Protein AF-0000000065944431 (afdb_homodimer)

Nearest PDB structures (foldseek):
  5i2g-assembly1_A  TM=9.662E-01  e=2.214E-69  Roseburia inulinivorans
  5i2g-assembly1_B-2  TM=9.718E-01  e=7.158E-69  Roseburia inulinivorans
  8id0-assembly1_A  TM=9.602E-01  e=1.243E-64  Streptococcus dysgalactiae subsp. equisimilis
  5a0z-assembly1_B  TM=9.307E-01  e=1.799E-46  Klebsiella pneumoniae
  5a0z-assembly2_C  TM=9.318E-01  e=4.175E-45  Klebsiella pneumoniae

InterPro domains:
  IPR001150 Glycine radical domain [PF01228] (714-808)
  IPR001150 Glycine radical domain [PS51149] (706-826)
  IPR004184 Pyruvate formate lyase domain [PF02901] (33-684)
  IPR004184 Pyruvate formate lyase domain [PS51554] (33-695)
  IPR010098 Glycyl radical enzyme, PFL2/glycerol dehydratase family [TIGR01774] (34-824)
  IPR051215 Glycyl Radical Enzyme [PTHR43641] (34-825)

Sequence (1652 aa):
MKVNHTTACGTQPFDKTYSLGYQVHHEDWSPYPRVNRLRQAFLDRPYDIDVERLRLVTEAYQKHEDAPRKLKCARAFENILLNTKLYIYDEDLILGEIAAPAKASPIYPEFSVNWIINEILHSPFEERANDQFYIRNDEERKEIVELCRYWEGKTVDDLINSRLEIDQTKGSEVGEKIFQTNLYHYAGAGHLAIDYARLMAVGYNGLIDNAQAGLEKLSKRDPEYGDKRDFYTAMIIELEAAKKYIARYAKLAQESAEKEENPQRKQELETMALNCQQIAGGVPQTFWQALQLFNFATTLIQIESNGHSISYGRMDQWLYPWFAADMKNNTITKEFALELIEVQYVKMNNPTKLKDKGTVAVRNGRGFGGESLTLGGVDREGNDATNDLTMLMLEGSAHTRMMNPWVCVRMHENTPYELKIKTVECIRAGYGHPKLFNDAPSIKGMMRKGMTLEEARDYCVVGCVELDLAGKEYGWHDAAYVNTPKMMEMVVNGGRSLSTGEQLGPDTGSLDTYKSFDEVLASVDQQFEYWTDQMCSSLNIIDNAHRELKPVPYVSAFYEDCMISGKDLTEGGAKYNGIAPQAAGMATCADSLATIKQLVFDEKRYSGAEMLQAVKDNWVGHEKLYALVNSSKVRHYGNDDDYADDLFKFMFECYCRHISGRKTPRGGEFSPGVYSVNANVGMGLNTNASIDGRKKFEPISDNMGPVHTDGGSHDICGPTALVNSLTKVDHSLATNGTLMNLRFPQEAVAGVEGRDNLLSFIDEYIAKQAMHVQFNIMSSATMRAAQKKPEDYKDMLVRVAGYSAYFVELGKPLQKDLIQRTELHFMKVNHTTACGTQPFDKTYSLGYQVHHEDWSPYPRVNRLRQAFLDRPYDIDVERLRLVTEAYQKHEDAPRKLKCARAFENILLNTKLYIYDEDLILGEIAAPAKASPIYPEFSVNWIINEILHSPFEERANDQFYIRNDEERKEIVELCRYWEGKTVDDLINSRLEIDQTKGSEVGEKIFQTNLYHYAGAGHLAIDYARLMAVGYNGLIDNAQAGLEKLSKRDPEYGDKRDFYTAMIIELEAAKKYIARYAKLAQESAEKEENPQRKQELETMALNCQQIAGGVPQTFWQALQLFNFATTLIQIESNGHSISYGRMDQWLYPWFAADMKNNTITKEFALELIEVQYVKMNNPTKLKDKGTVAVRNGRGFGGESLTLGGVDREGNDATNDLTMLMLEGSAHTRMMNPWVCVRMHENTPYELKIKTVECIRAGYGHPKLFNDAPSIKGMMRKGMTLEEARDYCVVGCVELDLAGKEYGWHDAAYVNTPKMMEMVVNGGRSLSTGEQLGPDTGSLDTYKSFDEVLASVDQQFEYWTDQMCSSLNIIDNAHRELKPVPYVSAFYEDCMISGKDLTEGGAKYNGIAPQAAGMATCADSLATIKQLVFDEKRYSGAEMLQAVKDNWVGHEKLYALVNSSKVRHYGNDDDYADDLFKFMFECYCRHISGRKTPRGGEFSPGVYSVNANVGMGLNTNASIDGRKKFEPISDNMGPVHTDGGSHDICGPTALVNSLTKVDHSLATNGTLMNLRFPQEAVAGVEGRDNLLSFIDEYIAKQAMHVQFNIMSSATMRAAQKKPEDYKDMLVRVAGYSAYFVELGKPLQKDLIQRTELHF

pLDDT: mean 94.31, std 6.58, range [46.47, 98.88]

Structure (mmCIF, N/CA/C/O backbone):
data_AF-0000000065944431-model_v1
#
loop_
_entity.id
_entity.type
_entity.pdbx_description
1 polymer '(2S)-3-sulfopropanediol dehydratase'
#
loop_
_atom_site.group_PDB
_atom_site.id
_atom_site.type_symbol
_atom_site.label_atom_id
_atom_site.label_alt_id
_atom_site.label_comp_id
_atom_site.label_asym_id
_atom_site.label_entity_id
_atom_site.label_seq_id
_atom_site.pdbx_PDB_ins_code
_atom_site.Cartn_x
_atom_site.Cartn_y
_atom_site.Cartn_z
_atom_site.occupancy
_atom_site.B_iso_or_equiv
_atom_site.auth_seq_id
_atom_site.auth_comp_id
_atom_site.auth_asym_id
_atom_site.auth_atom_id
_atom_site.pdbx_PDB_model_num
ATOM 1 N N . MET A 1 1 ? 4.027 -32.094 -48.625 1 46.81 1 MET A N 1
ATOM 2 C CA . MET A 1 1 ? 4.434 -31.156 -47.594 1 46.81 1 MET A CA 1
ATOM 3 C C . MET A 1 1 ? 5.938 -31.219 -47.344 1 46.81 1 MET A C 1
ATOM 5 O O . MET A 1 1 ? 6.488 -32.312 -47.156 1 46.81 1 MET A O 1
ATOM 9 N N . LYS A 1 2 ? 6.598 -30.125 -47.625 1 64.06 2 LYS A N 1
ATOM 10 C CA . LYS A 1 2 ? 8.055 -30.047 -47.562 1 64.06 2 LYS A CA 1
ATOM 11 C C . LYS A 1 2 ? 8.555 -30.453 -46.188 1 64.06 2 LYS A C 1
ATOM 13 O O . LYS A 1 2 ? 8.125 -29.906 -45.156 1 64.06 2 LYS A O 1
ATOM 18 N N . VAL A 1 3 ? 9.172 -31.781 -46.125 1 83.94 3 VAL A N 1
ATOM 19 C CA . VAL A 1 3 ? 9.742 -32.312 -44.875 1 83.94 3 VAL A CA 1
ATOM 20 C C . VAL A 1 3 ? 11.023 -31.547 -44.531 1 83.94 3 VAL A C 1
ATOM 22 O O . VAL A 1 3 ? 11.922 -31.422 -45.375 1 83.94 3 VAL A O 1
ATOM 25 N N . ASN A 1 4 ? 11 -30.969 -43.438 1 91.31 4 ASN A N 1
ATOM 26 C CA . ASN A 1 4 ? 12.18 -30.25 -42.938 1 91.31 4 ASN A CA 1
ATOM 27 C C . ASN A 1 4 ? 13.094 -31.172 -42.125 1 91.31 4 ASN A C 1
ATOM 29 O O . ASN A 1 4 ? 12.609 -32.062 -41.406 1 91.31 4 ASN A O 1
ATOM 33 N N . HIS A 1 5 ? 14.406 -31 -42.25 1 95.62 5 HIS A N 1
ATOM 34 C CA . HIS A 1 5 ? 15.383 -31.844 -41.594 1 95.62 5 HIS A CA 1
ATOM 35 C C . HIS A 1 5 ? 16.344 -31 -40.75 1 95.62 5 HIS A C 1
ATOM 37 O O . HIS A 1 5 ? 16.469 -29.797 -40.969 1 95.62 5 HIS A O 1
ATOM 43 N N . THR A 1 6 ? 16.938 -31.594 -39.781 1 96.5 6 THR A N 1
ATOM 44 C CA . THR A 1 6 ? 17.969 -30.953 -38.969 1 96.5 6 THR A CA 1
ATOM 45 C C . THR A 1 6 ? 19.156 -31.891 -38.781 1 96.5 6 THR A C 1
ATOM 47 O O . THR A 1 6 ? 19.031 -33.094 -39 1 96.5 6 THR A O 1
ATOM 50 N N . THR A 1 7 ? 20.312 -31.297 -38.531 1 95.62 7 THR A N 1
ATOM 51 C CA . THR A 1 7 ? 21.516 -32.094 -38.25 1 95.62 7 THR A CA 1
ATOM 52 C C . THR A 1 7 ? 21.719 -32.219 -36.75 1 95.62 7 THR A C 1
ATOM 54 O O . THR A 1 7 ? 22.672 -32.906 -36.312 1 95.62 7 THR A O 1
ATOM 57 N N . ALA A 1 8 ? 20.828 -31.672 -35.938 1 97 8 ALA A N 1
ATOM 58 C CA . ALA A 1 8 ? 20.922 -31.797 -34.5 1 97 8 ALA A CA 1
ATOM 59 C C . ALA A 1 8 ? 20.859 -33.281 -34.062 1 97 8 ALA A C 1
ATOM 61 O O . ALA A 1 8 ? 20.078 -34.031 -34.625 1 97 8 ALA A O 1
ATOM 62 N N . CYS A 1 9 ? 21.703 -33.656 -33.156 1 95.88 9 CYS A N 1
ATOM 63 C CA . CYS A 1 9 ? 21.75 -35.062 -32.781 1 95.88 9 CYS A CA 1
ATOM 64 C C . CYS A 1 9 ? 22.203 -35.219 -31.328 1 95.88 9 CYS A C 1
ATOM 66 O O . CYS A 1 9 ? 22.953 -34.406 -30.812 1 95.88 9 CYS A O 1
ATOM 68 N N . GLY A 1 10 ? 21.734 -36.281 -30.656 1 96.06 10 GLY A N 1
ATOM 69 C CA . GLY A 1 10 ? 22.188 -36.688 -29.344 1 96.06 10 GLY A CA 1
ATOM 70 C C . GLY A 1 10 ? 23.297 -37.719 -29.375 1 96.06 10 GLY A C 1
ATOM 71 O O . GLY A 1 10 ? 24.188 -37.656 -30.219 1 96.06 10 GLY A O 1
ATOM 72 N N . THR A 1 11 ? 23.328 -38.562 -28.391 1 96.94 11 THR A N 1
ATOM 73 C CA . THR A 1 11 ? 24.297 -39.656 -28.359 1 96.94 11 THR A CA 1
ATOM 74 C C . THR A 1 11 ? 23.766 -40.875 -29.094 1 96.94 11 THR A C 1
ATOM 76 O O . THR A 1 11 ? 24.531 -41.75 -29.484 1 96.94 11 THR A O 1
ATOM 79 N N . GLN A 1 12 ? 22.5 -40.906 -29.281 1 95.88 12 GLN A N 1
ATOM 80 C CA . GLN A 1 12 ? 21.828 -42 -29.969 1 95.88 12 GLN A CA 1
ATOM 81 C C . GLN A 1 12 ? 21.125 -41.5 -31.219 1 95.88 12 GLN A C 1
ATOM 83 O O . GLN A 1 12 ? 20.812 -40.312 -31.344 1 95.88 12 GLN A O 1
ATOM 88 N N . PRO A 1 13 ? 20.906 -42.438 -32.188 1 95.25 13 PRO A N 1
ATOM 89 C CA . PRO A 1 13 ? 20.156 -42.031 -33.344 1 95.25 13 PRO A CA 1
ATOM 90 C C . PRO A 1 13 ? 18.766 -41.5 -33 1 95.25 13 PRO A C 1
ATOM 92 O O . PRO A 1 13 ? 18.156 -41.938 -32.031 1 95.25 13 PRO A O 1
ATOM 95 N N . PHE A 1 14 ? 18.281 -40.562 -33.844 1 95.12 14 PHE A N 1
ATOM 96 C CA . PHE A 1 14 ? 17.016 -39.906 -33.562 1 95.12 14 PHE A CA 1
ATOM 97 C C . PHE A 1 14 ? 15.867 -40.906 -33.594 1 95.12 14 PHE A C 1
ATOM 99 O O . PHE A 1 14 ? 14.812 -40.656 -33 1 95.12 14 PHE A O 1
ATOM 106 N N . ASP A 1 15 ? 16 -42.062 -34.25 1 94.38 15 ASP A N 1
ATOM 107 C CA . ASP A 1 15 ? 14.922 -43.031 -34.375 1 94.38 15 ASP A CA 1
ATOM 108 C C . ASP A 1 15 ? 15.148 -44.25 -33.469 1 94.38 15 ASP A C 1
ATOM 110 O O . ASP A 1 15 ? 14.633 -45.344 -33.719 1 94.38 15 ASP A O 1
ATOM 114 N N . LYS A 1 16 ? 16 -44 -32.469 1 94.5 16 LYS A N 1
ATOM 115 C CA . LYS A 1 16 ? 16.203 -45.031 -31.469 1 94.5 16 LYS A CA 1
ATOM 116 C C . LYS A 1 16 ? 14.898 -45.375 -30.766 1 94.5 16 LYS A C 1
ATOM 118 O O . LYS A 1 16 ? 14.203 -44.5 -30.266 1 94.5 16 LYS A O 1
ATOM 123 N N . THR A 1 17 ? 14.562 -46.719 -30.719 1 92.88 17 THR A N 1
ATOM 124 C CA . THR A 1 17 ? 13.414 -47.156 -29.953 1 92.88 17 THR A CA 1
ATOM 125 C C . THR A 1 17 ? 13.812 -47.469 -28.516 1 92.88 17 THR A C 1
ATOM 127 O O . THR A 1 17 ? 14.68 -48.312 -28.25 1 92.88 17 THR A O 1
ATOM 130 N N . TYR A 1 18 ? 13.359 -46.844 -27.547 1 90.12 18 TYR A N 1
ATOM 131 C CA . TYR A 1 18 ? 13.68 -47 -26.141 1 90.12 18 TYR A CA 1
ATOM 132 C C . TYR A 1 18 ? 12.883 -48.156 -25.547 1 90.12 18 TYR A C 1
ATOM 134 O O . TYR A 1 18 ? 13.43 -49 -24.828 1 90.12 18 TYR A O 1
ATOM 142 N N . SER A 1 19 ? 11.555 -48.156 -25.688 1 86.88 19 SER A N 1
ATOM 143 C CA . SER A 1 19 ? 10.633 -49.219 -25.312 1 86.88 19 SER A CA 1
ATOM 144 C C . SER A 1 19 ? 9.242 -48.969 -25.891 1 86.88 19 SER A C 1
ATOM 146 O O . SER A 1 19 ? 9.016 -47.969 -26.562 1 86.88 19 SER A O 1
ATOM 148 N N . LEU A 1 20 ? 8.531 -49.969 -25.719 1 86.81 20 LEU A N 1
ATOM 149 C CA . LEU A 1 20 ? 7.113 -49.812 -26.031 1 86.81 20 LEU A CA 1
ATOM 150 C C . LEU A 1 20 ? 6.258 -50 -24.781 1 86.81 20 LEU A C 1
ATOM 152 O O . LEU A 1 20 ? 5.961 -51.125 -24.391 1 86.81 20 LEU A O 1
ATOM 156 N N . GLY A 1 21 ? 5.859 -48.844 -24.203 1 81.62 21 GLY A N 1
ATOM 157 C CA . GLY A 1 21 ? 5.105 -48.906 -22.969 1 81.62 21 GLY A CA 1
ATOM 158 C C . GLY A 1 21 ? 5.941 -49.312 -21.766 1 81.62 21 GLY A C 1
ATOM 159 O O . GLY A 1 21 ? 7.164 -49.438 -21.875 1 81.62 21 GLY A O 1
ATOM 160 N N . TYR A 1 22 ? 5.254 -49.5 -20.641 1 80.31 22 TYR A N 1
ATOM 161 C CA . TYR A 1 22 ? 5.934 -49.875 -19.406 1 80.31 22 TYR A CA 1
ATOM 162 C C . TYR A 1 22 ? 6.301 -51.344 -19.422 1 80.31 22 TYR A C 1
ATOM 164 O O . TYR A 1 22 ? 5.523 -52.188 -19.875 1 80.31 22 TYR A O 1
ATOM 172 N N . GLN A 1 23 ? 7.488 -51.594 -18.938 1 77.31 23 GLN A N 1
ATOM 173 C CA . GLN A 1 23 ? 7.945 -52.969 -18.844 1 77.31 23 GLN A CA 1
ATOM 174 C C . GLN A 1 23 ? 8.258 -53.344 -17.406 1 77.31 23 GLN A C 1
ATOM 176 O O . GLN A 1 23 ? 9.117 -52.719 -16.766 1 77.31 23 GLN A O 1
ATOM 181 N N . VAL A 1 24 ? 7.609 -54.344 -16.984 1 74.06 24 VAL A N 1
ATOM 182 C CA . VAL A 1 24 ? 7.871 -54.875 -15.656 1 74.06 24 VAL A CA 1
ATOM 183 C C . VAL A 1 24 ? 9.266 -55.469 -15.602 1 74.06 24 VAL A C 1
ATOM 185 O O . VAL A 1 24 ? 9.695 -56.156 -16.547 1 74.06 24 VAL A O 1
ATOM 188 N N . HIS A 1 25 ? 9.977 -55.344 -14.57 1 73.19 25 HIS A N 1
ATOM 189 C CA . HIS A 1 25 ? 11.305 -55.875 -14.328 1 73.19 25 HIS A CA 1
ATOM 190 C C . HIS A 1 25 ? 12.297 -55.438 -15.391 1 73.19 25 HIS A C 1
ATOM 192 O O . HIS A 1 25 ? 13.078 -56.219 -15.906 1 73.19 25 HIS A O 1
ATOM 198 N N . HIS A 1 26 ? 12.102 -54.25 -15.719 1 76.88 26 HIS A N 1
ATOM 199 C CA . HIS A 1 26 ? 13 -53.688 -16.719 1 76.88 26 HIS A CA 1
ATOM 200 C C . HIS A 1 26 ? 14.422 -53.562 -16.188 1 76.88 26 HIS A C 1
ATOM 202 O O . HIS A 1 26 ? 14.633 -53.531 -14.969 1 76.88 26 HIS A O 1
ATOM 208 N N . GLU A 1 27 ? 15.289 -53.562 -17.062 1 79.5 27 GLU A N 1
ATOM 209 C CA . GLU A 1 27 ? 16.672 -53.25 -16.734 1 79.5 27 GLU A CA 1
ATOM 210 C C . GLU A 1 27 ? 16.844 -51.75 -16.516 1 79.5 27 GLU A C 1
ATOM 212 O O . GLU A 1 27 ? 15.891 -50.969 -16.625 1 79.5 27 GLU A O 1
ATOM 217 N N . ASP A 1 28 ? 18.078 -51.438 -16.172 1 86.38 28 ASP A N 1
ATOM 218 C CA . ASP A 1 28 ? 18.422 -50.031 -16.016 1 86.38 28 ASP A CA 1
ATOM 219 C C . ASP A 1 28 ? 18.266 -49.281 -17.344 1 86.38 28 ASP A C 1
ATOM 221 O O . ASP A 1 28 ? 18.625 -49.812 -18.406 1 86.38 28 ASP A O 1
ATOM 225 N N . TRP A 1 29 ? 17.672 -48.156 -17.344 1 87.38 29 TRP A N 1
ATOM 226 C CA . TRP A 1 29 ? 17.359 -47.438 -18.578 1 87.38 29 TRP A CA 1
ATOM 227 C C . TRP A 1 29 ? 18.547 -46.594 -19.016 1 87.38 29 TRP A C 1
ATOM 229 O O . TRP A 1 29 ? 18.844 -46.469 -20.203 1 87.38 29 TRP A O 1
ATOM 239 N N . SER A 1 30 ? 19.188 -45.969 -18.031 1 94.81 30 SER A N 1
ATOM 240 C CA . SER A 1 30 ? 20.312 -45.094 -18.375 1 94.81 30 SER A CA 1
ATOM 241 C C . SER A 1 30 ? 21.562 -45.875 -18.688 1 94.81 30 SER A C 1
ATOM 243 O O . SER A 1 30 ? 21.859 -46.906 -18.031 1 94.81 30 SER A O 1
ATOM 245 N N . PRO A 1 31 ? 22.297 -45.438 -19.672 1 95.44 31 PRO A N 1
ATOM 246 C CA . PRO A 1 31 ? 23.594 -46.094 -19.938 1 95.44 31 PRO A CA 1
ATOM 247 C C . PRO A 1 31 ? 24.641 -45.75 -18.891 1 95.44 31 PRO A C 1
ATOM 249 O O . PRO A 1 31 ? 25.734 -46.344 -18.906 1 95.44 31 PRO A O 1
ATOM 252 N N . TYR A 1 32 ? 24.328 -44.906 -17.984 1 96.88 32 TYR A N 1
ATOM 253 C CA . TYR A 1 32 ? 25.266 -44.5 -16.953 1 96.88 32 TYR A CA 1
ATOM 254 C C . TYR A 1 32 ? 24.906 -45.094 -15.602 1 96.88 32 TYR A C 1
ATOM 256 O O . TYR A 1 32 ? 23.969 -44.656 -14.938 1 96.88 32 TYR A O 1
ATOM 264 N N . PRO A 1 33 ? 25.672 -46 -15.039 1 96.06 33 PRO A N 1
ATOM 265 C CA . PRO A 1 33 ? 25.375 -46.688 -13.781 1 96.06 33 PRO A CA 1
ATOM 266 C C . PRO A 1 33 ? 25.141 -45.719 -12.625 1 96.06 33 PRO A C 1
ATOM 268 O O . PRO A 1 33 ? 24.281 -45.938 -11.773 1 96.06 33 PRO A O 1
ATOM 271 N N . ARG A 1 34 ? 25.891 -44.625 -12.633 1 96.19 34 ARG A N 1
ATOM 272 C CA . ARG A 1 34 ? 25.734 -43.625 -11.602 1 96.19 34 ARG A CA 1
ATOM 273 C C . ARG A 1 34 ? 24.281 -43.125 -11.547 1 96.19 34 ARG A C 1
ATOM 275 O O . ARG A 1 34 ? 23.703 -43 -10.469 1 96.19 34 ARG A O 1
ATOM 282 N N . VAL A 1 35 ? 23.734 -42.781 -12.695 1 97.19 35 VAL A N 1
ATOM 283 C CA . VAL A 1 35 ? 22.391 -42.219 -12.797 1 97.19 35 VAL A CA 1
ATOM 284 C C . VAL A 1 35 ? 21.375 -43.25 -12.266 1 97.19 35 VAL A C 1
ATOM 286 O O . VAL A 1 35 ? 20.438 -42.875 -11.555 1 97.19 35 VAL A O 1
ATOM 289 N N . ASN A 1 36 ? 21.562 -44.5 -12.531 1 95.56 36 ASN A N 1
ATOM 290 C CA . ASN A 1 36 ? 20.656 -45.531 -12.055 1 95.56 36 ASN A CA 1
ATOM 291 C C . ASN A 1 36 ? 20.719 -45.656 -10.531 1 95.56 36 ASN A C 1
ATOM 293 O O . ASN A 1 36 ? 19.703 -45.906 -9.883 1 95.56 36 ASN A O 1
ATOM 297 N N . ARG A 1 37 ? 21.906 -45.531 -9.961 1 95.38 37 ARG A N 1
ATOM 298 C CA . ARG A 1 37 ? 22.062 -45.625 -8.516 1 95.38 37 ARG A CA 1
ATOM 299 C C . ARG A 1 37 ? 21.422 -44.406 -7.828 1 95.38 37 ARG A C 1
ATOM 301 O O . ARG A 1 37 ? 20.797 -44.562 -6.781 1 95.38 37 ARG A O 1
ATOM 308 N N . LEU A 1 38 ? 21.656 -43.281 -8.445 1 94.44 38 LEU A N 1
ATOM 309 C CA . LEU A 1 38 ? 21.062 -42.062 -7.891 1 94.44 38 LEU A CA 1
ATOM 310 C C . LEU A 1 38 ? 19.531 -42.125 -7.93 1 94.44 38 LEU A C 1
ATOM 312 O O . LEU A 1 38 ? 18.859 -41.719 -6.984 1 94.44 38 LEU A O 1
ATOM 316 N N . ARG A 1 39 ? 18.984 -42.562 -9.016 1 92.94 39 ARG A N 1
ATOM 317 C CA . ARG A 1 39 ? 17.547 -42.75 -9.156 1 92.94 39 ARG A CA 1
ATOM 318 C C . ARG A 1 39 ? 17.016 -43.719 -8.094 1 92.94 39 ARG A C 1
ATOM 320 O O . ARG A 1 39 ? 15.984 -43.438 -7.469 1 92.94 39 ARG A O 1
ATOM 327 N N . GLN A 1 40 ? 17.703 -44.812 -7.875 1 91.12 40 GLN A N 1
ATOM 328 C CA . GLN A 1 40 ? 17.297 -45.781 -6.879 1 91.12 40 GLN A CA 1
ATOM 329 C C . GLN A 1 40 ? 17.359 -45.219 -5.469 1 91.12 40 GLN A C 1
ATOM 331 O O . GLN A 1 40 ? 16.484 -45.469 -4.641 1 91.12 40 GLN A O 1
ATOM 336 N N . ALA A 1 41 ? 18.438 -44.5 -5.242 1 90.94 41 ALA A N 1
ATOM 337 C CA . ALA A 1 41 ? 18.562 -43.844 -3.943 1 90.94 41 ALA A CA 1
ATOM 338 C C . ALA A 1 41 ? 17.375 -42.906 -3.678 1 90.94 41 ALA A C 1
ATOM 340 O O . ALA A 1 41 ? 16.875 -42.844 -2.551 1 90.94 41 ALA A O 1
ATOM 341 N N . PHE A 1 42 ? 17 -42.188 -4.691 1 88.88 42 PHE A N 1
ATOM 342 C CA . PHE A 1 42 ? 15.852 -41.312 -4.57 1 88.88 42 PHE A CA 1
ATOM 343 C C . PHE A 1 42 ? 14.594 -42.094 -4.23 1 88.88 42 PHE A C 1
ATOM 345 O O . PHE A 1 42 ? 13.828 -41.719 -3.348 1 88.88 42 PHE A O 1
ATOM 352 N N . LEU A 1 43 ? 14.336 -43.156 -4.891 1 85.5 43 LEU A N 1
ATOM 353 C CA . LEU A 1 43 ? 13.133 -43.969 -4.707 1 85.5 43 LEU A CA 1
ATOM 354 C C . LEU A 1 43 ? 13.102 -44.594 -3.311 1 85.5 43 LEU A C 1
ATOM 356 O O . LEU A 1 43 ? 12.023 -44.781 -2.74 1 85.5 43 LEU A O 1
ATOM 360 N N . ASP A 1 44 ? 14.273 -44.781 -2.721 1 88 44 ASP A N 1
ATOM 361 C CA . ASP A 1 44 ? 14.367 -45.5 -1.449 1 88 44 ASP A CA 1
ATOM 362 C C . ASP A 1 44 ? 14.281 -44.531 -0.27 1 88 44 ASP A C 1
ATOM 364 O O . ASP A 1 44 ? 14.023 -44.938 0.861 1 88 44 ASP A O 1
ATOM 368 N N . ARG A 1 45 ? 14.531 -43.344 -0.508 1 88 45 ARG A N 1
ATOM 369 C CA . ARG A 1 45 ? 14.555 -42.375 0.571 1 88 45 ARG A CA 1
ATOM 370 C C . ARG A 1 45 ? 13.141 -42.062 1.078 1 88 45 ARG A C 1
ATOM 372 O O . ARG A 1 45 ? 12.195 -42 0.292 1 88 45 ARG A O 1
ATOM 379 N N . PRO A 1 46 ? 13 -41.875 2.404 1 87.25 46 PRO A N 1
ATOM 380 C CA . PRO A 1 46 ? 11.688 -41.531 2.963 1 87.25 46 PRO A CA 1
ATOM 381 C C . PRO A 1 46 ? 11.367 -40.031 2.826 1 87.25 46 PRO A C 1
ATOM 383 O O . PRO A 1 46 ? 12.258 -39.219 2.543 1 87.25 46 PRO A O 1
ATOM 386 N N . TYR A 1 47 ? 10.133 -39.719 3.02 1 91.31 47 TYR A N 1
ATOM 387 C CA . TYR A 1 47 ? 9.672 -38.312 3.041 1 91.31 47 TYR A CA 1
ATOM 388 C C . TYR A 1 47 ? 9.656 -37.781 4.465 1 91.31 47 TYR A C 1
ATOM 390 O O . TYR A 1 47 ? 8.734 -38.031 5.23 1 91.31 47 TYR A O 1
ATOM 398 N N . ASP A 1 48 ? 10.602 -36.875 4.844 1 93.94 48 ASP A N 1
ATOM 399 C CA . ASP A 1 48 ? 10.719 -36.312 6.18 1 93.94 48 ASP A CA 1
ATOM 400 C C . ASP A 1 48 ? 10.32 -34.844 6.18 1 93.94 48 ASP A C 1
ATOM 402 O O . ASP A 1 48 ? 10.125 -34.25 5.117 1 93.94 48 ASP A O 1
ATOM 406 N N . ILE A 1 49 ? 10.102 -34.344 7.375 1 95.81 49 ILE A N 1
ATOM 407 C CA . ILE A 1 49 ? 9.883 -32.906 7.547 1 95.81 49 ILE A CA 1
ATOM 408 C C . ILE A 1 49 ? 11.117 -32.25 8.164 1 95.81 49 ILE A C 1
ATOM 410 O O . ILE A 1 49 ? 11.641 -32.75 9.172 1 95.81 49 ILE A O 1
ATOM 414 N N . ASP A 1 50 ? 11.633 -31.25 7.508 1 96.06 50 ASP A N 1
ATOM 415 C CA . ASP A 1 50 ? 12.812 -30.516 7.984 1 96.06 50 ASP A CA 1
ATOM 416 C C . ASP A 1 50 ? 12.406 -29.25 8.719 1 96.06 50 ASP A C 1
ATOM 418 O O . ASP A 1 50 ? 11.844 -28.328 8.125 1 96.06 50 ASP A O 1
ATOM 422 N N . VAL A 1 51 ? 12.75 -29.094 10 1 97.25 51 VAL A N 1
ATOM 423 C CA . VAL A 1 51 ? 12.312 -27.984 10.844 1 97.25 51 VAL A CA 1
ATOM 424 C C . VAL A 1 51 ? 13.266 -26.797 10.68 1 97.25 51 VAL A C 1
ATOM 426 O O . VAL A 1 51 ? 12.93 -25.672 11.055 1 97.25 51 VAL A O 1
ATOM 429 N N . GLU A 1 52 ? 14.359 -26.922 10.047 1 97.12 52 GLU A N 1
ATOM 430 C CA . GLU A 1 52 ? 15.445 -25.953 10.055 1 97.12 52 GLU A CA 1
ATOM 431 C C . GLU A 1 52 ? 15 -24.625 9.469 1 97.12 52 GLU A C 1
ATOM 433 O O . GLU A 1 52 ? 15.258 -23.562 10.047 1 97.12 52 GLU A O 1
ATOM 438 N N . ARG A 1 53 ? 14.398 -24.609 8.32 1 98 53 ARG A N 1
ATOM 439 C CA . ARG A 1 53 ? 13.953 -23.359 7.715 1 98 53 ARG A CA 1
ATOM 440 C C . ARG A 1 53 ? 12.984 -22.625 8.625 1 98 53 ARG A C 1
ATOM 442 O O . ARG A 1 53 ? 13.062 -21.406 8.773 1 98 53 ARG A O 1
ATOM 449 N N . LEU A 1 54 ? 12.023 -23.391 9.234 1 98.44 54 LEU A N 1
ATOM 450 C CA . LEU A 1 54 ? 11.047 -22.812 10.148 1 98.44 54 LEU A CA 1
ATOM 451 C C . LEU A 1 54 ? 11.742 -22.094 11.305 1 98.44 54 LEU A C 1
ATOM 453 O O . LEU A 1 54 ? 11.375 -20.984 11.664 1 98.44 54 LEU A O 1
ATOM 457 N N . ARG A 1 55 ? 12.742 -22.75 11.859 1 98.44 55 ARG A N 1
ATOM 458 C CA . ARG A 1 55 ? 13.508 -22.203 12.977 1 98.44 55 ARG A CA 1
ATOM 459 C C . ARG A 1 55 ? 14.227 -20.922 12.562 1 98.44 55 ARG A C 1
ATOM 461 O O . ARG A 1 55 ? 14.117 -19.906 13.242 1 98.44 55 ARG A O 1
ATOM 468 N N . LEU A 1 56 ? 14.906 -20.906 11.461 1 98.69 56 LEU A N 1
ATOM 469 C CA . LEU A 1 56 ? 15.781 -19.812 11.047 1 98.69 56 LEU A CA 1
ATOM 470 C C . LEU A 1 56 ? 14.977 -18.609 10.586 1 98.69 56 LEU A C 1
ATOM 472 O O . LEU A 1 56 ? 15.367 -17.453 10.836 1 98.69 56 LEU A O 1
ATOM 476 N N . VAL A 1 57 ? 13.852 -18.844 9.891 1 98.5 57 VAL A N 1
ATOM 477 C CA . VAL A 1 57 ? 13.008 -17.734 9.461 1 98.5 57 VAL A CA 1
ATOM 478 C C . VAL A 1 57 ? 12.367 -17.062 10.68 1 98.5 57 VAL A C 1
ATOM 480 O O . VAL A 1 57 ? 12.266 -15.836 10.75 1 98.5 57 VAL A O 1
ATOM 483 N N . THR A 1 58 ? 11.906 -17.844 11.641 1 98.56 58 THR A N 1
ATOM 484 C CA . THR A 1 58 ? 11.281 -17.328 12.852 1 98.56 58 THR A CA 1
ATOM 485 C C . THR A 1 58 ? 12.281 -16.5 13.656 1 98.56 58 THR A C 1
ATOM 487 O O . THR A 1 58 ? 11.945 -15.406 14.125 1 98.56 58 THR A O 1
ATOM 490 N N . GLU A 1 59 ? 13.523 -16.969 13.742 1 98.38 59 GLU A N 1
ATOM 491 C CA . GLU A 1 59 ? 14.586 -16.25 14.43 1 98.38 59 GLU A CA 1
ATOM 492 C C . GLU A 1 59 ? 14.82 -14.875 13.797 1 98.38 59 GLU A C 1
ATOM 494 O O . GLU A 1 59 ? 14.945 -13.875 14.508 1 98.38 59 GLU A O 1
ATOM 499 N N . ALA A 1 60 ? 14.891 -14.844 12.547 1 98.31 60 ALA A N 1
ATOM 500 C CA . ALA A 1 60 ? 15.164 -13.602 11.836 1 98.31 60 ALA A CA 1
ATOM 501 C C . ALA A 1 60 ? 14.031 -12.602 12.016 1 98.31 60 ALA A C 1
ATOM 503 O O . ALA A 1 60 ? 14.266 -11.406 12.195 1 98.31 60 ALA A O 1
ATOM 504 N N . TYR A 1 61 ? 12.781 -13.047 11.953 1 97.12 61 TYR A N 1
ATOM 505 C CA . TYR A 1 61 ? 11.625 -12.164 12.117 1 97.12 61 TYR A CA 1
ATOM 506 C C . TYR A 1 61 ? 11.578 -11.594 13.523 1 97.12 61 TYR A C 1
ATOM 508 O O . TYR A 1 61 ? 11.211 -10.43 13.719 1 97.12 61 TYR A O 1
ATOM 516 N N . GLN A 1 62 ? 11.906 -12.406 14.477 1 96.25 62 GLN A N 1
ATOM 517 C CA . GLN A 1 62 ? 11.938 -11.945 15.859 1 96.25 62 GLN A CA 1
ATOM 518 C C . GLN A 1 62 ? 13.055 -10.93 16.078 1 96.25 62 GLN A C 1
ATOM 520 O O . GLN A 1 62 ? 12.867 -9.93 16.781 1 96.25 62 GLN A O 1
ATOM 525 N N . LYS A 1 63 ? 14.18 -11.141 15.43 1 96.19 63 LYS A N 1
ATOM 526 C CA . LYS A 1 63 ? 15.344 -10.273 15.586 1 96.19 63 LYS A CA 1
ATOM 527 C C . LYS A 1 63 ? 15.133 -8.93 14.891 1 96.19 63 LYS A C 1
ATOM 529 O O . LYS A 1 63 ? 15.648 -7.902 15.328 1 96.19 63 LYS A O 1
ATOM 534 N N . HIS A 1 64 ? 14.391 -8.938 13.836 1 94.94 64 HIS A N 1
ATOM 535 C CA . HIS A 1 64 ? 14.211 -7.738 13.023 1 94.94 64 HIS A CA 1
ATOM 536 C C . HIS A 1 64 ? 12.75 -7.297 13.008 1 94.94 64 HIS A C 1
ATOM 538 O O . HIS A 1 64 ? 12.219 -6.93 11.961 1 94.94 64 HIS A O 1
ATOM 544 N N . GLU A 1 65 ? 12.109 -7.273 14.117 1 89.38 65 GLU A N 1
ATOM 545 C CA . GLU A 1 65 ? 10.68 -7.023 14.242 1 89.38 65 GLU A CA 1
ATOM 546 C C . GLU A 1 65 ? 10.312 -5.637 13.727 1 89.38 65 GLU A C 1
ATOM 548 O O . GLU A 1 65 ? 9.234 -5.441 13.164 1 89.38 65 GLU A O 1
ATOM 553 N N . ASP A 1 66 ? 11.211 -4.73 13.797 1 87.88 66 ASP A N 1
ATOM 554 C CA . ASP A 1 66 ? 10.883 -3.342 13.484 1 87.88 66 ASP A CA 1
ATOM 555 C C . ASP A 1 66 ? 11.344 -2.977 12.07 1 87.88 66 ASP A C 1
ATOM 557 O O . ASP A 1 66 ? 11.094 -1.864 11.602 1 87.88 66 ASP A O 1
ATOM 561 N N . ALA A 1 67 ? 11.906 -3.914 11.383 1 92.75 67 ALA A N 1
ATOM 562 C CA . ALA A 1 67 ? 12.406 -3.625 10.039 1 92.75 67 ALA A CA 1
ATOM 563 C C . ALA A 1 67 ? 11.258 -3.553 9.031 1 92.75 67 ALA A C 1
ATOM 565 O O . ALA A 1 67 ? 10.227 -4.211 9.203 1 92.75 67 ALA A O 1
ATOM 566 N N . PRO A 1 68 ? 11.484 -2.684 7.992 1 93.06 68 PRO A N 1
ATOM 567 C CA . PRO A 1 68 ? 10.5 -2.729 6.906 1 93.06 68 PRO A CA 1
ATOM 568 C C . PRO A 1 68 ? 10.32 -4.129 6.332 1 93.06 68 PRO A C 1
ATOM 570 O O . PRO A 1 68 ? 11.258 -4.934 6.344 1 93.06 68 PRO A O 1
ATOM 573 N N . ARG A 1 69 ? 9.164 -4.457 5.828 1 95.25 69 ARG A N 1
ATOM 574 C CA . ARG A 1 69 ? 8.773 -5.809 5.434 1 95.25 69 ARG A CA 1
ATOM 575 C C . ARG A 1 69 ? 9.75 -6.383 4.41 1 95.25 69 ARG A C 1
ATOM 577 O O . ARG A 1 69 ? 10.156 -7.539 4.516 1 95.25 69 ARG A O 1
ATOM 584 N N . LYS A 1 70 ? 10.188 -5.594 3.361 1 97.25 70 LYS A N 1
ATOM 585 C CA . LYS A 1 70 ? 11.109 -6.082 2.342 1 97.25 70 LYS A CA 1
ATOM 586 C C . LYS A 1 70 ? 12.445 -6.473 2.955 1 97.25 70 LYS A C 1
ATOM 588 O O . LYS A 1 70 ? 13.031 -7.496 2.594 1 97.25 70 LYS A O 1
ATOM 593 N N . LEU A 1 71 ? 12.914 -5.668 3.904 1 97.62 71 LEU A N 1
ATOM 594 C CA . LEU A 1 71 ? 14.18 -5.949 4.566 1 97.62 71 LEU A CA 1
ATOM 595 C C . LEU A 1 71 ? 14.047 -7.133 5.523 1 97.62 71 LEU A C 1
ATOM 597 O O . LEU A 1 71 ? 14.984 -7.914 5.684 1 97.62 71 LEU A O 1
ATOM 601 N N . LYS A 1 72 ? 12.891 -7.238 6.191 1 96.5 72 LYS A N 1
ATOM 602 C CA . LYS A 1 72 ? 12.625 -8.391 7.051 1 96.5 72 LYS A CA 1
ATOM 603 C C . LYS A 1 72 ? 12.695 -9.695 6.262 1 96.5 72 LYS A C 1
ATOM 605 O O . LYS A 1 72 ? 13.305 -10.664 6.715 1 96.5 72 LYS A O 1
ATOM 610 N N . CYS A 1 73 ? 12.078 -9.75 5.047 1 97.94 73 CYS A N 1
ATOM 611 C CA . CYS A 1 73 ? 12.125 -10.922 4.18 1 97.94 73 CYS A CA 1
ATOM 612 C C . CYS A 1 73 ? 13.555 -11.219 3.736 1 97.94 73 CYS A C 1
ATOM 614 O O . CYS A 1 73 ? 13.969 -12.383 3.703 1 97.94 73 CYS A O 1
ATOM 616 N N . ALA A 1 74 ? 14.273 -10.133 3.438 1 98.62 74 ALA A N 1
ATOM 617 C CA . 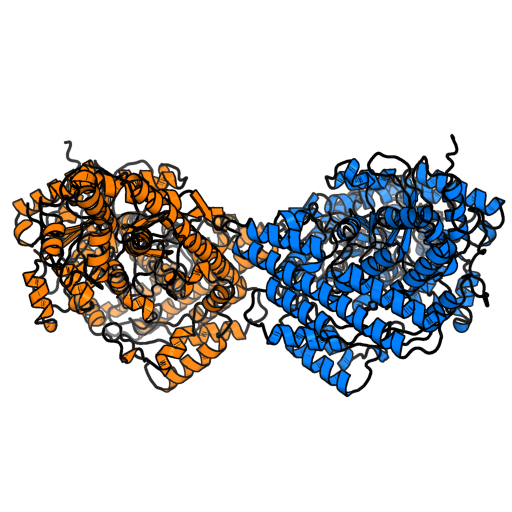ALA A 1 74 ? 15.648 -10.297 2.982 1 98.62 74 ALA A CA 1
ATOM 618 C C . ALA A 1 74 ? 16.531 -10.867 4.094 1 98.62 74 ALA A C 1
ATOM 620 O O . ALA A 1 74 ? 17.359 -11.75 3.85 1 98.62 74 ALA A O 1
ATOM 621 N N . ARG A 1 75 ? 16.312 -10.383 5.336 1 98.62 75 ARG A N 1
ATOM 622 C CA . ARG A 1 75 ? 17.109 -10.844 6.465 1 98.62 75 ARG A CA 1
ATOM 623 C C . ARG A 1 75 ? 16.781 -12.289 6.812 1 98.62 75 ARG A C 1
ATOM 625 O O . ARG A 1 75 ? 17.656 -13.047 7.238 1 98.62 75 ARG A O 1
ATOM 632 N N . ALA A 1 76 ? 15.547 -12.625 6.656 1 98.62 76 ALA A N 1
ATOM 633 C CA . ALA A 1 76 ? 15.156 -14.016 6.867 1 98.62 76 ALA A CA 1
ATOM 634 C C . ALA A 1 76 ? 15.82 -14.938 5.848 1 98.62 76 ALA A C 1
ATOM 636 O O . ALA A 1 76 ? 16.359 -15.984 6.207 1 98.62 76 ALA A O 1
ATOM 637 N N . PHE A 1 77 ? 15.758 -14.555 4.57 1 98.75 77 PHE A N 1
ATOM 638 C CA . PHE A 1 77 ? 16.406 -15.305 3.504 1 98.75 77 PHE A CA 1
ATOM 639 C C . PHE A 1 77 ? 17.891 -15.445 3.77 1 98.75 77 PHE A C 1
ATOM 641 O O . PHE A 1 77 ? 18.453 -16.531 3.65 1 98.75 77 PHE A O 1
ATOM 648 N N . GLU A 1 78 ? 18.484 -14.359 4.176 1 98.88 78 GLU A N 1
ATOM 649 C CA . GLU A 1 78 ? 19.906 -14.352 4.496 1 98.88 78 GLU A CA 1
ATOM 650 C C . GLU A 1 78 ? 20.219 -15.297 5.652 1 98.88 78 GLU A C 1
ATOM 652 O O . GLU A 1 78 ? 21.172 -16.078 5.578 1 98.88 78 GLU A O 1
ATOM 657 N N . ASN A 1 79 ? 19.391 -15.219 6.664 1 98.88 79 ASN A N 1
ATOM 658 C CA . ASN A 1 79 ? 19.625 -16.062 7.832 1 98.88 79 ASN A CA 1
ATOM 659 C C . ASN A 1 79 ? 19.531 -17.547 7.477 1 98.88 79 ASN A C 1
ATOM 661 O O . ASN A 1 79 ? 20.312 -18.359 7.973 1 98.88 79 ASN A O 1
ATOM 665 N N . ILE A 1 80 ? 18.672 -17.938 6.629 1 98.69 80 ILE A N 1
ATOM 666 C CA . ILE A 1 80 ? 18.5 -19.328 6.191 1 98.69 80 ILE A CA 1
ATOM 667 C C . ILE A 1 80 ? 19.75 -19.781 5.434 1 98.69 80 ILE A C 1
ATOM 669 O O . ILE A 1 80 ? 20.344 -20.812 5.746 1 98.69 80 ILE A O 1
ATOM 673 N N . LEU A 1 81 ? 20.172 -19 4.426 1 98.62 81 LEU A N 1
ATOM 674 C CA . LEU A 1 81 ? 21.25 -19.406 3.533 1 98.62 81 LEU A CA 1
ATOM 675 C C . LEU A 1 81 ? 22.578 -19.469 4.281 1 98.62 81 LEU A C 1
ATOM 677 O O . LEU A 1 81 ? 23.438 -20.297 3.965 1 98.62 81 LEU A O 1
ATOM 681 N N . LEU A 1 82 ? 22.75 -18.641 5.293 1 98.38 82 LEU A N 1
ATOM 682 C CA . LEU A 1 82 ? 24.031 -18.562 5.992 1 98.38 82 LEU A CA 1
ATOM 683 C C . LEU A 1 82 ? 24.125 -19.641 7.07 1 98.38 82 LEU A C 1
ATOM 685 O O . LEU A 1 82 ? 25.234 -20 7.492 1 98.38 82 LEU A O 1
ATOM 689 N N . ASN A 1 83 ? 22.953 -20.188 7.48 1 98.19 83 ASN A N 1
ATOM 690 C CA . ASN A 1 83 ? 23.016 -21.016 8.688 1 98.19 83 ASN A CA 1
ATOM 691 C C . ASN A 1 83 ? 22.484 -22.422 8.438 1 98.19 83 ASN A C 1
ATOM 693 O O . ASN A 1 83 ? 22.719 -23.328 9.242 1 98.19 83 ASN A O 1
ATOM 697 N N . THR A 1 84 ? 21.781 -22.672 7.367 1 97.31 84 THR A N 1
ATOM 698 C CA . THR A 1 84 ? 21.281 -24.016 7.102 1 97.31 84 THR A CA 1
ATOM 699 C C . THR A 1 84 ? 22.422 -25 6.906 1 97.31 84 THR A C 1
ATOM 701 O O . THR A 1 84 ? 23.484 -24.641 6.402 1 97.31 84 THR A O 1
ATOM 704 N N . LYS A 1 85 ? 22.188 -26.203 7.285 1 95.12 85 LYS A N 1
ATOM 705 C CA . LYS A 1 85 ? 23.188 -27.25 7.082 1 95.12 85 LYS A CA 1
ATOM 706 C C . LYS A 1 85 ? 23.234 -27.688 5.621 1 95.12 85 LYS A C 1
ATOM 708 O O . LYS A 1 85 ? 22.188 -27.859 4.984 1 95.12 85 LYS A O 1
ATOM 713 N N . LEU A 1 86 ? 24.469 -27.844 5.055 1 96.38 86 LEU A N 1
ATOM 714 C CA . LEU A 1 86 ? 24.656 -28.25 3.664 1 96.38 86 LEU A CA 1
ATOM 715 C C . LEU A 1 86 ? 25.062 -29.719 3.564 1 96.38 86 LEU A C 1
ATOM 717 O O . LEU A 1 86 ? 25.703 -30.25 4.477 1 96.38 86 LEU A O 1
ATOM 721 N N . TYR A 1 87 ? 24.656 -30.312 2.49 1 94.44 87 TYR A N 1
ATOM 722 C CA . TYR A 1 87 ? 24.953 -31.719 2.287 1 94.44 87 TYR A CA 1
ATOM 723 C C . TYR A 1 87 ? 25.484 -31.984 0.88 1 94.44 87 TYR A C 1
ATOM 725 O O . TYR A 1 87 ? 25.062 -31.312 -0.073 1 94.44 87 TYR A O 1
ATOM 733 N N . ILE A 1 88 ? 26.422 -32.875 0.754 1 95.81 88 ILE A N 1
ATOM 734 C CA . ILE A 1 88 ? 26.859 -33.469 -0.502 1 95.81 88 ILE A CA 1
ATOM 735 C C . ILE A 1 88 ? 26.641 -35 -0.443 1 95.81 88 ILE A C 1
ATOM 737 O O . ILE A 1 88 ? 27.234 -35.688 0.383 1 95.81 88 ILE A O 1
ATOM 741 N N . TYR A 1 89 ? 25.797 -35.5 -1.265 1 92.88 89 TYR A N 1
ATOM 742 C CA . TYR A 1 89 ? 25.469 -36.938 -1.247 1 92.88 89 TYR A CA 1
ATOM 743 C C . TYR A 1 89 ? 26.453 -37.719 -2.092 1 92.88 89 TYR A C 1
ATOM 745 O O . TYR A 1 89 ? 27.156 -37.156 -2.939 1 92.88 89 TYR A O 1
ATOM 753 N N . ASP A 1 90 ? 26.453 -39.031 -1.851 1 91.12 90 ASP A N 1
ATOM 754 C CA . ASP A 1 90 ? 27.344 -39.906 -2.6 1 91.12 90 ASP A CA 1
ATOM 755 C C . ASP A 1 90 ? 27.031 -39.875 -4.094 1 91.12 90 ASP A C 1
ATOM 757 O O . ASP A 1 90 ? 25.875 -39.969 -4.488 1 91.12 90 ASP A O 1
ATOM 761 N N . GLU A 1 91 ? 28 -39.656 -4.957 1 91.56 91 GLU A N 1
ATOM 762 C CA . GLU A 1 91 ? 27.953 -39.719 -6.418 1 91.56 91 GLU A CA 1
ATOM 763 C C . GLU A 1 91 ? 27.25 -38.469 -6.992 1 91.56 91 GLU A C 1
ATOM 765 O O . GLU A 1 91 ? 26.984 -38.438 -8.188 1 91.56 91 GLU A O 1
ATOM 770 N N . ASP A 1 92 ? 27 -37.562 -6.121 1 92.5 92 ASP A N 1
ATOM 771 C CA . ASP A 1 92 ? 26.375 -36.312 -6.586 1 92.5 92 ASP A CA 1
ATOM 772 C C . ASP A 1 92 ? 27.328 -35.531 -7.465 1 92.5 92 ASP A C 1
ATOM 774 O O . ASP A 1 92 ? 28.531 -35.438 -7.18 1 92.5 92 ASP A O 1
ATOM 778 N N . LEU A 1 93 ? 26.781 -34.938 -8.57 1 97.5 93 LEU A N 1
ATOM 779 C CA . LEU A 1 93 ? 27.578 -34.062 -9.422 1 97.5 93 LEU A CA 1
ATOM 780 C C . LEU A 1 93 ? 27.016 -32.656 -9.43 1 97.5 93 LEU A C 1
ATOM 782 O O . LEU A 1 93 ? 27.688 -31.719 -9.875 1 97.5 93 LEU A O 1
ATOM 786 N N . ILE A 1 94 ? 25.781 -32.469 -9 1 97.75 94 ILE A N 1
ATOM 787 C CA . ILE A 1 94 ? 25.094 -31.188 -8.922 1 97.75 94 ILE A CA 1
ATOM 788 C C . ILE A 1 94 ? 24.672 -30.922 -7.48 1 97.75 94 ILE A C 1
ATOM 790 O O . ILE A 1 94 ? 24.062 -31.766 -6.828 1 97.75 94 ILE A O 1
ATOM 794 N N . LEU A 1 95 ? 24.984 -29.75 -6.992 1 97.38 95 LEU A N 1
ATOM 795 C CA . LEU A 1 95 ? 24.766 -29.422 -5.586 1 97.38 95 LEU A CA 1
ATOM 796 C C . LEU A 1 95 ? 23.562 -28.5 -5.422 1 97.38 95 LEU A C 1
ATOM 798 O O . LEU A 1 95 ? 23.141 -27.844 -6.379 1 97.38 95 LEU A O 1
ATOM 802 N N . GLY A 1 96 ? 23.078 -28.422 -4.156 1 95.25 96 GLY A N 1
ATOM 803 C CA . GLY A 1 96 ? 22 -27.531 -3.783 1 95.25 96 GLY A CA 1
ATOM 804 C C . GLY A 1 96 ? 20.703 -28.266 -3.455 1 95.25 96 GLY A C 1
ATOM 805 O O . GLY A 1 96 ? 20.25 -29.094 -4.234 1 95.25 96 GLY A O 1
ATOM 806 N N . GLU A 1 97 ? 20.125 -28.016 -2.275 1 93.88 97 GLU A N 1
ATOM 807 C CA . GLU A 1 97 ? 18.875 -28.594 -1.806 1 93.88 97 GLU A CA 1
ATOM 808 C C . GLU A 1 97 ? 18.062 -27.578 -1.013 1 93.88 97 GLU A C 1
ATOM 810 O O . GLU A 1 97 ? 18.609 -26.672 -0.393 1 93.88 97 GLU A O 1
ATOM 815 N N . ILE A 1 98 ? 16.75 -27.766 -0.947 1 94.88 98 ILE A N 1
ATOM 816 C CA . ILE A 1 98 ? 15.906 -26.828 -0.228 1 94.88 98 ILE A CA 1
ATOM 817 C C . ILE A 1 98 ? 15.781 -27.25 1.233 1 94.88 98 ILE A C 1
ATOM 819 O O . ILE A 1 98 ? 15.391 -26.453 2.088 1 94.88 98 ILE A O 1
ATOM 823 N N . ALA A 1 99 ? 16.031 -28.516 1.467 1 93.44 99 ALA A N 1
ATOM 824 C CA . ALA A 1 99 ? 16 -29.141 2.785 1 93.44 99 ALA A CA 1
ATOM 825 C C . ALA A 1 99 ? 16.891 -30.375 2.818 1 93.44 99 ALA A C 1
ATOM 827 O O . ALA A 1 99 ? 17.406 -30.812 1.785 1 93.44 99 ALA A O 1
ATOM 828 N N . ALA A 1 100 ? 17.125 -30.922 3.941 1 89.31 100 ALA A N 1
ATOM 829 C CA . ALA A 1 100 ? 17.969 -32.094 4.074 1 89.31 100 ALA A CA 1
ATOM 830 C C . ALA A 1 100 ? 17.375 -33.094 5.051 1 89.31 100 ALA A C 1
ATOM 832 O O . ALA A 1 100 ? 16.719 -32.719 6.023 1 89.31 100 ALA A O 1
ATOM 833 N N . PRO A 1 101 ? 17.531 -34.344 4.848 1 87.88 101 PRO A N 1
ATOM 834 C CA . PRO A 1 101 ? 18.125 -34.938 3.652 1 87.88 101 PRO A CA 1
ATOM 835 C C . PRO A 1 101 ? 17.234 -34.812 2.42 1 87.88 101 PRO A C 1
ATOM 837 O O . PRO A 1 101 ? 16.109 -34.281 2.516 1 87.88 101 PRO A O 1
ATOM 840 N N . ALA A 1 102 ? 17.797 -35.219 1.28 1 87.94 102 ALA A N 1
ATOM 841 C CA . ALA A 1 102 ? 17.016 -35.188 0.043 1 87.94 102 ALA A CA 1
ATOM 842 C C . ALA A 1 102 ? 15.609 -35.75 0.252 1 87.94 102 ALA A C 1
ATOM 844 O O . ALA A 1 102 ? 15.43 -36.719 0.969 1 87.94 102 ALA A O 1
ATOM 845 N N . LYS A 1 103 ? 14.539 -35.031 -0.283 1 89.31 103 LYS A N 1
ATOM 846 C CA . LYS A 1 103 ? 13.125 -35.375 -0.248 1 89.31 103 LYS A CA 1
ATOM 847 C C . LYS A 1 103 ? 12.461 -34.875 1.026 1 89.31 103 LYS A C 1
ATOM 849 O O . LYS A 1 103 ? 11.25 -35.031 1.201 1 89.31 103 LYS A O 1
ATOM 854 N N . ALA A 1 104 ? 13.234 -34.344 1.976 1 92.75 104 ALA A N 1
ATOM 855 C CA . ALA A 1 104 ? 12.617 -33.719 3.139 1 92.75 104 ALA A CA 1
ATOM 856 C C . ALA A 1 104 ? 11.898 -32.406 2.742 1 92.75 104 ALA A C 1
ATOM 858 O O . ALA A 1 104 ? 12.312 -31.734 1.808 1 92.75 104 ALA A O 1
ATOM 859 N N . SER A 1 105 ? 10.852 -32.125 3.482 1 95.19 105 SER A N 1
ATOM 860 C CA . SER A 1 105 ? 10.086 -30.922 3.186 1 95.19 105 SER A CA 1
ATOM 861 C C . SER A 1 105 ? 10.352 -29.828 4.215 1 95.19 105 SER A C 1
ATOM 863 O O . SER A 1 105 ? 10.25 -30.062 5.422 1 95.19 105 SER A O 1
ATOM 865 N N . PRO A 1 106 ? 10.703 -28.656 3.738 1 96.62 106 PRO A N 1
ATOM 866 C CA . PRO A 1 106 ? 10.758 -27.531 4.668 1 96.62 106 PRO A CA 1
ATOM 867 C C . PRO A 1 106 ? 9.375 -26.984 5.027 1 96.62 106 PRO A C 1
ATOM 869 O O . PRO A 1 106 ? 8.375 -27.422 4.445 1 96.62 106 PRO A O 1
ATOM 872 N N . ILE A 1 107 ? 9.273 -26.094 6.066 1 97.25 107 ILE A N 1
ATOM 873 C CA . ILE A 1 107 ? 8.031 -25.438 6.48 1 97.25 107 ILE A CA 1
ATOM 874 C C . ILE A 1 107 ? 8.133 -23.938 6.23 1 97.25 107 ILE A C 1
ATOM 876 O O . ILE A 1 107 ? 9.133 -23.312 6.566 1 97.25 107 ILE A O 1
ATOM 880 N N . TYR A 1 108 ? 7.117 -23.406 5.672 1 97.75 108 TYR A N 1
ATOM 881 C CA . TYR A 1 108 ? 7.035 -21.984 5.332 1 97.75 108 TYR A CA 1
ATOM 882 C C . TYR A 1 108 ? 5.957 -21.297 6.156 1 97.75 108 TYR A C 1
ATOM 884 O O . TYR A 1 108 ? 4.84 -21.094 5.684 1 97.75 108 TYR A O 1
ATOM 892 N N . PRO A 1 109 ? 6.289 -20.859 7.324 1 98 109 PRO A N 1
ATOM 893 C CA . PRO A 1 109 ? 5.273 -20.359 8.258 1 98 109 PRO A CA 1
ATOM 894 C C . PRO A 1 109 ? 4.676 -19.016 7.82 1 98 109 PRO A C 1
ATOM 896 O O . PRO A 1 109 ? 3.607 -18.641 8.305 1 98 109 PRO A O 1
ATOM 899 N N . GLU A 1 110 ? 5.363 -18.266 6.934 1 97.69 110 GLU A N 1
ATOM 900 C CA . GLU A 1 110 ? 4.926 -16.938 6.496 1 97.69 110 GLU A CA 1
ATOM 901 C C . GLU A 1 110 ? 3.564 -17.016 5.816 1 97.69 110 GLU A C 1
ATOM 903 O O . GLU A 1 110 ? 2.809 -16.031 5.832 1 97.69 110 GLU A O 1
ATOM 908 N N . PHE A 1 111 ? 3.193 -18.188 5.277 1 97.31 111 PHE A N 1
ATOM 909 C CA . PHE A 1 111 ? 1.996 -18.281 4.453 1 97.31 111 PHE A CA 1
ATOM 910 C C . PHE A 1 111 ? 0.827 -18.844 5.262 1 97.31 111 PHE A C 1
ATOM 912 O O . PHE A 1 111 ? -0.299 -18.344 5.145 1 97.31 111 PHE A O 1
ATOM 919 N N . SER A 1 112 ? 1.04 -19.906 5.988 1 96.12 112 SER A N 1
ATOM 920 C CA . SER A 1 112 ? -0.026 -20.5 6.781 1 96.12 112 SER A CA 1
ATOM 921 C C . SER A 1 112 ? 0.536 -21.469 7.812 1 96.12 112 SER A C 1
ATOM 923 O O . SER A 1 112 ? 1.478 -22.219 7.527 1 96.12 112 SER A O 1
ATOM 925 N N . VAL A 1 113 ? -0.004 -21.5 9 1 96.75 113 VAL A N 1
ATOM 926 C CA . VAL A 1 113 ? 0.505 -22.391 10.039 1 96.75 113 VAL A CA 1
ATOM 927 C C . VAL A 1 113 ? -0.66 -23.078 10.742 1 96.75 113 VAL A C 1
ATOM 929 O O . VAL A 1 113 ? -0.475 -24.109 11.391 1 96.75 113 VAL A O 1
ATOM 932 N N . ASN A 1 114 ? -1.874 -22.531 10.625 1 93.44 114 ASN A N 1
ATOM 933 C CA . ASN A 1 114 ? -3.016 -23.047 11.367 1 93.44 114 ASN A CA 1
ATOM 934 C C . ASN A 1 114 ? -3.297 -24.5 11.008 1 93.44 114 ASN A C 1
ATOM 936 O O . ASN A 1 114 ? -3.539 -25.328 11.883 1 93.44 114 ASN A O 1
ATOM 940 N N . TRP A 1 115 ? -3.275 -24.828 9.727 1 91.44 115 TRP A N 1
ATOM 941 C CA . TRP A 1 115 ? -3.535 -26.188 9.297 1 91.44 115 TRP A CA 1
ATOM 942 C C . TRP A 1 115 ? -2.398 -27.125 9.711 1 91.44 115 TRP A C 1
ATOM 944 O O . TRP A 1 115 ? -2.619 -28.297 9.984 1 91.44 115 TRP A O 1
ATOM 954 N N . ILE A 1 116 ? -1.181 -26.641 9.773 1 94.88 116 ILE A N 1
ATOM 955 C CA . ILE A 1 116 ? -0.031 -27.438 10.203 1 94.88 116 ILE A CA 1
ATOM 956 C C . ILE A 1 116 ? -0.194 -27.844 11.664 1 94.88 116 ILE A C 1
ATOM 958 O O . ILE A 1 116 ? -0.027 -29.016 12.016 1 94.88 116 ILE A O 1
ATOM 962 N N . ILE A 1 117 ? -0.529 -26.844 12.5 1 95.69 117 ILE A N 1
ATOM 963 C CA . ILE A 1 117 ? -0.745 -27.094 13.922 1 95.69 117 ILE A CA 1
ATOM 964 C C . ILE A 1 117 ? -1.881 -28.094 14.109 1 95.69 117 ILE A C 1
ATOM 966 O O . ILE A 1 117 ? -1.736 -29.078 14.836 1 95.69 117 ILE A O 1
ATOM 970 N N . ASN A 1 118 ? -2.941 -27.828 13.43 1 93.5 118 ASN A N 1
ATOM 971 C CA . ASN A 1 118 ? -4.117 -28.688 13.539 1 93.5 118 ASN A CA 1
ATOM 972 C C . ASN A 1 118 ? -3.805 -30.125 13.133 1 93.5 118 ASN A C 1
ATOM 974 O O . ASN A 1 118 ? -4.223 -31.078 13.805 1 93.5 118 ASN A O 1
ATOM 978 N N . GLU A 1 119 ? -3.113 -30.328 12.008 1 91.25 119 GLU A N 1
ATOM 979 C CA . GLU A 1 119 ? -2.842 -31.672 11.5 1 91.25 119 GLU A CA 1
ATOM 980 C C . GLU A 1 119 ? -1.832 -32.406 12.383 1 91.25 119 GLU A C 1
ATOM 982 O O . GLU A 1 119 ? -1.982 -33.594 12.648 1 91.25 119 GLU A O 1
ATOM 987 N N . ILE A 1 120 ? -0.833 -31.734 12.875 1 93.88 120 ILE A N 1
ATOM 988 C CA . ILE A 1 120 ? 0.149 -32.375 13.75 1 93.88 120 ILE A CA 1
ATOM 989 C C . ILE A 1 120 ? -0.533 -32.844 15.031 1 93.88 120 ILE A C 1
ATOM 991 O O . ILE A 1 120 ? -0.226 -33.906 15.539 1 93.88 120 ILE A O 1
ATOM 995 N N . LEU A 1 121 ? -1.492 -32.125 15.477 1 93.06 121 LEU A N 1
ATOM 996 C CA . LEU A 1 121 ? -2.109 -32.406 16.766 1 93.06 121 LEU A CA 1
ATOM 997 C C . LEU A 1 121 ? -3.273 -33.375 16.609 1 93.06 121 LEU A C 1
ATOM 999 O O . LEU A 1 121 ? -3.545 -34.188 17.516 1 93.06 121 LEU A O 1
ATOM 1003 N N . HIS A 1 122 ? -3.963 -33.375 15.422 1 91.25 122 HIS A N 1
ATOM 1004 C CA . HIS A 1 122 ? -5.238 -34.062 15.375 1 91.25 122 HIS A CA 1
ATOM 1005 C C . HIS A 1 122 ? -5.285 -35.062 14.211 1 91.25 122 HIS A C 1
ATOM 1007 O O . HIS A 1 122 ? -6.094 -36 14.211 1 91.25 122 HIS A O 1
ATOM 1013 N N . SER A 1 123 ? -4.547 -34.844 13.164 1 87.31 123 SER A N 1
ATOM 1014 C CA . SER A 1 123 ? -4.48 -35.719 11.984 1 87.31 123 SER A CA 1
ATOM 1015 C C . SER A 1 123 ? -3.064 -35.781 11.422 1 87.31 123 SER A C 1
ATOM 1017 O O . SER A 1 123 ? -2.809 -35.312 10.312 1 87.31 123 SER A O 1
ATOM 1019 N N . PRO A 1 124 ? -2.357 -36.5 12.117 1 88.25 124 PRO A N 1
ATOM 1020 C CA . PRO A 1 124 ? -0.919 -36.438 11.852 1 88.25 124 PRO A CA 1
ATOM 1021 C C . PRO A 1 124 ? -0.575 -36.844 10.414 1 88.25 124 PRO A C 1
ATOM 1023 O O . PRO A 1 124 ? -1.186 -37.75 9.852 1 88.25 124 PRO A O 1
ATOM 1026 N N . PHE A 1 125 ? 0.486 -36.188 9.805 1 87.56 125 PHE A N 1
ATOM 1027 C CA . PHE A 1 125 ? 0.968 -36.438 8.445 1 87.56 125 PHE A CA 1
ATOM 1028 C C . PHE A 1 125 ? 1.294 -37.906 8.227 1 87.56 125 PHE A C 1
ATOM 1030 O O . PHE A 1 125 ? 1.087 -38.438 7.137 1 87.56 125 PHE A O 1
ATOM 1037 N N . GLU A 1 126 ? 1.734 -38.562 9.242 1 87.19 126 GLU A N 1
ATOM 1038 C CA . GLU A 1 126 ? 2.217 -39.938 9.211 1 87.19 126 GLU A CA 1
ATOM 1039 C C . GLU A 1 126 ? 1.079 -40.906 8.93 1 87.19 126 GLU A C 1
ATOM 1041 O O . GLU A 1 126 ? 1.313 -42.031 8.469 1 87.19 126 GLU A O 1
ATOM 1046 N N . GLU A 1 127 ? -0.098 -40.469 9.102 1 85.94 127 GLU A N 1
ATOM 1047 C CA . GLU A 1 127 ? -1.247 -41.375 9.008 1 85.94 127 GLU A CA 1
ATOM 1048 C C . GLU A 1 127 ? -2.018 -41.156 7.707 1 85.94 127 GLU A C 1
ATOM 1050 O O . GLU A 1 127 ? -3.002 -41.844 7.438 1 85.94 127 GLU A O 1
ATOM 1055 N N . ARG A 1 128 ? -1.509 -40.281 6.871 1 82.75 128 ARG A N 1
ATOM 1056 C CA . ARG A 1 128 ? -2.178 -40.062 5.594 1 82.75 128 ARG A CA 1
ATOM 1057 C C . ARG A 1 128 ? -2.078 -41.281 4.695 1 82.75 128 ARG A C 1
ATOM 1059 O O . ARG A 1 128 ? -1.143 -42.094 4.816 1 82.75 128 ARG A O 1
ATOM 1066 N N . ALA A 1 129 ? -2.977 -41.469 3.867 1 72.06 129 ALA A N 1
ATOM 1067 C CA . ALA A 1 129 ? -3.035 -42.656 3.023 1 72.06 129 ALA A CA 1
ATOM 1068 C C . ALA A 1 129 ? -1.991 -42.594 1.912 1 72.06 129 ALA A C 1
ATOM 1070 O O . ALA A 1 129 ? -1.347 -43.594 1.6 1 72.06 129 ALA A O 1
ATOM 1071 N N . ASN A 1 130 ? -1.775 -41.5 1.19 1 70.56 130 ASN A N 1
ATOM 1072 C CA . ASN A 1 130 ? -0.938 -41.469 -0.004 1 70.56 130 ASN A CA 1
ATOM 1073 C C . ASN A 1 130 ? 0.082 -40.344 0.046 1 70.56 130 ASN A C 1
ATOM 1075 O O . ASN A 1 130 ? 0.901 -40.188 -0.863 1 70.56 130 ASN A O 1
ATOM 1079 N N . ASP A 1 131 ? 0.081 -39.562 1.067 1 79.38 131 ASP A N 1
ATOM 1080 C CA . ASP A 1 131 ? 0.981 -38.406 1.139 1 79.38 131 ASP A CA 1
ATOM 1081 C C . ASP A 1 131 ? 1.573 -38.281 2.539 1 79.38 131 ASP A C 1
ATOM 1083 O O . ASP A 1 131 ? 1.5 -37.188 3.139 1 79.38 131 ASP A O 1
ATOM 1087 N N . GLN A 1 132 ? 2.131 -39.25 2.924 1 85.38 132 GLN A N 1
ATOM 1088 C CA . GLN A 1 132 ? 2.68 -39.281 4.277 1 85.38 132 GLN A CA 1
ATOM 1089 C C . GLN A 1 132 ? 4.008 -38.531 4.348 1 85.38 132 GLN A C 1
ATOM 1091 O O . GLN A 1 132 ? 4.816 -38.625 3.418 1 85.38 132 GLN A O 1
ATOM 1096 N N . PHE A 1 133 ? 4.199 -37.812 5.301 1 90.81 133 PHE A N 1
ATOM 1097 C CA . PHE A 1 133 ? 5.469 -37.219 5.73 1 90.81 133 PHE A CA 1
ATOM 1098 C C . PHE A 1 133 ? 5.766 -37.594 7.184 1 90.81 133 PHE A C 1
ATOM 1100 O O . PHE A 1 133 ? 4.844 -37.781 7.977 1 90.81 133 PHE A O 1
ATOM 1107 N N . TYR A 1 134 ? 7.004 -37.625 7.512 1 93.44 134 TYR A N 1
ATOM 1108 C CA . TYR A 1 134 ? 7.375 -38.094 8.844 1 93.44 134 TYR A CA 1
ATOM 1109 C C . TYR A 1 134 ? 8.203 -37.062 9.578 1 93.44 134 TYR A C 1
ATOM 1111 O O . TYR A 1 134 ? 9.227 -36.594 9.062 1 93.44 134 TYR A O 1
ATOM 1119 N N . ILE A 1 135 ? 7.676 -36.656 10.75 1 94.56 135 ILE A N 1
ATOM 1120 C CA . ILE A 1 135 ? 8.484 -35.812 11.648 1 94.56 135 ILE A CA 1
ATOM 1121 C C . ILE A 1 135 ? 9.555 -36.688 12.312 1 94.56 135 ILE A C 1
ATOM 1123 O O . ILE A 1 135 ? 9.242 -37.75 12.867 1 94.56 135 ILE A O 1
ATOM 1127 N N . ARG A 1 136 ? 10.766 -36.344 12.547 1 90.94 136 ARG A N 1
ATOM 1128 C CA . ARG A 1 136 ? 11.938 -37.156 12.82 1 90.94 136 ARG A CA 1
ATOM 1129 C C . ARG A 1 136 ? 11.93 -37.656 14.258 1 90.94 136 ARG A C 1
ATOM 1131 O O . ARG A 1 136 ? 12.398 -38.75 14.539 1 90.94 136 ARG A O 1
ATOM 1138 N N . ASN A 1 137 ? 11.461 -36.781 15.109 1 94.44 137 ASN A N 1
ATOM 1139 C CA . ASN A 1 137 ? 11.398 -37.125 16.516 1 94.44 137 ASN A CA 1
ATOM 1140 C C . ASN A 1 137 ? 10.43 -36.219 17.281 1 94.44 137 ASN A C 1
ATOM 1142 O O . ASN A 1 137 ? 9.922 -35.25 16.719 1 94.44 137 ASN A O 1
ATOM 1146 N N . ASP A 1 138 ? 10.164 -36.531 18.5 1 94.75 138 ASP A N 1
ATOM 1147 C CA . ASP A 1 138 ? 9.172 -35.812 19.312 1 94.75 138 ASP A CA 1
ATOM 1148 C C . ASP A 1 138 ? 9.641 -34.406 19.641 1 94.75 138 ASP A C 1
ATOM 1150 O O . ASP A 1 138 ? 8.828 -33.5 19.75 1 94.75 138 ASP A O 1
ATOM 1154 N N . GLU A 1 139 ? 10.883 -34.281 19.766 1 96.69 139 GLU A N 1
ATOM 1155 C CA . GLU A 1 139 ? 11.43 -32.969 20.047 1 96.69 139 GLU A CA 1
ATOM 1156 C C . GLU A 1 139 ? 11.164 -32 18.906 1 96.69 139 GLU A C 1
ATOM 1158 O O . GLU A 1 139 ? 10.75 -30.859 19.125 1 96.69 139 GLU A O 1
ATOM 1163 N N . GLU A 1 140 ? 11.406 -32.469 17.703 1 96.12 140 GLU A N 1
ATOM 1164 C CA . GLU A 1 140 ? 11.133 -31.656 16.531 1 96.12 140 GLU A CA 1
ATOM 1165 C C . GLU A 1 140 ? 9.633 -31.406 16.359 1 96.12 140 GLU A C 1
ATOM 1167 O O . GLU A 1 140 ? 9.219 -30.328 15.922 1 96.12 140 GLU A O 1
ATOM 1172 N N . ARG A 1 141 ? 8.859 -32.375 16.719 1 96.31 141 ARG A N 1
ATOM 1173 C CA . ARG A 1 141 ? 7.406 -32.219 16.688 1 96.31 141 ARG A CA 1
ATOM 1174 C C . ARG A 1 141 ? 6.957 -31.062 17.578 1 96.31 141 ARG A C 1
ATOM 1176 O O . ARG A 1 141 ? 6.188 -30.203 17.141 1 96.31 141 ARG A O 1
ATOM 1183 N N . LYS A 1 142 ? 7.461 -31.031 18.797 1 96.88 142 LYS A N 1
ATOM 1184 C CA . LYS A 1 142 ? 7.137 -29.969 19.734 1 96.88 142 LYS A CA 1
ATOM 1185 C C . LYS A 1 142 ? 7.66 -28.625 19.25 1 96.88 142 LYS A C 1
ATOM 1187 O O . LYS A 1 142 ? 6.98 -27.609 19.391 1 96.88 142 LYS A O 1
ATOM 1192 N N . GLU A 1 143 ? 8.82 -28.656 18.75 1 97.81 143 GLU A N 1
ATOM 1193 C CA . GLU A 1 143 ? 9.438 -27.422 18.25 1 97.81 143 GLU A CA 1
ATOM 1194 C C . GLU A 1 143 ? 8.617 -26.812 17.109 1 97.81 143 GLU A C 1
ATOM 1196 O O . GLU A 1 143 ? 8.406 -25.609 17.078 1 97.81 143 GLU A O 1
ATOM 1201 N N . ILE A 1 144 ? 8.172 -27.656 16.203 1 98 144 ILE A N 1
ATOM 1202 C CA . ILE A 1 144 ? 7.395 -27.188 15.062 1 98 144 ILE A CA 1
ATOM 1203 C C . ILE A 1 144 ? 6.125 -26.5 15.539 1 98 144 ILE A C 1
ATOM 1205 O O . ILE A 1 144 ? 5.801 -25.391 15.094 1 98 144 ILE A O 1
ATOM 1209 N N . VAL A 1 145 ? 5.441 -27.078 16.469 1 97.81 145 VAL A N 1
ATOM 1210 C CA . VAL A 1 145 ? 4.184 -26.531 16.969 1 97.81 145 VAL A CA 1
ATOM 1211 C C . VAL A 1 145 ? 4.445 -25.203 17.672 1 97.81 145 VAL A C 1
ATOM 1213 O O . VAL A 1 145 ? 3.719 -24.219 17.469 1 97.81 145 VAL A O 1
ATOM 1216 N N . GLU A 1 146 ? 5.438 -25.156 18.469 1 97.81 146 GLU A N 1
ATOM 1217 C CA . GLU A 1 146 ? 5.777 -23.938 19.219 1 97.81 146 GLU A CA 1
ATOM 1218 C C . GLU A 1 146 ? 6.133 -22.797 18.281 1 97.81 146 GLU A C 1
ATOM 1220 O O . GLU A 1 146 ? 5.66 -21.672 18.453 1 97.81 146 GLU A O 1
ATOM 1225 N N . LEU A 1 147 ? 6.965 -23.078 17.328 1 98.12 147 LEU A N 1
ATOM 1226 C CA . LEU A 1 147 ? 7.371 -22.047 16.375 1 98.12 147 LEU A CA 1
ATOM 1227 C C . LEU A 1 147 ? 6.188 -21.578 15.531 1 98.12 147 LEU A C 1
ATOM 1229 O O . LEU A 1 147 ? 6.059 -20.391 15.234 1 98.12 147 LEU A O 1
ATOM 1233 N N . CYS A 1 148 ? 5.348 -22.516 15.164 1 98 148 CYS A N 1
ATOM 1234 C CA . CYS A 1 148 ? 4.168 -22.172 14.383 1 98 148 CYS A CA 1
ATOM 1235 C C . CYS A 1 148 ? 3.236 -21.266 15.172 1 98 148 CYS A C 1
ATOM 1237 O O . CYS A 1 148 ? 2.584 -20.391 14.602 1 98 148 CYS A O 1
ATOM 1239 N N . ARG A 1 149 ? 3.141 -21.391 16.453 1 96.88 149 ARG A N 1
ATOM 1240 C CA . ARG A 1 149 ? 2.277 -20.578 17.297 1 96.88 149 ARG A CA 1
ATOM 1241 C C . ARG A 1 149 ? 2.699 -19.109 17.25 1 96.88 149 ARG A C 1
ATOM 1243 O O . ARG A 1 149 ? 1.856 -18.219 17.312 1 96.88 149 ARG A O 1
ATOM 1250 N N . TYR A 1 150 ? 3.943 -18.891 17.125 1 95.75 150 TYR A N 1
ATOM 1251 C CA . TYR A 1 150 ? 4.449 -17.531 16.984 1 95.75 150 TYR A CA 1
ATOM 1252 C C . TYR A 1 150 ? 3.828 -16.828 15.773 1 95.75 150 TYR A C 1
ATOM 1254 O O . TYR A 1 150 ? 3.646 -15.617 15.781 1 95.75 150 TYR A O 1
ATOM 1262 N N . TRP A 1 151 ? 3.494 -17.562 14.766 1 96.94 151 TRP A N 1
ATOM 1263 C CA . TRP A 1 151 ? 3.08 -17 13.484 1 96.94 151 TRP A CA 1
ATOM 1264 C C . TRP A 1 151 ? 1.564 -16.844 13.422 1 96.94 151 TRP A C 1
ATOM 1266 O O . TRP A 1 151 ? 1.035 -16.234 12.492 1 96.94 151 TRP A O 1
ATOM 1276 N N . GLU A 1 152 ? 0.81 -17.359 14.375 1 95.19 152 GLU A N 1
ATOM 1277 C CA . GLU A 1 152 ? -0.645 -17.234 14.375 1 95.19 152 GLU A CA 1
ATOM 1278 C C . GLU A 1 152 ? -1.078 -15.781 14.328 1 95.19 152 GLU A C 1
ATOM 1280 O O . GLU A 1 152 ? -0.597 -14.961 15.117 1 95.19 152 GLU A O 1
ATOM 1285 N N . GLY A 1 153 ? -1.879 -15.508 13.344 1 92.31 153 GLY A N 1
ATOM 1286 C CA . GLY A 1 153 ? -2.385 -14.148 13.195 1 92.31 153 GLY A CA 1
ATOM 1287 C C . GLY A 1 153 ? -1.475 -13.258 12.375 1 92.31 153 GLY A C 1
ATOM 1288 O O . GLY A 1 153 ? -1.82 -12.109 12.086 1 92.31 153 GLY A O 1
ATOM 1289 N N . LYS A 1 154 ? -0.31 -13.82 11.945 1 92.62 154 LYS A N 1
ATOM 1290 C CA . LYS A 1 154 ? 0.69 -12.992 11.281 1 92.62 154 LYS A CA 1
ATOM 1291 C C . LYS A 1 154 ? 0.936 -13.477 9.852 1 92.62 154 LYS A C 1
ATOM 1293 O O . LYS A 1 154 ? 1.739 -12.891 9.125 1 92.62 154 LYS A O 1
ATOM 1298 N N . THR A 1 155 ? 0.157 -14.477 9.398 1 96.75 155 THR A N 1
ATOM 1299 C CA . THR A 1 155 ? 0.462 -15.141 8.141 1 96.75 155 THR A CA 1
ATOM 1300 C C . THR A 1 155 ? -0.35 -14.523 7 1 96.75 155 THR A C 1
ATOM 1302 O O . THR A 1 155 ? -1.305 -13.781 7.238 1 96.75 155 THR A O 1
ATOM 1305 N N . VAL A 1 156 ? 0.016 -14.812 5.781 1 97 156 VAL A N 1
ATOM 1306 C CA . VAL A 1 156 ? -0.722 -14.406 4.59 1 97 156 VAL A CA 1
ATOM 1307 C C . VAL A 1 156 ? -2.146 -14.953 4.652 1 97 156 VAL A C 1
ATOM 1309 O O . VAL A 1 156 ? -3.107 -14.234 4.363 1 97 156 VAL A O 1
ATOM 1312 N N . ASP A 1 157 ? -2.258 -16.172 5.086 1 96.5 157 ASP A N 1
ATOM 1313 C CA . ASP A 1 157 ? -3.557 -16.828 5.246 1 96.5 157 ASP A CA 1
ATOM 1314 C C . ASP A 1 157 ? -4.438 -16.047 6.223 1 96.5 157 ASP A C 1
ATOM 1316 O O . ASP A 1 157 ? -5.621 -15.82 5.949 1 96.5 157 ASP A O 1
ATOM 1320 N N . ASP A 1 158 ? -3.881 -15.641 7.316 1 96.12 158 ASP A N 1
ATOM 1321 C CA . ASP A 1 158 ? -4.629 -14.898 8.328 1 96.12 158 ASP A CA 1
ATOM 1322 C C . ASP A 1 158 ? -5.145 -13.578 7.762 1 96.12 158 ASP A C 1
ATOM 1324 O O . ASP A 1 158 ? -6.297 -13.203 8 1 96.12 158 ASP A O 1
ATOM 1328 N N . LEU A 1 159 ? -4.305 -12.898 7.051 1 95.56 159 LEU A N 1
ATOM 1329 C CA . LEU A 1 159 ? -4.695 -11.617 6.469 1 95.56 159 LEU A CA 1
ATOM 1330 C C . LEU A 1 159 ? -5.793 -11.805 5.426 1 95.56 159 LEU A C 1
ATOM 1332 O O . LEU A 1 159 ? -6.754 -11.039 5.387 1 95.56 159 LEU A O 1
ATOM 1336 N N . ILE A 1 160 ? -5.668 -12.805 4.578 1 97.06 160 ILE A N 1
ATOM 1337 C CA . ILE A 1 160 ? -6.66 -13.094 3.551 1 97.06 160 ILE A CA 1
ATOM 1338 C C . ILE A 1 160 ? -8.016 -13.375 4.203 1 97.06 160 ILE A C 1
ATOM 1340 O O . ILE A 1 160 ? -9.031 -12.797 3.811 1 97.06 160 ILE A O 1
ATOM 1344 N N . ASN A 1 161 ? -7.98 -14.172 5.191 1 95.81 161 ASN A N 1
ATOM 1345 C CA . ASN A 1 161 ? -9.211 -14.562 5.867 1 95.81 161 ASN A CA 1
ATOM 1346 C C . ASN A 1 161 ? -9.898 -13.375 6.523 1 95.81 161 ASN A C 1
ATOM 1348 O O . ASN A 1 161 ? -11.125 -13.32 6.594 1 95.81 161 ASN A O 1
ATOM 1352 N N . SER A 1 162 ? -9.148 -12.516 6.957 1 94.12 162 SER A N 1
ATOM 1353 C CA . SER A 1 162 ? -9.719 -11.352 7.629 1 94.12 162 SER A CA 1
ATOM 1354 C C . SER A 1 162 ? -10.398 -10.414 6.637 1 94.12 162 SER A C 1
ATOM 1356 O O . SER A 1 162 ? -11.234 -9.594 7.023 1 94.12 162 SER A O 1
ATOM 1358 N N . ARG A 1 163 ? -10.141 -10.57 5.383 1 95.81 163 ARG A N 1
ATOM 1359 C CA . ARG A 1 163 ? -10.578 -9.586 4.398 1 95.81 163 ARG A CA 1
ATOM 1360 C C . ARG A 1 163 ? -11.695 -10.141 3.529 1 95.81 163 ARG A C 1
ATOM 1362 O O . ARG A 1 163 ? -12.477 -9.383 2.941 1 95.81 163 ARG A O 1
ATOM 1369 N N . LEU A 1 164 ? -11.75 -11.414 3.395 1 96.75 164 LEU A N 1
ATOM 1370 C CA . LEU A 1 164 ? -12.75 -12.008 2.514 1 96.75 164 LEU A CA 1
ATOM 1371 C C . LEU A 1 164 ? -14.133 -11.953 3.148 1 96.75 164 LEU A C 1
ATOM 1373 O O . LEU A 1 164 ? -14.266 -12.086 4.367 1 96.75 164 LEU A O 1
ATOM 1377 N N . GLU A 1 165 ? -15.164 -11.773 2.344 1 95.5 165 GLU A N 1
ATOM 1378 C CA . GLU A 1 165 ? -16.547 -11.773 2.811 1 95.5 165 GLU A CA 1
ATOM 1379 C C . GLU A 1 165 ? -17.25 -13.078 2.451 1 95.5 165 GLU A C 1
ATOM 1381 O O . GLU A 1 165 ? -16.703 -13.906 1.733 1 95.5 165 GLU A O 1
ATOM 1386 N N . ILE A 1 166 ? -18.453 -13.227 2.848 1 95.44 166 ILE A N 1
ATOM 1387 C CA . ILE A 1 166 ? -19.188 -14.484 2.73 1 95.44 166 ILE A CA 1
ATOM 1388 C C . ILE A 1 166 ? -19.453 -14.789 1.258 1 95.44 166 ILE A C 1
ATOM 1390 O O . ILE A 1 166 ? -19.344 -15.945 0.833 1 95.44 166 ILE A O 1
ATOM 1394 N N . ASP A 1 167 ? -19.75 -13.812 0.459 1 94.69 167 ASP A N 1
ATOM 1395 C CA . ASP A 1 167 ? -20.031 -14.039 -0.957 1 94.69 167 ASP A CA 1
ATOM 1396 C C . ASP A 1 167 ? -18.781 -14.555 -1.681 1 94.69 167 ASP A C 1
ATOM 1398 O O . ASP A 1 167 ? -18.891 -15.305 -2.652 1 94.69 167 ASP A O 1
ATOM 1402 N N . GLN A 1 168 ? -17.672 -14.211 -1.126 1 96.12 168 GLN A N 1
ATOM 1403 C CA . GLN A 1 168 ? -16.406 -14.633 -1.724 1 96.12 168 GLN A CA 1
ATOM 1404 C C . GLN A 1 168 ? -15.961 -15.984 -1.184 1 96.12 168 GLN A C 1
ATOM 1406 O O . GLN A 1 168 ? -15.203 -16.703 -1.84 1 96.12 168 GLN A O 1
ATOM 1411 N N . THR A 1 169 ? -16.484 -16.391 0.004 1 96.5 169 THR A N 1
ATOM 1412 C CA . THR A 1 169 ? -15.984 -17.609 0.638 1 96.5 169 THR A CA 1
ATOM 1413 C C . THR A 1 169 ? -16.969 -18.766 0.458 1 96.5 169 THR A C 1
ATOM 1415 O O . THR A 1 169 ? -16.562 -19.922 0.424 1 96.5 169 THR A O 1
ATOM 1418 N N . LYS A 1 170 ? -18.25 -18.516 0.302 1 96.25 170 LYS A N 1
ATOM 1419 C CA . LYS A 1 170 ? -19.266 -19.562 0.296 1 96.25 170 LYS A CA 1
ATOM 1420 C C . LYS A 1 170 ? -19.062 -20.516 -0.883 1 96.25 170 LYS A C 1
ATOM 1422 O O . LYS A 1 170 ? -19.406 -21.688 -0.8 1 96.25 170 LYS A O 1
ATOM 1427 N N . GLY A 1 171 ? -18.562 -20.016 -1.99 1 95.56 171 GLY A N 1
ATOM 1428 C CA . GLY A 1 171 ? -18.297 -20.859 -3.137 1 95.56 171 GLY A CA 1
ATOM 1429 C C . GLY A 1 171 ? -16.859 -21.328 -3.219 1 95.56 171 GLY A C 1
ATOM 1430 O O . GLY A 1 171 ? -16.5 -22.125 -4.086 1 95.56 171 GLY A O 1
ATOM 1431 N N . SER A 1 172 ? -16 -20.938 -2.266 1 95.25 172 SER A N 1
ATOM 1432 C CA . SER A 1 172 ? -14.578 -21.234 -2.281 1 95.25 172 SER A CA 1
ATOM 1433 C C . SER A 1 172 ? -14.289 -22.578 -1.625 1 95.25 172 SER A C 1
ATOM 1435 O O . SER A 1 172 ? -15.195 -23.375 -1.395 1 95.25 172 SER A O 1
ATOM 1437 N N . GLU A 1 173 ? -13.008 -22.828 -1.313 1 91 173 GLU A N 1
ATOM 1438 C CA . GLU A 1 173 ? -12.578 -24.094 -0.726 1 91 173 GLU A CA 1
ATOM 1439 C C . GLU A 1 173 ? -13.148 -24.266 0.68 1 91 173 GLU A C 1
ATOM 1441 O O . GLU A 1 173 ? -13.25 -25.391 1.175 1 91 173 GLU A O 1
ATOM 1446 N N . VAL A 1 174 ? -13.523 -23.172 1.286 1 89.94 174 VAL A N 1
ATOM 1447 C CA . VAL A 1 174 ? -14.039 -23.281 2.646 1 89.94 174 VAL A CA 1
ATOM 1448 C C . VAL A 1 174 ? -15.562 -23.359 2.617 1 89.94 174 VAL A C 1
ATOM 1450 O O . VAL A 1 174 ? -16.203 -23.516 3.662 1 89.94 174 VAL A O 1
ATOM 1453 N N . GLY A 1 175 ? -16.203 -23.281 1.435 1 93.19 175 GLY A N 1
ATOM 1454 C CA . GLY A 1 175 ? -17.641 -23.422 1.242 1 93.19 175 GLY A CA 1
ATOM 1455 C C . GLY A 1 175 ? -18.016 -24.609 0.387 1 93.19 175 GLY A C 1
ATOM 1456 O O . GLY A 1 175 ? -17.594 -25.734 0.664 1 93.19 175 GLY A O 1
ATOM 1457 N N . GLU A 1 176 ? -18.734 -24.344 -0.722 1 93.88 176 GLU A N 1
ATOM 1458 C CA . GLU A 1 176 ? -19.312 -25.406 -1.538 1 93.88 176 GLU A CA 1
ATOM 1459 C C . GLU A 1 176 ? -18.375 -25.781 -2.68 1 93.88 176 GLU A C 1
ATOM 1461 O O . GLU A 1 176 ? -18.734 -26.562 -3.561 1 93.88 176 GLU A O 1
ATOM 1466 N N . LYS A 1 177 ? -17.188 -25.156 -2.721 1 93.94 177 LYS A N 1
ATOM 1467 C CA . LYS A 1 177 ? -16.078 -25.531 -3.609 1 93.94 177 LYS A CA 1
ATOM 1468 C C . LYS A 1 177 ? -16.484 -25.391 -5.074 1 93.94 177 LYS A C 1
ATOM 1470 O O . LYS A 1 177 ? -16.25 -26.297 -5.879 1 93.94 177 LYS A O 1
ATOM 1475 N N . ILE A 1 178 ? -17.219 -24.344 -5.383 1 96.69 178 ILE A N 1
ATOM 1476 C CA . ILE A 1 178 ? -17.516 -23.969 -6.762 1 96.69 178 ILE A CA 1
ATOM 1477 C C . ILE A 1 178 ? -16.234 -23.5 -7.453 1 96.69 178 ILE A C 1
ATOM 1479 O O . ILE A 1 178 ? -16.047 -23.734 -8.648 1 96.69 178 ILE A O 1
ATOM 1483 N N . PHE A 1 179 ? -15.414 -22.859 -6.699 1 96.31 179 PHE A N 1
ATOM 1484 C CA . PHE A 1 179 ? -14.047 -22.547 -7.102 1 96.31 179 PHE A CA 1
ATOM 1485 C C . PHE A 1 179 ? -13.094 -22.703 -5.926 1 96.31 179 PHE A C 1
ATOM 1487 O O . PHE A 1 179 ? -13.516 -22.719 -4.77 1 96.31 179 PHE A O 1
ATOM 1494 N N . GLN A 1 180 ? -11.836 -22.891 -6.234 1 94.12 180 GLN A N 1
ATOM 1495 C CA . GLN A 1 180 ? -10.82 -23.047 -5.199 1 94.12 180 GLN A CA 1
ATOM 1496 C C . GLN A 1 180 ? -9.648 -22.094 -5.434 1 94.12 180 GLN A C 1
ATOM 1498 O O . GLN A 1 180 ? -9.055 -22.094 -6.512 1 94.12 180 GLN A O 1
ATOM 1503 N N . THR A 1 181 ? -9.391 -21.297 -4.453 1 94.69 181 THR A N 1
ATOM 1504 C CA . THR A 1 181 ? -8.273 -20.359 -4.516 1 94.69 181 THR A CA 1
ATOM 1505 C C . THR A 1 181 ? -7.176 -20.766 -3.531 1 94.69 181 THR A C 1
ATOM 1507 O O . THR A 1 181 ? -6.285 -19.969 -3.223 1 94.69 181 THR A O 1
ATOM 1510 N N . ASN A 1 182 ? -7.141 -21.922 -2.977 1 90.75 182 ASN A N 1
ATOM 1511 C CA . ASN A 1 182 ? -6.352 -22.375 -1.839 1 90.75 182 ASN A CA 1
ATOM 1512 C C . ASN A 1 182 ? -4.855 -22.344 -2.145 1 90.75 182 ASN A C 1
ATOM 1514 O O . ASN A 1 182 ? -4.035 -22.219 -1.235 1 90.75 182 ASN A O 1
ATOM 1518 N N . LEU A 1 183 ? -4.508 -22.438 -3.424 1 90.06 183 LEU A N 1
ATOM 1519 C CA . LEU A 1 183 ? -3.09 -22.516 -3.76 1 90.06 183 LEU A CA 1
ATOM 1520 C C . LEU A 1 183 ? -2.348 -21.281 -3.27 1 90.06 183 LEU A C 1
ATOM 1522 O O . LEU A 1 183 ? -1.354 -21.391 -2.549 1 90.06 183 LEU A O 1
ATOM 1526 N N . TYR A 1 184 ? -2.877 -20.125 -3.588 1 93.94 184 TYR A N 1
ATOM 1527 C CA . TYR A 1 184 ? -2.188 -18.906 -3.207 1 93.94 184 TYR A CA 1
ATOM 1528 C C . TYR A 1 184 ? -2.768 -18.328 -1.921 1 93.94 184 TYR A C 1
ATOM 1530 O O . TYR A 1 184 ? -2.189 -17.422 -1.323 1 93.94 184 TYR A O 1
ATOM 1538 N N . HIS A 1 185 ? -3.879 -18.953 -1.459 1 94.62 185 HIS A N 1
ATOM 1539 C CA . HIS A 1 185 ? -4.426 -18.609 -0.154 1 94.62 185 HIS A CA 1
ATOM 1540 C C . HIS A 1 185 ? -3.539 -19.125 0.973 1 94.62 185 HIS A C 1
ATOM 1542 O O . HIS A 1 185 ? -3.318 -18.438 1.967 1 94.62 185 HIS A O 1
ATOM 1548 N N . TYR A 1 186 ? -2.973 -20.359 0.751 1 93.31 186 TYR A N 1
ATOM 1549 C CA . TYR A 1 186 ? -2.244 -21.016 1.836 1 93.31 186 TYR A CA 1
ATOM 1550 C C . TYR A 1 186 ? -0.754 -21.078 1.524 1 93.31 186 TYR A C 1
ATOM 1552 O O . TYR A 1 186 ? 0.054 -21.406 2.398 1 93.31 186 TYR A O 1
ATOM 1560 N N . ALA A 1 187 ? -0.362 -20.781 0.253 1 93.62 187 ALA A N 1
ATOM 1561 C CA . ALA A 1 187 ? 1.034 -20.906 -0.153 1 93.62 187 ALA A CA 1
ATOM 1562 C C . ALA A 1 187 ? 1.473 -19.734 -1.021 1 93.62 187 ALA A C 1
ATOM 1564 O O . ALA A 1 187 ? 0.659 -18.875 -1.374 1 93.62 187 ALA A O 1
ATOM 1565 N N . GLY A 1 188 ? 2.738 -19.719 -1.287 1 94.06 188 GLY A N 1
ATOM 1566 C CA . GLY A 1 188 ? 3.293 -18.641 -2.098 1 94.06 188 GLY A CA 1
ATOM 1567 C C . GLY A 1 188 ? 2.971 -18.781 -3.572 1 94.06 188 GLY A C 1
ATOM 1568 O O . GLY A 1 188 ? 2.568 -19.859 -4.027 1 94.06 188 GLY A O 1
ATOM 1569 N N . ALA A 1 189 ? 3.139 -17.625 -4.215 1 88.12 189 ALA A N 1
ATOM 1570 C CA . ALA A 1 189 ? 2.92 -17.656 -5.656 1 88.12 189 ALA A CA 1
ATOM 1571 C C . ALA A 1 189 ? 4.141 -18.219 -6.387 1 88.12 189 ALA A C 1
ATOM 1573 O O . ALA A 1 189 ? 5.277 -17.938 -6.008 1 88.12 189 ALA A O 1
ATOM 1574 N N . GLY A 1 190 ? 3.867 -19.125 -7.273 1 93.12 190 GLY A N 1
ATOM 1575 C CA . GLY A 1 190 ? 4.863 -19.719 -8.156 1 93.12 190 GLY A CA 1
ATOM 1576 C C . GLY A 1 190 ? 4.484 -19.641 -9.625 1 93.12 190 GLY A C 1
ATOM 1577 O O . GLY A 1 190 ? 4.113 -18.578 -10.117 1 93.12 190 GLY A O 1
ATOM 1578 N N . HIS A 1 191 ? 4.559 -20.781 -10.25 1 93.5 191 HIS A N 1
ATOM 1579 C CA . HIS A 1 191 ? 4.227 -20.828 -11.672 1 93.5 191 HIS A CA 1
ATOM 1580 C C . HIS A 1 191 ? 4.891 -19.688 -12.43 1 93.5 191 HIS A C 1
ATOM 1582 O O . HIS A 1 191 ? 4.207 -18.859 -13.039 1 93.5 191 HIS A O 1
ATOM 1588 N N . LEU A 1 192 ? 6.152 -19.719 -12.383 1 96.19 192 LEU A N 1
ATOM 1589 C CA . LEU A 1 192 ? 6.922 -18.703 -13.094 1 96.19 192 LEU A CA 1
ATOM 1590 C C . LEU A 1 192 ? 8.211 -19.297 -13.656 1 96.19 192 LEU A C 1
ATOM 1592 O O . LEU A 1 192 ? 8.602 -20.406 -13.289 1 96.19 192 LEU A O 1
ATOM 1596 N N . ALA A 1 193 ? 8.734 -18.625 -14.609 1 97.12 193 ALA A N 1
ATOM 1597 C CA . ALA A 1 193 ? 10.062 -18.891 -15.156 1 97.12 193 ALA A CA 1
ATOM 1598 C C . ALA A 1 193 ? 10.922 -17.641 -15.18 1 97.12 193 ALA A C 1
ATOM 1600 O O . ALA A 1 193 ? 10.492 -16.594 -15.664 1 97.12 193 ALA A O 1
ATOM 1601 N N . ILE A 1 194 ? 12.086 -17.75 -14.609 1 97.5 194 ILE A N 1
ATOM 1602 C CA . ILE A 1 194 ? 12.938 -16.578 -14.539 1 97.5 194 ILE A CA 1
ATOM 1603 C C . ILE A 1 194 ? 13.805 -16.5 -15.797 1 97.5 194 ILE A C 1
ATOM 1605 O O . ILE A 1 194 ? 13.828 -17.422 -16.609 1 97.5 194 ILE A O 1
ATOM 1609 N N . ASP A 1 195 ? 14.508 -15.414 -15.969 1 97.19 195 ASP A N 1
ATOM 1610 C CA . ASP A 1 195 ? 15.445 -15.227 -17.062 1 97.19 195 ASP A CA 1
ATOM 1611 C C . ASP A 1 195 ? 16.797 -15.859 -16.734 1 97.19 195 ASP A C 1
ATOM 1613 O O . ASP A 1 195 ? 17.75 -15.164 -16.391 1 97.19 195 ASP A O 1
ATOM 1617 N N . TYR A 1 196 ? 16.922 -17.109 -16.922 1 97.94 196 TYR A N 1
ATOM 1618 C CA . TYR A 1 196 ? 18.156 -17.812 -16.641 1 97.94 196 TYR A CA 1
ATOM 1619 C C . TYR A 1 196 ? 19.281 -17.312 -17.547 1 97.94 196 TYR A C 1
ATOM 1621 O O . TYR A 1 196 ? 20.438 -17.266 -17.125 1 97.94 196 TYR A O 1
ATOM 1629 N N . ALA A 1 197 ? 18.953 -16.969 -18.766 1 97.44 197 ALA A N 1
ATOM 1630 C CA . ALA A 1 197 ? 19.953 -16.469 -19.688 1 97.44 197 ALA A CA 1
ATOM 1631 C C . ALA A 1 197 ? 20.672 -15.25 -19.125 1 97.44 197 ALA A C 1
ATOM 1633 O O . ALA A 1 197 ? 21.891 -15.117 -19.266 1 97.44 197 ALA A O 1
ATOM 1634 N N . ARG A 1 198 ? 19.922 -14.422 -18.578 1 95.94 198 ARG A N 1
ATOM 1635 C CA . ARG A 1 198 ? 20.484 -13.211 -17.984 1 95.94 198 ARG A CA 1
ATOM 1636 C C . ARG A 1 198 ? 21.422 -13.562 -16.828 1 95.94 198 ARG A C 1
ATOM 1638 O O . ARG A 1 198 ? 22.5 -12.984 -16.703 1 95.94 198 ARG A O 1
ATOM 1645 N N . LEU A 1 199 ? 20.984 -14.438 -15.938 1 97.81 199 LEU A N 1
ATOM 1646 C CA . LEU A 1 199 ? 21.844 -14.875 -14.836 1 97.81 199 LEU A CA 1
ATOM 1647 C C . LEU A 1 199 ? 23.156 -15.453 -15.367 1 97.81 199 LEU A C 1
ATOM 1649 O O . LEU A 1 199 ? 24.234 -15.156 -14.836 1 97.81 199 LEU A O 1
ATOM 1653 N N . MET A 1 200 ? 23.094 -16.281 -16.422 1 98.19 200 MET A N 1
ATOM 1654 C CA . MET A 1 200 ? 24.281 -16.906 -16.984 1 98.19 200 MET A CA 1
ATOM 1655 C C . MET A 1 200 ? 25.234 -15.859 -17.562 1 98.19 200 MET A C 1
ATOM 1657 O O . MET A 1 200 ? 26.453 -16.047 -17.547 1 98.19 200 MET A O 1
ATOM 1661 N N . ALA A 1 201 ? 24.641 -14.781 -18.031 1 97.56 201 ALA A N 1
ATOM 1662 C CA . ALA A 1 201 ? 25.422 -13.758 -18.734 1 97.56 201 ALA A CA 1
ATOM 1663 C C . ALA A 1 201 ? 26.141 -12.859 -17.75 1 97.56 201 ALA A C 1
ATOM 1665 O O . ALA A 1 201 ? 27.25 -12.383 -18.031 1 97.56 201 ALA A O 1
ATOM 1666 N N . VAL A 1 202 ? 25.516 -12.602 -16.562 1 97.88 202 VAL A N 1
ATOM 1667 C CA . VAL A 1 202 ? 26.094 -11.547 -15.742 1 97.88 202 VAL A CA 1
ATOM 1668 C C . VAL A 1 202 ? 26.5 -12.125 -14.383 1 97.88 202 VAL A C 1
ATOM 1670 O O . VAL A 1 202 ? 27.297 -11.508 -13.656 1 97.88 202 VAL A O 1
ATOM 1673 N N . GLY A 1 203 ? 26 -13.352 -14.008 1 98.44 203 GLY A N 1
ATOM 1674 C CA . GLY A 1 203 ? 26.281 -13.93 -12.703 1 98.44 203 GLY A CA 1
ATOM 1675 C C . GLY A 1 203 ? 25.656 -13.148 -11.562 1 98.44 203 GLY A C 1
ATOM 1676 O O . GLY A 1 203 ? 25 -12.125 -11.781 1 98.44 203 GLY A O 1
ATOM 1677 N N . TYR A 1 204 ? 25.859 -13.609 -10.344 1 98.75 204 TYR A N 1
ATOM 1678 C CA . TYR A 1 204 ? 25.344 -12.914 -9.172 1 98.75 204 TYR A CA 1
ATOM 1679 C C . TYR A 1 204 ? 26.031 -11.57 -8.984 1 98.75 204 TYR A C 1
ATOM 1681 O O . TYR A 1 204 ? 25.422 -10.602 -8.523 1 98.75 204 TYR A O 1
ATOM 1689 N N . ASN A 1 205 ? 27.359 -11.523 -9.32 1 98.75 205 ASN A N 1
ATOM 1690 C CA . ASN A 1 205 ? 28.062 -10.25 -9.25 1 98.75 205 ASN A CA 1
ATOM 1691 C C . ASN A 1 205 ? 27.406 -9.195 -10.141 1 98.75 205 ASN A C 1
ATOM 1693 O O . ASN A 1 205 ? 27.234 -8.047 -9.734 1 98.75 205 ASN A O 1
ATOM 1697 N N . GLY A 1 206 ? 27.125 -9.609 -11.367 1 98.62 206 GLY A N 1
ATOM 1698 C CA . GLY A 1 206 ? 26.484 -8.68 -12.281 1 98.62 206 GLY A CA 1
ATOM 1699 C C . GLY A 1 206 ? 25.125 -8.227 -11.805 1 98.62 206 GLY A C 1
ATOM 1700 O O . GLY A 1 206 ? 24.75 -7.059 -11.969 1 98.62 206 GLY A O 1
ATOM 1701 N N . LEU A 1 207 ? 24.328 -9.102 -11.227 1 98.56 207 LEU A N 1
ATOM 1702 C CA . LEU A 1 207 ? 23.031 -8.734 -10.68 1 98.56 207 LEU A CA 1
ATOM 1703 C C . LEU A 1 207 ? 23.172 -7.742 -9.531 1 98.56 207 LEU A C 1
ATOM 1705 O O . LEU A 1 207 ? 22.391 -6.793 -9.422 1 98.56 207 LEU A O 1
ATOM 1709 N N . ILE A 1 208 ? 24.141 -8 -8.664 1 98.75 208 ILE A N 1
ATOM 1710 C CA . ILE A 1 208 ? 24.406 -7.105 -7.543 1 98.75 208 ILE A CA 1
ATOM 1711 C C . ILE A 1 208 ? 24.812 -5.73 -8.062 1 98.75 208 ILE A C 1
ATOM 1713 O O . ILE A 1 208 ? 24.344 -4.707 -7.566 1 98.75 208 ILE A O 1
ATOM 1717 N N . ASP A 1 209 ? 25.656 -5.711 -9.102 1 98.62 209 ASP A N 1
ATOM 1718 C CA . ASP A 1 209 ? 26.078 -4.445 -9.695 1 98.62 209 ASP A CA 1
ATOM 1719 C C . ASP A 1 209 ? 24.891 -3.674 -10.258 1 98.62 209 ASP A C 1
ATOM 1721 O O . ASP A 1 209 ? 24.797 -2.457 -10.086 1 98.62 209 ASP A O 1
ATOM 1725 N N . ASN A 1 210 ? 24.031 -4.41 -10.938 1 98.31 210 ASN A N 1
ATOM 1726 C CA . ASN A 1 210 ? 22.844 -3.783 -11.492 1 98.31 210 ASN A CA 1
ATOM 1727 C C . ASN A 1 210 ? 21.938 -3.211 -10.398 1 98.31 210 ASN A C 1
ATOM 1729 O O . ASN A 1 210 ? 21.406 -2.113 -10.547 1 98.31 210 ASN A O 1
ATOM 1733 N N . ALA A 1 211 ? 21.75 -3.92 -9.328 1 98.56 211 ALA A N 1
ATOM 1734 C CA . ALA A 1 211 ? 20.938 -3.453 -8.203 1 98.56 211 ALA A CA 1
ATOM 1735 C C . ALA A 1 211 ? 21.562 -2.234 -7.539 1 98.56 211 ALA A C 1
ATOM 1737 O O . ALA A 1 211 ? 20.859 -1.286 -7.176 1 98.56 211 ALA A O 1
ATOM 1738 N N . GLN A 1 212 ? 22.891 -2.311 -7.359 1 98.62 212 GLN A N 1
ATOM 1739 C CA . GLN A 1 212 ? 23.609 -1.177 -6.793 1 98.62 212 GLN A CA 1
ATOM 1740 C C . GLN A 1 212 ? 23.469 0.063 -7.668 1 98.62 212 GLN A C 1
ATOM 1742 O O . GLN A 1 212 ? 23.281 1.171 -7.16 1 98.62 212 GLN A O 1
ATOM 1747 N N . ALA A 1 213 ? 23.562 -0.165 -8.977 1 98.38 213 ALA A N 1
ATOM 1748 C CA . ALA A 1 213 ? 23.391 0.944 -9.906 1 98.38 213 ALA A CA 1
ATOM 1749 C C . ALA A 1 213 ? 21.984 1.535 -9.797 1 98.38 213 ALA A C 1
ATOM 1751 O O . ALA A 1 213 ? 21.812 2.754 -9.867 1 98.38 213 ALA A O 1
ATOM 1752 N N . GLY A 1 214 ? 20.969 0.65 -9.727 1 98 214 GLY A N 1
ATOM 1753 C CA . GLY A 1 214 ? 19.609 1.117 -9.508 1 98 214 GLY A CA 1
ATOM 1754 C C . GLY A 1 214 ? 19.453 1.926 -8.234 1 98 214 GLY A C 1
ATOM 1755 O O . GLY A 1 214 ? 18.812 2.971 -8.234 1 98 214 GLY A O 1
ATOM 1756 N N . LEU A 1 215 ? 20.062 1.469 -7.133 1 98 215 LEU A N 1
ATOM 1757 C CA . LEU A 1 215 ? 20.031 2.143 -5.84 1 98 215 LEU A CA 1
ATOM 1758 C C . LEU A 1 215 ? 20.672 3.52 -5.926 1 98 215 LEU A C 1
ATOM 1760 O O . LEU A 1 215 ? 20.125 4.5 -5.406 1 98 215 LEU A O 1
ATOM 1764 N N . GLU A 1 216 ? 21.75 3.619 -6.617 1 97.19 216 GLU A N 1
ATOM 1765 C CA . GLU A 1 216 ? 22.516 4.859 -6.719 1 97.19 216 GLU A CA 1
ATOM 1766 C C . GLU A 1 216 ? 21.797 5.887 -7.582 1 97.19 216 GLU A C 1
ATOM 1768 O O . GLU A 1 216 ? 21.969 7.094 -7.395 1 97.19 216 GLU A O 1
ATOM 1773 N N . LYS A 1 217 ? 21 5.418 -8.453 1 96.88 217 LYS A N 1
ATOM 1774 C CA . LYS A 1 217 ? 20.328 6.305 -9.391 1 96.88 217 LYS A CA 1
ATOM 1775 C C . LYS A 1 217 ? 19.047 6.883 -8.789 1 96.88 217 LYS A C 1
ATOM 1777 O O . LYS A 1 217 ? 18.438 7.797 -9.352 1 96.88 217 LYS A O 1
ATOM 1782 N N . LEU A 1 218 ? 18.703 6.438 -7.648 1 97.38 218 LEU A N 1
ATOM 1783 C CA . LEU A 1 218 ? 17.469 6.922 -7.027 1 97.38 218 LEU A CA 1
ATOM 1784 C C . LEU A 1 218 ? 17.578 8.414 -6.723 1 97.38 218 LEU A C 1
ATOM 1786 O O . LEU A 1 218 ? 18.656 8.914 -6.387 1 97.38 218 LEU A O 1
ATOM 1790 N N . SER A 1 219 ? 16.406 9.07 -6.883 1 96.69 219 SER A N 1
ATOM 1791 C CA . SER A 1 219 ? 16.297 10.484 -6.559 1 96.69 219 SER A CA 1
ATOM 1792 C C . SER A 1 219 ? 15.406 10.711 -5.348 1 96.69 219 SER A C 1
ATOM 1794 O O . SER A 1 219 ? 14.328 10.109 -5.242 1 96.69 219 SER A O 1
ATOM 1796 N N . LYS A 1 220 ? 15.867 11.609 -4.492 1 96.06 220 LYS A N 1
ATOM 1797 C CA . LYS A 1 220 ? 15.055 11.969 -3.334 1 96.06 220 LYS A CA 1
ATOM 1798 C C . LYS A 1 220 ? 13.773 12.68 -3.762 1 96.06 220 LYS A C 1
ATOM 1800 O O . LYS A 1 220 ? 12.836 12.82 -2.969 1 96.06 220 LYS A O 1
ATOM 1805 N N . ARG A 1 221 ? 13.633 13.07 -5 1 96.12 221 ARG A N 1
ATOM 1806 C CA . ARG A 1 221 ? 12.453 13.766 -5.5 1 96.12 221 ARG A CA 1
ATOM 1807 C C . ARG A 1 221 ? 11.383 12.773 -5.945 1 96.12 221 ARG A C 1
ATOM 1809 O O . ARG A 1 221 ? 10.242 13.156 -6.211 1 96.12 221 ARG A O 1
ATOM 1816 N N . ASP A 1 222 ? 11.766 11.492 -6.016 1 96.81 222 ASP A N 1
ATOM 1817 C CA . ASP A 1 222 ? 10.805 10.438 -6.309 1 96.81 222 ASP A CA 1
ATOM 1818 C C . ASP A 1 222 ? 9.93 10.141 -5.09 1 96.81 222 ASP A C 1
ATOM 1820 O O . ASP A 1 222 ? 10.438 9.75 -4.035 1 96.81 222 ASP A O 1
ATOM 1824 N N . PRO A 1 223 ? 8.602 10.289 -5.277 1 96.94 223 PRO A N 1
ATOM 1825 C CA . PRO A 1 223 ? 7.727 10.023 -4.133 1 96.94 223 PRO A CA 1
ATOM 1826 C C . PRO A 1 223 ? 7.82 8.578 -3.646 1 96.94 223 PRO A C 1
ATOM 1828 O O . PRO A 1 223 ? 7.406 8.273 -2.525 1 96.94 223 PRO A O 1
ATOM 1831 N N . GLU A 1 224 ? 8.422 7.711 -4.449 1 96.88 224 GLU A N 1
ATOM 1832 C CA . GLU A 1 224 ? 8.547 6.305 -4.078 1 96.88 224 GLU A CA 1
ATOM 1833 C C . GLU A 1 224 ? 9.961 5.969 -3.629 1 96.88 224 GLU A C 1
ATOM 1835 O O . GLU A 1 224 ? 10.336 4.797 -3.541 1 96.88 224 GLU A O 1
ATOM 1840 N N . TYR A 1 225 ? 10.805 6.957 -3.371 1 97.5 225 TYR A N 1
ATOM 1841 C CA . TYR A 1 225 ? 12.211 6.766 -3.041 1 97.5 225 TYR A CA 1
ATOM 1842 C C . TYR A 1 225 ? 12.383 5.719 -1.945 1 97.5 225 TYR A C 1
ATOM 1844 O O . TYR A 1 225 ? 13.172 4.789 -2.084 1 97.5 225 TYR A O 1
ATOM 1852 N N . GLY A 1 226 ? 11.672 5.824 -0.829 1 96.69 226 GLY A N 1
ATOM 1853 C CA . GLY A 1 226 ? 11.82 4.922 0.3 1 96.69 226 GLY A CA 1
ATOM 1854 C C . GLY A 1 226 ? 11.531 3.473 -0.055 1 96.69 226 GLY A C 1
ATOM 1855 O O . GLY A 1 226 ? 12.281 2.574 0.334 1 96.69 226 GLY A O 1
ATOM 1856 N N . ASP A 1 227 ? 10.516 3.238 -0.798 1 97.06 227 ASP A N 1
ATOM 1857 C CA . ASP A 1 227 ? 10.117 1.887 -1.179 1 97.06 227 ASP A CA 1
ATOM 1858 C C . ASP A 1 227 ? 11.125 1.269 -2.146 1 97.06 227 ASP A C 1
ATOM 1860 O O . ASP A 1 227 ? 11.461 0.089 -2.029 1 97.06 227 ASP A O 1
ATOM 1864 N N . LYS A 1 228 ? 11.547 2.123 -3.123 1 98.12 228 LYS A N 1
ATOM 1865 C CA . LYS A 1 228 ? 12.523 1.641 -4.098 1 98.12 228 LYS A CA 1
ATOM 1866 C C . LYS A 1 228 ? 13.867 1.357 -3.439 1 98.12 228 LYS A C 1
ATOM 1868 O O . LYS A 1 228 ? 14.531 0.374 -3.771 1 98.12 228 LYS A O 1
ATOM 1873 N N . ARG A 1 229 ? 14.242 2.225 -2.51 1 98.12 229 ARG A N 1
ATOM 1874 C CA . ARG A 1 229 ? 15.477 2.016 -1.757 1 98.12 229 ARG A CA 1
ATOM 1875 C C . ARG A 1 229 ? 15.43 0.698 -0.991 1 98.12 229 ARG A C 1
ATOM 1877 O O . ARG A 1 229 ? 16.375 -0.093 -1.054 1 98.12 229 ARG A O 1
ATOM 1884 N N . ASP A 1 230 ? 14.352 0.476 -0.256 1 97.94 230 ASP A N 1
ATOM 1885 C CA . ASP A 1 230 ? 14.195 -0.753 0.517 1 97.94 230 ASP A CA 1
ATOM 1886 C C . ASP A 1 230 ? 14.242 -1.98 -0.391 1 97.94 230 ASP A C 1
ATOM 1888 O O . ASP A 1 230 ? 14.812 -3.01 -0.027 1 97.94 230 ASP A O 1
ATOM 1892 N N . PHE A 1 231 ? 13.68 -1.847 -1.561 1 98.56 231 PHE A N 1
ATOM 1893 C CA . PHE A 1 231 ? 13.641 -2.953 -2.51 1 98.56 231 PHE A CA 1
ATOM 1894 C C . PHE A 1 231 ? 15.039 -3.32 -2.979 1 98.56 231 PHE A C 1
ATOM 1896 O O . PHE A 1 231 ? 15.445 -4.48 -2.891 1 98.56 231 PHE A O 1
ATOM 1903 N N . TYR A 1 232 ? 15.75 -2.357 -3.518 1 98.75 232 TYR A N 1
ATOM 1904 C CA . TYR A 1 232 ? 17.094 -2.611 -4.008 1 98.75 232 TYR A CA 1
ATOM 1905 C C . TYR A 1 232 ? 18 -3.141 -2.891 1 98.75 232 TYR A C 1
ATOM 1907 O O . TYR A 1 232 ? 18.781 -4.062 -3.104 1 98.75 232 TYR A O 1
ATOM 1915 N N . THR A 1 233 ? 17.875 -2.566 -1.698 1 98.56 233 THR A N 1
ATOM 1916 C CA . THR A 1 233 ? 18.672 -3.012 -0.561 1 98.56 233 THR A CA 1
ATOM 1917 C C . THR A 1 233 ? 18.359 -4.469 -0.223 1 98.56 233 THR A C 1
ATOM 1919 O O . THR A 1 233 ? 19.266 -5.266 0.004 1 98.56 233 THR A O 1
ATOM 1922 N N . ALA A 1 234 ? 17.078 -4.781 -0.172 1 98.75 234 ALA A N 1
ATOM 1923 C CA . ALA A 1 234 ? 16.656 -6.16 0.086 1 98.75 234 ALA A CA 1
ATOM 1924 C C . ALA A 1 234 ? 17.234 -7.109 -0.965 1 98.75 234 ALA A C 1
ATOM 1926 O O . ALA A 1 234 ? 17.734 -8.188 -0.632 1 98.75 234 ALA A O 1
ATOM 1927 N N . MET A 1 235 ? 17.156 -6.73 -2.229 1 98.75 235 MET A N 1
ATOM 1928 C CA . MET A 1 235 ? 17.672 -7.535 -3.334 1 98.75 235 MET A CA 1
ATOM 1929 C C . MET A 1 235 ? 19.172 -7.77 -3.186 1 98.75 235 MET A C 1
ATOM 1931 O O . MET A 1 235 ? 19.641 -8.891 -3.348 1 98.75 235 MET A O 1
ATOM 1935 N N . ILE A 1 236 ? 19.922 -6.738 -2.826 1 98.88 236 ILE A N 1
ATOM 1936 C CA . ILE A 1 236 ? 21.375 -6.824 -2.668 1 98.88 236 ILE A CA 1
ATOM 1937 C C . ILE A 1 236 ? 21.703 -7.77 -1.519 1 98.88 236 ILE A C 1
ATOM 1939 O O . ILE A 1 236 ? 22.578 -8.625 -1.649 1 98.88 236 ILE A O 1
ATOM 1943 N N . ILE A 1 237 ? 20.969 -7.633 -0.375 1 98.81 237 ILE A N 1
ATOM 1944 C CA . ILE A 1 237 ? 21.172 -8.508 0.773 1 98.81 237 ILE A CA 1
ATOM 1945 C C . ILE A 1 237 ? 20.984 -9.969 0.355 1 98.81 237 ILE A C 1
ATOM 1947 O O . ILE A 1 237 ? 21.797 -10.828 0.671 1 98.81 237 ILE A O 1
ATOM 1951 N N . GLU A 1 238 ? 19.922 -10.273 -0.384 1 98.88 238 GLU A N 1
ATOM 1952 C CA . GLU A 1 238 ? 19.594 -11.641 -0.756 1 98.88 238 GLU A CA 1
ATOM 1953 C C . GLU A 1 238 ? 20.578 -12.188 -1.785 1 98.88 238 GLU A C 1
ATOM 1955 O O . GLU A 1 238 ? 20.984 -13.352 -1.714 1 98.88 238 GLU A O 1
ATOM 1960 N N . LEU A 1 239 ? 21 -11.367 -2.754 1 98.88 239 LEU A N 1
ATOM 1961 C CA . LEU A 1 239 ? 21.953 -11.805 -3.756 1 98.88 239 LEU A CA 1
ATOM 1962 C C . LEU A 1 239 ? 23.328 -12.055 -3.121 1 98.88 239 LEU A C 1
ATOM 1964 O O . LEU A 1 239 ? 24.016 -13.008 -3.492 1 98.88 239 LEU A O 1
ATOM 1968 N N . GLU A 1 240 ? 23.734 -11.195 -2.186 1 98.88 240 GLU A N 1
ATOM 1969 C CA . GLU A 1 240 ? 24.969 -11.422 -1.449 1 98.88 240 GLU A CA 1
ATOM 1970 C C . GLU A 1 240 ? 24.906 -12.711 -0.638 1 98.88 240 GLU A C 1
ATOM 1972 O O . GLU A 1 240 ? 25.891 -13.445 -0.542 1 98.88 240 GLU A O 1
ATOM 1977 N N . ALA A 1 241 ? 23.781 -12.938 -0.044 1 98.88 241 ALA A N 1
ATOM 1978 C CA . ALA A 1 241 ? 23.578 -14.18 0.695 1 98.88 241 ALA A CA 1
ATOM 1979 C C . ALA A 1 241 ? 23.688 -15.391 -0.228 1 98.88 241 ALA A C 1
ATOM 1981 O O . ALA A 1 241 ? 24.234 -16.422 0.162 1 98.88 241 ALA A O 1
ATOM 1982 N N . ALA A 1 242 ? 23.156 -15.297 -1.439 1 98.81 242 ALA A N 1
ATOM 1983 C CA . ALA A 1 242 ? 23.266 -16.375 -2.426 1 98.81 242 ALA A CA 1
ATOM 1984 C C . ALA A 1 242 ? 24.719 -16.688 -2.742 1 98.81 242 ALA A C 1
ATOM 1986 O O . ALA A 1 242 ? 25.109 -17.859 -2.805 1 98.81 242 ALA A O 1
ATOM 1987 N N . LYS A 1 243 ? 25.531 -15.68 -2.93 1 98.75 243 LYS A N 1
ATOM 1988 C CA . LYS A 1 243 ? 26.953 -15.859 -3.174 1 98.75 243 LYS A CA 1
ATOM 1989 C C . LYS A 1 243 ? 27.609 -16.625 -2.031 1 98.75 243 LYS A C 1
ATOM 1991 O O . LYS A 1 243 ? 28.375 -17.562 -2.268 1 98.75 243 LYS A O 1
ATOM 1996 N N . LYS A 1 244 ? 27.297 -16.188 -0.84 1 98.81 244 LYS A N 1
ATOM 1997 C CA . LYS A 1 244 ? 27.906 -16.797 0.338 1 98.81 244 LYS A CA 1
ATOM 1998 C C . LYS A 1 244 ? 27.453 -18.25 0.486 1 98.81 244 LYS A C 1
ATOM 2000 O O . LYS A 1 244 ? 28.234 -19.109 0.903 1 98.81 244 LYS A O 1
ATOM 2005 N N . TYR A 1 245 ? 26.188 -18.516 0.207 1 98.69 245 TYR A N 1
ATOM 2006 C CA . TYR A 1 245 ? 25.641 -19.875 0.232 1 98.69 245 TYR A CA 1
ATOM 2007 C C . TYR A 1 245 ? 26.406 -20.781 -0.712 1 98.69 245 TYR A C 1
ATOM 2009 O O . TYR A 1 245 ? 26.797 -21.891 -0.338 1 98.69 245 TYR A O 1
ATOM 2017 N N . ILE A 1 246 ? 26.703 -20.359 -1.915 1 98.81 246 ILE A N 1
ATOM 2018 C CA . ILE A 1 246 ? 27.406 -21.141 -2.918 1 98.81 246 ILE A CA 1
ATOM 2019 C C . ILE A 1 246 ? 28.875 -21.328 -2.49 1 98.81 246 ILE A C 1
ATOM 2021 O O . ILE A 1 246 ? 29.453 -22.391 -2.668 1 98.81 246 ILE A O 1
ATOM 2025 N N . ALA A 1 247 ? 29.422 -20.266 -1.924 1 98.75 247 ALA A N 1
ATOM 2026 C CA . ALA A 1 247 ? 30.781 -20.359 -1.41 1 98.75 247 ALA A CA 1
ATOM 2027 C C . ALA A 1 247 ? 30.875 -21.391 -0.293 1 98.75 247 ALA A C 1
ATOM 2029 O O . ALA A 1 247 ? 31.906 -22.078 -0.154 1 98.75 247 ALA A O 1
ATOM 2030 N N . ARG A 1 248 ? 29.875 -21.438 0.549 1 98.62 248 ARG A N 1
ATOM 2031 C CA . ARG A 1 248 ? 29.828 -22.469 1.584 1 98.62 248 ARG A CA 1
ATOM 2032 C C . ARG A 1 248 ? 29.859 -23.859 0.971 1 98.62 248 ARG A C 1
ATOM 2034 O O . ARG A 1 248 ? 30.516 -24.766 1.502 1 98.62 248 ARG A O 1
ATOM 2041 N N . TYR A 1 249 ? 29.188 -24.094 -0.147 1 98.56 249 TYR A N 1
ATOM 2042 C CA . TYR A 1 249 ? 29.234 -25.359 -0.851 1 98.56 249 TYR A CA 1
ATOM 2043 C C . TYR A 1 249 ? 30.625 -25.625 -1.418 1 98.56 249 TYR A C 1
ATOM 2045 O O . TYR A 1 249 ? 31.078 -26.766 -1.435 1 98.56 249 TYR A O 1
ATOM 2053 N N . ALA A 1 250 ? 31.234 -24.578 -1.969 1 98.69 250 ALA A N 1
ATOM 2054 C CA . ALA A 1 250 ? 32.594 -24.734 -2.469 1 98.69 250 ALA A CA 1
ATOM 2055 C C . ALA A 1 250 ? 33.531 -25.266 -1.384 1 98.69 250 ALA A C 1
ATOM 2057 O O . ALA A 1 250 ? 34.312 -26.188 -1.627 1 98.69 250 ALA A O 1
ATOM 2058 N N . LYS A 1 251 ? 33.438 -24.672 -0.227 1 98.5 251 LYS A N 1
ATOM 2059 C CA . LYS A 1 251 ? 34.25 -25.094 0.904 1 98.5 251 LYS A CA 1
ATOM 2060 C C . LYS A 1 251 ? 33.938 -26.531 1.311 1 98.5 251 LYS A C 1
ATOM 2062 O O . LYS A 1 251 ? 34.844 -27.328 1.529 1 98.5 251 LYS A O 1
ATOM 2067 N N . LEU A 1 252 ? 32.656 -26.828 1.415 1 98.25 252 LEU A N 1
ATOM 2068 C CA . LEU A 1 252 ? 32.25 -28.188 1.8 1 98.25 252 LEU A CA 1
ATOM 2069 C C . LEU A 1 252 ? 32.75 -29.219 0.798 1 98.25 252 LEU A C 1
ATOM 2071 O O . LEU A 1 252 ? 33.188 -30.297 1.188 1 98.25 252 LEU A O 1
ATOM 2075 N N . ALA A 1 253 ? 32.625 -28.922 -0.535 1 98.5 253 ALA A N 1
ATOM 2076 C CA . ALA A 1 253 ? 33.094 -29.828 -1.581 1 98.5 253 ALA A CA 1
ATOM 2077 C C . ALA A 1 253 ? 34.594 -30.047 -1.489 1 98.5 253 ALA A C 1
ATOM 2079 O O . ALA A 1 253 ? 35.094 -31.156 -1.673 1 98.5 253 ALA A O 1
ATOM 2080 N N . GLN A 1 254 ? 35.344 -29 -1.228 1 98.31 254 GLN A N 1
ATOM 2081 C CA . GLN A 1 254 ? 36.781 -29.094 -1.069 1 98.31 254 GLN A CA 1
ATOM 2082 C C . GLN A 1 254 ? 37.125 -29.969 0.127 1 98.31 254 GLN A C 1
ATOM 2084 O O . GLN A 1 254 ? 38.031 -30.828 0.032 1 98.31 254 GLN A O 1
ATOM 2089 N N . GLU A 1 255 ? 36.469 -29.75 1.234 1 98.19 255 GLU A N 1
ATOM 2090 C CA . GLU A 1 255 ? 36.719 -30.547 2.432 1 98.19 255 GLU A CA 1
ATOM 2091 C C . GLU A 1 255 ? 36.375 -32.031 2.182 1 98.19 255 GLU A C 1
ATOM 2093 O O . GLU A 1 255 ? 37.094 -32.906 2.648 1 98.19 255 GLU A O 1
ATOM 2098 N N . SER A 1 256 ? 35.312 -32.25 1.438 1 97.81 256 SER A N 1
ATOM 2099 C CA . SER A 1 256 ? 34.906 -33.594 1.093 1 97.81 256 SER A CA 1
ATOM 2100 C C . SER A 1 256 ? 35.969 -34.25 0.184 1 97.81 256 SER A C 1
ATOM 2102 O O . SER A 1 256 ? 36.219 -35.469 0.299 1 97.81 256 SER A O 1
ATOM 2104 N N . ALA A 1 257 ? 36.5 -33.5 -0.742 1 97.81 257 ALA A N 1
ATOM 2105 C CA . ALA A 1 257 ? 37.531 -34 -1.647 1 97.81 257 ALA A CA 1
ATOM 2106 C C . ALA A 1 257 ? 38.781 -34.438 -0.877 1 97.81 257 ALA A C 1
ATOM 2108 O O . ALA A 1 257 ? 39.375 -35.469 -1.205 1 97.81 257 ALA A O 1
ATOM 2109 N N . GLU A 1 258 ? 39.125 -33.75 0.111 1 97.5 258 GLU A N 1
ATOM 2110 C CA . GLU A 1 258 ? 40.312 -34.062 0.908 1 97.5 258 GLU A CA 1
ATOM 2111 C C . GLU A 1 258 ? 40.156 -35.375 1.668 1 97.5 258 GLU A C 1
ATOM 2113 O O . GLU A 1 258 ? 41.156 -36.062 1.902 1 97.5 258 GLU A O 1
ATOM 2118 N N . LYS A 1 259 ? 39 -35.656 1.988 1 96.44 259 LYS A N 1
ATOM 2119 C CA . LYS A 1 259 ? 38.75 -36.875 2.783 1 96.44 259 LYS A CA 1
ATOM 2120 C C . LYS A 1 259 ? 38.469 -38.062 1.887 1 96.44 259 LYS A C 1
ATOM 2122 O O . LYS A 1 259 ? 38.438 -39.219 2.357 1 96.44 259 LYS A O 1
ATOM 2127 N N . GLU A 1 260 ? 38.281 -37.781 0.556 1 96.5 260 GLU A N 1
ATOM 2128 C CA . GLU A 1 260 ? 37.875 -38.812 -0.382 1 96.5 260 GLU A CA 1
ATOM 2129 C C . GLU A 1 260 ? 39.062 -39.656 -0.816 1 96.5 260 GLU A C 1
ATOM 2131 O O . GLU A 1 260 ? 40.125 -39.125 -1.177 1 96.5 260 GLU A O 1
ATOM 2136 N N . GLU A 1 261 ? 38.938 -41.062 -0.833 1 95.75 261 GLU A N 1
ATOM 2137 C CA . GLU A 1 261 ? 40.031 -41.969 -1.165 1 95.75 261 GLU A CA 1
ATOM 2138 C C . GLU A 1 261 ? 39.969 -42.406 -2.629 1 95.75 261 GLU A C 1
ATOM 2140 O O . GLU A 1 261 ? 41 -42.656 -3.252 1 95.75 261 GLU A O 1
ATOM 2145 N N . ASN A 1 262 ? 38.781 -42.469 -3.139 1 96.25 262 ASN A N 1
ATOM 2146 C CA . ASN A 1 262 ? 38.625 -42.812 -4.547 1 96.25 262 ASN A CA 1
ATOM 2147 C C . ASN A 1 262 ? 39.094 -41.688 -5.457 1 96.25 262 ASN A C 1
ATOM 2149 O O . ASN A 1 262 ? 38.562 -40.594 -5.406 1 96.25 262 ASN A O 1
ATOM 2153 N N . PRO A 1 263 ? 40.062 -41.969 -6.281 1 96.31 263 PRO A N 1
ATOM 2154 C CA . PRO A 1 263 ? 40.656 -40.906 -7.07 1 96.31 263 PRO A CA 1
ATOM 2155 C C . PRO A 1 263 ? 39.688 -40.25 -8.031 1 96.31 263 PRO A C 1
ATOM 2157 O O . PRO A 1 263 ? 39.719 -39.031 -8.242 1 96.31 263 PRO A O 1
ATOM 2160 N N . GLN A 1 264 ? 38.844 -41 -8.586 1 95.25 264 GLN A N 1
ATOM 2161 C CA . GLN A 1 264 ? 37.875 -40.438 -9.508 1 95.25 264 GLN A CA 1
ATOM 2162 C C . GLN A 1 264 ? 36.875 -39.531 -8.773 1 95.25 264 GLN A C 1
ATOM 2164 O O . GLN A 1 264 ? 36.594 -38.438 -9.242 1 95.25 264 GLN A O 1
ATOM 2169 N N . ARG A 1 265 ? 36.406 -40 -7.668 1 96.44 265 ARG A N 1
ATOM 2170 C CA . ARG A 1 265 ? 35.469 -39.188 -6.867 1 96.44 265 ARG A CA 1
ATOM 2171 C C . ARG A 1 265 ? 36.156 -37.938 -6.316 1 96.44 265 ARG A C 1
ATOM 2173 O O . ARG A 1 265 ? 35.531 -36.875 -6.242 1 96.44 265 ARG A O 1
ATOM 2180 N N . LYS A 1 266 ? 37.375 -38.094 -5.914 1 97.38 266 LYS A N 1
ATOM 2181 C CA . LYS A 1 266 ? 38.125 -36.938 -5.445 1 97.38 266 LYS A CA 1
ATOM 2182 C C . LYS A 1 266 ? 38.219 -35.844 -6.516 1 97.38 266 LYS A C 1
ATOM 2184 O O . LYS A 1 266 ? 38.031 -34.656 -6.23 1 97.38 266 LYS A O 1
ATOM 2189 N N . GLN A 1 267 ? 38.5 -36.25 -7.703 1 97.19 267 GLN A N 1
ATOM 2190 C CA . GLN A 1 267 ? 38.594 -35.312 -8.812 1 97.19 267 GLN A CA 1
ATOM 2191 C C . GLN A 1 267 ? 37.25 -34.625 -9.07 1 97.19 267 GLN A C 1
ATOM 2193 O O . GLN A 1 267 ? 37.188 -33.438 -9.383 1 97.19 267 GLN A O 1
ATOM 2198 N N . GLU A 1 268 ? 36.156 -35.406 -9.023 1 97.56 268 GLU A N 1
ATOM 2199 C CA . GLU A 1 268 ? 34.844 -34.812 -9.195 1 97.56 268 GLU A CA 1
ATOM 2200 C C . GLU A 1 268 ? 34.531 -33.75 -8.133 1 97.56 268 GLU A C 1
ATOM 2202 O O . GLU A 1 268 ? 34.062 -32.688 -8.453 1 97.56 268 GLU A O 1
ATOM 2207 N N . LEU A 1 269 ? 34.875 -34.062 -6.902 1 98.31 269 LEU A N 1
ATOM 2208 C CA . LEU A 1 269 ? 34.625 -33.156 -5.789 1 98.31 269 LEU A CA 1
ATOM 2209 C C . LEU A 1 269 ? 35.469 -31.891 -5.93 1 98.31 269 LEU A C 1
ATOM 2211 O O . LEU A 1 269 ? 35 -30.781 -5.633 1 98.31 269 LEU A O 1
ATOM 2215 N N . GLU A 1 270 ? 36.688 -32.094 -6.371 1 98.31 270 GLU A N 1
ATOM 2216 C CA . GLU A 1 270 ? 37.562 -30.922 -6.605 1 98.31 270 GLU A CA 1
ATOM 2217 C C . GLU A 1 270 ? 37 -30.031 -7.711 1 98.31 270 GLU A C 1
ATOM 2219 O O . GLU A 1 270 ? 37 -28.812 -7.59 1 98.31 270 GLU A O 1
ATOM 2224 N N . THR A 1 271 ? 36.5 -30.656 -8.75 1 98.19 271 THR A N 1
ATOM 2225 C CA . THR A 1 271 ? 35.906 -29.906 -9.844 1 98.19 271 THR A CA 1
ATOM 2226 C C . THR A 1 271 ? 34.625 -29.188 -9.383 1 98.19 271 THR A C 1
ATOM 2228 O O . THR A 1 271 ? 34.375 -28.047 -9.75 1 98.19 271 THR A O 1
ATOM 2231 N N . MET A 1 272 ? 33.875 -29.875 -8.578 1 98.62 272 MET A N 1
ATOM 2232 C CA . MET A 1 272 ? 32.656 -29.281 -8.031 1 98.62 272 MET A CA 1
ATOM 2233 C C . MET A 1 272 ? 33 -28.062 -7.168 1 98.62 272 MET A C 1
ATOM 2235 O O . MET A 1 272 ? 32.281 -27.062 -7.211 1 98.62 272 MET A O 1
ATOM 2239 N N . ALA A 1 273 ? 34 -28.172 -6.379 1 98.62 273 ALA A N 1
ATOM 2240 C CA . ALA A 1 273 ? 34.469 -27.031 -5.57 1 98.62 273 ALA A CA 1
ATOM 2241 C C . ALA A 1 273 ? 34.844 -25.859 -6.449 1 98.62 273 ALA A C 1
ATOM 2243 O O . ALA A 1 273 ? 34.469 -24.719 -6.172 1 98.62 273 ALA A O 1
ATOM 2244 N N . LEU A 1 274 ? 35.594 -26.109 -7.504 1 98.44 274 LEU A N 1
ATOM 2245 C CA . LEU A 1 274 ? 36 -25.078 -8.43 1 98.44 274 LEU A CA 1
ATOM 2246 C C . LEU A 1 274 ? 34.812 -24.453 -9.133 1 98.44 274 LEU A C 1
ATOM 2248 O O . LEU A 1 274 ? 34.781 -23.234 -9.359 1 98.44 274 LEU A O 1
ATOM 2252 N N . ASN A 1 275 ? 33.906 -25.328 -9.539 1 98.69 275 ASN A N 1
ATOM 2253 C CA . ASN A 1 275 ? 32.688 -24.828 -10.148 1 98.69 275 ASN A CA 1
ATOM 2254 C C . ASN A 1 275 ? 31.953 -23.844 -9.242 1 98.69 275 ASN A C 1
ATOM 2256 O O . ASN A 1 275 ? 31.578 -22.75 -9.68 1 98.69 275 ASN A O 1
ATOM 2260 N N . CYS A 1 276 ? 31.797 -24.234 -7.992 1 98.75 276 CYS A N 1
ATOM 2261 C CA . CYS A 1 276 ? 31.094 -23.391 -7.031 1 98.75 276 CYS A CA 1
ATOM 2262 C C . CYS A 1 276 ? 31.875 -22.094 -6.781 1 98.75 276 CYS A C 1
ATOM 2264 O O . CYS A 1 276 ? 31.266 -21.031 -6.656 1 98.75 276 CYS A O 1
ATOM 2266 N N . GLN A 1 277 ? 33.125 -22.141 -6.691 1 98.56 277 GLN A N 1
ATOM 2267 C CA . GLN A 1 277 ? 33.969 -20.953 -6.5 1 98.56 277 GLN A CA 1
ATOM 2268 C C . GLN A 1 277 ? 33.75 -19.953 -7.633 1 98.56 277 GLN A C 1
ATOM 2270 O O . GLN A 1 277 ? 33.625 -18.75 -7.395 1 98.56 277 GLN A O 1
ATOM 2275 N N . GLN A 1 278 ? 33.719 -20.453 -8.828 1 98.56 278 GLN A N 1
ATOM 2276 C CA . GLN A 1 278 ? 33.531 -19.609 -10 1 98.56 278 GLN A CA 1
ATOM 2277 C C . GLN A 1 278 ? 32.156 -18.969 -10.023 1 98.56 278 GLN A C 1
ATOM 2279 O O . GLN A 1 278 ? 32.031 -17.766 -10.258 1 98.56 278 GLN A O 1
ATOM 2284 N N . ILE A 1 279 ? 31.156 -19.703 -9.695 1 98.75 279 ILE A N 1
ATOM 2285 C CA . ILE A 1 279 ? 29.797 -19.25 -9.969 1 98.75 279 ILE A CA 1
ATOM 2286 C C . ILE A 1 279 ? 29.203 -18.594 -8.727 1 98.75 279 ILE A C 1
ATOM 2288 O O . ILE A 1 279 ? 28.078 -18.078 -8.75 1 98.75 279 ILE A O 1
ATOM 2292 N N . ALA A 1 280 ? 29.906 -18.609 -7.594 1 98.44 280 ALA A N 1
ATOM 2293 C CA . ALA A 1 280 ? 29.438 -17.891 -6.414 1 98.44 280 ALA A CA 1
ATOM 2294 C C . ALA A 1 280 ? 29.172 -16.422 -6.738 1 98.44 280 ALA A C 1
ATOM 2296 O O . ALA A 1 280 ? 28.188 -15.852 -6.266 1 98.44 280 ALA A O 1
ATOM 2297 N N . GLY A 1 281 ? 29.984 -15.898 -7.535 1 98.19 281 GLY A N 1
ATOM 2298 C CA . GLY A 1 281 ? 29.797 -14.523 -7.988 1 98.19 281 GLY A CA 1
ATOM 2299 C C . GLY A 1 281 ? 29.891 -14.375 -9.492 1 98.19 281 GLY A C 1
ATOM 2300 O O . GLY A 1 281 ? 29.109 -13.641 -10.102 1 98.19 281 GLY A O 1
ATOM 2301 N N . GLY A 1 282 ? 30.734 -15.086 -10.031 1 98.25 282 GLY A N 1
ATOM 2302 C CA . GLY A 1 282 ? 31.094 -14.93 -11.43 1 98.25 282 GLY A CA 1
ATOM 2303 C C . GLY A 1 282 ? 30.172 -15.672 -12.375 1 98.25 282 GLY A C 1
ATOM 2304 O O . GLY A 1 282 ? 29.234 -16.344 -11.938 1 98.25 282 GLY A O 1
ATOM 2305 N N . VAL A 1 283 ? 30.406 -15.523 -13.672 1 98.38 283 VAL A N 1
ATOM 2306 C CA . VAL A 1 283 ? 29.625 -16.172 -14.719 1 98.38 283 VAL A CA 1
ATOM 2307 C C . VAL A 1 283 ? 30.156 -17.578 -14.977 1 98.38 283 VAL A C 1
ATOM 2309 O O . VAL A 1 283 ? 31.344 -17.828 -14.797 1 98.38 283 VAL A O 1
ATOM 2312 N N . PRO A 1 284 ? 29.328 -18.531 -15.32 1 98.69 284 PRO A N 1
ATOM 2313 C CA . PRO A 1 284 ? 29.828 -19.859 -15.664 1 98.69 284 PRO A CA 1
ATOM 2314 C C . PRO A 1 284 ? 30.719 -19.859 -16.906 1 98.69 284 PRO A C 1
ATOM 2316 O O . PRO A 1 284 ? 30.469 -19.109 -17.844 1 98.69 284 PRO A O 1
ATOM 2319 N N . GLN A 1 285 ? 31.703 -20.703 -16.859 1 98.25 285 GLN A N 1
ATOM 2320 C CA . GLN A 1 285 ? 32.656 -20.812 -17.953 1 98.25 285 GLN A CA 1
ATOM 2321 C C . GLN A 1 285 ? 32.531 -22.141 -18.672 1 98.25 285 GLN A C 1
ATOM 2323 O O . GLN A 1 285 ? 33.125 -22.328 -19.75 1 98.25 285 GLN A O 1
ATOM 2328 N N . THR A 1 286 ? 31.859 -23.031 -18.094 1 98.44 286 THR A N 1
ATOM 2329 C CA . THR A 1 286 ? 31.641 -24.359 -18.672 1 98.44 286 THR A CA 1
ATOM 2330 C C . THR A 1 286 ? 30.172 -24.766 -18.578 1 98.44 286 THR A C 1
ATOM 2332 O O . THR A 1 286 ? 29.406 -24.156 -17.844 1 98.44 286 THR A O 1
ATOM 2335 N N . PHE A 1 287 ? 29.859 -25.812 -19.344 1 98.56 287 PHE A N 1
ATOM 2336 C CA . PHE A 1 287 ? 28.516 -26.375 -19.328 1 98.56 287 PHE A CA 1
ATOM 2337 C C . PHE A 1 287 ? 28.156 -26.859 -17.922 1 98.56 287 PHE A C 1
ATOM 2339 O O . PHE A 1 287 ? 27.047 -26.625 -17.438 1 98.56 287 PHE A O 1
ATOM 2346 N N . TRP A 1 288 ? 29.078 -27.5 -17.234 1 98.75 288 TRP A N 1
ATOM 2347 C CA . TRP A 1 288 ? 28.859 -28.016 -15.883 1 98.75 288 TRP A CA 1
ATOM 2348 C C . TRP A 1 288 ? 28.609 -26.891 -14.898 1 98.75 288 TRP A C 1
ATOM 2350 O O . TRP A 1 288 ? 27.703 -26.969 -14.062 1 98.75 288 TRP A O 1
ATOM 2360 N N . GLN A 1 289 ? 29.359 -25.812 -15.023 1 98.75 289 GLN A N 1
ATOM 2361 C CA . GLN A 1 289 ? 29.188 -24.641 -14.172 1 98.75 289 GLN A CA 1
ATOM 2362 C C . GLN A 1 289 ? 27.812 -23.984 -14.406 1 98.75 289 GLN A C 1
ATOM 2364 O O . GLN A 1 289 ? 27.156 -23.562 -13.461 1 98.75 289 GLN A O 1
ATOM 2369 N N . ALA A 1 290 ? 27.391 -23.906 -15.68 1 98.75 290 ALA A N 1
ATOM 2370 C CA . ALA A 1 290 ? 26.109 -23.312 -16.016 1 98.75 290 ALA A CA 1
ATOM 2371 C C . ALA A 1 290 ? 24.953 -24.125 -15.445 1 98.75 290 ALA A C 1
ATOM 2373 O O . ALA A 1 290 ? 24 -23.562 -14.906 1 98.75 290 ALA A O 1
ATOM 2374 N N . LEU A 1 291 ? 25.062 -25.406 -15.531 1 98.5 291 LEU A N 1
ATOM 2375 C CA . LEU A 1 291 ? 24.031 -26.281 -14.984 1 98.5 291 LEU A CA 1
ATOM 2376 C C . LEU A 1 291 ? 23.969 -26.172 -13.469 1 98.5 291 LEU A C 1
ATOM 2378 O O . LEU A 1 291 ? 22.875 -26.156 -12.891 1 98.5 291 LEU A O 1
ATOM 2382 N N . GLN A 1 292 ? 25.125 -26.125 -12.852 1 98.69 292 GLN A N 1
ATOM 2383 C CA . GLN A 1 292 ? 25.188 -25.969 -11.406 1 98.69 292 GLN A CA 1
ATOM 2384 C C . GLN A 1 292 ? 24.578 -24.641 -10.961 1 98.69 292 GLN A C 1
ATOM 2386 O O . GLN A 1 292 ? 23.844 -24.594 -9.969 1 98.69 292 GLN A O 1
ATOM 2391 N N . LEU A 1 293 ? 24.875 -23.594 -11.68 1 98.81 293 LEU A N 1
ATOM 2392 C CA . LEU A 1 293 ? 24.328 -22.281 -11.352 1 98.81 293 LEU A CA 1
ATOM 2393 C C . LEU A 1 293 ? 22.797 -22.266 -11.5 1 98.81 293 LEU A C 1
ATOM 2395 O O . LEU A 1 293 ? 22.094 -21.672 -10.688 1 98.81 293 LEU A O 1
ATOM 2399 N N . PHE A 1 294 ? 22.344 -22.906 -12.516 1 98.25 294 PHE A N 1
ATOM 2400 C CA . PHE A 1 294 ? 20.906 -23.078 -12.703 1 98.25 294 PHE A CA 1
ATOM 2401 C C . PHE A 1 294 ? 20.266 -23.719 -11.477 1 98.25 294 PHE A C 1
ATOM 2403 O O . PHE A 1 294 ? 19.266 -23.234 -10.961 1 98.25 294 PHE A O 1
ATOM 2410 N N . ASN A 1 295 ? 20.828 -24.766 -11.086 1 98.06 295 ASN A N 1
ATOM 2411 C CA . ASN A 1 295 ? 20.234 -25.5 -9.977 1 98.06 295 ASN A CA 1
ATOM 2412 C C . ASN A 1 295 ? 20.203 -24.672 -8.695 1 98.06 295 ASN A C 1
ATOM 2414 O O . ASN A 1 295 ? 19.234 -24.688 -7.949 1 98.06 295 ASN A O 1
ATOM 2418 N N . PHE A 1 296 ? 21.297 -23.969 -8.438 1 98.56 296 PHE A N 1
ATOM 2419 C CA . PHE A 1 296 ? 21.328 -23.109 -7.266 1 98.56 296 PHE A CA 1
ATOM 2420 C C . PHE A 1 296 ? 20.266 -22.031 -7.352 1 98.56 296 PHE A C 1
ATOM 2422 O O . PHE A 1 296 ? 19.531 -21.797 -6.391 1 98.56 296 PHE A O 1
ATOM 2429 N N . ALA A 1 297 ? 20.172 -21.375 -8.469 1 98.19 297 ALA A N 1
ATOM 2430 C CA . ALA A 1 297 ? 19.219 -20.281 -8.625 1 98.19 297 ALA A CA 1
ATOM 2431 C C . ALA A 1 297 ? 17.797 -20.781 -8.391 1 98.19 297 ALA A C 1
ATOM 2433 O O . ALA A 1 297 ? 17 -20.109 -7.711 1 98.19 297 ALA A O 1
ATOM 2434 N N . THR A 1 298 ? 17.484 -21.906 -8.93 1 97.25 298 THR A N 1
ATOM 2435 C CA . THR A 1 298 ? 16.141 -22.469 -8.797 1 97.25 298 THR A CA 1
ATOM 2436 C C . THR A 1 298 ? 15.867 -22.875 -7.352 1 97.25 298 THR A C 1
ATOM 2438 O O . THR A 1 298 ? 14.789 -22.594 -6.824 1 97.25 298 THR A O 1
ATOM 2441 N N . THR A 1 299 ? 16.828 -23.484 -6.762 1 96.88 299 THR A N 1
ATOM 2442 C CA . THR A 1 299 ? 16.719 -23.906 -5.367 1 96.88 299 THR A CA 1
ATOM 2443 C C . THR A 1 299 ? 16.453 -22.719 -4.457 1 96.88 299 THR A C 1
ATOM 2445 O O . THR A 1 299 ? 15.609 -22.781 -3.564 1 96.88 299 THR A O 1
ATOM 2448 N N . LEU A 1 300 ? 17.141 -21.672 -4.711 1 98.19 300 LEU A N 1
ATOM 2449 C CA . LEU A 1 300 ? 17.047 -20.5 -3.848 1 98.19 300 LEU A CA 1
ATOM 2450 C C . LEU A 1 300 ? 15.688 -19.828 -4.02 1 98.19 300 LEU A C 1
ATOM 2452 O O . LEU A 1 300 ? 15.164 -19.234 -3.074 1 98.19 300 LEU A O 1
ATOM 2456 N N . ILE A 1 301 ? 15.078 -19.891 -5.191 1 97.75 301 ILE A N 1
ATOM 2457 C CA . ILE A 1 301 ? 13.719 -19.406 -5.379 1 97.75 301 ILE A CA 1
ATOM 2458 C C . ILE A 1 301 ? 12.766 -20.203 -4.484 1 97.75 301 ILE A C 1
ATOM 2460 O O . ILE A 1 301 ? 11.867 -19.625 -3.859 1 97.75 301 ILE A O 1
ATOM 2464 N N . GLN A 1 302 ? 13.023 -21.469 -4.367 1 96.88 302 GLN A N 1
ATOM 2465 C CA . GLN A 1 302 ? 12.164 -22.359 -3.586 1 96.88 302 GLN A CA 1
ATOM 2466 C C . GLN A 1 302 ? 12.414 -22.188 -2.09 1 96.88 302 GLN A C 1
ATOM 2468 O O . GLN A 1 302 ? 11.555 -22.531 -1.271 1 96.88 302 GLN A O 1
ATOM 2473 N N . ILE A 1 303 ? 13.547 -21.688 -1.753 1 97.62 303 ILE A N 1
ATOM 2474 C CA . ILE A 1 303 ? 13.82 -21.375 -0.356 1 97.62 303 ILE A CA 1
ATOM 2475 C C . ILE A 1 303 ? 13.141 -20.062 0.02 1 97.62 303 ILE A C 1
ATOM 2477 O O . ILE A 1 303 ? 12.617 -19.922 1.129 1 97.62 303 ILE A O 1
ATOM 2481 N N . GLU A 1 304 ? 13.086 -19.141 -0.908 1 97.94 304 GLU A N 1
ATOM 2482 C CA . GLU A 1 304 ? 12.461 -17.844 -0.652 1 97.94 304 GLU A CA 1
ATOM 2483 C C . GLU A 1 304 ? 10.961 -18 -0.433 1 97.94 304 GLU A C 1
ATOM 2485 O O . GLU A 1 304 ? 10.383 -17.312 0.416 1 97.94 304 GLU A O 1
ATOM 2490 N N . SER A 1 305 ? 10.398 -18.859 -1.245 1 96 305 SER A N 1
ATOM 2491 C CA . SER A 1 305 ? 8.953 -19.047 -1.196 1 96 305 SER A CA 1
ATOM 2492 C C . SER A 1 305 ? 8.578 -20.469 -1.601 1 96 305 SER A C 1
ATOM 2494 O O . SER A 1 305 ? 9.367 -21.172 -2.229 1 96 305 SER A O 1
ATOM 2496 N N . ASN A 1 306 ? 7.324 -20.828 -1.287 1 94.5 306 ASN A N 1
ATOM 2497 C CA . ASN A 1 306 ? 6.945 -22.219 -1.546 1 94.5 306 ASN A CA 1
ATOM 2498 C C . ASN A 1 306 ? 5.984 -22.328 -2.729 1 94.5 306 ASN A C 1
ATOM 2500 O O . ASN A 1 306 ? 5.219 -23.281 -2.824 1 94.5 306 ASN A O 1
ATOM 2504 N N . GLY A 1 307 ? 5.961 -21.297 -3.553 1 92.25 307 GLY A N 1
ATOM 2505 C CA . GLY A 1 307 ? 5.199 -21.438 -4.785 1 92.25 307 GLY A CA 1
ATOM 2506 C C . GLY A 1 307 ? 5.699 -22.562 -5.672 1 92.25 307 GLY A C 1
ATOM 2507 O O . GLY A 1 307 ? 6.902 -22.672 -5.918 1 92.25 307 GLY A O 1
ATOM 2508 N N . HIS A 1 308 ? 4.82 -23.391 -6.137 1 88.5 308 HIS A N 1
ATOM 2509 C CA . HIS A 1 308 ? 5.258 -24.531 -6.945 1 88.5 308 HIS A CA 1
ATOM 2510 C C . HIS A 1 308 ? 5.348 -24.156 -8.422 1 88.5 308 HIS A C 1
ATOM 2512 O O . HIS A 1 308 ? 5.051 -23.016 -8.797 1 88.5 308 HIS A O 1
ATOM 2518 N N . SER A 1 309 ? 5.938 -25.016 -9.188 1 91.38 309 SER A N 1
ATOM 2519 C CA . SER A 1 309 ? 6.055 -24.922 -10.633 1 91.38 309 SER A CA 1
ATOM 2520 C C . SER A 1 309 ? 7.027 -23.828 -11.047 1 91.38 309 SER A C 1
ATOM 2522 O O . SER A 1 309 ? 6.715 -23 -11.914 1 91.38 309 SER A O 1
ATOM 2524 N N . ILE A 1 310 ? 8.094 -23.75 -10.281 1 95.81 310 ILE A N 1
ATOM 2525 C CA . ILE A 1 310 ? 9.203 -22.969 -10.82 1 95.81 310 ILE A CA 1
ATOM 2526 C C . ILE A 1 310 ? 9.781 -23.672 -12.047 1 95.81 310 ILE A C 1
ATOM 2528 O O . ILE A 1 310 ? 10.453 -24.688 -11.93 1 95.81 310 ILE A O 1
ATOM 2532 N N . SER A 1 311 ? 9.516 -23.125 -13.188 1 96.56 311 SER A N 1
ATOM 2533 C CA . SER A 1 311 ? 9.828 -23.797 -14.445 1 96.56 311 SER A CA 1
ATOM 2534 C C . SER A 1 311 ? 11.164 -23.312 -15.016 1 96.56 311 SER A C 1
ATOM 2536 O O . SER A 1 311 ? 11.703 -22.297 -14.57 1 96.56 311 SER A O 1
ATOM 2538 N N . TYR A 1 312 ? 11.688 -24.062 -16 1 97.44 312 TYR A N 1
ATOM 2539 C CA . TYR A 1 312 ? 13.086 -23.922 -16.359 1 97.44 312 TYR A CA 1
ATOM 2540 C C . TYR A 1 312 ? 13.234 -23.203 -17.703 1 97.44 312 TYR A C 1
ATOM 2542 O O . TYR A 1 312 ? 14.328 -23.141 -18.266 1 97.44 312 TYR A O 1
ATOM 2550 N N . GLY A 1 313 ? 12.102 -22.703 -18.234 1 97.12 313 GLY A N 1
ATOM 2551 C CA . GLY A 1 313 ? 12.133 -21.969 -19.5 1 97.12 313 GLY A CA 1
ATOM 2552 C C . GLY A 1 313 ? 12.602 -22.828 -20.656 1 97.12 313 GLY A C 1
ATOM 2553 O O . GLY A 1 313 ? 12.352 -24.031 -20.688 1 97.12 313 GLY A O 1
ATOM 2554 N N . ARG A 1 314 ? 13.102 -22.156 -21.625 1 98.12 314 ARG A N 1
ATOM 2555 C CA . ARG A 1 314 ? 13.641 -22.844 -22.797 1 98.12 314 ARG A CA 1
ATOM 2556 C C . ARG A 1 314 ? 15.102 -23.234 -22.594 1 98.12 314 ARG A C 1
ATOM 2558 O O . ARG A 1 314 ? 15.992 -22.672 -23.234 1 98.12 314 ARG A O 1
ATOM 2565 N N . MET A 1 315 ? 15.242 -24.219 -21.797 1 98.12 315 MET A N 1
ATOM 2566 C CA . MET A 1 315 ? 16.562 -24.594 -21.281 1 98.12 315 MET A CA 1
ATOM 2567 C C . MET A 1 315 ? 17.5 -24.984 -22.406 1 98.12 315 MET A C 1
ATOM 2569 O O . MET A 1 315 ? 18.703 -24.734 -22.328 1 98.12 315 MET A O 1
ATOM 2573 N N . ASP A 1 316 ? 17.016 -25.672 -23.484 1 98.38 316 ASP A N 1
ATOM 2574 C CA . ASP A 1 316 ? 17.859 -26.078 -24.609 1 98.38 316 ASP A CA 1
ATOM 2575 C C . ASP A 1 316 ? 18.375 -24.875 -25.391 1 98.38 316 ASP A C 1
ATOM 2577 O O . ASP A 1 316 ? 19.312 -25 -26.188 1 98.38 316 ASP A O 1
ATOM 2581 N N . GLN A 1 317 ? 17.703 -23.719 -25.141 1 98.06 317 GLN A N 1
ATOM 2582 C CA . GLN A 1 317 ? 18.141 -22.5 -25.812 1 98.06 317 GLN A CA 1
ATOM 2583 C C . GLN A 1 317 ? 19.094 -21.688 -24.938 1 98.06 317 GLN A C 1
ATOM 2585 O O . GLN A 1 317 ? 20.219 -21.391 -25.344 1 98.06 317 GLN A O 1
ATOM 2590 N N . TRP A 1 318 ? 18.719 -21.359 -23.703 1 97.81 318 TRP A N 1
ATOM 2591 C CA . TRP A 1 318 ? 19.531 -20.453 -22.906 1 97.81 318 TRP A CA 1
ATOM 2592 C C . TRP A 1 318 ? 20.781 -21.141 -22.375 1 97.81 318 TRP A C 1
ATOM 2594 O O . TRP A 1 318 ? 21.766 -20.484 -22.031 1 97.81 318 TRP A O 1
ATOM 2604 N N . LEU A 1 319 ? 20.859 -22.453 -22.328 1 98.38 319 LEU A N 1
ATOM 2605 C CA . LEU A 1 319 ? 22.031 -23.188 -21.859 1 98.38 319 LEU A CA 1
ATOM 2606 C C . LEU A 1 319 ? 22.953 -23.547 -23.016 1 98.38 319 LEU A C 1
ATOM 2608 O O . LEU A 1 319 ? 24.125 -23.875 -22.812 1 98.38 319 LEU A O 1
ATOM 2612 N N . TYR A 1 320 ? 22.547 -23.469 -24.25 1 98.25 320 TYR A N 1
ATOM 2613 C CA . TYR A 1 320 ? 23.203 -23.984 -25.453 1 98.25 320 TYR A CA 1
ATOM 2614 C C . TYR A 1 320 ? 24.562 -23.328 -25.656 1 98.25 320 TYR A C 1
ATOM 2616 O O . TYR A 1 320 ? 25.516 -24 -26.062 1 98.25 320 TYR A O 1
ATOM 2624 N N . PRO A 1 321 ? 24.703 -22.047 -25.406 1 97.88 321 PRO A N 1
ATOM 2625 C CA . PRO A 1 321 ? 25.984 -21.406 -25.688 1 97.88 321 PRO A CA 1
ATOM 2626 C C . PRO A 1 321 ? 27.141 -22.047 -24.906 1 97.88 321 PRO A C 1
ATOM 2628 O O . PRO A 1 321 ? 28.25 -22.188 -25.438 1 97.88 321 PRO A O 1
ATOM 2631 N N . TRP A 1 322 ? 26.953 -22.484 -23.75 1 98.25 322 TRP A N 1
ATOM 2632 C CA . TRP A 1 322 ? 28 -23.094 -22.938 1 98.25 322 TRP A CA 1
ATOM 2633 C C . TRP A 1 322 ? 28.281 -24.516 -23.406 1 98.25 322 TRP A C 1
ATOM 2635 O O . TRP A 1 322 ? 29.438 -24.953 -23.406 1 98.25 322 TRP A O 1
ATOM 2645 N N . PHE A 1 323 ? 27.266 -25.25 -23.797 1 98.25 323 PHE A N 1
ATOM 2646 C CA . PHE A 1 323 ? 27.438 -26.562 -24.391 1 98.25 323 PHE A CA 1
ATOM 2647 C C . PHE A 1 323 ? 28.25 -26.484 -25.688 1 98.25 323 PHE A C 1
ATOM 2649 O O . PHE A 1 323 ? 29.219 -27.219 -25.859 1 98.25 323 PHE A O 1
ATOM 2656 N N . ALA A 1 324 ? 27.797 -25.594 -26.531 1 98 324 ALA A N 1
ATOM 2657 C CA . ALA A 1 324 ? 28.422 -25.422 -27.828 1 98 324 ALA A CA 1
ATOM 2658 C C . ALA A 1 324 ? 29.906 -25.047 -27.688 1 98 324 ALA A C 1
ATOM 2660 O O . ALA A 1 324 ? 30.75 -25.547 -28.422 1 98 324 ALA A O 1
ATOM 2661 N N . ALA A 1 325 ? 30.156 -24.141 -26.781 1 98.06 325 ALA A N 1
ATOM 2662 C CA . ALA A 1 325 ? 31.531 -23.719 -26.547 1 98.06 325 ALA A CA 1
ATOM 2663 C C . ALA A 1 325 ? 32.406 -24.875 -26.062 1 98.06 325 ALA A C 1
ATOM 2665 O O . ALA A 1 325 ? 33.531 -25.047 -26.531 1 98.06 325 ALA A O 1
ATOM 2666 N N . ASP A 1 326 ? 31.906 -25.641 -25.094 1 98.19 326 ASP A N 1
ATOM 2667 C CA . ASP A 1 326 ? 32.656 -26.781 -24.562 1 98.19 326 ASP A CA 1
ATOM 2668 C C . ASP A 1 326 ? 32.875 -27.844 -25.625 1 98.19 326 ASP A C 1
ATOM 2670 O O . ASP A 1 326 ? 33.969 -28.453 -25.688 1 98.19 326 ASP A O 1
ATOM 2674 N N . MET A 1 327 ? 31.875 -28.094 -26.438 1 97.75 327 MET A N 1
ATOM 2675 C CA . MET A 1 327 ? 32 -29.047 -27.531 1 97.75 327 MET A CA 1
ATOM 2676 C C . MET A 1 327 ? 33.062 -28.594 -28.531 1 97.75 327 MET A C 1
ATOM 2678 O O . MET A 1 327 ? 33.875 -29.391 -28.984 1 97.75 327 MET A O 1
ATOM 2682 N N . LYS A 1 328 ? 33 -27.359 -28.906 1 97.25 328 LYS A N 1
ATOM 2683 C CA . LYS A 1 328 ? 33.938 -26.781 -29.859 1 97.25 328 LYS A CA 1
ATOM 2684 C C . LYS A 1 328 ? 35.375 -26.875 -29.312 1 97.25 328 LYS A C 1
ATOM 2686 O O . LYS A 1 328 ? 36.312 -27.141 -30.078 1 97.25 328 LYS A O 1
ATOM 2691 N N . ASN A 1 329 ? 35.531 -26.719 -28 1 97.38 329 ASN A N 1
ATOM 2692 C CA . ASN A 1 329 ? 36.844 -26.734 -27.375 1 97.38 329 ASN A CA 1
ATOM 2693 C C . ASN A 1 329 ? 37.219 -28.141 -26.922 1 97.38 329 ASN A C 1
ATOM 2695 O O . ASN A 1 329 ? 38.281 -28.328 -26.344 1 97.38 329 ASN A O 1
ATOM 2699 N N . ASN A 1 330 ? 36.375 -29.094 -27.062 1 96.56 330 ASN A N 1
ATOM 2700 C CA . ASN A 1 330 ? 36.594 -30.5 -26.703 1 96.56 330 ASN A CA 1
ATOM 2701 C C . ASN A 1 330 ? 36.844 -30.641 -25.203 1 96.56 330 ASN A C 1
ATOM 2703 O O . ASN A 1 330 ? 37.719 -31.406 -24.797 1 96.56 330 ASN A O 1
ATOM 2707 N N . THR A 1 331 ? 36.188 -29.828 -24.484 1 95.94 331 THR A N 1
ATOM 2708 C CA . THR A 1 331 ? 36.344 -29.891 -23.031 1 95.94 331 THR A CA 1
ATOM 2709 C C . THR A 1 331 ? 35.281 -30.781 -22.406 1 95.94 331 THR A C 1
ATOM 2711 O O . THR A 1 331 ? 35.344 -31.094 -21.219 1 95.94 331 THR A O 1
ATOM 2714 N N . ILE A 1 332 ? 34.281 -31.172 -23.188 1 96.81 332 ILE A N 1
ATOM 2715 C CA . ILE A 1 332 ? 33.219 -32.094 -22.719 1 96.81 332 ILE A CA 1
ATOM 2716 C C . ILE A 1 332 ? 32.875 -33.062 -23.844 1 96.81 332 ILE A C 1
ATOM 2718 O O . ILE A 1 332 ? 33.094 -32.75 -25.016 1 96.81 332 ILE A O 1
ATOM 2722 N N . THR A 1 333 ? 32.438 -34.188 -23.547 1 96.75 333 THR A N 1
ATOM 2723 C CA . THR A 1 333 ? 31.859 -35.094 -24.516 1 96.75 333 THR A CA 1
ATOM 2724 C C . THR A 1 333 ? 30.328 -35.062 -24.438 1 96.75 333 THR A C 1
ATOM 2726 O O . THR A 1 333 ? 29.766 -34.656 -23.422 1 96.75 333 THR A O 1
ATOM 2729 N N . LYS A 1 334 ? 29.688 -35.438 -25.484 1 96.88 334 LYS A N 1
ATOM 2730 C CA . LYS A 1 334 ? 28.234 -35.5 -25.469 1 96.88 334 LYS A CA 1
ATOM 2731 C C . LYS A 1 334 ? 27.734 -36.5 -24.406 1 96.88 334 LYS A C 1
ATOM 2733 O O . LYS A 1 334 ? 26.688 -36.281 -23.797 1 96.88 334 LYS A O 1
ATOM 2738 N N . GLU A 1 335 ? 28.547 -37.562 -24.234 1 97.31 335 GLU A N 1
ATOM 2739 C CA . GLU A 1 335 ? 28.172 -38.562 -23.25 1 97.31 335 GLU A CA 1
ATOM 2740 C C . GLU A 1 335 ? 28.203 -38 -21.828 1 97.31 335 GLU A C 1
ATOM 2742 O O . GLU A 1 335 ? 27.281 -38.219 -21.047 1 97.31 335 GLU A O 1
ATOM 2747 N N . PHE A 1 336 ? 29.188 -37.25 -21.578 1 97.69 336 PHE A N 1
ATOM 2748 C CA . PHE A 1 336 ? 29.266 -36.688 -20.234 1 97.69 336 PHE A CA 1
ATOM 2749 C C . PHE A 1 336 ? 28.234 -35.594 -20.047 1 97.69 336 PHE A C 1
ATOM 2751 O O . PHE A 1 336 ? 27.656 -35.438 -18.953 1 97.69 336 PHE A O 1
ATOM 2758 N N . ALA A 1 337 ? 28.062 -34.75 -21.109 1 98.31 337 ALA A N 1
ATOM 2759 C CA . ALA A 1 337 ? 27 -33.75 -21.031 1 98.31 337 ALA A CA 1
ATOM 2760 C C . ALA A 1 337 ? 25.656 -34.406 -20.719 1 98.31 337 ALA A C 1
ATOM 2762 O O . ALA A 1 337 ? 24.891 -33.875 -19.891 1 98.31 337 ALA A O 1
ATOM 2763 N N . LEU A 1 338 ? 25.375 -35.5 -21.359 1 98.5 338 LEU A N 1
ATOM 2764 C CA . LEU A 1 338 ? 24.141 -36.219 -21.125 1 98.5 338 LEU A CA 1
ATOM 2765 C C . LEU A 1 338 ? 24.094 -36.781 -19.703 1 98.5 338 LEU A C 1
ATOM 2767 O O . LEU A 1 338 ? 23.031 -36.75 -19.062 1 98.5 338 LEU A O 1
ATOM 2771 N N . GLU A 1 339 ? 25.156 -37.281 -19.219 1 98.38 339 GLU A N 1
ATOM 2772 C CA . GLU A 1 339 ? 25.188 -37.75 -17.828 1 98.38 339 GLU A CA 1
ATOM 2773 C C . GLU A 1 339 ? 24.859 -36.656 -16.859 1 98.38 339 GLU A C 1
ATOM 2775 O O . GLU A 1 339 ? 24.109 -36.844 -15.898 1 98.38 339 GLU A O 1
ATOM 2780 N N . LEU A 1 340 ? 25.453 -35.438 -17.078 1 98.44 340 LEU A N 1
ATOM 2781 C CA . LEU A 1 340 ? 25.172 -34.281 -16.234 1 98.44 340 LEU A CA 1
ATOM 2782 C C . LEU A 1 340 ? 23.688 -33.938 -16.281 1 98.44 340 LEU A C 1
ATOM 2784 O O . LEU A 1 340 ? 23.094 -33.656 -15.234 1 98.44 340 LEU A O 1
ATOM 2788 N N . ILE A 1 341 ? 23.141 -33.969 -17.469 1 98.44 341 ILE A N 1
ATOM 2789 C CA . ILE A 1 341 ? 21.719 -33.656 -17.641 1 98.44 341 ILE A CA 1
ATOM 2790 C C . ILE A 1 341 ? 20.891 -34.688 -16.859 1 98.44 341 ILE A C 1
ATOM 2792 O O . ILE A 1 341 ? 19.953 -34.312 -16.156 1 98.44 341 ILE A O 1
ATOM 2796 N N . GLU A 1 342 ? 21.219 -35.969 -16.969 1 98.19 342 GLU A N 1
ATOM 2797 C CA . GLU A 1 342 ? 20.469 -37.031 -16.297 1 98.19 342 GLU A CA 1
ATOM 2798 C C . GLU A 1 342 ? 20.594 -36.906 -14.773 1 98.19 342 GLU A C 1
ATOM 2800 O O . GLU A 1 342 ? 19.625 -37.125 -14.047 1 98.19 342 GLU A O 1
ATOM 2805 N N . VAL A 1 343 ? 21.781 -36.531 -14.297 1 97.81 343 VAL A N 1
ATOM 2806 C CA . VAL A 1 343 ? 21.969 -36.312 -12.867 1 97.81 343 VAL A CA 1
ATOM 2807 C C . VAL A 1 343 ? 21.094 -35.156 -12.422 1 97.81 343 VAL A C 1
ATOM 2809 O O . VAL A 1 343 ? 20.484 -35.188 -11.352 1 97.81 343 VAL A O 1
ATOM 2812 N N . GLN A 1 344 ? 21.094 -34.125 -13.219 1 97.38 344 GLN A N 1
ATOM 2813 C CA . GLN A 1 344 ? 20.234 -32.969 -12.922 1 97.38 344 GLN A CA 1
ATOM 2814 C C . GLN A 1 344 ? 18.766 -33.375 -12.875 1 97.38 344 GLN A C 1
ATOM 2816 O O . GLN A 1 344 ? 18.016 -32.938 -12.008 1 97.38 344 GLN A O 1
ATOM 2821 N N . TYR A 1 345 ? 18.312 -34.188 -13.82 1 96.62 345 TYR A N 1
ATOM 2822 C CA . TYR A 1 345 ? 16.938 -34.656 -13.867 1 96.62 345 TYR A CA 1
ATOM 2823 C C . TYR A 1 345 ? 16.562 -35.406 -12.586 1 96.62 345 TYR A C 1
ATOM 2825 O O . TYR A 1 345 ? 15.469 -35.25 -12.055 1 96.62 345 TYR A O 1
ATOM 2833 N N . VAL A 1 346 ? 17.453 -36.188 -12.078 1 94.88 346 VAL A N 1
ATOM 2834 C CA . VAL A 1 346 ? 17.203 -36.906 -10.828 1 94.88 346 VAL A CA 1
ATOM 2835 C C . VAL A 1 346 ? 17.094 -35.906 -9.68 1 94.88 346 VAL A C 1
ATOM 2837 O O . VAL A 1 346 ? 16.172 -35.969 -8.859 1 94.88 346 VAL A O 1
ATOM 2840 N N . LYS A 1 347 ? 17.984 -34.969 -9.703 1 94.38 347 LYS A N 1
ATOM 2841 C CA . LYS A 1 347 ? 18.062 -33.969 -8.641 1 94.38 347 LYS A CA 1
ATOM 2842 C C . LYS A 1 347 ? 16.781 -33.125 -8.594 1 94.38 347 LYS A C 1
ATOM 2844 O O . LYS A 1 347 ? 16.359 -32.688 -7.52 1 94.38 347 LYS A O 1
ATOM 2849 N N . MET A 1 348 ? 16.219 -32.844 -9.711 1 94.69 348 MET A N 1
ATOM 2850 C CA . MET A 1 348 ? 15.023 -32.031 -9.844 1 94.69 348 MET A CA 1
ATOM 2851 C C . MET A 1 348 ? 13.836 -32.625 -9.102 1 94.69 348 MET A C 1
ATOM 2853 O O . MET A 1 348 ? 12.828 -31.969 -8.867 1 94.69 348 MET A O 1
ATOM 2857 N N . ASN A 1 349 ? 13.922 -33.812 -8.602 1 93 349 ASN A N 1
ATOM 2858 C CA . ASN A 1 349 ? 12.82 -34.5 -7.926 1 93 349 ASN A CA 1
ATOM 2859 C C . ASN A 1 349 ? 12.984 -34.469 -6.406 1 93 349 ASN A C 1
ATOM 2861 O O . ASN A 1 349 ? 12.07 -34.812 -5.668 1 93 349 ASN A O 1
ATOM 2865 N N . ASN A 1 350 ? 14.102 -33.938 -5.945 1 92.81 350 ASN A N 1
ATOM 2866 C CA . ASN A 1 350 ? 14.406 -33.938 -4.52 1 92.81 350 ASN A CA 1
ATOM 2867 C C . ASN A 1 350 ? 13.477 -33 -3.752 1 92.81 350 ASN A C 1
ATOM 2869 O O . ASN A 1 350 ? 13.047 -33.312 -2.639 1 92.81 350 ASN A O 1
ATOM 2873 N N . PRO A 1 351 ? 13.156 -31.844 -4.285 1 93.5 351 PRO A N 1
ATOM 2874 C CA . PRO A 1 351 ? 12.32 -30.922 -3.523 1 93.5 351 PRO A CA 1
ATOM 2875 C C . PRO A 1 351 ? 10.906 -31.453 -3.299 1 93.5 351 PRO A C 1
ATOM 2877 O O . PRO A 1 351 ? 10.273 -31.953 -4.234 1 93.5 351 PRO A O 1
ATOM 2880 N N . THR A 1 352 ? 10.445 -31.359 -2.043 1 92.62 352 THR A N 1
ATOM 2881 C CA . THR A 1 352 ? 9.078 -31.734 -1.683 1 92.62 352 THR A CA 1
ATOM 2882 C C . THR A 1 352 ? 8.406 -30.609 -0.893 1 92.62 352 THR A C 1
ATOM 2884 O O . THR A 1 352 ? 9.062 -29.656 -0.486 1 92.62 352 THR A O 1
ATOM 2887 N N . LYS A 1 353 ? 7.125 -30.703 -0.777 1 91.75 353 LYS A N 1
ATOM 2888 C CA . LYS A 1 353 ? 6.355 -29.641 -0.125 1 91.75 353 LYS A CA 1
ATOM 2889 C C . LYS A 1 353 ? 5.207 -30.219 0.691 1 91.75 353 LYS A C 1
ATOM 2891 O O . LYS A 1 353 ? 4.523 -31.141 0.244 1 91.75 353 LYS A O 1
ATOM 2896 N N . LEU A 1 354 ? 5.074 -29.656 1.899 1 89.81 354 LEU A N 1
ATOM 2897 C CA . LEU A 1 354 ? 3.914 -29.984 2.715 1 89.81 354 LEU A CA 1
ATOM 2898 C C . LEU A 1 354 ? 2.67 -29.25 2.229 1 89.81 354 LEU A C 1
ATOM 2900 O O . LEU A 1 354 ? 2.727 -28.062 1.934 1 89.81 354 LEU A O 1
ATOM 2904 N N . LYS A 1 355 ? 1.613 -29.969 2.113 1 87 355 LYS A N 1
ATOM 2905 C CA . LYS A 1 355 ? 0.337 -29.391 1.715 1 87 355 LYS A CA 1
ATOM 2906 C C . LYS A 1 355 ? -0.775 -29.781 2.682 1 87 355 LYS A C 1
ATOM 2908 O O . LYS A 1 355 ? -0.713 -30.844 3.307 1 87 355 LYS A O 1
ATOM 2913 N N . ASP A 1 356 ? -1.734 -28.953 2.805 1 83.19 356 ASP A N 1
ATOM 2914 C CA . ASP A 1 356 ? -2.875 -29.25 3.664 1 83.19 356 ASP A CA 1
ATOM 2915 C C . ASP A 1 356 ? -3.715 -30.391 3.08 1 83.19 356 ASP A C 1
ATOM 2917 O O . ASP A 1 356 ? -3.686 -30.641 1.872 1 83.19 356 ASP A O 1
ATOM 2921 N N . LYS A 1 357 ? -4.508 -30.922 3.865 1 75.44 357 LYS A N 1
ATOM 2922 C CA . LYS A 1 357 ? -5.312 -32.094 3.498 1 75.44 357 LYS A CA 1
ATOM 2923 C C . LYS A 1 357 ? -6.262 -31.766 2.348 1 75.44 357 LYS A C 1
ATOM 2925 O O . LYS A 1 357 ? -6.477 -32.594 1.461 1 75.44 357 LYS A O 1
ATOM 2930 N N . GLY A 1 358 ? -6.77 -30.625 2.4 1 69.5 358 GLY A N 1
ATOM 2931 C CA . GLY A 1 358 ? -7.691 -30.219 1.35 1 69.5 358 GLY A CA 1
ATOM 2932 C C . GLY A 1 358 ? -7.031 -30.094 -0.01 1 69.5 358 GLY A C 1
ATOM 2933 O O . GLY A 1 358 ? -7.605 -30.5 -1.023 1 69.5 358 GLY A O 1
ATOM 2934 N N . THR A 1 359 ? -5.867 -29.641 0.006 1 72.94 359 THR A N 1
ATOM 2935 C CA . THR A 1 359 ? -5.117 -29.469 -1.233 1 72.94 359 THR A CA 1
ATOM 2936 C C . THR A 1 359 ? -4.707 -30.828 -1.808 1 72.94 359 THR A C 1
ATOM 2938 O O . THR A 1 359 ? -4.777 -31.047 -3.02 1 72.94 359 THR A O 1
ATOM 2941 N N . VAL A 1 360 ? -4.348 -31.688 -0.934 1 71.62 360 VAL A N 1
ATOM 2942 C CA . VAL A 1 360 ? -3.877 -33 -1.371 1 71.62 360 VAL A CA 1
ATOM 2943 C C . VAL A 1 360 ? -5.039 -33.781 -1.957 1 71.62 360 VAL A C 1
ATOM 2945 O O . VAL A 1 360 ? -4.848 -34.594 -2.863 1 71.62 360 VAL A O 1
ATOM 2948 N N . ALA A 1 361 ? -6.18 -33.469 -1.475 1 65.56 361 ALA A N 1
ATOM 2949 C CA . ALA A 1 361 ? -7.355 -34.156 -1.997 1 65.56 361 ALA A CA 1
ATOM 2950 C C . ALA A 1 361 ? -7.613 -33.781 -3.453 1 65.56 361 ALA A C 1
ATOM 2952 O O . ALA A 1 361 ? -8.102 -34.594 -4.238 1 65.56 361 ALA A O 1
ATOM 2953 N N . VAL A 1 362 ? -7.168 -32.562 -3.789 1 61.38 362 VAL A N 1
ATOM 2954 C CA . VAL A 1 362 ? -7.422 -32.031 -5.133 1 61.38 362 VAL A CA 1
ATOM 2955 C C . VAL A 1 362 ? -6.184 -32.25 -6.004 1 61.38 362 VAL A C 1
ATOM 2957 O O . VAL A 1 362 ? -6.293 -32.5 -7.207 1 61.38 362 VAL A O 1
ATOM 2960 N N . ARG A 1 363 ? -5.094 -32.094 -5.328 1 59.94 363 ARG A N 1
ATOM 2961 C CA . ARG A 1 363 ? -3.834 -32.188 -6.055 1 59.94 363 ARG A CA 1
ATOM 2962 C C . ARG A 1 363 ? -2.893 -33.188 -5.383 1 59.94 363 ARG A C 1
ATOM 2964 O O . ARG A 1 363 ? -2.191 -32.844 -4.434 1 59.94 363 ARG A O 1
ATOM 2971 N N . ASN A 1 364 ? -2.838 -34.344 -5.957 1 60.41 364 ASN A N 1
ATOM 2972 C CA . ASN A 1 364 ? -2.021 -35.406 -5.367 1 60.41 364 ASN A CA 1
ATOM 2973 C C . ASN A 1 364 ? -0.538 -35.188 -5.656 1 60.41 364 ASN A C 1
ATOM 2975 O O . ASN A 1 364 ? -0.178 -34.562 -6.656 1 60.41 364 ASN A O 1
ATOM 2979 N N . GLY A 1 365 ? 0.26 -35.469 -4.676 1 68.75 365 GLY A N 1
ATOM 2980 C CA . GLY A 1 365 ? 1.694 -35.469 -4.914 1 68.75 365 GLY A CA 1
ATOM 2981 C C . GLY A 1 365 ? 2.488 -34.812 -3.812 1 68.75 365 GLY A C 1
ATOM 2982 O O . GLY A 1 365 ? 2.053 -33.812 -3.254 1 68.75 365 GLY A O 1
ATOM 2983 N N . ARG A 1 366 ? 3.574 -35.469 -3.486 1 75.88 366 ARG A N 1
ATOM 2984 C CA . ARG A 1 366 ? 4.43 -35 -2.404 1 75.88 366 ARG A CA 1
ATOM 2985 C C . ARG A 1 366 ? 5.52 -34.062 -2.934 1 75.88 366 ARG A C 1
ATOM 2987 O O . ARG A 1 366 ? 6.176 -33.375 -2.162 1 75.88 366 ARG A O 1
ATOM 2994 N N . GLY A 1 367 ? 5.656 -34.031 -4.273 1 79.88 367 GLY A N 1
ATOM 2995 C CA . GLY A 1 367 ? 6.684 -33.188 -4.863 1 79.88 367 GLY A CA 1
ATOM 2996 C C . GLY A 1 367 ? 6.387 -31.719 -4.734 1 79.88 367 GLY A C 1
ATOM 2997 O O . GLY A 1 367 ? 5.273 -31.328 -4.375 1 79.88 367 GLY A O 1
ATOM 2998 N N . PHE A 1 368 ? 7.449 -30.953 -4.91 1 83.06 368 PHE A N 1
ATOM 2999 C CA . PHE A 1 368 ? 7.254 -29.516 -4.918 1 83.06 368 PHE A CA 1
ATOM 3000 C C . PHE A 1 368 ? 6.285 -29.094 -6.016 1 83.06 368 PHE A C 1
ATOM 3002 O O . PHE A 1 368 ? 5.418 -28.25 -5.801 1 83.06 368 PHE A O 1
ATOM 3009 N N . GLY A 1 369 ? 6.391 -29.906 -7.16 1 69.31 369 GLY A N 1
ATOM 3010 C CA . GLY A 1 369 ? 5.406 -29.828 -8.227 1 69.31 369 GLY A CA 1
ATOM 3011 C C . GLY A 1 369 ? 5.762 -28.812 -9.297 1 69.31 369 GLY A C 1
ATOM 3012 O O . GLY A 1 369 ? 6.195 -27.703 -8.977 1 69.31 369 GLY A O 1
ATOM 3013 N N . GLY A 1 370 ? 5.586 -29.25 -10.516 1 65.25 370 GLY A N 1
ATOM 3014 C CA . GLY A 1 370 ? 5.219 -28.391 -11.625 1 65.25 370 GLY A CA 1
ATOM 3015 C C . GLY A 1 370 ? 6.418 -27.844 -12.383 1 65.25 370 GLY A C 1
ATOM 3016 O O . GLY A 1 370 ? 6.301 -26.875 -13.117 1 65.25 370 GLY A O 1
ATOM 3017 N N . GLU A 1 371 ? 7.441 -28.562 -12.406 1 86.25 371 GLU A N 1
ATOM 3018 C CA . GLU A 1 371 ? 8.562 -27.859 -13.023 1 86.25 371 GLU A CA 1
ATOM 3019 C C . GLU A 1 371 ? 8.695 -28.219 -14.5 1 86.25 371 GLU A C 1
ATOM 3021 O O . GLU A 1 371 ? 9.156 -29.312 -14.844 1 86.25 371 GLU A O 1
ATOM 3026 N N . SER A 1 372 ? 8.195 -27.328 -15.305 1 94 372 SER A N 1
ATOM 3027 C CA . SER A 1 372 ? 8.203 -27.578 -16.734 1 94 372 SER A CA 1
ATOM 3028 C C . SER A 1 372 ? 9.539 -27.188 -17.359 1 94 372 SER A C 1
ATOM 3030 O O . SER A 1 372 ? 10.164 -26.219 -16.953 1 94 372 SER A O 1
ATOM 3032 N N . LEU A 1 373 ? 9.977 -28.062 -18.234 1 97.25 373 LEU A N 1
ATOM 3033 C CA . LEU A 1 373 ? 11.141 -27.797 -19.078 1 97.25 373 LEU A CA 1
ATOM 3034 C C . LEU A 1 373 ? 10.75 -27.734 -20.547 1 97.25 373 LEU A C 1
ATOM 3036 O O . LEU A 1 373 ? 10.344 -28.734 -21.125 1 97.25 373 LEU A O 1
ATOM 3040 N N . THR A 1 374 ? 10.914 -26.594 -21.219 1 98.06 374 THR A N 1
ATOM 3041 C CA . THR A 1 374 ? 10.445 -26.375 -22.578 1 98.06 374 THR A CA 1
ATOM 3042 C C . THR A 1 374 ? 11.586 -26.547 -23.578 1 98.06 374 THR A C 1
ATOM 3044 O O . THR A 1 374 ? 12.672 -25.984 -23.391 1 98.06 374 THR A O 1
ATOM 3047 N N . LEU A 1 375 ? 11.328 -27.328 -24.656 1 98.5 375 LEU A N 1
ATOM 3048 C CA . LEU A 1 375 ? 12.312 -27.609 -25.688 1 98.5 375 LEU A CA 1
ATOM 3049 C C . LEU A 1 375 ? 11.75 -27.266 -27.078 1 98.5 375 LEU A C 1
ATOM 3051 O O . LEU A 1 375 ? 10.547 -27.359 -27.297 1 98.5 375 LEU A O 1
ATOM 3055 N N . GLY A 1 376 ? 12.625 -26.953 -28 1 98.25 376 GLY A N 1
ATOM 3056 C CA . GLY A 1 376 ? 12.281 -26.781 -29.406 1 98.25 376 GLY A CA 1
ATOM 3057 C C . GLY A 1 376 ? 11.492 -25.516 -29.672 1 98.25 376 GLY A C 1
ATOM 3058 O O . GLY A 1 376 ? 11.781 -24.469 -29.094 1 98.25 376 GLY A O 1
ATOM 3059 N N . GLY A 1 377 ? 10.617 -25.578 -30.75 1 98.12 377 GLY A N 1
ATOM 3060 C CA . GLY A 1 377 ? 9.844 -24.422 -31.156 1 98.12 377 GLY A CA 1
ATOM 3061 C C . GLY A 1 377 ? 10.594 -23.5 -32.125 1 98.12 377 GLY A C 1
ATOM 3062 O O . GLY A 1 377 ? 11.508 -23.953 -32.812 1 98.12 377 GLY A O 1
ATOM 3063 N N . VAL A 1 378 ? 10.102 -22.266 -32.156 1 98.25 378 VAL A N 1
ATOM 3064 C CA . VAL A 1 378 ? 10.742 -21.281 -33 1 98.25 378 VAL A CA 1
ATOM 3065 C C . VAL A 1 378 ? 11.5 -20.266 -32.156 1 98.25 378 VAL A C 1
ATOM 3067 O O . VAL A 1 378 ? 11.203 -20.094 -30.969 1 98.25 378 VAL A O 1
ATOM 3070 N N . ASP A 1 379 ? 12.492 -19.625 -32.75 1 97.31 379 ASP A N 1
ATOM 3071 C CA . ASP A 1 379 ? 13.18 -18.531 -32.062 1 97.31 379 ASP A CA 1
ATOM 3072 C C . ASP A 1 379 ? 12.445 -17.203 -32.312 1 97.31 379 ASP A C 1
ATOM 3074 O O . ASP A 1 379 ? 11.336 -17.188 -32.844 1 97.31 379 ASP A O 1
ATOM 3078 N N . ARG A 1 380 ? 12.945 -16.125 -31.812 1 97 380 ARG A N 1
ATOM 3079 C CA . ARG A 1 380 ? 12.297 -14.82 -31.828 1 97 380 ARG A CA 1
ATOM 3080 C C . ARG A 1 380 ? 12.078 -14.336 -33.25 1 97 380 ARG A C 1
ATOM 3082 O O . ARG A 1 380 ? 11.195 -13.516 -33.531 1 97 380 ARG A O 1
ATOM 3089 N N . GLU A 1 381 ? 12.883 -14.836 -34.219 1 96.81 381 GLU A N 1
ATOM 3090 C CA . GLU A 1 381 ? 12.789 -14.445 -35.594 1 96.81 381 GLU A CA 1
ATOM 3091 C C . GLU A 1 381 ? 11.867 -15.391 -36.375 1 96.81 381 GLU A C 1
ATOM 3093 O O . GLU A 1 381 ? 11.562 -15.156 -37.562 1 96.81 381 GLU A O 1
ATOM 3098 N N . GLY A 1 382 ? 11.453 -16.484 -35.75 1 96.5 382 GLY A N 1
ATOM 3099 C CA . GLY A 1 382 ? 10.5 -17.391 -36.375 1 96.5 382 GLY A CA 1
ATOM 3100 C C . GLY A 1 382 ? 11.156 -18.625 -36.969 1 96.5 382 GLY A C 1
ATOM 3101 O O . GLY A 1 382 ? 10.492 -19.422 -37.625 1 96.5 382 GLY A O 1
ATOM 3102 N N . ASN A 1 383 ? 12.453 -18.797 -36.719 1 96.75 383 ASN A N 1
ATOM 3103 C CA . ASN A 1 383 ? 13.164 -19.969 -37.219 1 96.75 383 ASN A CA 1
ATOM 3104 C C . ASN A 1 383 ? 13.117 -21.125 -36.219 1 96.75 383 ASN A C 1
ATOM 3106 O O . ASN A 1 383 ? 13.016 -20.922 -35.031 1 96.75 383 ASN A O 1
ATOM 3110 N N . ASP A 1 384 ? 13.234 -22.375 -36.812 1 97.62 384 ASP A N 1
ATOM 3111 C CA . ASP A 1 384 ? 13.273 -23.547 -35.938 1 97.62 384 ASP A CA 1
ATOM 3112 C C . ASP A 1 384 ? 14.453 -23.469 -34.969 1 97.62 384 ASP A C 1
ATOM 3114 O O . ASP A 1 384 ? 15.57 -23.141 -35.375 1 97.62 384 ASP A O 1
ATOM 3118 N N . ALA A 1 385 ? 14.219 -23.875 -33.75 1 97.81 385 ALA A N 1
ATOM 3119 C CA . ALA A 1 385 ? 15.203 -23.672 -32.688 1 97.81 385 ALA A CA 1
ATOM 3120 C C . ALA A 1 385 ? 15.82 -25 -32.25 1 97.81 385 ALA A C 1
ATOM 3122 O O . ALA A 1 385 ? 16.547 -25.047 -31.25 1 97.81 385 ALA A O 1
ATOM 3123 N N . THR A 1 386 ? 15.602 -26.094 -32.969 1 98.38 386 THR A N 1
ATOM 3124 C CA . THR A 1 386 ? 16.125 -27.406 -32.594 1 98.38 386 THR A CA 1
ATOM 3125 C C . THR A 1 386 ? 17.656 -27.406 -32.625 1 98.38 386 THR A C 1
ATOM 3127 O O . THR A 1 386 ? 18.25 -26.953 -33.594 1 98.38 386 THR A O 1
ATOM 3130 N N . ASN A 1 387 ? 18.266 -27.875 -31.594 1 98.19 387 ASN A N 1
ATOM 3131 C CA . ASN A 1 387 ? 19.719 -28.031 -31.531 1 98.19 387 ASN A CA 1
ATOM 3132 C C . ASN A 1 387 ? 20.109 -29.312 -30.797 1 98.19 387 ASN A C 1
ATOM 3134 O O . ASN A 1 387 ? 19.25 -30.125 -30.453 1 98.19 387 ASN A O 1
ATOM 3138 N N . ASP A 1 388 ? 21.391 -29.594 -30.594 1 98.25 388 ASP A N 1
ATOM 3139 C CA . ASP A 1 388 ? 21.875 -30.844 -30 1 98.25 388 ASP A CA 1
ATOM 3140 C C . ASP A 1 388 ? 21.359 -31.016 -28.578 1 98.25 388 ASP A C 1
ATOM 3142 O O . ASP A 1 388 ? 21.062 -32.125 -28.156 1 98.25 388 ASP A O 1
ATOM 3146 N N . LEU A 1 389 ? 21.281 -29.969 -27.859 1 98.31 389 LEU A N 1
ATOM 3147 C CA . LEU A 1 389 ? 20.797 -30.062 -26.484 1 98.31 389 LEU A CA 1
ATOM 3148 C C . LEU A 1 389 ? 19.328 -30.469 -26.453 1 98.31 389 LEU A C 1
ATOM 3150 O O . LEU A 1 389 ? 18.906 -31.156 -25.516 1 98.31 389 LEU A O 1
ATOM 3154 N N . THR A 1 390 ? 18.562 -30 -27.5 1 98.56 390 THR A N 1
ATOM 3155 C CA . THR A 1 390 ? 17.188 -30.438 -27.609 1 98.56 390 THR A CA 1
ATOM 3156 C C . THR A 1 390 ? 17.109 -31.969 -27.625 1 98.56 390 THR A C 1
ATOM 3158 O O . THR A 1 390 ? 16.328 -32.562 -26.875 1 98.56 390 THR A O 1
ATOM 3161 N N . MET A 1 391 ? 17.953 -32.562 -28.422 1 98.44 391 MET A N 1
ATOM 3162 C CA . MET A 1 391 ? 17.984 -34 -28.594 1 98.44 391 MET A CA 1
ATOM 3163 C C . MET A 1 391 ? 18.5 -34.688 -27.344 1 98.44 391 MET A C 1
ATOM 3165 O O . MET A 1 391 ? 17.969 -35.719 -26.922 1 98.44 391 MET A O 1
ATOM 3169 N N . LEU A 1 392 ? 19.516 -34.125 -26.719 1 98.56 392 LEU A N 1
ATOM 3170 C CA . LEU A 1 392 ? 20.109 -34.688 -25.516 1 98.56 392 LEU A CA 1
ATOM 3171 C C . LEU A 1 392 ? 19.125 -34.688 -24.359 1 98.56 392 LEU A C 1
ATOM 3173 O O . LEU A 1 392 ? 19.062 -35.625 -23.578 1 98.56 392 LEU A O 1
ATOM 3177 N N . MET A 1 393 ? 18.422 -33.656 -24.266 1 98.38 393 MET A N 1
ATOM 3178 C CA . MET A 1 393 ? 17.5 -33.531 -23.141 1 98.38 393 MET A CA 1
ATOM 3179 C C . MET A 1 393 ? 16.328 -34.5 -23.297 1 98.38 393 MET A C 1
ATOM 3181 O O . MET A 1 393 ? 15.812 -35 -22.297 1 98.38 393 MET A O 1
ATOM 3185 N N . LEU A 1 394 ? 15.898 -34.688 -24.484 1 98.19 394 LEU A N 1
ATOM 3186 C CA . LEU A 1 394 ? 14.891 -35.719 -24.703 1 98.19 394 LEU A CA 1
ATOM 3187 C C . LEU A 1 394 ? 15.438 -37.125 -24.359 1 98.19 394 LEU A C 1
ATOM 3189 O O . LEU A 1 394 ? 14.734 -37.938 -23.75 1 98.19 394 LEU A O 1
ATOM 3193 N N . GLU A 1 395 ? 16.688 -37.375 -24.719 1 96.94 395 GLU A N 1
ATOM 3194 C CA . GLU A 1 395 ? 17.344 -38.625 -24.359 1 96.94 395 GLU A CA 1
ATOM 3195 C C . GLU A 1 395 ? 17.406 -38.781 -22.844 1 96.94 395 GLU A C 1
ATOM 3197 O O . GLU A 1 395 ? 17.125 -39.875 -22.312 1 96.94 395 GLU A O 1
ATOM 3202 N N . GLY A 1 396 ? 17.828 -37.688 -22.234 1 97.31 396 GLY A N 1
ATOM 3203 C CA . GLY A 1 396 ? 17.891 -37.719 -20.781 1 97.31 396 GLY A CA 1
ATOM 3204 C C . GLY A 1 396 ? 16.562 -38.094 -20.141 1 97.31 396 GLY A C 1
ATOM 3205 O O . GLY A 1 396 ? 16.516 -38.844 -19.156 1 97.31 396 GLY A O 1
ATOM 3206 N N . SER A 1 397 ? 15.523 -37.594 -20.703 1 95.94 397 SER A N 1
ATOM 3207 C CA . SER A 1 397 ? 14.188 -37.906 -20.188 1 95.94 397 SER A CA 1
ATOM 3208 C C . SER A 1 397 ? 13.859 -39.375 -20.375 1 95.94 397 SER A C 1
ATOM 3210 O O . SER A 1 397 ? 13.32 -40.031 -19.453 1 95.94 397 SER A O 1
ATOM 3212 N N . ALA A 1 398 ? 14.156 -39.906 -21.484 1 94.75 398 ALA A N 1
ATOM 3213 C CA . ALA A 1 398 ? 13.867 -41.312 -21.781 1 94.75 398 ALA A CA 1
ATOM 3214 C C . ALA A 1 398 ? 14.711 -42.25 -20.906 1 94.75 398 ALA A C 1
ATOM 3216 O O . ALA A 1 398 ? 14.266 -43.344 -20.547 1 94.75 398 ALA A O 1
ATOM 3217 N N . HIS A 1 399 ? 15.859 -41.781 -20.531 1 95.25 399 HIS A N 1
ATOM 3218 C CA . HIS A 1 399 ? 16.797 -42.594 -19.75 1 95.25 399 HIS A CA 1
ATOM 3219 C C . HIS A 1 399 ? 16.391 -42.625 -18.281 1 95.25 399 HIS A C 1
ATOM 3221 O O . HIS A 1 399 ? 16.5 -43.656 -17.625 1 95.25 399 HIS A O 1
ATOM 3227 N N . THR A 1 400 ? 16 -41.5 -17.797 1 93.94 400 THR A N 1
ATOM 3228 C CA . THR A 1 400 ? 15.797 -41.375 -16.359 1 93.94 400 THR A CA 1
ATOM 3229 C C . THR A 1 400 ? 14.367 -41.75 -15.977 1 93.94 400 THR A C 1
ATOM 3231 O O . THR A 1 400 ? 14.125 -42.344 -14.93 1 93.94 400 THR A O 1
ATOM 3234 N N . ARG A 1 401 ? 13.406 -41.344 -16.844 1 90.94 401 ARG A N 1
ATOM 3235 C CA . ARG A 1 401 ? 11.977 -41.594 -16.625 1 90.94 401 ARG A CA 1
ATOM 3236 C C . ARG A 1 401 ? 11.555 -41.156 -15.234 1 90.94 401 ARG A C 1
ATOM 3238 O O . ARG A 1 401 ? 10.875 -41.875 -14.523 1 90.94 401 ARG A O 1
ATOM 3245 N N . MET A 1 402 ? 12.125 -39.969 -14.859 1 89.75 402 MET A N 1
ATOM 3246 C CA . MET A 1 402 ? 11.758 -39.344 -13.594 1 89.75 402 MET A CA 1
ATOM 3247 C C . MET A 1 402 ? 10.484 -38.531 -13.742 1 89.75 402 MET A C 1
ATOM 3249 O O . MET A 1 402 ? 10.094 -38.188 -14.859 1 89.75 402 MET A O 1
ATOM 3253 N N . MET A 1 403 ? 9.828 -38.25 -12.641 1 87.31 403 MET A N 1
ATOM 3254 C CA . MET A 1 403 ? 8.633 -37.406 -12.664 1 87.31 403 MET A CA 1
ATOM 3255 C C . MET A 1 403 ? 8.953 -36 -13.18 1 87.31 403 MET A C 1
ATOM 3257 O O . MET A 1 403 ? 8.211 -35.469 -13.992 1 87.31 403 MET A O 1
ATOM 3261 N N . ASN A 1 404 ? 9.945 -35.406 -12.664 1 90.44 404 ASN A N 1
ATOM 3262 C CA . ASN A 1 404 ? 10.43 -34.094 -13.133 1 90.44 404 ASN A CA 1
ATOM 3263 C C . ASN A 1 404 ? 11.711 -34.25 -13.953 1 90.44 404 ASN A C 1
ATOM 3265 O O . ASN A 1 404 ? 12.523 -35.156 -13.688 1 90.44 404 ASN A O 1
ATOM 3269 N N . PRO A 1 405 ? 11.938 -33.344 -14.812 1 94.06 405 PRO A N 1
ATOM 3270 C CA . PRO A 1 405 ? 11.109 -32.219 -15.234 1 94.06 405 PRO A CA 1
ATOM 3271 C C . PRO A 1 405 ? 9.938 -32.656 -16.109 1 94.06 405 PRO A C 1
ATOM 3273 O O . PRO A 1 405 ? 9.984 -33.719 -16.734 1 94.06 405 PRO A O 1
ATOM 3276 N N . TRP A 1 406 ? 8.961 -31.812 -16.094 1 93.5 406 TRP A N 1
ATOM 3277 C CA . TRP A 1 406 ? 7.887 -31.984 -17.062 1 93.5 406 TRP A CA 1
ATOM 3278 C C . TRP A 1 406 ? 8.305 -31.469 -18.438 1 93.5 406 TRP A C 1
ATOM 3280 O O . TRP A 1 406 ? 8.109 -30.297 -18.75 1 93.5 406 TRP A O 1
ATOM 3290 N N . VAL A 1 407 ? 8.75 -32.438 -19.219 1 96.12 407 VAL A N 1
ATOM 3291 C CA . VAL A 1 407 ? 9.344 -32.031 -20.5 1 96.12 407 VAL A CA 1
ATOM 3292 C C . VAL A 1 407 ? 8.242 -31.656 -21.484 1 96.12 407 VAL A C 1
ATOM 3294 O O . VAL A 1 407 ? 7.234 -32.375 -21.609 1 96.12 407 VAL A O 1
ATOM 3297 N N . CYS A 1 408 ? 8.406 -30.594 -22.125 1 96.75 408 CYS A N 1
ATOM 3298 C CA . CYS A 1 408 ? 7.5 -30.062 -23.141 1 96.75 408 CYS A CA 1
ATOM 3299 C C . CYS A 1 408 ? 8.227 -29.797 -24.453 1 96.75 408 CYS A C 1
ATOM 3301 O O . CYS A 1 408 ? 9.289 -29.172 -24.469 1 96.75 408 CYS A O 1
ATOM 3303 N N . VAL A 1 409 ? 7.695 -30.281 -25.516 1 98.25 409 VAL A N 1
ATOM 3304 C CA . VAL A 1 409 ? 8.258 -30 -26.828 1 98.25 409 VAL A CA 1
ATOM 3305 C C . VAL A 1 409 ? 7.324 -29.078 -27.594 1 98.25 409 VAL A C 1
ATOM 3307 O O . VAL A 1 409 ? 6.145 -29.391 -27.781 1 98.25 409 VAL A O 1
ATOM 3310 N N . ARG A 1 410 ? 7.82 -27.969 -27.953 1 98.5 410 ARG A N 1
ATOM 3311 C CA . ARG A 1 410 ? 7.105 -27.062 -28.859 1 98.5 410 ARG A CA 1
ATOM 3312 C C . ARG A 1 410 ? 7.242 -27.516 -30.312 1 98.5 410 ARG A C 1
ATOM 3314 O O . ARG A 1 410 ? 8.344 -27.844 -30.766 1 98.5 410 ARG A O 1
ATOM 3321 N N . MET A 1 411 ? 6.164 -27.531 -30.953 1 97.94 411 MET A N 1
ATOM 3322 C CA . MET A 1 411 ? 6.16 -27.906 -32.375 1 97.94 411 MET A CA 1
ATOM 3323 C C . MET A 1 411 ? 5.516 -26.828 -33.219 1 97.94 411 MET A C 1
ATOM 3325 O O . MET A 1 411 ? 4.742 -26 -32.688 1 97.94 411 MET A O 1
ATOM 3329 N N . HIS A 1 412 ? 5.895 -26.781 -34.438 1 96.62 412 HIS A N 1
ATOM 3330 C CA . HIS A 1 412 ? 5.371 -25.859 -35.438 1 96.62 412 HIS A CA 1
ATOM 3331 C C . HIS A 1 412 ? 5.344 -26.5 -36.812 1 96.62 412 HIS A C 1
ATOM 3333 O O . HIS A 1 412 ? 5.781 -27.641 -36.969 1 96.62 412 HIS A O 1
ATOM 3339 N N . GLU A 1 413 ? 4.859 -25.859 -37.812 1 92.31 413 GLU A N 1
ATOM 3340 C CA . GLU A 1 413 ? 4.637 -26.406 -39.125 1 92.31 413 GLU A CA 1
ATOM 3341 C C . GLU A 1 413 ? 5.945 -26.891 -39.75 1 92.31 413 GLU A C 1
ATOM 3343 O O . GLU A 1 413 ? 5.957 -27.828 -40.531 1 92.31 413 GLU A O 1
ATOM 3348 N N . ASN A 1 414 ? 7.035 -26.297 -39.375 1 93.69 414 ASN A N 1
ATOM 3349 C CA . ASN A 1 414 ? 8.32 -26.609 -39.969 1 93.69 414 ASN A CA 1
ATOM 3350 C C . ASN A 1 414 ? 9.219 -27.375 -39 1 93.69 414 ASN A C 1
ATOM 3352 O O . ASN A 1 414 ? 10.445 -27.375 -39.156 1 93.69 414 ASN A O 1
ATOM 3356 N N . THR A 1 415 ? 8.664 -28.016 -38 1 97.56 415 THR A N 1
ATOM 3357 C CA . THR A 1 415 ? 9.453 -28.828 -37.062 1 97.56 415 THR A CA 1
ATOM 3358 C C . THR A 1 415 ? 10.219 -29.906 -37.812 1 97.56 415 THR A C 1
ATOM 3360 O O . THR A 1 415 ? 9.633 -30.641 -38.625 1 97.56 415 THR A O 1
ATOM 3363 N N . PRO A 1 416 ? 11.477 -30.078 -37.562 1 97.75 416 PRO A N 1
ATOM 3364 C CA . PRO A 1 416 ? 12.273 -31.047 -38.312 1 97.75 416 PRO A CA 1
ATOM 3365 C C . PRO A 1 416 ? 11.836 -32.5 -38.062 1 97.75 416 PRO A C 1
ATOM 3367 O O . PRO A 1 416 ? 11.445 -32.844 -36.938 1 97.75 416 PRO A O 1
ATOM 3370 N N . TYR A 1 417 ? 12.031 -33.312 -39.094 1 97.12 417 TYR A N 1
ATOM 3371 C CA . TYR A 1 417 ? 11.617 -34.719 -39.062 1 97.12 417 TYR A CA 1
ATOM 3372 C C . TYR A 1 417 ? 12.297 -35.469 -37.938 1 97.12 417 TYR A C 1
ATOM 3374 O O . TYR A 1 417 ? 11.656 -36.219 -37.219 1 97.12 417 TYR A O 1
ATOM 3382 N N . GLU A 1 418 ? 13.578 -35.25 -37.75 1 97.75 418 GLU A N 1
ATOM 3383 C CA . GLU A 1 418 ? 14.359 -35.938 -36.719 1 97.75 418 GLU A CA 1
ATOM 3384 C C . GLU A 1 418 ? 13.82 -35.656 -35.344 1 97.75 418 GLU A C 1
ATOM 3386 O O . GLU A 1 418 ? 13.742 -36.531 -34.5 1 97.75 418 GLU A O 1
ATOM 3391 N N . LEU A 1 419 ? 13.5 -34.375 -35.062 1 98.19 419 LEU A N 1
ATOM 3392 C CA . LEU A 1 419 ? 12.93 -34.031 -33.781 1 98.19 419 LEU A CA 1
ATOM 3393 C C . LEU A 1 419 ? 11.57 -34.688 -33.594 1 98.19 419 LEU A C 1
ATOM 3395 O O . LEU A 1 419 ? 11.266 -35.188 -32.5 1 98.19 419 LEU A O 1
ATOM 3399 N N . LYS A 1 420 ? 10.727 -34.656 -34.594 1 97.75 420 LYS A N 1
ATOM 3400 C CA . LYS A 1 420 ? 9.406 -35.312 -34.531 1 97.75 420 LYS A CA 1
ATOM 3401 C C . LYS A 1 420 ? 9.531 -36.781 -34.156 1 97.75 420 LYS A C 1
ATOM 3403 O O . LYS A 1 420 ? 8.844 -37.25 -33.25 1 97.75 420 LYS A O 1
ATOM 3408 N N . ILE A 1 421 ? 10.414 -37.438 -34.844 1 97.19 421 ILE A N 1
ATOM 3409 C CA . ILE A 1 421 ? 10.578 -38.875 -34.656 1 97.19 421 ILE A CA 1
ATOM 3410 C C . ILE A 1 421 ? 11.094 -39.156 -33.25 1 97.19 421 ILE A C 1
ATOM 3412 O O . ILE A 1 421 ? 10.586 -40.031 -32.531 1 97.19 421 ILE A O 1
ATOM 3416 N N . LYS A 1 422 ? 12.125 -38.469 -32.812 1 97.44 422 LYS A N 1
ATOM 3417 C CA . LYS A 1 422 ? 12.664 -38.656 -31.484 1 97.44 422 LYS A CA 1
ATOM 3418 C C . LYS A 1 422 ? 11.594 -38.406 -30.422 1 97.44 422 LYS A C 1
ATOM 3420 O O . LYS A 1 422 ? 11.523 -39.156 -29.422 1 97.44 422 LYS A O 1
ATOM 3425 N N . THR A 1 423 ? 10.852 -37.375 -30.641 1 97.88 423 THR A N 1
ATOM 3426 C CA . THR A 1 423 ? 9.758 -37.062 -29.719 1 97.88 423 THR A CA 1
ATOM 3427 C C . THR A 1 423 ? 8.766 -38.219 -29.641 1 97.88 423 THR A C 1
ATOM 3429 O O . THR A 1 423 ? 8.367 -38.625 -28.562 1 97.88 423 THR A O 1
ATOM 3432 N N . VAL A 1 424 ? 8.352 -38.719 -30.766 1 97.06 424 VAL A N 1
ATOM 3433 C CA . VAL A 1 424 ? 7.383 -39.812 -30.828 1 97.06 424 VAL A CA 1
ATOM 3434 C C . VAL A 1 424 ? 7.949 -41.062 -30.141 1 97.06 424 VAL A C 1
ATOM 3436 O O . VAL A 1 424 ? 7.219 -41.781 -29.469 1 97.06 424 VAL A O 1
ATOM 3439 N N . GLU A 1 425 ? 9.234 -41.312 -30.375 1 96.44 425 GLU A N 1
ATOM 3440 C CA . GLU A 1 425 ? 9.867 -42.469 -29.719 1 96.44 425 GLU A CA 1
ATOM 3441 C C . GLU A 1 425 ? 9.828 -42.312 -28.203 1 96.44 425 GLU A C 1
ATOM 3443 O O . GLU A 1 425 ? 9.633 -43.312 -27.5 1 96.44 425 GLU A O 1
ATOM 3448 N N . CYS A 1 426 ? 10.094 -41.188 -27.734 1 95.75 426 CYS A N 1
ATOM 3449 C CA . CYS A 1 426 ? 9.984 -40.938 -26.297 1 95.75 426 CYS A CA 1
ATOM 3450 C C . CYS A 1 426 ? 8.562 -41.188 -25.812 1 95.75 426 CYS A C 1
ATOM 3452 O O . CYS A 1 426 ? 8.359 -41.781 -24.766 1 95.75 426 CYS A O 1
ATOM 3454 N N . ILE A 1 427 ? 7.57 -40.719 -26.531 1 95.25 427 ILE A N 1
ATOM 3455 C CA . ILE A 1 427 ? 6.168 -40.906 -26.172 1 95.25 427 ILE A CA 1
ATOM 3456 C C . ILE A 1 427 ? 5.832 -42.375 -26.125 1 95.25 427 ILE A C 1
ATOM 3458 O O . ILE A 1 427 ? 5.203 -42.844 -25.188 1 95.25 427 ILE A O 1
ATOM 3462 N N . ARG A 1 428 ? 6.242 -43.094 -27.109 1 93.62 428 ARG A N 1
ATOM 3463 C CA . ARG A 1 428 ? 5.938 -44.531 -27.25 1 93.62 428 ARG A CA 1
ATOM 3464 C C . ARG A 1 428 ? 6.555 -45.344 -26.109 1 93.62 428 ARG A C 1
ATOM 3466 O O . ARG A 1 428 ? 6.066 -46.406 -25.766 1 93.62 428 ARG A O 1
ATOM 3473 N N . ALA A 1 429 ? 7.645 -44.75 -25.547 1 91.44 429 ALA A N 1
ATOM 3474 C CA . ALA A 1 429 ? 8.297 -45.438 -24.438 1 91.44 429 ALA A CA 1
ATOM 3475 C C . ALA A 1 429 ? 7.363 -45.562 -23.234 1 91.44 429 ALA A C 1
ATOM 3477 O O . ALA A 1 429 ? 7.57 -46.406 -22.359 1 91.44 429 ALA A O 1
ATOM 3478 N N . GLY A 1 430 ? 6.375 -44.656 -23.141 1 88.5 430 GLY A N 1
ATOM 3479 C CA . GLY A 1 430 ? 5.258 -44.875 -22.219 1 88.5 430 GLY A CA 1
ATOM 3480 C C . GLY A 1 430 ? 5.535 -44.344 -20.828 1 88.5 430 GLY A C 1
ATOM 3481 O O . GLY A 1 430 ? 5.016 -44.906 -19.844 1 88.5 430 GLY A O 1
ATOM 3482 N N . TYR A 1 431 ? 6.441 -43.406 -20.641 1 87.56 431 TYR A N 1
ATOM 3483 C CA . TYR A 1 431 ? 6.711 -42.875 -19.312 1 87.56 431 TYR A CA 1
ATOM 3484 C C . TYR A 1 431 ? 6.051 -41.5 -19.141 1 87.56 431 TYR A C 1
ATOM 3486 O O . TYR A 1 431 ? 6.406 -40.75 -18.25 1 87.56 431 TYR A O 1
ATOM 3494 N N . GLY A 1 432 ? 5.152 -41.125 -20.078 1 87.31 432 GLY A N 1
ATOM 3495 C CA . GLY A 1 432 ? 4.281 -39.969 -19.875 1 87.31 432 GLY A CA 1
ATOM 3496 C C . GLY A 1 432 ? 4.875 -38.688 -20.422 1 87.31 432 GLY A C 1
ATOM 3497 O O . GLY A 1 432 ? 4.227 -37.656 -20.375 1 87.31 432 GLY A O 1
ATOM 3498 N N . HIS A 1 433 ? 6.066 -38.562 -20.828 1 90.25 433 HIS A N 1
ATOM 3499 C CA . HIS A 1 433 ? 6.711 -37.406 -21.438 1 90.25 433 HIS A CA 1
ATOM 3500 C C . HIS A 1 433 ? 7.047 -37.656 -22.906 1 90.25 433 HIS A C 1
ATOM 3502 O O . HIS A 1 433 ? 7.219 -38.812 -23.312 1 90.25 433 HIS A O 1
ATOM 3508 N N . PRO A 1 434 ? 7.246 -36.562 -23.625 1 95.44 434 PRO A N 1
ATOM 3509 C CA . PRO A 1 434 ? 6.934 -35.156 -23.375 1 95.44 434 PRO A CA 1
ATOM 3510 C C . PRO A 1 434 ? 5.48 -34.812 -23.688 1 95.44 434 PRO A C 1
ATOM 3512 O O . PRO A 1 434 ? 4.797 -35.562 -24.375 1 95.44 434 PRO A O 1
ATOM 3515 N N . LYS A 1 435 ? 5.031 -33.719 -23.156 1 95.06 435 LYS A N 1
ATOM 3516 C CA . LYS A 1 435 ? 3.834 -33.062 -23.672 1 95.06 435 LYS A CA 1
ATOM 3517 C C . LYS A 1 435 ? 4.164 -32.219 -24.891 1 95.06 435 LYS A C 1
ATOM 3519 O O . LYS A 1 435 ? 5.301 -31.766 -25.047 1 95.06 435 LYS A O 1
ATOM 3524 N N . LEU A 1 436 ? 3.217 -31.984 -25.734 1 97.19 436 LEU A N 1
ATOM 3525 C CA . LEU A 1 436 ? 3.447 -31.25 -26.984 1 97.19 436 LEU A CA 1
ATOM 3526 C C . LEU A 1 436 ? 2.65 -29.953 -27.016 1 97.19 436 LEU A C 1
ATOM 3528 O O . LEU A 1 436 ? 1.477 -29.938 -26.641 1 97.19 436 LEU A O 1
ATOM 3532 N N . PHE A 1 437 ? 3.27 -28.891 -27.375 1 97.75 437 PHE A N 1
ATOM 3533 C CA . PHE A 1 437 ? 2.609 -27.609 -27.578 1 97.75 437 PHE A CA 1
ATOM 3534 C C . PHE A 1 437 ? 2.736 -27.156 -29.031 1 97.75 437 PHE A C 1
ATOM 3536 O O . PHE A 1 437 ? 3.787 -27.328 -29.641 1 97.75 437 PHE A O 1
ATOM 3543 N N . ASN A 1 438 ? 1.669 -26.641 -29.531 1 98.06 438 ASN A N 1
ATOM 3544 C CA . ASN A 1 438 ? 1.609 -26.062 -30.875 1 98.06 438 ASN A CA 1
ATOM 3545 C C . ASN A 1 438 ? 1.896 -24.562 -30.844 1 98.06 438 ASN A C 1
ATOM 3547 O O . ASN A 1 438 ? 1.166 -23.797 -30.219 1 98.06 438 ASN A O 1
ATOM 3551 N N . ASP A 1 439 ? 2.879 -24.094 -31.594 1 98 439 ASP A N 1
ATOM 3552 C CA . ASP A 1 439 ? 3.332 -22.719 -31.562 1 98 439 ASP A CA 1
ATOM 3553 C C . ASP A 1 439 ? 2.244 -21.766 -32.062 1 98 439 ASP A C 1
ATOM 3555 O O . ASP A 1 439 ? 2.033 -20.703 -31.5 1 98 439 ASP A O 1
ATOM 3559 N N . ALA A 1 440 ? 1.558 -22.141 -33.031 1 97.31 440 ALA A N 1
ATOM 3560 C CA . ALA A 1 440 ? 0.661 -21.203 -33.719 1 97.31 440 ALA A CA 1
ATOM 3561 C C . ALA A 1 440 ? -0.405 -20.672 -32.781 1 97.31 440 ALA A C 1
ATOM 3563 O O . ALA A 1 440 ? -0.475 -19.469 -32.531 1 97.31 440 ALA A O 1
ATOM 3564 N N . PRO A 1 441 ? -1.284 -21.516 -32.219 1 97.81 441 PRO A N 1
ATOM 3565 C CA . PRO A 1 441 ? -2.285 -20.984 -31.266 1 97.81 441 PRO A CA 1
ATOM 3566 C C . PRO A 1 441 ? -1.665 -20.438 -29.984 1 97.81 441 PRO A C 1
ATOM 3568 O O . PRO A 1 441 ? -2.209 -19.516 -29.375 1 97.81 441 PRO A O 1
ATOM 3571 N N . SER A 1 442 ? -0.541 -20.953 -29.562 1 98.38 442 SER A N 1
ATOM 3572 C CA . SER A 1 442 ? 0.12 -20.484 -28.344 1 98.38 442 SER A CA 1
ATOM 3573 C C . SER A 1 442 ? 0.644 -19.062 -28.516 1 98.38 442 SER A C 1
ATOM 3575 O O . SER A 1 442 ? 0.458 -18.219 -27.625 1 98.38 442 SER A O 1
ATOM 3577 N N . ILE A 1 443 ? 1.349 -18.828 -29.641 1 98.44 443 ILE A N 1
ATOM 3578 C CA . ILE A 1 443 ? 1.881 -17.5 -29.938 1 98.44 443 ILE A CA 1
ATOM 3579 C C . ILE A 1 443 ? 0.734 -16.5 -30.062 1 98.44 443 ILE A C 1
ATOM 3581 O O . ILE A 1 443 ? 0.822 -15.383 -29.547 1 98.44 443 ILE A O 1
ATOM 3585 N N . LYS A 1 444 ? -0.345 -16.938 -30.719 1 98.12 444 LYS A N 1
ATOM 3586 C CA . LYS A 1 444 ? -1.535 -16.094 -30.828 1 98.12 444 LYS A CA 1
ATOM 3587 C C . LYS A 1 444 ? -2.104 -15.766 -29.453 1 98.12 444 LYS A C 1
ATOM 3589 O O . LYS A 1 444 ? -2.506 -14.625 -29.203 1 98.12 444 LYS A O 1
ATOM 3594 N N . GLY A 1 445 ? -2.168 -16.719 -28.594 1 97.81 445 GLY A N 1
ATOM 3595 C CA . GLY A 1 445 ? -2.619 -16.5 -27.219 1 97.81 445 GLY A CA 1
ATOM 3596 C C . GLY A 1 445 ? -1.74 -15.531 -26.453 1 97.81 445 GLY A C 1
ATOM 3597 O O . GLY A 1 445 ? -2.242 -14.68 -25.719 1 97.81 445 GLY A O 1
ATOM 3598 N N . MET A 1 446 ? -0.463 -15.648 -26.641 1 98.31 446 MET A N 1
ATOM 3599 C CA . MET A 1 446 ? 0.483 -14.75 -25.969 1 98.31 446 MET A CA 1
ATOM 3600 C C . MET A 1 446 ? 0.304 -13.32 -26.453 1 98.31 446 MET A C 1
ATOM 3602 O O . MET A 1 446 ? 0.389 -12.375 -25.656 1 98.31 446 MET A O 1
ATOM 3606 N N . MET A 1 447 ? 0.115 -13.141 -27.688 1 98.06 447 MET A N 1
ATOM 3607 C CA . MET A 1 447 ? -0.091 -11.812 -28.25 1 98.06 447 MET A CA 1
ATOM 3608 C C . MET A 1 447 ? -1.359 -11.172 -27.703 1 98.06 447 MET A C 1
ATOM 3610 O O . MET A 1 447 ? -1.423 -9.953 -27.531 1 98.06 447 MET A O 1
ATOM 3614 N N . ARG A 1 448 ? -2.344 -11.953 -27.375 1 97.06 448 ARG A N 1
ATOM 3615 C CA . ARG A 1 448 ? -3.584 -11.445 -26.797 1 97.06 448 ARG A CA 1
ATOM 3616 C C . ARG A 1 448 ? -3.342 -10.852 -25.422 1 97.06 448 ARG A C 1
ATOM 3618 O O . ARG A 1 448 ? -4.145 -10.047 -24.938 1 97.06 448 ARG A O 1
ATOM 3625 N N . LYS A 1 449 ? -2.223 -11.227 -24.828 1 96.5 449 LYS A N 1
ATOM 3626 C CA . LYS A 1 449 ? -1.853 -10.656 -23.531 1 96.5 449 LYS A CA 1
ATOM 3627 C C . LYS A 1 449 ? -1.162 -9.305 -23.703 1 96.5 449 LYS A C 1
ATOM 3629 O O . LYS A 1 449 ? -0.745 -8.688 -22.719 1 96.5 449 LYS A O 1
ATOM 3634 N N . GLY A 1 450 ? -0.941 -8.859 -24.906 1 96.12 450 GLY A N 1
ATOM 3635 C CA . GLY A 1 450 ? -0.325 -7.574 -25.188 1 96.12 450 GLY A CA 1
ATOM 3636 C C . GLY A 1 450 ? 1.129 -7.688 -25.609 1 96.12 450 GLY A C 1
ATOM 3637 O O . GLY A 1 450 ? 1.799 -6.672 -25.812 1 96.12 450 GLY A O 1
ATOM 3638 N N . MET A 1 451 ? 1.612 -8.859 -25.828 1 97.88 451 MET A N 1
ATOM 3639 C CA . MET A 1 451 ? 3.02 -9.07 -26.156 1 97.88 451 MET A CA 1
ATOM 3640 C C . MET A 1 451 ? 3.275 -8.844 -27.641 1 97.88 451 MET A C 1
ATOM 3642 O O . MET A 1 451 ? 2.383 -9.047 -28.469 1 97.88 451 MET A O 1
ATOM 3646 N N . THR A 1 452 ? 4.504 -8.445 -27.969 1 98 452 THR A N 1
ATOM 3647 C CA . THR A 1 452 ? 4.91 -8.352 -29.375 1 98 452 THR A CA 1
ATOM 3648 C C . THR A 1 452 ? 5.098 -9.75 -29.969 1 98 452 THR A C 1
ATOM 3650 O O . THR A 1 452 ? 5.195 -10.734 -29.234 1 98 452 THR A O 1
ATOM 3653 N N . LEU A 1 453 ? 5.117 -9.891 -31.219 1 98.31 453 LEU A N 1
ATOM 3654 C CA . LEU A 1 453 ? 5.324 -11.164 -31.891 1 98.31 453 LEU A CA 1
ATOM 3655 C C . LEU A 1 453 ? 6.652 -11.789 -31.484 1 98.31 453 LEU A C 1
ATOM 3657 O O . LEU A 1 453 ? 6.727 -13 -31.25 1 98.31 453 LEU A O 1
ATOM 3661 N N . GLU A 1 454 ? 7.676 -10.922 -31.391 1 98.12 454 GLU A N 1
ATOM 3662 C CA . GLU A 1 454 ? 9 -11.406 -31.016 1 98.12 454 GLU A CA 1
ATOM 3663 C C . GLU A 1 454 ? 8.992 -11.992 -29.609 1 98.12 454 GLU A C 1
ATOM 3665 O O . GLU A 1 454 ? 9.594 -13.039 -29.359 1 98.12 454 GLU A O 1
ATOM 3670 N N . GLU A 1 455 ? 8.328 -11.336 -28.75 1 98 455 GLU A N 1
ATOM 3671 C CA . GLU A 1 455 ? 8.203 -11.828 -27.375 1 98 455 GLU A CA 1
ATOM 3672 C C . GLU A 1 455 ? 7.367 -13.109 -27.328 1 98 455 GLU A C 1
ATOM 3674 O O . GLU A 1 455 ? 7.738 -14.07 -26.656 1 98 455 GLU A O 1
ATOM 3679 N N . ALA A 1 456 ? 6.273 -13.086 -28.016 1 98.56 456 ALA A N 1
ATOM 3680 C CA . ALA A 1 456 ? 5.363 -14.227 -28.016 1 98.56 456 ALA A CA 1
ATOM 3681 C C . ALA A 1 456 ? 6.051 -15.484 -28.562 1 98.56 456 ALA A C 1
ATOM 3683 O O . ALA A 1 456 ? 5.785 -16.594 -28.094 1 98.56 456 ALA A O 1
ATOM 3684 N N . ARG A 1 457 ? 6.902 -15.336 -29.531 1 98.5 457 ARG A N 1
ATOM 3685 C CA . ARG A 1 457 ? 7.637 -16.453 -30.109 1 98.5 457 ARG A CA 1
ATOM 3686 C C . ARG A 1 457 ? 8.594 -17.078 -29.094 1 98.5 457 ARG A C 1
ATOM 3688 O O . ARG A 1 457 ? 9 -18.219 -29.234 1 98.5 457 ARG A O 1
ATOM 3695 N N . ASP A 1 458 ? 8.891 -16.344 -28.078 1 98.12 458 ASP A N 1
ATOM 3696 C CA . ASP A 1 458 ? 9.867 -16.797 -27.094 1 98.12 458 ASP A CA 1
ATOM 3697 C C . ASP A 1 458 ? 9.172 -17.359 -25.859 1 98.12 458 ASP A C 1
ATOM 3699 O O . ASP A 1 458 ? 9.781 -17.484 -24.797 1 98.12 458 ASP A O 1
ATOM 3703 N N . TYR A 1 459 ? 7.906 -17.719 -26.016 1 98.25 459 TYR A N 1
ATOM 3704 C CA . TYR A 1 459 ? 7.152 -18.203 -24.859 1 98.25 459 TYR A CA 1
ATOM 3705 C C . TYR A 1 459 ? 7.707 -19.531 -24.359 1 98.25 459 TYR A C 1
ATOM 3707 O O . TYR A 1 459 ? 8.391 -20.234 -25.109 1 98.25 459 TYR A O 1
ATOM 3715 N N . CYS A 1 460 ? 7.539 -19.812 -23.125 1 97.94 460 CYS A N 1
ATOM 3716 C CA . CYS A 1 460 ? 7.75 -21.125 -22.516 1 97.94 460 CYS A CA 1
ATOM 3717 C C . CYS A 1 460 ? 6.508 -21.578 -21.766 1 97.94 460 CYS A C 1
ATOM 3719 O O . CYS A 1 460 ? 5.516 -20.844 -21.688 1 97.94 460 CYS A O 1
ATOM 3721 N N . VAL A 1 461 ? 6.543 -22.781 -21.391 1 96.75 461 VAL A N 1
ATOM 3722 C CA . VAL A 1 461 ? 5.414 -23.344 -20.656 1 96.75 461 VAL A CA 1
ATOM 3723 C C . VAL A 1 461 ? 5.789 -23.516 -19.188 1 96.75 461 VAL A C 1
ATOM 3725 O O . VAL A 1 461 ? 6.891 -23.969 -18.875 1 96.75 461 VAL A O 1
ATOM 3728 N N . VAL A 1 462 ? 4.891 -23.078 -18.344 1 94.75 462 VAL A N 1
ATOM 3729 C CA . VAL A 1 462 ? 5.066 -23.203 -16.891 1 94.75 462 VAL A CA 1
ATOM 3730 C C . VAL A 1 462 ? 4.055 -24.203 -16.344 1 94.75 462 VAL A C 1
ATOM 3732 O O . VAL A 1 462 ? 2.914 -24.281 -16.812 1 94.75 462 VAL A O 1
ATOM 3735 N N . GLY A 1 463 ? 4.582 -24.938 -15.406 1 89.12 463 GLY A N 1
ATOM 3736 C CA . GLY A 1 463 ? 3.668 -25.891 -14.797 1 89.12 463 GLY A CA 1
ATOM 3737 C C . GLY A 1 463 ? 3.115 -26.906 -15.789 1 89.12 463 GLY A C 1
ATOM 3738 O O . GLY A 1 463 ? 3.869 -27.5 -16.562 1 89.12 463 GLY A O 1
ATOM 3739 N N . CYS A 1 464 ? 1.863 -27.078 -15.773 1 85 464 CYS A N 1
ATOM 3740 C CA . CYS A 1 464 ? 1.21 -28.109 -16.578 1 85 464 CYS A CA 1
ATOM 3741 C C . CYS A 1 464 ? 1.11 -27.672 -18.047 1 85 464 CYS A C 1
ATOM 3743 O O . CYS A 1 464 ? 1.583 -28.375 -18.938 1 85 464 CYS A O 1
ATOM 3745 N N . VAL A 1 465 ? 0.521 -26.484 -18.219 1 92.25 465 VAL A N 1
ATOM 3746 C CA . VAL A 1 465 ? 0.283 -26.094 -19.594 1 92.25 465 VAL A CA 1
ATOM 3747 C C . VAL A 1 465 ? 0.257 -24.578 -19.719 1 92.25 465 VAL A C 1
ATOM 3749 O O . VAL A 1 465 ? -0.157 -24.031 -20.75 1 92.25 465 VAL A O 1
ATOM 3752 N N . GLU A 1 466 ? 0.662 -23.844 -18.781 1 95.38 466 GLU A N 1
ATOM 3753 C CA . GLU A 1 466 ? 0.447 -22.406 -18.734 1 95.38 466 GLU A CA 1
ATOM 3754 C C . GLU A 1 466 ? 1.471 -21.656 -19.594 1 95.38 466 GLU A C 1
ATOM 3756 O O . GLU A 1 466 ? 2.678 -21.859 -19.438 1 95.38 466 GLU A O 1
ATOM 3761 N N . LEU A 1 467 ? 1 -20.812 -20.438 1 97.25 467 LEU A N 1
ATOM 3762 C CA . LEU A 1 467 ? 1.861 -20.016 -21.297 1 97.25 467 LEU A CA 1
ATOM 3763 C C . LEU A 1 467 ? 2.486 -18.859 -20.516 1 97.25 467 LEU A C 1
ATOM 3765 O O . LEU A 1 467 ? 1.792 -18.156 -19.781 1 97.25 467 LEU A O 1
ATOM 3769 N N . ASP A 1 468 ? 3.779 -18.719 -20.656 1 97.5 468 ASP A N 1
ATOM 3770 C CA . ASP A 1 468 ? 4.496 -17.688 -19.906 1 97.5 468 ASP A CA 1
ATOM 3771 C C . ASP A 1 468 ? 5.684 -17.156 -20.719 1 97.5 468 ASP A C 1
ATOM 3773 O O . ASP A 1 468 ? 6.066 -17.75 -21.734 1 97.5 468 ASP A O 1
ATOM 3777 N N . LEU A 1 469 ? 6.086 -15.984 -20.391 1 98.12 469 LEU A N 1
ATOM 3778 C CA . LEU A 1 469 ? 7.312 -15.398 -20.906 1 98.12 469 LEU A CA 1
ATOM 3779 C C . LEU A 1 469 ? 8.359 -15.25 -19.812 1 98.12 469 LEU A C 1
ATOM 3781 O O . LEU A 1 469 ? 8.227 -14.391 -18.938 1 98.12 469 LEU A O 1
ATOM 3785 N N . ALA A 1 470 ? 9.422 -15.984 -19.875 1 97.81 470 ALA A N 1
ATOM 3786 C CA . ALA A 1 470 ? 10.422 -16.078 -18.812 1 97.81 470 ALA A CA 1
ATOM 3787 C C . ALA A 1 470 ? 11.062 -14.727 -18.531 1 97.81 470 ALA A C 1
ATOM 3789 O O . ALA A 1 470 ? 11.523 -14.047 -19.453 1 97.81 470 ALA A O 1
ATOM 3790 N N . GLY A 1 471 ? 11.031 -14.336 -17.297 1 97.69 471 GLY A N 1
ATOM 3791 C CA . GLY A 1 471 ? 11.703 -13.125 -16.844 1 97.69 471 GLY A CA 1
ATOM 3792 C C . GLY A 1 471 ? 10.93 -11.859 -17.156 1 97.69 471 GLY A C 1
ATOM 3793 O O . GLY A 1 471 ? 11.414 -10.758 -16.922 1 97.69 471 GLY A O 1
ATOM 3794 N N . LYS A 1 472 ? 9.711 -11.992 -17.703 1 98.06 472 LYS A N 1
ATOM 3795 C CA . LYS A 1 472 ? 8.969 -10.797 -18.078 1 98.06 472 LYS A CA 1
ATOM 3796 C C . LYS A 1 472 ? 7.527 -10.867 -17.578 1 98.06 472 LYS A C 1
ATOM 3798 O O . LYS A 1 472 ? 6.871 -9.836 -17.422 1 98.06 472 LYS A O 1
ATOM 3803 N N . GLU A 1 473 ? 7.027 -12.078 -17.328 1 97.69 473 GLU A N 1
ATOM 3804 C CA . GLU A 1 473 ? 5.629 -12.219 -16.922 1 97.69 473 GLU A CA 1
ATOM 3805 C C . GLU A 1 473 ? 5.516 -12.812 -15.523 1 97.69 473 GLU A C 1
ATOM 3807 O O . GLU A 1 473 ? 6.145 -13.828 -15.219 1 97.69 473 GLU A O 1
ATOM 3812 N N . TYR A 1 474 ? 4.883 -12.102 -14.656 1 97.88 474 TYR A N 1
ATOM 3813 C CA . TYR A 1 474 ? 4.383 -12.617 -13.383 1 97.88 474 TYR A CA 1
ATOM 3814 C C . TYR A 1 474 ? 2.879 -12.852 -13.445 1 97.88 474 TYR A C 1
ATOM 3816 O O . TYR A 1 474 ? 2.092 -11.977 -13.07 1 97.88 474 TYR A O 1
ATOM 3824 N N . GLY A 1 475 ? 2.508 -14.086 -13.875 1 95.69 475 GLY A N 1
ATOM 3825 C CA . GLY A 1 475 ? 1.155 -14.312 -14.367 1 95.69 475 GLY A CA 1
ATOM 3826 C C . GLY A 1 475 ? 0.248 -14.953 -13.336 1 95.69 475 GLY A C 1
ATOM 3827 O O . GLY A 1 475 ? -0.951 -15.117 -13.57 1 95.69 475 GLY A O 1
ATOM 3828 N N . TRP A 1 476 ? 0.779 -15.344 -12.133 1 96.31 476 TRP A N 1
ATOM 3829 C CA . TRP A 1 476 ? -0.032 -16.031 -11.141 1 96.31 476 TRP A CA 1
ATOM 3830 C C . TRP A 1 476 ? -0.855 -17.141 -11.781 1 96.31 476 TRP A C 1
ATOM 3832 O O . TRP A 1 476 ? -2.061 -17.25 -11.547 1 96.31 476 TRP A O 1
ATOM 3842 N N . HIS A 1 477 ? -0.115 -17.922 -12.508 1 94.81 477 HIS A N 1
ATOM 3843 C CA . HIS A 1 477 ? -0.802 -19.031 -13.148 1 94.81 477 HIS A CA 1
ATOM 3844 C C . HIS A 1 477 ? -1.353 -20.016 -12.109 1 94.81 477 HIS A C 1
ATOM 3846 O O . HIS A 1 477 ? -0.817 -20.109 -11 1 94.81 477 HIS A O 1
ATOM 3852 N N . ASP A 1 478 ? -2.467 -20.641 -12.359 1 91.56 478 ASP A N 1
ATOM 3853 C CA . ASP A 1 478 ? -3.129 -21.594 -11.477 1 91.56 478 ASP A CA 1
ATOM 3854 C C . ASP A 1 478 ? -3.697 -20.891 -10.242 1 91.56 478 ASP A C 1
ATOM 3856 O O . ASP A 1 478 ? -3.686 -21.453 -9.141 1 91.56 478 ASP A O 1
ATOM 3860 N N . ALA A 1 479 ? -4.098 -19.75 -10.438 1 95.81 479 ALA A N 1
ATOM 3861 C CA . ALA A 1 479 ? -4.559 -18.922 -9.32 1 95.81 479 ALA A CA 1
ATOM 3862 C C . ALA A 1 479 ? -5.828 -19.5 -8.703 1 95.81 479 ALA A C 1
ATOM 3864 O O . ALA A 1 479 ? -6.09 -19.312 -7.512 1 95.81 479 ALA A O 1
ATOM 3865 N N . ALA A 1 480 ? -6.609 -20.219 -9.555 1 96 480 ALA A N 1
ATOM 3866 C CA . ALA A 1 480 ? -7.836 -20.828 -9.047 1 96 480 ALA A CA 1
ATOM 3867 C C . ALA A 1 480 ? -8.289 -21.984 -9.945 1 96 480 ALA A C 1
ATOM 3869 O O . ALA A 1 480 ? -8.039 -21.969 -11.148 1 96 480 ALA A O 1
ATOM 3870 N N . TYR A 1 481 ? -8.953 -22.906 -9.32 1 94.75 481 TYR A N 1
ATOM 3871 C CA . TYR A 1 481 ? -9.625 -24 -10.031 1 94.75 481 TYR A CA 1
ATOM 3872 C C . TYR A 1 481 ? -11.133 -23.781 -10.031 1 94.75 481 TYR A C 1
ATOM 3874 O O . TYR A 1 481 ? -11.75 -23.656 -8.977 1 94.75 481 TYR A O 1
ATOM 3882 N N . VAL A 1 482 ? -11.672 -23.797 -11.188 1 97.12 482 VAL A N 1
ATOM 3883 C CA . VAL A 1 482 ? -13.102 -23.562 -11.305 1 97.12 482 VAL A CA 1
ATOM 3884 C C . VAL A 1 482 ? -13.82 -24.875 -11.617 1 97.12 482 VAL A C 1
ATOM 3886 O O . VAL A 1 482 ? -13.477 -25.562 -12.586 1 97.12 482 VAL A O 1
ATOM 3889 N N . ASN A 1 483 ? -14.734 -25.234 -10.781 1 96.88 483 ASN A N 1
ATOM 3890 C CA . ASN A 1 483 ? -15.617 -26.375 -11 1 96.88 483 ASN A CA 1
ATOM 3891 C C . ASN A 1 483 ? -16.875 -25.969 -11.781 1 96.88 483 ASN A C 1
ATOM 3893 O O . ASN A 1 483 ? -17.922 -25.75 -11.195 1 96.88 483 ASN A O 1
ATOM 3897 N N . THR A 1 484 ? -16.812 -25.984 -13.094 1 97.94 484 THR A N 1
ATOM 3898 C CA . THR A 1 484 ? -17.891 -25.453 -13.922 1 97.94 484 THR A CA 1
ATOM 3899 C C . THR A 1 484 ? -19.156 -26.297 -13.781 1 97.94 484 THR A C 1
ATOM 3901 O O . THR A 1 484 ? -20.266 -25.766 -13.844 1 97.94 484 THR A O 1
ATOM 3904 N N . PRO A 1 485 ? -19.078 -27.641 -13.602 1 97.44 485 PRO A N 1
ATOM 3905 C CA . PRO A 1 485 ? -20.297 -28.406 -13.375 1 97.44 485 PRO A CA 1
ATOM 3906 C C . PRO A 1 485 ? -21.031 -27.984 -12.109 1 97.44 485 PRO A C 1
ATOM 3908 O O . PRO A 1 485 ? -22.266 -28.078 -12.047 1 97.44 485 PRO A O 1
ATOM 3911 N N . LYS A 1 486 ? -20.281 -27.578 -11.133 1 96.44 486 LYS A N 1
ATOM 3912 C CA . LYS A 1 486 ? -20.922 -27.062 -9.93 1 96.44 486 LYS A CA 1
ATOM 3913 C C . LYS A 1 486 ? -21.656 -25.75 -10.219 1 96.44 486 LYS A C 1
ATOM 3915 O O . LYS A 1 486 ? -22.703 -25.484 -9.625 1 96.44 486 LYS A O 1
ATOM 3920 N N . MET A 1 487 ? -21.156 -24.938 -11.086 1 96.88 487 MET A N 1
ATOM 3921 C CA . MET A 1 487 ? -21.875 -23.766 -11.555 1 96.88 487 MET A CA 1
ATOM 3922 C C . MET A 1 487 ? -23.141 -24.172 -12.305 1 96.88 487 MET A C 1
ATOM 3924 O O . MET A 1 487 ? -24.188 -23.531 -12.164 1 96.88 487 MET A O 1
ATOM 3928 N N . MET A 1 488 ? -23.031 -25.25 -13.062 1 97.25 488 MET A N 1
ATOM 3929 C CA . MET A 1 488 ? -24.172 -25.766 -13.812 1 97.25 488 MET A CA 1
ATOM 3930 C C . MET A 1 488 ? -25.266 -26.266 -12.867 1 97.25 488 MET A C 1
ATOM 3932 O O . MET A 1 488 ? -26.453 -26.188 -13.188 1 97.25 488 MET A O 1
ATOM 3936 N N . GLU A 1 489 ? -24.828 -26.797 -11.727 1 96.5 489 GLU A N 1
ATOM 3937 C CA . GLU A 1 489 ? -25.812 -27.156 -10.703 1 96.5 489 GLU A CA 1
ATOM 3938 C C . GLU A 1 489 ? -26.703 -25.969 -10.344 1 96.5 489 GLU A C 1
ATOM 3940 O O . GLU A 1 489 ? -27.906 -26.125 -10.156 1 96.5 489 GLU A O 1
ATOM 3945 N N . MET A 1 490 ? -26.078 -24.812 -10.203 1 97.06 490 MET A N 1
ATOM 3946 C CA . MET A 1 490 ? -26.812 -23.594 -9.906 1 97.06 490 MET A CA 1
ATOM 3947 C C . MET A 1 490 ? -27.766 -23.234 -11.047 1 97.06 490 MET A C 1
ATOM 3949 O O . MET A 1 490 ? -28.875 -22.75 -10.82 1 97.06 490 MET A O 1
ATOM 3953 N N . VAL A 1 491 ? -27.344 -23.453 -12.25 1 98 491 VAL A N 1
ATOM 3954 C CA . VAL A 1 491 ? -28.125 -23.156 -13.445 1 98 491 VAL A CA 1
ATOM 3955 C C . VAL A 1 491 ? -29.391 -24.016 -13.453 1 98 491 VAL A C 1
ATOM 3957 O O . VAL A 1 491 ? -30.484 -23.531 -13.734 1 98 491 VAL A O 1
ATOM 3960 N N . VAL A 1 492 ? -29.328 -25.328 -13.141 1 97.94 492 VAL A N 1
ATOM 3961 C CA . VAL A 1 492 ? -30.438 -26.25 -13.328 1 97.94 492 VAL A CA 1
ATOM 3962 C C . VAL A 1 492 ? -31.328 -26.234 -12.094 1 97.94 492 VAL A C 1
ATOM 3964 O O . VAL A 1 492 ? -32.469 -26.703 -12.133 1 97.94 492 VAL A O 1
ATOM 3967 N N . ASN A 1 493 ? -30.844 -25.625 -11.008 1 97.81 493 ASN A N 1
ATOM 3968 C CA . ASN A 1 493 ? -31.578 -25.703 -9.758 1 97.81 493 ASN A CA 1
ATOM 3969 C C . ASN A 1 493 ? -31.812 -24.312 -9.156 1 97.81 493 ASN A C 1
ATOM 3971 O O . ASN A 1 493 ? -31.812 -24.156 -7.934 1 97.81 493 ASN A O 1
ATOM 3975 N N . GLY A 1 494 ? -31.891 -23.328 -9.898 1 97 494 GLY A N 1
ATOM 3976 C CA . GLY A 1 494 ? -32.312 -22 -9.477 1 97 494 GLY A CA 1
ATOM 3977 C C . GLY A 1 494 ? -31.297 -21.312 -8.57 1 97 494 GLY A C 1
ATOM 3978 O O . GLY A 1 494 ? -31.672 -20.578 -7.656 1 97 494 GLY A O 1
ATOM 3979 N N . GLY A 1 495 ? -30.016 -21.656 -8.734 1 97.25 495 GLY A N 1
ATOM 3980 C CA . GLY A 1 495 ? -28.969 -21.062 -7.922 1 97.25 495 GLY A CA 1
ATOM 3981 C C . GLY A 1 495 ? -28.797 -21.734 -6.574 1 97.25 495 GLY A C 1
ATOM 3982 O O . GLY A 1 495 ? -28.078 -21.25 -5.711 1 97.25 495 GLY A O 1
ATOM 3983 N N . ARG A 1 496 ? -29.422 -22.812 -6.359 1 96.62 496 ARG A N 1
ATOM 3984 C CA . ARG A 1 496 ? -29.406 -23.516 -5.078 1 96.62 496 ARG A CA 1
ATOM 3985 C C . ARG A 1 496 ? -28.5 -24.734 -5.137 1 96.62 496 ARG A C 1
ATOM 3987 O O . ARG A 1 496 ? -28.438 -25.422 -6.16 1 96.62 496 ARG A O 1
ATOM 3994 N N . SER A 1 497 ? -27.875 -25.047 -4.051 1 94 497 SER A N 1
ATOM 3995 C CA . SER A 1 497 ? -27.047 -26.25 -3.93 1 94 497 SER A CA 1
ATOM 3996 C C . SER A 1 497 ? -27.906 -27.5 -3.92 1 94 497 SER A C 1
ATOM 3998 O O . SER A 1 497 ? -28.953 -27.547 -3.273 1 94 497 SER A O 1
ATOM 4000 N N . LEU A 1 498 ? -27.484 -28.453 -4.664 1 94.44 498 LEU A N 1
ATOM 4001 C CA . LEU A 1 498 ? -28.172 -29.75 -4.637 1 94.44 498 LEU A CA 1
ATOM 4002 C C . LEU A 1 498 ? -27.828 -30.516 -3.361 1 94.44 498 LEU A C 1
ATOM 4004 O O . LEU A 1 498 ? -28.562 -31.422 -2.965 1 94.44 498 LEU A O 1
ATOM 4008 N N . SER A 1 499 ? -26.688 -30.125 -2.746 1 90.94 499 SER A N 1
ATOM 4009 C CA . SER A 1 499 ? -26.219 -30.812 -1.543 1 90.94 499 SER A CA 1
ATOM 4010 C C . SER A 1 499 ? -26.922 -30.281 -0.299 1 90.94 499 SER A C 1
ATOM 4012 O O . SER A 1 499 ? -27.359 -31.047 0.556 1 90.94 499 SER A O 1
ATOM 4014 N N . THR A 1 500 ? -27.078 -28.938 -0.143 1 90.69 500 THR A N 1
ATOM 4015 C CA . THR A 1 500 ? -27.547 -28.328 1.095 1 90.69 500 THR A CA 1
ATOM 4016 C C . THR A 1 500 ? -28.906 -27.672 0.888 1 90.69 500 THR A C 1
ATOM 4018 O O . THR A 1 500 ? -29.625 -27.391 1.854 1 90.69 500 THR A O 1
ATOM 4021 N N . GLY A 1 501 ? -29.219 -27.406 -0.31 1 92.62 501 GLY A N 1
ATOM 4022 C CA . GLY A 1 501 ? -30.453 -26.688 -0.598 1 92.62 501 GLY A CA 1
ATOM 4023 C C . GLY A 1 501 ? -30.328 -25.188 -0.433 1 92.62 501 GLY A C 1
ATOM 4024 O O . GLY A 1 501 ? -31.219 -24.438 -0.815 1 92.62 501 GLY A O 1
ATOM 4025 N N . GLU A 1 502 ? -29.203 -24.75 0.019 1 94.38 502 GLU A N 1
ATOM 4026 C CA . GLU A 1 502 ? -28.969 -23.328 0.298 1 94.38 502 GLU A CA 1
ATOM 4027 C C . GLU A 1 502 ? -28.906 -22.516 -0.992 1 94.38 502 GLU A C 1
ATOM 4029 O O . GLU A 1 502 ? -28.359 -22.984 -1.993 1 94.38 502 GLU A O 1
ATOM 4034 N N . GLN A 1 503 ? -29.484 -21.281 -0.972 1 96.5 503 GLN A N 1
ATOM 4035 C CA . GLN A 1 503 ? -29.344 -20.344 -2.078 1 96.5 503 GLN A CA 1
ATOM 4036 C C . GLN A 1 503 ? -27.938 -19.766 -2.133 1 96.5 503 GLN A C 1
ATOM 4038 O O . GLN A 1 503 ? -27.609 -18.828 -1.402 1 96.5 503 GLN A O 1
ATOM 4043 N N . LEU A 1 504 ? -27.141 -20.266 -2.965 1 95.88 504 LEU A N 1
ATOM 4044 C CA . LEU A 1 504 ? -25.75 -19.844 -3.07 1 95.88 504 LEU A CA 1
ATOM 4045 C C . LEU A 1 504 ? -25.578 -18.75 -4.121 1 95.88 504 LEU A C 1
ATOM 4047 O O . LEU A 1 504 ? -24.922 -17.734 -3.871 1 95.88 504 LEU A O 1
ATOM 4051 N N . GLY A 1 505 ? -26.031 -18.953 -5.301 1 96.19 505 GLY A N 1
ATOM 4052 C CA . GLY A 1 505 ? -26.016 -17.969 -6.371 1 96.19 505 GLY A CA 1
ATOM 4053 C C . GLY A 1 505 ? -27.359 -17.312 -6.605 1 96.19 505 GLY A C 1
ATOM 4054 O O . GLY A 1 505 ? -28.328 -17.594 -5.891 1 96.19 505 GLY A O 1
ATOM 4055 N N . PRO A 1 506 ? -27.453 -16.406 -7.566 1 97.25 506 PRO A N 1
ATOM 4056 C CA . PRO A 1 506 ? -28.734 -15.766 -7.863 1 97.25 506 PRO A CA 1
ATOM 4057 C C . PRO A 1 506 ? -29.75 -16.734 -8.461 1 97.25 506 PRO A C 1
ATOM 4059 O O . PRO A 1 506 ? -29.359 -17.703 -9.117 1 97.25 506 PRO A O 1
ATOM 4062 N N . ASP A 1 507 ? -30.984 -16.5 -8.234 1 98.19 507 ASP A N 1
ATOM 4063 C CA . ASP A 1 507 ? -32.031 -17.281 -8.891 1 98.19 507 ASP A CA 1
ATOM 4064 C C . ASP A 1 507 ? -32.188 -16.859 -10.352 1 98.19 507 ASP A C 1
ATOM 4066 O O . ASP A 1 507 ? -32.844 -15.836 -10.641 1 98.19 507 ASP A O 1
ATOM 4070 N N . THR A 1 508 ? -31.719 -17.656 -11.227 1 97.62 508 THR A N 1
ATOM 4071 C CA . THR A 1 508 ? -31.766 -17.344 -12.648 1 97.62 508 THR A CA 1
ATOM 4072 C C . THR A 1 508 ? -32.719 -18.281 -13.391 1 97.62 508 THR A C 1
ATOM 4074 O O . THR A 1 508 ? -32.625 -18.438 -14.609 1 97.62 508 THR A O 1
ATOM 4077 N N . GLY A 1 509 ? -33.562 -18.969 -12.648 1 97.56 509 GLY A N 1
ATOM 4078 C CA . GLY A 1 509 ? -34.406 -20.016 -13.203 1 97.56 509 GLY A CA 1
ATOM 4079 C C . GLY A 1 509 ? -33.906 -21.422 -12.922 1 97.56 509 GLY A C 1
ATOM 4080 O O . GLY A 1 509 ? -32.844 -21.578 -12.328 1 97.56 509 GLY A O 1
ATOM 4081 N N . SER A 1 510 ? -34.688 -22.422 -13.273 1 97.88 510 SER A N 1
ATOM 4082 C CA . SER A 1 510 ? -34.375 -23.828 -13.047 1 97.88 510 SER A CA 1
ATOM 4083 C C . SER A 1 510 ? -34.875 -24.703 -14.188 1 97.88 510 SER A C 1
ATOM 4085 O O . SER A 1 510 ? -35.719 -24.266 -14.977 1 97.88 510 SER A O 1
ATOM 4087 N N . LEU A 1 511 ? -34.312 -25.891 -14.258 1 98.06 511 LEU A N 1
ATOM 4088 C CA . LEU A 1 511 ? -34.625 -26.766 -15.375 1 98.06 511 LEU A CA 1
ATOM 4089 C C . LEU A 1 511 ? -36.125 -27.078 -15.406 1 98.06 511 LEU A C 1
ATOM 4091 O O . LEU A 1 511 ? -36.688 -27.328 -16.484 1 98.06 511 LEU A O 1
ATOM 4095 N N . ASP A 1 512 ? -36.844 -27.047 -14.273 1 97 512 ASP A N 1
ATOM 4096 C CA . ASP A 1 512 ? -38.281 -27.328 -14.219 1 97 512 ASP A CA 1
ATOM 4097 C C . ASP A 1 512 ? -39.094 -26.094 -14.594 1 97 512 ASP A C 1
ATOM 4099 O O . ASP A 1 512 ? -40.312 -26.188 -14.789 1 97 512 ASP A O 1
ATOM 4103 N N . THR A 1 513 ? -38.469 -24.953 -14.727 1 97.44 513 THR A N 1
ATOM 4104 C CA . THR A 1 513 ? -39.219 -23.734 -14.969 1 97.44 513 THR A CA 1
ATOM 4105 C C . THR A 1 513 ? -38.906 -23.172 -16.359 1 97.44 513 THR A C 1
ATOM 4107 O O . THR A 1 513 ? -39.656 -22.375 -16.891 1 97.44 513 THR A O 1
ATOM 4110 N N . TYR A 1 514 ? -37.781 -23.531 -16.953 1 98.06 514 TYR A N 1
ATOM 4111 C CA . TYR A 1 514 ? -37.375 -22.969 -18.234 1 98.06 514 TYR A CA 1
ATOM 4112 C C . TYR A 1 514 ? -38.406 -23.266 -19.312 1 98.06 514 TYR A C 1
ATOM 4114 O O . TYR A 1 514 ? -38.969 -24.375 -19.375 1 98.06 514 TYR A O 1
ATOM 4122 N N . LYS A 1 515 ? -38.656 -22.297 -20.172 1 97.25 515 LYS A N 1
ATOM 4123 C CA . LYS A 1 515 ? -39.656 -22.438 -21.25 1 97.25 515 LYS A CA 1
ATOM 4124 C C . LYS A 1 515 ? -38.969 -22.625 -22.594 1 97.25 515 LYS A C 1
ATOM 4126 O O . LYS A 1 515 ? -39.594 -23.062 -23.562 1 97.25 515 LYS A O 1
ATOM 4131 N N . SER A 1 516 ? -37.781 -22.219 -22.672 1 97.88 516 SER A N 1
ATOM 4132 C CA . SER A 1 516 ? -37 -22.359 -23.891 1 97.88 516 SER A CA 1
ATOM 4133 C C . SER A 1 516 ? -35.531 -22.672 -23.578 1 97.88 516 SER A C 1
ATOM 4135 O O . SER A 1 516 ? -35.094 -22.438 -22.453 1 97.88 516 SER A O 1
ATOM 4137 N N . PHE A 1 517 ? -34.844 -23.172 -24.562 1 98.19 517 PHE A N 1
ATOM 4138 C CA . PHE A 1 517 ? -33.438 -23.469 -24.375 1 98.19 517 PHE A CA 1
ATOM 4139 C C . PHE A 1 517 ? -32.625 -22.188 -24.234 1 98.19 517 PHE A C 1
ATOM 4141 O O . PHE A 1 517 ? -31.609 -22.172 -23.531 1 98.19 517 PHE A O 1
ATOM 4148 N N . ASP A 1 518 ? -33.062 -21.094 -24.828 1 98.19 518 ASP A N 1
ATOM 4149 C CA . ASP A 1 518 ? -32.406 -19.797 -24.703 1 98.19 518 ASP A CA 1
ATOM 4150 C C . ASP A 1 518 ? -32.344 -19.344 -23.25 1 98.19 518 ASP A C 1
ATOM 4152 O O . ASP A 1 518 ? -31.391 -18.688 -22.828 1 98.19 518 ASP A O 1
ATOM 4156 N N . GLU A 1 519 ? -33.375 -19.703 -22.562 1 98.38 519 GLU A N 1
ATOM 4157 C CA . GLU A 1 519 ? -33.406 -19.359 -21.156 1 98.38 519 GLU A CA 1
ATOM 4158 C C . GLU A 1 519 ? -32.312 -20.109 -20.375 1 98.38 519 GLU A C 1
ATOM 4160 O O . GLU A 1 519 ? -31.734 -19.578 -19.422 1 98.38 519 GLU A O 1
ATOM 4165 N N . VAL A 1 520 ? -32.094 -21.344 -20.781 1 98.56 520 VAL A N 1
ATOM 4166 C CA . VAL A 1 520 ? -31.047 -22.141 -20.172 1 98.56 520 VAL A CA 1
ATOM 4167 C C . VAL A 1 520 ? -29.688 -21.469 -20.406 1 98.56 520 VAL A C 1
ATOM 4169 O O . VAL A 1 520 ? -28.906 -21.281 -19.469 1 98.56 520 VAL A O 1
ATOM 4172 N N . LEU A 1 521 ? -29.438 -21.078 -21.656 1 98.62 521 LEU A N 1
ATOM 4173 C CA . LEU A 1 521 ? -28.172 -20.469 -22.016 1 98.62 521 LEU A CA 1
ATOM 4174 C C . LEU A 1 521 ? -27.984 -19.141 -21.297 1 98.62 521 LEU A C 1
ATOM 4176 O O . LEU A 1 521 ? -26.875 -18.812 -20.859 1 98.62 521 LEU A O 1
ATOM 4180 N N . ALA A 1 522 ? -29.031 -18.359 -21.172 1 98.44 522 ALA A N 1
ATOM 4181 C CA . ALA A 1 522 ? -28.969 -17.094 -20.438 1 98.44 522 ALA A CA 1
ATOM 4182 C C . ALA A 1 522 ? -28.625 -17.312 -18.969 1 98.44 522 ALA A C 1
ATOM 4184 O O . ALA A 1 522 ? -27.875 -16.531 -18.375 1 98.44 522 ALA A O 1
ATOM 4185 N N . SER A 1 523 ? -29.219 -18.344 -18.422 1 98.56 523 SER A N 1
ATOM 4186 C CA . SER A 1 523 ? -28.938 -18.688 -17.031 1 98.56 523 SER A CA 1
ATOM 4187 C C . SER A 1 523 ? -27.484 -19.078 -16.844 1 98.56 523 SER A C 1
ATOM 4189 O O . SER A 1 523 ? -26.859 -18.734 -15.836 1 98.56 523 SER A O 1
ATOM 4191 N N . VAL A 1 524 ? -26.906 -19.812 -17.812 1 98.69 524 VAL A N 1
ATOM 4192 C CA . VAL A 1 524 ? -25.484 -20.156 -17.766 1 98.69 524 VAL A CA 1
ATOM 4193 C C . VAL A 1 524 ? -24.641 -18.891 -17.703 1 98.69 524 VAL A C 1
ATOM 4195 O O . VAL A 1 524 ? -23.766 -18.766 -16.844 1 98.69 524 VAL A O 1
ATOM 4198 N N . ASP A 1 525 ? -24.906 -17.969 -18.547 1 98.44 525 ASP A N 1
ATOM 4199 C CA . ASP A 1 525 ? -24.141 -16.734 -18.625 1 98.44 525 ASP A CA 1
ATOM 4200 C C . ASP A 1 525 ? -24.203 -15.969 -17.312 1 98.44 525 ASP A C 1
ATOM 4202 O O . ASP A 1 525 ? -23.172 -15.484 -16.828 1 98.44 525 ASP A O 1
ATOM 4206 N N . GLN A 1 526 ? -25.359 -15.93 -16.719 1 98.38 526 GLN A N 1
ATOM 4207 C CA . GLN A 1 526 ? -25.547 -15.164 -15.484 1 98.38 526 GLN A CA 1
ATOM 4208 C C . GLN A 1 526 ? -24.844 -15.828 -14.305 1 98.38 526 GLN A C 1
ATOM 4210 O O . GLN A 1 526 ? -24.234 -15.148 -13.484 1 98.38 526 GLN A O 1
ATOM 4215 N N . GLN A 1 527 ? -24.953 -17.125 -14.219 1 98.25 527 GLN A N 1
ATOM 4216 C CA . GLN A 1 527 ? -24.297 -17.844 -13.133 1 98.25 527 GLN A CA 1
ATOM 4217 C C . GLN A 1 527 ? -22.781 -17.75 -13.258 1 98.25 527 GLN A C 1
ATOM 4219 O O . GLN A 1 527 ? -22.078 -17.562 -12.258 1 98.25 527 GLN A O 1
ATOM 4224 N N . PHE A 1 528 ? -22.281 -17.891 -14.445 1 98.38 528 PHE A N 1
ATOM 4225 C CA . PHE A 1 528 ? -20.844 -17.797 -14.648 1 98.38 528 PHE A CA 1
ATOM 4226 C C . PHE A 1 528 ? -20.344 -16.391 -14.32 1 98.38 528 PHE A C 1
ATOM 4228 O O . PHE A 1 528 ? -19.266 -16.219 -13.734 1 98.38 528 PHE A O 1
ATOM 4235 N N . GLU A 1 529 ? -21.078 -15.367 -14.695 1 98 529 GLU A N 1
ATOM 4236 C CA . GLU A 1 529 ? -20.734 -14 -14.344 1 98 529 GLU A CA 1
ATOM 4237 C C . GLU A 1 529 ? -20.625 -13.82 -12.828 1 98 529 GLU A C 1
ATOM 4239 O O . GLU A 1 529 ? -19.641 -13.281 -12.328 1 98 529 GLU A O 1
ATOM 4244 N N . TYR A 1 530 ? -21.609 -14.305 -12.117 1 98.12 530 TYR A N 1
ATOM 4245 C CA . TYR A 1 530 ? -21.672 -14.141 -10.672 1 98.12 530 TYR A CA 1
ATOM 4246 C C . TYR A 1 530 ? -20.484 -14.82 -10 1 98.12 530 TYR A C 1
ATOM 4248 O O . TYR A 1 530 ? -19.781 -14.203 -9.188 1 98.12 530 TYR A O 1
ATOM 4256 N N . TRP A 1 531 ? -20.234 -16.016 -10.336 1 98.25 531 TRP A N 1
ATOM 4257 C CA . TRP A 1 531 ? -19.234 -16.797 -9.625 1 98.25 531 TRP A CA 1
ATOM 4258 C C . TRP A 1 531 ? -17.828 -16.359 -10.016 1 98.25 531 TRP A C 1
ATOM 4260 O O . TRP A 1 531 ? -16.906 -16.375 -9.188 1 98.25 531 TRP A O 1
ATOM 4270 N N . THR A 1 532 ? -17.594 -16.016 -11.289 1 98.38 532 THR A N 1
ATOM 4271 C CA . THR A 1 532 ? -16.281 -15.508 -11.672 1 98.38 532 THR A CA 1
ATOM 4272 C C . THR A 1 532 ? -16 -14.156 -11.008 1 98.38 532 THR A C 1
ATOM 4274 O O . THR A 1 532 ? -14.859 -13.844 -10.672 1 98.38 532 THR A O 1
ATOM 4277 N N . ASP A 1 533 ? -17.062 -13.383 -10.805 1 98.38 533 ASP A N 1
ATOM 4278 C CA . ASP A 1 533 ? -16.922 -12.125 -10.078 1 98.38 533 ASP A CA 1
ATOM 4279 C C . ASP A 1 533 ? -16.406 -12.375 -8.664 1 98.38 533 ASP A C 1
ATOM 4281 O O . ASP A 1 533 ? -15.469 -11.703 -8.211 1 98.38 533 ASP A O 1
ATOM 4285 N N . GLN A 1 534 ? -17.016 -13.328 -7.945 1 98.12 534 GLN A N 1
ATOM 4286 C CA . GLN A 1 534 ? -16.609 -13.633 -6.582 1 98.12 534 GLN A CA 1
ATOM 4287 C C . GLN A 1 534 ? -15.172 -14.156 -6.547 1 98.12 534 GLN A C 1
ATOM 4289 O O . GLN A 1 534 ? -14.367 -13.734 -5.715 1 98.12 534 GLN A O 1
ATOM 4294 N N . MET A 1 535 ? -14.891 -14.977 -7.453 1 98.25 535 MET A N 1
ATOM 4295 C CA . MET A 1 535 ? -13.578 -15.617 -7.5 1 98.25 535 MET A CA 1
ATOM 4296 C C . MET A 1 535 ? -12.484 -14.594 -7.805 1 98.25 535 MET A C 1
ATOM 4298 O O . MET A 1 535 ? -11.484 -14.523 -7.094 1 98.25 535 MET A O 1
ATOM 4302 N N . CYS A 1 536 ? -12.664 -13.852 -8.891 1 98.56 536 CYS A N 1
ATOM 4303 C CA . CYS A 1 536 ? -11.648 -12.891 -9.312 1 98.56 536 CYS A CA 1
ATOM 4304 C C . CYS A 1 536 ? -11.445 -11.812 -8.258 1 98.56 536 CYS A C 1
ATOM 4306 O O . CYS A 1 536 ? -10.32 -11.359 -8.023 1 98.56 536 CYS A O 1
ATOM 4308 N N . SER A 1 537 ? -12.523 -11.406 -7.633 1 98.38 537 SER A N 1
ATOM 4309 C CA . SER A 1 537 ? -12.422 -10.43 -6.551 1 98.38 537 SER A CA 1
ATOM 4310 C C . SER A 1 537 ? -11.617 -10.992 -5.379 1 98.38 537 SER A C 1
ATOM 4312 O O . SER A 1 537 ? -10.805 -10.281 -4.781 1 98.38 537 SER A O 1
ATOM 4314 N N . SER A 1 538 ? -11.859 -12.211 -5.02 1 98.25 538 SER A N 1
ATOM 4315 C CA . SER A 1 538 ? -11.094 -12.883 -3.977 1 98.25 538 SER A CA 1
ATOM 4316 C C . SER A 1 538 ? -9.609 -12.922 -4.328 1 98.25 538 SER A C 1
ATOM 4318 O O . SER A 1 538 ? -8.758 -12.695 -3.469 1 98.25 538 SER A O 1
ATOM 4320 N N . LEU A 1 539 ? -9.336 -13.219 -5.559 1 98.5 539 LEU A N 1
ATOM 4321 C CA . LEU A 1 539 ? -7.949 -13.328 -6.004 1 98.5 539 LEU A CA 1
ATOM 4322 C C . LEU A 1 539 ? -7.238 -11.984 -5.918 1 98.5 539 LEU A C 1
ATOM 4324 O O . LEU A 1 539 ? -6.043 -11.93 -5.629 1 98.5 539 LEU A O 1
ATOM 4328 N N . ASN A 1 540 ? -7.945 -10.906 -6.215 1 98.44 540 ASN A N 1
ATOM 4329 C CA . ASN A 1 540 ? -7.367 -9.578 -6.031 1 98.44 540 ASN A CA 1
ATOM 4330 C C . ASN A 1 540 ? -6.988 -9.336 -4.574 1 98.44 540 ASN A C 1
ATOM 4332 O O . ASN A 1 540 ? -5.938 -8.75 -4.293 1 98.44 540 ASN A O 1
ATOM 4336 N N . ILE A 1 541 ? -7.809 -9.75 -3.635 1 98.06 541 ILE A N 1
ATOM 4337 C CA . ILE A 1 541 ? -7.543 -9.594 -2.209 1 98.06 541 ILE A CA 1
ATOM 4338 C C . ILE A 1 541 ? -6.34 -10.438 -1.811 1 98.06 541 ILE A C 1
ATOM 4340 O O . ILE A 1 541 ? -5.473 -9.984 -1.059 1 98.06 541 ILE A O 1
ATOM 4344 N N . ILE A 1 542 ? -6.27 -11.625 -2.336 1 98.19 542 ILE A N 1
ATOM 4345 C CA . ILE A 1 542 ? -5.16 -12.531 -2.061 1 98.19 542 ILE A CA 1
ATOM 4346 C C . ILE A 1 542 ? -3.861 -11.93 -2.596 1 98.19 542 ILE A C 1
ATOM 4348 O O . ILE A 1 542 ? -2.834 -11.953 -1.915 1 98.19 542 ILE A O 1
ATOM 4352 N N . ASP A 1 543 ? -3.914 -11.406 -3.826 1 98 543 ASP A N 1
ATOM 4353 C CA . ASP A 1 543 ? -2.77 -10.75 -4.453 1 98 543 ASP A CA 1
ATOM 4354 C C . ASP A 1 543 ? -2.238 -9.617 -3.576 1 98 543 ASP A C 1
ATOM 4356 O O . ASP A 1 543 ? -1.032 -9.531 -3.332 1 98 543 ASP A O 1
ATOM 4360 N N . ASN A 1 544 ? -3.111 -8.828 -3.064 1 97.25 544 ASN A N 1
ATOM 4361 C CA . ASN A 1 544 ? -2.734 -7.711 -2.203 1 97.25 544 ASN A CA 1
ATOM 4362 C C . ASN A 1 544 ? -2.131 -8.195 -0.888 1 97.25 544 ASN A C 1
ATOM 4364 O O . ASN A 1 544 ? -1.243 -7.551 -0.331 1 97.25 544 ASN A O 1
ATOM 4368 N N . ALA A 1 545 ? -2.627 -9.266 -0.336 1 97.12 545 ALA A N 1
ATOM 4369 C CA . ALA A 1 545 ? -2.08 -9.836 0.896 1 97.12 545 ALA A CA 1
ATOM 4370 C C . ALA A 1 545 ? -0.633 -10.273 0.703 1 97.12 545 ALA A C 1
ATOM 4372 O O . ALA A 1 545 ? 0.208 -10.062 1.58 1 97.12 545 ALA A O 1
ATOM 4373 N N . HIS A 1 546 ? -0.364 -10.906 -0.431 1 98 546 HIS A N 1
ATOM 4374 C CA . HIS A 1 546 ? 1.002 -11.305 -0.753 1 98 546 HIS A CA 1
ATOM 4375 C C . HIS A 1 546 ? 1.922 -10.094 -0.843 1 98 546 HIS A C 1
ATOM 4377 O O . HIS A 1 546 ? 3.053 -10.125 -0.35 1 98 546 HIS A O 1
ATOM 4383 N N . ARG A 1 547 ? 1.45 -9.055 -1.501 1 96.88 547 ARG A N 1
ATOM 4384 C CA . ARG A 1 547 ? 2.223 -7.82 -1.632 1 96.88 547 ARG A CA 1
ATOM 4385 C C . ARG A 1 547 ? 2.576 -7.246 -0.263 1 96.88 547 ARG A C 1
ATOM 4387 O O . ARG A 1 547 ? 3.705 -6.805 -0.043 1 96.88 547 ARG A O 1
ATOM 4394 N N . GLU A 1 548 ? 1.659 -7.312 0.597 1 95.19 548 GLU A N 1
ATOM 4395 C CA . GLU A 1 548 ? 1.804 -6.668 1.898 1 95.19 548 GLU A CA 1
ATOM 4396 C C . GLU A 1 548 ? 2.752 -7.453 2.801 1 95.19 548 GLU A C 1
ATOM 4398 O O . GLU A 1 548 ? 3.578 -6.867 3.502 1 95.19 548 GLU A O 1
ATOM 4403 N N . LEU A 1 549 ? 2.727 -8.805 2.766 1 96.31 549 LEU A N 1
ATOM 4404 C CA . LEU A 1 549 ? 3.361 -9.547 3.852 1 96.31 549 LEU A CA 1
ATOM 4405 C C . LEU A 1 549 ? 4.551 -10.352 3.336 1 96.31 549 LEU A C 1
ATOM 4407 O O . LEU A 1 549 ? 5.438 -10.719 4.109 1 96.31 549 LEU A O 1
ATOM 4411 N N . LYS A 1 550 ? 4.52 -10.625 2.014 1 97.75 550 LYS A N 1
ATOM 4412 C CA . LYS A 1 550 ? 5.59 -11.516 1.569 1 97.75 550 LYS A CA 1
ATOM 4413 C C . LYS A 1 550 ? 6.133 -11.086 0.21 1 97.75 550 LYS A C 1
ATOM 4415 O O . LYS A 1 550 ? 6.008 -11.82 -0.774 1 97.75 550 LYS A O 1
ATOM 4420 N N . PRO A 1 551 ? 6.848 -9.922 0.139 1 97.5 551 PRO A N 1
ATOM 4421 C CA . PRO A 1 551 ? 7.598 -9.586 -1.074 1 97.5 551 PRO A CA 1
ATOM 4422 C C . PRO A 1 551 ? 8.688 -10.609 -1.395 1 97.5 551 PRO A C 1
ATOM 4424 O O . PRO A 1 551 ? 9.094 -11.375 -0.52 1 97.5 551 PRO A O 1
ATOM 4427 N N . VAL A 1 552 ? 9.117 -10.633 -2.631 1 98.38 552 VAL A N 1
ATOM 4428 C CA . VAL A 1 552 ? 10.062 -11.641 -3.092 1 98.38 552 VAL A CA 1
ATOM 4429 C C . VAL A 1 552 ? 11.211 -10.977 -3.838 1 98.38 552 VAL A C 1
ATOM 4431 O O . VAL A 1 552 ? 11.406 -11.211 -5.031 1 98.38 552 VAL A O 1
ATOM 4434 N N . PRO A 1 553 ? 12.102 -10.305 -3.123 1 98.5 553 PRO A N 1
ATOM 4435 C CA . PRO A 1 553 ? 13.156 -9.523 -3.785 1 98.5 553 PRO A CA 1
ATOM 4436 C C . PRO A 1 553 ? 14.148 -10.398 -4.547 1 98.5 553 PRO A C 1
ATOM 4438 O O . PRO A 1 553 ? 14.688 -9.977 -5.57 1 98.5 553 PRO A O 1
ATOM 4441 N N . TYR A 1 554 ? 14.43 -11.633 -4.109 1 98.5 554 TYR A N 1
ATOM 4442 C CA . TYR A 1 554 ? 15.398 -12.484 -4.789 1 98.5 554 TYR A CA 1
ATOM 4443 C C . TYR A 1 554 ? 14.922 -12.836 -6.195 1 98.5 554 TYR A C 1
ATOM 4445 O O . TYR A 1 554 ? 15.633 -12.586 -7.176 1 98.5 554 TYR A O 1
ATOM 4453 N N . VAL A 1 555 ? 13.695 -13.391 -6.273 1 98.56 555 VAL A N 1
ATOM 4454 C CA . VAL A 1 555 ? 13.211 -13.812 -7.582 1 98.56 555 VAL A CA 1
ATOM 4455 C C . VAL A 1 555 ? 13.008 -12.586 -8.477 1 98.56 555 VAL A C 1
ATOM 4457 O O . VAL A 1 555 ? 13.211 -12.656 -9.688 1 98.56 555 VAL A O 1
ATOM 4460 N N . SER A 1 556 ? 12.719 -11.469 -7.922 1 98.69 556 SER A N 1
ATOM 4461 C CA . SER A 1 556 ? 12.531 -10.234 -8.672 1 98.69 556 SER A CA 1
ATOM 4462 C C . SER A 1 556 ? 13.812 -9.82 -9.398 1 98.69 556 SER A C 1
ATOM 4464 O O . SER A 1 556 ? 13.758 -9.156 -10.43 1 98.69 556 SER A O 1
ATOM 4466 N N . ALA A 1 557 ? 14.961 -10.219 -8.883 1 98.5 557 ALA A N 1
ATOM 4467 C CA . ALA A 1 557 ? 16.25 -9.836 -9.445 1 98.5 557 ALA A CA 1
ATOM 4468 C C . ALA A 1 557 ? 16.422 -10.375 -10.859 1 98.5 557 ALA A C 1
ATOM 4470 O O . ALA A 1 557 ? 17.234 -9.859 -11.633 1 98.5 557 ALA A O 1
ATOM 4471 N N . PHE A 1 558 ? 15.617 -11.391 -11.18 1 98.38 558 PHE A N 1
ATOM 4472 C CA . PHE A 1 558 ? 15.773 -12.047 -12.469 1 98.38 558 PHE A CA 1
ATOM 4473 C C . PHE A 1 558 ? 14.805 -11.469 -13.492 1 98.38 558 PHE A C 1
ATOM 4475 O O . PHE A 1 558 ? 14.734 -11.945 -14.625 1 98.38 558 PHE A O 1
ATOM 4482 N N . TYR A 1 559 ? 14.031 -10.484 -13.148 1 98.19 559 TYR A N 1
ATOM 4483 C CA . TYR A 1 559 ? 13.156 -9.719 -14.031 1 98.19 559 TYR A CA 1
ATOM 4484 C C . TYR A 1 559 ? 13.742 -8.344 -14.32 1 98.19 559 TYR A C 1
ATOM 4486 O O . TYR A 1 559 ? 13.828 -7.496 -13.43 1 98.19 559 TYR A O 1
ATOM 4494 N N . GLU A 1 560 ? 14.086 -8.117 -15.523 1 96.88 560 GLU A N 1
ATOM 4495 C CA . GLU A 1 560 ? 14.727 -6.863 -15.906 1 96.88 560 GLU A CA 1
ATOM 4496 C C . GLU A 1 560 ? 13.852 -5.664 -15.562 1 96.88 560 GLU A C 1
ATOM 4498 O O . GLU A 1 560 ? 14.352 -4.629 -15.125 1 96.88 560 GLU A O 1
ATOM 4503 N N . ASP A 1 561 ? 12.586 -5.773 -15.781 1 97.88 561 ASP A N 1
ATOM 4504 C CA . ASP A 1 561 ? 11.664 -4.672 -15.531 1 97.88 561 ASP A CA 1
ATOM 4505 C C . ASP A 1 561 ? 11.609 -4.328 -14.047 1 97.88 561 ASP A C 1
ATOM 4507 O O . ASP A 1 561 ? 11.445 -3.164 -13.672 1 97.88 561 ASP A O 1
ATOM 4511 N N . CYS A 1 562 ? 11.703 -5.301 -13.125 1 98.12 562 CYS A N 1
ATOM 4512 C CA . CYS A 1 562 ? 11.812 -5.035 -11.695 1 98.12 562 CYS A CA 1
ATOM 4513 C C . CYS A 1 562 ? 13.078 -4.254 -11.375 1 98.12 562 CYS A C 1
ATOM 4515 O O . CYS A 1 562 ? 13.047 -3.311 -10.586 1 98.12 562 CYS A O 1
ATOM 4517 N N . MET A 1 563 ? 14.211 -4.688 -12.008 1 97.25 563 MET A N 1
ATOM 4518 C CA . MET A 1 563 ? 15.508 -4.047 -11.812 1 97.25 563 MET A CA 1
ATOM 4519 C C . MET A 1 563 ? 15.469 -2.584 -12.234 1 97.25 563 MET A C 1
ATOM 4521 O O . MET A 1 563 ? 16.016 -1.72 -11.555 1 97.25 563 MET A O 1
ATOM 4525 N N . ILE A 1 564 ? 14.766 -2.289 -13.281 1 97.06 564 ILE A N 1
ATOM 4526 C CA . ILE A 1 564 ? 14.719 -0.943 -13.836 1 97.06 564 ILE A CA 1
ATOM 4527 C C . ILE A 1 564 ? 13.758 -0.077 -13.023 1 97.06 564 ILE A C 1
ATOM 4529 O O . ILE A 1 564 ? 14.086 1.064 -12.688 1 97.06 564 ILE A O 1
ATOM 4533 N N . SER A 1 565 ? 12.641 -0.601 -12.641 1 97 565 SER A N 1
ATOM 4534 C CA . SER A 1 565 ? 11.586 0.187 -12.008 1 97 565 SER A CA 1
ATOM 4535 C C . SER A 1 565 ? 11.836 0.343 -10.516 1 97 565 SER A C 1
ATOM 4537 O O . SER A 1 565 ? 11.328 1.275 -9.891 1 97 565 SER A O 1
ATOM 4539 N N . GLY A 1 566 ? 12.57 -0.63 -9.938 1 98.06 566 GLY A N 1
ATOM 4540 C CA . GLY A 1 566 ? 12.75 -0.653 -8.5 1 98.06 566 GLY A CA 1
ATOM 4541 C C . GLY A 1 566 ? 11.523 -1.16 -7.758 1 98.06 566 GLY A C 1
ATOM 4542 O O . GLY A 1 566 ? 11.312 -0.83 -6.59 1 98.06 566 GLY A O 1
ATOM 4543 N N . LYS A 1 567 ? 10.68 -1.949 -8.445 1 98.12 567 LYS A N 1
ATOM 4544 C CA . LYS A 1 567 ? 9.461 -2.494 -7.852 1 98.12 567 LYS A CA 1
ATOM 4545 C C . LYS A 1 567 ? 9.516 -4.02 -7.793 1 98.12 567 LYS A C 1
ATOM 4547 O O . LYS A 1 567 ? 9.938 -4.668 -8.75 1 98.12 567 LYS A O 1
ATOM 4552 N N . ASP A 1 568 ? 9.125 -4.594 -6.637 1 98.56 568 ASP A N 1
ATOM 4553 C CA . ASP A 1 568 ? 9.023 -6.039 -6.453 1 98.56 568 ASP A CA 1
ATOM 4554 C C . ASP A 1 568 ? 7.973 -6.641 -7.387 1 98.56 568 ASP A C 1
ATOM 4556 O O . ASP A 1 568 ? 7.074 -5.938 -7.852 1 98.56 568 ASP A O 1
ATOM 4560 N N . LEU A 1 569 ? 8.086 -7.945 -7.645 1 98.5 569 LEU A N 1
ATOM 4561 C CA . LEU A 1 569 ? 7.086 -8.625 -8.453 1 98.5 569 LEU A CA 1
ATOM 4562 C C . LEU A 1 569 ? 5.691 -8.43 -7.871 1 98.5 569 LEU A C 1
ATOM 4564 O O . LEU A 1 569 ? 4.73 -8.195 -8.609 1 98.5 569 LEU A O 1
ATOM 4568 N N . THR A 1 570 ? 5.559 -8.453 -6.562 1 98 570 THR A N 1
ATOM 4569 C CA . THR A 1 570 ? 4.273 -8.344 -5.883 1 98 570 THR A CA 1
ATOM 4570 C C . THR A 1 570 ? 3.701 -6.934 -6.027 1 98 570 THR A C 1
ATOM 4572 O O . THR A 1 570 ? 2.518 -6.711 -5.77 1 98 570 THR A O 1
ATOM 4575 N N . GLU A 1 571 ? 4.547 -6 -6.492 1 97.62 571 GLU A N 1
ATOM 4576 C CA . GLU A 1 571 ? 4.121 -4.613 -6.668 1 97.62 571 GLU A CA 1
ATOM 4577 C C . GLU A 1 571 ? 3.871 -4.297 -8.141 1 97.62 571 GLU A C 1
ATOM 4579 O O . GLU A 1 571 ? 3.666 -3.139 -8.508 1 97.62 571 GLU A O 1
ATOM 4584 N N . GLY A 1 572 ? 3.93 -5.305 -8.961 1 97.94 572 GLY A N 1
ATOM 4585 C CA . GLY A 1 572 ? 3.742 -5.113 -10.391 1 97.94 572 GLY A CA 1
ATOM 4586 C C . GLY A 1 572 ? 5.023 -4.754 -11.117 1 97.94 572 GLY A C 1
ATOM 4587 O O . GLY A 1 572 ? 5 -4.012 -12.102 1 97.94 572 GLY A O 1
ATOM 4588 N N . GLY A 1 573 ? 6.133 -5.223 -10.672 1 98.12 573 GLY A N 1
ATOM 4589 C CA . GLY A 1 573 ? 7.418 -4.863 -11.242 1 98.12 573 GLY A CA 1
ATOM 4590 C C . GLY A 1 573 ? 7.691 -5.543 -12.57 1 98.12 573 GLY A C 1
ATOM 4591 O O . GLY A 1 573 ? 8.547 -5.098 -13.336 1 98.12 573 GLY A O 1
ATOM 4592 N N . ALA A 1 574 ? 7.031 -6.672 -12.883 1 98.25 574 ALA A N 1
ATOM 4593 C CA . ALA A 1 574 ? 7.223 -7.363 -14.156 1 98.25 574 ALA A CA 1
ATOM 4594 C C . ALA A 1 574 ? 6.629 -6.559 -15.305 1 98.25 574 ALA A C 1
ATOM 4596 O O . ALA A 1 574 ? 5.832 -5.641 -15.086 1 98.25 574 ALA A O 1
ATOM 4597 N N . LYS A 1 575 ? 7 -6.867 -16.516 1 98.12 575 LYS A N 1
ATOM 4598 C CA . LYS A 1 575 ? 6.438 -6.203 -17.688 1 98.12 575 LYS A CA 1
ATOM 4599 C C . LYS A 1 575 ? 4.969 -6.566 -17.875 1 98.12 575 LYS A C 1
ATOM 4601 O O . LYS A 1 575 ? 4.148 -5.707 -18.203 1 98.12 575 LYS A O 1
ATOM 4606 N N . TYR A 1 576 ? 4.598 -7.875 -17.641 1 98.12 576 TYR A N 1
ATOM 4607 C CA . TYR A 1 576 ? 3.232 -8.383 -17.719 1 98.12 576 TYR A CA 1
ATOM 4608 C C . TYR A 1 576 ? 2.791 -8.969 -16.391 1 98.12 576 TYR A C 1
ATOM 4610 O O . TYR A 1 576 ? 3.404 -9.914 -15.883 1 98.12 576 TYR A O 1
ATOM 4618 N N . ASN A 1 577 ? 1.752 -8.461 -15.797 1 98.06 577 ASN A N 1
ATOM 4619 C CA . ASN A 1 577 ? 1.319 -8.789 -14.445 1 98.06 577 ASN A CA 1
ATOM 4620 C C . ASN A 1 577 ? -0.102 -9.344 -14.43 1 98.06 577 ASN A C 1
ATOM 4622 O O . ASN A 1 577 ? -1.057 -8.609 -14.164 1 98.06 577 ASN A O 1
ATOM 4626 N N . GLY A 1 578 ? -0.266 -10.648 -14.609 1 97.44 578 GLY A N 1
ATOM 4627 C CA . GLY A 1 578 ? -1.597 -11.211 -14.75 1 97.44 578 GLY A CA 1
ATOM 4628 C C . GLY A 1 578 ? -2.021 -12.031 -13.547 1 97.44 578 GLY A C 1
ATOM 4629 O O . GLY A 1 578 ? -1.266 -12.164 -12.578 1 97.44 578 GLY A O 1
ATOM 4630 N N . ILE A 1 579 ? -3.219 -12.531 -13.461 1 98.19 579 ILE A N 1
ATOM 4631 C CA . ILE A 1 579 ? -3.809 -13.57 -12.617 1 98.19 579 ILE A CA 1
ATOM 4632 C C . ILE A 1 579 ? -4.59 -14.555 -13.484 1 98.19 579 ILE A C 1
ATOM 4634 O O . ILE A 1 579 ? -5.375 -14.148 -14.344 1 98.19 579 ILE A O 1
ATOM 4638 N N . ALA A 1 580 ? -4.402 -15.82 -13.25 1 97.56 580 ALA A N 1
ATOM 4639 C CA . ALA A 1 580 ? -4.926 -16.75 -14.25 1 97.56 580 ALA A CA 1
ATOM 4640 C C . ALA A 1 580 ? -5.641 -17.922 -13.594 1 97.56 580 ALA A C 1
ATOM 4642 O O . ALA A 1 580 ? -5.004 -18.906 -13.203 1 97.56 580 ALA A O 1
ATOM 4643 N N . PRO A 1 581 ? -6.965 -17.906 -13.523 1 97.38 581 PRO A N 1
ATOM 4644 C CA . PRO A 1 581 ? -7.742 -19.062 -13.102 1 97.38 581 PRO A CA 1
ATOM 4645 C C . PRO A 1 581 ? -8.016 -20.031 -14.25 1 97.38 581 PRO A C 1
ATOM 4647 O O . PRO A 1 581 ? -7.969 -19.641 -15.422 1 97.38 581 PRO A O 1
ATOM 4650 N N . GLN A 1 582 ? -8.289 -21.266 -13.938 1 96.31 582 GLN A N 1
ATOM 4651 C CA . GLN A 1 582 ? -8.547 -22.266 -14.969 1 96.31 582 GLN A CA 1
ATOM 4652 C C . GLN A 1 582 ? -9.812 -23.062 -14.664 1 96.31 582 GLN A C 1
ATOM 4654 O O . GLN A 1 582 ? -10.094 -23.375 -13.5 1 96.31 582 GLN A O 1
ATOM 4659 N N . ALA A 1 583 ? -10.5 -23.469 -15.703 1 97.19 583 ALA A N 1
ATOM 4660 C CA . ALA A 1 583 ? -11.781 -24.172 -15.586 1 97.19 583 ALA A CA 1
ATOM 4661 C C . ALA A 1 583 ? -11.617 -25.656 -15.852 1 97.19 583 ALA A C 1
ATOM 4663 O O . ALA A 1 583 ? -10.82 -26.062 -16.703 1 97.19 583 ALA A O 1
ATOM 4664 N N . ALA A 1 584 ? -12.445 -26.438 -15.141 1 95.75 584 ALA A N 1
ATOM 4665 C CA . ALA A 1 584 ? -12.555 -27.875 -15.344 1 95.75 584 ALA A CA 1
ATOM 4666 C C . ALA A 1 584 ? -14 -28.281 -15.625 1 95.75 584 ALA A C 1
ATOM 4668 O O . ALA A 1 584 ? -14.93 -27.547 -15.273 1 95.75 584 ALA A O 1
ATOM 4669 N N . GLY A 1 585 ? -14.141 -29.406 -16.312 1 97.12 585 GLY A N 1
ATOM 4670 C CA . GLY A 1 585 ? -15.453 -30 -16.484 1 97.12 585 GLY A CA 1
ATOM 4671 C C . GLY A 1 585 ? -16.25 -29.359 -17.609 1 97.12 585 GLY A C 1
ATOM 4672 O O . GLY A 1 585 ? -17.484 -29.375 -17.578 1 97.12 585 GLY A O 1
ATOM 4673 N N . MET A 1 586 ? -15.617 -28.812 -18.578 1 96.88 586 MET A N 1
ATOM 4674 C CA . MET A 1 586 ? -16.297 -28.109 -19.656 1 96.88 586 MET A CA 1
ATOM 4675 C C . MET A 1 586 ? -17.156 -29.078 -20.484 1 96.88 586 MET A C 1
ATOM 4677 O O . MET A 1 586 ? -18.266 -28.734 -20.875 1 96.88 586 MET A O 1
ATOM 4681 N N . ALA A 1 587 ? -16.625 -30.234 -20.734 1 97.81 587 ALA A N 1
ATOM 4682 C CA . ALA A 1 587 ? -17.375 -31.219 -21.516 1 97.81 587 ALA A CA 1
ATOM 4683 C C . ALA A 1 587 ? -18.594 -31.719 -20.734 1 97.81 587 ALA A C 1
ATOM 4685 O O . ALA A 1 587 ? -19.641 -32 -21.328 1 97.81 587 ALA A O 1
ATOM 4686 N N . THR A 1 588 ? -18.438 -31.875 -19.438 1 98.12 588 THR A N 1
ATOM 4687 C CA . THR A 1 588 ? -19.578 -32.219 -18.594 1 98.12 588 THR A CA 1
ATOM 4688 C C . THR A 1 588 ? -20.703 -31.188 -18.781 1 98.12 588 THR A C 1
ATOM 4690 O O . THR A 1 588 ? -21.859 -31.562 -18.906 1 98.12 588 THR A O 1
ATOM 4693 N N . CYS A 1 589 ? -20.375 -29.953 -18.828 1 98.5 589 CYS A N 1
ATOM 4694 C CA . CYS A 1 589 ? -21.344 -28.891 -19.047 1 98.5 589 CYS A CA 1
ATOM 4695 C C . CYS A 1 589 ? -21.953 -28.969 -20.438 1 98.5 589 CYS A C 1
ATOM 4697 O O . CYS A 1 589 ? -23.172 -28.859 -20.609 1 98.5 589 CYS A O 1
ATOM 4699 N N . ALA A 1 590 ? -21.125 -29.141 -21.406 1 98.38 590 ALA A N 1
ATOM 4700 C CA . ALA A 1 590 ? -21.578 -29.188 -22.797 1 98.38 590 ALA A CA 1
ATOM 4701 C C . ALA A 1 590 ? -22.531 -30.359 -23.016 1 98.38 590 ALA A C 1
ATOM 4703 O O . ALA A 1 590 ? -23.578 -30.188 -23.656 1 98.38 590 ALA A O 1
ATOM 4704 N N . ASP A 1 591 ? -22.203 -31.516 -22.547 1 98.5 591 ASP A N 1
ATOM 4705 C CA . ASP A 1 591 ? -23.062 -32.688 -22.719 1 98.5 591 ASP A CA 1
ATOM 4706 C C . ASP A 1 591 ? -24.359 -32.531 -21.938 1 98.5 591 ASP A C 1
ATOM 4708 O O . ASP A 1 591 ? -25.406 -33.031 -22.359 1 98.5 591 ASP A O 1
ATOM 4712 N N . SER A 1 592 ? -24.297 -31.938 -20.75 1 98.62 592 SER A N 1
ATOM 4713 C CA . SER A 1 592 ? -25.516 -31.609 -20.031 1 98.62 592 SER A CA 1
ATOM 4714 C C . SER A 1 592 ? -26.438 -30.719 -20.859 1 98.62 592 SER A C 1
ATOM 4716 O O . SER A 1 592 ? -27.641 -30.984 -20.953 1 98.62 592 SER A O 1
ATOM 4718 N N . LEU A 1 593 ? -25.875 -29.672 -21.453 1 98.75 593 LEU A N 1
ATOM 4719 C CA . LEU A 1 593 ? -26.656 -28.766 -22.281 1 98.75 593 LEU A CA 1
ATOM 4720 C C . LEU A 1 593 ? -27.219 -29.5 -23.5 1 98.75 593 LEU A C 1
ATOM 4722 O O . LEU A 1 593 ? -28.359 -29.266 -23.906 1 98.75 593 LEU A O 1
ATOM 4726 N N . ALA A 1 594 ? -26.422 -30.359 -24.125 1 98.56 594 ALA A N 1
ATOM 4727 C CA . ALA A 1 594 ? -26.875 -31.125 -25.281 1 98.56 594 ALA A CA 1
ATOM 4728 C C . ALA A 1 594 ? -28.047 -32.031 -24.922 1 98.56 594 ALA A C 1
ATOM 4730 O O . ALA A 1 594 ? -29.016 -32.125 -25.672 1 98.56 594 ALA A O 1
ATOM 4731 N N . THR A 1 595 ? -27.953 -32.688 -23.812 1 98.56 595 THR A N 1
ATOM 4732 C CA . THR A 1 595 ? -29.016 -33.562 -23.312 1 98.56 595 THR A CA 1
ATOM 4733 C C . THR A 1 595 ? -30.297 -32.75 -23.078 1 98.56 595 THR A C 1
ATOM 4735 O O . THR A 1 595 ? -31.375 -33.188 -23.5 1 98.56 595 THR A O 1
ATOM 4738 N N . ILE A 1 596 ? -30.219 -31.625 -22.406 1 98.75 596 ILE A N 1
ATOM 4739 C CA . ILE A 1 596 ? -31.359 -30.766 -22.141 1 98.75 596 ILE A CA 1
ATOM 4740 C C . ILE A 1 596 ? -31.969 -30.297 -23.453 1 98.75 596 ILE A C 1
ATOM 4742 O O . ILE A 1 596 ? -33.188 -30.406 -23.656 1 98.75 596 ILE A O 1
ATOM 4746 N N . LYS A 1 597 ? -31.125 -29.797 -24.312 1 98.75 597 LYS A N 1
ATOM 4747 C CA . LYS A 1 597 ? -31.594 -29.297 -25.609 1 98.75 597 LYS A CA 1
ATOM 4748 C C . LYS A 1 597 ? -32.344 -30.375 -26.391 1 98.75 597 LYS A C 1
ATOM 4750 O O . LYS A 1 597 ? -33.438 -30.141 -26.891 1 98.75 597 LYS A O 1
ATOM 4755 N N . GLN A 1 598 ? -31.734 -31.547 -26.469 1 98.62 598 GLN A N 1
ATOM 4756 C CA . GLN A 1 598 ? -32.281 -32.625 -27.281 1 98.62 598 GLN A CA 1
ATOM 4757 C C . GLN A 1 598 ? -33.531 -33.219 -26.656 1 98.62 598 GLN A C 1
ATOM 4759 O O . GLN A 1 598 ? -34.594 -33.281 -27.281 1 98.62 598 GLN A O 1
ATOM 4764 N N . LEU A 1 599 ? -33.5 -33.625 -25.406 1 98.38 599 LEU A N 1
ATOM 4765 C CA . LEU A 1 599 ? -34.531 -34.469 -24.812 1 98.38 599 LEU A CA 1
ATOM 4766 C C . LEU A 1 599 ? -35.688 -33.625 -24.266 1 98.38 599 LEU A C 1
ATOM 4768 O O . LEU A 1 599 ? -36.844 -34.062 -24.234 1 98.38 599 LEU A O 1
ATOM 4772 N N . VAL A 1 600 ? -35.438 -32.406 -23.812 1 98.25 600 VAL A N 1
ATOM 4773 C CA . VAL A 1 600 ? -36.438 -31.578 -23.172 1 98.25 600 VAL A CA 1
ATOM 4774 C C . VAL A 1 600 ? -37.062 -30.625 -24.188 1 98.25 600 VAL A C 1
ATOM 4776 O O . VAL A 1 600 ? -38.281 -30.438 -24.203 1 98.25 600 VAL A O 1
ATOM 4779 N N . PHE A 1 601 ? -36.281 -30.031 -25.062 1 98.12 601 PHE A N 1
ATOM 4780 C CA . PHE A 1 601 ? -36.844 -28.938 -25.844 1 98.12 601 PHE A CA 1
ATOM 4781 C C . PHE A 1 601 ? -37.031 -29.344 -27.297 1 98.12 601 PHE A C 1
ATOM 4783 O O . PHE A 1 601 ? -38.062 -29.047 -27.906 1 98.12 601 PHE A O 1
ATOM 4790 N N . ASP A 1 602 ? -36 -30.062 -27.891 1 98 602 ASP A N 1
ATOM 4791 C CA . ASP A 1 602 ? -36.156 -30.422 -29.297 1 98 602 ASP A CA 1
ATOM 4792 C C . ASP A 1 602 ? -37.094 -31.609 -29.469 1 98 602 ASP A C 1
ATOM 4794 O O . ASP A 1 602 ? -38.031 -31.531 -30.281 1 98 602 ASP A O 1
ATOM 4798 N N . GLU A 1 603 ? -36.844 -32.688 -28.656 1 97.69 603 GLU A N 1
ATOM 4799 C CA . GLU A 1 603 ? -37.625 -33.906 -28.812 1 97.69 603 GLU A CA 1
ATOM 4800 C C . GLU A 1 603 ? -38.812 -33.906 -27.828 1 97.69 603 GLU A C 1
ATOM 4802 O O . GLU A 1 603 ? -39.781 -34.625 -28.047 1 97.69 603 GLU A O 1
ATOM 4807 N N . LYS A 1 604 ? -38.688 -33.219 -26.797 1 97.06 604 LYS A N 1
ATOM 4808 C CA . LYS A 1 604 ? -39.719 -33.156 -25.75 1 97.06 604 LYS A CA 1
ATOM 4809 C C . LYS A 1 604 ? -40.062 -34.531 -25.25 1 97.06 604 LYS A C 1
ATOM 4811 O O . LYS A 1 604 ? -41.25 -34.844 -25.062 1 97.06 604 LYS A O 1
ATOM 4816 N N . ARG A 1 605 ? -39.062 -35.281 -25.109 1 97.06 605 ARG A N 1
ATOM 4817 C CA . ARG A 1 605 ? -39.25 -36.656 -24.625 1 97.06 605 ARG A CA 1
ATOM 4818 C C . ARG A 1 605 ? -39.406 -36.688 -23.109 1 97.06 605 ARG A C 1
ATOM 4820 O O . ARG A 1 605 ? -40.094 -37.562 -22.562 1 97.06 605 ARG A O 1
ATOM 4827 N N . TYR A 1 606 ? -38.75 -35.781 -22.469 1 97.5 606 TYR A N 1
ATOM 4828 C CA . TYR A 1 606 ? -38.844 -35.625 -21.031 1 97.5 606 TYR A CA 1
ATOM 4829 C C . TYR A 1 606 ? -39.031 -34.156 -20.656 1 97.5 606 TYR A C 1
ATOM 4831 O O . TYR A 1 606 ? -38.656 -33.25 -21.406 1 97.5 606 TYR A O 1
ATOM 4839 N N . SER A 1 607 ? -39.688 -33.938 -19.531 1 97.44 607 SER A N 1
ATOM 4840 C CA . SER A 1 607 ? -39.781 -32.562 -19.031 1 97.44 607 SER A CA 1
ATOM 4841 C C . SER A 1 607 ? -38.531 -32.188 -18.234 1 97.44 607 SER A C 1
ATOM 4843 O O . SER A 1 607 ? -37.781 -33.062 -17.781 1 97.44 607 SER A O 1
ATOM 4845 N N . GLY A 1 608 ? -38.375 -30.891 -18.172 1 97.75 608 GLY A N 1
ATOM 4846 C CA . GLY A 1 608 ? -37.281 -30.406 -17.328 1 97.75 608 GLY A CA 1
ATOM 4847 C C . GLY A 1 608 ? -37.375 -30.891 -15.898 1 97.75 608 GLY A C 1
ATOM 4848 O O . GLY A 1 608 ? -36.375 -31.188 -15.266 1 97.75 608 GLY A O 1
ATOM 4849 N N . ALA A 1 609 ? -38.531 -30.984 -15.406 1 97.62 609 ALA A N 1
ATOM 4850 C CA . ALA A 1 609 ? -38.781 -31.422 -14.039 1 97.62 609 ALA A CA 1
ATOM 4851 C C . ALA A 1 609 ? -38.375 -32.875 -13.852 1 97.62 609 ALA A C 1
ATOM 4853 O O . ALA A 1 609 ? -37.812 -33.25 -12.812 1 97.62 609 ALA A O 1
ATOM 4854 N N . GLU A 1 610 ? -38.688 -33.656 -14.852 1 97.25 610 GLU A N 1
ATOM 4855 C CA . GLU A 1 610 ? -38.312 -35.062 -14.789 1 97.25 610 GLU A CA 1
ATOM 4856 C C . GLU A 1 610 ? -36.812 -35.25 -14.797 1 97.25 610 GLU A C 1
ATOM 4858 O O . GLU A 1 610 ? -36.281 -36.062 -14.039 1 97.25 610 GLU A O 1
ATOM 4863 N N . MET A 1 611 ? -36.188 -34.5 -15.664 1 97.19 611 MET A N 1
ATOM 4864 C CA . MET A 1 611 ? -34.75 -34.562 -15.742 1 97.19 611 MET A CA 1
ATOM 4865 C C . MET A 1 611 ? -34.094 -34.094 -14.438 1 97.19 611 MET A C 1
ATOM 4867 O O . MET A 1 611 ? -33.156 -34.719 -13.953 1 97.19 611 MET A O 1
ATOM 4871 N N . LEU A 1 612 ? -34.562 -33 -13.859 1 97.81 612 LEU A N 1
ATOM 4872 C CA . LEU A 1 612 ? -34.031 -32.469 -12.617 1 97.81 612 LEU A CA 1
ATOM 4873 C C . LEU A 1 612 ? -34.219 -33.469 -11.469 1 97.81 612 LEU A C 1
ATOM 4875 O O . LEU A 1 612 ? -33.344 -33.625 -10.633 1 97.81 612 LEU A O 1
ATOM 4879 N N . GLN A 1 613 ? -35.344 -34.094 -11.43 1 97.38 613 GLN A N 1
ATOM 4880 C CA . GLN A 1 613 ? -35.625 -35.062 -10.383 1 97.38 613 GLN A CA 1
ATOM 4881 C C . GLN A 1 613 ? -34.656 -36.25 -10.477 1 97.38 613 GLN A C 1
ATOM 4883 O O . GLN A 1 613 ? -34.219 -36.781 -9.461 1 97.38 613 GLN A O 1
ATOM 4888 N N . ALA A 1 614 ? -34.438 -36.719 -11.695 1 97.56 614 ALA A N 1
ATOM 4889 C CA . ALA A 1 614 ? -33.5 -37.844 -11.898 1 97.56 614 ALA A CA 1
ATOM 4890 C C . ALA A 1 614 ? -32.125 -37.531 -11.305 1 97.56 614 ALA A C 1
ATOM 4892 O O . ALA A 1 614 ? -31.516 -38.375 -10.68 1 97.56 614 ALA A O 1
ATOM 4893 N N . VAL A 1 615 ? -31.688 -36.312 -11.508 1 96.81 615 VAL A N 1
ATOM 4894 C CA . VAL A 1 615 ? -30.391 -35.875 -11.008 1 96.81 615 VAL A CA 1
ATOM 4895 C C . VAL A 1 615 ? -30.422 -35.75 -9.484 1 96.81 615 VAL A C 1
ATOM 4897 O O . VAL A 1 615 ? -29.484 -36.156 -8.797 1 96.81 615 VAL A O 1
ATOM 4900 N N . LYS A 1 616 ? -31.484 -35.219 -8.945 1 96.69 616 LYS A N 1
ATOM 4901 C CA . LYS A 1 616 ? -31.641 -35.125 -7.496 1 96.69 616 LYS A CA 1
ATOM 4902 C C . LYS A 1 616 ? -31.625 -36.5 -6.836 1 96.69 616 LYS A C 1
ATOM 4904 O O . LYS A 1 616 ? -31.125 -36.656 -5.715 1 96.69 616 LYS A O 1
ATOM 4909 N N . ASP A 1 617 ? -32.125 -37.469 -7.602 1 97.31 617 ASP A N 1
ATOM 4910 C CA . ASP A 1 617 ? -32.188 -38.812 -7.094 1 97.31 617 ASP A CA 1
ATOM 4911 C C . ASP A 1 617 ? -30.906 -39.594 -7.398 1 97.31 617 ASP A C 1
ATOM 4913 O O . ASP A 1 617 ? -30.844 -40.812 -7.211 1 97.31 617 ASP A O 1
ATOM 4917 N N . ASN A 1 618 ? -29.938 -38.938 -7.895 1 97.69 618 ASN A N 1
ATOM 4918 C CA . ASN A 1 618 ? -28.688 -39.562 -8.281 1 97.69 618 ASN A CA 1
ATOM 4919 C C . ASN A 1 618 ? -28.891 -40.688 -9.281 1 97.69 618 ASN A C 1
ATOM 4921 O O . ASN A 1 618 ? -28.234 -41.719 -9.211 1 97.69 618 ASN A O 1
ATOM 4925 N N . TRP A 1 619 ? -29.953 -40.594 -10.117 1 97.38 619 TRP A N 1
ATOM 4926 C CA . TRP A 1 619 ? -30.328 -41.469 -11.211 1 97.38 619 TRP A CA 1
ATOM 4927 C C . TRP A 1 619 ? -30.922 -42.781 -10.672 1 97.38 619 TRP A C 1
ATOM 4929 O O . TRP A 1 619 ? -31.188 -43.719 -11.43 1 97.38 619 TRP A O 1
ATOM 4939 N N . VAL A 1 620 ? -31.016 -42.906 -9.359 1 97.56 620 VAL A N 1
ATOM 4940 C CA . VAL A 1 620 ? -31.641 -44.094 -8.789 1 97.56 620 VAL A CA 1
ATOM 4941 C C . VAL A 1 620 ? -33.125 -44.125 -9.133 1 97.56 620 VAL A C 1
ATOM 4943 O O . VAL A 1 620 ? -33.844 -43.125 -8.906 1 97.56 620 VAL A O 1
ATOM 4946 N N . GLY A 1 621 ? -33.594 -45.125 -9.594 1 97.31 621 GLY A N 1
ATOM 4947 C CA . GLY A 1 621 ? -35 -45.219 -9.992 1 97.31 621 GLY A CA 1
ATOM 4948 C C . GLY A 1 621 ? -35.281 -44.688 -11.391 1 97.31 621 GLY A C 1
ATOM 4949 O O . GLY A 1 621 ? -36.406 -44.719 -11.859 1 97.31 621 GLY A O 1
ATOM 4950 N N . HIS A 1 622 ? -34.281 -44.25 -12.039 1 97.5 622 HIS A N 1
ATOM 4951 C CA . HIS A 1 622 ? -34.406 -43.688 -13.383 1 97.5 622 HIS A CA 1
ATOM 4952 C C . HIS A 1 622 ? -33.438 -44.375 -14.352 1 97.5 622 HIS A C 1
ATOM 4954 O O . HIS A 1 622 ? -32.781 -43.719 -15.156 1 97.5 622 HIS A O 1
ATOM 4960 N N . GLU A 1 623 ? -33.406 -45.625 -14.32 1 96 623 GLU A N 1
ATOM 4961 C CA . GLU A 1 623 ? -32.406 -46.438 -15.023 1 96 623 GLU A CA 1
ATOM 4962 C C . GLU A 1 623 ? -32.531 -46.281 -16.531 1 96 623 GLU A C 1
ATOM 4964 O O . GLU A 1 623 ? -31.516 -46.219 -17.25 1 96 623 GLU A O 1
ATOM 4969 N N . LYS A 1 624 ? -33.75 -46.219 -17.047 1 96.25 624 LYS A N 1
ATOM 4970 C CA . LYS A 1 624 ? -33.938 -46.062 -18.484 1 96.25 624 LYS A CA 1
ATOM 4971 C C . LYS A 1 624 ? -33.406 -44.719 -18.969 1 96.25 624 LYS A C 1
ATOM 4973 O O . LYS A 1 624 ? -32.75 -44.656 -20.016 1 96.25 624 LYS A O 1
ATOM 4978 N N . LEU A 1 625 ? -33.75 -43.781 -18.281 1 96.81 625 LEU A N 1
ATOM 4979 C CA . LEU A 1 625 ? -33.281 -42.438 -18.641 1 96.81 625 LEU A CA 1
ATOM 4980 C C . LEU A 1 625 ? -31.766 -42.344 -18.5 1 96.81 625 LEU A C 1
ATOM 4982 O O . LEU A 1 625 ? -31.094 -41.719 -19.328 1 96.81 625 LEU A O 1
ATOM 4986 N N . TYR A 1 626 ? -31.188 -42.906 -17.406 1 97.19 626 TYR A N 1
ATOM 4987 C CA . TYR A 1 626 ? -29.75 -42.938 -17.188 1 97.19 626 TYR A CA 1
ATOM 4988 C C . TYR A 1 626 ? -29.031 -43.594 -18.344 1 97.19 626 TYR A C 1
ATOM 4990 O O . TYR A 1 626 ? -28.047 -43.094 -18.859 1 97.19 626 TYR A O 1
ATOM 4998 N N . ALA A 1 627 ? -29.578 -44.719 -18.781 1 96.75 627 ALA A N 1
ATOM 4999 C CA . ALA A 1 627 ? -28.984 -45.438 -19.891 1 96.75 627 ALA A CA 1
ATOM 5000 C C . ALA A 1 627 ? -29.078 -44.625 -21.188 1 96.75 627 ALA A C 1
ATOM 5002 O O . ALA A 1 627 ? -28.156 -44.625 -22 1 96.75 627 ALA A O 1
ATOM 5003 N N . LEU A 1 628 ? -30.203 -44.031 -21.359 1 97.44 628 LEU A N 1
ATOM 5004 C CA . LEU A 1 628 ? -30.406 -43.219 -22.562 1 97.44 628 LEU A CA 1
ATOM 5005 C C . LEU A 1 628 ? -29.391 -42.062 -22.641 1 97.44 628 LEU A C 1
ATOM 5007 O O . LEU A 1 628 ? -28.75 -41.875 -23.672 1 97.44 628 LEU A O 1
ATOM 5011 N N . VAL A 1 629 ? -29.297 -41.344 -21.578 1 97.56 629 VAL A N 1
ATOM 5012 C CA . VAL A 1 629 ? -28.422 -40.188 -21.516 1 97.56 629 VAL A CA 1
ATOM 5013 C C . VAL A 1 629 ? -26.984 -40.594 -21.797 1 97.56 629 VAL A C 1
ATOM 5015 O O . VAL A 1 629 ? -26.219 -39.844 -22.406 1 97.56 629 VAL A O 1
ATOM 5018 N N . ASN A 1 630 ? -26.547 -41.75 -21.359 1 96.94 630 ASN A N 1
ATOM 5019 C CA . ASN A 1 630 ? -25.188 -42.219 -21.531 1 96.94 630 ASN A CA 1
ATOM 5020 C C . ASN A 1 630 ? -25.016 -43 -22.828 1 96.94 630 ASN A C 1
ATOM 5022 O O . ASN A 1 630 ? -23.938 -43.5 -23.109 1 96.94 630 ASN A O 1
ATOM 5026 N N . SER A 1 631 ? -26.094 -43.094 -23.641 1 96 631 SER A N 1
ATOM 5027 C CA . SER A 1 631 ? -26.047 -43.875 -24.875 1 96 631 SER A CA 1
ATOM 5028 C C . SER A 1 631 ? -25.719 -42.969 -26.078 1 96 631 SER A C 1
ATOM 5030 O O . SER A 1 631 ? -25.703 -41.75 -25.969 1 96 631 SER A O 1
ATOM 5032 N N . SER A 1 632 ? -25.547 -43.625 -27.219 1 94.69 632 SER A N 1
ATOM 5033 C CA . SER A 1 632 ? -25.234 -42.906 -28.469 1 94.69 632 SER A CA 1
ATOM 5034 C C . SER A 1 632 ? -26.484 -42.25 -29.062 1 94.69 632 SER A C 1
ATOM 5036 O O . SER A 1 632 ? -26.391 -41.531 -30.047 1 94.69 632 SER A O 1
ATOM 5038 N N . LYS A 1 633 ? -27.578 -42.469 -28.453 1 96.19 633 LYS A N 1
ATOM 5039 C CA . LYS A 1 633 ? -28.812 -41.844 -28.922 1 96.19 633 LYS A CA 1
ATOM 5040 C C . LYS A 1 633 ? -28.859 -40.375 -28.516 1 96.19 633 LYS A C 1
ATOM 5042 O O . LYS A 1 633 ? -29.625 -39.594 -29.094 1 96.19 633 LYS A O 1
ATOM 5047 N N . VAL A 1 634 ? -28.234 -40.031 -27.562 1 97.25 634 VAL A N 1
ATOM 5048 C CA . VAL A 1 634 ? -28.047 -38.656 -27.188 1 97.25 634 VAL A CA 1
ATOM 5049 C C . VAL A 1 634 ? -26.734 -38.125 -27.781 1 97.25 634 VAL A C 1
ATOM 5051 O O . VAL A 1 634 ? -25.734 -38.844 -27.812 1 97.25 634 VAL A O 1
ATOM 5054 N N . ARG A 1 635 ? -26.75 -36.938 -28.25 1 97.38 635 ARG A N 1
ATOM 5055 C CA . ARG A 1 635 ? -25.594 -36.375 -28.938 1 97.38 635 ARG A CA 1
ATOM 5056 C C . ARG A 1 635 ? -24.594 -35.812 -27.938 1 97.38 635 ARG A C 1
ATOM 5058 O O . ARG A 1 635 ? -24.953 -34.969 -27.125 1 97.38 635 ARG A O 1
ATOM 5065 N N . HIS A 1 636 ? -23.328 -36.281 -28.078 1 98 636 HIS A N 1
ATOM 5066 C CA . HIS A 1 636 ? -22.312 -35.906 -27.109 1 98 636 HIS A CA 1
ATOM 5067 C C . HIS A 1 636 ? -21.125 -35.25 -27.781 1 98 636 HIS A C 1
ATOM 5069 O O . HIS A 1 636 ? -20.859 -35.469 -28.969 1 98 636 HIS A O 1
ATOM 5075 N N . TYR A 1 637 ? -20.406 -34.406 -27.031 1 98 637 TYR A N 1
ATOM 5076 C CA . TYR A 1 637 ? -19.141 -33.781 -27.438 1 98 637 TYR A CA 1
ATOM 5077 C C . TYR A 1 637 ? -18.078 -34.844 -27.656 1 98 637 TYR A C 1
ATOM 5079 O O . TYR A 1 637 ? -18.047 -35.875 -26.953 1 98 637 TYR A O 1
ATOM 5087 N N . GLY A 1 638 ? -17.203 -34.656 -28.594 1 97.06 638 GLY A N 1
ATOM 5088 C CA . GLY A 1 638 ? -16.078 -35.531 -28.828 1 97.06 638 GLY A CA 1
ATOM 5089 C C . GLY A 1 638 ? -16.312 -36.5 -29.984 1 97.06 638 GLY A C 1
ATOM 5090 O O . GLY A 1 638 ? -15.492 -37.375 -30.25 1 97.06 638 GLY A O 1
ATOM 5091 N N . ASN A 1 639 ? -17.422 -36.281 -30.719 1 97.62 639 ASN A N 1
ATOM 5092 C CA . ASN A 1 639 ? -17.797 -37.219 -31.797 1 97.62 639 ASN A CA 1
ATOM 5093 C C . ASN A 1 639 ? -17.938 -36.5 -33.125 1 97.62 639 ASN A C 1
ATOM 5095 O O . ASN A 1 639 ? -18.641 -36.969 -34.031 1 97.62 639 ASN A O 1
ATOM 5099 N N . ASP A 1 640 ? -17.344 -35.375 -33.281 1 97.44 640 ASP A N 1
ATOM 5100 C CA . ASP A 1 640 ? -17.406 -34.562 -34.469 1 97.44 640 ASP A CA 1
ATOM 5101 C C . ASP A 1 640 ? -18.859 -34.281 -34.875 1 97.44 640 ASP A C 1
ATOM 5103 O O . ASP A 1 640 ? -19.234 -34.438 -36.031 1 97.44 640 ASP A O 1
ATOM 5107 N N . ASP A 1 641 ? -19.641 -33.969 -33.844 1 97.44 641 ASP A N 1
ATOM 5108 C CA . ASP A 1 641 ? -21.047 -33.594 -34 1 97.44 641 ASP A CA 1
ATOM 5109 C C . ASP A 1 641 ? -21.266 -32.156 -33.625 1 97.44 641 ASP A C 1
ATOM 5111 O O . ASP A 1 641 ? -21.172 -31.781 -32.438 1 97.44 641 ASP A O 1
ATOM 5115 N N . ASP A 1 642 ? -21.719 -31.344 -34.562 1 97.62 642 ASP A N 1
ATOM 5116 C CA . ASP A 1 642 ? -21.859 -29.906 -34.375 1 97.62 642 ASP A CA 1
ATOM 5117 C C . ASP A 1 642 ? -22.891 -29.594 -33.281 1 97.62 642 ASP A C 1
ATOM 5119 O O . ASP A 1 642 ? -22.781 -28.578 -32.594 1 97.62 642 ASP A O 1
ATOM 5123 N N . TYR A 1 643 ? -23.859 -30.484 -33.156 1 97.62 643 TYR A N 1
ATOM 5124 C CA . TYR A 1 643 ? -24.906 -30.266 -32.188 1 97.62 643 TYR A CA 1
ATOM 5125 C C . TYR A 1 643 ? -24.328 -30.141 -30.781 1 97.62 643 TYR A C 1
ATOM 5127 O O . TYR A 1 643 ? -24.641 -29.188 -30.047 1 97.62 643 TYR A O 1
ATOM 5135 N N . ALA A 1 644 ? -23.469 -31.016 -30.406 1 97.94 644 ALA A N 1
ATOM 5136 C CA . ALA A 1 644 ? -22.844 -31.031 -29.094 1 97.94 644 ALA A CA 1
ATOM 5137 C C . ALA A 1 644 ? -21.609 -30.141 -29.062 1 97.94 644 ALA A C 1
ATOM 5139 O O . ALA A 1 644 ? -21.344 -29.453 -28.078 1 97.94 644 ALA A O 1
ATOM 5140 N N . ASP A 1 645 ? -20.859 -30.141 -30.156 1 98.31 645 ASP A N 1
ATOM 5141 C CA . ASP A 1 645 ? -19.609 -29.391 -30.219 1 98.31 645 ASP A CA 1
ATOM 5142 C C . ASP A 1 645 ? -19.859 -27.891 -30.094 1 98.31 645 ASP A C 1
ATOM 5144 O O . ASP A 1 645 ? -19.062 -27.156 -29.531 1 98.31 645 ASP A O 1
ATOM 5148 N N . ASP A 1 646 ? -20.922 -27.438 -30.641 1 98.31 646 ASP A N 1
ATOM 5149 C CA . ASP A 1 646 ? -21.281 -26.016 -30.562 1 98.31 646 ASP A CA 1
ATOM 5150 C C . ASP A 1 646 ? -21.578 -25.609 -29.125 1 98.31 646 ASP A C 1
ATOM 5152 O O . ASP A 1 646 ? -21.344 -24.469 -28.734 1 98.31 646 ASP A O 1
ATOM 5156 N N . LEU A 1 647 ? -22.125 -26.484 -28.375 1 98.56 647 LEU A N 1
ATOM 5157 C CA . LEU A 1 647 ? -22.406 -26.203 -26.969 1 98.56 647 LEU A CA 1
ATOM 5158 C C . LEU A 1 647 ? -21.125 -26.188 -26.141 1 98.56 647 LEU A C 1
ATOM 5160 O O . LEU A 1 647 ? -21 -25.422 -25.188 1 98.56 647 LEU A O 1
ATOM 5164 N N . PHE A 1 648 ? -20.188 -27.047 -26.531 1 98.5 648 PHE A N 1
ATOM 5165 C CA . PHE A 1 648 ? -18.859 -26.953 -25.938 1 98.5 648 PHE A CA 1
ATOM 5166 C C . PHE A 1 648 ? -18.234 -25.594 -26.234 1 98.5 648 PHE A C 1
ATOM 5168 O O . PHE A 1 648 ? -17.656 -24.969 -25.328 1 98.5 648 PHE A O 1
ATOM 5175 N N . LYS A 1 649 ? -18.281 -25.188 -27.453 1 98.38 649 LYS A N 1
ATOM 5176 C CA . LYS A 1 649 ? -17.766 -23.875 -27.859 1 98.38 649 LYS A CA 1
ATOM 5177 C C . LYS A 1 649 ? -18.438 -22.75 -27.062 1 98.38 649 LYS A C 1
ATOM 5179 O O . LYS A 1 649 ? -17.766 -21.828 -26.594 1 98.38 649 LYS A O 1
ATOM 5184 N N . PHE A 1 650 ? -19.75 -22.812 -26.891 1 98.44 650 PHE A N 1
ATOM 5185 C CA . PHE A 1 650 ? -20.484 -21.828 -26.125 1 98.44 650 PHE A CA 1
ATOM 5186 C C . PHE A 1 650 ? -19.953 -21.75 -24.688 1 98.44 650 PHE A C 1
ATOM 5188 O O . PHE A 1 650 ? -19.703 -20.672 -24.188 1 98.44 650 PHE A O 1
ATOM 5195 N N . MET A 1 651 ? -19.797 -22.922 -24.047 1 98.38 651 MET A N 1
ATOM 5196 C CA . MET A 1 651 ? -19.312 -22.969 -22.672 1 98.38 651 MET A CA 1
ATOM 5197 C C . MET A 1 651 ? -17.906 -22.406 -22.578 1 98.38 651 MET A C 1
ATOM 5199 O O . MET A 1 651 ? -17.594 -21.641 -21.672 1 98.38 651 MET A O 1
ATOM 5203 N N . PHE A 1 652 ? -17.047 -22.828 -23.516 1 98.19 652 PHE A N 1
ATOM 5204 C CA . PHE A 1 652 ? -15.664 -22.391 -23.562 1 98.19 652 PHE A CA 1
ATOM 5205 C C . PHE A 1 652 ? -15.578 -20.875 -23.688 1 98.19 652 PHE A C 1
ATOM 5207 O O . PHE A 1 652 ? -14.883 -20.219 -22.906 1 98.19 652 PHE A O 1
ATOM 5214 N N . GLU A 1 653 ? -16.297 -20.328 -24.562 1 98.38 653 GLU A N 1
ATOM 5215 C CA . GLU A 1 653 ? -16.266 -18.891 -24.812 1 98.38 653 GLU A CA 1
ATOM 5216 C C . GLU A 1 653 ? -16.922 -18.109 -23.672 1 98.38 653 GLU A C 1
ATOM 5218 O O . GLU A 1 653 ? -16.5 -17 -23.344 1 98.38 653 GLU A O 1
ATOM 5223 N N . CYS A 1 654 ? -17.984 -18.672 -23.109 1 98.31 654 CYS A N 1
ATOM 5224 C CA . CYS A 1 654 ? -18.641 -18.047 -21.969 1 98.31 654 CYS A CA 1
ATOM 5225 C C . CYS A 1 654 ? -17.656 -17.859 -20.812 1 98.31 654 CYS A C 1
ATOM 5227 O O . CYS A 1 654 ? -17.531 -16.766 -20.266 1 98.31 654 CYS A O 1
ATOM 5229 N N . TYR A 1 655 ? -17 -18.891 -20.453 1 98.12 655 TYR A N 1
ATOM 5230 C CA . TYR A 1 655 ? -16.031 -18.797 -19.375 1 98.12 655 TYR A CA 1
ATOM 5231 C C . TYR A 1 655 ? -14.93 -17.781 -19.688 1 98.12 655 TYR A C 1
ATOM 5233 O O . TYR A 1 655 ? -14.633 -16.906 -18.875 1 98.12 655 TYR A O 1
ATOM 5241 N N . CYS A 1 656 ? -14.297 -17.906 -20.875 1 98.38 656 CYS A N 1
ATOM 5242 C CA . CYS A 1 656 ? -13.18 -17.047 -21.25 1 98.38 656 CYS A CA 1
ATOM 5243 C C . CYS A 1 656 ? -13.58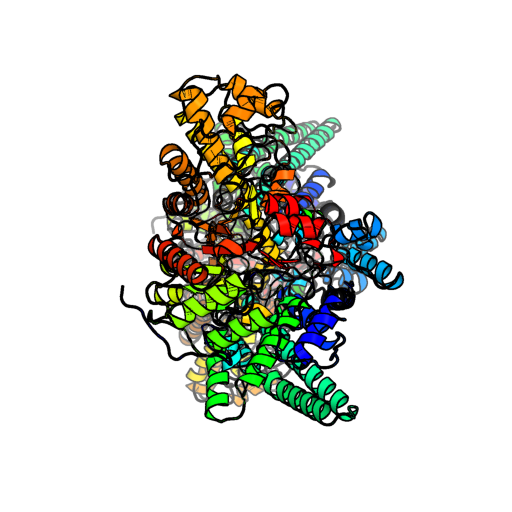6 -15.578 -21.234 1 98.38 656 CYS A C 1
ATOM 5245 O O . CYS A 1 656 ? -12.836 -14.719 -20.766 1 98.38 656 CYS A O 1
ATOM 5247 N N . ARG A 1 657 ? -14.727 -15.273 -21.703 1 97.62 657 ARG A N 1
ATOM 5248 C CA . ARG A 1 657 ? -15.188 -13.891 -21.812 1 97.62 657 ARG A CA 1
ATOM 5249 C C . ARG A 1 657 ? -15.391 -13.281 -20.422 1 97.62 657 ARG A C 1
ATOM 5251 O O . ARG A 1 657 ? -15.148 -12.086 -20.219 1 97.62 657 ARG A O 1
ATOM 5258 N N . HIS A 1 658 ? -15.828 -14.078 -19.422 1 98.06 658 HIS A N 1
ATOM 5259 C CA . HIS A 1 658 ? -16.109 -13.555 -18.094 1 98.06 658 HIS A CA 1
ATOM 5260 C C . HIS A 1 658 ? -14.82 -13.367 -17.297 1 98.06 658 HIS A C 1
ATOM 5262 O O . HIS A 1 658 ? -14.82 -12.727 -16.25 1 98.06 658 HIS A O 1
ATOM 5268 N N . ILE A 1 659 ? -13.695 -13.875 -17.797 1 98.19 659 ILE A N 1
ATOM 5269 C CA . ILE A 1 659 ? -12.414 -13.75 -17.109 1 98.19 659 ILE A CA 1
ATOM 5270 C C . ILE A 1 659 ? -11.547 -12.695 -17.797 1 98.19 659 ILE A C 1
ATOM 5272 O O . ILE A 1 659 ? -10.984 -11.82 -17.141 1 98.19 659 ILE A O 1
ATOM 5276 N N . SER A 1 660 ? -11.516 -12.758 -19.125 1 97.19 660 SER A N 1
ATOM 5277 C CA . SER A 1 660 ? -10.594 -11.953 -19.922 1 97.19 660 SER A CA 1
ATOM 5278 C C . SER A 1 660 ? -10.875 -10.469 -19.766 1 97.19 660 SER A C 1
ATOM 5280 O O . SER A 1 660 ? -12.031 -10.047 -19.703 1 97.19 660 SER A O 1
ATOM 5282 N N . GLY A 1 661 ? -9.758 -9.711 -19.609 1 93.25 661 GLY A N 1
ATOM 5283 C CA . GLY A 1 661 ? -9.883 -8.258 -19.641 1 93.25 661 GLY A CA 1
ATOM 5284 C C . GLY A 1 661 ? -10.039 -7.652 -18.25 1 93.25 661 GLY A C 1
ATOM 5285 O O . GLY A 1 661 ? -9.875 -6.445 -18.078 1 93.25 661 GLY A O 1
ATOM 5286 N N . ARG A 1 662 ? -10.445 -8.477 -17.25 1 97.19 662 ARG A N 1
ATOM 5287 C CA . ARG A 1 662 ? -10.516 -7.973 -15.883 1 97.19 662 ARG A CA 1
ATOM 5288 C C . ARG A 1 662 ? -9.156 -7.465 -15.414 1 97.19 662 ARG A C 1
ATOM 5290 O O . ARG A 1 662 ? -8.125 -8.094 -15.688 1 97.19 662 ARG A O 1
ATOM 5297 N N . LYS A 1 663 ? -9.117 -6.363 -14.703 1 97.44 663 LYS A N 1
ATOM 5298 C CA . LYS A 1 663 ? -7.871 -5.754 -14.242 1 97.44 663 LYS A CA 1
ATOM 5299 C C . LYS A 1 663 ? -7.395 -6.387 -12.938 1 97.44 663 LYS A C 1
ATOM 5301 O O . LYS A 1 663 ? -8.203 -6.891 -12.156 1 97.44 663 LYS A O 1
ATOM 5306 N N . THR A 1 664 ? -6.133 -6.406 -12.742 1 98 664 THR A N 1
ATOM 5307 C CA . THR A 1 664 ? -5.523 -6.887 -11.508 1 98 664 THR A CA 1
ATOM 5308 C C . THR A 1 664 ? -4.992 -5.719 -10.68 1 98 664 THR A C 1
ATOM 5310 O O . THR A 1 664 ? -4.824 -4.613 -11.195 1 98 664 THR A O 1
ATOM 5313 N N . PRO A 1 665 ? -4.668 -5.906 -9.414 1 96.88 665 PRO A N 1
ATOM 5314 C CA . PRO A 1 665 ? -4.105 -4.832 -8.594 1 96.88 665 PRO A CA 1
ATOM 5315 C C . PRO A 1 665 ? -2.713 -4.41 -9.047 1 96.88 665 PRO A C 1
ATOM 5317 O O . PRO A 1 665 ? -2.246 -3.324 -8.695 1 96.88 665 PRO A O 1
ATOM 5320 N N . ARG A 1 666 ? -2.016 -5.184 -9.844 1 97.25 666 ARG A N 1
ATOM 5321 C CA . ARG A 1 666 ? -0.64 -4.922 -10.258 1 97.25 666 ARG A CA 1
ATOM 5322 C C . ARG A 1 666 ? -0.596 -4.254 -11.625 1 97.25 666 ARG A C 1
ATOM 5324 O O . ARG A 1 666 ? 0.481 -4.059 -12.195 1 97.25 666 ARG A O 1
ATOM 5331 N N . GLY A 1 667 ? -1.711 -3.982 -12.211 1 95.62 667 GLY A N 1
ATOM 5332 C CA . GLY A 1 667 ? -1.771 -3.221 -13.445 1 95.62 667 GLY A CA 1
ATOM 5333 C C . GLY A 1 667 ? -1.895 -4.098 -14.68 1 95.62 667 GLY A C 1
ATOM 5334 O O . GLY A 1 667 ? -1.79 -3.607 -15.812 1 95.62 667 GLY A O 1
ATOM 5335 N N . GLY A 1 668 ? -2.102 -5.41 -14.508 1 97.25 668 GLY A N 1
ATOM 5336 C CA . GLY A 1 668 ? -2.303 -6.316 -15.633 1 97.25 668 GLY A CA 1
ATOM 5337 C C . GLY A 1 668 ? -3.75 -6.742 -15.797 1 97.25 668 GLY A C 1
ATOM 5338 O O . GLY A 1 668 ? -4.668 -5.992 -15.461 1 97.25 668 GLY A O 1
ATOM 5339 N N . GLU A 1 669 ? -3.93 -7.879 -16.438 1 97.75 669 GLU A N 1
ATOM 5340 C CA . GLU A 1 669 ? -5.27 -8.398 -16.688 1 97.75 669 GLU A CA 1
ATOM 5341 C C . GLU A 1 669 ? -5.352 -9.891 -16.375 1 97.75 669 GLU A C 1
ATOM 5343 O O . GLU A 1 669 ? -4.336 -10.586 -16.359 1 97.75 669 GLU A O 1
ATOM 5348 N N . PHE A 1 670 ? -6.555 -10.352 -16.078 1 98.31 670 PHE A N 1
ATOM 5349 C CA . PHE A 1 670 ? -6.801 -11.773 -15.852 1 98.31 670 PHE A CA 1
ATOM 5350 C C . PHE A 1 670 ? -6.68 -12.555 -17.156 1 98.31 670 PHE A C 1
ATOM 5352 O O . PHE A 1 670 ? -6.957 -12.031 -18.234 1 98.31 670 PHE A O 1
ATOM 5359 N N . SER A 1 671 ? -6.254 -13.789 -17.062 1 97.88 671 SER A N 1
ATOM 5360 C CA . SER A 1 671 ? -6.074 -14.711 -18.188 1 97.88 671 SER A CA 1
ATOM 5361 C C . SER A 1 671 ? -6.758 -16.047 -17.922 1 97.88 671 SER A C 1
ATOM 5363 O O . SER A 1 671 ? -6.371 -16.781 -17.016 1 97.88 671 SER A O 1
ATOM 5365 N N . PRO A 1 672 ? -7.719 -16.453 -18.75 1 98.19 672 PRO A N 1
ATOM 5366 C CA . PRO A 1 672 ? -8.422 -17.719 -18.516 1 98.19 672 PRO A CA 1
ATOM 5367 C C . PRO A 1 672 ? -7.652 -18.922 -19.031 1 98.19 672 PRO A C 1
ATOM 5369 O O . PRO A 1 672 ? -6.941 -18.828 -20.031 1 98.19 672 PRO A O 1
ATOM 5372 N N . GLY A 1 673 ? -7.715 -20 -18.344 1 97.38 673 GLY A N 1
ATOM 5373 C CA . GLY A 1 673 ? -7.262 -21.312 -18.781 1 97.38 673 GLY A CA 1
ATOM 5374 C C . GLY A 1 673 ? -8.336 -22.375 -18.703 1 97.38 673 GLY A C 1
ATOM 5375 O O . GLY A 1 673 ? -9.328 -22.219 -18 1 97.38 673 GLY A O 1
ATOM 5376 N N . VAL A 1 674 ? -8.211 -23.391 -19.516 1 97 674 VAL A N 1
ATOM 5377 C CA . VAL A 1 674 ? -9.156 -24.5 -19.484 1 97 674 VAL A CA 1
ATOM 5378 C C . VAL A 1 674 ? -8.398 -25.828 -19.375 1 97 674 VAL A C 1
ATOM 5380 O O . VAL A 1 674 ? -8.078 -26.453 -20.391 1 97 674 VAL A O 1
ATOM 5383 N N . TYR A 1 675 ? -8.172 -26.172 -18.188 1 93.88 675 TYR A N 1
ATOM 5384 C CA . TYR A 1 675 ? -7.508 -27.422 -17.828 1 93.88 675 TYR A CA 1
ATOM 5385 C C . TYR A 1 675 ? -7.707 -27.734 -16.344 1 93.88 675 TYR A C 1
ATOM 5387 O O . TYR A 1 675 ? -7.945 -26.828 -15.547 1 93.88 675 TYR A O 1
ATOM 5395 N N . SER A 1 676 ? -7.727 -28.922 -15.938 1 86.44 676 SER A N 1
ATOM 5396 C CA . SER A 1 676 ? -8.023 -29.297 -14.555 1 86.44 676 SER A CA 1
ATOM 5397 C C . SER A 1 676 ? -6.836 -30 -13.906 1 86.44 676 SER A C 1
ATOM 5399 O O . SER A 1 676 ? -6.832 -30.234 -12.695 1 86.44 676 SER A O 1
ATOM 5401 N N . VAL A 1 677 ? -5.891 -30.328 -14.602 1 75.88 677 VAL A N 1
ATOM 5402 C CA . VAL A 1 677 ? -4.844 -31.188 -14.078 1 75.88 677 VAL A CA 1
ATOM 5403 C C . VAL A 1 677 ? -5.461 -32.469 -13.492 1 75.88 677 VAL A C 1
ATOM 5405 O O . VAL A 1 677 ? -6.191 -33.188 -14.18 1 75.88 677 VAL A O 1
ATOM 5408 N N . ASN A 1 678 ? -5.309 -32.75 -12.273 1 79.19 678 ASN A N 1
ATOM 5409 C CA . ASN A 1 678 ? -5.984 -33.906 -11.664 1 79.19 678 ASN A CA 1
ATOM 5410 C C . ASN A 1 678 ? -7.125 -33.438 -10.75 1 79.19 678 ASN A C 1
ATOM 5412 O O . ASN A 1 678 ? -7.742 -34.281 -10.078 1 79.19 678 ASN A O 1
ATOM 5416 N N . ALA A 1 679 ? -7.41 -32.25 -10.914 1 87.56 679 ALA A N 1
ATOM 5417 C CA . ALA A 1 679 ? -8.414 -31.688 -10.016 1 87.56 679 ALA A CA 1
ATOM 5418 C C . ALA A 1 679 ? -9.82 -32.156 -10.406 1 87.56 679 ALA A C 1
ATOM 5420 O O . ALA A 1 679 ? -10.758 -32.031 -9.617 1 87.56 679 ALA A O 1
ATOM 5421 N N . ASN A 1 680 ? -10 -32.688 -11.602 1 91.44 680 ASN A N 1
ATOM 5422 C CA . ASN A 1 680 ? -11.312 -33.094 -12.062 1 91.44 680 ASN A CA 1
ATOM 5423 C C . ASN A 1 680 ? -11.898 -34.188 -11.148 1 91.44 680 ASN A C 1
ATOM 5425 O O . ASN A 1 680 ? -13.109 -34.219 -10.93 1 91.44 680 ASN A O 1
ATOM 5429 N N . VAL A 1 681 ? -10.977 -35 -10.578 1 89.31 681 VAL A N 1
ATOM 5430 C CA . VAL A 1 681 ? -11.43 -36.062 -9.68 1 89.31 681 VAL A CA 1
ATOM 5431 C C . VAL A 1 681 ? -11.875 -35.438 -8.352 1 89.31 681 VAL A C 1
ATOM 5433 O O . VAL A 1 681 ? -12.977 -35.75 -7.867 1 89.31 681 VAL A O 1
ATOM 5436 N N . GLY A 1 682 ? -10.992 -34.656 -7.762 1 87.44 682 GLY A N 1
ATOM 5437 C CA . GLY A 1 682 ? -11.344 -34 -6.52 1 87.44 682 GLY A CA 1
ATOM 5438 C C . GLY A 1 682 ? -12.594 -33.156 -6.629 1 87.44 682 GLY A C 1
ATOM 5439 O O . GLY A 1 682 ? -13.406 -33.094 -5.703 1 87.44 682 GLY A O 1
ATOM 5440 N N . MET A 1 683 ? -12.742 -32.469 -7.711 1 92.06 683 MET A N 1
ATOM 5441 C CA . MET A 1 683 ? -13.914 -31.625 -7.945 1 92.06 683 MET A CA 1
ATOM 5442 C C . MET A 1 683 ? -15.164 -32.469 -8.125 1 92.06 683 MET A C 1
ATOM 5444 O O . MET A 1 683 ? -16.25 -32.094 -7.711 1 92.06 683 MET A O 1
ATOM 5448 N N . GLY A 1 684 ? -14.969 -33.594 -8.766 1 92.81 684 GLY A N 1
ATOM 5449 C CA . GLY A 1 684 ? -16.078 -34.562 -8.883 1 92.81 684 GLY A CA 1
ATOM 5450 C C . GLY A 1 684 ? -16.594 -35.031 -7.543 1 92.81 684 GLY A C 1
ATOM 5451 O O . GLY A 1 684 ? -17.812 -35.156 -7.355 1 92.81 684 GLY A O 1
ATOM 5452 N N . LEU A 1 685 ? -15.656 -35.25 -6.59 1 90.19 685 LEU A N 1
ATOM 5453 C CA . LEU A 1 685 ? -16.016 -35.75 -5.258 1 90.19 685 LEU A CA 1
ATOM 5454 C C . LEU A 1 685 ? -16.891 -34.719 -4.527 1 90.19 685 LEU A C 1
ATOM 5456 O O . LEU A 1 685 ? -17.594 -35.094 -3.58 1 90.19 685 LEU A O 1
ATOM 5460 N N . ASN A 1 686 ? -16.844 -33.5 -5.031 1 90.56 686 ASN A N 1
ATOM 5461 C CA . ASN A 1 686 ? -17.609 -32.438 -4.391 1 90.56 686 ASN A CA 1
ATOM 5462 C C . ASN A 1 686 ? -18.781 -31.984 -5.266 1 90.56 686 ASN A C 1
ATOM 5464 O O . ASN A 1 686 ? -19.312 -30.891 -5.086 1 90.56 686 ASN A O 1
ATOM 5468 N N . THR A 1 687 ? -19.141 -32.719 -6.199 1 94.44 687 THR A N 1
ATOM 5469 C CA . THR A 1 687 ? -20.203 -32.375 -7.129 1 94.44 687 THR A CA 1
ATOM 5470 C C . THR A 1 687 ? -21.297 -33.438 -7.156 1 94.44 687 THR A C 1
ATOM 5472 O O . THR A 1 687 ? -20.984 -34.625 -7.117 1 94.44 687 THR A O 1
ATOM 5475 N N . ASN A 1 688 ? -22.484 -33.062 -7.152 1 96.44 688 ASN A N 1
ATOM 5476 C CA . ASN A 1 688 ? -23.609 -33.969 -7.238 1 96.44 688 ASN A CA 1
ATOM 5477 C C . ASN A 1 688 ? -23.781 -34.531 -8.648 1 96.44 688 ASN A C 1
ATOM 5479 O O . ASN A 1 688 ? -22.969 -34.25 -9.539 1 96.44 688 ASN A O 1
ATOM 5483 N N . ALA A 1 689 ? -24.797 -35.469 -8.789 1 97.5 689 ALA A N 1
ATOM 5484 C CA . ALA A 1 689 ? -25.094 -36 -10.109 1 97.5 689 ALA A CA 1
ATOM 5485 C C . ALA A 1 689 ? -25.422 -34.906 -11.094 1 97.5 689 ALA A C 1
ATOM 5487 O O . ALA A 1 689 ? -25.953 -33.844 -10.703 1 97.5 689 ALA A O 1
ATOM 5488 N N . SER A 1 690 ? -25.156 -35.094 -12.359 1 97.69 690 SER A N 1
ATOM 5489 C CA . SER A 1 690 ? -25.391 -34.062 -13.375 1 97.69 690 SER A CA 1
ATOM 5490 C C . SER A 1 690 ? -26.141 -34.656 -14.578 1 97.69 690 SER A C 1
ATOM 5492 O O . SER A 1 690 ? -26.219 -35.875 -14.734 1 97.69 690 SER A O 1
ATOM 5494 N N . ILE A 1 691 ? -26.625 -33.75 -15.414 1 97.88 691 ILE A N 1
ATOM 5495 C CA . ILE A 1 691 ? -27.562 -34.094 -16.469 1 97.88 691 ILE A CA 1
ATOM 5496 C C . ILE A 1 691 ? -26.844 -34.875 -17.578 1 97.88 691 ILE A C 1
ATOM 5498 O O . ILE A 1 691 ? -27.484 -35.562 -18.359 1 97.88 691 ILE A O 1
ATOM 5502 N N . ASP A 1 692 ? -25.531 -34.812 -17.641 1 97.31 692 ASP A N 1
ATOM 5503 C CA . ASP A 1 692 ? -24.766 -35.562 -18.641 1 97.31 692 ASP A CA 1
ATOM 5504 C C . ASP A 1 692 ? -24.703 -37.031 -18.328 1 97.31 692 ASP A C 1
ATOM 5506 O O . ASP A 1 692 ? -24.156 -37.844 -19.094 1 97.31 692 ASP A O 1
ATOM 5510 N N . GLY A 1 693 ? -25.234 -37.406 -17.234 1 97 693 GLY A N 1
ATOM 5511 C CA . GLY A 1 693 ? -25.281 -38.812 -16.891 1 97 693 GLY A CA 1
ATOM 5512 C C . GLY A 1 693 ? -24.25 -39.219 -15.852 1 97 693 GLY A C 1
ATOM 5513 O O . GLY A 1 693 ? -24 -40.406 -15.648 1 97 693 GLY A O 1
ATOM 5514 N N . ARG A 1 694 ? -23.594 -38.312 -15.234 1 96.5 694 ARG A N 1
ATOM 5515 C CA . ARG A 1 694 ? -22.672 -38.562 -14.141 1 96.5 694 ARG A CA 1
ATOM 5516 C C . ARG A 1 694 ? -23.406 -38.75 -12.82 1 96.5 694 ARG A C 1
ATOM 5518 O O . ARG A 1 694 ? -24.328 -38 -12.508 1 96.5 694 ARG A O 1
ATOM 5525 N N . LYS A 1 695 ? -22.969 -39.719 -12.047 1 96.75 695 LYS A N 1
ATOM 5526 C CA . LYS A 1 695 ? -23.484 -39.844 -10.688 1 96.75 695 LYS A CA 1
ATOM 5527 C C . LYS A 1 695 ? -22.688 -39 -9.711 1 96.75 695 LYS A C 1
ATOM 5529 O O . LYS A 1 695 ? -21.609 -38.5 -10.039 1 96.75 695 LYS A O 1
ATOM 5534 N N . LYS A 1 696 ? -23.312 -38.875 -8.578 1 95.44 696 LYS A N 1
ATOM 5535 C CA . LYS A 1 696 ? -22.656 -38.125 -7.523 1 95.44 696 LYS A CA 1
ATOM 5536 C C . LYS A 1 696 ? -21.266 -38.656 -7.223 1 95.44 696 LYS A C 1
ATOM 5538 O O . LYS A 1 696 ? -21.078 -39.875 -7.184 1 95.44 696 LYS A O 1
ATOM 5543 N N . PHE A 1 697 ? -20.219 -37.781 -7.16 1 92.38 697 PHE A N 1
ATOM 5544 C CA . PHE A 1 697 ? -18.859 -38.062 -6.707 1 92.38 697 PHE A CA 1
ATOM 5545 C C . PHE A 1 697 ? -18.016 -38.625 -7.836 1 92.38 697 PHE A C 1
ATOM 5547 O O . PHE A 1 697 ? -16.797 -38.75 -7.703 1 92.38 697 PHE A O 1
ATOM 5554 N N . GLU A 1 698 ? -18.672 -38.969 -9.023 1 93.75 698 GLU A N 1
ATOM 5555 C CA . GLU A 1 698 ? -17.875 -39.344 -10.172 1 93.75 698 GLU A CA 1
ATOM 5556 C C . GLU A 1 698 ? -17.031 -38.188 -10.68 1 93.75 698 GLU A C 1
ATOM 5558 O O . GLU A 1 698 ? -17.422 -37.031 -10.562 1 93.75 698 GLU A O 1
ATOM 5563 N N . PRO A 1 699 ? -15.891 -38.5 -11.188 1 93.19 699 PRO A N 1
ATOM 5564 C CA . PRO A 1 699 ? -15.07 -37.438 -11.727 1 93.19 699 PRO A CA 1
ATOM 5565 C C . PRO A 1 699 ? -15.789 -36.625 -12.812 1 93.19 699 PRO A C 1
ATOM 5567 O O . PRO A 1 699 ? -16.562 -37.188 -13.586 1 93.19 699 PRO A O 1
ATOM 5570 N N . ILE A 1 700 ? -15.625 -35.375 -12.836 1 95.75 700 ILE A N 1
ATOM 5571 C CA . ILE A 1 700 ? -16.062 -34.562 -13.961 1 95.75 700 ILE A CA 1
ATOM 5572 C C . ILE A 1 700 ? -15.102 -34.719 -15.133 1 95.75 700 ILE A C 1
ATOM 5574 O O . ILE A 1 700 ? -14.055 -35.375 -15 1 95.75 700 ILE A O 1
ATOM 5578 N N . SER A 1 701 ? -15.547 -34.25 -16.297 1 95.19 701 SER A N 1
ATOM 5579 C CA . SER A 1 701 ? -14.68 -34.375 -17.453 1 95.19 701 SER A CA 1
ATOM 5580 C C . SER A 1 701 ? -13.328 -33.719 -17.234 1 95.19 701 SER A C 1
ATOM 5582 O O . SER A 1 701 ? -13.258 -32.656 -16.609 1 95.19 701 SER A O 1
ATOM 5584 N N . ASP A 1 702 ? -12.297 -34.312 -17.688 1 90.5 702 ASP A N 1
ATOM 5585 C CA . ASP A 1 702 ? -10.945 -33.812 -17.469 1 90.5 702 ASP A CA 1
ATOM 5586 C C . ASP A 1 702 ? -10.555 -32.844 -18.578 1 90.5 702 ASP A C 1
ATOM 5588 O O . ASP A 1 702 ? -10.805 -33.094 -19.766 1 90.5 702 ASP A O 1
ATOM 5592 N N . ASN A 1 703 ? -9.969 -31.688 -18.188 1 92.56 703 ASN A N 1
ATOM 5593 C CA . ASN A 1 703 ? -9.391 -30.75 -19.141 1 92.56 703 ASN A CA 1
ATOM 5594 C C . ASN A 1 703 ? -10.344 -30.453 -20.297 1 92.56 703 ASN A C 1
ATOM 5596 O O . ASN A 1 703 ? -11.508 -30.109 -20.078 1 92.56 703 ASN A O 1
ATOM 5600 N N . MET A 1 704 ? -9.922 -30.641 -21.594 1 95.31 704 MET A N 1
ATOM 5601 C CA . MET A 1 704 ? -10.781 -30.438 -22.766 1 95.31 704 MET A CA 1
ATOM 5602 C C . MET A 1 704 ? -11.32 -31.766 -23.281 1 95.31 704 MET A C 1
ATOM 5604 O O . MET A 1 704 ? -11.828 -31.844 -24.391 1 95.31 704 MET A O 1
ATOM 5608 N N . GLY A 1 705 ? -11.172 -32.781 -22.453 1 94.19 705 GLY A N 1
ATOM 5609 C CA . GLY A 1 705 ? -11.539 -34.125 -22.875 1 94.19 705 GLY A CA 1
ATOM 5610 C C . GLY A 1 705 ? -13.023 -34.406 -22.734 1 94.19 705 GLY A C 1
ATOM 5611 O O . GLY A 1 705 ? -13.734 -33.688 -22.031 1 94.19 705 GLY A O 1
ATOM 5612 N N . PRO A 1 706 ? -13.5 -35.438 -23.391 1 96 706 PRO A N 1
ATOM 5613 C CA . PRO A 1 706 ? -14.914 -35.812 -23.328 1 96 706 PRO A CA 1
ATOM 5614 C C . PRO A 1 706 ? -15.305 -36.406 -21.969 1 96 706 PRO A C 1
ATOM 5616 O O . PRO A 1 706 ? -14.445 -36.594 -21.109 1 96 706 PRO A O 1
ATOM 5619 N N . VAL A 1 707 ? -16.578 -36.625 -21.828 1 96.69 707 VAL A N 1
ATOM 5620 C CA . VAL A 1 707 ? -17.125 -37.125 -20.578 1 96.69 707 VAL A CA 1
ATOM 5621 C C . VAL A 1 707 ? -16.938 -38.656 -20.516 1 96.69 707 VAL A C 1
ATOM 5623 O O . VAL A 1 707 ? -17.141 -39.344 -21.516 1 96.69 707 VAL A O 1
ATOM 5626 N N . HIS A 1 708 ? -16.469 -39.125 -19.391 1 93.38 708 HIS A N 1
ATOM 5627 C CA . HIS A 1 708 ? -16.375 -40.562 -19.078 1 93.38 708 HIS A CA 1
ATOM 5628 C C . HIS A 1 708 ? -17.078 -40.875 -17.766 1 93.38 708 HIS A C 1
ATOM 5630 O O . HIS A 1 708 ? -16.562 -40.594 -16.688 1 93.38 708 HIS A O 1
ATOM 5636 N N . THR A 1 709 ? -18.203 -41.531 -17.891 1 92.81 709 THR A N 1
ATOM 5637 C CA . THR A 1 709 ? -18.938 -41.906 -16.688 1 92.81 709 THR A CA 1
ATOM 5638 C C . THR A 1 709 ? -18.875 -43.438 -16.469 1 92.81 709 THR A C 1
ATOM 5640 O O . THR A 1 709 ? -18.297 -44.156 -17.281 1 92.81 709 THR A O 1
ATOM 5643 N N . ASP A 1 710 ? -19.484 -43.875 -15.359 1 89.69 710 ASP A N 1
ATOM 5644 C CA . ASP A 1 710 ? -19.625 -45.281 -15.109 1 89.69 710 ASP A CA 1
ATOM 5645 C C . ASP A 1 710 ? -20.578 -45.938 -16.125 1 89.69 710 ASP A C 1
ATOM 5647 O O . ASP A 1 710 ? -20.531 -47.156 -16.344 1 89.69 710 ASP A O 1
ATOM 5651 N N . GLY A 1 711 ? -21.406 -45.094 -16.719 1 89.25 711 GLY A N 1
ATOM 5652 C CA . GLY A 1 711 ? -22.328 -45.562 -17.719 1 89.25 711 GLY A CA 1
ATOM 5653 C C . GLY A 1 711 ? -21.688 -45.75 -19.078 1 89.25 711 GLY A C 1
ATOM 5654 O O . GLY A 1 711 ? -22.25 -46.406 -19.953 1 89.25 711 GLY A O 1
ATOM 5655 N N . GLY A 1 712 ? -20.578 -45.125 -19.266 1 89 712 GLY A N 1
ATOM 5656 C CA . GLY A 1 712 ? -19.859 -45.25 -20.516 1 89 712 GLY A CA 1
ATOM 5657 C C . GLY A 1 712 ? -19.156 -43.969 -20.938 1 89 712 GLY A C 1
ATOM 5658 O O . GLY A 1 712 ? -19.5 -42.875 -20.438 1 89 712 GLY A O 1
ATOM 5659 N N . SER A 1 713 ? -18.25 -44.156 -21.859 1 92.38 713 SER A N 1
ATOM 5660 C CA . SER A 1 713 ? -17.578 -43.031 -22.438 1 92.38 713 SER A CA 1
ATOM 5661 C C . SER A 1 713 ? -18.422 -42.375 -23.531 1 92.38 713 SER A C 1
ATOM 5663 O O . SER A 1 713 ? -19.062 -43.062 -24.312 1 92.38 713 SER A O 1
ATOM 5665 N N . HIS A 1 714 ? -18.406 -41.094 -23.516 1 96 714 HIS A N 1
ATOM 5666 C CA . HIS A 1 714 ? -19.25 -40.375 -24.469 1 96 714 HIS A CA 1
ATOM 5667 C C . HIS A 1 714 ? -18.562 -40.219 -25.812 1 96 714 HIS A C 1
ATOM 5669 O O . HIS A 1 714 ? -19.219 -39.906 -26.812 1 96 714 HIS A O 1
ATOM 5675 N N . ASP A 1 715 ? -17.266 -40.344 -25.891 1 94.25 715 ASP A N 1
ATOM 5676 C CA . ASP A 1 715 ? -16.547 -40.312 -27.156 1 94.25 715 ASP A CA 1
ATOM 5677 C C . ASP A 1 715 ? -16.469 -41.719 -27.766 1 94.25 715 ASP A C 1
ATOM 5679 O O . ASP A 1 715 ? -15.688 -42.562 -27.312 1 94.25 715 ASP A O 1
ATOM 5683 N N . ILE A 1 716 ? -17.141 -41.906 -28.859 1 93.44 716 ILE A N 1
ATOM 5684 C CA . ILE A 1 716 ? -17.266 -43.281 -29.375 1 93.44 716 ILE A CA 1
ATOM 5685 C C . ILE A 1 716 ? -16.828 -43.312 -30.844 1 93.44 716 ILE A C 1
ATOM 5687 O O . ILE A 1 716 ? -16.891 -44.344 -31.484 1 93.44 716 ILE A O 1
ATOM 5691 N N . CYS A 1 717 ? -16.469 -42.188 -31.391 1 93.69 717 CYS A N 1
ATOM 5692 C CA . CYS A 1 717 ? -16.234 -42.125 -32.844 1 93.69 717 CYS A CA 1
ATOM 5693 C C . CYS A 1 717 ? -14.742 -42.062 -33.125 1 93.69 717 CYS A C 1
ATOM 5695 O O . CYS A 1 717 ? -14.344 -41.75 -34.25 1 93.69 717 CYS A O 1
ATOM 5697 N N . GLY A 1 718 ? -13.82 -42.25 -32.125 1 91.44 718 GLY A N 1
ATOM 5698 C CA . GLY A 1 718 ? -12.398 -42.406 -32.375 1 91.44 718 GLY A CA 1
ATOM 5699 C C . GLY A 1 718 ? -11.617 -41.125 -32.219 1 91.44 718 GLY A C 1
ATOM 5700 O O . GLY A 1 718 ? -12.195 -40.062 -32 1 91.44 718 GLY A O 1
ATOM 5701 N N . PRO A 1 719 ? -10.266 -41.25 -32.406 1 92.81 719 PRO A N 1
ATOM 5702 C CA . PRO A 1 719 ? -9.375 -40.125 -32.094 1 92.81 719 PRO A CA 1
ATOM 5703 C C . PRO A 1 719 ? -9.523 -38.969 -33.094 1 92.81 719 PRO A C 1
ATOM 5705 O O . PRO A 1 719 ? -9.438 -37.781 -32.688 1 92.81 719 PRO A O 1
ATOM 5708 N N . THR A 1 720 ? -9.719 -39.25 -34.344 1 92.88 720 THR A N 1
ATOM 5709 C CA . THR A 1 720 ? -9.867 -38.188 -35.344 1 92.88 720 THR A CA 1
ATOM 5710 C C . THR A 1 720 ? -11.117 -37.344 -35.062 1 92.88 720 THR A C 1
ATOM 5712 O O . THR A 1 720 ? -11.078 -36.125 -35.188 1 92.88 720 THR A O 1
ATOM 5715 N N . ALA A 1 721 ? -12.211 -38 -34.75 1 95.44 721 ALA A N 1
ATOM 5716 C CA . ALA A 1 721 ? -13.445 -37.312 -34.406 1 95.44 721 ALA A CA 1
ATOM 5717 C C . ALA A 1 721 ? -13.242 -36.438 -33.188 1 95.44 721 ALA A C 1
ATOM 5719 O O . ALA A 1 721 ? -13.773 -35.312 -33.125 1 95.44 721 ALA A O 1
ATOM 5720 N N . LEU A 1 722 ? -12.555 -36.969 -32.312 1 95.19 722 LEU A N 1
ATOM 5721 C CA . LEU A 1 722 ? -12.281 -36.219 -31.062 1 95.19 722 LEU A CA 1
ATOM 5722 C C . LEU A 1 722 ? -11.492 -34.938 -31.359 1 95.19 722 LEU A C 1
ATOM 5724 O O . LEU A 1 722 ? -11.828 -33.875 -30.844 1 95.19 722 LEU A O 1
ATOM 5728 N N . VAL A 1 723 ? -10.453 -34.969 -32.156 1 95.56 723 VAL A N 1
ATOM 5729 C CA . VAL A 1 723 ? -9.625 -33.844 -32.5 1 95.56 723 VAL A CA 1
ATOM 5730 C C . VAL A 1 723 ? -10.453 -32.812 -33.281 1 95.56 723 VAL A C 1
ATOM 5732 O O . VAL A 1 723 ? -10.305 -31.609 -33.094 1 95.56 723 VAL A O 1
ATOM 5735 N N . ASN A 1 724 ? -11.305 -33.344 -34.156 1 96.56 724 ASN A N 1
ATOM 5736 C CA . ASN A 1 724 ? -12.188 -32.438 -34.906 1 96.56 724 ASN A CA 1
ATOM 5737 C C . ASN A 1 724 ? -13.094 -31.625 -33.969 1 96.56 724 ASN A C 1
ATOM 5739 O O . ASN A 1 724 ? -13.297 -30.438 -34.188 1 96.56 724 ASN A O 1
ATOM 5743 N N . SER A 1 725 ? -13.656 -32.281 -33 1 97.38 725 SER A N 1
ATOM 5744 C CA . SER A 1 725 ? -14.484 -31.594 -32 1 97.38 725 SER A CA 1
ATOM 5745 C C . SER A 1 725 ? -13.672 -30.562 -31.219 1 97.38 725 SER A C 1
ATOM 5747 O O . SER A 1 725 ? -14.117 -29.438 -31.031 1 97.38 725 SER A O 1
ATOM 5749 N N . LEU A 1 726 ? -12.508 -30.969 -30.844 1 96.88 726 LEU A N 1
ATOM 5750 C CA . LEU A 1 726 ? -11.609 -30.172 -30.016 1 96.88 726 LEU A CA 1
ATOM 5751 C C . LEU A 1 726 ? -11.219 -28.875 -30.734 1 96.88 726 LEU A C 1
ATOM 5753 O O . LEU A 1 726 ? -11.094 -27.828 -30.094 1 96.88 726 LEU A O 1
ATOM 5757 N N . THR A 1 727 ? -11.047 -28.875 -31.984 1 96.88 727 THR A N 1
ATOM 5758 C CA . THR A 1 727 ? -10.445 -27.766 -32.719 1 96.88 727 THR A CA 1
ATOM 5759 C C . THR A 1 727 ? -11.516 -26.828 -33.25 1 96.88 727 THR A C 1
ATOM 5761 O O . THR A 1 727 ? -11.219 -25.891 -34 1 96.88 727 THR A O 1
ATOM 5764 N N . LYS A 1 728 ? -12.75 -27.062 -32.875 1 96.62 728 LYS A N 1
ATOM 5765 C CA . LYS A 1 728 ? -13.812 -26.156 -33.281 1 96.62 728 LYS A CA 1
ATOM 5766 C C . LYS A 1 728 ? -13.797 -24.891 -32.406 1 96.62 728 LYS A C 1
ATOM 5768 O O . LYS A 1 728 ? -14.422 -23.891 -32.75 1 96.62 728 LYS A O 1
ATOM 5773 N N . VAL A 1 729 ? -13.086 -24.859 -31.328 1 96.62 729 VAL A N 1
ATOM 5774 C CA . VAL A 1 729 ? -12.914 -23.672 -30.5 1 96.62 729 VAL A CA 1
ATOM 5775 C C . VAL A 1 729 ? -11.602 -22.984 -30.859 1 96.62 729 VAL A C 1
ATOM 5777 O O . VAL A 1 729 ? -10.688 -23.609 -31.391 1 96.62 729 VAL A O 1
ATOM 5780 N N . ASP A 1 730 ? -11.531 -21.688 -30.672 1 97.38 730 ASP A N 1
ATOM 5781 C CA . ASP A 1 730 ? -10.281 -20.938 -30.781 1 97.38 730 ASP A CA 1
ATOM 5782 C C . ASP A 1 730 ? -9.477 -21.031 -29.484 1 97.38 730 ASP A C 1
ATOM 5784 O O . ASP A 1 730 ? -9.695 -20.25 -28.547 1 97.38 730 ASP A O 1
ATOM 5788 N N . HIS A 1 731 ? -8.484 -21.875 -29.453 1 97.69 731 HIS A N 1
ATOM 5789 C CA . HIS A 1 731 ? -7.715 -22.156 -28.25 1 97.69 731 HIS A CA 1
ATOM 5790 C C . HIS A 1 731 ? -7.004 -20.906 -27.734 1 97.69 731 HIS A C 1
ATOM 5792 O O . HIS A 1 731 ? -6.684 -20.812 -26.547 1 97.69 731 HIS A O 1
ATOM 5798 N N . SER A 1 732 ? -6.711 -19.906 -28.578 1 97.38 732 SER A N 1
ATOM 5799 C CA . SER A 1 732 ? -5.961 -18.719 -28.188 1 97.38 732 SER A CA 1
ATOM 5800 C C . SER A 1 732 ? -6.773 -17.828 -27.25 1 97.38 732 SER A C 1
ATOM 5802 O O . SER A 1 732 ? -6.227 -16.938 -26.609 1 97.38 732 SER A O 1
ATOM 5804 N N . LEU A 1 733 ? -8.102 -18.094 -27.109 1 97.69 733 LEU A N 1
ATOM 5805 C CA . LEU A 1 733 ? -8.922 -17.359 -26.156 1 97.69 733 LEU A CA 1
ATOM 5806 C C . LEU A 1 733 ? -8.57 -17.75 -24.734 1 97.69 733 LEU A C 1
ATOM 5808 O O . LEU A 1 733 ? -8.797 -16.969 -23.797 1 97.69 733 LEU A O 1
ATOM 5812 N N . ALA A 1 734 ? -8.07 -18.953 -24.547 1 97.94 734 ALA A N 1
ATOM 5813 C CA . ALA A 1 734 ? -7.547 -19.406 -23.266 1 97.94 734 ALA A CA 1
ATOM 5814 C C . ALA A 1 734 ? -6.07 -19.047 -23.125 1 97.94 734 ALA A C 1
ATOM 5816 O O . ALA A 1 734 ? -5.203 -19.922 -23.203 1 97.94 734 ALA A O 1
ATOM 5817 N N . THR A 1 735 ? -5.812 -17.828 -22.781 1 97.62 735 THR A N 1
ATOM 5818 C CA . THR A 1 735 ? -4.465 -17.281 -22.797 1 97.62 735 THR A CA 1
ATOM 5819 C C . THR A 1 735 ? -3.607 -17.906 -21.703 1 97.62 735 THR A C 1
ATOM 5821 O O . THR A 1 735 ? -2.383 -17.766 -21.703 1 97.62 735 THR A O 1
ATOM 5824 N N . ASN A 1 736 ? -4.223 -18.656 -20.781 1 97.06 736 ASN A N 1
ATOM 5825 C CA . ASN A 1 736 ? -3.484 -19.359 -19.734 1 97.06 736 ASN A CA 1
ATOM 5826 C C . ASN A 1 736 ? -3.236 -20.828 -20.109 1 97.06 736 ASN A C 1
ATOM 5828 O O . ASN A 1 736 ? -2.648 -21.578 -19.328 1 97.06 736 ASN A O 1
ATOM 5832 N N . GLY A 1 737 ? -3.785 -21.266 -21.25 1 96.44 737 GLY A N 1
ATOM 5833 C CA . GLY A 1 737 ? -3.471 -22.594 -21.75 1 96.44 737 GLY A CA 1
ATOM 5834 C C . GLY A 1 737 ? -4.672 -23.516 -21.766 1 96.44 737 GLY A C 1
ATOM 5835 O O . GLY A 1 737 ? -5.688 -23.25 -21.125 1 96.44 737 GLY A O 1
ATOM 5836 N N . THR A 1 738 ? -4.609 -24.562 -22.578 1 97.06 738 THR A N 1
ATOM 5837 C CA . THR A 1 738 ? -5.543 -25.672 -22.656 1 97.06 738 THR A CA 1
ATOM 5838 C C . THR A 1 738 ? -4.805 -27 -22.562 1 97.06 738 THR A C 1
ATOM 5840 O O . THR A 1 738 ? -3.586 -27.062 -22.734 1 97.06 738 THR A O 1
ATOM 5843 N N . LEU A 1 739 ? -5.535 -28.047 -22.234 1 95.69 739 LEU A N 1
ATOM 5844 C CA . LEU A 1 739 ? -4.91 -29.344 -22.078 1 95.69 739 LEU A CA 1
ATOM 5845 C C . LEU A 1 739 ? -5.797 -30.453 -22.656 1 95.69 739 LEU A C 1
ATOM 5847 O O . LEU A 1 739 ? -7.016 -30.438 -22.469 1 95.69 739 LEU A O 1
ATOM 5851 N N . MET A 1 740 ? -5.207 -31.297 -23.484 1 95.19 740 MET A N 1
ATOM 5852 C CA . MET A 1 740 ? -5.898 -32.469 -24 1 95.19 740 MET A CA 1
ATOM 5853 C C . MET A 1 740 ? -5.105 -33.75 -23.703 1 95.19 740 MET A C 1
ATOM 5855 O O . MET A 1 740 ? -3.93 -33.844 -24.062 1 95.19 740 MET A O 1
ATOM 5859 N N . ASN A 1 741 ? -5.75 -34.688 -23.047 1 92.12 741 ASN A N 1
ATOM 5860 C CA . ASN A 1 741 ? -5.184 -36 -22.797 1 92.12 741 ASN A CA 1
ATOM 5861 C C . ASN A 1 741 ? -5.684 -37.031 -23.797 1 92.12 741 ASN A C 1
ATOM 5863 O O . ASN A 1 741 ? -6.883 -37.094 -24.062 1 92.12 741 ASN A O 1
ATOM 5867 N N . LEU A 1 742 ? -4.754 -37.75 -24.328 1 92.5 742 LEU A N 1
ATOM 5868 C CA . LEU A 1 742 ? -5.113 -38.875 -25.172 1 92.5 742 LEU A CA 1
ATOM 5869 C C . LEU A 1 742 ? -4.414 -40.156 -24.703 1 92.5 742 LEU A C 1
ATOM 5871 O O . LEU A 1 742 ? -3.256 -40.094 -24.281 1 92.5 742 LEU A O 1
ATOM 5875 N N . ARG A 1 743 ? -5.102 -41.25 -24.75 1 91 743 ARG A N 1
ATOM 5876 C CA . ARG A 1 743 ? -4.535 -42.531 -24.328 1 91 743 ARG A CA 1
ATOM 5877 C C . ARG A 1 743 ? -4.617 -43.562 -25.453 1 91 743 ARG A C 1
ATOM 5879 O O . ARG A 1 743 ? -5.68 -43.75 -26.047 1 91 743 ARG A O 1
ATOM 5886 N N . PHE A 1 744 ? -3.518 -44.125 -25.734 1 91.88 744 PHE A N 1
ATOM 5887 C CA . PHE A 1 744 ? -3.41 -45.219 -26.703 1 91.88 744 PHE A CA 1
ATOM 5888 C C . PHE A 1 744 ? -2.789 -46.469 -26.062 1 91.88 744 PHE A C 1
ATOM 5890 O O . PHE A 1 744 ? -1.874 -46.344 -25.234 1 91.88 744 PHE A O 1
ATOM 5897 N N . PRO A 1 745 ? -3.328 -47.688 -26.375 1 89.25 745 PRO A N 1
ATOM 5898 C CA . PRO A 1 745 ? -2.609 -48.875 -25.938 1 89.25 745 PRO A CA 1
ATOM 5899 C C . PRO A 1 745 ? -1.282 -49.062 -26.672 1 89.25 745 PRO A C 1
ATOM 5901 O O . PRO A 1 745 ? -1.102 -48.531 -27.766 1 89.25 745 PRO A O 1
ATOM 5904 N N . GLN A 1 746 ? -0.438 -49.875 -26.125 1 88.69 746 GLN A N 1
ATOM 5905 C CA . GLN A 1 746 ? 0.895 -50.094 -26.672 1 88.69 746 GLN A CA 1
ATOM 5906 C C . GLN A 1 746 ? 0.82 -50.656 -28.094 1 88.69 746 GLN A C 1
ATOM 5908 O O . GLN A 1 746 ? 1.609 -50.281 -28.969 1 88.69 746 GLN A O 1
ATOM 5913 N N . GLU A 1 747 ? -0.127 -51.438 -28.312 1 88.5 747 GLU A N 1
ATOM 5914 C CA . GLU A 1 747 ? -0.262 -52.125 -29.594 1 88.5 747 GLU A CA 1
ATOM 5915 C C . GLU A 1 747 ? -0.608 -51.156 -30.719 1 88.5 747 GLU A C 1
ATOM 5917 O O . GLU A 1 747 ? -0.204 -51.344 -31.859 1 88.5 747 GLU A O 1
ATOM 5922 N N . ALA A 1 748 ? -1.307 -50.156 -30.328 1 89.81 748 ALA A N 1
ATOM 5923 C CA . ALA A 1 748 ? -1.767 -49.188 -31.312 1 89.81 748 ALA A CA 1
ATOM 5924 C C . ALA A 1 748 ? -0.598 -48.375 -31.875 1 89.81 748 ALA A C 1
ATOM 5926 O O . ALA A 1 748 ? -0.697 -47.812 -32.969 1 89.81 748 ALA A O 1
ATOM 5927 N N . VAL A 1 749 ? 0.505 -48.312 -31.203 1 92.5 749 VAL A N 1
ATOM 5928 C CA . VAL A 1 749 ? 1.627 -47.5 -31.625 1 92.5 749 VAL A CA 1
ATOM 5929 C C . VAL A 1 749 ? 2.869 -48.375 -31.812 1 92.5 749 VAL A C 1
ATOM 5931 O O . VAL A 1 749 ? 3.994 -47.875 -31.812 1 92.5 749 VAL A O 1
ATOM 5934 N N . ALA A 1 750 ? 2.658 -49.656 -31.938 1 91.81 750 ALA A N 1
ATOM 5935 C CA . ALA A 1 750 ? 3.764 -50.594 -32.031 1 91.81 750 ALA A CA 1
ATOM 5936 C C . ALA A 1 750 ? 4.363 -50.594 -33.438 1 91.81 750 ALA A C 1
ATOM 5938 O O . ALA A 1 750 ? 3.643 -50.438 -34.438 1 91.81 750 ALA A O 1
ATOM 5939 N N . GLY A 1 751 ? 5.641 -50.844 -33.531 1 91.19 751 GLY A N 1
ATOM 5940 C CA . GLY A 1 751 ? 6.34 -50.969 -34.812 1 91.19 751 GLY A CA 1
ATOM 5941 C C . GLY A 1 751 ? 6.48 -49.656 -35.531 1 91.19 751 GLY A C 1
ATOM 5942 O O . GLY A 1 751 ? 6.051 -48.625 -35.031 1 91.19 751 GLY A O 1
ATOM 5943 N N . VAL A 1 752 ? 7.094 -49.75 -36.625 1 92.88 752 VAL A N 1
ATOM 5944 C CA . VAL A 1 752 ? 7.324 -48.562 -37.469 1 92.88 752 VAL A CA 1
ATOM 5945 C C . VAL A 1 752 ? 5.984 -48 -37.938 1 92.88 752 VAL A C 1
ATOM 5947 O O . VAL A 1 752 ? 5.816 -46.781 -38.031 1 92.88 752 VAL A O 1
ATOM 5950 N N . GLU A 1 753 ? 5.117 -48.906 -38.219 1 92.69 753 GLU A N 1
ATOM 5951 C CA . GLU A 1 753 ? 3.795 -48.469 -38.656 1 92.69 753 GLU A CA 1
ATOM 5952 C C . GLU A 1 753 ? 3.082 -47.688 -37.562 1 92.69 753 GLU A C 1
ATOM 5954 O O . GLU A 1 753 ? 2.465 -46.656 -37.812 1 92.69 753 GLU A O 1
ATOM 5959 N N . GLY A 1 754 ? 3.1 -48.25 -36.406 1 93.31 754 GLY A N 1
ATOM 5960 C CA . GLY A 1 754 ? 2.508 -47.531 -35.281 1 93.31 754 GLY A CA 1
ATOM 5961 C C . GLY A 1 754 ? 3.137 -46.188 -35 1 93.31 754 GLY A C 1
ATOM 5962 O O . GLY A 1 754 ? 2.438 -45.219 -34.719 1 93.31 754 GLY A O 1
ATOM 5963 N N . ARG A 1 755 ? 4.449 -46.094 -35.062 1 94.62 755 ARG A N 1
ATOM 5964 C CA . ARG A 1 755 ? 5.184 -44.844 -34.938 1 94.62 755 ARG A CA 1
ATOM 5965 C C . ARG A 1 755 ? 4.711 -43.812 -35.938 1 94.62 755 ARG A C 1
ATOM 5967 O O . ARG A 1 755 ? 4.422 -42.688 -35.594 1 94.62 755 ARG A O 1
ATOM 5974 N N . ASP A 1 756 ? 4.625 -44.25 -37.219 1 94.62 756 ASP A N 1
ATOM 5975 C CA . ASP A 1 756 ? 4.266 -43.344 -38.312 1 94.62 756 ASP A CA 1
ATOM 5976 C C . ASP A 1 756 ? 2.809 -42.906 -38.188 1 94.62 756 ASP A C 1
ATOM 5978 O O . ASP A 1 756 ? 2.467 -41.781 -38.562 1 94.62 756 ASP A O 1
ATOM 5982 N N . ASN A 1 757 ? 1.96 -43.781 -37.75 1 94.5 757 ASN A N 1
ATOM 5983 C CA . ASN A 1 757 ? 0.569 -43.406 -37.5 1 94.5 757 ASN A CA 1
ATOM 5984 C C . ASN A 1 757 ? 0.455 -42.344 -36.438 1 94.5 757 ASN A C 1
ATOM 5986 O O . ASN A 1 757 ? -0.301 -41.375 -36.594 1 94.5 757 ASN A O 1
ATOM 5990 N N . LEU A 1 758 ? 1.16 -42.531 -35.375 1 95.25 758 LEU A N 1
ATOM 5991 C CA . LEU A 1 758 ? 1.145 -41.531 -34.312 1 95.25 758 LEU A CA 1
ATOM 5992 C C . LEU A 1 758 ? 1.704 -40.188 -34.812 1 95.25 758 LEU A C 1
ATOM 5994 O O . LEU A 1 758 ? 1.17 -39.125 -34.5 1 95.25 758 LEU A O 1
ATOM 5998 N N . LEU A 1 759 ? 2.795 -40.25 -35.531 1 95.88 759 LEU A N 1
ATOM 5999 C CA . LEU A 1 759 ? 3.381 -39.031 -36.125 1 95.88 759 LEU A CA 1
ATOM 6000 C C . LEU A 1 759 ? 2.373 -38.312 -37 1 95.88 759 LEU A C 1
ATOM 6002 O O . LEU A 1 759 ? 2.238 -37.094 -36.938 1 95.88 759 LEU A O 1
ATOM 6006 N N . SER A 1 760 ? 1.695 -39.062 -37.875 1 94.88 760 SER A N 1
ATOM 6007 C CA . SER A 1 760 ? 0.691 -38.469 -38.75 1 94.88 760 SER A CA 1
ATOM 6008 C C . SER A 1 760 ? -0.438 -37.812 -37.969 1 94.88 760 SER A C 1
ATOM 6010 O O . SER A 1 760 ? -0.969 -36.781 -38.375 1 94.88 760 SER A O 1
ATOM 6012 N N . PHE A 1 761 ? -0.814 -38.5 -36.969 1 94.94 761 PHE A N 1
ATOM 6013 C CA . PHE A 1 761 ? -1.849 -37.969 -36.094 1 94.94 761 PHE A CA 1
ATOM 6014 C C . PHE A 1 761 ? -1.406 -36.656 -35.5 1 94.94 761 PHE A C 1
ATOM 6016 O O . PHE A 1 761 ? -2.17 -35.688 -35.469 1 94.94 761 PHE A O 1
ATOM 6023 N N . ILE A 1 762 ? -0.206 -36.562 -34.969 1 95.81 762 ILE A N 1
ATOM 6024 C CA . ILE A 1 762 ? 0.346 -35.375 -34.375 1 95.81 762 ILE A CA 1
ATOM 6025 C C . ILE A 1 762 ? 0.418 -34.25 -35.406 1 95.81 762 ILE A C 1
ATOM 6027 O O . ILE A 1 762 ? 0.084 -33.094 -35.125 1 95.81 762 ILE A O 1
ATOM 6031 N N . ASP A 1 763 ? 0.82 -34.562 -36.594 1 94.94 763 ASP A N 1
ATOM 6032 C CA . ASP A 1 763 ? 0.884 -33.562 -37.656 1 94.94 763 ASP A CA 1
ATOM 6033 C C . ASP A 1 763 ? -0.495 -32.969 -37.938 1 94.94 763 ASP A C 1
ATOM 6035 O O . ASP A 1 763 ? -0.625 -31.781 -38.188 1 94.94 763 ASP A O 1
ATOM 6039 N N . GLU A 1 764 ? -1.424 -33.844 -37.969 1 93.56 764 GLU A N 1
ATOM 6040 C CA . GLU A 1 764 ? -2.791 -33.375 -38.188 1 93.56 764 GLU A CA 1
ATOM 6041 C C . GLU A 1 764 ? -3.275 -32.5 -37.031 1 93.56 764 GLU A C 1
ATOM 6043 O O . GLU A 1 764 ? -3.975 -31.516 -37.25 1 93.56 764 GLU A O 1
ATOM 6048 N N . TYR A 1 765 ? -2.986 -33 -35.875 1 94 765 TYR A N 1
ATOM 6049 C CA . TYR A 1 765 ? -3.326 -32.25 -34.688 1 94 765 TYR A CA 1
ATOM 6050 C C . TYR A 1 765 ? -2.773 -30.828 -34.75 1 94 765 TYR A C 1
ATOM 6052 O O . TYR A 1 765 ? -3.479 -29.859 -34.438 1 94 765 TYR A O 1
ATOM 6060 N N . ILE A 1 766 ? -1.534 -30.641 -35.156 1 93.75 766 ILE A N 1
ATOM 6061 C CA . ILE A 1 766 ? -0.846 -29.359 -35.25 1 93.75 766 ILE A CA 1
ATOM 6062 C C . ILE A 1 766 ? -1.482 -28.516 -36.375 1 93.75 766 ILE A C 1
ATOM 6064 O O . ILE A 1 766 ? -1.723 -27.328 -36.219 1 93.75 766 ILE A O 1
ATOM 6068 N N . ALA A 1 767 ? -1.801 -29.141 -37.438 1 94.69 767 ALA A N 1
ATOM 6069 C CA . ALA A 1 767 ? -2.383 -28.469 -38.594 1 94.69 767 ALA A CA 1
ATOM 6070 C C . ALA A 1 767 ? -3.76 -27.906 -38.281 1 94.69 767 ALA A C 1
ATOM 6072 O O . ALA A 1 767 ? -4.145 -26.844 -38.781 1 94.69 767 ALA A O 1
ATOM 6073 N N . LYS A 1 768 ? -4.453 -28.516 -37.375 1 95.44 768 LYS A N 1
ATOM 6074 C CA . LYS A 1 768 ? -5.812 -28.109 -37 1 95.44 768 LYS A CA 1
ATOM 6075 C C . LYS A 1 768 ? -5.805 -27.047 -35.938 1 95.44 768 LYS A C 1
ATOM 6077 O O . LYS A 1 768 ? -6.863 -26.609 -35.469 1 95.44 768 LYS A O 1
ATOM 6082 N N . GLN A 1 769 ? -4.668 -26.672 -35.5 1 94.81 769 GLN A N 1
ATOM 6083 C CA . GLN A 1 769 ? -4.434 -25.516 -34.656 1 94.81 769 GLN A CA 1
ATOM 6084 C C . GLN A 1 769 ? -4.875 -25.781 -33.219 1 94.81 769 GLN A C 1
ATOM 6086 O O . GLN A 1 769 ? -5.395 -24.891 -32.531 1 94.81 769 GLN A O 1
ATOM 6091 N N . ALA A 1 770 ? -4.797 -27.016 -32.812 1 95.5 770 ALA A N 1
ATOM 6092 C CA . ALA A 1 770 ? -4.949 -27.312 -31.375 1 95.5 770 ALA A CA 1
ATOM 6093 C C . ALA A 1 770 ? -3.707 -26.891 -30.594 1 95.5 770 ALA A C 1
ATOM 6095 O O . ALA A 1 770 ? -2.586 -26.969 -31.109 1 95.5 770 ALA A O 1
ATOM 6096 N N . MET A 1 771 ? -3.852 -26.516 -29.359 1 97.06 771 MET A N 1
ATOM 6097 C CA . MET A 1 771 ? -2.771 -25.891 -28.609 1 97.06 771 MET A CA 1
ATOM 6098 C C . MET A 1 771 ? -1.873 -26.922 -27.953 1 97.06 771 MET A C 1
ATOM 6100 O O . MET A 1 771 ? -0.647 -26.812 -28 1 97.06 771 MET A O 1
ATOM 6104 N N . HIS A 1 772 ? -2.412 -27.906 -27.359 1 96.69 772 HIS A N 1
ATOM 6105 C CA . HIS A 1 772 ? -1.658 -28.812 -26.516 1 96.69 772 HIS A CA 1
ATOM 6106 C C . HIS A 1 772 ? -2.193 -30.25 -26.625 1 96.69 772 HIS A C 1
ATOM 6108 O O . HIS A 1 772 ? -3.404 -30.453 -26.75 1 96.69 772 HIS A O 1
ATOM 6114 N N . VAL A 1 773 ? -1.268 -31.219 -26.516 1 95.25 773 VAL A N 1
ATOM 6115 C CA . VAL A 1 773 ? -1.681 -32.625 -26.422 1 95.25 773 VAL A CA 1
ATOM 6116 C C . VAL A 1 773 ? -0.624 -33.406 -25.656 1 95.25 773 VAL A C 1
ATOM 6118 O O . VAL A 1 773 ? 0.564 -33.094 -25.703 1 95.25 773 VAL A O 1
ATOM 6121 N N . GLN A 1 774 ? -1.039 -34.375 -24.938 1 93.75 774 GLN A N 1
ATOM 6122 C CA . GLN A 1 774 ? -0.152 -35.344 -24.297 1 93.75 774 GLN A CA 1
ATOM 6123 C C . GLN A 1 774 ? -0.722 -36.75 -24.391 1 93.75 774 GLN A C 1
ATOM 6125 O O . GLN A 1 774 ? -1.933 -36.938 -24.547 1 93.75 774 GLN A O 1
ATOM 6130 N N . PHE A 1 775 ? 0.165 -37.719 -24.297 1 93.06 775 PHE A N 1
ATOM 6131 C CA . PHE A 1 775 ? -0.223 -39.094 -24.594 1 93.06 775 PHE A CA 1
ATOM 6132 C C . PHE A 1 775 ? 0.132 -40 -23.438 1 93.06 775 PHE A C 1
ATOM 6134 O O . PHE A 1 775 ? 1.207 -39.875 -22.844 1 93.06 775 PHE A O 1
ATOM 6141 N N . ASN A 1 776 ? -0.782 -40.844 -23.062 1 90.25 776 ASN A N 1
ATOM 6142 C CA . ASN A 1 776 ? -0.494 -42.031 -22.25 1 90.25 776 ASN A CA 1
ATOM 6143 C C . ASN A 1 776 ? -0.501 -43.281 -23.094 1 90.25 776 ASN A C 1
ATOM 6145 O O . ASN A 1 776 ? -1.516 -43.625 -23.703 1 90.25 776 ASN A O 1
ATOM 6149 N N . ILE A 1 777 ? 0.619 -43.906 -23.094 1 91.19 777 ILE A N 1
ATOM 6150 C CA . ILE A 1 777 ? 0.716 -45.188 -23.828 1 91.19 777 ILE A CA 1
ATOM 6151 C C . ILE A 1 777 ? 0.625 -46.344 -22.844 1 91.19 777 ILE A C 1
ATOM 6153 O O . ILE A 1 777 ? 1.646 -46.875 -22.406 1 91.19 777 ILE A O 1
ATOM 6157 N N . MET A 1 778 ? -0.537 -46.688 -22.578 1 88.12 778 MET A N 1
ATOM 6158 C CA . MET A 1 778 ? -0.792 -47.75 -21.578 1 88.12 778 MET A CA 1
ATOM 6159 C C . MET A 1 778 ? -2.188 -48.344 -21.766 1 88.12 778 MET A C 1
ATOM 6161 O O . MET A 1 778 ? -3.15 -47.594 -22 1 88.12 778 MET A O 1
ATOM 6165 N N . SER A 1 779 ? -2.27 -49.562 -21.516 1 85.88 779 SER A N 1
ATOM 6166 C CA . SER A 1 779 ? -3.574 -50.219 -21.609 1 85.88 779 SER A CA 1
ATOM 6167 C C . SER A 1 779 ? -4.277 -50.25 -20.266 1 85.88 779 SER A C 1
ATOM 6169 O O . SER A 1 779 ? -3.629 -50.156 -19.219 1 85.88 779 SER A O 1
ATOM 6171 N N . SER A 1 780 ? -5.586 -50.438 -20.344 1 86.5 780 SER A N 1
ATOM 6172 C CA . SER A 1 780 ? -6.352 -50.594 -19.109 1 86.5 780 SER A CA 1
ATOM 6173 C C . SER A 1 780 ? -5.926 -51.875 -18.359 1 86.5 780 SER A C 1
ATOM 6175 O O . SER A 1 780 ? -5.918 -51.875 -17.125 1 86.5 780 SER A O 1
ATOM 6177 N N . ALA A 1 781 ? -5.574 -52.781 -19.125 1 85.25 781 ALA A N 1
ATOM 6178 C CA . ALA A 1 781 ? -5.152 -54.062 -18.547 1 85.25 781 ALA A CA 1
ATOM 6179 C C . ALA A 1 781 ? -3.885 -53.875 -17.719 1 85.25 781 ALA A C 1
ATOM 6181 O O . ALA A 1 781 ? -3.773 -54.438 -16.609 1 85.25 781 ALA A O 1
ATOM 6182 N N . THR A 1 782 ? -3.023 -53.188 -18.25 1 85.38 782 THR A N 1
ATOM 6183 C CA . THR A 1 782 ? -1.781 -52.938 -17.531 1 85.38 782 THR A CA 1
ATOM 6184 C C . THR A 1 782 ? -2.051 -52.156 -16.25 1 85.38 782 THR A C 1
ATOM 6186 O O . THR A 1 782 ? -1.457 -52.406 -15.211 1 85.38 782 THR A O 1
ATOM 6189 N N . MET A 1 783 ? -2.869 -51.156 -16.312 1 87.75 783 MET A N 1
ATOM 6190 C CA . MET A 1 783 ? -3.195 -50.344 -15.164 1 87.75 783 MET A CA 1
ATOM 6191 C C . MET A 1 783 ? -3.895 -51.156 -14.086 1 87.75 783 MET A C 1
ATOM 6193 O O . MET A 1 783 ? -3.633 -50.969 -12.891 1 87.75 783 MET A O 1
ATOM 6197 N N . ARG A 1 784 ? -4.746 -52.031 -14.523 1 89.75 784 ARG A N 1
ATOM 6198 C CA . ARG A 1 784 ? -5.422 -52.938 -13.578 1 89.75 784 ARG A CA 1
ATOM 6199 C C . ARG A 1 784 ? -4.434 -53.906 -12.938 1 89.75 784 ARG A C 1
ATOM 6201 O O . ARG A 1 784 ? -4.574 -54.25 -11.766 1 89.75 784 ARG A O 1
ATOM 6208 N N . ALA A 1 785 ? -3.551 -54.312 -13.711 1 87.81 785 ALA A N 1
ATOM 6209 C CA . ALA A 1 785 ? -2.498 -55.188 -13.172 1 87.81 785 ALA A CA 1
ATOM 6210 C C . ALA A 1 785 ? -1.677 -54.438 -12.117 1 87.81 785 ALA A C 1
ATOM 6212 O O . ALA A 1 785 ? -1.295 -55.031 -11.102 1 87.81 785 ALA A O 1
ATOM 6213 N N . ALA A 1 786 ? -1.387 -53.25 -12.406 1 87.38 786 ALA A N 1
ATOM 6214 C CA . ALA A 1 786 ? -0.634 -52.406 -11.477 1 87.38 786 ALA A CA 1
ATOM 6215 C C . ALA A 1 786 ? -1.411 -52.219 -10.172 1 87.38 786 ALA A C 1
ATOM 6217 O O . ALA A 1 786 ? -0.819 -52.125 -9.094 1 87.38 786 ALA A O 1
ATOM 6218 N N . GLN A 1 787 ? -2.709 -52.125 -10.312 1 86.94 787 GLN A N 1
ATOM 6219 C CA . GLN A 1 787 ? -3.553 -52 -9.125 1 86.94 787 GLN A CA 1
ATOM 6220 C C . GLN A 1 787 ? -3.492 -53.281 -8.281 1 86.94 787 GLN A C 1
ATOM 6222 O O . GLN A 1 787 ? -3.506 -53.219 -7.047 1 86.94 787 GLN A O 1
ATOM 6227 N N . LYS A 1 788 ? -3.459 -54.344 -8.945 1 86.75 788 LYS A N 1
ATOM 6228 C CA . LYS A 1 788 ? -3.488 -55.656 -8.281 1 86.75 788 LYS A CA 1
ATOM 6229 C C . LYS A 1 788 ? -2.145 -55.969 -7.629 1 86.75 788 LYS A C 1
ATOM 6231 O O . LYS A 1 788 ? -2.092 -56.594 -6.578 1 86.75 788 LYS A O 1
ATOM 6236 N N . LYS A 1 789 ? -1.102 -55.594 -8.297 1 90.06 789 LYS A N 1
ATOM 6237 C CA . LYS A 1 789 ? 0.249 -55.844 -7.809 1 90.06 789 LYS A CA 1
ATOM 6238 C C . LYS A 1 789 ? 1.115 -54.594 -7.887 1 90.06 789 LYS A C 1
ATOM 6240 O O . LYS A 1 789 ? 2.076 -54.562 -8.656 1 90.06 789 LYS A O 1
ATOM 6245 N N . PRO A 1 790 ? 0.862 -53.719 -7.02 1 85.75 790 PRO A N 1
ATOM 6246 C CA . PRO A 1 790 ? 1.579 -52.469 -7.078 1 85.75 790 PRO A CA 1
ATOM 6247 C C . PRO A 1 790 ? 3.09 -52.625 -6.93 1 85.75 790 PRO A C 1
ATOM 6249 O O . PRO A 1 790 ? 3.857 -51.812 -7.457 1 85.75 790 PRO A O 1
ATOM 6252 N N . GLU A 1 791 ? 3.611 -53.625 -6.309 1 82.94 791 GLU A N 1
ATOM 6253 C CA . GLU A 1 791 ? 5.031 -53.844 -6.051 1 82.94 791 GLU A CA 1
ATOM 6254 C C . GLU A 1 791 ? 5.801 -54.062 -7.352 1 82.94 791 GLU A C 1
ATOM 6256 O O . GLU A 1 791 ? 6.98 -53.688 -7.445 1 82.94 791 GLU A O 1
ATOM 6261 N N . ASP A 1 792 ? 5.078 -54.562 -8.312 1 82.69 792 ASP A N 1
ATOM 6262 C CA . ASP A 1 792 ? 5.719 -54.844 -9.594 1 82.69 792 ASP A CA 1
ATOM 6263 C C . ASP A 1 792 ? 5.727 -53.594 -10.484 1 82.69 792 ASP A C 1
ATOM 6265 O O . ASP A 1 792 ? 6.43 -53.562 -11.492 1 82.69 792 ASP A O 1
ATOM 6269 N N . TYR A 1 793 ? 5.047 -52.594 -10.102 1 84.38 793 TYR A N 1
ATOM 6270 C CA . TYR A 1 793 ? 4.859 -51.406 -10.945 1 84.38 793 TYR A CA 1
ATOM 6271 C C . TYR A 1 793 ? 5.234 -50.125 -10.195 1 84.38 793 TYR A C 1
ATOM 6273 O O . TYR A 1 793 ? 4.625 -49.094 -10.398 1 84.38 793 TYR A O 1
ATOM 6281 N N . LYS A 1 794 ? 6.188 -50.188 -9.336 1 78.75 794 LYS A N 1
ATOM 6282 C CA . LYS A 1 794 ? 6.551 -49.094 -8.438 1 78.75 794 LYS A CA 1
ATOM 6283 C C . LYS A 1 794 ? 7.012 -47.875 -9.227 1 78.75 794 LYS A C 1
ATOM 6285 O O . LYS A 1 794 ? 6.801 -46.719 -8.797 1 78.75 794 LYS A O 1
ATOM 6290 N N . ASP A 1 795 ? 7.555 -48.125 -10.328 1 79.69 795 ASP A N 1
ATOM 6291 C CA . ASP A 1 795 ? 8.125 -46.969 -11.047 1 79.69 795 ASP A CA 1
ATOM 6292 C C . ASP A 1 795 ? 7.34 -46.688 -12.328 1 79.69 795 ASP A C 1
ATOM 6294 O O . ASP A 1 795 ? 7.867 -46.094 -13.266 1 79.69 795 ASP A O 1
ATOM 6298 N N . MET A 1 796 ? 6.145 -47.219 -12.328 1 81.94 796 MET A N 1
ATOM 6299 C CA . MET A 1 796 ? 5.297 -46.969 -13.492 1 81.94 796 MET A CA 1
ATOM 6300 C C . MET A 1 796 ? 4.746 -45.531 -13.461 1 81.94 796 MET A C 1
ATOM 6302 O O . MET A 1 796 ? 3.908 -45.219 -12.617 1 81.94 796 MET A O 1
ATOM 6306 N N . LEU A 1 797 ? 5.191 -44.812 -14.422 1 82.69 797 LEU A N 1
ATOM 6307 C CA . LEU A 1 797 ? 4.762 -43.438 -14.531 1 82.69 797 LEU A CA 1
ATOM 6308 C C . LEU A 1 797 ? 3.572 -43.281 -15.477 1 82.69 797 LEU A C 1
ATOM 6310 O O . LEU A 1 797 ? 3.521 -43.969 -16.516 1 82.69 797 LEU A O 1
ATOM 6314 N N . VAL A 1 798 ? 2.633 -42.5 -15.016 1 78.25 798 VAL A N 1
ATOM 6315 C CA . VAL A 1 798 ? 1.486 -42.188 -15.859 1 78.25 798 VAL A CA 1
ATOM 6316 C C . VAL A 1 798 ? 1.298 -40.688 -15.961 1 78.25 798 VAL A C 1
ATOM 6318 O O . VAL A 1 798 ? 1.587 -39.938 -15.008 1 78.25 798 VAL A O 1
ATOM 6321 N N . ARG A 1 799 ? 0.873 -40.344 -17.109 1 77.88 799 ARG A N 1
ATOM 6322 C CA . ARG A 1 799 ? 0.55 -38.938 -17.281 1 77.88 799 ARG A CA 1
ATOM 6323 C C . ARG A 1 799 ? -0.861 -38.625 -16.781 1 77.88 799 ARG A C 1
ATOM 6325 O O . ARG A 1 799 ? -1.836 -39.188 -17.312 1 77.88 799 ARG A O 1
ATOM 6332 N N . VAL A 1 800 ? -0.989 -37.875 -15.805 1 66.5 800 VAL A N 1
ATOM 6333 C CA . VAL A 1 800 ? -2.283 -37.594 -15.195 1 66.5 800 VAL A CA 1
ATOM 6334 C C . VAL A 1 800 ? -2.9 -36.344 -15.844 1 66.5 800 VAL A C 1
ATOM 6336 O O . VAL A 1 800 ? -4.066 -36.375 -16.25 1 66.5 800 VAL A O 1
ATOM 6339 N N . ALA A 1 801 ? -2.154 -35.406 -16 1 64.19 801 ALA A N 1
ATOM 6340 C CA . ALA A 1 801 ? -2.51 -34.156 -16.672 1 64.19 801 ALA A CA 1
ATOM 6341 C C . ALA A 1 801 ? -1.267 -33.406 -17.172 1 64.19 801 ALA A C 1
ATOM 6343 O O . ALA A 1 801 ? -0.481 -33.969 -17.938 1 64.19 801 ALA A O 1
ATOM 6344 N N . GLY A 1 802 ? -1.137 -32.344 -16.656 1 57.69 802 GLY A N 1
ATOM 6345 C CA . GLY A 1 802 ? 0.054 -31.609 -17.062 1 57.69 802 GLY A CA 1
ATOM 6346 C C . GLY A 1 802 ? 1.318 -32.094 -16.391 1 57.69 802 GLY A C 1
ATOM 6347 O O . GLY A 1 802 ? 2.406 -31.594 -16.641 1 57.69 802 GLY A O 1
ATOM 6348 N N . TYR A 1 803 ? 1.048 -33.25 -15.547 1 66.44 803 TYR A N 1
ATOM 6349 C CA . TYR A 1 803 ? 2.215 -33.812 -14.867 1 66.44 803 TYR A CA 1
ATOM 6350 C C . TYR A 1 803 ? 2.146 -35.312 -14.828 1 66.44 803 TYR A C 1
ATOM 6352 O O . TYR A 1 803 ? 1.109 -35.906 -15.133 1 66.44 803 TYR A O 1
ATOM 6360 N N . SER A 1 804 ? 3.234 -35.844 -14.602 1 71 804 SER A N 1
ATOM 6361 C CA . SER A 1 804 ? 3.342 -37.312 -14.453 1 71 804 SER A CA 1
ATOM 6362 C C . SER A 1 804 ? 3.508 -37.688 -12.992 1 71 804 SER A C 1
ATOM 6364 O O . SER A 1 804 ? 4.035 -36.938 -12.188 1 71 804 SER A O 1
ATOM 6366 N N . ALA A 1 805 ? 2.963 -38.812 -12.664 1 76.38 805 ALA A N 1
ATOM 6367 C CA . ALA A 1 805 ? 3.062 -39.375 -11.312 1 76.38 805 ALA A CA 1
ATOM 6368 C C . ALA A 1 805 ? 3.156 -40.906 -11.352 1 76.38 805 ALA A C 1
ATOM 6370 O O . ALA A 1 805 ? 2.812 -41.531 -12.352 1 76.38 805 ALA A O 1
ATOM 6371 N N . TYR A 1 806 ? 3.65 -41.344 -10.305 1 76.69 806 TYR A N 1
ATOM 6372 C CA . TYR A 1 806 ? 3.664 -42.812 -10.172 1 76.69 806 TYR A CA 1
ATOM 6373 C C . TYR A 1 806 ? 2.26 -43.344 -9.914 1 76.69 806 TYR A C 1
ATOM 6375 O O . TYR A 1 806 ? 1.623 -42.969 -8.922 1 76.69 806 TYR A O 1
ATOM 6383 N N . PHE A 1 807 ? 1.808 -44.188 -10.719 1 81.81 807 PHE A N 1
ATOM 6384 C CA . PHE A 1 807 ? 0.43 -44.688 -10.734 1 81.81 807 PHE A CA 1
ATOM 6385 C C . PHE A 1 807 ? 0.052 -45.281 -9.391 1 81.81 807 PHE A C 1
ATOM 6387 O O . PHE A 1 807 ? -1.033 -45 -8.867 1 81.81 807 PHE A O 1
ATOM 6394 N N . VAL A 1 808 ? 0.963 -46 -8.82 1 79.25 808 VAL A N 1
ATOM 6395 C CA . VAL A 1 808 ? 0.644 -46.781 -7.625 1 79.25 808 VAL A CA 1
ATOM 6396 C C . VAL A 1 808 ? 0.521 -45.844 -6.422 1 79.25 808 VAL A C 1
ATOM 6398 O O . VAL A 1 808 ? -0.081 -46.219 -5.41 1 79.25 808 VAL A O 1
ATOM 6401 N N . GLU A 1 809 ? 1.036 -44.688 -6.605 1 75.06 809 GLU A N 1
ATOM 6402 C CA . GLU A 1 809 ? 1.001 -43.75 -5.508 1 75.06 809 GLU A CA 1
ATOM 6403 C C . GLU A 1 809 ? -0.248 -42.875 -5.578 1 75.06 809 GLU A C 1
ATOM 6405 O O . GLU A 1 809 ? -0.545 -42.125 -4.645 1 75.06 809 GLU A O 1
ATOM 6410 N N . LEU A 1 810 ? -0.966 -42.969 -6.66 1 77.62 810 LEU A N 1
ATOM 6411 C CA . LEU A 1 810 ? -2.176 -42.188 -6.832 1 77.62 810 LEU A CA 1
ATOM 6412 C C . LEU A 1 810 ? -3.33 -42.781 -6.023 1 77.62 810 LEU A C 1
ATOM 6414 O O . LEU A 1 810 ? -3.365 -43.969 -5.758 1 77.62 810 LEU A O 1
ATOM 6418 N N . GLY A 1 811 ? -4.246 -41.938 -5.559 1 75.5 811 GLY A N 1
ATOM 6419 C CA . GLY A 1 811 ? -5.457 -42.438 -4.91 1 75.5 811 GLY A CA 1
ATOM 6420 C C . GLY A 1 811 ? -6.32 -43.281 -5.824 1 75.5 811 GLY A C 1
ATOM 6421 O O . GLY A 1 811 ? -6.297 -43.094 -7.043 1 75.5 811 GLY A O 1
ATOM 6422 N N . LYS A 1 812 ? -7.137 -44.031 -5.25 1 79.38 812 LYS A N 1
ATOM 6423 C CA . LYS A 1 812 ? -7.957 -44.969 -5.988 1 79.38 812 LYS A CA 1
ATOM 6424 C C . LYS A 1 812 ? -8.914 -44.25 -6.941 1 79.38 812 LYS A C 1
ATOM 6426 O O . LYS A 1 812 ? -9.102 -44.688 -8.078 1 79.38 812 LYS A O 1
ATOM 6431 N N . PRO A 1 813 ? -9.43 -43.188 -6.5 1 78.62 813 PRO A N 1
ATOM 6432 C CA . PRO A 1 813 ? -10.352 -42.5 -7.426 1 78.62 813 PRO A CA 1
ATOM 6433 C C . PRO A 1 813 ? -9.648 -42 -8.688 1 78.62 813 PRO A C 1
ATOM 6435 O O . PRO A 1 813 ? -10.219 -42.062 -9.781 1 78.62 813 PRO A O 1
ATOM 6438 N N . LEU A 1 814 ? -8.516 -41.5 -8.508 1 80.56 814 LEU A N 1
ATOM 6439 C CA . LEU A 1 814 ? -7.77 -41.031 -9.664 1 80.56 814 LEU A CA 1
ATOM 6440 C C . LEU A 1 814 ? -7.316 -42.188 -10.539 1 80.56 814 LEU A C 1
ATOM 6442 O O . LEU A 1 814 ? -7.316 -42.094 -11.766 1 80.56 814 LEU A O 1
ATOM 6446 N N . GLN A 1 815 ? -6.883 -43.281 -9.938 1 83.69 815 GLN A N 1
ATOM 6447 C CA . GLN A 1 815 ? -6.543 -44.469 -10.703 1 83.69 815 GLN A CA 1
ATOM 6448 C C . GLN A 1 815 ? -7.727 -44.938 -11.555 1 83.69 815 GLN A C 1
ATOM 6450 O O . GLN A 1 815 ? -7.562 -45.25 -12.734 1 83.69 815 GLN A O 1
ATOM 6455 N N . LYS A 1 816 ? -8.82 -44.906 -10.961 1 83.06 816 LYS A N 1
ATOM 6456 C CA . LYS A 1 816 ? -10.031 -45.312 -11.672 1 83.06 816 LYS A CA 1
ATOM 6457 C C . LYS A 1 816 ? -10.312 -44.375 -12.852 1 83.06 816 LYS A C 1
ATOM 6459 O O . LYS A 1 816 ? -10.695 -44.844 -13.93 1 83.06 816 LYS A O 1
ATOM 6464 N N . ASP A 1 817 ? -10.219 -43.188 -12.602 1 83.31 817 ASP A N 1
ATOM 6465 C CA . ASP A 1 817 ? -10.453 -42.219 -13.656 1 83.31 817 ASP A CA 1
ATOM 6466 C C . ASP A 1 817 ? -9.539 -42.469 -14.852 1 83.31 817 ASP A C 1
ATOM 6468 O O . ASP A 1 817 ? -9.977 -42.375 -16 1 83.31 817 ASP A O 1
ATOM 6472 N N . LEU A 1 818 ? -8.289 -42.656 -14.555 1 81.81 818 LEU A N 1
ATOM 6473 C CA . LEU A 1 818 ? -7.309 -42.906 -15.609 1 81.81 818 LEU A CA 1
ATOM 6474 C C . LEU A 1 818 ? -7.656 -44.188 -16.391 1 81.81 818 LEU A C 1
ATOM 6476 O O . LEU A 1 818 ? -7.516 -44.219 -17.609 1 81.81 818 LEU A O 1
ATOM 6480 N N . ILE A 1 819 ? -8.141 -45.156 -15.711 1 83.31 819 ILE A N 1
ATOM 6481 C CA . ILE A 1 819 ? -8.484 -46.438 -16.328 1 83.31 819 ILE A CA 1
ATOM 6482 C C . ILE A 1 819 ? -9.734 -46.25 -17.188 1 83.31 819 ILE A C 1
ATOM 6484 O O . ILE A 1 819 ? -9.852 -46.875 -18.25 1 83.31 819 ILE A O 1
ATOM 6488 N N . GLN A 1 820 ? -10.578 -45.406 -16.797 1 81.19 820 GLN A N 1
ATOM 6489 C CA . GLN A 1 820 ? -11.867 -45.219 -17.453 1 81.19 820 GLN A CA 1
ATOM 6490 C C . GLN A 1 820 ? -11.719 -44.406 -18.75 1 81.19 820 GLN A C 1
ATOM 6492 O O . GLN A 1 820 ? -12.594 -44.438 -19.609 1 81.19 820 GLN A O 1
ATOM 6497 N N . ARG A 1 821 ? -10.68 -43.719 -18.859 1 81.69 821 ARG A N 1
ATOM 6498 C CA . ARG A 1 821 ? -10.469 -42.969 -20.094 1 81.69 821 ARG A CA 1
ATOM 6499 C C . ARG A 1 821 ? -10.383 -43.906 -21.297 1 81.69 821 ARG A C 1
ATOM 6501 O O . ARG A 1 821 ? -9.844 -45 -21.203 1 81.69 821 ARG A O 1
ATOM 6508 N N . THR A 1 822 ? -10.938 -43.406 -22.375 1 80.31 822 THR A N 1
ATOM 6509 C CA . THR A 1 822 ? -11.07 -44.25 -23.562 1 80.31 822 THR A CA 1
ATOM 6510 C C . THR A 1 822 ? -9.695 -44.625 -24.094 1 80.31 822 THR A C 1
ATOM 6512 O O . THR A 1 822 ? -8.797 -43.812 -24.203 1 80.31 822 THR A O 1
ATOM 6515 N N . GLU A 1 823 ? -9.578 -45.875 -24.344 1 85.5 823 GLU A N 1
ATOM 6516 C CA . GLU A 1 823 ? -8.414 -46.375 -25.078 1 85.5 823 GLU A CA 1
ATOM 6517 C C . GLU A 1 823 ? -8.602 -46.188 -26.578 1 85.5 823 GLU A C 1
ATOM 6519 O O . GLU A 1 823 ? -9.336 -46.938 -27.219 1 85.5 823 GLU A O 1
ATOM 6524 N N . LEU A 1 824 ? -7.863 -45.375 -27.172 1 84.81 824 LEU A N 1
ATOM 6525 C CA . LEU A 1 824 ? -8.047 -45.031 -28.578 1 84.81 824 LEU A CA 1
ATOM 6526 C C . LEU A 1 824 ? -7.242 -45.969 -29.484 1 84.81 824 LEU A C 1
ATOM 6528 O O . LEU A 1 824 ? -6.227 -46.531 -29.047 1 84.81 824 LEU A O 1
ATOM 6532 N N . HIS A 1 825 ? -7.75 -46.125 -30.656 1 83.94 825 HIS A N 1
ATOM 6533 C CA . HIS A 1 825 ? -7.082 -46.906 -31.672 1 83.94 825 HIS A CA 1
ATOM 6534 C C . HIS A 1 825 ? -7.148 -46.219 -33.031 1 83.94 825 HIS A C 1
ATOM 6536 O O . HIS A 1 825 ? -8.109 -45.5 -33.312 1 83.94 825 HIS A O 1
ATOM 6542 N N . PHE A 1 826 ? -6.027 -46.438 -33.781 1 80.25 826 PHE A N 1
ATOM 6543 C CA . PHE A 1 826 ? -6.031 -45.875 -35.156 1 80.25 826 PHE A CA 1
ATOM 6544 C C . PHE A 1 826 ? -6.816 -46.781 -36.094 1 80.25 826 PHE A C 1
ATOM 6546 O O . PHE A 1 826 ? -6.789 -48.031 -35.938 1 80.25 826 PHE A O 1
ATOM 6553 N N . MET B 1 1 ? -11.719 56.625 -4.227 1 46.47 1 MET B N 1
ATOM 6554 C CA . MET B 1 1 ? -11.969 55.188 -4.27 1 46.47 1 MET B CA 1
ATOM 6555 C C . MET B 1 1 ? -13.359 54.875 -3.738 1 46.47 1 MET B C 1
ATOM 6557 O O . MET B 1 1 ? -13.75 55.344 -2.67 1 46.47 1 MET B O 1
ATOM 6561 N N . LYS B 1 2 ? -14.148 54.281 -4.535 1 62.47 2 LYS B N 1
ATOM 6562 C CA . LYS B 1 2 ? -15.547 54.031 -4.223 1 62.47 2 LYS B CA 1
ATOM 6563 C C . LYS B 1 2 ? -15.68 53.156 -2.965 1 62.47 2 LYS B C 1
ATOM 6565 O O . LYS B 1 2 ? -15.07 52.094 -2.869 1 62.47 2 LYS B O 1
ATOM 6570 N N . VAL B 1 3 ? -16.156 53.938 -1.85 1 82.56 3 VAL B N 1
ATOM 6571 C CA . VAL B 1 3 ? -16.375 53.25 -0.577 1 82.56 3 VAL B CA 1
ATOM 6572 C C . VAL B 1 3 ? -17.609 52.375 -0.667 1 82.56 3 VAL B C 1
ATOM 6574 O O . VAL B 1 3 ? -18.672 52.812 -1.07 1 82.56 3 VAL B O 1
ATOM 6577 N N . ASN B 1 4 ? -17.422 51.156 -0.471 1 91.19 4 ASN B N 1
ATOM 6578 C CA . ASN B 1 4 ? -18.516 50.188 -0.444 1 91.19 4 ASN B CA 1
ATOM 6579 C C . ASN B 1 4 ? -19.109 50.062 0.957 1 91.19 4 ASN B C 1
ATOM 6581 O O . ASN B 1 4 ? -18.391 50.125 1.95 1 91.19 4 ASN B O 1
ATOM 6585 N N . HIS B 1 5 ? -20.438 49.906 1.026 1 95.5 5 HIS B N 1
ATOM 6586 C CA . HIS B 1 5 ? -21.125 49.812 2.307 1 95.5 5 HIS B CA 1
ATOM 6587 C C . HIS B 1 5 ? -21.953 48.531 2.404 1 95.5 5 HIS B C 1
ATOM 6589 O O . HIS B 1 5 ? -22.25 47.906 1.387 1 95.5 5 HIS B O 1
ATOM 6595 N N . THR B 1 6 ? -22.234 48.125 3.572 1 96.44 6 THR B N 1
ATOM 6596 C CA . THR B 1 6 ? -23.109 46.969 3.834 1 96.44 6 THR B CA 1
ATOM 6597 C C . THR B 1 6 ? -24.125 47.281 4.926 1 96.44 6 THR B C 1
ATOM 6599 O O . THR B 1 6 ? -23.922 48.25 5.695 1 96.44 6 THR B O 1
ATOM 6602 N N . THR B 1 7 ? -25.234 46.562 4.891 1 95.5 7 THR B N 1
ATOM 6603 C CA . THR B 1 7 ? -26.25 46.719 5.93 1 95.5 7 THR B CA 1
ATOM 6604 C C . THR B 1 7 ? -26.078 45.656 7.008 1 95.5 7 THR B C 1
ATOM 6606 O O . THR B 1 7 ? -26.828 45.656 7.992 1 95.5 7 THR B O 1
ATOM 6609 N N . ALA B 1 8 ? -25.094 44.781 6.863 1 96.94 8 ALA B N 1
ATOM 6610 C CA . ALA B 1 8 ? -24.828 43.781 7.867 1 96.94 8 ALA B CA 1
ATOM 6611 C C . ALA B 1 8 ? -24.516 44.406 9.219 1 96.94 8 ALA B C 1
ATOM 6613 O O . ALA B 1 8 ? -23.812 45.406 9.297 1 96.94 8 ALA B O 1
ATOM 6614 N N . CYS B 1 9 ? -25.078 43.875 10.281 1 95.75 9 CYS B N 1
ATOM 6615 C CA . CYS B 1 9 ? -24.875 44.469 11.594 1 95.75 9 CYS B CA 1
ATOM 6616 C C . CYS B 1 9 ? -24.953 43.438 12.695 1 95.75 9 CYS B C 1
ATOM 6618 O O . CYS B 1 9 ? -25.641 42.406 12.539 1 95.75 9 CYS B O 1
ATOM 6620 N N . GLY B 1 10 ? -24.234 43.656 13.789 1 96.06 10 GLY B N 1
ATOM 6621 C CA . GLY B 1 10 ? -24.328 42.844 15 1 96.06 10 GLY B CA 1
ATOM 6622 C C . GLY B 1 10 ? -25.297 43.406 16.016 1 96.06 10 GLY B C 1
ATOM 6623 O O . GLY B 1 10 ? -26.375 43.906 15.664 1 96.06 10 GLY B O 1
ATOM 6624 N N . THR B 1 11 ? -25.016 43.219 17.266 1 96.88 11 THR B N 1
ATOM 6625 C CA . THR B 1 11 ? -25.828 43.781 18.344 1 96.88 11 THR B CA 1
ATOM 6626 C C . THR B 1 11 ? -25.375 45.188 18.688 1 96.88 11 THR B C 1
ATOM 6628 O O . THR B 1 11 ? -26.109 45.969 19.297 1 96.88 11 THR B O 1
ATOM 6631 N N . GLN B 1 12 ? -24.188 45.469 18.312 1 95.81 12 GLN B N 1
ATOM 6632 C CA . GLN B 1 12 ? -23.594 46.781 18.578 1 95.81 12 GLN B CA 1
ATOM 6633 C C . GLN B 1 12 ? -23.25 47.5 17.281 1 95.81 12 GLN B C 1
ATOM 6635 O O . GLN B 1 12 ? -23.094 46.875 16.234 1 95.81 12 GLN B O 1
ATOM 6640 N N . PRO B 1 13 ? -23.172 48.844 17.359 1 95.19 13 PRO B N 1
ATOM 6641 C CA . PRO B 1 13 ? -22.75 49.562 16.156 1 95.19 13 PRO B CA 1
ATOM 6642 C C . PRO B 1 13 ? -21.375 49.125 15.648 1 95.19 13 PRO B C 1
ATOM 6644 O O . PRO B 1 13 ? -20.531 48.719 16.438 1 95.19 13 PRO B O 1
ATOM 6647 N N . PHE B 1 14 ? -21.203 49.219 14.32 1 95.06 14 PHE B N 1
ATOM 6648 C CA . PHE B 1 14 ? -19.984 48.719 13.688 1 95.06 14 PHE B CA 1
ATOM 6649 C C . PHE B 1 14 ? -18.781 49.5 14.172 1 95.06 14 PHE B C 1
ATOM 6651 O O . PHE B 1 14 ? -17.656 49 14.109 1 95.06 14 PHE B O 1
ATOM 6658 N N . ASP B 1 15 ? -18.938 50.719 14.688 1 94.31 15 ASP B N 1
ATOM 6659 C CA . ASP B 1 15 ? -17.828 51.594 15.102 1 94.31 15 ASP B CA 1
ATOM 6660 C C . ASP B 1 15 ? -17.703 51.625 16.625 1 94.31 15 ASP B C 1
ATOM 6662 O O . ASP B 1 15 ? -17.156 52.594 17.172 1 94.31 15 ASP B O 1
ATOM 6666 N N . LYS B 1 16 ? -18.328 50.594 17.25 1 94.38 16 LYS B N 1
ATOM 6667 C CA . LYS B 1 16 ? -18.172 50.5 18.703 1 94.38 16 LYS B CA 1
ATOM 6668 C C . LYS B 1 16 ? -16.703 50.344 19.094 1 94.38 16 LYS B C 1
ATOM 6670 O O . LYS B 1 16 ? -16.016 49.469 18.547 1 94.38 16 LYS B O 1
ATOM 6675 N N . THR B 1 17 ? -16.234 51.188 20.031 1 92.69 17 THR B N 1
ATOM 6676 C CA . THR B 1 17 ? -14.898 51.031 20.578 1 92.69 17 THR B CA 1
ATOM 6677 C C . THR B 1 17 ? -14.914 50.062 21.766 1 92.69 17 THR B C 1
ATOM 6679 O O . THR B 1 17 ? -15.602 50.312 22.766 1 92.69 17 THR B O 1
ATOM 6682 N N . TYR B 1 18 ? -14.32 49 21.766 1 90 18 TYR B N 1
ATOM 6683 C CA . TYR B 1 18 ? -14.289 48 22.828 1 90 18 TYR B CA 1
ATOM 6684 C C . TYR B 1 18 ? -13.258 48.375 23.891 1 90 18 TYR B C 1
ATOM 6686 O O . TYR B 1 18 ? -13.539 48.312 25.094 1 90 18 TYR B O 1
ATOM 6694 N N . SER B 1 19 ? -12.016 48.625 23.5 1 86.62 19 SER B N 1
ATOM 6695 C CA . SER B 1 19 ? -10.922 49.156 24.328 1 86.62 19 SER B CA 1
ATOM 6696 C C . SER B 1 19 ? -9.734 49.594 23.469 1 86.62 19 SER B C 1
ATOM 6698 O O . SER B 1 19 ? -9.773 49.469 22.25 1 86.62 19 SER B O 1
ATOM 6700 N N . LEU B 1 20 ? -8.914 50.156 24.172 1 86.5 20 LEU B N 1
ATOM 6701 C CA . LEU B 1 20 ? -7.633 50.469 23.547 1 86.5 20 LEU B CA 1
ATOM 6702 C C . LEU B 1 20 ? -6.496 49.75 24.234 1 86.5 20 LEU B C 1
ATOM 6704 O O . LEU B 1 20 ? -5.992 50.188 25.266 1 86.5 20 LEU B O 1
ATOM 6708 N N . GLY B 1 21 ? -6.098 48.625 23.656 1 81.12 21 GLY B N 1
ATOM 6709 C CA . GLY B 1 21 ? -5.074 47.781 24.266 1 81.12 21 GLY B CA 1
ATOM 6710 C C . GLY B 1 21 ? -5.559 47.062 25.5 1 81.12 21 GLY B C 1
ATOM 6711 O O . GLY B 1 21 ? -6.75 47.125 25.828 1 81.12 21 GLY B O 1
ATOM 6712 N N . TYR B 1 22 ? -4.617 46.406 26.156 1 80.06 22 TYR B N 1
ATOM 6713 C CA . TYR B 1 22 ? -4.941 45.625 27.359 1 80.06 22 TYR B CA 1
ATOM 6714 C C . TYR B 1 22 ? -5.148 46.531 28.547 1 80.06 22 TYR B C 1
ATOM 6716 O O . TYR B 1 22 ? -4.414 47.5 28.734 1 80.06 22 TYR B O 1
ATOM 6724 N N . GLN B 1 23 ? -6.152 46.188 29.297 1 77 23 GLN B N 1
ATOM 6725 C CA . GLN B 1 23 ? -6.426 46.938 30.516 1 77 23 GLN B CA 1
ATOM 6726 C C . GLN B 1 23 ? -6.348 46.062 31.75 1 77 23 GLN B C 1
ATOM 6728 O O . GLN B 1 23 ? -7.09 45.094 31.875 1 77 23 GLN B O 1
ATOM 6733 N N . VAL B 1 24 ? -5.535 46.469 32.594 1 73.44 24 VAL B N 1
ATOM 6734 C CA . VAL B 1 24 ? -5.418 45.75 33.875 1 73.44 24 VAL B CA 1
ATOM 6735 C C . VAL B 1 24 ? -6.691 45.969 34.688 1 73.44 24 VAL B C 1
ATOM 6737 O O . VAL B 1 24 ? -7.262 47.031 34.719 1 73.44 24 VAL B O 1
ATOM 6740 N N . HIS B 1 25 ? -7.137 45 35.375 1 72.75 25 HIS B N 1
ATOM 6741 C CA . HIS B 1 25 ? -8.305 45 36.25 1 72.75 25 HIS B CA 1
ATOM 6742 C C . HIS B 1 25 ? -9.562 45.406 35.469 1 72.75 25 HIS B C 1
ATOM 6744 O O . HIS B 1 25 ? -10.367 46.219 35.938 1 72.75 25 HIS B O 1
ATOM 6750 N N . HIS B 1 26 ? -9.594 44.938 34.344 1 76.75 26 HIS B N 1
ATOM 6751 C CA . HIS B 1 26 ? -10.75 45.219 33.5 1 76.75 26 HIS B CA 1
ATOM 6752 C C . HIS B 1 26 ? -12.008 44.562 34.062 1 76.75 26 HIS B C 1
ATOM 6754 O O . HIS B 1 26 ? -11.93 43.594 34.812 1 76.75 26 HIS B O 1
ATOM 6760 N N . GLU B 1 27 ? -13.055 45.156 33.719 1 79.44 27 GLU B N 1
ATOM 6761 C CA . GLU B 1 27 ? -14.344 44.531 34 1 79.44 27 GLU B CA 1
ATOM 6762 C C . GLU B 1 27 ? -14.609 43.375 33.031 1 79.44 27 GLU B C 1
ATOM 6764 O O . GLU B 1 27 ? -13.797 43.094 32.125 1 79.44 27 GLU B O 1
ATOM 6769 N N . ASP B 1 28 ? -15.742 42.75 33.281 1 85.88 28 ASP B N 1
ATOM 6770 C CA . ASP B 1 28 ? -16.156 41.719 32.375 1 85.88 28 ASP B CA 1
ATOM 6771 C C . ASP B 1 28 ? -16.422 42.25 30.969 1 85.88 28 ASP B C 1
ATOM 6773 O O . ASP B 1 28 ? -16.953 43.344 30.812 1 85.88 28 ASP B O 1
ATOM 6777 N N . TRP B 1 29 ? -15.953 41.625 29.984 1 87.12 29 TRP B N 1
ATOM 6778 C CA . TRP B 1 29 ? -16.016 42.125 28.625 1 87.12 29 TRP B CA 1
ATOM 6779 C C . TRP B 1 29 ? -17.359 41.75 27.969 1 87.12 29 TRP B C 1
ATOM 6781 O O . TRP B 1 29 ? -17.938 42.562 27.234 1 87.12 29 TRP B O 1
ATOM 6791 N N . SER B 1 30 ? -17.812 40.562 28.25 1 94.62 30 SER B N 1
ATOM 6792 C CA . SER B 1 30 ? -19.062 40.125 27.625 1 94.62 30 SER B CA 1
ATOM 6793 C C . SER B 1 30 ? -20.266 40.719 28.328 1 94.62 30 SER B C 1
ATOM 6795 O O . SER B 1 30 ? -20.297 40.844 29.562 1 94.62 30 SER B O 1
ATOM 6797 N N . PRO B 1 31 ? -21.266 41.125 27.578 1 95.31 31 PRO B N 1
ATOM 6798 C CA . PRO B 1 31 ? -22.5 41.594 28.203 1 95.31 31 PRO B CA 1
ATOM 6799 C C . PRO B 1 31 ? -23.312 40.469 28.828 1 95.31 31 PRO B C 1
ATOM 6801 O O . PRO B 1 31 ? -24.312 40.719 29.5 1 95.31 31 PRO B O 1
ATOM 6804 N N . TYR B 1 32 ? -22.891 39.25 28.656 1 96.81 32 TYR B N 1
ATOM 6805 C CA . TYR B 1 32 ? -23.594 38.094 29.172 1 96.81 32 TYR B CA 1
ATOM 6806 C C . TYR B 1 32 ? -22.875 37.5 30.375 1 96.81 32 TYR B C 1
ATOM 6808 O O . TYR B 1 32 ? -21.859 36.844 30.219 1 96.81 32 TYR B O 1
ATOM 6816 N N . PRO B 1 33 ? -23.391 37.562 31.562 1 96 33 PRO B N 1
ATOM 6817 C CA . PRO B 1 33 ? -22.734 37.094 32.781 1 96 33 PRO B CA 1
ATOM 6818 C C . PRO B 1 33 ? -22.344 35.594 32.688 1 96 33 PRO B C 1
ATOM 6820 O O . PRO B 1 33 ? -21.281 35.219 33.188 1 96 33 PRO B O 1
ATOM 6823 N N . ARG B 1 34 ? -23.188 34.844 32.031 1 96.19 34 ARG B N 1
ATOM 6824 C CA . ARG B 1 34 ? -22.891 33.438 31.859 1 96.19 34 ARG B CA 1
ATOM 6825 C C . ARG B 1 34 ? -21.531 33.219 31.188 1 96.19 34 ARG B C 1
ATOM 6827 O O . ARG B 1 34 ? -20.734 32.406 31.609 1 96.19 34 ARG B O 1
ATOM 6834 N N . VAL B 1 35 ? -21.312 33.938 30.094 1 97.19 35 VAL B N 1
ATOM 6835 C CA . VAL B 1 35 ? -20.094 33.844 29.312 1 97.19 35 VAL B CA 1
ATOM 6836 C C . VAL B 1 35 ? -18.891 34.188 30.172 1 97.19 35 VAL B C 1
ATOM 6838 O O . VAL B 1 35 ? -17.844 33.531 30.109 1 97.19 35 VAL B O 1
ATOM 6841 N N . ASN B 1 36 ? -18.984 35.188 31 1 95.56 36 ASN B N 1
ATOM 6842 C CA . ASN B 1 36 ? -17.906 35.594 31.891 1 95.56 36 ASN B CA 1
ATOM 6843 C C . ASN B 1 36 ? -17.594 34.5 32.938 1 95.56 36 ASN B C 1
ATOM 6845 O O . ASN B 1 36 ? -16.422 34.281 33.25 1 95.56 36 ASN B O 1
ATOM 6849 N N . ARG B 1 37 ? -18.609 33.844 33.438 1 95.31 37 ARG B N 1
ATOM 6850 C CA . ARG B 1 37 ? -18.422 32.781 34.406 1 95.31 37 ARG B CA 1
ATOM 6851 C C . ARG B 1 37 ? -17.766 31.578 33.781 1 95.31 37 ARG B C 1
ATOM 6853 O O . ARG B 1 37 ? -16.906 30.938 34.375 1 95.31 37 ARG B O 1
ATOM 6860 N N . LEU B 1 38 ? -18.25 31.281 32.562 1 94.44 38 LEU B N 1
ATOM 6861 C CA . LEU B 1 38 ? -17.672 30.156 31.844 1 94.44 38 LEU B CA 1
ATOM 6862 C C . LEU B 1 38 ? -16.203 30.406 31.547 1 94.44 38 LEU B C 1
ATOM 6864 O O . LEU B 1 38 ? -15.375 29.5 31.641 1 94.44 38 LEU B O 1
ATOM 6868 N N . ARG B 1 39 ? -15.891 31.562 31.078 1 92.88 39 ARG B N 1
ATOM 6869 C CA . ARG B 1 39 ? -14.508 31.953 30.797 1 92.88 39 ARG B CA 1
ATOM 6870 C C . ARG B 1 39 ? -13.648 31.828 32.062 1 92.88 39 ARG B C 1
ATOM 6872 O O . ARG B 1 39 ? -12.531 31.312 32 1 92.88 39 ARG B O 1
ATOM 6879 N N . GLN B 1 40 ? -14.141 32.281 33.188 1 91.12 40 GLN B N 1
ATOM 6880 C CA . GLN B 1 40 ? -13.406 32.219 34.438 1 91.12 40 GLN B CA 1
ATOM 6881 C C . GLN B 1 40 ? -13.203 30.75 34.875 1 91.12 40 GLN B C 1
ATOM 6883 O O . GLN B 1 40 ? -12.133 30.391 35.375 1 91.12 40 GLN B O 1
ATOM 6888 N N . ALA B 1 41 ? -14.258 30.016 34.719 1 91 41 ALA B N 1
ATOM 6889 C CA . ALA B 1 41 ? -14.148 28.594 35.031 1 91 41 ALA B CA 1
ATOM 6890 C C . ALA B 1 41 ? -13.047 27.922 34.219 1 91 41 ALA B C 1
ATOM 6892 O O . ALA B 1 41 ? -12.312 27.078 34.719 1 91 41 ALA B O 1
ATOM 6893 N N . PHE B 1 42 ? -12.992 28.281 32.969 1 88.94 42 PHE B N 1
ATOM 6894 C CA . PHE B 1 42 ? -11.945 27.766 32.094 1 88.94 42 PHE B CA 1
ATOM 6895 C C . PHE B 1 42 ? -10.57 28.156 32.625 1 88.94 42 PHE B C 1
ATOM 6897 O O . PHE B 1 42 ? -9.656 27.328 32.688 1 88.94 42 PHE B O 1
ATOM 6904 N N . LEU B 1 43 ? -10.352 29.359 32.969 1 85.56 43 LEU B N 1
ATOM 6905 C CA . LEU B 1 43 ? -9.062 29.875 33.438 1 85.56 43 LEU B CA 1
ATOM 6906 C C . LEU B 1 43 ? -8.641 29.219 34.719 1 85.56 43 LEU B C 1
ATOM 6908 O O . LEU B 1 43 ? -7.441 29.031 34.969 1 85.56 43 LEU B O 1
ATOM 6912 N N . ASP B 1 44 ? -9.617 28.75 35.531 1 87.94 44 ASP B N 1
ATOM 6913 C CA . ASP B 1 44 ? -9.328 28.234 36.844 1 87.94 44 ASP B CA 1
ATOM 6914 C C . ASP B 1 44 ? -9.078 26.734 36.812 1 87.94 44 ASP B C 1
ATOM 6916 O O . ASP B 1 44 ? -8.508 26.172 37.75 1 87.94 44 ASP B O 1
ATOM 6920 N N . ARG B 1 45 ? -9.5 26.109 35.812 1 88.06 45 ARG B N 1
ATOM 6921 C CA . ARG B 1 45 ? -9.375 24.656 35.75 1 88.06 45 ARG B CA 1
ATOM 6922 C C . ARG B 1 45 ? -7.926 24.25 35.5 1 88.06 45 ARG B C 1
ATOM 6924 O O . ARG B 1 45 ? -7.199 24.906 34.75 1 88.06 45 ARG B O 1
ATOM 6931 N N . PRO B 1 46 ? -7.504 23.125 36.125 1 87.44 46 PRO B N 1
ATOM 6932 C CA . PRO B 1 46 ? -6.148 22.625 35.875 1 87.44 46 PRO B CA 1
ATOM 6933 C C . PRO B 1 46 ? -6.027 21.812 34.594 1 87.44 46 PRO B C 1
ATOM 6935 O O . PRO B 1 46 ? -7.039 21.406 34.031 1 87.44 46 PRO B O 1
ATOM 6938 N N . TYR B 1 47 ? -4.82 21.594 34.188 1 91.38 47 TYR B N 1
ATOM 6939 C CA . TYR B 1 47 ? -4.512 20.75 33.031 1 91.38 47 TYR B CA 1
ATOM 6940 C C . TYR B 1 47 ? -4.223 19.312 33.5 1 91.38 47 TYR B C 1
ATOM 6942 O O . TYR B 1 47 ? -3.123 19.016 33.969 1 91.38 47 TYR B O 1
ATOM 6950 N N . ASP B 1 48 ? -5.125 18.344 33.25 1 94 48 ASP B N 1
ATOM 6951 C CA . ASP B 1 48 ? -4.984 16.953 33.656 1 94 48 ASP B CA 1
ATOM 6952 C C . ASP B 1 48 ? -4.746 16.047 32.438 1 94 48 ASP B C 1
ATOM 6954 O O . ASP B 1 48 ? -4.863 16.5 31.297 1 94 48 ASP B O 1
ATOM 6958 N N . ILE B 1 49 ? -4.312 14.836 32.719 1 95.81 49 ILE B N 1
ATOM 6959 C CA . ILE B 1 49 ? -4.207 13.812 31.703 1 95.81 49 ILE B CA 1
ATOM 6960 C C . ILE B 1 49 ? -5.328 12.789 31.875 1 95.81 49 ILE B C 1
ATOM 6962 O O . ILE B 1 49 ? -5.543 12.273 32.969 1 95.81 49 ILE B O 1
ATOM 6966 N N . ASP B 1 50 ? -6.09 12.594 30.812 1 96.06 50 ASP B N 1
ATOM 6967 C CA . ASP B 1 50 ? -7.191 11.633 30.828 1 96.06 50 ASP B CA 1
ATOM 6968 C C . ASP B 1 50 ? -6.766 10.305 30.203 1 96.06 50 ASP B C 1
ATOM 6970 O O . ASP B 1 50 ? -6.453 10.234 29.016 1 96.06 50 ASP B O 1
ATOM 6974 N N . VAL B 1 51 ? -6.82 9.203 30.953 1 97.19 51 VAL B N 1
ATOM 6975 C CA . VAL B 1 51 ? -6.32 7.898 30.531 1 97.19 51 VAL B CA 1
ATOM 6976 C C . VAL B 1 51 ? -7.402 7.156 29.75 1 97.19 51 VAL B C 1
ATOM 6978 O O . VAL B 1 51 ? -7.113 6.188 29.031 1 97.19 51 VAL B O 1
ATOM 6981 N N . GLU B 1 52 ? -8.594 7.598 29.703 1 97.12 52 GLU B N 1
ATOM 6982 C CA . GLU B 1 52 ? -9.75 6.84 29.234 1 97.12 52 GLU B CA 1
ATOM 6983 C C . GLU B 1 52 ? -9.602 6.484 27.75 1 97.12 52 GLU B C 1
ATOM 6985 O O . GLU B 1 52 ? -9.828 5.34 27.359 1 97.12 52 GLU B O 1
ATOM 6990 N N . ARG B 1 53 ? -9.289 7.418 26.906 1 97.94 53 ARG B N 1
ATOM 6991 C CA . ARG B 1 53 ? -9.133 7.129 25.484 1 97.94 53 ARG B CA 1
ATOM 6992 C C . ARG B 1 53 ? -8.062 6.07 25.25 1 97.94 53 ARG B C 1
ATOM 6994 O O . ARG B 1 53 ? -8.242 5.168 24.438 1 97.94 53 ARG B O 1
ATOM 7001 N N . LEU B 1 54 ? -6.91 6.207 25.984 1 98.44 54 LEU B N 1
ATOM 7002 C CA . LEU B 1 54 ? -5.816 5.25 25.875 1 98.44 54 LEU B CA 1
ATOM 7003 C C . LEU B 1 54 ? -6.293 3.838 26.188 1 98.44 54 LEU B C 1
ATOM 7005 O O . LEU B 1 54 ? -5.973 2.889 25.469 1 98.44 54 LEU B O 1
ATOM 7009 N N . ARG B 1 55 ? -7.062 3.725 27.25 1 98.44 55 ARG B N 1
ATOM 7010 C CA . ARG B 1 55 ? -7.602 2.441 27.688 1 98.44 55 ARG B CA 1
ATOM 7011 C C . ARG B 1 55 ? -8.531 1.85 26.641 1 98.44 55 ARG B C 1
ATOM 7013 O O . ARG B 1 55 ? -8.375 0.689 26.25 1 98.44 55 ARG B O 1
ATOM 7020 N N . LEU B 1 56 ? -9.445 2.605 26.109 1 98.69 56 LEU B N 1
ATOM 7021 C CA . LEU B 1 56 ? -10.508 2.123 25.234 1 98.69 56 LEU B CA 1
ATOM 7022 C C . LEU B 1 56 ? -9.961 1.79 23.844 1 98.69 56 LEU B C 1
ATOM 7024 O O . LEU B 1 56 ? -10.406 0.825 23.219 1 98.69 56 LEU B O 1
ATOM 7028 N N . VAL B 1 57 ? -9.016 2.586 23.344 1 98.5 57 VAL B N 1
ATOM 7029 C CA . VAL B 1 57 ? -8.414 2.299 22.047 1 98.5 57 VAL B CA 1
ATOM 7030 C C . VAL B 1 57 ? -7.582 1.021 22.125 1 98.5 57 VAL B C 1
ATOM 7032 O O . VAL B 1 57 ? -7.605 0.197 21.203 1 98.5 57 VAL B O 1
ATOM 7035 N N . THR B 1 58 ? -6.824 0.848 23.219 1 98.56 58 THR B N 1
ATOM 7036 C CA . THR B 1 58 ? -6 -0.338 23.406 1 98.56 58 THR B CA 1
ATOM 7037 C C . THR B 1 58 ? -6.863 -1.593 23.484 1 98.56 58 THR B C 1
ATOM 7039 O O . THR B 1 58 ? -6.551 -2.609 22.859 1 98.56 58 THR B O 1
ATOM 7042 N N . GLU B 1 59 ? -7.996 -1.484 24.188 1 98.38 59 GLU B N 1
ATOM 7043 C CA . GLU B 1 59 ? -8.945 -2.59 24.297 1 98.38 59 GLU B CA 1
ATOM 7044 C C . GLU B 1 59 ? -9.461 -3.016 22.922 1 98.38 59 GLU B C 1
ATOM 7046 O O . GLU B 1 59 ? -9.523 -4.207 22.625 1 98.38 59 GLU B O 1
ATOM 7051 N N . ALA B 1 60 ? -9.828 -2.096 22.156 1 98.31 60 ALA B N 1
ATOM 7052 C CA . ALA B 1 60 ? -10.398 -2.381 20.844 1 98.31 60 ALA B CA 1
ATOM 7053 C C . ALA B 1 60 ? -9.359 -3.031 19.922 1 98.31 60 ALA B C 1
ATOM 7055 O O . ALA B 1 60 ? -9.672 -3.963 19.188 1 98.31 60 ALA B O 1
ATOM 7056 N N . TYR B 1 61 ? -8.117 -2.561 19.938 1 97.12 61 TYR B N 1
ATOM 7057 C CA . TYR B 1 61 ? -7.062 -3.121 19.109 1 97.12 61 TYR B CA 1
ATOM 7058 C C . TYR B 1 61 ? -6.746 -4.555 19.516 1 97.12 61 TYR B C 1
ATOM 7060 O O . TYR B 1 61 ? -6.48 -5.406 18.656 1 97.12 61 TYR B O 1
ATOM 7068 N N . GLN B 1 62 ? -6.754 -4.785 20.797 1 96.25 62 GLN B N 1
ATOM 7069 C CA . GLN B 1 62 ? -6.512 -6.137 21.281 1 96.25 62 GLN B CA 1
ATOM 7070 C C . GLN B 1 62 ? -7.648 -7.074 20.906 1 96.25 62 GLN B C 1
ATOM 7072 O O . GLN B 1 62 ? -7.414 -8.227 20.531 1 96.25 62 GLN B O 1
ATOM 7077 N N . LYS B 1 63 ? -8.867 -6.578 20.922 1 96.19 63 LYS B N 1
ATOM 7078 C CA . LYS B 1 63 ? -10.055 -7.379 20.625 1 96.19 63 LYS B CA 1
ATOM 7079 C C . LYS B 1 63 ? -10.148 -7.688 19.141 1 96.19 63 LYS B C 1
ATOM 7081 O O . LYS B 1 63 ? -10.656 -8.734 18.734 1 96.19 63 LYS B O 1
ATOM 7086 N N . HIS B 1 64 ? -9.672 -6.809 18.312 1 95 64 HIS B N 1
ATOM 7087 C CA . HIS B 1 64 ? -9.82 -6.938 16.875 1 95 64 HIS B CA 1
ATOM 7088 C C . HIS B 1 64 ? -8.461 -7.047 16.188 1 95 64 HIS B C 1
ATOM 7090 O O . HIS B 1 64 ? -8.227 -6.426 15.148 1 95 64 HIS B O 1
ATOM 7096 N N . GLU B 1 65 ? -7.578 -7.824 16.703 1 89.44 65 GLU B N 1
ATOM 7097 C CA . GLU B 1 65 ? -6.191 -7.918 16.266 1 89.44 65 GLU B CA 1
ATOM 7098 C C . GLU B 1 65 ? -6.109 -8.375 14.805 1 89.44 65 GLU B C 1
ATOM 7100 O O . GLU B 1 65 ? -5.219 -7.949 14.062 1 89.44 65 GLU B O 1
ATOM 7105 N N . ASP B 1 66 ? -7.062 -9.109 14.375 1 88 66 ASP B N 1
ATOM 7106 C CA . ASP B 1 66 ? -6.973 -9.719 13.055 1 88 66 ASP B CA 1
ATOM 7107 C C . ASP B 1 66 ? -7.785 -8.938 12.023 1 88 66 ASP B C 1
ATOM 7109 O O . ASP B 1 66 ? -7.777 -9.266 10.836 1 88 66 ASP B O 1
ATOM 7113 N N . ALA B 1 67 ? -8.398 -7.875 12.445 1 92.88 67 ALA B N 1
ATOM 7114 C CA . ALA B 1 67 ? -9.219 -7.094 11.531 1 92.88 67 ALA B CA 1
ATOM 7115 C C . ALA B 1 67 ? -8.352 -6.254 10.594 1 92.88 67 ALA B C 1
ATOM 7117 O O . ALA B 1 67 ? -7.246 -5.852 10.961 1 92.88 67 ALA B O 1
ATOM 7118 N N . PRO B 1 68 ? -8.906 -6.039 9.359 1 93.19 68 PRO B N 1
ATOM 7119 C CA . PRO B 1 68 ? -8.203 -5.082 8.508 1 93.19 68 PRO B CA 1
ATOM 7120 C C . PRO B 1 68 ? -8 -3.725 9.18 1 93.19 68 PRO B C 1
ATOM 7122 O O . PRO B 1 68 ? -8.82 -3.318 10.008 1 93.19 68 PRO B O 1
ATOM 7125 N N . ARG B 1 69 ? -6.965 -3.006 8.852 1 95.38 69 ARG B N 1
ATOM 7126 C CA . ARG B 1 69 ? -6.527 -1.799 9.547 1 95.38 69 ARG B CA 1
ATOM 7127 C C . ARG B 1 69 ? -7.641 -0.758 9.586 1 95.38 69 ARG B C 1
ATOM 7129 O O . ARG B 1 69 ? -7.883 -0.139 10.625 1 95.38 69 ARG B O 1
ATOM 7136 N N . LYS B 1 70 ? -8.391 -0.521 8.453 1 97.25 70 LYS B N 1
ATOM 7137 C CA . LYS B 1 70 ? -9.469 0.469 8.422 1 97.25 70 LYS B CA 1
ATOM 7138 C C . LYS B 1 70 ? -10.578 0.103 9.398 1 97.25 70 LYS B C 1
ATOM 7140 O O . LYS B 1 70 ? -11.117 0.97 10.094 1 97.25 70 LYS B O 1
ATOM 7145 N N . LEU B 1 71 ? -10.898 -1.179 9.469 1 97.69 71 LEU B N 1
ATOM 7146 C CA . LEU B 1 71 ? -11.938 -1.645 10.383 1 97.69 71 LEU B CA 1
ATOM 7147 C C . LEU B 1 71 ? -11.461 -1.599 11.828 1 97.69 71 LEU B C 1
ATOM 7149 O O . LEU B 1 71 ? -12.242 -1.324 12.734 1 97.69 71 LEU B O 1
ATOM 7153 N N . LYS B 1 72 ? -10.18 -1.91 12.039 1 96.56 72 LYS B N 1
ATOM 7154 C CA . LYS B 1 72 ? -9.594 -1.8 13.375 1 96.56 72 LYS B CA 1
ATOM 7155 C C . LYS B 1 72 ? -9.703 -0.374 13.906 1 96.56 72 LYS B C 1
ATOM 7157 O O . LYS B 1 72 ? -10.078 -0.164 15.062 1 96.56 72 LYS B O 1
ATOM 7162 N N . CYS B 1 73 ? -9.391 0.65 13.062 1 97.94 73 CYS B N 1
ATOM 7163 C CA . CYS B 1 73 ? -9.508 2.055 13.438 1 97.94 73 CYS B CA 1
ATOM 7164 C C . CYS B 1 73 ? -10.961 2.424 13.727 1 97.94 73 CYS B C 1
ATOM 7166 O O . CYS B 1 73 ? -11.242 3.145 14.688 1 97.94 73 CYS B O 1
ATOM 7168 N N . ALA B 1 74 ? -11.844 1.872 12.898 1 98.62 74 ALA B N 1
ATOM 7169 C CA . ALA B 1 74 ? -13.266 2.168 13.062 1 98.62 74 ALA B CA 1
ATOM 7170 C C . ALA B 1 74 ? -13.797 1.587 14.367 1 98.62 74 ALA B C 1
ATOM 7172 O O . ALA B 1 74 ? -14.555 2.244 15.086 1 98.62 74 ALA B O 1
ATOM 7173 N N . ARG B 1 75 ? -13.344 0.365 14.703 1 98.62 75 ARG B N 1
ATOM 7174 C CA . ARG B 1 75 ? -13.805 -0.287 15.922 1 98.62 75 ARG B CA 1
ATOM 7175 C C . ARG B 1 75 ? -13.25 0.414 17.156 1 98.62 75 ARG B C 1
ATOM 7177 O O . ARG B 1 75 ? -13.922 0.478 18.188 1 98.62 75 ARG B O 1
ATOM 7184 N N . ALA B 1 76 ? -12.062 0.882 17.031 1 98.62 76 ALA B N 1
ATOM 7185 C CA . ALA B 1 76 ? -11.484 1.655 18.125 1 98.62 76 ALA B CA 1
ATOM 7186 C C . ALA B 1 76 ? -12.266 2.945 18.359 1 98.62 76 ALA B C 1
ATOM 7188 O O . ALA B 1 76 ? -12.586 3.285 19.5 1 98.62 76 ALA B O 1
ATOM 7189 N N . PHE B 1 77 ? -12.539 3.666 17.281 1 98.75 77 PHE B N 1
ATOM 7190 C CA . PHE B 1 77 ? -13.328 4.891 17.359 1 98.75 77 PHE B CA 1
ATOM 7191 C C . PHE B 1 77 ? -14.695 4.613 17.969 1 98.75 77 PHE B C 1
ATOM 7193 O O . PHE B 1 77 ? -15.148 5.34 18.859 1 98.75 77 PHE B O 1
ATOM 7200 N N . GLU B 1 78 ? -15.289 3.549 17.516 1 98.81 78 GLU B N 1
ATOM 7201 C CA . GLU B 1 78 ? -16.594 3.141 18.031 1 98.81 78 GLU B CA 1
ATOM 7202 C C . GLU B 1 78 ? -16.531 2.832 19.531 1 98.81 78 GLU B C 1
ATOM 7204 O O . GLU B 1 78 ? -17.375 3.283 20.297 1 98.81 78 GLU B O 1
ATOM 7209 N N . ASN B 1 79 ? -15.5 2.107 19.891 1 98.88 79 ASN B N 1
ATOM 7210 C CA . ASN B 1 79 ? -15.359 1.736 21.297 1 98.88 79 ASN B CA 1
ATOM 7211 C C . ASN B 1 79 ? -15.195 2.965 22.188 1 98.88 79 ASN B C 1
ATOM 7213 O O . ASN B 1 79 ? -15.75 3.02 23.281 1 98.88 79 ASN B O 1
ATOM 7217 N N . ILE B 1 80 ? -14.508 3.953 21.781 1 98.69 80 ILE B N 1
ATOM 7218 C CA . ILE B 1 80 ? -14.305 5.188 22.531 1 98.69 80 ILE B CA 1
ATOM 7219 C C . ILE B 1 80 ? -15.641 5.914 22.688 1 98.69 80 ILE B C 1
ATOM 7221 O O . ILE B 1 80 ? -16.016 6.281 23.812 1 98.69 80 ILE B O 1
ATOM 7225 N N . LEU B 1 81 ? -16.359 6.133 21.594 1 98.62 81 LEU B N 1
ATOM 7226 C CA . LEU B 1 81 ? -17.578 6.949 21.609 1 98.62 81 LEU B CA 1
ATOM 7227 C C . LEU B 1 81 ? -18.672 6.277 22.422 1 98.62 81 LEU B C 1
ATOM 7229 O O . LEU B 1 81 ? -19.484 6.957 23.047 1 98.62 81 LEU B O 1
ATOM 7233 N N . LEU B 1 82 ? -18.703 4.957 22.438 1 98.38 82 LEU B N 1
ATOM 7234 C CA . LEU B 1 82 ? -19.781 4.23 23.094 1 98.38 82 LEU B CA 1
ATOM 7235 C C . LEU B 1 82 ? -19.516 4.09 24.594 1 98.38 82 LEU B C 1
ATOM 7237 O O . LEU B 1 82 ? -20.438 3.891 25.375 1 98.38 82 LEU B O 1
ATOM 7241 N N . ASN B 1 83 ? -18.219 4.273 24.984 1 98.19 83 ASN B N 1
ATOM 7242 C CA . ASN B 1 83 ? -17.906 3.873 26.359 1 98.19 83 ASN B CA 1
ATOM 7243 C C . ASN B 1 83 ? -17.312 5.023 27.156 1 98.19 83 ASN B C 1
ATOM 7245 O O . ASN B 1 83 ? -17.25 4.969 28.391 1 98.19 83 ASN B O 1
ATOM 7249 N N . THR B 1 84 ? -16.859 6.074 26.531 1 97.31 84 THR B N 1
ATOM 7250 C CA . THR B 1 84 ? -16.266 7.188 27.281 1 97.31 84 THR B CA 1
ATOM 7251 C C . THR B 1 84 ? -17.312 7.844 28.172 1 97.31 84 THR B C 1
ATOM 7253 O O . THR B 1 84 ? -18.5 7.879 27.844 1 97.31 84 THR B O 1
ATOM 7256 N N . LYS B 1 85 ? -16.875 8.344 29.266 1 95.06 85 LYS B N 1
ATOM 7257 C CA . LYS B 1 85 ? -17.766 9.062 30.172 1 95.06 85 LYS B CA 1
ATOM 7258 C C . LYS B 1 85 ? -18.109 10.445 29.625 1 95.06 85 LYS B C 1
ATOM 7260 O O . LYS B 1 85 ? -17.234 11.156 29.125 1 95.06 85 LYS B O 1
ATOM 7265 N N . LEU B 1 86 ? -19.438 10.828 29.688 1 96.38 86 LEU B N 1
ATOM 7266 C CA . LEU B 1 86 ? -19.891 12.117 29.188 1 96.38 86 LEU B CA 1
ATOM 7267 C C . LEU B 1 86 ? -20.156 13.086 30.344 1 96.38 86 LEU B C 1
ATOM 7269 O O . LEU B 1 86 ? -20.5 12.664 31.438 1 96.38 86 LEU B O 1
ATOM 7273 N N . TYR B 1 87 ? -19.953 14.336 30.047 1 94.31 87 TYR B N 1
ATOM 7274 C CA . TYR B 1 87 ? -20.125 15.359 31.078 1 94.31 87 TYR B CA 1
ATOM 7275 C C . TYR B 1 87 ? -20.938 16.531 30.531 1 94.31 87 TYR B C 1
ATOM 7277 O O . TYR B 1 87 ? -20.828 16.875 29.359 1 94.31 87 TYR B O 1
ATOM 7285 N N . ILE B 1 88 ? -21.797 17.078 31.344 1 95.75 88 ILE B N 1
ATOM 7286 C CA . ILE B 1 88 ? -22.438 18.375 31.156 1 95.75 88 ILE B CA 1
ATOM 7287 C C . ILE B 1 88 ? -22.062 19.312 32.281 1 95.75 88 ILE B C 1
ATOM 7289 O O . ILE B 1 88 ? -22.391 19.062 33.438 1 95.75 88 ILE B O 1
ATOM 7293 N N . TYR B 1 89 ? -21.391 20.375 32 1 92.88 89 TYR B N 1
ATOM 7294 C CA . TYR B 1 89 ? -20.922 21.312 33.031 1 92.88 89 TYR B CA 1
ATOM 7295 C C . TYR B 1 89 ? -22 22.344 33.344 1 92.88 89 TYR B C 1
ATOM 7297 O O . TYR B 1 89 ? -22.938 22.547 32.562 1 92.88 89 TYR B O 1
ATOM 7305 N N . ASP B 1 90 ? -21.797 22.984 34.438 1 90.94 90 ASP B N 1
ATOM 7306 C CA . ASP B 1 90 ? -22.75 24.016 34.875 1 90.94 90 ASP B CA 1
ATOM 7307 C C . ASP B 1 90 ? -22.797 25.156 33.844 1 90.94 90 ASP B C 1
ATOM 7309 O O . ASP B 1 90 ? -21.75 25.656 33.438 1 90.94 90 ASP B O 1
ATOM 7313 N N . GLU B 1 91 ? -23.953 25.578 33.375 1 91.56 91 GLU B N 1
ATOM 7314 C CA . GLU B 1 91 ? -24.234 26.734 32.531 1 91.56 91 GLU B CA 1
ATOM 7315 C C . GLU B 1 91 ? -23.828 26.438 31.078 1 91.56 91 GLU B C 1
ATOM 7317 O O . GLU B 1 91 ? -23.828 27.344 30.234 1 91.56 91 GLU B O 1
ATOM 7322 N N . ASP B 1 92 ? -23.469 25.219 30.859 1 92.5 92 ASP B N 1
ATOM 7323 C CA . ASP B 1 92 ? -23.109 24.828 29.5 1 92.5 92 ASP B CA 1
ATOM 7324 C C . ASP B 1 92 ? -24.328 24.891 28.578 1 92.5 92 ASP B C 1
ATOM 7326 O O . ASP B 1 92 ? -25.438 24.516 28.969 1 92.5 92 ASP B O 1
ATOM 7330 N N . LEU B 1 93 ? -24.109 25.438 27.344 1 97.5 93 LEU B N 1
ATOM 7331 C CA . LEU B 1 93 ? -25.172 25.438 26.344 1 97.5 93 LEU B CA 1
ATOM 7332 C C . LEU B 1 93 ? -24.781 24.594 25.125 1 97.5 93 LEU B C 1
ATOM 7334 O O . LEU B 1 93 ? -25.625 24.266 24.297 1 97.5 93 LEU B O 1
ATOM 7338 N N . ILE B 1 94 ? -23.5 24.312 24.969 1 97.75 94 ILE B N 1
ATOM 7339 C CA . ILE B 1 94 ? -22.938 23.516 23.891 1 97.75 94 ILE B CA 1
ATOM 7340 C C . ILE B 1 94 ? -22.234 22.281 24.453 1 97.75 94 ILE B C 1
ATOM 7342 O O . ILE B 1 94 ? -21.406 22.406 25.359 1 97.75 94 ILE B O 1
ATOM 7346 N N . LEU B 1 95 ? -22.531 21.141 23.938 1 97.38 95 LEU B N 1
ATOM 7347 C CA . LEU B 1 95 ? -22.047 19.875 24.484 1 97.38 95 LEU B CA 1
ATOM 7348 C C . LEU B 1 95 ? -20.938 19.297 23.609 1 97.38 95 LEU B C 1
ATOM 7350 O O . LEU B 1 95 ? -20.828 19.656 22.422 1 97.38 95 LEU B O 1
ATOM 7354 N N . GLY B 1 96 ? -20.172 18.344 24.203 1 95.25 96 GLY B N 1
ATOM 7355 C CA . GLY B 1 96 ? -19.125 17.625 23.5 1 95.25 96 GLY B CA 1
ATOM 7356 C C . GLY B 1 96 ? -17.734 17.984 23.969 1 95.25 96 GLY B C 1
ATOM 7357 O O . GLY B 1 96 ? -17.375 19.156 24.047 1 95.25 96 GLY B O 1
ATOM 7358 N N . GLU B 1 97 ? -16.922 16.984 24.359 1 93.88 97 GLU B N 1
ATOM 7359 C CA . GLU B 1 97 ? -15.547 17.141 24.812 1 93.88 97 GLU B CA 1
ATOM 7360 C C . GLU B 1 97 ? -14.672 15.984 24.328 1 93.88 97 GLU B C 1
ATOM 7362 O O . GLU B 1 97 ? -15.164 14.867 24.141 1 93.88 97 GLU B O 1
ATOM 7367 N N . ILE B 1 98 ? -13.391 16.203 24.219 1 94.75 98 ILE B N 1
ATOM 7368 C CA . ILE B 1 98 ? -12.5 15.148 23.734 1 94.75 98 ILE B CA 1
ATOM 7369 C C . ILE B 1 98 ? -12 14.328 24.922 1 94.75 98 ILE B C 1
ATOM 7371 O O . ILE B 1 98 ? -11.508 13.211 24.75 1 94.75 98 ILE B O 1
ATOM 7375 N N . ALA B 1 99 ? -12.039 14.93 26.078 1 93.19 99 ALA B N 1
ATOM 7376 C CA . ALA B 1 99 ? -11.656 14.336 27.359 1 93.19 99 ALA B CA 1
ATOM 7377 C C . ALA B 1 99 ? -12.375 15.008 28.516 1 93.19 99 ALA B C 1
ATOM 7379 O O . ALA B 1 99 ? -13.062 16.016 28.328 1 93.19 99 ALA B O 1
ATOM 7380 N N . ALA B 1 100 ? -12.297 14.477 29.656 1 88.94 100 ALA B N 1
ATOM 7381 C CA . ALA B 1 100 ? -12.969 15.039 30.828 1 88.94 100 ALA B CA 1
ATOM 7382 C C . ALA B 1 100 ? -12.062 15.008 32.062 1 88.94 100 ALA B C 1
ATOM 7384 O O . ALA B 1 100 ? -11.258 14.086 32.219 1 88.94 100 ALA B O 1
ATOM 7385 N N . PRO B 1 101 ? -12.125 15.922 32.906 1 87.81 101 PRO B N 1
ATOM 7386 C CA . PRO B 1 101 ? -12.906 17.156 32.781 1 87.81 101 PRO B CA 1
ATOM 7387 C C . PRO B 1 101 ? -12.336 18.094 31.719 1 87.81 101 PRO B C 1
ATOM 7389 O O . PRO B 1 101 ? -11.273 17.828 31.141 1 87.81 101 PRO B O 1
ATOM 7392 N N . ALA B 1 102 ? -13.078 19.172 31.484 1 88.12 102 ALA B N 1
ATOM 7393 C CA . ALA B 1 102 ? -12.617 20.172 30.516 1 88.12 102 ALA B CA 1
ATOM 7394 C C . ALA B 1 102 ? -11.148 20.516 30.75 1 88.12 102 ALA B C 1
ATOM 7396 O O . ALA B 1 102 ? -10.703 20.625 31.891 1 88.12 102 ALA B O 1
ATOM 7397 N N . LYS B 1 103 ? -10.305 20.594 29.641 1 89.44 103 LYS B N 1
ATOM 7398 C CA . LYS B 1 103 ? -8.891 20.953 29.609 1 89.44 103 LYS B CA 1
ATOM 7399 C C . LYS B 1 103 ? -8.016 19.719 29.828 1 89.44 103 LYS B C 1
ATOM 7401 O O . LYS B 1 103 ? -6.785 19.812 29.766 1 89.44 103 LYS B O 1
ATOM 7406 N N . ALA B 1 104 ? -8.609 18.578 30.188 1 92.81 104 ALA B N 1
ATOM 7407 C CA . ALA B 1 104 ? -7.812 17.359 30.266 1 92.81 104 ALA B CA 1
ATOM 7408 C C . ALA B 1 104 ? -7.348 16.922 28.891 1 92.81 104 ALA B C 1
ATOM 7410 O O . ALA B 1 104 ? -8.047 17.125 27.891 1 92.81 104 ALA B O 1
ATOM 7411 N N . SER B 1 105 ? -6.195 16.297 28.875 1 95.25 105 SER B N 1
ATOM 7412 C CA . SER B 1 105 ? -5.648 15.836 27.594 1 95.25 105 SER B CA 1
ATOM 7413 C C . SER B 1 105 ? -5.777 14.328 27.453 1 95.25 105 SER B C 1
ATOM 7415 O O . SER B 1 105 ? -5.375 13.57 28.328 1 95.25 105 SER B O 1
ATOM 7417 N N . PRO B 1 106 ? -6.352 13.898 26.344 1 96.62 106 PRO B N 1
ATOM 7418 C CA . PRO B 1 106 ? -6.305 12.469 26.062 1 96.62 106 PRO B CA 1
ATOM 7419 C C . PRO B 1 106 ? -4.941 12.008 25.547 1 96.62 106 PRO B C 1
ATOM 7421 O O . PRO B 1 106 ? -4.062 12.836 25.297 1 96.62 106 PRO B O 1
ATOM 7424 N N . ILE B 1 107 ? -4.699 10.648 25.469 1 97.25 107 ILE B N 1
ATOM 7425 C CA . ILE B 1 107 ? -3.473 10.055 24.953 1 97.25 107 ILE B CA 1
ATOM 7426 C C . ILE B 1 107 ? -3.781 9.266 23.672 1 97.25 107 ILE B C 1
ATOM 7428 O O . ILE B 1 107 ? -4.742 8.492 23.641 1 97.25 107 ILE B O 1
ATOM 7432 N N . TYR B 1 108 ? -2.988 9.461 22.688 1 97.75 108 TYR B N 1
ATOM 7433 C CA . TYR B 1 108 ? -3.135 8.82 21.391 1 97.75 108 TYR B CA 1
ATOM 7434 C C . TYR B 1 108 ? -1.975 7.871 21.125 1 97.75 108 TYR B C 1
ATOM 7436 O O . TYR B 1 108 ? -1.019 8.234 20.422 1 97.75 108 TYR B O 1
ATOM 7444 N N . PRO B 1 109 ? -2.066 6.668 21.578 1 98 109 PRO B N 1
ATOM 7445 C CA . PRO B 1 109 ? -0.92 5.758 21.531 1 98 109 PRO B CA 1
ATOM 7446 C C . PRO B 1 109 ? -0.583 5.305 20.109 1 98 109 PRO B C 1
ATOM 7448 O O . PRO B 1 109 ? 0.521 4.812 19.859 1 98 109 PRO B O 1
ATOM 7451 N N . GLU B 1 110 ? -1.536 5.414 19.156 1 97.69 110 GLU B N 1
ATOM 7452 C CA . GLU B 1 110 ? -1.359 4.953 17.781 1 97.69 110 GLU B CA 1
ATOM 7453 C C . GLU B 1 110 ? -0.192 5.664 17.109 1 97.69 110 GLU B C 1
ATOM 7455 O O . GLU B 1 110 ? 0.436 5.113 16.203 1 97.69 110 GLU B O 1
ATOM 7460 N N . PHE B 1 111 ? 0.161 6.867 17.594 1 97.31 111 PHE B N 1
ATOM 7461 C CA . PHE B 1 111 ? 1.135 7.699 16.891 1 97.31 111 PHE B CA 1
ATOM 7462 C C . PHE B 1 111 ? 2.514 7.566 17.516 1 97.31 111 PHE B C 1
ATOM 7464 O O . PHE B 1 111 ? 3.521 7.477 16.812 1 97.31 111 PHE B O 1
ATOM 7471 N N . SER B 1 112 ? 2.594 7.668 18.828 1 96.06 112 SER B N 1
ATOM 7472 C CA . SER B 1 112 ? 3.875 7.57 19.516 1 96.06 112 SER B CA 1
ATOM 7473 C C . SER B 1 112 ? 3.678 7.348 21.016 1 96.06 112 SER B C 1
ATOM 7475 O O . SER B 1 112 ? 2.777 7.934 21.609 1 96.06 112 SER B O 1
ATOM 7477 N N . VAL B 1 113 ? 4.48 6.52 21.625 1 96.62 113 VAL B N 1
ATOM 7478 C CA . VAL B 1 113 ? 4.324 6.25 23.047 1 96.62 113 VAL B CA 1
ATOM 7479 C C . VAL B 1 113 ? 5.688 6.297 23.734 1 96.62 113 VAL B C 1
ATOM 7481 O O . VAL B 1 113 ? 5.77 6.445 24.969 1 96.62 113 VAL B O 1
ATOM 7484 N N . ASN B 1 114 ? 6.773 6.16 22.969 1 93.31 114 ASN B N 1
ATOM 7485 C CA . ASN B 1 114 ? 8.109 6.07 23.562 1 93.31 114 ASN B CA 1
ATOM 7486 C C . ASN B 1 114 ? 8.445 7.312 24.375 1 93.31 114 ASN B C 1
ATOM 7488 O O . ASN B 1 114 ? 8.969 7.207 25.484 1 93.31 114 ASN B O 1
ATOM 7492 N N . TRP B 1 115 ? 8.156 8.484 23.844 1 91.44 115 TRP B N 1
ATOM 7493 C CA . TRP B 1 115 ? 8.445 9.719 24.562 1 91.44 115 TRP B CA 1
ATOM 7494 C C . TRP B 1 115 ? 7.543 9.867 25.781 1 91.44 115 TRP B C 1
ATOM 7496 O O . TRP B 1 115 ? 7.941 10.445 26.797 1 91.44 115 TRP B O 1
ATOM 7506 N N . ILE B 1 116 ? 6.34 9.375 25.75 1 94.88 116 ILE B N 1
ATOM 7507 C CA . ILE B 1 116 ? 5.406 9.43 26.859 1 94.88 116 ILE B CA 1
ATOM 7508 C C . ILE B 1 116 ? 5.949 8.602 28.031 1 94.88 116 ILE B C 1
ATOM 7510 O O . ILE B 1 116 ? 5.992 9.07 29.172 1 94.88 116 ILE B O 1
ATOM 7514 N N . ILE B 1 117 ? 6.359 7.367 27.703 1 95.69 117 ILE B N 1
ATOM 7515 C CA . ILE B 1 117 ? 6.926 6.473 28.703 1 95.69 117 ILE B CA 1
ATOM 7516 C C . ILE B 1 117 ? 8.172 7.109 29.312 1 95.69 117 ILE B C 1
ATOM 7518 O O . ILE B 1 117 ? 8.305 7.172 30.547 1 95.69 117 ILE B O 1
ATOM 7522 N N . ASN B 1 118 ? 9.008 7.574 28.453 1 93.56 118 ASN B N 1
ATOM 7523 C CA . ASN B 1 118 ? 10.266 8.18 28.906 1 93.56 118 ASN B CA 1
ATOM 7524 C C . ASN B 1 118 ? 10.016 9.367 29.828 1 93.56 118 ASN B C 1
ATOM 7526 O O . ASN B 1 118 ? 10.672 9.516 30.859 1 93.56 118 ASN B O 1
ATOM 7530 N N . GLU B 1 119 ? 9.109 10.266 29.453 1 91.31 119 GLU B N 1
ATOM 7531 C CA . GLU B 1 119 ? 8.867 11.484 30.219 1 91.31 119 GLU B CA 1
ATOM 7532 C C . GLU B 1 119 ? 8.164 11.172 31.531 1 91.31 119 GLU B C 1
ATOM 7534 O O . GLU B 1 119 ? 8.492 11.758 32.562 1 91.31 119 GLU B O 1
ATOM 7539 N N . ILE B 1 120 ? 7.254 10.266 31.562 1 94 120 ILE B N 1
ATOM 7540 C CA . ILE B 1 120 ? 6.57 9.891 32.812 1 94 120 ILE B CA 1
ATOM 7541 C C . ILE B 1 120 ? 7.574 9.305 33.781 1 94 120 ILE B C 1
ATOM 7543 O O . ILE B 1 120 ? 7.504 9.57 35 1 94 120 ILE B O 1
ATOM 7547 N N . LEU B 1 121 ? 8.531 8.617 33.312 1 93.12 121 LEU B N 1
ATOM 7548 C CA . LEU B 1 121 ? 9.461 7.887 34.156 1 93.12 121 LEU B CA 1
ATOM 7549 C C . LEU B 1 121 ? 10.648 8.758 34.531 1 93.12 121 LEU B C 1
ATOM 7551 O O . LEU B 1 121 ? 11.203 8.625 35.625 1 93.12 121 LEU B O 1
ATOM 7555 N N . HIS B 1 122 ? 11.039 9.734 33.656 1 91.44 122 HIS B N 1
ATOM 7556 C CA . HIS B 1 122 ? 12.336 10.367 33.844 1 91.44 122 HIS B CA 1
ATOM 7557 C C . HIS B 1 122 ? 12.211 11.883 33.875 1 91.44 122 HIS B C 1
ATOM 7559 O O . HIS B 1 122 ? 13.094 12.578 34.406 1 91.44 122 HIS B O 1
ATOM 7565 N N . SER B 1 123 ? 11.234 12.469 33.281 1 87.56 123 SER B N 1
ATOM 7566 C CA . SER B 1 123 ? 10.984 13.906 33.219 1 87.56 123 SER B CA 1
ATOM 7567 C C . SER B 1 123 ? 9.492 14.203 33.25 1 87.56 123 SER B C 1
ATOM 7569 O O . SER B 1 123 ? 8.938 14.727 32.281 1 87.56 123 SER B O 1
ATOM 7571 N N . PRO B 1 124 ? 9.047 14.047 34.375 1 88.44 124 PRO B N 1
ATOM 7572 C CA . PRO B 1 124 ? 7.59 14.062 34.5 1 88.44 124 PRO B CA 1
ATOM 7573 C C . PRO B 1 124 ? 6.965 15.359 34 1 88.44 124 PRO B C 1
ATOM 7575 O O . PRO B 1 124 ? 7.516 16.438 34.25 1 88.44 124 PRO B O 1
ATOM 7578 N N . PHE B 1 125 ? 5.723 15.297 33.406 1 87.88 125 PHE B N 1
ATOM 7579 C CA . PHE B 1 125 ? 4.965 16.422 32.875 1 87.88 125 PHE B CA 1
ATOM 7580 C C . PHE B 1 125 ? 4.75 17.484 33.938 1 87.88 125 PHE B C 1
ATOM 7582 O O . PHE B 1 125 ? 4.742 18.688 33.656 1 87.88 125 PHE B O 1
ATOM 7589 N N . GLU B 1 126 ? 4.629 17.094 35.156 1 87.31 126 GLU B N 1
ATOM 7590 C CA . GLU B 1 126 ? 4.297 17.938 36.312 1 87.31 126 GLU B CA 1
ATOM 7591 C C . GLU B 1 126 ? 5.434 18.906 36.625 1 87.31 126 GLU B C 1
ATOM 7593 O O . GLU B 1 126 ? 5.215 19.938 37.25 1 87.31 126 GLU B O 1
ATOM 7598 N N . GLU B 1 127 ? 6.566 18.625 36.125 1 86.25 127 GLU B N 1
ATOM 7599 C CA . GLU B 1 127 ? 7.746 19.406 36.469 1 86.25 127 GLU B CA 1
ATOM 7600 C C . GLU B 1 127 ? 8.164 20.328 35.344 1 86.25 127 GLU B C 1
ATOM 7602 O O . GLU B 1 127 ? 9.117 21.094 35.5 1 86.25 127 GLU B O 1
ATOM 7607 N N . ARG B 1 128 ? 7.383 20.359 34.281 1 83 128 ARG B N 1
ATOM 7608 C CA . ARG B 1 128 ? 7.707 21.25 33.188 1 83 128 ARG B CA 1
ATOM 7609 C C . ARG B 1 128 ? 7.523 22.719 33.594 1 83 128 ARG B C 1
ATOM 7611 O O . ARG B 1 128 ? 6.734 23.016 34.5 1 83 128 ARG B O 1
ATOM 7618 N N . ALA B 1 129 ? 8.219 23.562 33.031 1 72.5 129 ALA B N 1
ATOM 7619 C CA . ALA B 1 129 ? 8.203 24.969 33.438 1 72.5 129 ALA B CA 1
ATOM 7620 C C . ALA B 1 129 ? 6.926 25.656 32.938 1 72.5 129 ALA B C 1
ATOM 7622 O O . ALA B 1 129 ? 6.336 26.469 33.656 1 72.5 129 ALA B O 1
ATOM 7623 N N . ASN B 1 130 ? 6.434 25.469 31.719 1 70.81 130 ASN B N 1
ATOM 7624 C CA . ASN B 1 130 ? 5.352 26.281 31.172 1 70.81 130 ASN B CA 1
ATOM 7625 C C . ASN B 1 130 ? 4.25 25.422 30.578 1 70.81 130 ASN B C 1
ATOM 7627 O O . ASN B 1 130 ? 3.232 25.938 30.109 1 70.81 130 ASN B O 1
ATOM 7631 N N . ASP B 1 131 ? 4.398 24.141 30.594 1 79.25 131 ASP B N 1
ATOM 7632 C CA . ASP B 1 131 ? 3.414 23.266 29.969 1 79.25 131 ASP B CA 1
ATOM 7633 C C . ASP B 1 131 ? 3.15 22.031 30.844 1 79.25 131 ASP B C 1
ATOM 7635 O O . ASP B 1 131 ? 3.227 20.906 30.359 1 79.25 131 ASP B O 1
ATOM 7639 N N . GLN B 1 132 ? 2.846 22.281 31.953 1 85.38 132 GLN B N 1
ATOM 7640 C CA . GLN B 1 132 ? 2.635 21.219 32.906 1 85.38 132 GLN B CA 1
ATOM 7641 C C . GLN B 1 132 ? 1.286 20.531 32.688 1 85.38 132 GLN B C 1
ATOM 7643 O O . GLN B 1 132 ? 0.297 21.203 32.375 1 85.38 132 GLN B O 1
ATOM 7648 N N . PHE B 1 133 ? 1.247 19.297 32.75 1 91 133 PHE B N 1
ATOM 7649 C CA . PHE B 1 133 ? 0.06 18.469 32.875 1 91 133 PHE B CA 1
ATOM 7650 C C . PHE B 1 133 ? 0.155 17.562 34.094 1 91 133 PHE B C 1
ATOM 7652 O O . PHE B 1 133 ? 1.252 17.172 34.5 1 91 133 PHE B O 1
ATOM 7659 N N . TYR B 1 134 ? -0.958 17.203 34.625 1 93.56 134 TYR B N 1
ATOM 7660 C CA . TYR B 1 134 ? -0.953 16.453 35.875 1 93.56 134 TYR B CA 1
ATOM 7661 C C . TYR B 1 134 ? -1.691 15.125 35.688 1 93.56 134 TYR B C 1
ATOM 7663 O O . TYR B 1 134 ? -2.852 15.102 35.281 1 93.56 134 TYR B O 1
ATOM 7671 N N . ILE B 1 135 ? -0.955 14.039 35.969 1 94.69 135 ILE B N 1
ATOM 7672 C CA . ILE B 1 135 ? -1.615 12.742 36.094 1 94.69 135 ILE B CA 1
ATOM 7673 C C . ILE B 1 135 ? -2.398 12.672 37.406 1 94.69 135 ILE B C 1
ATOM 7675 O O . ILE B 1 135 ? -1.863 12.977 38.469 1 94.69 135 ILE B O 1
ATOM 7679 N N . ARG B 1 136 ? -3.553 12.125 37.531 1 91 136 ARG B N 1
ATOM 7680 C CA . ARG B 1 136 ? -4.531 12.312 38.625 1 91 136 ARG B CA 1
ATOM 7681 C C . ARG B 1 136 ? -4.137 11.539 39.875 1 91 136 ARG B C 1
ATOM 7683 O O . ARG B 1 136 ? -4.406 11.977 40.969 1 91 136 ARG B O 1
ATOM 7690 N N . ASN B 1 137 ? -3.572 10.383 39.594 1 94.44 137 ASN B N 1
ATOM 7691 C CA . ASN B 1 137 ? -3.143 9.531 40.719 1 94.44 137 ASN B CA 1
ATOM 7692 C C . ASN B 1 137 ? -2.129 8.484 40.25 1 94.44 137 ASN B C 1
ATOM 7694 O O . ASN B 1 137 ? -1.887 8.328 39.062 1 94.44 137 ASN B O 1
ATOM 7698 N N . ASP B 1 138 ? -1.554 7.797 41.156 1 94.75 138 ASP B N 1
ATOM 7699 C CA . ASP B 1 138 ? -0.484 6.844 40.875 1 94.75 138 ASP B CA 1
ATOM 7700 C C . ASP B 1 138 ? -1.01 5.629 40.125 1 94.75 138 ASP B C 1
ATOM 7702 O O . ASP B 1 138 ? -0.292 5.043 39.312 1 94.75 138 ASP B O 1
ATOM 7706 N N . GLU B 1 139 ? -2.191 5.316 40.406 1 96.69 139 GLU B N 1
ATOM 7707 C CA . GLU B 1 139 ? -2.793 4.191 39.688 1 96.69 139 GLU B CA 1
ATOM 7708 C C . GLU B 1 139 ? -2.906 4.477 38.188 1 96.69 139 GLU B C 1
ATOM 7710 O O . GLU B 1 139 ? -2.578 3.625 37.375 1 96.69 139 GLU B O 1
ATOM 7715 N N . GLU B 1 140 ? -3.377 5.664 37.875 1 96.12 140 GLU B N 1
ATOM 7716 C CA . GLU B 1 140 ? -3.473 6.059 36.5 1 96.12 140 GLU B CA 1
ATOM 7717 C C . GLU B 1 140 ? -2.09 6.195 35.844 1 96.12 140 GLU B C 1
ATOM 7719 O O . GLU B 1 140 ? -1.908 5.891 34.688 1 96.12 140 GLU B O 1
ATOM 7724 N N . ARG B 1 141 ? -1.155 6.633 36.625 1 96.38 141 ARG B N 1
ATOM 7725 C CA . ARG B 1 141 ? 0.224 6.727 36.156 1 96.38 141 ARG B CA 1
ATOM 7726 C C . ARG B 1 141 ? 0.746 5.363 35.719 1 96.38 141 ARG B C 1
ATOM 7728 O O . ARG B 1 141 ? 1.297 5.227 34.625 1 96.38 141 ARG B O 1
ATOM 7735 N N . LYS B 1 142 ? 0.55 4.359 36.562 1 96.88 142 LYS B N 1
ATOM 7736 C CA . LYS B 1 142 ? 0.975 2.996 36.25 1 96.88 142 LYS B CA 1
ATOM 7737 C C . LYS B 1 142 ? 0.213 2.445 35.031 1 96.88 142 LYS B C 1
ATOM 7739 O O . LYS B 1 142 ? 0.793 1.771 34.188 1 96.88 142 LYS B O 1
ATOM 7744 N N . GLU B 1 143 ? -1.021 2.715 35.031 1 97.81 143 GLU B N 1
ATOM 7745 C CA . GLU B 1 143 ? -1.864 2.24 33.938 1 97.81 143 GLU B CA 1
ATOM 7746 C C . GLU B 1 143 ? -1.402 2.803 32.594 1 97.81 143 GLU B C 1
ATOM 7748 O O . GLU B 1 143 ? -1.335 2.078 31.594 1 97.81 143 GLU B O 1
ATOM 7753 N N . ILE B 1 144 ? -1.099 4.078 32.562 1 98 144 ILE B N 1
ATOM 7754 C CA . ILE B 1 144 ? -0.668 4.742 31.344 1 98 144 ILE B CA 1
ATOM 7755 C C . ILE B 1 144 ? 0.602 4.078 30.812 1 98 144 ILE B C 1
ATOM 7757 O O . ILE B 1 144 ? 0.693 3.756 29.625 1 98 144 ILE B O 1
ATOM 7761 N N . VAL B 1 145 ? 1.543 3.822 31.672 1 97.81 145 VAL B N 1
ATOM 7762 C CA . VAL B 1 145 ? 2.816 3.234 31.266 1 97.81 145 VAL B CA 1
ATOM 7763 C C . VAL B 1 145 ? 2.59 1.817 30.734 1 97.81 145 VAL B C 1
ATOM 7765 O O . VAL B 1 145 ? 3.143 1.435 29.703 1 97.81 145 VAL B O 1
ATOM 7768 N N . GLU B 1 146 ? 1.808 1.077 31.422 1 97.75 146 GLU B N 1
ATOM 7769 C CA . GLU B 1 146 ? 1.528 -0.302 31.031 1 97.75 146 GLU B CA 1
ATOM 7770 C C . GLU B 1 146 ? 0.842 -0.362 29.672 1 97.75 146 GLU B C 1
ATOM 7772 O O . GLU B 1 146 ? 1.22 -1.165 28.812 1 97.75 146 GLU B O 1
ATOM 7777 N N . LEU B 1 147 ? -0.155 0.432 29.484 1 98.06 147 LEU B N 1
ATOM 7778 C CA . LEU B 1 147 ? -0.88 0.453 28.219 1 98.06 147 LEU B CA 1
ATOM 7779 C C . LEU B 1 147 ? 0.021 0.927 27.078 1 98.06 147 LEU B C 1
ATOM 7781 O O . LEU B 1 147 ? -0.05 0.404 25.969 1 98.06 147 LEU B O 1
ATOM 7785 N N . CYS B 1 148 ? 0.846 1.905 27.391 1 98 148 CYS B N 1
ATOM 7786 C CA . CYS B 1 148 ? 1.766 2.41 26.375 1 98 148 CYS B CA 1
ATOM 7787 C C . CYS B 1 148 ? 2.758 1.332 25.953 1 98 148 CYS B C 1
ATOM 7789 O O . CYS B 1 148 ? 3.164 1.276 24.797 1 98 148 CYS B O 1
ATOM 7791 N N . ARG B 1 149 ? 3.166 0.458 26.812 1 96.88 149 ARG B N 1
ATOM 7792 C CA . ARG B 1 149 ? 4.109 -0.61 26.5 1 96.88 149 ARG B CA 1
ATOM 7793 C C . ARG B 1 149 ? 3.533 -1.565 25.469 1 96.88 149 ARG B C 1
ATOM 7795 O O . ARG B 1 149 ? 4.266 -2.098 24.625 1 96.88 149 ARG B O 1
ATOM 7802 N N . TYR B 1 150 ? 2.279 -1.747 25.5 1 95.75 150 TYR B N 1
ATOM 7803 C CA . TYR B 1 150 ? 1.61 -2.574 24.516 1 95.75 150 TYR B CA 1
ATOM 7804 C C . TYR B 1 150 ? 1.852 -2.037 23.109 1 95.75 150 TYR B C 1
ATOM 7806 O O . TYR B 1 150 ? 1.896 -2.803 22.141 1 95.75 150 TYR B O 1
ATOM 7814 N N . TRP B 1 151 ? 2.008 -0.774 22.953 1 96.94 151 TRP B N 1
ATOM 7815 C CA . TRP B 1 151 ? 2.047 -0.108 21.656 1 96.94 151 TRP B CA 1
ATOM 7816 C C . TRP B 1 151 ? 3.48 0.013 21.156 1 96.94 151 TRP B C 1
ATOM 7818 O O . TRP B 1 151 ? 3.707 0.373 20 1 96.94 151 TRP B O 1
ATOM 7828 N N . GLU B 1 152 ? 4.488 -0.294 21.953 1 95.06 152 GLU B N 1
ATOM 7829 C CA . GLU B 1 152 ? 5.879 -0.203 21.516 1 95.06 152 GLU B CA 1
ATOM 7830 C C . GLU B 1 152 ? 6.133 -1.064 20.281 1 95.06 152 GLU B C 1
ATOM 7832 O O . GLU B 1 152 ? 5.766 -2.24 20.25 1 95.06 152 GLU B O 1
ATOM 7837 N N . GLY B 1 153 ? 6.648 -0.403 19.297 1 92.25 153 GLY B N 1
ATOM 7838 C CA . GLY B 1 153 ? 6.961 -1.111 18.062 1 92.25 153 GLY B CA 1
ATOM 7839 C C . GLY B 1 153 ? 5.797 -1.166 17.094 1 92.25 153 GLY B C 1
ATOM 7840 O O . GLY B 1 153 ? 5.941 -1.644 15.961 1 92.25 153 GLY B O 1
ATOM 7841 N N . LYS B 1 154 ? 4.629 -0.609 17.516 1 92.62 154 LYS B N 1
ATOM 7842 C CA . LYS B 1 154 ? 3.42 -0.743 16.719 1 92.62 154 LYS B CA 1
ATOM 7843 C C . LYS B 1 154 ? 2.9 0.622 16.266 1 92.62 154 LYS B C 1
ATOM 7845 O O . LYS B 1 154 ? 1.894 0.709 15.562 1 92.62 154 LYS B O 1
ATOM 7850 N N . THR B 1 155 ? 3.654 1.7 16.578 1 96.75 155 THR B N 1
ATOM 7851 C CA . THR B 1 155 ? 3.135 3.049 16.375 1 96.75 155 THR B CA 1
ATOM 7852 C C . THR B 1 155 ? 3.586 3.607 15.031 1 96.75 155 THR B C 1
ATOM 7854 O O . THR B 1 155 ? 4.484 3.057 14.398 1 96.75 155 THR B O 1
ATOM 7857 N N . VAL B 1 156 ? 2.977 4.676 14.586 1 97.06 156 VAL B N 1
ATOM 7858 C CA . VAL B 1 156 ? 3.369 5.406 13.391 1 97.06 156 VAL B CA 1
ATOM 7859 C C . VAL B 1 156 ? 4.82 5.863 13.508 1 97.06 156 VAL B C 1
ATOM 7861 O O . VAL B 1 156 ? 5.602 5.734 12.562 1 97.06 156 VAL B O 1
ATOM 7864 N N . ASP B 1 157 ? 5.16 6.332 14.68 1 96.44 157 ASP B N 1
ATOM 7865 C CA . ASP B 1 157 ? 6.52 6.77 14.969 1 96.44 157 ASP B CA 1
ATOM 7866 C C . ASP B 1 157 ? 7.52 5.633 14.766 1 96.44 157 ASP B C 1
ATOM 7868 O O . ASP B 1 157 ? 8.57 5.824 14.156 1 96.44 157 ASP B O 1
ATOM 7872 N N . ASP B 1 158 ? 7.188 4.477 15.25 1 96.06 158 ASP B N 1
ATOM 7873 C CA . ASP B 1 158 ? 8.062 3.316 15.125 1 96.06 158 ASP B CA 1
ATOM 7874 C C . ASP B 1 158 ? 8.289 2.955 13.656 1 96.06 158 ASP B C 1
ATOM 7876 O O . ASP B 1 158 ? 9.422 2.66 13.25 1 96.06 158 ASP B O 1
ATOM 7880 N N . LEU B 1 159 ? 7.246 2.969 12.906 1 95.5 159 LEU B N 1
ATOM 7881 C CA . LEU B 1 159 ? 7.352 2.635 11.484 1 95.5 159 LEU B CA 1
ATOM 7882 C C . LEU B 1 159 ? 8.188 3.668 10.742 1 95.5 159 LEU B C 1
ATOM 7884 O O . LEU B 1 159 ? 9.031 3.311 9.914 1 95.5 159 LEU B O 1
ATOM 7888 N N . ILE B 1 160 ? 7.98 4.934 11.016 1 97 160 ILE B N 1
ATOM 7889 C CA . ILE B 1 160 ? 8.734 6.012 10.391 1 97 160 ILE B CA 1
ATOM 7890 C C . ILE B 1 160 ? 10.227 5.844 10.68 1 97 160 ILE B C 1
ATOM 7892 O O . ILE B 1 160 ? 11.055 5.887 9.773 1 97 160 ILE B O 1
ATOM 7896 N N . ASN B 1 161 ? 10.508 5.598 11.898 1 95.75 161 ASN B N 1
ATOM 7897 C CA . ASN B 1 161 ? 11.898 5.473 12.328 1 95.75 161 ASN B CA 1
ATOM 7898 C C . ASN B 1 161 ? 12.586 4.289 11.664 1 95.75 161 ASN B C 1
ATOM 7900 O O . ASN B 1 161 ? 13.789 4.34 11.383 1 95.75 161 ASN B O 1
ATOM 7904 N N . SER B 1 162 ? 11.867 3.33 11.445 1 94.06 162 SER B N 1
ATOM 7905 C CA . SER B 1 162 ? 12.445 2.137 10.836 1 94.06 162 SER B CA 1
ATOM 7906 C C . SER B 1 162 ? 12.773 2.369 9.367 1 94.06 162 SER B C 1
ATOM 7908 O O . SER B 1 162 ? 13.578 1.643 8.781 1 94.06 162 SER B O 1
ATOM 7910 N N . ARG B 1 163 ? 12.25 3.393 8.773 1 95.81 163 ARG B N 1
ATOM 7911 C CA . ARG B 1 163 ? 12.344 3.559 7.328 1 95.81 163 ARG B CA 1
ATOM 7912 C C . ARG B 1 163 ? 13.281 4.703 6.969 1 95.81 163 ARG B C 1
ATOM 7914 O O . ARG B 1 163 ? 13.812 4.75 5.855 1 95.81 163 ARG B O 1
ATOM 7921 N N . LEU B 1 164 ? 13.43 5.625 7.844 1 96.75 164 LEU B N 1
ATOM 7922 C CA . LEU B 1 164 ? 14.258 6.785 7.531 1 96.75 164 LEU B CA 1
ATOM 7923 C C . LEU B 1 164 ? 15.734 6.426 7.562 1 96.75 164 LEU B C 1
ATOM 7925 O O . LEU B 1 164 ? 16.172 5.602 8.375 1 96.75 164 LEU B O 1
ATOM 7929 N N . GLU B 1 165 ? 16.531 7.031 6.688 1 95.56 165 GLU B N 1
ATOM 7930 C CA . GLU B 1 165 ? 17.984 6.828 6.652 1 95.56 165 GLU B CA 1
ATOM 7931 C C . GLU B 1 165 ? 18.719 8.016 7.262 1 95.56 165 GLU B C 1
ATOM 7933 O O . GLU B 1 165 ? 18.109 9.039 7.582 1 95.56 165 GLU B O 1
ATOM 7938 N N . ILE B 1 166 ? 19.984 7.957 7.34 1 95.5 166 ILE B N 1
ATOM 7939 C CA . ILE B 1 166 ? 20.797 8.938 8.055 1 95.5 166 ILE B CA 1
ATOM 7940 C C . ILE B 1 166 ? 20.734 10.281 7.332 1 95.5 166 ILE B C 1
ATOM 7942 O O . ILE B 1 166 ? 20.672 11.328 7.977 1 95.5 166 ILE B O 1
ATOM 7946 N N . ASP B 1 167 ? 20.75 10.297 6.031 1 94.75 167 ASP B N 1
ATOM 7947 C CA . ASP B 1 167 ? 20.703 11.547 5.281 1 94.75 167 ASP B CA 1
ATOM 7948 C C . ASP B 1 167 ? 19.391 12.289 5.523 1 94.75 167 ASP B C 1
ATOM 7950 O O . ASP B 1 167 ? 19.344 13.516 5.484 1 94.75 167 ASP B O 1
ATOM 7954 N N . GLN B 1 168 ? 18.406 11.516 5.855 1 96.25 168 GLN B N 1
ATOM 7955 C CA . GLN B 1 168 ? 17.078 12.094 6.098 1 96.25 168 GLN B CA 1
ATOM 7956 C C . GLN B 1 168 ? 16.922 12.5 7.559 1 96.25 168 GLN B C 1
ATOM 7958 O O . GLN B 1 168 ? 16.109 13.367 7.879 1 96.25 168 GLN B O 1
ATOM 7963 N N . THR B 1 169 ? 17.766 11.945 8.477 1 96.5 169 THR B N 1
ATOM 7964 C CA . THR B 1 169 ? 17.547 12.18 9.898 1 96.5 169 THR B CA 1
ATOM 7965 C C . THR B 1 169 ? 18.578 13.164 10.438 1 96.5 169 THR B C 1
ATOM 7967 O O . THR B 1 169 ? 18.312 13.891 11.398 1 96.5 169 THR B O 1
ATOM 7970 N N . LYS B 1 170 ? 19.75 13.281 9.859 1 96.38 170 LYS B N 1
ATOM 7971 C CA . LYS B 1 170 ? 20.844 14.07 10.422 1 96.38 170 LYS B CA 1
ATOM 7972 C C . LYS B 1 170 ? 20.484 15.547 10.477 1 96.38 170 LYS B C 1
ATOM 7974 O O . LYS B 1 170 ? 20.953 16.281 11.344 1 96.38 170 LYS B O 1
ATOM 7979 N N . GLY B 1 171 ? 19.672 16.016 9.547 1 95.62 171 GLY B N 1
ATOM 7980 C CA . GLY B 1 171 ? 19.234 17.406 9.562 1 95.62 171 GLY B CA 1
ATOM 7981 C C . GLY B 1 171 ? 17.875 17.594 10.195 1 95.62 171 GLY B C 1
ATOM 7982 O O . GLY B 1 171 ? 17.406 18.734 10.367 1 95.62 171 GLY B O 1
ATOM 7983 N N . SER B 1 172 ? 17.234 16.516 10.664 1 95.38 172 SER B N 1
ATOM 7984 C CA . SER B 1 172 ? 15.891 16.562 11.211 1 95.38 172 SER B CA 1
ATOM 7985 C C . SER B 1 172 ? 15.898 16.891 12.695 1 95.38 172 SER B C 1
ATOM 7987 O O . SER B 1 172 ? 16.922 17.328 13.234 1 95.38 172 SER B O 1
ATOM 7989 N N . GLU B 1 173 ? 14.758 16.688 13.367 1 91.25 173 GLU B N 1
ATOM 7990 C CA . GLU B 1 173 ? 14.617 17 14.781 1 91.25 173 GLU B CA 1
ATOM 7991 C C . GLU B 1 173 ? 15.508 16.109 15.641 1 91.25 173 GLU B C 1
ATOM 7993 O O . GLU B 1 173 ? 15.844 16.453 16.781 1 91.25 173 GLU B O 1
ATOM 7998 N N . VAL B 1 174 ? 15.906 14.977 15.094 1 90.31 174 VAL B N 1
ATOM 7999 C CA . VAL B 1 174 ? 16.719 14.07 15.883 1 90.31 174 VAL B CA 1
ATOM 8000 C C . VAL B 1 174 ? 18.203 14.312 15.578 1 90.31 174 VAL B C 1
ATOM 8002 O O . VAL B 1 174 ? 19.078 13.688 16.188 1 90.31 174 VAL B O 1
ATOM 8005 N N . GLY B 1 175 ? 18.531 15.227 14.656 1 93.31 175 GLY B N 1
ATOM 8006 C CA . GLY B 1 175 ? 19.891 15.617 14.312 1 93.31 175 GLY B CA 1
ATOM 8007 C C . GLY B 1 175 ? 20.188 17.078 14.617 1 93.31 175 GLY B C 1
ATOM 8008 O O . GLY B 1 175 ? 19.969 17.531 15.742 1 93.31 175 GLY B O 1
ATOM 8009 N N . GLU B 1 176 ? 20.609 17.828 13.57 1 93.94 176 GLU B N 1
ATOM 8010 C CA . GLU B 1 176 ? 21.078 19.188 13.766 1 93.94 176 GLU B CA 1
ATOM 8011 C C . GLU B 1 176 ? 19.953 20.203 13.578 1 93.94 176 GLU B C 1
ATOM 8013 O O . GLU B 1 176 ? 20.188 21.406 13.57 1 93.94 176 GLU B O 1
ATOM 8018 N N . LYS B 1 177 ? 18.719 19.703 13.344 1 93.94 177 LYS B N 1
ATOM 8019 C CA . LYS B 1 177 ? 17.5 20.5 13.352 1 93.94 177 LYS B CA 1
ATOM 8020 C C . LYS B 1 177 ? 17.531 21.562 12.258 1 93.94 177 LYS B C 1
ATOM 8022 O O . LYS B 1 177 ? 17.219 22.734 12.516 1 93.94 177 LYS B O 1
ATOM 8027 N N . ILE B 1 178 ? 18.047 21.203 11.102 1 96.69 178 ILE B N 1
ATOM 8028 C CA . ILE B 1 178 ? 17.969 22.047 9.914 1 96.69 178 ILE B CA 1
ATOM 8029 C C . ILE B 1 178 ? 16.531 22.141 9.438 1 96.69 178 ILE B C 1
ATOM 8031 O O . ILE B 1 178 ? 16.094 23.172 8.938 1 96.69 178 ILE B O 1
ATOM 8035 N N . PHE B 1 179 ? 15.844 21.062 9.594 1 96.31 179 PHE B N 1
ATOM 8036 C CA . PHE B 1 179 ? 14.391 21.016 9.422 1 96.31 179 PHE B CA 1
ATOM 8037 C C . PHE B 1 179 ? 13.75 20.109 10.469 1 96.31 179 PHE B C 1
ATOM 8039 O O . PHE B 1 179 ? 14.43 19.297 11.094 1 96.31 179 PHE B O 1
ATOM 8046 N N . GLN B 1 180 ? 12.484 20.344 10.719 1 94.19 180 GLN B N 1
ATOM 8047 C CA . GLN B 1 180 ? 11.766 19.531 11.695 1 94.19 180 GLN B CA 1
ATOM 8048 C C . GLN B 1 180 ? 10.469 18.984 11.109 1 94.19 180 GLN B C 1
ATOM 8050 O O . GLN B 1 180 ? 9.641 19.734 10.594 1 94.19 180 GLN B O 1
ATOM 8055 N N . THR B 1 181 ? 10.367 17.688 11.148 1 94.75 181 THR B N 1
ATOM 8056 C CA . THR B 1 181 ? 9.172 17 10.656 1 94.75 181 THR B CA 1
ATOM 8057 C C . THR B 1 181 ? 8.383 16.391 11.812 1 94.75 181 THR B C 1
ATOM 8059 O O . THR B 1 181 ? 7.516 15.547 11.602 1 94.75 181 THR B O 1
ATOM 8062 N N . ASN B 1 182 ? 8.602 16.703 13.039 1 90.81 182 ASN B N 1
ATOM 8063 C CA . ASN B 1 182 ? 8.148 16.047 14.258 1 90.81 182 ASN B CA 1
ATOM 8064 C C . ASN B 1 182 ? 6.633 16.094 14.391 1 90.81 182 ASN B C 1
ATOM 8066 O O . ASN B 1 182 ? 6.035 15.219 15.031 1 90.81 182 ASN B O 1
ATOM 8070 N N . LEU B 1 183 ? 6.004 17.078 13.766 1 90.12 183 LEU B N 1
ATOM 8071 C CA . LEU B 1 183 ? 4.562 17.219 13.938 1 90.12 183 LEU B CA 1
ATOM 8072 C C . LEU B 1 183 ? 3.834 15.961 13.469 1 90.12 183 LEU B C 1
ATOM 8074 O O . LEU B 1 183 ? 3.049 15.375 14.211 1 90.12 183 LEU B O 1
ATOM 8078 N N . TYR B 1 184 ? 4.152 15.531 12.273 1 94 184 TYR B N 1
ATOM 8079 C CA . TYR B 1 184 ? 3.449 14.375 11.727 1 94 184 TYR B CA 1
ATOM 8080 C C . TYR B 1 184 ? 4.25 13.094 11.945 1 94 184 TYR B C 1
ATOM 8082 O O . TYR B 1 184 ? 3.734 11.992 11.766 1 94 184 TYR B O 1
ATOM 8090 N N . HIS B 1 185 ? 5.504 13.281 12.445 1 94.69 185 HIS B N 1
ATOM 8091 C CA . HIS B 1 185 ? 6.301 12.125 12.844 1 94.69 185 HIS B CA 1
ATOM 8092 C C . HIS B 1 185 ? 5.762 11.5 14.125 1 94.69 185 HIS B C 1
ATOM 8094 O O . HIS B 1 185 ? 5.711 10.281 14.25 1 94.69 185 HIS B O 1
ATOM 8100 N N . TYR B 1 186 ? 5.281 12.398 15.062 1 93.38 186 TYR B N 1
ATOM 8101 C CA . TYR B 1 186 ? 4.898 11.906 16.375 1 93.38 186 TYR B CA 1
ATOM 8102 C C . TYR B 1 186 ? 3.393 12.016 16.594 1 93.38 186 TYR B C 1
ATOM 8104 O O . TYR B 1 186 ? 2.85 11.469 17.547 1 93.38 186 TYR B O 1
ATOM 8112 N N . ALA B 1 187 ? 2.686 12.742 15.672 1 93.56 187 ALA B N 1
ATOM 8113 C CA . ALA B 1 187 ? 1.256 12.977 15.852 1 93.56 187 ALA B CA 1
ATOM 8114 C C . ALA B 1 187 ? 0.501 12.828 14.531 1 93.56 187 ALA B C 1
ATOM 8116 O O . ALA B 1 187 ? 1.113 12.641 13.484 1 93.56 187 ALA B O 1
ATOM 8117 N N . GLY B 1 188 ? -0.785 12.875 14.656 1 94.12 188 GLY B N 1
ATOM 8118 C CA . GLY B 1 188 ? -1.63 12.742 13.477 1 94.12 188 GLY B CA 1
ATOM 8119 C C . GLY B 1 188 ? -1.655 13.984 12.609 1 94.12 188 GLY B C 1
ATOM 8120 O O . GLY B 1 188 ? -1.266 15.062 13.055 1 94.12 188 GLY B O 1
ATOM 8121 N N . ALA B 1 189 ? -2.102 13.711 11.383 1 88 189 ALA B N 1
ATOM 8122 C CA . ALA B 1 189 ? -2.223 14.852 10.477 1 88 189 ALA B CA 1
ATOM 8123 C C . ALA B 1 189 ? -3.496 15.641 10.758 1 88 189 ALA B C 1
ATOM 8125 O O . ALA B 1 189 ? -4.543 15.062 11.055 1 88 189 ALA B O 1
ATOM 8126 N N . GLY B 1 190 ? -3.334 16.922 10.852 1 93.19 190 GLY B N 1
ATOM 8127 C CA . GLY B 1 190 ? -4.426 17.875 11.008 1 93.19 190 GLY B CA 1
ATOM 8128 C C . GLY B 1 190 ? -4.402 18.969 9.961 1 93.19 190 GLY B C 1
ATOM 8129 O O . GLY B 1 190 ? -4.285 18.703 8.766 1 93.19 190 GLY B O 1
ATOM 8130 N N . HIS B 1 191 ? -4.496 20.172 10.461 1 93.62 191 HIS B N 1
ATOM 8131 C CA . HIS B 1 191 ? -4.496 21.328 9.555 1 93.62 191 HIS B CA 1
ATOM 8132 C C . HIS B 1 191 ? -5.438 21.094 8.375 1 93.62 191 HIS B C 1
ATOM 8134 O O . HIS B 1 191 ? -5.004 21.094 7.219 1 93.62 191 HIS B O 1
ATOM 8140 N N . LEU B 1 192 ? -6.645 20.922 8.719 1 96.25 192 LEU B N 1
ATOM 8141 C CA . LEU B 1 192 ? -7.664 20.734 7.695 1 96.25 192 LEU B CA 1
ATOM 8142 C C . LEU B 1 192 ? -8.977 21.406 8.102 1 96.25 192 LEU B C 1
ATOM 8144 O O . LEU B 1 192 ? -9.148 21.797 9.258 1 96.25 192 LEU B O 1
ATOM 8148 N N . ALA B 1 193 ? -9.781 21.641 7.129 1 97.19 193 ALA B N 1
ATOM 8149 C CA . ALA B 1 193 ? -11.156 22.078 7.312 1 97.19 193 ALA B CA 1
ATOM 8150 C C . ALA B 1 193 ? -12.125 21.203 6.539 1 97.19 193 ALA B C 1
ATOM 8152 O O . ALA B 1 193 ? -11.938 20.953 5.344 1 97.19 193 ALA B O 1
ATOM 8153 N N . ILE B 1 194 ? -13.109 20.703 7.238 1 97.5 194 ILE B N 1
ATOM 8154 C CA . ILE B 1 194 ? -14.047 19.797 6.582 1 97.5 194 ILE B CA 1
ATOM 8155 C C . ILE B 1 194 ? -15.188 20.609 5.957 1 97.5 194 ILE B C 1
ATOM 8157 O O . ILE B 1 194 ? -15.289 21.812 6.172 1 97.5 194 ILE B O 1
ATOM 8161 N N . ASP B 1 195 ? -16.016 19.969 5.195 1 97.25 195 ASP B N 1
ATOM 8162 C CA . ASP B 1 195 ? -17.203 20.578 4.605 1 97.25 195 ASP B CA 1
ATOM 8163 C C . ASP B 1 195 ? -18.359 20.578 5.594 1 97.25 195 ASP B C 1
ATOM 8165 O O . ASP B 1 195 ? -19.281 19.766 5.496 1 97.25 195 ASP B O 1
ATOM 8169 N N . TYR B 1 196 ? -18.391 21.516 6.453 1 97.94 196 TYR B N 1
ATOM 8170 C CA . TYR B 1 196 ? -19.453 21.609 7.445 1 97.94 196 TYR B CA 1
ATOM 8171 C C . TYR B 1 196 ? -20.797 21.844 6.781 1 97.94 196 TYR B C 1
ATOM 8173 O O . TYR B 1 196 ? -21.828 21.375 7.266 1 97.94 196 TYR B O 1
ATOM 8181 N N . ALA B 1 197 ? -20.797 22.594 5.695 1 97.44 197 ALA B N 1
ATOM 8182 C CA . ALA B 1 197 ? -22.031 22.875 4.98 1 97.44 197 ALA B CA 1
ATOM 8183 C C . ALA B 1 197 ? -22.719 21.578 4.555 1 97.44 197 ALA B C 1
ATOM 8185 O O . ALA B 1 197 ? -23.953 21.453 4.648 1 97.44 197 ALA B O 1
ATOM 8186 N N . ARG B 1 198 ? -21.953 20.703 4.098 1 96 198 ARG B N 1
ATOM 8187 C CA . ARG B 1 198 ? -22.484 19.422 3.67 1 96 198 ARG B CA 1
ATOM 8188 C C . ARG B 1 198 ? -23.094 18.656 4.848 1 96 198 ARG B C 1
ATOM 8190 O O . ARG B 1 198 ? -24.172 18.078 4.727 1 96 198 ARG B O 1
ATOM 8197 N N . LEU B 1 199 ? -22.375 18.594 5.953 1 97.81 199 LEU B N 1
ATOM 8198 C CA . LEU B 1 199 ? -22.906 17.938 7.148 1 97.81 199 LEU B CA 1
ATOM 8199 C C . LEU B 1 199 ? -24.234 18.562 7.57 1 97.81 199 LEU B C 1
ATOM 8201 O O . LEU B 1 199 ? -25.172 17.844 7.914 1 97.81 199 LEU B O 1
ATOM 8205 N N . MET B 1 200 ? -24.328 19.922 7.539 1 98.19 200 MET B N 1
ATOM 8206 C CA . MET B 1 200 ? -25.547 20.609 7.945 1 98.19 200 MET B CA 1
ATOM 8207 C C . MET B 1 200 ? -26.703 20.266 7.02 1 98.19 200 MET B C 1
ATOM 8209 O O . MET B 1 200 ? -27.859 20.234 7.445 1 98.19 200 MET B O 1
ATOM 8213 N N . ALA B 1 201 ? -26.359 20 5.777 1 97.56 201 ALA B N 1
ATOM 8214 C CA . ALA B 1 201 ? -27.375 19.781 4.754 1 97.56 201 ALA B CA 1
ATOM 8215 C C . ALA B 1 201 ? -27.953 18.375 4.84 1 97.56 201 ALA B C 1
ATOM 8217 O O . ALA B 1 201 ? -29.141 18.156 4.562 1 97.56 201 ALA B O 1
ATOM 8218 N N . VAL B 1 202 ? -27.094 17.391 5.215 1 97.88 202 VAL B N 1
ATOM 8219 C CA . VAL B 1 202 ? -27.578 16.031 5.051 1 97.88 202 VAL B CA 1
ATOM 8220 C C . VAL B 1 202 ? -27.594 15.32 6.402 1 97.88 202 VAL B C 1
ATOM 8222 O O . VAL B 1 202 ? -28.25 14.289 6.559 1 97.88 202 VAL B O 1
ATOM 8225 N N . GLY B 1 203 ? -26.906 15.867 7.449 1 98.44 203 GLY B N 1
ATOM 8226 C CA . GLY B 1 203 ? -26.797 15.219 8.742 1 98.44 203 GLY B CA 1
ATOM 8227 C C . GLY B 1 203 ? -26.016 13.922 8.703 1 98.44 203 GLY B C 1
ATOM 8228 O O . GLY B 1 203 ? -25.547 13.508 7.637 1 98.44 203 GLY B O 1
ATOM 8229 N N . TYR B 1 204 ? -25.875 13.273 9.828 1 98.75 204 TYR B N 1
ATOM 8230 C CA . TYR B 1 204 ? -25.172 11.992 9.891 1 98.75 204 TYR B CA 1
ATOM 8231 C C . TYR B 1 204 ? -25.953 10.914 9.148 1 98.75 204 TYR B C 1
ATOM 8233 O O . TYR B 1 204 ? -25.344 10.016 8.547 1 98.75 204 TYR B O 1
ATOM 8241 N N . ASN B 1 205 ? -27.297 10.992 9.211 1 98.75 205 ASN B N 1
ATOM 8242 C CA . ASN B 1 205 ? -28.109 10.047 8.453 1 98.75 205 ASN B CA 1
ATOM 8243 C C . ASN B 1 205 ? -27.797 10.117 6.957 1 98.75 205 ASN B C 1
ATOM 8245 O O . ASN B 1 205 ? -27.656 9.094 6.293 1 98.75 205 ASN B O 1
ATOM 8249 N N . GLY B 1 206 ? -27.766 11.352 6.461 1 98.62 206 GLY B N 1
ATOM 8250 C CA . GLY B 1 206 ? -27.469 11.523 5.051 1 98.62 206 GLY B CA 1
ATOM 8251 C C . GLY B 1 206 ? -26.078 11.023 4.68 1 98.62 206 GLY B C 1
ATOM 8252 O O . GLY B 1 206 ? -25.891 10.453 3.605 1 98.62 206 GLY B O 1
ATOM 8253 N N . LEU B 1 207 ? -25.078 11.234 5.52 1 98.56 207 LEU B N 1
ATOM 8254 C CA . LEU B 1 207 ? -23.734 10.734 5.27 1 98.56 207 LEU B CA 1
ATOM 8255 C C . LEU B 1 207 ? -23.719 9.211 5.246 1 98.56 207 LEU B C 1
ATOM 8257 O O . LEU B 1 207 ? -23.047 8.609 4.41 1 98.56 207 LEU B O 1
ATOM 8261 N N . ILE B 1 208 ? -24.422 8.609 6.199 1 98.75 208 ILE B N 1
ATOM 8262 C CA . ILE B 1 208 ? -24.516 7.156 6.262 1 98.75 208 ILE B CA 1
ATOM 8263 C C . ILE B 1 208 ? -25.172 6.625 4.992 1 98.75 208 ILE B C 1
ATOM 8265 O O . ILE B 1 208 ? -24.703 5.645 4.406 1 98.75 208 ILE B O 1
ATOM 8269 N N . ASP B 1 209 ? -26.234 7.309 4.547 1 98.62 209 ASP B N 1
ATOM 8270 C CA . ASP B 1 209 ? -26.922 6.906 3.322 1 98.62 209 ASP B CA 1
ATOM 8271 C C . ASP B 1 209 ? -25.984 6.969 2.121 1 98.62 209 ASP B C 1
ATOM 8273 O O . ASP B 1 209 ? -25.984 6.07 1.277 1 98.62 209 ASP B O 1
ATOM 8277 N N . ASN B 1 210 ? -25.234 8.055 2.068 1 98.31 210 ASN B N 1
ATOM 8278 C CA . ASN B 1 210 ? -24.281 8.211 0.978 1 98.31 210 ASN B CA 1
ATOM 8279 C C . ASN B 1 210 ? -23.219 7.109 1.001 1 98.31 210 ASN B C 1
ATOM 8281 O O . ASN B 1 210 ? -22.844 6.582 -0.048 1 98.31 210 ASN B O 1
ATOM 8285 N N . ALA B 1 211 ? -22.703 6.773 2.154 1 98.62 211 ALA B N 1
ATOM 8286 C CA . ALA B 1 211 ? -21.703 5.715 2.291 1 98.62 211 ALA B CA 1
ATOM 8287 C C . ALA B 1 211 ? -22.281 4.359 1.909 1 98.62 211 ALA B C 1
ATOM 8289 O O . ALA B 1 211 ? -21.625 3.555 1.247 1 98.62 211 ALA B O 1
ATOM 8290 N N . GLN B 1 212 ? -23.516 4.129 2.387 1 98.62 212 GLN B N 1
ATOM 8291 C CA . GLN B 1 212 ? -24.203 2.891 2.035 1 98.62 212 GLN B CA 1
ATOM 8292 C C . GLN B 1 212 ? -24.406 2.783 0.525 1 98.62 212 GLN B C 1
ATOM 8294 O O . GLN B 1 212 ? -24.219 1.71 -0.054 1 98.62 212 GLN B O 1
ATOM 8299 N N . ALA B 1 213 ? -24.781 3.914 -0.07 1 98.38 213 ALA B N 1
ATOM 8300 C CA . ALA B 1 213 ? -24.953 3.934 -1.521 1 98.38 213 ALA B CA 1
ATOM 8301 C C . ALA B 1 213 ? -23.625 3.631 -2.23 1 98.38 213 ALA B C 1
ATOM 8303 O O . ALA B 1 213 ? -23.609 2.922 -3.238 1 98.38 213 ALA B O 1
ATOM 8304 N N . GLY B 1 214 ? -22.547 4.254 -1.743 1 98 214 GLY B N 1
ATOM 8305 C CA . GLY B 1 214 ? -21.234 3.943 -2.283 1 98 214 GLY B CA 1
ATOM 8306 C C . GLY B 1 214 ? -20.859 2.477 -2.166 1 98 214 GLY B C 1
ATOM 8307 O O . GLY B 1 214 ? -20.344 1.881 -3.113 1 98 214 GLY B O 1
ATOM 8308 N N . LEU B 1 215 ? -21.141 1.872 -1.009 1 98.06 215 LEU B N 1
ATOM 8309 C CA . LEU B 1 215 ? -20.875 0.462 -0.746 1 98.06 215 LEU B CA 1
ATOM 8310 C C . LEU B 1 215 ? -21.672 -0.426 -1.697 1 98.06 215 LEU B C 1
ATOM 8312 O O . LEU B 1 215 ? -21.141 -1.388 -2.252 1 98.06 215 LEU B O 1
ATOM 8316 N N . GLU B 1 216 ? -22.891 -0.077 -1.937 1 97.19 216 GLU B N 1
ATOM 8317 C CA . GLU B 1 216 ? -23.797 -0.875 -2.764 1 97.19 216 GLU B CA 1
ATOM 8318 C C . GLU B 1 216 ? -23.406 -0.796 -4.238 1 97.19 216 GLU B C 1
ATOM 8320 O O . GLU B 1 216 ? -23.656 -1.729 -5.004 1 97.19 216 GLU B O 1
ATOM 8325 N N . LYS B 1 217 ? -22.781 0.255 -4.59 1 96.88 217 LYS B N 1
ATOM 8326 C CA . LYS B 1 217 ? -22.453 0.481 -5.992 1 96.88 217 LYS B CA 1
ATOM 8327 C C . LYS B 1 217 ? -21.141 -0.209 -6.359 1 96.88 217 LYS B C 1
ATOM 8329 O O . LYS B 1 217 ? -20.797 -0.3 -7.539 1 96.88 217 LYS B O 1
ATOM 8334 N N . LEU B 1 218 ? -20.5 -0.75 -5.41 1 97.38 218 LEU B N 1
ATOM 8335 C CA . LEU B 1 218 ? -19.219 -1.4 -5.684 1 97.38 218 LEU B CA 1
ATOM 8336 C C . LEU B 1 218 ? -19.406 -2.598 -6.609 1 97.38 218 LEU B C 1
ATOM 8338 O O . LEU B 1 218 ? -20.422 -3.289 -6.535 1 97.38 218 LEU B O 1
ATOM 8342 N N . SER B 1 219 ? -18.391 -2.756 -7.477 1 96.75 219 SER B N 1
ATOM 8343 C CA . SER B 1 219 ? -18.375 -3.896 -8.383 1 96.75 219 SER B CA 1
ATOM 8344 C C . SER B 1 219 ? -17.25 -4.867 -8.031 1 96.75 219 SER B C 1
ATOM 8346 O O . SER B 1 219 ? -16.125 -4.445 -7.758 1 96.75 219 SER B O 1
ATOM 8348 N N . LYS B 1 220 ? -17.609 -6.141 -8.078 1 96.12 220 LYS B N 1
ATOM 8349 C CA . LYS B 1 220 ? -16.594 -7.168 -7.84 1 96.12 220 LYS B CA 1
ATOM 8350 C C . LYS B 1 220 ? -15.531 -7.16 -8.93 1 96.12 220 LYS B C 1
ATOM 8352 O O . LYS B 1 220 ? -14.461 -7.754 -8.773 1 96.12 220 LYS B O 1
ATOM 8357 N N . ARG B 1 221 ? -15.719 -6.438 -10.008 1 96.19 221 ARG B N 1
ATOM 8358 C CA . ARG B 1 221 ? -14.766 -6.375 -11.109 1 96.19 221 ARG B CA 1
ATOM 8359 C C . ARG B 1 221 ? -13.727 -5.285 -10.875 1 96.19 221 ARG B C 1
ATOM 8361 O O . ARG B 1 221 ? -12.734 -5.203 -11.602 1 96.19 221 ARG B O 1
ATOM 8368 N N . ASP B 1 222 ? -13.969 -4.465 -9.859 1 96.88 222 ASP B N 1
ATOM 8369 C CA . ASP B 1 222 ? -12.984 -3.465 -9.453 1 96.88 222 ASP B CA 1
ATOM 8370 C C . ASP B 1 222 ? -11.828 -4.109 -8.695 1 96.88 222 ASP B C 1
ATOM 8372 O O . ASP B 1 222 ? -12.031 -4.711 -7.637 1 96.88 222 ASP B O 1
ATOM 8376 N N . PRO B 1 223 ? -10.594 -3.912 -9.227 1 97 223 PRO B N 1
ATOM 8377 C CA . PRO B 1 223 ? -9.461 -4.516 -8.531 1 97 223 PRO B CA 1
ATOM 8378 C C . PRO B 1 223 ? -9.281 -3.971 -7.113 1 97 223 PRO B C 1
ATOM 8380 O O . PRO B 1 223 ? -8.594 -4.582 -6.293 1 97 223 PRO B O 1
ATOM 8383 N N . GLU B 1 224 ? -9.953 -2.873 -6.805 1 96.94 224 GLU B N 1
ATOM 8384 C CA . GLU B 1 224 ? -9.828 -2.264 -5.484 1 96.94 224 GLU B CA 1
ATOM 8385 C C . GLU B 1 224 ? -11.062 -2.545 -4.629 1 96.94 224 GLU B C 1
ATOM 8387 O O . GLU B 1 224 ? -11.266 -1.906 -3.594 1 96.94 224 GLU B O 1
ATOM 8392 N N . TYR B 1 225 ? -11.922 -3.463 -5.031 1 97.56 225 TYR B N 1
ATOM 8393 C CA . TYR B 1 225 ? -13.188 -3.744 -4.363 1 97.56 225 TYR B CA 1
ATOM 8394 C C . TYR B 1 225 ? -12.984 -3.932 -2.865 1 97.56 225 TYR B C 1
ATOM 8396 O O . TYR B 1 225 ? -13.68 -3.312 -2.057 1 97.56 225 TYR B O 1
ATOM 8404 N N . GLY B 1 226 ? -12.062 -4.773 -2.43 1 96.75 226 GLY B N 1
ATOM 8405 C CA . GLY B 1 226 ? -11.844 -5.07 -1.022 1 96.75 226 GLY B CA 1
ATOM 8406 C C . GLY B 1 226 ? -11.492 -3.844 -0.203 1 96.75 226 GLY B C 1
ATOM 8407 O O . GLY B 1 226 ? -12.023 -3.646 0.892 1 96.75 226 GLY B O 1
ATOM 8408 N N . ASP B 1 227 ? -10.641 -3.021 -0.713 1 97.19 227 ASP B N 1
ATOM 8409 C CA . ASP B 1 227 ? -10.188 -1.823 -0.01 1 97.19 227 ASP B CA 1
ATOM 8410 C C . ASP B 1 227 ? -11.32 -0.801 0.108 1 97.19 227 ASP B C 1
ATOM 8412 O O . ASP B 1 227 ? -11.484 -0.175 1.155 1 97.19 227 ASP B O 1
ATOM 8416 N N . LYS B 1 228 ? -12.055 -0.66 -1.034 1 98.19 228 LYS B N 1
ATOM 8417 C CA . LYS B 1 228 ? -13.172 0.284 -1.034 1 98.19 228 LYS B CA 1
ATOM 8418 C C . LYS B 1 228 ? -14.289 -0.184 -0.107 1 98.19 228 LYS B C 1
ATOM 8420 O O . LYS B 1 228 ? -14.898 0.625 0.594 1 98.19 228 LYS B O 1
ATOM 8425 N N . ARG B 1 229 ? -14.531 -1.485 -0.118 1 98.12 229 ARG B N 1
ATOM 8426 C CA . ARG B 1 229 ? -15.523 -2.061 0.782 1 98.12 229 ARG B CA 1
ATOM 8427 C C . ARG B 1 229 ? -15.164 -1.797 2.24 1 98.12 229 ARG B C 1
ATOM 8429 O O . ARG B 1 229 ? -16 -1.349 3.021 1 98.12 229 ARG B O 1
ATOM 8436 N N . ASP B 1 230 ? -13.922 -2.094 2.604 1 97.94 230 ASP B N 1
ATOM 8437 C CA . ASP B 1 230 ? -13.461 -1.88 3.973 1 97.94 230 ASP B CA 1
ATOM 8438 C C . ASP B 1 230 ? -13.578 -0.409 4.367 1 97.94 230 ASP B C 1
ATOM 8440 O O . ASP B 1 230 ? -13.93 -0.091 5.504 1 97.94 230 ASP B O 1
ATOM 8444 N N . PHE B 1 231 ? -13.328 0.452 3.418 1 98.56 231 PHE B N 1
ATOM 8445 C CA . PHE B 1 231 ? -13.383 1.886 3.676 1 98.56 231 PHE B CA 1
ATOM 8446 C C . PHE B 1 231 ? -14.812 2.322 3.992 1 98.56 231 PHE B C 1
ATOM 8448 O O . PHE B 1 231 ? -15.062 2.953 5.023 1 98.56 231 PHE B O 1
ATOM 8455 N N . TYR B 1 232 ? -15.719 2.037 3.1 1 98.81 232 TYR B N 1
ATOM 8456 C CA . TYR B 1 232 ? -17.109 2.42 3.307 1 98.81 232 TYR B CA 1
ATOM 8457 C C . TYR B 1 232 ? -17.656 1.811 4.59 1 98.81 232 TYR B C 1
ATOM 8459 O O . TYR B 1 232 ? -18.375 2.475 5.344 1 98.81 232 TYR B O 1
ATOM 8467 N N . THR B 1 233 ? -17.328 0.552 4.855 1 98.56 233 THR B N 1
ATOM 8468 C CA . THR B 1 233 ? -17.781 -0.116 6.066 1 98.56 233 THR B CA 1
ATOM 8469 C C . THR B 1 233 ? -17.25 0.592 7.309 1 98.56 233 THR B C 1
ATOM 8471 O O . THR B 1 233 ? -17.984 0.827 8.266 1 98.56 233 THR B O 1
ATOM 8474 N N . ALA B 1 234 ? -15.961 0.903 7.277 1 98.75 234 ALA B N 1
ATOM 8475 C CA . ALA B 1 234 ? -15.352 1.635 8.391 1 98.75 234 ALA B CA 1
ATOM 8476 C C . ALA B 1 234 ? -16.047 2.979 8.602 1 98.75 234 ALA B C 1
ATOM 8478 O O . ALA B 1 234 ? -16.328 3.361 9.742 1 98.75 234 ALA B O 1
ATOM 8479 N N . MET B 1 235 ? -16.297 3.697 7.531 1 98.75 235 MET B N 1
ATOM 8480 C CA . MET B 1 235 ? -16.969 4.996 7.59 1 98.75 235 MET B CA 1
ATOM 8481 C C . MET B 1 235 ? -18.359 4.867 8.203 1 98.75 235 MET B C 1
ATOM 8483 O O . MET B 1 235 ? -18.734 5.656 9.07 1 98.75 235 MET B O 1
ATOM 8487 N N . ILE B 1 236 ? -19.109 3.846 7.809 1 98.88 236 ILE B N 1
ATOM 8488 C CA . ILE B 1 236 ? -20.469 3.619 8.305 1 98.88 236 ILE B CA 1
ATOM 8489 C C . ILE B 1 236 ? -20.422 3.314 9.805 1 98.88 236 ILE B C 1
ATOM 8491 O O . ILE B 1 236 ? -21.219 3.863 10.578 1 98.88 236 ILE B O 1
ATOM 8495 N N . ILE B 1 237 ? -19.453 2.438 10.219 1 98.81 237 ILE B N 1
ATOM 8496 C CA . ILE B 1 237 ? -19.297 2.102 11.625 1 98.81 237 ILE B CA 1
ATOM 8497 C C . ILE B 1 237 ? -19.047 3.373 12.438 1 98.81 237 ILE B C 1
ATOM 8499 O O . ILE B 1 237 ? -19.688 3.59 13.477 1 98.81 237 ILE B O 1
ATOM 8503 N N . GLU B 1 238 ? -18.172 4.246 11.977 1 98.88 238 GLU B N 1
ATOM 8504 C CA . GLU B 1 238 ? -17.797 5.441 12.719 1 98.88 238 GLU B CA 1
ATOM 8505 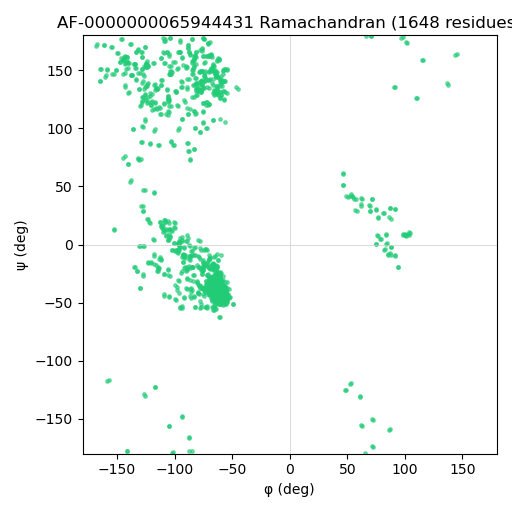C C . GLU B 1 238 ? -18.922 6.465 12.742 1 98.88 238 GLU B C 1
ATOM 8507 O O . GLU B 1 238 ? -19.172 7.109 13.758 1 98.88 238 GLU B O 1
ATOM 8512 N N . LEU B 1 239 ? -19.641 6.621 11.625 1 98.88 239 LEU B N 1
ATOM 8513 C CA . LEU B 1 239 ? -20.766 7.555 11.57 1 98.88 239 LEU B CA 1
ATOM 8514 C C . LEU B 1 239 ? -21.906 7.082 12.469 1 98.88 239 LEU B C 1
ATOM 8516 O O . LEU B 1 239 ? -22.562 7.891 13.125 1 98.88 239 LEU B O 1
ATOM 8520 N N . GLU B 1 240 ? -22.172 5.77 12.469 1 98.88 240 GLU B N 1
ATOM 8521 C CA . GLU B 1 240 ? -23.172 5.215 13.375 1 98.88 240 GLU B CA 1
ATOM 8522 C C . GLU B 1 240 ? -22.781 5.434 14.828 1 98.88 240 GLU B C 1
ATOM 8524 O O . GLU B 1 240 ? -23.641 5.719 15.672 1 98.88 240 GLU B O 1
ATOM 8529 N N . ALA B 1 241 ? -21.531 5.254 15.102 1 98.88 241 ALA B N 1
ATOM 8530 C CA . ALA B 1 241 ? -21.031 5.512 16.453 1 98.88 241 ALA B CA 1
ATOM 8531 C C . ALA B 1 241 ? -21.234 6.977 16.828 1 98.88 241 ALA B C 1
ATOM 8533 O O . ALA B 1 241 ? -21.547 7.285 17.984 1 98.88 241 ALA B O 1
ATOM 8534 N N . ALA B 1 242 ? -21.016 7.895 15.906 1 98.81 242 ALA B N 1
ATOM 8535 C CA . ALA B 1 242 ? -21.219 9.32 16.156 1 98.81 242 ALA B CA 1
ATOM 8536 C C . ALA B 1 242 ? -22.672 9.602 16.531 1 98.81 242 ALA B C 1
ATOM 8538 O O . ALA B 1 242 ? -22.938 10.352 17.484 1 98.81 242 ALA B O 1
ATOM 8539 N N . LYS B 1 243 ? -23.594 9 15.836 1 98.75 243 LYS B N 1
ATOM 8540 C CA . LYS B 1 243 ? -25.016 9.148 16.156 1 98.75 243 LYS B CA 1
ATOM 8541 C C . LYS B 1 243 ? -25.312 8.695 17.578 1 98.75 243 LYS B C 1
ATOM 8543 O O . LYS B 1 243 ? -26 9.391 18.328 1 98.75 243 LYS B O 1
ATOM 8548 N N . LYS B 1 244 ? -24.766 7.543 17.891 1 98.81 244 LYS B N 1
ATOM 8549 C CA . LYS B 1 244 ? -25.016 6.977 19.219 1 98.81 244 LYS B CA 1
ATOM 8550 C C . LYS B 1 244 ? -24.391 7.844 20.312 1 98.81 244 LYS B C 1
ATOM 8552 O O . LYS B 1 244 ? -24.953 7.988 21.391 1 98.81 244 LYS B O 1
ATOM 8557 N N . TYR B 1 245 ? -23.203 8.359 20.047 1 98.75 245 TYR B N 1
ATOM 8558 C CA . TYR B 1 245 ? -22.531 9.266 20.969 1 98.75 245 TYR B CA 1
ATOM 8559 C C . TYR B 1 245 ? -23.391 10.484 21.266 1 98.75 245 TYR B C 1
ATOM 8561 O O . TYR B 1 245 ? -23.547 10.867 22.422 1 98.75 245 TYR B O 1
ATOM 8569 N N . ILE B 1 246 ? -24 11.086 20.281 1 98.81 246 ILE B N 1
ATOM 8570 C CA . ILE B 1 246 ? -24.844 12.266 20.422 1 98.81 246 ILE B CA 1
ATOM 8571 C C . ILE B 1 246 ? -26.125 11.891 21.156 1 98.81 246 ILE B C 1
ATOM 8573 O O . ILE B 1 246 ? -26.609 12.656 22 1 98.81 246 ILE B O 1
ATOM 8577 N N . ALA B 1 247 ? -26.641 10.727 20.828 1 98.75 247 ALA B N 1
ATOM 8578 C CA . ALA B 1 247 ? -27.828 10.242 21.516 1 98.75 247 ALA B CA 1
ATOM 8579 C C . ALA B 1 247 ? -27.562 10.039 23 1 98.75 247 ALA B C 1
ATOM 8581 O O . ALA B 1 247 ? -28.438 10.258 23.844 1 98.75 247 ALA B O 1
ATOM 8582 N N . ARG B 1 248 ? -26.375 9.547 23.328 1 98.62 248 ARG B N 1
ATOM 8583 C CA . ARG B 1 248 ? -25.984 9.422 24.719 1 98.62 248 ARG B CA 1
ATOM 8584 C C . ARG B 1 248 ? -26.016 10.773 25.422 1 98.62 248 ARG B C 1
ATOM 8586 O O . ARG B 1 248 ? -26.438 10.875 26.578 1 98.62 248 ARG B O 1
ATOM 8593 N N . TYR B 1 249 ? -25.594 11.844 24.766 1 98.56 249 TYR B N 1
ATOM 8594 C CA . TYR B 1 249 ? -25.672 13.188 25.312 1 98.56 249 TYR B CA 1
ATOM 8595 C C . TYR B 1 249 ? -27.125 13.625 25.484 1 98.56 249 TYR B C 1
ATOM 8597 O O . TYR B 1 249 ? -27.453 14.32 26.453 1 98.56 249 TYR B O 1
ATOM 8605 N N . ALA B 1 250 ? -27.938 13.305 24.5 1 98.69 250 ALA B N 1
ATOM 8606 C CA . ALA B 1 250 ? -29.359 13.625 24.625 1 98.69 250 ALA B CA 1
ATOM 8607 C C . ALA B 1 250 ? -29.953 13.039 25.906 1 98.69 250 ALA B C 1
ATOM 8609 O O . ALA B 1 250 ? -30.656 13.727 26.641 1 98.69 250 ALA B O 1
ATOM 8610 N N . LYS B 1 251 ? -29.641 11.789 26.125 1 98.5 251 LYS B N 1
ATOM 8611 C CA . LYS B 1 251 ? -30.141 11.109 27.312 1 98.5 251 LYS B CA 1
ATOM 8612 C C . LYS B 1 251 ? -29.578 11.75 28.578 1 98.5 251 LYS B C 1
ATOM 8614 O O . LYS B 1 251 ? -30.328 11.992 29.531 1 98.5 251 LYS B O 1
ATOM 8619 N N . LEU B 1 252 ? -28.297 12.008 28.594 1 98.25 252 LEU B N 1
ATOM 8620 C CA . LEU B 1 252 ? -27.656 12.625 29.75 1 98.25 252 LEU B CA 1
ATOM 8621 C C . LEU B 1 252 ? -28.281 13.992 30.047 1 98.25 252 LEU B C 1
ATOM 8623 O O . LEU B 1 252 ? -28.5 14.336 31.203 1 98.25 252 LEU B O 1
ATOM 8627 N N . ALA B 1 253 ? -28.5 14.828 28.984 1 98.5 253 ALA B N 1
ATOM 8628 C CA . ALA B 1 253 ? -29.109 16.156 29.141 1 98.5 253 ALA B CA 1
ATOM 8629 C C . ALA B 1 253 ? -30.516 16.047 29.703 1 98.5 253 ALA B C 1
ATOM 8631 O O . ALA B 1 253 ? -30.922 16.844 30.562 1 98.5 253 ALA B O 1
ATOM 8632 N N . GLN B 1 254 ? -31.266 15.102 29.234 1 98.31 254 GLN B N 1
ATOM 8633 C CA . GLN B 1 254 ? -32.625 14.875 29.734 1 98.31 254 GLN B CA 1
ATOM 8634 C C . GLN B 1 254 ? -32.594 14.484 31.203 1 98.31 254 GLN B C 1
ATOM 8636 O O . GLN B 1 254 ? -33.406 15 32 1 98.31 254 GLN B O 1
ATOM 8641 N N . GLU B 1 255 ? -31.734 13.57 31.562 1 98.19 255 GLU B N 1
ATOM 8642 C CA . GLU B 1 255 ? -31.594 13.148 32.969 1 98.19 255 GLU B CA 1
ATOM 8643 C C . GLU B 1 255 ? -31.188 14.312 33.844 1 98.19 255 GLU B C 1
ATOM 8645 O O . GLU B 1 255 ? -31.672 14.445 34.969 1 98.19 255 GLU B O 1
ATOM 8650 N N . SER B 1 256 ? -30.297 15.141 33.312 1 97.81 256 SER B N 1
ATOM 8651 C CA . SER B 1 256 ? -29.859 16.312 34.062 1 97.81 256 SER B CA 1
ATOM 8652 C C . SER B 1 256 ? -31 17.312 34.25 1 97.81 256 SER B C 1
ATOM 8654 O O . SER B 1 256 ? -31.109 17.953 35.281 1 97.81 256 SER B O 1
ATOM 8656 N N . ALA B 1 257 ? -31.828 17.469 33.219 1 97.81 257 ALA B N 1
ATOM 8657 C CA . ALA B 1 257 ? -32.969 18.359 33.281 1 97.81 257 ALA B CA 1
ATOM 8658 C C . ALA B 1 257 ? -33.938 17.906 34.375 1 97.81 257 ALA B C 1
ATOM 8660 O O . ALA B 1 257 ? -34.5 18.734 35.094 1 97.81 257 ALA B O 1
ATOM 8661 N N . GLU B 1 258 ? -34.156 16.688 34.531 1 97.5 258 GLU B N 1
ATOM 8662 C CA . GLU B 1 258 ? -35.062 16.125 35.5 1 97.5 258 GLU B CA 1
ATOM 8663 C C . GLU B 1 258 ? -34.625 16.406 36.938 1 97.5 258 GLU B C 1
ATOM 8665 O O . GLU B 1 258 ? -35.438 16.562 37.844 1 97.5 258 GLU B O 1
ATOM 8670 N N . LYS B 1 259 ? -33.375 16.484 37.094 1 96.38 259 LYS B N 1
ATOM 8671 C CA . LYS B 1 259 ? -32.812 16.688 38.438 1 96.38 259 LYS B CA 1
ATOM 8672 C C . LYS B 1 259 ? -32.625 18.172 38.719 1 96.38 259 LYS B C 1
ATOM 8674 O O . LYS B 1 259 ? -32.375 18.547 39.875 1 96.38 259 LYS B O 1
ATOM 8679 N N . GLU B 1 260 ? -32.812 19 37.656 1 96.5 260 GLU B N 1
ATOM 8680 C CA . GLU B 1 260 ? -32.531 20.422 37.781 1 96.5 260 GLU B CA 1
ATOM 8681 C C . GLU B 1 260 ? -33.688 21.156 38.438 1 96.5 260 GLU B C 1
ATOM 8683 O O . GLU B 1 260 ? -34.844 20.984 38.062 1 96.5 260 GLU B O 1
ATOM 8688 N N . GLU B 1 261 ? -33.406 22.078 39.469 1 95.69 261 GLU B N 1
ATOM 8689 C CA . GLU B 1 261 ? -34.438 22.797 40.219 1 95.69 261 GLU B CA 1
ATOM 8690 C C . GLU B 1 261 ? -34.688 24.188 39.656 1 95.69 261 GLU B C 1
ATOM 8692 O O . GLU B 1 261 ? -35.812 24.703 39.688 1 95.69 261 GLU B O 1
ATOM 8697 N N . ASN B 1 262 ? -33.656 24.75 39.125 1 96.25 262 ASN B N 1
ATOM 8698 C CA . ASN B 1 262 ? -33.812 26.062 38.469 1 96.25 262 ASN B CA 1
ATOM 8699 C C . ASN B 1 262 ? -34.594 25.969 37.188 1 96.25 262 ASN B C 1
ATOM 8701 O O . ASN B 1 262 ? -34.188 25.281 36.25 1 96.25 262 ASN B O 1
ATOM 8705 N N . PRO B 1 263 ? -35.688 26.672 37.125 1 96.31 263 PRO B N 1
ATOM 8706 C CA . PRO B 1 263 ? -36.562 26.516 35.938 1 96.31 263 PRO B CA 1
ATOM 8707 C C . PRO B 1 263 ? -35.906 26.938 34.656 1 96.31 263 PRO B C 1
ATOM 8709 O O . PRO B 1 263 ? -36.125 26.312 33.594 1 96.31 263 PRO B O 1
ATOM 8712 N N . GLN B 1 264 ? -35.156 27.938 34.688 1 95.31 264 GLN B N 1
ATOM 8713 C CA . GLN B 1 264 ? -34.469 28.391 33.5 1 95.31 264 GLN B CA 1
ATOM 8714 C C . GLN B 1 264 ? -33.438 27.375 33.031 1 95.31 264 GLN B C 1
ATOM 8716 O O . GLN B 1 264 ? -33.375 27.047 31.828 1 95.31 264 GLN B O 1
ATOM 8721 N N . ARG B 1 265 ? -32.656 26.891 33.938 1 96.44 265 ARG B N 1
ATOM 8722 C CA . ARG B 1 265 ? -31.656 25.875 33.594 1 96.44 265 ARG B CA 1
ATOM 8723 C C . ARG B 1 265 ? -32.312 24.578 33.125 1 96.44 265 ARG B C 1
ATOM 8725 O O . ARG B 1 265 ? -31.828 23.906 32.219 1 96.44 265 ARG B O 1
ATOM 8732 N N . LYS B 1 266 ? -33.406 24.219 33.781 1 97.38 266 LYS B N 1
ATOM 8733 C CA . LYS B 1 266 ? -34.156 23.047 33.344 1 97.38 266 LYS B CA 1
ATOM 8734 C C . LYS B 1 266 ? -34.594 23.156 31.906 1 97.38 266 LYS B C 1
ATOM 8736 O O . LYS B 1 266 ? -34.469 22.203 31.125 1 97.38 266 LYS B O 1
ATOM 8741 N N . GLN B 1 267 ? -35.094 24.281 31.562 1 97.19 267 GLN B N 1
ATOM 8742 C CA . GLN B 1 267 ? -35.531 24.5 30.188 1 97.19 267 GLN B CA 1
ATOM 8743 C C . GLN B 1 267 ? -34.375 24.422 29.203 1 97.19 267 GLN B C 1
ATOM 8745 O O . GLN B 1 267 ? -34.531 23.906 28.094 1 97.19 267 GLN B O 1
ATOM 8750 N N . GLU B 1 268 ? -33.219 25 29.562 1 97.56 268 GLU B N 1
ATOM 8751 C CA . GLU B 1 268 ? -32.031 24.922 28.719 1 97.56 268 GLU B CA 1
ATOM 8752 C C . GLU B 1 268 ? -31.625 23.469 28.484 1 97.56 268 GLU B C 1
ATOM 8754 O O . GLU B 1 268 ? -31.344 23.062 27.359 1 97.56 268 GLU B O 1
ATOM 8759 N N . LEU B 1 269 ? -31.625 22.688 29.531 1 98.31 269 LEU B N 1
ATOM 8760 C CA . LEU B 1 269 ? -31.219 21.297 29.469 1 98.31 269 LEU B CA 1
ATOM 8761 C C . LEU B 1 269 ? -32.219 20.5 28.609 1 98.31 269 LEU B C 1
ATOM 8763 O O . LEU B 1 269 ? -31.797 19.609 27.844 1 98.31 269 LEU B O 1
ATOM 8767 N N . GLU B 1 270 ? -33.469 20.812 28.766 1 98.31 270 GLU B N 1
ATOM 8768 C CA . GLU B 1 270 ? -34.5 20.156 27.938 1 98.31 270 GLU B CA 1
ATOM 8769 C C . GLU B 1 270 ? -34.312 20.484 26.469 1 98.31 270 GLU B C 1
ATOM 8771 O O . GLU B 1 270 ? -34.406 19.609 25.609 1 98.31 270 GLU B O 1
ATOM 8776 N N . THR B 1 271 ? -34 21.734 26.188 1 98.19 271 THR B N 1
ATOM 8777 C CA . THR B 1 271 ? -33.75 22.156 24.828 1 98.19 271 THR B CA 1
ATOM 8778 C C . THR B 1 271 ? -32.5 21.5 24.266 1 98.19 271 THR B C 1
ATOM 8780 O O . THR B 1 271 ? -32.469 21.062 23.109 1 98.19 271 THR B O 1
ATOM 8783 N N . MET B 1 272 ? -31.5 21.406 25.109 1 98.62 272 MET B N 1
ATOM 8784 C CA . MET B 1 272 ? -30.266 20.75 24.719 1 98.62 272 MET B CA 1
ATOM 8785 C C . MET B 1 272 ? -30.5 19.281 24.391 1 98.62 272 MET B C 1
ATOM 8787 O O . MET B 1 272 ? -29.922 18.75 23.438 1 98.62 272 MET B O 1
ATOM 8791 N N . ALA B 1 273 ? -31.297 18.625 25.172 1 98.62 273 ALA B N 1
ATOM 8792 C CA . ALA B 1 273 ? -31.656 17.25 24.922 1 98.62 273 ALA B CA 1
ATOM 8793 C C . ALA B 1 273 ? -32.375 17.109 23.562 1 98.62 273 ALA B C 1
ATOM 8795 O O . ALA B 1 273 ? -32.062 16.203 22.781 1 98.62 273 ALA B O 1
ATOM 8796 N N . LEU B 1 274 ? -33.281 18 23.297 1 98.44 274 LEU B N 1
ATOM 8797 C CA . LEU B 1 274 ? -34.031 17.984 22.031 1 98.44 274 LEU B CA 1
ATOM 8798 C C . LEU B 1 274 ? -33.094 18.25 20.859 1 98.44 274 LEU B C 1
ATOM 8800 O O . LEU B 1 274 ? -33.25 17.656 19.797 1 98.44 274 LEU B O 1
ATOM 8804 N N . ASN B 1 275 ? -32.219 19.234 21.078 1 98.69 275 ASN B N 1
ATOM 8805 C CA . ASN B 1 275 ? -31.234 19.516 20.047 1 98.69 275 ASN B CA 1
ATOM 8806 C C . ASN B 1 275 ? -30.438 18.266 19.672 1 98.69 275 ASN B C 1
ATOM 8808 O O . ASN B 1 275 ? -30.281 17.953 18.5 1 98.69 275 ASN B O 1
ATOM 8812 N N . CYS B 1 276 ? -29.938 17.594 20.703 1 98.75 276 CYS B N 1
ATOM 8813 C CA . CYS B 1 276 ? -29.125 16.406 20.484 1 98.75 276 CYS B CA 1
ATOM 8814 C C . CYS B 1 276 ? -29.953 15.305 19.828 1 98.75 276 CYS B C 1
ATOM 8816 O O . CYS B 1 276 ? -29.453 14.586 18.953 1 98.75 276 CYS B O 1
ATOM 8818 N N . GLN B 1 277 ? -31.141 15.117 20.203 1 98.56 277 GLN B N 1
ATOM 8819 C CA . GLN B 1 277 ? -32.031 14.117 19.609 1 98.56 277 GLN B CA 1
ATOM 8820 C C . GLN B 1 277 ? -32.188 14.367 18.109 1 98.56 277 GLN B C 1
ATOM 8822 O O . GLN B 1 277 ? -32.125 13.43 17.312 1 98.56 277 GLN B O 1
ATOM 8827 N N . GLN B 1 278 ? -32.375 15.594 17.75 1 98.56 278 GLN B N 1
ATOM 8828 C CA . GLN B 1 278 ? -32.594 15.961 16.359 1 98.56 278 GLN B CA 1
ATOM 8829 C C . GLN B 1 278 ? -31.328 15.727 15.539 1 98.56 278 GLN B C 1
ATOM 8831 O O . GLN B 1 278 ? -31.375 15.148 14.453 1 98.56 278 GLN B O 1
ATOM 8836 N N . ILE B 1 279 ? -30.188 16.062 16.078 1 98.75 279 ILE B N 1
ATOM 8837 C CA . ILE B 1 279 ? -29 16.141 15.25 1 98.75 279 ILE B CA 1
ATOM 8838 C C . ILE B 1 279 ? -28.203 14.836 15.367 1 98.75 279 ILE B C 1
ATOM 8840 O O . ILE B 1 279 ? -27.188 14.656 14.711 1 98.75 279 ILE B O 1
ATOM 8844 N N . ALA B 1 280 ? -28.609 13.922 16.234 1 98.44 280 ALA B N 1
ATOM 8845 C CA . ALA B 1 280 ? -27.969 12.617 16.297 1 98.44 280 ALA B CA 1
ATOM 8846 C C . ALA B 1 280 ? -27.938 11.953 14.922 1 98.44 280 ALA B C 1
ATOM 8848 O O . ALA B 1 280 ? -26.938 11.328 14.547 1 98.44 280 ALA B O 1
ATOM 8849 N N . GLY B 1 281 ? -28.969 12.133 14.219 1 98.25 281 GLY B N 1
ATOM 8850 C CA . GLY B 1 281 ? -29.047 11.617 12.859 1 98.25 281 GLY B CA 1
ATOM 8851 C C . GLY B 1 281 ? -29.5 12.656 11.852 1 98.25 281 GLY B C 1
ATOM 8852 O O . GLY B 1 281 ? -28.969 12.742 10.75 1 98.25 281 GLY B O 1
ATOM 8853 N N . GLY B 1 282 ? -30.359 13.43 12.258 1 98.25 282 GLY B N 1
ATOM 8854 C CA . GLY B 1 282 ? -31.047 14.352 11.375 1 98.25 282 GLY B CA 1
ATOM 8855 C C . GLY B 1 282 ? -30.297 15.648 11.156 1 98.25 282 GLY B C 1
ATOM 8856 O O . GLY B 1 282 ? -29.234 15.852 11.734 1 98.25 282 GLY B O 1
ATOM 8857 N N . VAL B 1 283 ? -30.844 16.5 10.305 1 98.38 283 VAL B N 1
ATOM 8858 C CA . VAL B 1 283 ? -30.266 17.797 9.984 1 98.38 283 VAL B CA 1
ATOM 8859 C C . VAL B 1 283 ? -30.688 18.828 11.023 1 98.38 283 VAL B C 1
ATOM 8861 O O . VAL B 1 283 ? -31.781 18.719 11.594 1 98.38 283 VAL B O 1
ATOM 8864 N N . PRO B 1 284 ? -29.859 19.797 11.344 1 98.69 284 PRO B N 1
ATOM 8865 C CA . PRO B 1 284 ? -30.281 20.844 12.266 1 98.69 284 PRO B CA 1
ATOM 8866 C C . PRO B 1 284 ? -31.438 21.688 11.719 1 98.69 284 PRO B C 1
ATOM 8868 O O . PRO B 1 284 ? -31.484 21.953 10.516 1 98.69 284 PRO B O 1
ATOM 8871 N N . GLN B 1 285 ? -32.281 22.078 12.609 1 98.19 285 GLN B N 1
ATOM 8872 C CA . GLN B 1 285 ? -33.469 22.859 12.227 1 98.19 285 GLN B CA 1
ATOM 8873 C C . GLN B 1 285 ? -33.375 24.281 12.789 1 98.19 285 GLN B C 1
ATOM 8875 O O . GLN B 1 285 ? -34.156 25.141 12.414 1 98.19 285 GLN B O 1
ATOM 8880 N N . THR B 1 286 ? -32.469 24.484 13.672 1 98.44 286 THR B N 1
ATOM 8881 C CA . THR B 1 286 ? -32.281 25.797 14.281 1 98.44 286 THR B CA 1
ATOM 8882 C C . THR B 1 286 ? -30.797 26.156 14.305 1 98.44 286 THR B C 1
ATOM 8884 O O . THR B 1 286 ? -29.938 25.281 14.117 1 98.44 286 THR B O 1
ATOM 8887 N N . PHE B 1 287 ? -30.547 27.438 14.555 1 98.56 287 PHE B N 1
ATOM 8888 C CA . PHE B 1 287 ? -29.188 27.938 14.695 1 98.56 287 PHE B CA 1
ATOM 8889 C C . PHE B 1 287 ? -28.469 27.219 15.828 1 98.56 287 PHE B C 1
ATOM 8891 O O . PHE B 1 287 ? -27.297 26.828 15.688 1 98.56 287 PHE B O 1
ATOM 8898 N N . TRP B 1 288 ? -29.125 27 16.953 1 98.75 288 TRP B N 1
ATOM 8899 C CA . TRP B 1 288 ? -28.547 26.344 18.109 1 98.75 288 TRP B CA 1
ATOM 8900 C C . TRP B 1 288 ? -28.203 24.891 17.781 1 98.75 288 TRP B C 1
ATOM 8902 O O . TRP B 1 288 ? -27.125 24.406 18.156 1 98.75 288 TRP B O 1
ATOM 8912 N N . GLN B 1 289 ? -29.062 24.203 17.062 1 98.75 289 GLN B N 1
ATOM 8913 C CA . GLN B 1 289 ? -28.812 22.828 16.656 1 98.75 289 GLN B CA 1
ATOM 8914 C C . GLN B 1 289 ? -27.625 22.75 15.703 1 98.75 289 GLN B C 1
ATOM 8916 O O . GLN B 1 289 ? -26.797 21.828 15.805 1 98.75 289 GLN B O 1
ATOM 8921 N N . ALA B 1 290 ? -27.516 23.719 14.773 1 98.75 290 ALA B N 1
ATOM 8922 C CA . ALA B 1 290 ? -26.406 23.734 13.812 1 98.75 290 ALA B CA 1
ATOM 8923 C C . ALA B 1 290 ? -25.078 23.953 14.523 1 98.75 290 ALA B C 1
ATOM 8925 O O . ALA B 1 290 ? -24.078 23.297 14.203 1 98.75 290 ALA B O 1
ATOM 8926 N N . LEU B 1 291 ? -25.062 24.828 15.477 1 98.56 291 LEU B N 1
ATOM 8927 C CA . LEU B 1 291 ? -23.844 25.094 16.234 1 98.56 291 LEU B CA 1
ATOM 8928 C C . LEU B 1 291 ? -23.438 23.875 17.062 1 98.56 291 LEU B C 1
ATOM 8930 O O . LEU B 1 291 ? -22.266 23.547 17.156 1 98.56 291 LEU B O 1
ATOM 8934 N N . GLN B 1 292 ? -24.422 23.25 17.656 1 98.69 292 GLN B N 1
ATOM 8935 C CA . GLN B 1 292 ? -24.172 22.047 18.438 1 98.69 292 GLN B CA 1
ATOM 8936 C C . GLN B 1 292 ? -23.625 20.922 17.562 1 98.69 292 GLN B C 1
ATOM 8938 O O . GLN B 1 292 ? -22.688 20.219 17.953 1 98.69 292 GLN B O 1
ATOM 8943 N N . LEU B 1 293 ? -24.172 20.766 16.391 1 98.81 293 LEU B N 1
ATOM 8944 C CA . LEU B 1 293 ? -23.703 19.734 15.461 1 98.81 293 LEU B CA 1
ATOM 8945 C C . LEU B 1 293 ? -22.266 20.016 15.016 1 98.81 293 LEU B C 1
ATOM 8947 O O . LEU B 1 293 ? -21.469 19.094 14.891 1 98.81 293 LEU B O 1
ATOM 8951 N N . PHE B 1 294 ? -22 21.25 14.781 1 98.31 294 PHE B N 1
ATOM 8952 C CA . PHE B 1 294 ? -20.641 21.656 14.461 1 98.31 294 PHE B CA 1
ATOM 8953 C C . PHE B 1 294 ? -19.672 21.219 15.555 1 98.31 294 PHE B C 1
ATOM 8955 O O . PHE B 1 294 ? -18.625 20.625 15.258 1 98.31 294 PHE B O 1
ATOM 8962 N N . ASN B 1 295 ? -20 21.531 16.719 1 98.06 295 ASN B N 1
ATOM 8963 C CA . ASN B 1 295 ? -19.078 21.219 17.812 1 98.06 295 ASN B CA 1
ATOM 8964 C C . ASN B 1 295 ? -18.859 19.719 17.953 1 98.06 295 ASN B C 1
ATOM 8966 O O . ASN B 1 295 ? -17.734 19.281 18.203 1 98.06 295 ASN B O 1
ATOM 8970 N N . PHE B 1 296 ? -19.922 18.953 17.828 1 98.56 296 PHE B N 1
ATOM 8971 C CA . PHE B 1 296 ? -19.781 17.5 17.891 1 98.56 296 PHE B CA 1
ATOM 8972 C C . PHE B 1 296 ? -18.875 17 16.766 1 98.56 296 PHE B C 1
ATOM 8974 O O . PHE B 1 296 ? -17.969 16.203 17 1 98.56 296 PHE B O 1
ATOM 8981 N N . ALA B 1 297 ? -19.125 17.438 15.578 1 98.19 297 ALA B N 1
ATOM 8982 C CA . ALA B 1 297 ? -18.344 16.969 14.43 1 98.19 297 ALA B CA 1
ATOM 8983 C C . ALA B 1 297 ? -16.859 17.266 14.617 1 98.19 297 ALA B C 1
ATOM 8985 O O . ALA B 1 297 ? -16.016 16.422 14.344 1 98.19 297 ALA B O 1
ATOM 8986 N N . THR B 1 298 ? -16.562 18.438 15.086 1 97.31 298 THR B N 1
ATOM 8987 C CA . THR B 1 298 ? -15.188 18.859 15.289 1 97.31 298 THR B CA 1
ATOM 8988 C C . THR B 1 298 ? -14.539 18.047 16.406 1 97.31 298 THR B C 1
ATOM 8990 O O . THR B 1 298 ? -13.398 17.594 16.266 1 97.31 298 THR B O 1
ATOM 8993 N N . THR B 1 299 ? -15.266 17.875 17.453 1 96.94 299 THR B N 1
ATOM 8994 C CA . THR B 1 299 ? -14.789 17.094 18.594 1 96.94 299 THR B CA 1
ATOM 8995 C C . THR B 1 299 ? -14.445 15.672 18.172 1 96.94 299 THR B C 1
ATOM 8997 O O . THR B 1 299 ? -13.414 15.133 18.578 1 96.94 299 THR B O 1
ATOM 9000 N N . LEU B 1 300 ? -15.281 15.125 17.391 1 98.19 300 LEU B N 1
ATOM 9001 C CA . LEU B 1 300 ? -15.102 13.727 17 1 98.19 300 LEU B CA 1
ATOM 9002 C C . LEU B 1 300 ? -13.906 13.578 16.062 1 98.19 300 LEU B C 1
ATOM 9004 O O . LEU B 1 300 ? -13.242 12.539 16.062 1 98.19 300 LEU B O 1
ATOM 9008 N N . ILE B 1 301 ? -13.586 14.578 15.273 1 97.75 301 ILE B N 1
ATOM 9009 C CA . ILE B 1 301 ? -12.359 14.562 14.477 1 97.75 301 ILE B CA 1
ATOM 9010 C C . ILE B 1 301 ? -11.148 14.492 15.398 1 97.75 301 ILE B C 1
ATOM 9012 O O . ILE B 1 301 ? -10.195 13.758 15.125 1 97.75 301 ILE B O 1
ATOM 9016 N N . GLN B 1 302 ? -11.227 15.195 16.5 1 96.88 302 GLN B N 1
ATOM 9017 C CA . GLN B 1 302 ? -10.125 15.266 17.453 1 96.88 302 GLN B CA 1
ATOM 9018 C C . GLN B 1 302 ? -10.031 13.984 18.281 1 96.88 302 GLN B C 1
ATOM 9020 O O . GLN B 1 302 ? -8.977 13.68 18.844 1 96.88 302 GLN B O 1
ATOM 9025 N N . ILE B 1 303 ? -11.109 13.289 18.359 1 97.62 303 ILE B N 1
ATOM 9026 C CA . ILE B 1 303 ? -11.078 11.992 19.031 1 97.62 303 ILE B CA 1
ATOM 9027 C C . ILE B 1 303 ? -10.469 10.945 18.094 1 97.62 303 ILE B C 1
ATOM 9029 O O . ILE B 1 303 ? -9.727 10.07 18.547 1 97.62 303 ILE B O 1
ATOM 9033 N N . GLU B 1 304 ? -10.742 11.07 16.828 1 97.88 304 GLU B N 1
ATOM 9034 C CA . GLU B 1 304 ? -10.211 10.117 15.859 1 97.88 304 GLU B CA 1
ATOM 9035 C C . GLU B 1 304 ? -8.695 10.219 15.758 1 97.88 304 GLU B C 1
ATOM 9037 O O . GLU B 1 304 ? -8.008 9.203 15.609 1 97.88 304 GLU B O 1
ATOM 9042 N N . SER B 1 305 ? -8.25 11.453 15.781 1 95.94 305 SER B N 1
ATOM 9043 C CA . SER B 1 305 ? -6.82 11.711 15.625 1 95.94 305 SER B CA 1
ATOM 9044 C C . SER B 1 305 ? -6.398 12.969 16.391 1 95.94 305 SER B C 1
ATOM 9046 O O . SER B 1 305 ? -7.238 13.805 16.719 1 95.94 305 SER B O 1
ATOM 9048 N N . ASN B 1 306 ? -5.074 13.102 16.562 1 94.38 306 ASN B N 1
ATOM 9049 C CA . ASN B 1 306 ? -4.621 14.227 17.375 1 94.38 306 ASN B CA 1
ATOM 9050 C C . ASN B 1 306 ? -3.959 15.305 16.516 1 94.38 306 ASN B C 1
ATOM 9052 O O . ASN B 1 306 ? -3.139 16.078 17.016 1 94.38 306 ASN B O 1
ATOM 9056 N N . GLY B 1 307 ? -4.246 15.266 15.242 1 92.19 307 GLY B N 1
ATOM 9057 C CA . GLY B 1 307 ? -3.785 16.375 14.422 1 92.19 307 GLY B CA 1
ATOM 9058 C C . GLY B 1 307 ? -4.359 17.719 14.852 1 92.19 307 GLY B C 1
ATOM 9059 O O . GLY B 1 307 ? -5.566 17.844 15.07 1 92.19 307 GLY B O 1
ATOM 9060 N N . HIS B 1 308 ? -3.529 18.703 14.992 1 88.38 308 HIS B N 1
ATOM 9061 C CA . HIS B 1 308 ? -4.023 20 15.469 1 88.38 308 HIS B CA 1
ATOM 9062 C C . HIS B 1 308 ? -4.484 20.859 14.305 1 88.38 308 HIS B C 1
ATOM 9064 O O . HIS B 1 308 ? -4.398 20.453 13.141 1 88.38 308 HIS B O 1
ATOM 9070 N N . SER B 1 309 ? -5.141 21.922 14.625 1 91.38 309 SER B N 1
ATOM 9071 C CA . SER B 1 309 ? -5.598 22.953 13.703 1 91.38 309 SER B CA 1
ATOM 9072 C C . SER B 1 309 ? -6.754 22.453 12.836 1 91.38 309 SER B C 1
ATOM 9074 O O . SER B 1 309 ? -6.742 22.625 11.617 1 91.38 309 SER B O 1
ATOM 9076 N N . ILE B 1 310 ? -7.609 21.703 13.5 1 95.81 310 ILE B N 1
ATOM 9077 C CA . ILE B 1 310 ? -8.891 21.484 12.836 1 95.81 310 ILE B CA 1
ATOM 9078 C C . ILE B 1 310 ? -9.664 22.797 12.75 1 95.81 310 ILE B C 1
ATOM 9080 O O . ILE B 1 310 ? -10.18 23.297 13.758 1 95.81 310 ILE B O 1
ATOM 9084 N N . SER B 1 311 ? -9.734 23.344 11.586 1 96.56 311 SER B N 1
ATOM 9085 C CA . SER B 1 311 ? -10.258 24.703 11.398 1 96.56 311 SER B CA 1
ATOM 9086 C C . SER B 1 311 ? -11.727 24.672 11 1 96.56 311 SER B C 1
ATOM 9088 O O . SER B 1 311 ? -12.258 23.625 10.625 1 96.56 311 SER B O 1
ATOM 9090 N N . TYR B 1 312 ? -12.391 25.828 11.094 1 97.44 312 TYR B N 1
ATOM 9091 C CA . TYR B 1 312 ? -13.852 25.859 11.078 1 97.44 312 TYR B CA 1
ATOM 9092 C C . TYR B 1 312 ? -14.375 26.406 9.758 1 97.44 312 TYR B C 1
ATOM 9094 O O . TYR B 1 312 ? -15.578 26.656 9.617 1 97.44 312 TYR B O 1
ATOM 9102 N N . GLY B 1 313 ? -13.461 26.609 8.789 1 97.12 313 GLY B N 1
ATOM 9103 C CA . GLY B 1 313 ? -13.867 27.109 7.484 1 97.12 313 GLY B CA 1
ATOM 9104 C C . GLY B 1 313 ? -14.5 28.484 7.535 1 97.12 313 GLY B C 1
ATOM 9105 O O . GLY B 1 313 ? -14.1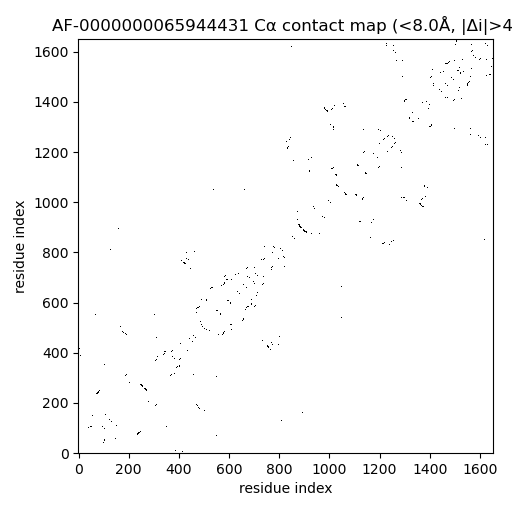48 29.312 8.383 1 97.12 313 GLY B O 1
ATOM 9106 N N . ARG B 1 314 ? -15.281 28.734 6.559 1 98.12 314 ARG B N 1
ATOM 9107 C CA . ARG B 1 314 ? -16 30 6.488 1 98.12 314 ARG B CA 1
ATOM 9108 C C . ARG B 1 314 ? -17.328 29.938 7.242 1 98.12 314 ARG B C 1
ATOM 9110 O O . ARG B 1 314 ? -18.391 29.953 6.637 1 98.12 314 ARG B O 1
ATOM 9117 N N . MET B 1 315 ? -17.172 29.938 8.508 1 98.06 315 MET B N 1
ATOM 9118 C CA . MET B 1 315 ? -18.281 29.641 9.414 1 98.06 315 MET B CA 1
ATOM 9119 C C . MET B 1 315 ? -19.422 30.641 9.242 1 98.06 315 MET B C 1
ATOM 9121 O O . MET B 1 315 ? -20.594 30.281 9.367 1 98.06 315 MET B O 1
ATOM 9125 N N . ASP B 1 316 ? -19.125 31.953 9 1 98.38 316 ASP B N 1
ATOM 9126 C CA . ASP B 1 316 ? -20.156 32.969 8.828 1 98.38 316 ASP B CA 1
ATOM 9127 C C . ASP B 1 316 ? -20.969 32.75 7.555 1 98.38 316 ASP B C 1
ATOM 9129 O O . ASP B 1 316 ? -22.047 33.312 7.379 1 98.38 316 ASP B O 1
ATOM 9133 N N . GLN B 1 317 ? -20.391 31.891 6.664 1 98.06 317 GLN B N 1
ATOM 9134 C CA . GLN B 1 317 ? -21.094 31.562 5.426 1 98.06 317 GLN B CA 1
ATOM 9135 C C . GLN B 1 317 ? -21.891 30.281 5.566 1 98.06 317 GLN B C 1
ATOM 9137 O O . GLN B 1 317 ? -23.109 30.266 5.352 1 98.06 317 GLN B O 1
ATOM 9142 N N . TRP B 1 318 ? -21.281 29.172 5.977 1 97.81 318 TRP B N 1
ATOM 9143 C CA . TRP B 1 318 ? -21.969 27.875 5.953 1 97.81 318 TRP B CA 1
ATOM 9144 C C . TRP B 1 318 ? -22.984 27.781 7.086 1 97.81 318 TRP B C 1
ATOM 9146 O O . TRP B 1 318 ? -23.906 26.984 7.023 1 97.81 318 TRP B O 1
ATOM 9156 N N . LEU B 1 319 ? -22.906 28.578 8.141 1 98.38 319 LEU B N 1
ATOM 9157 C CA . LEU B 1 319 ? -23.844 28.562 9.25 1 98.38 319 LEU B CA 1
ATOM 9158 C C . LEU B 1 319 ? -24.969 29.562 9.031 1 98.38 319 LEU B C 1
ATOM 9160 O O . LEU B 1 319 ? -26.016 29.484 9.672 1 98.38 319 LEU B O 1
ATOM 9164 N N . TYR B 1 320 ? -24.875 30.5 8.117 1 98.25 320 TYR B N 1
ATOM 9165 C CA . TYR B 1 320 ? -25.734 31.656 7.941 1 98.25 320 TYR B CA 1
ATOM 9166 C C . TYR B 1 320 ? -27.172 31.25 7.629 1 98.25 320 TYR B C 1
ATOM 9168 O O . TYR B 1 320 ? -28.109 31.859 8.117 1 98.25 320 TYR B O 1
ATOM 9176 N N . PRO B 1 321 ? -27.391 30.219 6.828 1 97.88 321 PRO B N 1
ATOM 9177 C CA . PRO B 1 321 ? -28.766 29.859 6.473 1 97.88 321 PRO B CA 1
ATOM 9178 C C . PRO B 1 321 ? -29.625 29.562 7.695 1 97.88 321 PRO B C 1
ATOM 9180 O O . PRO B 1 321 ? -30.812 29.922 7.727 1 97.88 321 PRO B O 1
ATOM 9183 N N . TRP B 1 322 ? -29.125 28.984 8.695 1 98.25 322 TRP B N 1
ATOM 9184 C CA . TRP B 1 322 ? -29.891 28.641 9.891 1 98.25 322 TRP B CA 1
ATOM 9185 C C . TRP B 1 322 ? -30.125 29.875 10.758 1 98.25 322 TRP B C 1
ATOM 9187 O O . TRP B 1 322 ? -31.188 30.031 11.352 1 98.25 322 TRP B O 1
ATOM 9197 N N . PHE B 1 323 ? -29.141 30.75 10.828 1 98.25 323 PHE B N 1
ATOM 9198 C CA . PHE B 1 323 ? -29.312 32.031 11.523 1 98.25 323 PHE B CA 1
ATOM 9199 C C . PHE B 1 323 ? -30.406 32.875 10.852 1 98.25 323 PHE B C 1
ATOM 9201 O O . PHE B 1 323 ? -31.312 33.375 11.523 1 98.25 323 PHE B O 1
ATOM 9208 N N . ALA B 1 324 ? -30.25 33 9.555 1 98 324 ALA B N 1
ATOM 9209 C CA . ALA B 1 324 ? -31.188 33.812 8.781 1 98 324 ALA B CA 1
ATOM 9210 C C . ALA B 1 324 ? -32.625 33.281 8.922 1 98 324 ALA B C 1
ATOM 9212 O O . ALA B 1 324 ? -33.562 34.062 9.047 1 98 324 ALA B O 1
ATOM 9213 N N . ALA B 1 325 ? -32.75 31.984 8.852 1 98.06 325 ALA B N 1
ATOM 9214 C CA . ALA B 1 325 ? -34.094 31.375 8.969 1 98.06 325 ALA B CA 1
ATOM 9215 C C . ALA B 1 325 ? -34.688 31.656 10.344 1 98.06 325 ALA B C 1
ATOM 9217 O O . ALA B 1 325 ? -35.875 31.984 10.453 1 98.06 325 ALA B O 1
ATOM 9218 N N . ASP B 1 326 ? -33.875 31.453 11.414 1 98.19 326 ASP B N 1
ATOM 9219 C CA . ASP B 1 326 ? -34.375 31.688 12.773 1 98.19 326 ASP B CA 1
ATOM 9220 C C . ASP B 1 326 ? -34.75 33.156 12.984 1 98.19 326 ASP B C 1
ATOM 9222 O O . ASP B 1 326 ? -35.719 33.469 13.664 1 98.19 326 ASP B O 1
ATOM 9226 N N . MET B 1 327 ? -33.906 34.031 12.453 1 97.75 327 MET B N 1
ATOM 9227 C CA . MET B 1 327 ? -34.188 35.469 12.547 1 97.75 327 MET B CA 1
ATOM 9228 C C . MET B 1 327 ? -35.5 35.812 11.836 1 97.75 327 MET B C 1
ATOM 9230 O O . MET B 1 327 ? -36.312 36.562 12.359 1 97.75 327 MET B O 1
ATOM 9234 N N . LYS B 1 328 ? -35.656 35.344 10.641 1 97.25 328 LYS B N 1
ATOM 9235 C CA . LYS B 1 328 ? -36.844 35.562 9.852 1 97.25 328 LYS B CA 1
ATOM 9236 C C . LYS B 1 328 ? -38.094 35.062 10.578 1 97.25 328 LYS B C 1
ATOM 9238 O O . LYS B 1 328 ? -39.156 35.719 10.539 1 97.25 328 LYS B O 1
ATOM 9243 N N . ASN B 1 329 ? -37.969 33.938 11.289 1 97.31 329 ASN B N 1
ATOM 9244 C CA . ASN B 1 329 ? -39.094 33.344 11.984 1 97.31 329 ASN B CA 1
ATOM 9245 C C . ASN B 1 329 ? -39.188 33.844 13.414 1 97.31 329 ASN B C 1
ATOM 9247 O O . ASN B 1 329 ? -40.062 33.375 14.164 1 97.31 329 ASN B O 1
ATOM 9251 N N . ASN B 1 330 ? -38.312 34.656 13.875 1 96.56 330 ASN B N 1
ATOM 9252 C CA . ASN B 1 330 ? -38.281 35.25 15.203 1 96.56 330 ASN B CA 1
ATOM 9253 C C . ASN B 1 330 ? -38.156 34.188 16.297 1 96.56 330 ASN B C 1
ATOM 9255 O O . ASN B 1 330 ? -38.844 34.25 17.328 1 96.56 330 ASN B O 1
ATOM 9259 N N . THR B 1 331 ? -37.469 33.188 15.953 1 95.88 331 THR B N 1
ATOM 9260 C CA . THR B 1 331 ? -37.25 32.094 16.922 1 95.88 331 THR B CA 1
ATOM 9261 C C . THR B 1 331 ? -35.969 32.312 17.719 1 95.88 331 THR B C 1
ATOM 9263 O O . THR B 1 331 ? -35.719 31.609 18.688 1 95.88 331 THR B O 1
ATOM 9266 N N . ILE B 1 332 ? -35.156 33.281 17.312 1 96.75 332 ILE B N 1
ATOM 9267 C CA . ILE B 1 332 ? -33.938 33.625 18.047 1 96.75 332 ILE B CA 1
ATOM 9268 C C . ILE B 1 332 ? -33.75 35.125 18.016 1 96.75 332 ILE B C 1
ATOM 9270 O O . ILE B 1 332 ? -34.281 35.812 17.141 1 96.75 332 ILE B O 1
ATOM 9274 N N . THR B 1 333 ? -33.156 35.688 18.969 1 96.75 333 THR B N 1
ATOM 9275 C CA . THR B 1 333 ? -32.719 37.062 18.938 1 96.75 333 THR B CA 1
ATOM 9276 C C . THR B 1 333 ? -31.234 37.156 18.609 1 96.75 333 THR B C 1
ATOM 9278 O O . THR B 1 333 ? -30.484 36.219 18.797 1 96.75 333 THR B O 1
ATOM 9281 N N . LYS B 1 334 ? -30.812 38.281 18.109 1 96.81 334 LYS B N 1
ATOM 9282 C CA . LYS B 1 334 ? -29.391 38.469 17.844 1 96.81 334 LYS B CA 1
ATOM 9283 C C . LYS B 1 334 ? -28.562 38.375 19.125 1 96.81 334 LYS B C 1
ATOM 9285 O O . LYS B 1 334 ? -27.438 37.875 19.094 1 96.81 334 LYS B O 1
ATOM 9290 N N . GLU B 1 335 ? -29.188 38.812 20.219 1 97.25 335 GLU B N 1
ATOM 9291 C CA . GLU B 1 335 ? -28.5 38.781 21.516 1 97.25 335 GLU B CA 1
ATOM 9292 C C . GLU B 1 335 ? -28.25 37.312 21.938 1 97.25 335 GLU B C 1
ATOM 9294 O O . GLU B 1 335 ? -27.156 37 22.391 1 97.25 335 GLU B O 1
ATOM 9299 N N . PHE B 1 336 ? -29.234 36.531 21.75 1 97.69 336 PHE B N 1
ATOM 9300 C CA . PHE B 1 336 ? -29.047 35.125 22.156 1 97.69 336 PHE B CA 1
ATOM 9301 C C . PHE B 1 336 ? -28.125 34.406 21.203 1 97.69 336 PHE B C 1
ATOM 9303 O O . PHE B 1 336 ? -27.328 33.562 21.625 1 97.69 336 PHE B O 1
ATOM 9310 N N . ALA B 1 337 ? -28.297 34.688 19.875 1 98.31 337 ALA B N 1
ATOM 9311 C CA . ALA B 1 337 ? -27.344 34.125 18.906 1 98.31 337 ALA B CA 1
ATOM 9312 C C . ALA B 1 337 ? -25.906 34.438 19.297 1 98.31 337 ALA B C 1
ATOM 9314 O O . ALA B 1 337 ? -25.031 33.594 19.219 1 98.31 337 ALA B O 1
ATOM 9315 N N . LEU B 1 338 ? -25.688 35.688 19.672 1 98.5 338 LEU B N 1
ATOM 9316 C CA . LEU B 1 338 ? -24.344 36.125 20.094 1 98.5 338 LEU B CA 1
ATOM 9317 C C . LEU B 1 338 ? -23.906 35.375 21.359 1 98.5 338 LEU B C 1
ATOM 9319 O O . LEU B 1 338 ? -22.75 35 21.484 1 98.5 338 LEU B O 1
ATOM 9323 N N . GLU B 1 339 ? -24.781 35.219 22.281 1 98.38 339 GLU B N 1
ATOM 9324 C CA . GLU B 1 339 ? -24.438 34.469 23.5 1 98.38 339 GLU B CA 1
ATOM 9325 C C . GLU B 1 339 ? -24.016 33.062 23.156 1 98.38 339 GLU B C 1
ATOM 9327 O O . GLU B 1 339 ? -23.047 32.531 23.719 1 98.38 339 GLU B O 1
ATOM 9332 N N . LEU B 1 340 ? -24.766 32.406 22.25 1 98.44 340 LEU B N 1
ATOM 9333 C CA . LEU B 1 340 ? -24.422 31.047 21.828 1 98.44 340 LEU B CA 1
ATOM 9334 C C . LEU B 1 340 ? -23.031 31.016 21.188 1 98.44 340 LEU B C 1
ATOM 9336 O O . LEU B 1 340 ? -22.234 30.109 21.469 1 98.44 340 LEU B O 1
ATOM 9340 N N . ILE B 1 341 ? -22.781 31.984 20.359 1 98.38 341 ILE B N 1
ATOM 9341 C CA . ILE B 1 341 ? -21.469 32.094 19.703 1 98.38 341 ILE B CA 1
ATOM 9342 C C . ILE B 1 341 ? -20.375 32.25 20.766 1 98.38 341 ILE B C 1
ATOM 9344 O O . ILE B 1 341 ? -19.344 31.578 20.688 1 98.38 341 ILE B O 1
ATOM 9348 N N . GLU B 1 342 ? -20.594 33.125 21.75 1 98.19 342 GLU B N 1
ATOM 9349 C CA . GLU B 1 342 ? -19.594 33.375 22.781 1 98.19 342 GLU B CA 1
ATOM 9350 C C . GLU B 1 342 ? -19.375 32.125 23.641 1 98.19 342 GLU B C 1
ATOM 9352 O O . GLU B 1 342 ? -18.25 31.828 24.047 1 98.19 342 GLU B O 1
ATOM 9357 N N . VAL B 1 343 ? -20.453 31.406 23.938 1 97.81 343 VAL B N 1
ATOM 9358 C CA . VAL B 1 343 ? -20.328 30.141 24.672 1 97.81 343 VAL B CA 1
ATOM 9359 C C . VAL B 1 343 ? -19.5 29.156 23.859 1 97.81 343 VAL B C 1
ATOM 9361 O O . VAL B 1 343 ? -18.656 28.438 24.406 1 97.81 343 VAL B O 1
ATOM 9364 N N . GLN B 1 344 ? -19.797 29.109 22.594 1 97.38 344 GLN B N 1
ATOM 9365 C CA . GLN B 1 344 ? -19.016 28.25 21.688 1 97.38 344 GLN B CA 1
ATOM 9366 C C . GLN B 1 344 ? -17.547 28.641 21.703 1 97.38 344 GLN B C 1
ATOM 9368 O O . GLN B 1 344 ? -16.672 27.766 21.703 1 97.38 344 GLN B O 1
ATOM 9373 N N . TYR B 1 345 ? -17.234 29.922 21.641 1 96.62 345 TYR B N 1
ATOM 9374 C CA . TYR B 1 345 ? -15.859 30.406 21.656 1 96.62 345 TYR B CA 1
ATOM 9375 C C . TYR B 1 345 ? -15.125 29.953 22.906 1 96.62 345 TYR B C 1
ATOM 9377 O O . TYR B 1 345 ? -13.961 29.562 22.859 1 96.62 345 TYR B O 1
ATOM 9385 N N . VAL B 1 346 ? -15.789 29.969 24.031 1 94.88 346 VAL B N 1
ATOM 9386 C CA . VAL B 1 346 ? -15.172 29.5 25.266 1 94.88 346 VAL B CA 1
ATOM 9387 C C . VAL B 1 346 ? -14.906 28 25.172 1 94.88 346 VAL B C 1
ATOM 9389 O O . VAL B 1 346 ? -13.82 27.531 25.531 1 94.88 346 VAL B O 1
ATOM 9392 N N . LYS B 1 347 ? -15.891 27.328 24.641 1 94.44 347 LYS B N 1
ATOM 9393 C CA . LYS B 1 347 ? -15.812 25.875 24.547 1 94.44 347 LYS B CA 1
ATOM 9394 C C . LYS B 1 347 ? -14.664 25.438 23.641 1 94.44 347 LYS B C 1
ATOM 9396 O O . LYS B 1 347 ? -14.039 24.406 23.875 1 94.44 347 LYS B O 1
ATOM 9401 N N . MET B 1 348 ? -14.391 26.188 22.641 1 94.69 348 MET B N 1
ATOM 9402 C CA . MET B 1 348 ? -13.352 25.875 21.656 1 94.69 348 MET B CA 1
ATOM 9403 C C . MET B 1 348 ? -11.977 25.844 22.297 1 94.69 348 MET B C 1
ATOM 9405 O O . MET B 1 348 ? -11.016 25.359 21.703 1 94.69 348 MET B O 1
ATOM 9409 N N . ASN B 1 349 ? -11.805 26.219 23.516 1 93.06 349 ASN B N 1
ATOM 9410 C CA . ASN B 1 349 ? -10.516 26.266 24.188 1 93.06 349 ASN B CA 1
ATOM 9411 C C . ASN B 1 349 ? -10.328 25.078 25.125 1 93.06 349 ASN B C 1
ATOM 9413 O O . ASN B 1 349 ? -9.227 24.859 25.641 1 93.06 349 ASN B O 1
ATOM 9417 N N . ASN B 1 350 ? -11.352 24.25 25.266 1 92.81 350 ASN B N 1
ATOM 9418 C CA . ASN B 1 350 ? -11.312 23.125 26.203 1 92.81 350 ASN B CA 1
ATOM 9419 C C . ASN B 1 350 ? -10.328 22.062 25.734 1 92.81 350 ASN B C 1
ATOM 9421 O O . ASN B 1 350 ? -9.617 21.469 26.562 1 92.81 350 ASN B O 1
ATOM 9425 N N . PRO B 1 351 ? -10.266 21.766 24.469 1 93.56 351 PRO B N 1
ATOM 9426 C CA . PRO B 1 351 ? -9.375 20.688 24.031 1 93.56 351 PRO B CA 1
ATOM 9427 C C . PRO B 1 351 ? -7.898 21.016 24.25 1 93.56 351 PRO B C 1
ATOM 9429 O O . PRO B 1 351 ? -7.457 22.125 23.938 1 93.56 351 PRO B O 1
ATOM 9432 N N . THR B 1 352 ? -7.164 20.062 24.844 1 92.69 352 THR B N 1
ATOM 9433 C CA . THR B 1 352 ? -5.723 20.172 25.031 1 92.69 352 THR B CA 1
ATOM 9434 C C . THR B 1 352 ? -5.008 18.938 24.5 1 92.69 352 THR B C 1
ATOM 9436 O O . THR B 1 352 ? -5.648 17.938 24.172 1 92.69 352 THR B O 1
ATOM 9439 N N . LYS B 1 353 ? -3.732 19.047 24.344 1 91.81 353 LYS B N 1
ATOM 9440 C CA . LYS B 1 353 ? -2.947 17.953 23.766 1 91.81 353 LYS B CA 1
ATOM 9441 C C . LYS B 1 353 ? -1.583 17.844 24.438 1 91.81 353 LYS B C 1
ATOM 9443 O O . LYS B 1 353 ? -0.938 18.859 24.719 1 91.81 353 LYS B O 1
ATOM 9448 N N . LEU B 1 354 ? -1.226 16.578 24.688 1 89.94 354 LEU B N 1
ATOM 9449 C CA . LEU B 1 354 ? 0.124 16.312 25.172 1 89.94 354 LEU B CA 1
ATOM 9450 C C . LEU B 1 354 ? 1.133 16.344 24.031 1 89.94 354 LEU B C 1
ATOM 9452 O O . LEU B 1 354 ? 0.879 15.805 22.953 1 89.94 354 LEU B O 1
ATOM 9456 N N . LYS B 1 355 ? 2.195 17.016 24.266 1 87.06 355 LYS B N 1
ATOM 9457 C CA . LYS B 1 355 ? 3.273 17.094 23.281 1 87.06 355 LYS B CA 1
ATOM 9458 C C . LYS B 1 355 ? 4.617 16.734 23.922 1 87.06 355 LYS B C 1
ATOM 9460 O O . LYS B 1 355 ? 4.82 16.938 25.109 1 87.06 355 LYS B O 1
ATOM 9465 N N . ASP B 1 356 ? 5.488 16.219 23.141 1 83.56 356 ASP B N 1
ATOM 9466 C CA . ASP B 1 356 ? 6.824 15.898 23.625 1 83.56 356 ASP B CA 1
ATOM 9467 C C . ASP B 1 356 ? 7.621 17.156 23.938 1 83.56 356 ASP B C 1
ATOM 9469 O O . ASP B 1 356 ? 7.336 18.234 23.391 1 83.56 356 ASP B O 1
ATOM 9473 N N . LYS B 1 357 ? 8.625 17.016 24.641 1 75.94 357 LYS B N 1
ATOM 9474 C CA . LYS B 1 357 ? 9.438 18.125 25.125 1 75.94 357 LYS B CA 1
ATOM 9475 C C . LYS B 1 357 ? 10.055 18.891 23.953 1 75.94 357 LYS B C 1
ATOM 9477 O O . LYS B 1 357 ? 10.148 20.125 23.984 1 75.94 357 LYS B O 1
ATOM 9482 N N . GLY B 1 358 ? 10.422 18.172 23 1 69.75 358 GLY B N 1
ATOM 9483 C CA . GLY B 1 358 ? 11.023 18.812 21.844 1 69.75 358 GLY B CA 1
ATOM 9484 C C . GLY B 1 358 ? 10.055 19.688 21.062 1 69.75 358 GLY B C 1
ATOM 9485 O O . GLY B 1 358 ? 10.422 20.781 20.625 1 69.75 358 GLY B O 1
ATOM 9486 N N . THR B 1 359 ? 8.891 19.25 21 1 73.56 359 THR B N 1
ATOM 9487 C CA . THR B 1 359 ? 7.863 20 20.281 1 73.56 359 THR B CA 1
ATOM 9488 C C . THR B 1 359 ? 7.473 21.25 21.062 1 73.56 359 THR B C 1
ATOM 9490 O O . THR B 1 359 ? 7.277 22.312 20.469 1 73.56 359 THR B O 1
ATOM 9493 N N . VAL B 1 360 ? 7.426 21.109 22.328 1 72.25 360 VAL B N 1
ATOM 9494 C CA . VAL B 1 360 ? 7 22.234 23.156 1 72.25 360 VAL B CA 1
ATOM 9495 C C . VAL B 1 360 ? 8.07 23.328 23.141 1 72.25 360 VAL B C 1
ATOM 9497 O O . VAL B 1 360 ? 7.762 24.516 23.25 1 72.25 360 VAL B O 1
ATOM 9500 N N . ALA B 1 361 ? 9.25 22.891 22.938 1 66 361 ALA B N 1
ATOM 9501 C CA . ALA B 1 361 ? 10.344 23.859 22.875 1 66 361 ALA B CA 1
ATOM 9502 C C . ALA B 1 361 ? 10.211 24.734 21.641 1 66 361 ALA B C 1
ATOM 9504 O O . ALA B 1 361 ? 10.586 25.922 21.656 1 66 361 ALA B O 1
ATOM 9505 N N . VAL B 1 362 ? 9.562 24.156 20.609 1 61.69 362 VAL B N 1
ATOM 9506 C CA . VAL B 1 362 ? 9.438 24.875 19.344 1 61.69 362 VAL B CA 1
ATOM 9507 C C . VAL B 1 362 ? 8.055 25.516 19.25 1 61.69 362 VAL B C 1
ATOM 9509 O O . VAL B 1 362 ? 7.902 26.594 18.656 1 61.69 362 VAL B O 1
ATOM 9512 N N . ARG B 1 363 ? 7.152 24.781 19.797 1 60.22 363 ARG B N 1
ATOM 9513 C CA . ARG B 1 363 ? 5.773 25.266 19.719 1 60.22 363 ARG B CA 1
ATOM 9514 C C . ARG B 1 363 ? 5.121 25.281 21.094 1 60.22 363 ARG B C 1
ATOM 9516 O O . ARG B 1 363 ? 4.613 24.266 21.562 1 60.22 363 ARG B O 1
ATOM 9523 N N . ASN B 1 364 ? 5.055 26.438 21.656 1 60.56 364 ASN B N 1
ATOM 9524 C CA . ASN B 1 364 ? 4.523 26.578 23 1 60.56 364 ASN B CA 1
ATOM 9525 C C . ASN B 1 364 ? 3 26.484 23.016 1 60.56 364 ASN B C 1
ATOM 9527 O O . ASN B 1 364 ? 2.344 26.781 22.016 1 60.56 364 ASN B O 1
ATOM 9531 N N . GLY B 1 365 ? 2.502 25.844 24.016 1 69 365 GLY B N 1
ATOM 9532 C CA . GLY B 1 365 ? 1.062 25.859 24.219 1 69 365 GLY B CA 1
ATOM 9533 C C . GLY B 1 365 ? 0.489 24.5 24.578 1 69 365 GLY B C 1
ATOM 9534 O O . GLY B 1 365 ? 0.939 23.484 24.047 1 69 365 GLY B O 1
ATOM 9535 N N . ARG B 1 366 ? -0.421 24.562 25.516 1 76.38 366 ARG B N 1
ATOM 9536 C CA . ARG B 1 366 ? -1.046 23.344 26.016 1 76.38 366 ARG B CA 1
ATOM 9537 C C . ARG B 1 366 ? -2.32 23.031 25.25 1 76.38 366 ARG B C 1
ATOM 9539 O O . ARG B 1 366 ? -2.85 21.922 25.344 1 76.38 366 ARG B O 1
ATOM 9546 N N . GLY B 1 367 ? -2.775 24 24.438 1 80.19 367 GLY B N 1
ATOM 9547 C CA . GLY B 1 367 ? -4 23.797 23.672 1 80.19 367 GLY B CA 1
ATOM 9548 C C . GLY B 1 367 ? -3.844 22.781 22.562 1 80.19 367 GLY B C 1
ATOM 9549 O O . GLY B 1 367 ? -2.727 22.375 22.234 1 80.19 367 GLY B O 1
ATOM 9550 N N . PHE B 1 368 ? -4.992 22.312 22.109 1 83.19 368 PHE B N 1
ATOM 9551 C CA . PHE B 1 368 ? -4.957 21.422 20.969 1 83.19 368 PHE B CA 1
ATOM 9552 C C . PHE B 1 368 ? -4.316 22.094 19.766 1 83.19 368 PHE B C 1
ATOM 9554 O O . PHE B 1 368 ? -3.52 21.484 19.047 1 83.19 368 PHE B O 1
ATOM 9561 N N . GLY B 1 369 ? -4.609 23.469 19.688 1 70.06 369 GLY B N 1
ATOM 9562 C CA . GLY B 1 369 ? -3.918 24.328 18.766 1 70.06 369 GLY B CA 1
ATOM 9563 C C . GLY B 1 369 ? -4.617 24.453 17.422 1 70.06 369 GLY B C 1
ATOM 9564 O O . GLY B 1 369 ? -5.082 23.438 16.875 1 70.06 369 GLY B O 1
ATOM 9565 N N . GLY B 1 370 ? -4.676 25.672 16.969 1 65.56 370 GLY B N 1
ATOM 9566 C CA . GLY B 1 370 ? -4.684 26 15.547 1 65.56 370 GLY B CA 1
ATOM 9567 C C . GLY B 1 370 ? -6.078 26.094 14.961 1 65.56 370 GLY B C 1
ATOM 9568 O O . GLY B 1 370 ? -6.25 26.031 13.742 1 65.56 370 GLY B O 1
ATOM 9569 N N . GLU B 1 371 ? -6.984 26.469 15.727 1 86.31 371 GLU B N 1
ATOM 9570 C CA . GLU B 1 371 ? -8.297 26.359 15.094 1 86.31 371 GLU B CA 1
ATOM 9571 C C . GLU B 1 371 ? -8.727 27.703 14.5 1 86.31 371 GLU B C 1
ATOM 9573 O O . GLU B 1 371 ? -9.148 28.609 15.227 1 86.31 371 GLU B O 1
ATOM 9578 N N . SER B 1 372 ? -8.516 27.797 13.219 1 94 372 SER B N 1
ATOM 9579 C CA . SER B 1 372 ? -8.828 29.047 12.531 1 94 372 SER B CA 1
ATOM 9580 C C . SER B 1 372 ? -10.305 29.125 12.164 1 94 372 SER B C 1
ATOM 9582 O O . SER B 1 372 ? -10.922 28.109 11.82 1 94 372 SER B O 1
ATOM 9584 N N . LEU B 1 373 ? -10.836 30.297 12.391 1 97.25 373 LEU B N 1
ATOM 9585 C CA . LEU B 1 373 ? -12.188 30.625 11.945 1 97.25 373 LEU B CA 1
ATOM 9586 C C . LEU B 1 373 ? -12.164 31.75 10.914 1 97.25 373 LEU B C 1
ATOM 9588 O O . LEU B 1 373 ? -11.789 32.875 11.227 1 97.25 373 LEU B O 1
ATOM 9592 N N . THR B 1 374 ? -12.602 31.5 9.68 1 98.06 374 THR B N 1
ATOM 9593 C CA . THR B 1 374 ? -12.492 32.438 8.57 1 98.06 374 THR B CA 1
ATOM 9594 C C . THR B 1 374 ? -13.805 33.188 8.359 1 98.06 374 THR B C 1
ATOM 9596 O O . THR B 1 374 ? -14.867 32.562 8.297 1 98.06 374 THR B O 1
ATOM 9599 N N . LEU B 1 375 ? -13.727 34.531 8.25 1 98.5 375 LEU B N 1
ATOM 9600 C CA . LEU B 1 375 ? -14.891 35.406 8.055 1 98.5 375 LEU B CA 1
ATOM 9601 C C . LEU B 1 375 ? -14.711 36.281 6.828 1 98.5 375 LEU B C 1
ATOM 9603 O O . LEU B 1 375 ? -13.586 36.656 6.484 1 98.5 375 LEU B O 1
ATOM 9607 N N . GLY B 1 376 ? -15.805 36.688 6.215 1 98.25 376 GLY B N 1
ATOM 9608 C CA . GLY B 1 376 ? -15.82 37.688 5.156 1 98.25 376 GLY B CA 1
ATOM 9609 C C . GLY B 1 376 ? -15.25 37.156 3.846 1 98.25 376 GLY B C 1
ATOM 9610 O O . GLY B 1 376 ? -15.492 36.031 3.465 1 98.25 376 GLY B O 1
ATOM 9611 N N . GLY B 1 377 ? -14.656 38.125 3.035 1 98.12 377 GLY B N 1
ATOM 9612 C CA . GLY B 1 377 ? -14.125 37.781 1.724 1 98.12 377 GLY B CA 1
ATOM 9613 C C . GLY B 1 377 ? -15.164 37.844 0.624 1 98.12 377 GLY B C 1
ATOM 9614 O O . GLY B 1 377 ? -16.172 38.531 0.743 1 98.12 377 GLY B O 1
ATOM 9615 N N . VAL B 1 378 ? -14.828 37.125 -0.448 1 98.31 378 VAL B N 1
ATOM 9616 C CA . VAL B 1 378 ? -15.75 37.094 -1.58 1 98.31 378 VAL B CA 1
ATOM 9617 C C . VAL B 1 378 ? -16.391 35.688 -1.667 1 98.31 378 VAL B C 1
ATOM 9619 O O . VAL B 1 378 ? -15.844 34.719 -1.143 1 98.31 378 VAL B O 1
ATOM 9622 N N . ASP B 1 379 ? -17.547 35.625 -2.273 1 97.31 379 ASP B N 1
ATOM 9623 C CA . ASP B 1 379 ? -18.172 34.344 -2.545 1 97.31 379 ASP B CA 1
ATOM 9624 C C . ASP B 1 379 ? -17.656 33.75 -3.854 1 97.31 379 ASP B C 1
ATOM 9626 O O . ASP B 1 379 ? -16.703 34.25 -4.445 1 97.31 379 ASP B O 1
ATOM 9630 N N . ARG B 1 380 ? -18.156 32.625 -4.266 1 96.94 380 ARG B N 1
ATOM 9631 C CA . ARG B 1 380 ? -17.672 31.875 -5.422 1 96.94 380 ARG B CA 1
ATOM 9632 C C . ARG B 1 380 ? -17.844 32.688 -6.703 1 96.94 380 ARG B C 1
ATOM 9634 O O . ARG B 1 380 ? -17.125 32.469 -7.688 1 96.94 380 ARG B O 1
ATOM 9641 N N . GLU B 1 381 ? -18.781 33.625 -6.707 1 96.88 381 GLU B N 1
ATOM 9642 C CA . GLU B 1 381 ? -19.047 34.469 -7.879 1 96.88 381 GLU B CA 1
ATOM 9643 C C . GLU B 1 381 ? -18.234 35.75 -7.84 1 96.88 381 GLU B C 1
ATOM 9645 O O . GLU B 1 381 ? -18.234 36.531 -8.805 1 96.88 381 GLU B O 1
ATOM 9650 N N . GLY B 1 382 ? -17.578 36 -6.723 1 96.5 382 GLY B N 1
ATOM 9651 C CA . GLY B 1 382 ? -16.703 37.188 -6.633 1 96.5 382 GLY B CA 1
ATOM 9652 C C . GLY B 1 382 ? -17.344 38.344 -5.922 1 96.5 382 GLY B C 1
ATOM 9653 O O . GLY B 1 382 ? -16.781 39.438 -5.855 1 96.5 382 GLY B O 1
ATOM 9654 N N . ASN B 1 383 ? -18.516 38.125 -5.316 1 96.75 383 ASN B N 1
ATOM 9655 C CA . ASN B 1 383 ? -19.203 39.188 -4.574 1 96.75 383 ASN B CA 1
ATOM 9656 C C . ASN B 1 383 ? -18.812 39.156 -3.102 1 96.75 383 ASN B C 1
ATOM 9658 O O . ASN B 1 383 ? -18.453 38.125 -2.555 1 96.75 383 ASN B O 1
ATOM 9662 N N . ASP B 1 384 ? -18.938 40.375 -2.475 1 97.56 384 ASP B N 1
ATOM 9663 C CA . ASP B 1 384 ? -18.641 40.469 -1.047 1 97.56 384 ASP B CA 1
ATOM 9664 C C . ASP B 1 384 ? -19.562 39.562 -0.244 1 97.56 384 ASP B C 1
ATOM 9666 O O . ASP B 1 384 ? -20.766 39.5 -0.489 1 97.56 384 ASP B O 1
ATOM 9670 N N . ALA B 1 385 ? -19 38.875 0.755 1 97.81 385 ALA B N 1
ATOM 9671 C CA . ALA B 1 385 ? -19.734 37.844 1.471 1 97.81 385 ALA B CA 1
ATOM 9672 C C . ALA B 1 385 ? -20.078 38.281 2.887 1 97.81 385 ALA B C 1
ATOM 9674 O O . ALA B 1 385 ? -20.562 37.5 3.695 1 97.81 385 ALA B O 1
ATOM 9675 N N . THR B 1 386 ? -19.922 39.562 3.242 1 98.38 386 THR B N 1
ATOM 9676 C CA . THR B 1 386 ? -20.203 40.062 4.582 1 98.38 386 THR B CA 1
ATOM 9677 C C . THR B 1 386 ? -21.688 39.938 4.91 1 98.38 386 THR B C 1
ATOM 9679 O O . THR B 1 386 ? -22.547 40.312 4.105 1 98.38 386 THR B O 1
ATOM 9682 N N . ASN B 1 387 ? -22 39.375 6.023 1 98.19 387 ASN B N 1
ATOM 9683 C CA . ASN B 1 387 ? -23.375 39.25 6.52 1 98.19 387 ASN B CA 1
ATOM 9684 C C . ASN B 1 387 ? -23.438 39.469 8.023 1 98.19 387 ASN B C 1
ATOM 9686 O O . ASN B 1 387 ? -22.453 39.844 8.648 1 98.19 387 ASN B O 1
ATOM 9690 N N . ASP B 1 388 ? -24.609 39.344 8.664 1 98.19 388 ASP B N 1
ATOM 9691 C CA . ASP B 1 388 ? -24.797 39.656 10.078 1 98.19 388 ASP B CA 1
ATOM 9692 C C . ASP B 1 388 ? -23.938 38.75 10.953 1 98.19 388 ASP B C 1
ATOM 9694 O O . ASP B 1 388 ? -23.438 39.156 12 1 98.19 388 ASP B O 1
ATOM 9698 N N . LEU B 1 389 ? -23.812 37.531 10.586 1 98.25 389 LEU B N 1
ATOM 9699 C CA . LEU B 1 389 ? -23.016 36.594 11.375 1 98.25 389 LEU B CA 1
ATOM 9700 C C . LEU B 1 389 ? -21.547 37 11.375 1 98.25 389 LEU B C 1
ATOM 9702 O O . LEU B 1 389 ? -20.844 36.781 12.359 1 98.25 389 LEU B O 1
ATOM 9706 N N . THR B 1 390 ? -21.109 37.594 10.195 1 98.56 390 THR B N 1
ATOM 9707 C CA . THR B 1 390 ? -19.75 38.125 10.148 1 98.56 390 THR B CA 1
ATOM 9708 C C . THR B 1 390 ? -19.516 39.125 11.281 1 98.56 390 THR B C 1
ATOM 9710 O O . THR B 1 390 ? -18.531 39 12.008 1 98.56 390 THR B O 1
ATOM 9713 N N . MET B 1 391 ? -20.453 40 11.445 1 98.44 391 MET B N 1
ATOM 9714 C CA . MET B 1 391 ? -20.375 41.062 12.453 1 98.44 391 MET B CA 1
ATOM 9715 C C . MET B 1 391 ? -20.516 40.5 13.859 1 98.44 391 MET B C 1
ATOM 9717 O O . MET B 1 391 ? -19.797 40.906 14.773 1 98.44 391 MET B O 1
ATOM 9721 N N . LEU B 1 392 ? -21.406 39.531 14.031 1 98.56 392 LEU B N 1
ATOM 9722 C CA . LEU B 1 392 ? -21.656 38.938 15.328 1 98.56 392 LEU B CA 1
ATOM 9723 C C . LEU B 1 392 ? -20.438 38.125 15.797 1 98.56 392 LEU B C 1
ATOM 9725 O O . LEU B 1 392 ? -20.094 38.156 16.984 1 98.56 392 LEU B O 1
ATOM 9729 N N . MET B 1 393 ? -19.828 37.5 14.922 1 98.38 393 MET B N 1
ATOM 9730 C CA . MET B 1 393 ? -18.688 36.656 15.289 1 98.38 393 MET B CA 1
ATOM 9731 C C . MET B 1 393 ? -17.484 37.531 15.664 1 98.38 393 MET B C 1
ATOM 9733 O O . MET B 1 393 ? -16.703 37.156 16.547 1 98.38 393 MET B O 1
ATOM 9737 N N . LEU B 1 394 ? -17.328 38.594 15 1 98.19 394 LEU B N 1
ATOM 9738 C CA . LEU B 1 394 ? -16.297 39.562 15.406 1 98.19 394 LEU B CA 1
ATOM 9739 C C . LEU B 1 394 ? -16.609 40.125 16.797 1 98.19 394 LEU B C 1
ATOM 9741 O O . LEU B 1 394 ? -15.695 40.25 17.625 1 98.19 394 LEU B O 1
ATOM 9745 N N . GLU B 1 395 ? -17.859 40.406 17.047 1 96.88 395 GLU B N 1
ATOM 9746 C CA . GLU B 1 395 ? -18.281 40.875 18.375 1 96.88 395 GLU B CA 1
ATOM 9747 C C . GLU B 1 395 ? -17.984 39.812 19.438 1 96.88 395 GLU B C 1
ATOM 9749 O O . GLU B 1 395 ? -17.469 40.156 20.516 1 96.88 395 GLU B O 1
ATOM 9754 N N . GLY B 1 396 ? -18.359 38.594 19.094 1 97.31 396 GLY B N 1
ATOM 9755 C CA . GLY B 1 396 ? -18.078 37.531 20.016 1 97.31 396 GLY B CA 1
ATOM 9756 C C . GLY B 1 396 ? -16.609 37.406 20.375 1 97.31 396 GLY B C 1
ATOM 9757 O O . GLY B 1 396 ? -16.266 37.125 21.516 1 97.31 396 GLY B O 1
ATOM 9758 N N . SER B 1 397 ? -15.789 37.656 19.406 1 95.88 397 SER B N 1
ATOM 9759 C CA . SER B 1 397 ? -14.344 37.594 19.656 1 95.88 397 SER B CA 1
ATOM 9760 C C . SER B 1 397 ? -13.906 38.719 20.594 1 95.88 397 SER B C 1
ATOM 9762 O O . SER B 1 397 ? -13.109 38.5 21.5 1 95.88 397 SER B O 1
ATOM 9764 N N . ALA B 1 398 ? -14.398 39.875 20.391 1 94.62 398 ALA B N 1
ATOM 9765 C CA . ALA B 1 398 ? -14.047 41.031 21.203 1 94.62 398 ALA B CA 1
ATOM 9766 C C . ALA B 1 398 ? -14.562 40.875 22.641 1 94.62 398 ALA B C 1
ATOM 9768 O O . ALA B 1 398 ? -13.93 41.344 23.578 1 94.62 398 ALA B O 1
ATOM 9769 N N . HIS B 1 399 ? -15.641 40.156 22.781 1 95.19 399 HIS B N 1
ATOM 9770 C CA . HIS B 1 399 ? -16.266 39.969 24.078 1 95.19 399 HIS B CA 1
ATOM 9771 C C . HIS B 1 399 ? -15.547 38.906 24.891 1 95.19 399 HIS B C 1
ATOM 9773 O O . HIS B 1 399 ? -15.398 39.062 26.109 1 95.19 399 HIS B O 1
ATOM 9779 N N . THR B 1 400 ? -15.164 37.875 24.25 1 93.94 400 THR B N 1
ATOM 9780 C CA . THR B 1 400 ? -14.648 36.719 24.984 1 93.94 400 THR B CA 1
ATOM 9781 C C . THR B 1 400 ? -13.141 36.844 25.172 1 93.94 400 THR B C 1
ATOM 9783 O O . THR B 1 400 ? -12.602 36.469 26.219 1 93.94 400 THR B O 1
ATOM 9786 N N . ARG B 1 401 ? -12.453 37.375 24.125 1 90.88 401 ARG B N 1
ATOM 9787 C CA . ARG B 1 401 ? -11 37.5 24.109 1 90.88 401 ARG B CA 1
ATOM 9788 C C . ARG B 1 401 ? -10.312 36.219 24.516 1 90.88 401 ARG B C 1
ATOM 9790 O O . ARG B 1 401 ? -9.422 36.219 25.375 1 90.88 401 ARG B O 1
ATOM 9797 N N . MET B 1 402 ? -10.891 35.125 23.984 1 89.75 402 MET B N 1
ATOM 9798 C CA . MET B 1 402 ? -10.312 33.781 24.188 1 89.75 402 MET B CA 1
ATOM 9799 C C . MET B 1 402 ? -9.195 33.531 23.188 1 89.75 402 MET B C 1
ATOM 9801 O O . MET B 1 402 ? -9.117 34.188 22.141 1 89.75 402 MET B O 1
ATOM 9805 N N . MET B 1 403 ? -8.336 32.594 23.5 1 87.31 403 MET B N 1
ATOM 9806 C CA . MET B 1 403 ? -7.27 32.219 22.578 1 87.31 403 MET B CA 1
ATOM 9807 C C . MET B 1 403 ? -7.844 31.656 21.266 1 87.31 403 MET B C 1
ATOM 9809 O O . MET B 1 403 ? -7.371 32 20.188 1 87.31 403 MET B O 1
ATOM 9813 N N . ASN B 1 404 ? -8.742 30.766 21.344 1 90.44 404 ASN B N 1
ATOM 9814 C CA . ASN B 1 404 ? -9.461 30.234 20.188 1 90.44 404 ASN B CA 1
ATOM 9815 C C . ASN B 1 404 ? -10.867 30.812 20.094 1 90.44 404 ASN B C 1
ATOM 9817 O O . ASN B 1 404 ? -11.5 31.094 21.109 1 90.44 404 ASN B O 1
ATOM 9821 N N . PRO B 1 405 ? -11.391 30.859 18.938 1 94.12 405 PRO B N 1
ATOM 9822 C CA . PRO B 1 405 ? -10.805 30.547 17.641 1 94.12 405 PRO B CA 1
ATOM 9823 C C . PRO B 1 405 ? -9.836 31.625 17.156 1 94.12 405 PRO B C 1
ATOM 9825 O O . PRO B 1 405 ? -9.914 32.781 17.609 1 94.12 405 PRO B O 1
ATOM 9828 N N . TRP B 1 406 ? -8.977 31.188 16.312 1 93.56 406 TRP B N 1
ATOM 9829 C CA . TRP B 1 406 ? -8.141 32.156 15.602 1 93.56 406 TRP B CA 1
ATOM 9830 C C . TRP B 1 406 ? -8.922 32.812 14.469 1 93.56 406 TRP B C 1
ATOM 9832 O O . TRP B 1 406 ? -8.945 32.312 13.344 1 93.56 406 TRP B O 1
ATOM 9842 N N . VAL B 1 407 ? -9.43 33.969 14.812 1 96.12 407 VAL B N 1
ATOM 9843 C CA . VAL B 1 407 ? -10.336 34.625 13.883 1 96.12 407 VAL B CA 1
ATOM 9844 C C . VAL B 1 407 ? -9.547 35.281 12.742 1 96.12 407 VAL B C 1
ATOM 9846 O O . VAL B 1 407 ? -8.531 35.938 12.969 1 96.12 407 VAL B O 1
ATOM 9849 N N . CYS B 1 408 ? -9.969 35.062 11.586 1 96.75 408 CYS B N 1
ATOM 9850 C CA . CYS B 1 408 ? -9.383 35.562 10.359 1 96.75 408 CYS B CA 1
ATOM 9851 C C . CYS B 1 408 ? -10.422 36.312 9.531 1 96.75 408 CYS B C 1
ATOM 9853 O O . CYS B 1 408 ? -11.523 35.812 9.297 1 96.75 408 CYS B O 1
ATOM 9855 N N . VAL B 1 409 ? -10.102 37.5 9.133 1 98.25 409 VAL B N 1
ATOM 9856 C CA . VAL B 1 409 ? -10.992 38.25 8.242 1 98.25 409 VAL B CA 1
ATOM 9857 C C . VAL B 1 409 ? -10.359 38.344 6.855 1 98.25 409 VAL B C 1
ATOM 9859 O O . VAL B 1 409 ? -9.234 38.812 6.711 1 98.25 409 VAL B O 1
ATOM 9862 N N . ARG B 1 410 ? -11.039 37.875 5.91 1 98.5 410 ARG B N 1
ATOM 9863 C CA . ARG B 1 410 ? -10.656 38.031 4.512 1 98.5 410 ARG B CA 1
ATOM 9864 C C . ARG B 1 410 ? -11.078 39.406 4.004 1 98.5 410 ARG B C 1
ATOM 9866 O O . ARG B 1 410 ? -12.211 39.844 4.23 1 98.5 410 ARG B O 1
ATOM 9873 N N . MET B 1 411 ? -10.188 40.031 3.389 1 97.94 411 MET B N 1
ATOM 9874 C CA . MET B 1 411 ? -10.477 41.344 2.816 1 97.94 411 MET B CA 1
ATOM 9875 C C . MET B 1 411 ? -10.164 41.375 1.322 1 97.94 411 MET B C 1
ATOM 9877 O O . MET B 1 411 ? -9.391 40.562 0.833 1 97.94 411 MET B O 1
ATOM 9881 N N . HIS B 1 412 ? -10.828 42.219 0.626 1 96.56 412 HIS B N 1
ATOM 9882 C CA . HIS B 1 412 ? -10.648 42.469 -0.803 1 96.56 412 HIS B CA 1
ATOM 9883 C C . HIS B 1 412 ? -10.883 43.938 -1.155 1 96.56 412 HIS B C 1
ATOM 9885 O O . HIS B 1 412 ? -11.219 44.75 -0.287 1 96.56 412 HIS B O 1
ATOM 9891 N N . GLU B 1 413 ? -10.703 44.312 -2.354 1 92.31 413 GLU B N 1
ATOM 9892 C CA . GLU B 1 413 ? -10.742 45.719 -2.801 1 92.31 413 GLU B CA 1
ATOM 9893 C C . GLU B 1 413 ? -12.102 46.344 -2.52 1 92.31 413 GLU B C 1
ATOM 9895 O O . GLU B 1 413 ? -12.195 47.531 -2.271 1 92.31 413 GLU B O 1
ATOM 9900 N N . ASN B 1 414 ? -13.133 45.531 -2.488 1 93.69 414 ASN B N 1
ATOM 9901 C CA . ASN B 1 414 ? -14.484 46.062 -2.311 1 93.69 414 ASN B CA 1
ATOM 9902 C C . ASN B 1 414 ? -15.039 45.719 -0.934 1 93.69 414 ASN B C 1
ATOM 9904 O O . ASN B 1 414 ? -16.25 45.688 -0.74 1 93.69 414 ASN B O 1
ATOM 9908 N N . THR B 1 415 ? -14.195 45.406 0.043 1 97.62 415 THR B N 1
ATOM 9909 C CA . THR B 1 415 ? -14.664 45.125 1.397 1 97.62 415 THR B CA 1
ATOM 9910 C C . THR B 1 415 ? -15.461 46.312 1.946 1 97.62 415 THR B C 1
ATOM 9912 O O . THR B 1 415 ? -15.008 47.438 1.884 1 97.62 415 THR B O 1
ATOM 9915 N N . PRO B 1 416 ? -16.609 46.094 2.51 1 97.75 416 PRO B N 1
ATOM 9916 C CA . PRO B 1 416 ? -17.453 47.188 2.984 1 97.75 416 PRO B CA 1
ATOM 9917 C C . PRO B 1 416 ? -16.812 47.969 4.129 1 97.75 416 PRO B C 1
ATOM 9919 O O . PRO B 1 416 ? -16.141 47.406 4.98 1 97.75 416 PRO B O 1
ATOM 9922 N N . TYR B 1 417 ? -17.156 49.25 4.18 1 97.12 417 TYR B N 1
ATOM 9923 C CA . TYR B 1 417 ? -16.609 50.188 5.164 1 97.12 417 TYR B CA 1
ATOM 9924 C C . TYR B 1 417 ? -16.922 49.719 6.582 1 97.12 417 TYR B C 1
ATOM 9926 O O . TYR B 1 417 ? -16.047 49.75 7.457 1 97.12 417 TYR B O 1
ATOM 9934 N N . GLU B 1 418 ? -18.141 49.312 6.816 1 97.75 418 GLU B N 1
ATOM 9935 C CA . GLU B 1 418 ? -18.594 48.875 8.141 1 97.75 418 GLU B CA 1
ATOM 9936 C C . GLU B 1 418 ? -17.766 47.688 8.648 1 97.75 418 GLU B C 1
ATOM 9938 O O . GLU B 1 418 ? -17.406 47.656 9.828 1 97.75 418 GLU B O 1
ATOM 9943 N N . LEU B 1 419 ? -17.531 46.719 7.758 1 98.19 419 LEU B N 1
ATOM 9944 C CA . LEU B 1 419 ? -16.719 45.562 8.156 1 98.19 419 LEU B CA 1
ATOM 9945 C C . LEU B 1 419 ? -15.289 46 8.461 1 98.19 419 LEU B C 1
ATOM 9947 O O . LEU B 1 419 ? -14.688 45.531 9.43 1 98.19 419 LEU B O 1
ATOM 9951 N N . LYS B 1 420 ? -14.703 46.875 7.637 1 97.75 420 LYS B N 1
ATOM 9952 C CA . LYS B 1 420 ? -13.344 47.375 7.867 1 97.75 420 LYS B CA 1
ATOM 9953 C C . LYS B 1 420 ? -13.227 48.031 9.234 1 97.75 420 LYS B C 1
ATOM 9955 O O . LYS B 1 420 ? -12.289 47.75 9.992 1 97.75 420 LYS B O 1
ATOM 9960 N N . ILE B 1 421 ? -14.172 48.875 9.523 1 97.19 421 ILE B N 1
ATOM 9961 C CA . ILE B 1 421 ? -14.133 49.625 10.773 1 97.19 421 ILE B CA 1
ATOM 9962 C C . ILE B 1 421 ? -14.273 48.656 11.961 1 97.19 421 ILE B C 1
ATOM 9964 O O . ILE B 1 421 ? -13.531 48.781 12.938 1 97.19 421 ILE B O 1
ATOM 9968 N N . LYS B 1 422 ? -15.242 47.781 11.922 1 97.44 422 LYS B N 1
ATOM 9969 C CA . LYS B 1 422 ? -15.43 46.844 13.016 1 97.44 422 LYS B 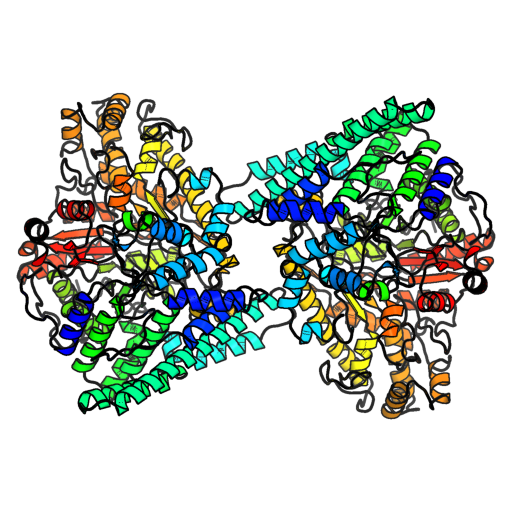CA 1
ATOM 9970 C C . LYS B 1 422 ? -14.172 46 13.234 1 97.44 422 LYS B C 1
ATOM 9972 O O . LYS B 1 422 ? -13.789 45.719 14.375 1 97.44 422 LYS B O 1
ATOM 9977 N N . THR B 1 423 ? -13.617 45.594 12.141 1 97.81 423 THR B N 1
ATOM 9978 C CA . THR B 1 423 ? -12.383 44.812 12.203 1 97.81 423 THR B CA 1
ATOM 9979 C C . THR B 1 423 ? -11.281 45.594 12.898 1 97.81 423 THR B C 1
ATOM 9981 O O . THR B 1 423 ? -10.594 45.094 13.773 1 97.81 423 THR B O 1
ATOM 9984 N N . VAL B 1 424 ? -11.094 46.812 12.508 1 97 424 VAL B N 1
ATOM 9985 C CA . VAL B 1 424 ? -10.055 47.688 13.07 1 97 424 VAL B CA 1
ATOM 9986 C C . VAL B 1 424 ? -10.305 47.875 14.555 1 97 424 VAL B C 1
ATOM 9988 O O . VAL B 1 424 ? -9.367 47.938 15.352 1 97 424 VAL B O 1
ATOM 9991 N N . GLU B 1 425 ? -11.578 48.094 14.93 1 96.38 425 GLU B N 1
ATOM 9992 C CA . GLU B 1 425 ? -11.922 48.25 16.344 1 96.38 425 GLU B CA 1
ATOM 9993 C C . GLU B 1 425 ? -11.539 47 17.141 1 96.38 425 GLU B C 1
ATOM 9995 O O . GLU B 1 425 ? -11.078 47.125 18.281 1 96.38 425 GLU B O 1
ATOM 10000 N N . CYS B 1 426 ? -11.812 45.906 16.609 1 95.69 426 CYS B N 1
ATOM 10001 C CA . CYS B 1 426 ? -11.398 44.656 17.266 1 95.69 426 CYS B CA 1
ATOM 10002 C C . CYS B 1 426 ? -9.883 44.594 17.438 1 95.69 426 CYS B C 1
ATOM 10004 O O . CYS B 1 426 ? -9.375 44.219 18.484 1 95.69 426 CYS B O 1
ATOM 10006 N N . ILE B 1 427 ? -9.141 44.969 16.406 1 95.31 427 ILE B N 1
ATOM 10007 C CA . ILE B 1 427 ? -7.684 44.969 16.438 1 95.31 427 ILE B CA 1
ATOM 10008 C C . ILE B 1 427 ? -7.191 45.938 17.516 1 95.31 427 ILE B C 1
ATOM 10010 O O . ILE B 1 427 ? -6.309 45.594 18.312 1 95.31 427 ILE B O 1
ATOM 10014 N N . ARG B 1 428 ? -7.738 47.094 17.578 1 93.5 428 ARG B N 1
ATOM 10015 C CA . ARG B 1 428 ? -7.324 48.156 18.5 1 93.5 428 ARG B CA 1
ATOM 10016 C C . ARG B 1 428 ? -7.57 47.719 19.953 1 93.5 428 ARG B C 1
ATOM 10018 O O . ARG B 1 428 ? -6.91 48.219 20.859 1 93.5 428 ARG B O 1
ATOM 10025 N N . ALA B 1 429 ? -8.555 46.812 20.109 1 91.38 429 ALA B N 1
ATOM 10026 C CA . ALA B 1 429 ? -8.859 46.312 21.453 1 91.38 429 ALA B CA 1
ATOM 10027 C C . ALA B 1 429 ? -7.66 45.594 22.047 1 91.38 429 ALA B C 1
ATOM 10029 O O . ALA B 1 429 ? -7.562 45.469 23.281 1 91.38 429 ALA B O 1
ATOM 10030 N N . GLY B 1 430 ? -6.77 45.062 21.203 1 88.5 430 GLY B N 1
ATOM 10031 C CA . GLY B 1 430 ? -5.457 44.625 21.656 1 88.5 430 GLY B CA 1
ATOM 10032 C C . GLY B 1 430 ? -5.449 43.219 22.188 1 88.5 430 GLY B C 1
ATOM 10033 O O . GLY B 1 430 ? -4.648 42.875 23.062 1 88.5 430 GLY B O 1
ATOM 10034 N N . TYR B 1 431 ? -6.395 42.375 21.781 1 87.5 431 TYR B N 1
ATOM 10035 C CA . TYR B 1 431 ? -6.402 40.969 22.234 1 87.5 431 TYR B CA 1
ATOM 10036 C C . TYR B 1 431 ? -5.867 40.062 21.141 1 87.5 431 TYR B C 1
ATOM 10038 O O . TYR B 1 431 ? -6.082 38.844 21.203 1 87.5 431 TYR B O 1
ATOM 10046 N N . GLY B 1 432 ? -5.262 40.625 20.094 1 87.31 432 GLY B N 1
ATOM 10047 C CA . GLY B 1 432 ? -4.496 39.844 19.141 1 87.31 432 GLY B CA 1
ATOM 10048 C C . GLY B 1 432 ? -5.328 39.344 17.953 1 87.31 432 GLY B C 1
ATOM 10049 O O . GLY B 1 432 ? -4.805 38.719 17.031 1 87.31 432 GLY B O 1
ATOM 10050 N N . HIS B 1 433 ? -6.582 39.438 17.891 1 90.44 433 HIS B N 1
ATOM 10051 C CA . HIS B 1 433 ? -7.469 39.094 16.781 1 90.44 433 HIS B CA 1
ATOM 10052 C C . HIS B 1 433 ? -8.109 40.312 16.172 1 90.44 433 HIS B C 1
ATOM 10054 O O . HIS B 1 433 ? -8.258 41.344 16.844 1 90.44 433 HIS B O 1
ATOM 10060 N N . PRO B 1 434 ? -8.586 40.156 14.945 1 95.5 434 PRO B N 1
ATOM 10061 C CA . PRO B 1 434 ? -8.367 39.094 13.961 1 95.5 434 PRO B CA 1
ATOM 10062 C C . PRO B 1 434 ? -7.066 39.281 13.18 1 95.5 434 PRO B C 1
ATOM 10064 O O . PRO B 1 434 ? -6.488 40.344 13.18 1 95.5 434 PRO B O 1
ATOM 10067 N N . LYS B 1 435 ? -6.629 38.219 12.562 1 95.06 435 LYS B N 1
ATOM 10068 C CA . LYS B 1 435 ? -5.66 38.344 11.477 1 95.06 435 LYS B CA 1
ATOM 10069 C C . LYS B 1 435 ? -6.352 38.656 10.156 1 95.06 435 LYS B C 1
ATOM 10071 O O . LYS B 1 435 ? -7.535 38.375 9.977 1 95.06 435 LYS B O 1
ATOM 10076 N N . LEU B 1 436 ? -5.66 39.281 9.258 1 97.19 436 LEU B N 1
ATOM 10077 C CA . LEU B 1 436 ? -6.246 39.719 8 1 97.19 436 LEU B CA 1
ATOM 10078 C C . LEU B 1 436 ? -5.621 39 6.812 1 97.19 436 LEU B C 1
ATOM 10080 O O . LEU B 1 436 ? -4.398 38.844 6.754 1 97.19 436 LEU B O 1
ATOM 10084 N N . PHE B 1 437 ? -6.414 38.531 5.922 1 97.75 437 PHE B N 1
ATOM 10085 C CA . PHE B 1 437 ? -5.961 37.938 4.672 1 97.75 437 PHE B CA 1
ATOM 10086 C C . PHE B 1 437 ? -6.469 38.719 3.477 1 97.75 437 PHE B C 1
ATOM 10088 O O . PHE B 1 437 ? -7.609 39.188 3.473 1 97.75 437 PHE B O 1
ATOM 10095 N N . ASN B 1 438 ? -5.598 38.906 2.539 1 98 438 ASN B N 1
ATOM 10096 C CA . ASN B 1 438 ? -5.918 39.562 1.272 1 98 438 ASN B CA 1
ATOM 10097 C C . ASN B 1 438 ? -6.348 38.562 0.214 1 98 438 ASN B C 1
ATOM 10099 O O . ASN B 1 438 ? -5.578 37.656 -0.148 1 98 438 ASN B O 1
ATOM 10103 N N . ASP B 1 439 ? -7.52 38.688 -0.368 1 98 439 ASP B N 1
ATOM 10104 C CA . ASP B 1 439 ? -8.094 37.719 -1.296 1 98 439 ASP B CA 1
ATOM 10105 C C . ASP B 1 439 ? -7.266 37.625 -2.574 1 98 439 ASP B C 1
ATOM 10107 O O . ASP B 1 439 ? -7.043 36.531 -3.094 1 98 439 ASP B O 1
ATOM 10111 N N . ALA B 1 440 ? -6.793 38.688 -3.051 1 97.25 440 ALA B N 1
ATOM 10112 C CA . ALA B 1 440 ? -6.184 38.719 -4.379 1 97.25 440 ALA B CA 1
ATOM 10113 C C . ALA B 1 440 ? -4.992 37.781 -4.449 1 97.25 440 ALA B C 1
ATOM 10115 O O . ALA B 1 440 ? -4.988 36.812 -5.234 1 97.25 440 ALA B O 1
ATOM 10116 N N . PRO B 1 441 ? -3.918 37.969 -3.668 1 97.81 441 PRO B N 1
ATOM 10117 C CA . PRO B 1 441 ? -2.789 37.031 -3.729 1 97.81 441 PRO B CA 1
ATOM 10118 C C . PRO B 1 441 ? -3.145 35.656 -3.223 1 97.81 441 PRO B C 1
ATOM 10120 O O . PRO B 1 441 ? -2.576 34.656 -3.682 1 97.81 441 PRO B O 1
ATOM 10123 N N . SER B 1 442 ? -4.078 35.531 -2.307 1 98.38 442 SER B N 1
ATOM 10124 C CA . SER B 1 442 ? -4.484 34.219 -1.773 1 98.38 442 SER B CA 1
ATOM 10125 C C . SER B 1 442 ? -5.18 33.375 -2.838 1 98.38 442 SER B C 1
ATOM 10127 O O . SER B 1 442 ? -4.883 32.188 -2.988 1 98.38 442 SER B O 1
ATOM 10129 N N . ILE B 1 443 ? -6.148 34 -3.545 1 98.44 443 ILE B N 1
ATOM 10130 C CA . ILE B 1 443 ? -6.871 33.344 -4.613 1 98.44 443 ILE B CA 1
ATOM 10131 C C . ILE B 1 443 ? -5.895 32.906 -5.711 1 98.44 443 ILE B C 1
ATOM 10133 O O . ILE B 1 443 ? -5.977 31.797 -6.23 1 98.44 443 ILE B O 1
ATOM 10137 N N . LYS B 1 444 ? -4.957 33.812 -6.031 1 98.12 444 LYS B N 1
ATOM 10138 C CA . LYS B 1 444 ? -3.92 33.5 -7.008 1 98.12 444 LYS B CA 1
ATOM 10139 C C . LYS B 1 444 ? -3.082 32.312 -6.555 1 98.12 444 LYS B C 1
ATOM 10141 O O . LYS B 1 444 ? -2.752 31.438 -7.359 1 98.12 444 LYS B O 1
ATOM 10146 N N . GLY B 1 445 ? -2.723 32.25 -5.316 1 97.81 445 GLY B N 1
ATOM 10147 C CA . GLY B 1 445 ? -1.991 31.141 -4.762 1 97.81 445 GLY B CA 1
ATOM 10148 C C . GLY B 1 445 ? -2.764 29.828 -4.828 1 97.81 445 GLY B C 1
ATOM 10149 O O . GLY B 1 445 ? -2.195 28.781 -5.141 1 97.81 445 GLY B O 1
ATOM 10150 N N . MET B 1 446 ? -4.023 29.906 -4.555 1 98.31 446 MET B N 1
ATOM 10151 C CA . MET B 1 446 ? -4.875 28.719 -4.617 1 98.31 446 MET B CA 1
ATOM 10152 C C . MET B 1 446 ? -4.969 28.188 -6.043 1 98.31 446 MET B C 1
ATOM 10154 O O . MET B 1 446 ? -4.965 26.969 -6.258 1 98.31 446 MET B O 1
ATOM 10158 N N . MET B 1 447 ? -5.094 29.031 -6.965 1 98.06 447 MET B N 1
ATOM 10159 C CA . MET B 1 447 ? -5.168 28.641 -8.367 1 98.06 447 MET B CA 1
ATOM 10160 C C . MET B 1 447 ? -3.879 27.953 -8.812 1 98.06 447 MET B C 1
ATOM 10162 O O . MET B 1 447 ? -3.906 27.047 -9.656 1 98.06 447 MET B O 1
ATOM 10166 N N . ARG B 1 448 ? -2.768 28.312 -8.258 1 97 448 ARG B N 1
ATOM 10167 C CA . ARG B 1 448 ? -1.485 27.703 -8.57 1 97 448 ARG B CA 1
ATOM 10168 C C . ARG B 1 448 ? -1.462 26.234 -8.133 1 97 448 ARG B C 1
ATOM 10170 O O . ARG B 1 448 ? -0.659 25.453 -8.625 1 97 448 ARG B O 1
ATOM 10177 N N . LYS B 1 449 ? -2.365 25.906 -7.223 1 96.5 449 LYS B N 1
ATOM 10178 C CA . LYS B 1 449 ? -2.482 24.516 -6.785 1 96.5 449 LYS B CA 1
ATOM 10179 C C . LYS B 1 449 ? -3.334 23.703 -7.754 1 96.5 449 LYS B C 1
ATOM 10181 O O . LYS B 1 449 ? -3.574 22.516 -7.531 1 96.5 449 LYS B O 1
ATOM 10186 N N . GLY B 1 450 ? -3.869 24.297 -8.773 1 96.12 450 GLY B N 1
ATOM 10187 C CA . GLY B 1 450 ? -4.664 23.625 -9.781 1 96.12 450 GLY B CA 1
ATOM 10188 C C . GLY B 1 450 ? -6.156 23.844 -9.617 1 96.12 450 GLY B C 1
ATOM 10189 O O . GLY B 1 450 ? -6.957 23.281 -10.359 1 96.12 450 GLY B O 1
ATOM 10190 N N . MET B 1 451 ? -6.559 24.719 -8.758 1 97.88 451 MET B N 1
ATOM 10191 C CA . MET B 1 451 ? -7.973 24.938 -8.469 1 97.88 451 MET B CA 1
ATOM 10192 C C . MET B 1 451 ? -8.594 25.891 -9.484 1 97.88 451 MET B C 1
ATOM 10194 O O . MET B 1 451 ? -7.898 26.75 -10.047 1 97.88 451 MET B O 1
ATOM 10198 N N . THR B 1 452 ? -9.898 25.75 -9.711 1 98 452 THR B N 1
ATOM 10199 C CA . THR B 1 452 ? -10.633 26.703 -10.531 1 98 452 THR B CA 1
ATOM 10200 C C . THR B 1 452 ? -10.805 28.031 -9.789 1 98 452 THR B C 1
ATOM 10202 O O . THR B 1 452 ? -10.617 28.094 -8.57 1 98 452 THR B O 1
ATOM 10205 N N . LEU B 1 453 ? -11.109 29.062 -10.438 1 98.31 453 LEU B N 1
ATOM 10206 C CA . LEU B 1 453 ? -11.328 30.375 -9.828 1 98.31 453 LEU B CA 1
ATOM 10207 C C . LEU B 1 453 ? -12.445 30.312 -8.797 1 98.31 453 LEU B C 1
ATOM 10209 O O . LEU B 1 453 ? -12.336 30.891 -7.715 1 98.31 453 LEU B O 1
ATOM 10213 N N . GLU B 1 454 ? -13.508 29.578 -9.172 1 98.12 454 GLU B N 1
ATOM 10214 C CA . GLU B 1 454 ? -14.648 29.453 -8.266 1 98.12 454 GLU B CA 1
ATOM 10215 C C . GLU B 1 454 ? -14.25 28.766 -6.969 1 98.12 454 GLU B C 1
ATOM 10217 O O . GLU B 1 454 ? -14.664 29.172 -5.883 1 98.12 454 GLU B O 1
ATOM 10222 N N . GLU B 1 455 ? -13.477 27.766 -7.094 1 98 455 GLU B N 1
ATOM 10223 C CA . GLU B 1 455 ? -12.984 27.047 -5.918 1 98 455 GLU B CA 1
ATOM 10224 C C . GLU B 1 455 ? -12.023 27.922 -5.109 1 98 455 GLU B C 1
ATOM 10226 O O . GLU B 1 455 ? -12.125 27.984 -3.881 1 98 455 GLU B O 1
ATOM 10231 N N . ALA B 1 456 ? -11.125 28.562 -5.797 1 98.56 456 ALA B N 1
ATOM 10232 C CA . ALA B 1 456 ? -10.125 29.391 -5.141 1 98.56 456 ALA B CA 1
ATOM 10233 C C . ALA B 1 456 ? -10.781 30.516 -4.352 1 98.56 456 ALA B C 1
ATOM 10235 O O . ALA B 1 456 ? -10.297 30.906 -3.289 1 98.56 456 ALA B O 1
ATOM 10236 N N . ARG B 1 457 ? -11.852 31.062 -4.855 1 98.5 457 ARG B N 1
ATOM 10237 C CA . ARG B 1 457 ? -12.578 32.156 -4.188 1 98.5 457 ARG B CA 1
ATOM 10238 C C . ARG B 1 457 ? -13.195 31.656 -2.885 1 98.5 457 ARG B C 1
ATOM 10240 O O . ARG B 1 457 ? -13.5 32.469 -1.999 1 98.5 457 ARG B O 1
ATOM 10247 N N . ASP B 1 458 ? -13.328 30.391 -2.76 1 98.12 458 ASP B N 1
ATOM 10248 C CA . ASP B 1 458 ? -13.984 29.812 -1.587 1 98.12 458 ASP B CA 1
ATOM 10249 C C . ASP B 1 458 ? -12.969 29.312 -0.568 1 98.12 458 ASP B C 1
ATOM 10251 O O . ASP B 1 458 ? -13.297 28.516 0.309 1 98.12 458 ASP B O 1
ATOM 10255 N N . TYR B 1 459 ? -11.742 29.797 -0.676 1 98.25 459 TYR B N 1
ATOM 10256 C CA . TYR B 1 459 ? -10.695 29.328 0.218 1 98.25 459 TYR B CA 1
ATOM 10257 C C . TYR B 1 459 ? -10.977 29.734 1.658 1 98.25 459 TYR B C 1
ATOM 10259 O O . TYR B 1 459 ? -11.734 30.672 1.905 1 98.25 459 TYR B O 1
ATOM 10267 N N . CYS B 1 460 ? -10.484 29 2.586 1 97.94 460 CYS B N 1
ATOM 10268 C CA . CYS B 1 460 ? -10.414 29.344 4 1 97.94 460 CYS B CA 1
ATOM 10269 C C . CYS B 1 460 ? -8.992 29.219 4.523 1 97.94 460 CYS B C 1
ATOM 10271 O O . CYS B 1 460 ? -8.086 28.812 3.785 1 97.94 460 CYS B O 1
ATOM 10273 N N . VAL B 1 461 ? -8.82 29.688 5.664 1 96.75 461 VAL B N 1
ATOM 10274 C CA . VAL B 1 461 ? -7.5 29.625 6.281 1 96.75 461 VAL B CA 1
ATOM 10275 C C . VAL B 1 461 ? -7.5 28.578 7.387 1 96.75 461 VAL B C 1
ATOM 10277 O O . VAL B 1 461 ? -8.438 28.5 8.18 1 96.75 461 VAL B O 1
ATOM 10280 N N . VAL B 1 462 ? -6.473 27.766 7.367 1 94.75 462 VAL B N 1
ATOM 10281 C CA . VAL B 1 462 ? -6.285 26.734 8.383 1 94.75 462 VAL B CA 1
ATOM 10282 C C . VAL B 1 462 ? -5.074 27.062 9.25 1 94.75 462 VAL B C 1
ATOM 10284 O O . VAL B 1 462 ? -4.078 27.594 8.758 1 94.75 462 VAL B O 1
ATOM 10287 N N . GLY B 1 463 ? -5.293 26.766 10.492 1 89.19 463 GLY B N 1
ATOM 10288 C CA . GLY B 1 463 ? -4.168 27.016 11.375 1 89.19 463 GLY B CA 1
ATOM 10289 C C . GLY B 1 463 ? -3.754 28.484 11.414 1 89.19 463 GLY B C 1
ATOM 10290 O O . GLY B 1 463 ? -4.598 29.359 11.578 1 89.19 463 GLY B O 1
ATOM 10291 N N . CYS B 1 464 ? -2.529 28.719 11.258 1 85.06 464 CYS B N 1
ATOM 10292 C CA . CYS B 1 464 ? -1.975 30.062 11.398 1 85.06 464 CYS B CA 1
ATOM 10293 C C . CYS B 1 464 ? -2.26 30.906 10.156 1 85.06 464 CYS B C 1
ATOM 10295 O O . CYS B 1 464 ? -2.844 31.984 10.25 1 85.06 464 CYS B O 1
ATOM 10297 N N . VAL B 1 465 ? -1.854 30.344 9.023 1 92.44 465 VAL B N 1
ATOM 10298 C CA . VAL B 1 465 ? -1.986 31.172 7.836 1 92.44 465 VAL B CA 1
ATOM 10299 C C . VAL B 1 465 ? -2.152 30.297 6.602 1 92.44 465 VAL B C 1
ATOM 10301 O O . VAL B 1 465 ? -2.061 30.766 5.469 1 92.44 465 VAL B O 1
ATOM 10304 N N . GLU B 1 466 ? -2.402 29.062 6.703 1 95.38 466 GLU B N 1
ATOM 10305 C CA . GLU B 1 466 ? -2.344 28.125 5.582 1 95.38 466 GLU B CA 1
ATOM 10306 C C . GLU B 1 466 ? -3.611 28.188 4.738 1 95.38 466 GLU B C 1
ATOM 10308 O O . GLU B 1 466 ? -4.719 28.062 5.258 1 95.38 466 GLU B O 1
ATOM 10313 N N . LEU B 1 467 ? -3.439 28.344 3.471 1 97.25 467 LEU B N 1
ATOM 10314 C CA . LEU B 1 467 ? -4.559 28.391 2.537 1 97.25 467 LEU B CA 1
ATOM 10315 C C . LEU B 1 467 ? -5.102 26.984 2.277 1 97.25 467 LEU B C 1
ATOM 10317 O O . LEU B 1 467 ? -4.336 26.062 2.025 1 97.25 467 LEU B O 1
ATOM 10321 N N . ASP B 1 468 ? -6.402 26.859 2.383 1 97.56 468 ASP B N 1
ATOM 10322 C CA . ASP B 1 468 ? -7.031 25.547 2.219 1 97.56 468 ASP B CA 1
ATOM 10323 C C . ASP B 1 468 ? -8.422 25.688 1.598 1 97.56 468 ASP B C 1
ATOM 10325 O O . ASP B 1 468 ? -8.969 26.781 1.517 1 97.56 468 ASP B O 1
ATOM 10329 N N . LEU B 1 469 ? -8.852 24.641 1.002 1 98.12 469 LEU B N 1
ATOM 10330 C CA . LEU B 1 469 ? -10.227 24.531 0.517 1 98.12 469 LEU B CA 1
ATOM 10331 C C . LEU B 1 469 ? -11 23.484 1.312 1 98.12 469 LEU B C 1
ATOM 10333 O O . LEU B 1 469 ? -10.75 22.281 1.166 1 98.12 469 LEU B O 1
ATOM 10337 N N . ALA B 1 470 ? -11.953 23.875 2.08 1 97.81 470 ALA B N 1
ATOM 10338 C CA . ALA B 1 470 ? -12.664 23.031 3.031 1 97.81 470 ALA B CA 1
ATOM 10339 C C . ALA B 1 470 ? -13.359 21.875 2.318 1 97.81 470 ALA B C 1
ATOM 10341 O O . ALA B 1 470 ? -14.094 22.078 1.348 1 97.81 470 ALA B O 1
ATOM 10342 N N . GLY B 1 471 ? -13.086 20.688 2.762 1 97.75 471 GLY B N 1
ATOM 10343 C CA . GLY B 1 471 ? -13.75 19.484 2.273 1 97.75 471 GLY B CA 1
ATOM 10344 C C . GLY B 1 471 ? -13.211 19 0.94 1 97.75 471 GLY B C 1
ATOM 10345 O O . GLY B 1 471 ? -13.75 18.062 0.355 1 97.75 471 GLY B O 1
ATOM 10346 N N . LYS B 1 472 ? -12.156 19.641 0.435 1 98.12 472 LYS B N 1
ATOM 10347 C CA . LYS B 1 472 ? -11.648 19.25 -0.877 1 98.12 472 LYS B CA 1
ATOM 10348 C C . LYS B 1 472 ? -10.133 19.078 -0.854 1 98.12 472 LYS B C 1
ATOM 10350 O O . LYS B 1 472 ? -9.57 18.359 -1.682 1 98.12 472 LYS B O 1
ATOM 10355 N N . GLU B 1 473 ? -9.461 19.719 0.098 1 97.75 473 GLU B N 1
ATOM 10356 C CA . GLU B 1 473 ? -8 19.656 0.13 1 97.75 473 GLU B CA 1
ATOM 10357 C C . GLU B 1 473 ? -7.5 18.969 1.401 1 97.75 473 GLU B C 1
ATOM 10359 O O . GLU B 1 473 ? -7.93 19.312 2.506 1 97.75 473 GLU B O 1
ATOM 10364 N N . TYR B 1 474 ? -6.762 17.938 1.245 1 97.88 474 TYR B N 1
ATOM 10365 C CA . TYR B 1 474 ? -5.93 17.344 2.289 1 97.88 474 TYR B CA 1
ATOM 10366 C C . TYR B 1 474 ? -4.465 17.719 2.09 1 97.88 474 TYR B C 1
ATOM 10368 O O . TYR B 1 474 ? -3.707 16.953 1.478 1 97.88 474 TYR B O 1
ATOM 10376 N N . GLY B 1 475 ? -4.078 18.875 2.682 1 95.69 475 GLY B N 1
ATOM 10377 C CA . GLY B 1 475 ? -2.857 19.547 2.244 1 95.69 475 GLY B CA 1
ATOM 10378 C C . GLY B 1 475 ? -1.673 19.266 3.15 1 95.69 475 GLY B C 1
ATOM 10379 O O . GLY B 1 475 ? -0.551 19.688 2.857 1 95.69 475 GLY B O 1
ATOM 10380 N N . TRP B 1 476 ? -1.865 18.547 4.305 1 96.38 476 TRP B N 1
ATOM 10381 C CA . TRP B 1 476 ? -0.774 18.328 5.246 1 96.38 476 TRP B CA 1
ATOM 10382 C C . TRP B 1 476 ? -0.01 19.625 5.508 1 96.38 476 TRP B C 1
ATOM 10384 O O . TRP B 1 476 ? 1.222 19.641 5.453 1 96.38 476 TRP B O 1
ATOM 10394 N N . HIS B 1 477 ? -0.807 20.594 5.828 1 94.88 477 HIS B N 1
ATOM 10395 C CA . HIS B 1 477 ? -0.172 21.875 6.133 1 94.88 477 HIS B CA 1
ATOM 10396 C C . HIS B 1 477 ? 0.708 21.766 7.371 1 94.88 477 HIS B C 1
ATOM 10398 O O . HIS B 1 477 ? 0.466 20.922 8.242 1 94.88 477 HIS B O 1
ATOM 10404 N N . ASP B 1 478 ? 1.794 22.5 7.426 1 91.62 478 ASP B N 1
ATOM 10405 C CA . ASP B 1 478 ? 2.744 22.516 8.531 1 91.62 478 ASP B CA 1
ATOM 10406 C C . ASP B 1 478 ? 3.506 21.188 8.625 1 91.62 478 ASP B C 1
ATOM 10408 O O . ASP B 1 478 ? 3.814 20.719 9.719 1 91.62 478 ASP B O 1
ATOM 10412 N N . ALA B 1 479 ? 3.719 20.656 7.531 1 95.88 479 ALA B N 1
ATOM 10413 C CA . ALA B 1 479 ? 4.336 19.328 7.48 1 95.88 479 ALA B CA 1
ATOM 10414 C C . ALA B 1 479 ? 5.766 19.375 8.016 1 95.88 479 ALA B C 1
ATOM 10416 O O . ALA B 1 479 ? 6.273 18.375 8.531 1 95.88 479 ALA B O 1
ATOM 10417 N N . ALA B 1 480 ? 6.406 20.562 7.855 1 96.12 480 ALA B N 1
ATOM 10418 C CA . ALA B 1 480 ? 7.773 20.703 8.352 1 96.12 480 ALA B CA 1
ATOM 10419 C C . ALA B 1 480 ? 8.125 22.172 8.57 1 96.12 480 ALA B C 1
ATOM 10421 O O . ALA B 1 480 ? 7.602 23.062 7.887 1 96.12 480 ALA B O 1
ATOM 10422 N N . TYR B 1 481 ? 8.984 22.375 9.516 1 94.81 481 TYR B N 1
ATOM 10423 C CA . TYR B 1 481 ? 9.586 23.688 9.75 1 94.81 481 TYR B CA 1
ATOM 10424 C C . TYR B 1 481 ? 11.031 23.719 9.25 1 94.81 481 TYR B C 1
ATOM 10426 O O . TYR B 1 481 ? 11.852 22.891 9.664 1 94.81 481 TYR B O 1
ATOM 10434 N N . VAL B 1 482 ? 11.281 24.641 8.43 1 97.19 482 VAL B N 1
ATOM 10435 C CA . VAL B 1 482 ? 12.625 24.75 7.859 1 97.19 482 VAL B CA 1
ATOM 10436 C C . VAL B 1 482 ? 13.375 25.906 8.508 1 97.19 482 VAL B C 1
ATOM 10438 O O . VAL B 1 482 ? 12.898 27.047 8.508 1 97.19 482 VAL B O 1
ATOM 10441 N N . ASN B 1 483 ? 14.5 25.609 9.07 1 96.88 483 ASN B N 1
ATOM 10442 C CA . ASN B 1 483 ? 15.422 26.609 9.602 1 96.88 483 ASN B CA 1
ATOM 10443 C C . ASN B 1 483 ? 16.406 27.078 8.539 1 96.88 483 ASN B C 1
ATOM 10445 O O . ASN B 1 483 ? 17.531 26.609 8.477 1 96.88 483 ASN B O 1
ATOM 10449 N N . THR B 1 484 ? 16.047 28.078 7.77 1 97.94 484 THR B N 1
ATOM 10450 C CA . THR B 1 484 ? 16.844 28.484 6.613 1 97.94 484 THR B CA 1
ATOM 10451 C C . THR B 1 484 ? 18.188 29.062 7.051 1 97.94 484 THR B C 1
ATOM 10453 O O . THR B 1 484 ? 19.188 28.906 6.355 1 97.94 484 THR B O 1
ATOM 10456 N N . PRO B 1 485 ? 18.281 29.781 8.195 1 97.44 485 PRO B N 1
ATOM 10457 C CA . PRO B 1 485 ? 19.609 30.234 8.648 1 97.44 485 PRO B CA 1
ATOM 10458 C C . PRO B 1 485 ? 20.562 29.094 8.922 1 97.44 485 PRO B C 1
ATOM 10460 O O . PRO B 1 485 ? 21.781 29.25 8.742 1 97.44 485 PRO B O 1
ATOM 10463 N N . LYS B 1 486 ? 20.016 28 9.367 1 96.38 486 LYS B N 1
ATOM 10464 C CA . LYS B 1 486 ? 20.875 26.828 9.555 1 96.38 486 LYS B CA 1
ATOM 10465 C C . LYS B 1 486 ? 21.391 26.297 8.219 1 96.38 486 LYS B C 1
ATOM 10467 O O . LYS B 1 486 ? 22.5 25.781 8.133 1 96.38 486 LYS B O 1
ATOM 10472 N N . MET B 1 487 ? 20.594 26.375 7.188 1 96.94 487 MET B N 1
ATOM 10473 C CA . MET B 1 487 ? 21.078 26.062 5.844 1 96.94 487 MET B CA 1
ATOM 10474 C C . MET B 1 487 ? 22.172 27.047 5.414 1 96.94 487 MET B C 1
ATOM 10476 O O . MET B 1 487 ? 23.141 26.641 4.77 1 96.94 487 MET B O 1
ATOM 10480 N N . MET B 1 488 ? 22 28.281 5.801 1 97.25 488 MET B N 1
ATOM 10481 C CA . MET B 1 488 ? 22.984 29.312 5.477 1 97.25 488 MET B CA 1
ATOM 10482 C C . MET B 1 488 ? 24.297 29.047 6.18 1 97.25 488 MET B C 1
ATOM 10484 O O . MET B 1 488 ? 25.375 29.359 5.652 1 97.25 488 MET B O 1
ATOM 10488 N N . GLU B 1 489 ? 24.219 28.469 7.379 1 96.5 489 GLU B N 1
ATOM 10489 C CA . GLU B 1 489 ? 25.438 28.031 8.047 1 96.5 489 GLU B CA 1
ATOM 10490 C C . GLU B 1 489 ? 26.25 27.094 7.152 1 96.5 489 GLU B C 1
ATOM 10492 O O . GLU B 1 489 ? 27.484 27.188 7.105 1 96.5 489 GLU B O 1
ATOM 10497 N N . MET B 1 490 ? 25.547 26.188 6.496 1 97 490 MET B N 1
ATOM 10498 C CA . MET B 1 490 ? 26.203 25.266 5.578 1 97 490 MET B CA 1
ATOM 10499 C C . MET B 1 490 ? 26.812 26 4.391 1 97 490 MET B C 1
ATOM 10501 O O . MET B 1 490 ? 27.891 25.641 3.912 1 97 490 MET B O 1
ATOM 10505 N N . VAL B 1 491 ? 26.156 27.016 3.934 1 98 491 VAL B N 1
ATOM 10506 C CA . VAL B 1 491 ? 26.609 27.812 2.809 1 98 491 VAL B CA 1
ATOM 10507 C C . VAL B 1 491 ? 27.922 28.516 3.17 1 98 491 VAL B C 1
ATOM 10509 O O . VAL B 1 491 ? 28.859 28.547 2.371 1 98 491 VAL B O 1
ATOM 10512 N N . VAL B 1 492 ? 28.062 29.109 4.363 1 97.88 492 VAL B N 1
ATOM 10513 C CA . VAL B 1 492 ? 29.188 29.969 4.699 1 97.88 492 VAL B CA 1
ATOM 10514 C C . VAL B 1 492 ? 30.344 29.109 5.227 1 97.88 492 VAL B C 1
ATOM 10516 O O . VAL B 1 492 ? 31.484 29.578 5.301 1 97.88 492 VAL B O 1
ATOM 10519 N N . ASN B 1 493 ? 30.062 27.859 5.539 1 97.75 493 ASN B N 1
ATOM 10520 C CA . ASN B 1 493 ? 31.078 27.031 6.18 1 97.75 493 ASN B CA 1
ATOM 10521 C C . ASN B 1 493 ? 31.281 25.719 5.434 1 97.75 493 ASN B C 1
ATOM 10523 O O . ASN B 1 493 ? 31.562 24.688 6.051 1 97.75 493 ASN B O 1
ATOM 10527 N N . GLY B 1 494 ? 31.078 25.656 4.215 1 97 494 GLY B N 1
ATOM 10528 C CA . GLY B 1 494 ? 31.438 24.531 3.361 1 97 494 GLY B CA 1
ATOM 10529 C C . GLY B 1 494 ? 30.609 23.297 3.623 1 97 494 GLY B C 1
ATOM 10530 O O . GLY B 1 494 ? 31.109 22.172 3.529 1 97 494 GLY B O 1
ATOM 10531 N N . GLY B 1 495 ? 29.375 23.484 4.078 1 97.25 495 GLY B N 1
ATOM 10532 C CA . GLY B 1 495 ? 28.484 22.375 4.363 1 97.25 495 GLY B CA 1
ATOM 10533 C C . GLY B 1 495 ? 28.703 21.766 5.734 1 97.25 495 GLY B C 1
ATOM 10534 O O . GLY B 1 495 ? 28.141 20.703 6.055 1 97.25 495 GLY B O 1
ATOM 10535 N N . ARG B 1 496 ? 29.484 22.359 6.527 1 96.56 496 ARG B N 1
ATOM 10536 C CA . ARG B 1 496 ? 29.828 21.828 7.844 1 96.56 496 ARG B CA 1
ATOM 10537 C C . ARG B 1 496 ? 29.062 22.547 8.945 1 96.56 496 ARG B C 1
ATOM 10539 O O . ARG B 1 496 ? 28.844 23.766 8.859 1 96.56 496 ARG B O 1
ATOM 10546 N N . SER B 1 497 ? 28.766 21.859 9.984 1 93.88 497 SER B N 1
ATOM 10547 C CA . SER B 1 497 ? 28.109 22.438 11.156 1 93.88 497 SER B CA 1
ATOM 10548 C C . SER B 1 497 ? 29.078 23.344 11.93 1 93.88 497 SER B C 1
ATOM 10550 O O . SER B 1 497 ? 30.234 23 12.109 1 93.88 497 SER B O 1
ATOM 10552 N N . LEU B 1 498 ? 28.578 24.469 12.297 1 94.31 498 LEU B N 1
ATOM 10553 C CA . LEU B 1 498 ? 29.375 25.344 13.141 1 94.31 498 LEU B CA 1
ATOM 10554 C C . LEU B 1 498 ? 29.422 24.844 14.578 1 94.31 498 LEU B C 1
ATOM 10556 O O . LEU B 1 498 ? 30.312 25.203 15.344 1 94.31 498 LEU B O 1
ATOM 10560 N N . SER B 1 499 ? 28.438 23.984 14.914 1 90.88 499 SER B N 1
ATOM 10561 C CA . SER B 1 499 ? 28.328 23.453 16.266 1 90.88 499 SER B CA 1
ATOM 10562 C C . SER B 1 499 ? 29.25 22.25 16.469 1 90.88 499 SER B C 1
ATOM 105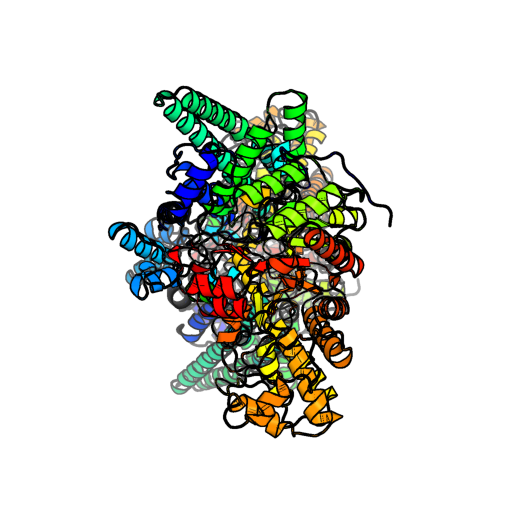64 O O . SER B 1 499 ? 29.953 22.156 17.469 1 90.88 499 SER B O 1
ATOM 10566 N N . THR B 1 500 ? 29.281 21.297 15.508 1 90.5 500 THR B N 1
ATOM 10567 C CA . THR B 1 500 ? 29.969 20.016 15.688 1 90.5 500 THR B CA 1
ATOM 10568 C C . THR B 1 500 ? 31.172 19.906 14.75 1 90.5 500 THR B C 1
ATOM 10570 O O . THR B 1 500 ? 32.062 19.078 14.969 1 90.5 500 THR B O 1
ATOM 10573 N N . GLY B 1 501 ? 31.156 20.672 13.742 1 92.5 501 GLY B N 1
ATOM 10574 C CA . GLY B 1 501 ? 32.219 20.578 12.742 1 92.5 501 GLY B CA 1
ATOM 10575 C C . GLY B 1 501 ? 31.969 19.469 11.734 1 92.5 501 GLY B C 1
ATOM 10576 O O . GLY B 1 501 ? 32.656 19.391 10.719 1 92.5 501 GLY B O 1
ATOM 10577 N N . GLU B 1 502 ? 30.938 18.719 11.922 1 94.31 502 GLU B N 1
ATOM 10578 C CA . GLU B 1 502 ? 30.641 17.578 11.062 1 94.31 502 GLU B CA 1
ATOM 10579 C C . GLU B 1 502 ? 30.188 18.016 9.68 1 94.31 502 GLU B C 1
ATOM 10581 O O . GLU B 1 502 ? 29.469 19.016 9.555 1 94.31 502 GLU B O 1
ATOM 10586 N N . GLN B 1 503 ? 30.625 17.281 8.617 1 96.44 503 GLN B N 1
ATOM 10587 C CA . GLN B 1 503 ? 30.125 17.5 7.262 1 96.44 503 GLN B CA 1
ATOM 10588 C C . GLN B 1 503 ? 28.688 17.016 7.117 1 96.44 503 GLN B C 1
ATOM 10590 O O . GLN B 1 503 ? 28.453 15.828 6.918 1 96.44 503 GLN B O 1
ATOM 10595 N N . LEU B 1 504 ? 27.797 17.875 7.172 1 95.81 504 LEU B N 1
ATOM 10596 C CA . LEU B 1 504 ? 26.375 17.531 7.117 1 95.81 504 LEU B CA 1
ATOM 10597 C C . LEU B 1 504 ? 25.859 17.609 5.684 1 95.81 504 LEU B C 1
ATOM 10599 O O . LEU B 1 504 ? 25.172 16.703 5.211 1 95.81 504 LEU B O 1
ATOM 10603 N N . GLY B 1 505 ? 26.031 18.703 5.023 1 96.25 505 GLY B N 1
ATOM 10604 C CA . GLY B 1 505 ? 25.656 18.875 3.631 1 96.25 505 GLY B CA 1
ATOM 10605 C C . GLY B 1 505 ? 26.828 18.781 2.68 1 96.25 505 GLY B C 1
ATOM 10606 O O . GLY B 1 505 ? 27.953 18.531 3.105 1 96.25 505 GLY B O 1
ATOM 10607 N N . PRO B 1 506 ? 26.594 18.953 1.377 1 97.25 506 PRO B N 1
ATOM 10608 C CA . PRO B 1 506 ? 27.703 18.906 0.418 1 97.25 506 PRO B CA 1
ATOM 10609 C C . PRO B 1 506 ? 28.656 20.094 0.562 1 97.25 506 PRO B C 1
ATOM 10611 O O . PRO B 1 506 ? 28.234 21.172 0.997 1 97.25 506 PRO B O 1
ATOM 10614 N N . ASP B 1 507 ? 29.875 19.922 0.237 1 98.19 507 ASP B N 1
ATOM 10615 C CA . ASP B 1 507 ? 30.828 21.031 0.185 1 98.19 507 ASP B CA 1
ATOM 10616 C C . ASP B 1 507 ? 30.594 21.891 -1.057 1 98.19 507 ASP B C 1
ATOM 10618 O O . ASP B 1 507 ? 31.016 21.516 -2.158 1 98.19 507 ASP B O 1
ATOM 10622 N N . THR B 1 508 ? 30.016 23.016 -0.874 1 97.62 508 THR B N 1
ATOM 10623 C CA . THR B 1 508 ? 29.688 23.906 -1.984 1 97.62 508 THR B CA 1
ATOM 10624 C C . THR B 1 508 ? 30.531 25.172 -1.931 1 97.62 508 THR B C 1
ATOM 10626 O O . THR B 1 508 ? 30.172 26.188 -2.533 1 97.62 508 THR B O 1
ATOM 10629 N N . GLY B 1 509 ? 31.609 25.156 -1.151 1 97.56 509 GLY B N 1
ATOM 10630 C CA . GLY B 1 509 ? 32.406 26.328 -0.885 1 97.56 509 GLY B CA 1
ATOM 10631 C C . GLY B 1 509 ? 32.125 26.953 0.466 1 97.56 509 GLY B C 1
ATOM 10632 O O . GLY B 1 509 ? 31.234 26.5 1.191 1 97.56 509 GLY B O 1
ATOM 10633 N N . SER B 1 510 ? 32.906 27.969 0.832 1 97.88 510 SER B N 1
ATOM 10634 C CA . SER B 1 510 ? 32.781 28.656 2.111 1 97.88 510 SER B CA 1
ATOM 10635 C C . SER B 1 510 ? 33.125 30.141 1.973 1 97.88 510 SER B C 1
ATOM 10637 O O . SER B 1 510 ? 33.719 30.562 0.975 1 97.88 510 SER B O 1
ATOM 10639 N N . LEU B 1 511 ? 32.656 30.875 2.963 1 98.06 511 LEU B N 1
ATOM 10640 C CA . LEU B 1 511 ? 32.812 32.344 2.895 1 98.06 511 LEU B CA 1
ATOM 10641 C C . LEU B 1 511 ? 34.281 32.719 2.766 1 98.06 511 LEU B C 1
ATOM 10643 O O . LEU B 1 511 ? 34.594 33.75 2.176 1 98.06 511 LEU B O 1
ATOM 10647 N N . ASP B 1 512 ? 35.219 31.922 3.252 1 96.94 512 ASP B N 1
ATOM 10648 C CA . ASP B 1 512 ? 36.656 32.219 3.178 1 96.94 512 ASP B CA 1
ATOM 10649 C C . ASP B 1 512 ? 37.25 31.812 1.825 1 96.94 512 ASP B C 1
ATOM 10651 O O . ASP B 1 512 ? 38.375 32.156 1.503 1 96.94 512 ASP B O 1
ATOM 10655 N N . THR B 1 513 ? 36.469 31.109 1.026 1 97.44 513 THR B N 1
ATOM 10656 C CA . THR B 1 513 ? 37.031 30.594 -0.227 1 97.44 513 THR B CA 1
ATOM 10657 C C . THR B 1 513 ? 36.344 31.25 -1.421 1 97.44 513 THR B C 1
ATOM 10659 O O . THR B 1 513 ? 36.844 31.234 -2.535 1 97.44 513 THR B O 1
ATOM 10662 N N . TYR B 1 514 ? 35.156 31.828 -1.259 1 98.06 514 TYR B N 1
ATOM 10663 C CA . TYR B 1 514 ? 34.406 32.406 -2.375 1 98.06 514 TYR B CA 1
ATOM 10664 C C . TYR B 1 514 ? 35.188 33.531 -3.039 1 98.06 514 TYR B C 1
ATOM 10666 O O . TYR B 1 514 ? 35.812 34.344 -2.359 1 98.06 514 TYR B O 1
ATOM 10674 N N . LYS B 1 515 ? 35.125 33.594 -4.363 1 97.31 515 LYS B N 1
ATOM 10675 C CA . LYS B 1 515 ? 35.844 34.594 -5.121 1 97.31 515 LYS B CA 1
ATOM 10676 C C . LYS B 1 515 ? 34.875 35.656 -5.645 1 97.31 515 LYS B C 1
ATOM 10678 O O . LYS B 1 515 ? 35.312 36.75 -6.043 1 97.31 515 LYS B O 1
ATOM 10683 N N . SER B 1 516 ? 33.688 35.344 -5.723 1 97.88 516 SER B N 1
ATOM 10684 C CA . SER B 1 516 ? 32.656 36.25 -6.172 1 97.88 516 SER B CA 1
ATOM 10685 C C . SER B 1 516 ? 31.359 36.062 -5.406 1 97.88 516 SER B C 1
ATOM 10687 O O . SER B 1 516 ? 31.141 35 -4.805 1 97.88 516 SER B O 1
ATOM 10689 N N . PHE B 1 517 ? 30.5 37.031 -5.469 1 98.19 517 PHE B N 1
ATOM 10690 C CA . PHE B 1 517 ? 29.219 36.938 -4.805 1 98.19 517 PHE B CA 1
ATOM 10691 C C . PHE B 1 517 ? 28.328 35.906 -5.504 1 98.19 517 PHE B C 1
ATOM 10693 O O . PHE B 1 517 ? 27.516 35.25 -4.859 1 98.19 517 PHE B O 1
ATOM 10700 N N . ASP B 1 518 ? 28.484 35.719 -6.801 1 98.19 518 ASP B N 1
ATOM 10701 C CA . ASP B 1 518 ? 27.75 34.719 -7.562 1 98.19 518 ASP B CA 1
ATOM 10702 C C . ASP B 1 518 ? 27.984 33.312 -7.012 1 98.19 518 ASP B C 1
ATOM 10704 O O . ASP B 1 518 ? 27.094 32.469 -7.035 1 98.19 518 ASP B O 1
ATOM 10708 N N . GLU B 1 519 ? 29.172 33.156 -6.566 1 98.38 519 GLU B N 1
ATOM 10709 C CA . GLU B 1 519 ? 29.5 31.859 -5.977 1 98.38 519 GLU B CA 1
ATOM 10710 C C . GLU B 1 519 ? 28.703 31.625 -4.684 1 98.38 519 GLU B C 1
ATOM 10712 O O . GLU B 1 519 ? 28.312 30.5 -4.383 1 98.38 519 GLU B O 1
ATOM 10717 N N . VAL B 1 520 ? 28.531 32.688 -3.947 1 98.56 520 VAL B N 1
ATOM 10718 C CA . VAL B 1 520 ? 27.75 32.594 -2.725 1 98.56 520 VAL B CA 1
ATOM 10719 C C . VAL B 1 520 ? 26.312 32.219 -3.062 1 98.56 520 VAL B C 1
ATOM 10721 O O . VAL B 1 520 ? 25.75 31.297 -2.461 1 98.56 520 VAL B O 1
ATOM 10724 N N . LEU B 1 521 ? 25.734 32.875 -4.055 1 98.62 521 LEU B N 1
ATOM 10725 C CA . LEU B 1 521 ? 24.359 32.625 -4.449 1 98.62 521 LEU B CA 1
ATOM 10726 C C . LEU B 1 521 ? 24.203 31.203 -4.984 1 98.62 521 LEU B C 1
ATOM 10728 O O . LEU B 1 521 ? 23.188 30.531 -4.719 1 98.62 521 LEU B O 1
ATOM 10732 N N . ALA B 1 522 ? 25.172 30.734 -5.734 1 98.44 522 ALA B N 1
ATOM 10733 C CA . ALA B 1 522 ? 25.141 29.359 -6.25 1 98.44 522 ALA B CA 1
ATOM 10734 C C . ALA B 1 522 ? 25.172 28.344 -5.113 1 98.44 522 ALA B C 1
ATOM 10736 O O . ALA B 1 522 ? 24.516 27.312 -5.184 1 98.44 522 ALA B O 1
ATOM 10737 N N . SER B 1 523 ? 26 28.641 -4.137 1 98.56 523 SER B N 1
ATOM 10738 C CA . SER B 1 523 ? 26.078 27.766 -2.969 1 98.56 523 SER B CA 1
ATOM 10739 C C . SER B 1 523 ? 24.75 27.719 -2.221 1 98.56 523 SER B C 1
ATOM 10741 O O . SER B 1 523 ? 24.359 26.656 -1.726 1 98.56 523 SER B O 1
ATOM 10743 N N . VAL B 1 524 ? 24.047 28.844 -2.117 1 98.69 524 VAL B N 1
ATOM 10744 C CA . VAL B 1 524 ? 22.734 28.875 -1.494 1 98.69 524 VAL B CA 1
ATOM 10745 C C . VAL B 1 524 ? 21.781 27.922 -2.227 1 98.69 524 VAL B C 1
ATOM 10747 O O . VAL B 1 524 ? 21.125 27.094 -1.602 1 98.69 524 VAL B O 1
ATOM 10750 N N . ASP B 1 525 ? 21.75 28.016 -3.5 1 98.44 525 ASP B N 1
ATOM 10751 C CA . ASP B 1 525 ? 20.859 27.188 -4.316 1 98.44 525 ASP B CA 1
ATOM 10752 C C . ASP B 1 525 ? 21.141 25.703 -4.109 1 98.44 525 ASP B C 1
ATOM 10754 O O . ASP B 1 525 ? 20.219 24.906 -3.951 1 98.44 525 ASP B O 1
ATOM 10758 N N . GLN B 1 526 ? 22.391 25.359 -4.051 1 98.38 526 GLN B N 1
ATOM 10759 C CA . GLN B 1 526 ? 22.797 23.953 -3.934 1 98.38 526 GLN B CA 1
ATOM 10760 C C . GLN B 1 526 ? 22.453 23.406 -2.553 1 98.38 526 GLN B C 1
ATOM 10762 O O . GLN B 1 526 ? 21.984 22.266 -2.428 1 98.38 526 GLN B O 1
ATOM 10767 N N . GLN B 1 527 ? 22.719 24.172 -1.537 1 98.25 527 GLN B N 1
ATOM 10768 C CA . GLN B 1 527 ? 22.422 23.734 -0.181 1 98.25 527 GLN B CA 1
ATOM 10769 C C . GLN B 1 527 ? 20.906 23.594 0.026 1 98.25 527 GLN B C 1
ATOM 10771 O O . GLN B 1 527 ? 20.453 22.641 0.646 1 98.25 527 GLN B O 1
ATOM 10776 N N . PHE B 1 528 ? 20.156 24.531 -0.468 1 98.38 528 PHE B N 1
ATOM 10777 C CA . PHE B 1 528 ? 18.719 24.453 -0.334 1 98.38 528 PHE B CA 1
ATOM 10778 C C . PHE B 1 528 ? 18.156 23.25 -1.093 1 98.38 528 PHE B C 1
ATOM 10780 O O . PHE B 1 528 ? 17.25 22.578 -0.62 1 98.38 528 PHE B O 1
ATOM 10787 N N . GLU B 1 529 ? 18.688 22.969 -2.27 1 98 529 GLU B N 1
ATOM 10788 C CA . GLU B 1 529 ? 18.281 21.781 -3.02 1 98 529 GLU B CA 1
ATOM 10789 C C . GLU B 1 529 ? 18.516 20.516 -2.209 1 98 529 GLU B C 1
ATOM 10791 O O . GLU B 1 529 ? 17.625 19.672 -2.094 1 98 529 GLU B O 1
ATOM 10796 N N . TYR B 1 530 ? 19.688 20.391 -1.637 1 98.12 530 TYR B N 1
ATOM 10797 C CA . TYR B 1 530 ? 20.047 19.188 -0.897 1 98.12 530 TYR B CA 1
ATOM 10798 C C . TYR B 1 530 ? 19.125 18.969 0.3 1 98.12 530 TYR B C 1
ATOM 10800 O O . TYR B 1 530 ? 18.578 17.891 0.487 1 98.12 530 TYR B O 1
ATOM 10808 N N . TRP B 1 531 ? 18.938 19.969 1.051 1 98.25 531 TRP B N 1
ATOM 10809 C CA . TRP B 1 531 ? 18.219 19.812 2.311 1 98.25 531 TRP B CA 1
ATOM 10810 C C . TRP B 1 531 ? 16.719 19.672 2.068 1 98.25 531 TRP B C 1
ATOM 10812 O O . TRP B 1 531 ? 16.031 18.953 2.797 1 98.25 531 TRP B O 1
ATOM 10822 N N . THR B 1 532 ? 16.172 20.406 1.085 1 98.38 532 THR B N 1
ATOM 10823 C CA . THR B 1 532 ? 14.75 20.219 0.77 1 98.38 532 THR B CA 1
ATOM 10824 C C . THR B 1 532 ? 14.5 18.828 0.213 1 98.38 532 THR B C 1
ATOM 10826 O O . THR B 1 532 ? 13.438 18.234 0.443 1 98.38 532 THR B O 1
ATOM 10829 N N . ASP B 1 533 ? 15.484 18.281 -0.507 1 98.38 533 ASP B N 1
ATOM 10830 C CA . ASP B 1 533 ? 15.367 16.906 -0.981 1 98.38 533 ASP B CA 1
ATOM 10831 C C . ASP B 1 533 ? 15.234 15.938 0.187 1 98.38 533 ASP B C 1
ATOM 10833 O O . ASP B 1 533 ? 14.367 15.062 0.173 1 98.38 533 ASP B O 1
ATOM 10837 N N . GLN B 1 534 ? 16.094 16.078 1.205 1 98.19 534 GLN B N 1
ATOM 10838 C CA . GLN B 1 534 ? 16.047 15.188 2.361 1 98.19 534 GLN B CA 1
ATOM 10839 C C . GLN B 1 534 ? 14.727 15.336 3.111 1 98.19 534 GLN B C 1
ATOM 10841 O O . GLN B 1 534 ? 14.102 14.344 3.477 1 98.19 534 GLN B O 1
ATOM 10846 N N . MET B 1 535 ? 14.328 16.516 3.24 1 98.31 535 MET B N 1
ATOM 10847 C CA . MET B 1 535 ? 13.117 16.812 3.998 1 98.31 535 MET B CA 1
ATOM 10848 C C . MET B 1 535 ? 11.883 16.266 3.289 1 98.31 535 MET B C 1
ATOM 10850 O O . MET B 1 535 ? 11.07 15.578 3.898 1 98.31 535 MET B O 1
ATOM 10854 N N . CYS B 1 536 ? 11.727 16.641 2.027 1 98.56 536 CYS B N 1
ATOM 10855 C CA . CYS B 1 536 ? 10.539 16.234 1.277 1 98.56 536 CYS B CA 1
ATOM 10856 C C . CYS B 1 536 ? 10.477 14.711 1.144 1 98.56 536 CYS B C 1
ATOM 10858 O O . CYS B 1 536 ? 9.398 14.125 1.199 1 98.56 536 CYS B O 1
ATOM 10860 N N . SER B 1 537 ? 11.617 14.094 0.957 1 98.38 537 SER B N 1
ATOM 10861 C CA . SER B 1 537 ? 11.664 12.641 0.898 1 98.38 537 SER B CA 1
ATOM 10862 C C . SER B 1 537 ? 11.227 12.016 2.221 1 98.38 537 SER B C 1
ATOM 10864 O O . SER B 1 537 ? 10.5 11.016 2.234 1 98.38 537 SER B O 1
ATOM 10866 N N . SER B 1 538 ? 11.68 12.547 3.309 1 98.25 538 SER B N 1
ATOM 10867 C CA . SER B 1 538 ? 11.25 12.102 4.629 1 98.25 538 SER B CA 1
ATOM 10868 C C . SER B 1 538 ? 9.734 12.234 4.793 1 98.25 538 SER B C 1
ATOM 10870 O O . SER B 1 538 ? 9.086 11.336 5.336 1 98.25 538 SER B O 1
ATOM 10872 N N . LEU B 1 539 ? 9.211 13.32 4.332 1 98.5 539 LEU B N 1
ATOM 10873 C CA . LEU B 1 539 ? 7.785 13.578 4.469 1 98.5 539 LEU B CA 1
ATOM 10874 C C . LEU B 1 539 ? 6.973 12.57 3.662 1 98.5 539 LEU B C 1
ATOM 10876 O O . LEU B 1 539 ? 5.875 12.18 4.07 1 98.5 539 LEU B O 1
ATOM 10880 N N . ASN B 1 540 ? 7.477 12.188 2.504 1 98.44 540 ASN B N 1
ATOM 10881 C CA . ASN B 1 540 ? 6.816 11.133 1.739 1 98.44 540 ASN B CA 1
ATOM 10882 C C . ASN B 1 540 ? 6.758 9.828 2.521 1 98.44 540 ASN B C 1
ATOM 10884 O O . ASN B 1 540 ? 5.746 9.125 2.488 1 98.44 540 ASN B O 1
ATOM 10888 N N . ILE B 1 541 ? 7.812 9.469 3.219 1 98.06 541 ILE B N 1
ATOM 10889 C CA . ILE B 1 541 ? 7.871 8.25 4.023 1 98.06 541 ILE B CA 1
ATOM 10890 C C . ILE B 1 541 ? 6.887 8.359 5.188 1 98.06 541 ILE B C 1
ATOM 10892 O O . ILE B 1 541 ? 6.176 7.398 5.496 1 98.06 541 ILE B O 1
ATOM 10896 N N . ILE B 1 542 ? 6.828 9.516 5.793 1 98.19 542 ILE B N 1
ATOM 10897 C CA . ILE B 1 542 ? 5.918 9.766 6.902 1 98.19 542 ILE B CA 1
ATOM 10898 C C . ILE B 1 542 ? 4.473 9.641 6.422 1 98.19 542 ILE B C 1
ATOM 10900 O O . ILE B 1 542 ? 3.641 9.023 7.09 1 98.19 542 ILE B O 1
ATOM 10904 N N . ASP B 1 543 ? 4.18 10.25 5.258 1 98 543 ASP B N 1
ATOM 10905 C CA . ASP B 1 543 ? 2.855 10.18 4.645 1 98 543 ASP B CA 1
ATOM 10906 C C . ASP B 1 543 ? 2.422 8.727 4.438 1 98 543 ASP B C 1
ATOM 10908 O O . ASP B 1 543 ? 1.303 8.352 4.797 1 98 543 ASP B O 1
ATOM 10912 N N . ASN B 1 544 ? 3.301 7.926 3.941 1 97.19 544 ASN B N 1
ATOM 10913 C CA . ASN B 1 544 ? 3.016 6.516 3.701 1 97.19 544 ASN B CA 1
ATOM 10914 C C . ASN B 1 544 ? 2.789 5.762 5.008 1 97.19 544 ASN B C 1
ATOM 10916 O O . ASN B 1 544 ? 1.99 4.824 5.059 1 97.19 544 ASN B O 1
ATOM 10920 N N . ALA B 1 545 ? 3.521 6.078 6.047 1 97.06 545 ALA B N 1
ATOM 10921 C CA . ALA B 1 545 ? 3.34 5.445 7.348 1 97.06 545 ALA B CA 1
ATOM 10922 C C . ALA B 1 545 ? 1.942 5.707 7.898 1 97.06 545 ALA B C 1
ATOM 10924 O O . ALA B 1 545 ? 1.312 4.812 8.469 1 97.06 545 ALA B O 1
ATOM 10925 N N . HIS B 1 546 ? 1.478 6.941 7.758 1 98 546 HIS B N 1
ATOM 10926 C CA . HIS B 1 546 ? 0.125 7.285 8.18 1 98 546 HIS B CA 1
ATOM 10927 C C . HIS B 1 546 ? -0.915 6.477 7.414 1 98 546 HIS B C 1
ATOM 10929 O O . HIS B 1 546 ? -1.891 5.996 7.996 1 98 546 HIS B O 1
ATOM 10935 N N . ARG B 1 547 ? -0.722 6.355 6.109 1 96.88 547 ARG B N 1
ATOM 10936 C CA . ARG B 1 547 ? -1.631 5.582 5.27 1 96.88 547 ARG B CA 1
ATOM 10937 C C . ARG B 1 547 ? -1.717 4.137 5.746 1 96.88 547 ARG B C 1
ATOM 10939 O O . ARG B 1 547 ? -2.805 3.559 5.805 1 96.88 547 ARG B O 1
ATOM 10946 N N . GLU B 1 548 ? -0.619 3.627 6.109 1 95.12 548 GLU B N 1
ATOM 10947 C CA . GLU B 1 548 ? -0.526 2.209 6.441 1 95.12 548 GLU B CA 1
ATOM 10948 C C . GLU B 1 548 ? -1.149 1.921 7.805 1 95.12 548 GLU B C 1
ATOM 10950 O O . GLU B 1 548 ? -1.849 0.92 7.977 1 95.12 548 GLU B O 1
ATOM 10955 N N . LEU B 1 549 ? -0.98 2.814 8.812 1 96.25 549 LEU B N 1
ATOM 10956 C CA . LEU B 1 549 ? -1.265 2.395 10.18 1 96.25 549 LEU B CA 1
ATOM 10957 C C . LEU B 1 549 ? -2.447 3.168 10.75 1 96.25 549 LEU B C 1
ATOM 10959 O O . LEU B 1 549 ? -3.088 2.717 11.703 1 96.25 549 LEU B O 1
ATOM 10963 N N . LYS B 1 550 ? -2.695 4.355 10.148 1 97.69 550 LYS B N 1
ATOM 10964 C CA . LYS B 1 550 ? -3.732 5.148 10.805 1 97.69 550 LYS B CA 1
ATOM 10965 C C . LYS B 1 550 ? -4.621 5.844 9.773 1 97.69 550 LYS B C 1
ATOM 10967 O O . LYS B 1 550 ? -4.648 7.074 9.703 1 97.69 550 LYS B O 1
ATOM 10972 N N . PRO B 1 551 ? -5.449 5.066 9.016 1 97.5 551 PRO B N 1
ATOM 10973 C CA . PRO B 1 551 ? -6.492 5.691 8.195 1 97.5 551 PRO B CA 1
ATOM 10974 C C . PRO B 1 551 ? -7.512 6.465 9.031 1 97.5 551 PRO B C 1
ATOM 10976 O O . PRO B 1 551 ? -7.617 6.246 10.234 1 97.5 551 PRO B O 1
ATOM 10979 N N . VAL B 1 552 ? -8.195 7.387 8.398 1 98.38 552 VAL B N 1
ATOM 10980 C CA . VAL B 1 552 ? -9.109 8.273 9.109 1 98.38 552 VAL B CA 1
ATOM 10981 C C . VAL B 1 552 ? -10.469 8.281 8.414 1 98.38 552 VAL B C 1
ATOM 10983 O O . VAL B 1 552 ? -10.914 9.32 7.914 1 98.38 552 VAL B O 1
ATOM 10986 N N . PRO B 1 553 ? -11.25 7.215 8.547 1 98.5 553 PRO B N 1
ATOM 10987 C CA . PRO B 1 553 ? -12.5 7.102 7.793 1 98.5 553 PRO B CA 1
ATOM 10988 C C . PRO B 1 553 ? -13.539 8.133 8.227 1 98.5 553 PRO B C 1
ATOM 10990 O O . PRO B 1 553 ? -14.352 8.578 7.406 1 98.5 553 PRO B O 1
ATOM 10993 N N . TYR B 1 554 ? -13.578 8.562 9.492 1 98.56 554 TYR B N 1
ATOM 10994 C CA . TYR B 1 554 ? -14.578 9.516 9.953 1 98.56 554 TYR B CA 1
ATOM 10995 C C . TYR B 1 554 ? -14.414 10.859 9.25 1 98.56 554 TYR B C 1
ATOM 10997 O O . TYR B 1 554 ? -15.352 11.359 8.633 1 98.56 554 TYR B O 1
ATOM 11005 N N . VAL B 1 555 ? -13.195 11.406 9.352 1 98.56 555 VAL B N 1
ATOM 11006 C CA . VAL B 1 555 ? -12.977 12.727 8.766 1 98.56 555 VAL B CA 1
ATOM 11007 C C . VAL B 1 555 ? -13.125 12.648 7.246 1 98.56 555 VAL B C 1
ATOM 11009 O O . VAL B 1 555 ? -13.594 13.594 6.609 1 98.56 555 VAL B O 1
ATOM 11012 N N . SER B 1 556 ? -12.836 11.539 6.66 1 98.69 556 SER B N 1
ATOM 11013 C CA . SER B 1 556 ? -12.961 11.344 5.223 1 98.69 556 SER B CA 1
ATOM 11014 C C . SER B 1 556 ? -14.406 11.484 4.766 1 98.69 556 SER B C 1
ATOM 11016 O O . SER B 1 556 ? -14.672 11.859 3.621 1 98.69 556 SER B O 1
ATOM 11018 N N . ALA B 1 557 ? -15.367 11.227 5.645 1 98.5 557 ALA B N 1
ATOM 11019 C CA . ALA B 1 557 ? -16.781 11.266 5.309 1 98.5 557 ALA B CA 1
ATOM 11020 C C . ALA B 1 557 ? -17.219 12.672 4.898 1 98.5 557 ALA B C 1
ATOM 11022 O O . ALA B 1 557 ? -18.234 12.844 4.227 1 98.5 557 ALA B O 1
ATOM 11023 N N . PHE B 1 558 ? -16.406 13.648 5.289 1 98.38 558 PHE B N 1
ATOM 11024 C CA . PHE B 1 558 ? -16.781 15.031 5.047 1 98.38 558 PHE B CA 1
ATOM 11025 C C . PHE B 1 558 ? -16.141 15.547 3.76 1 98.38 558 PHE B C 1
ATOM 11027 O O . PHE B 1 558 ? -16.281 16.719 3.422 1 98.38 558 PHE B O 1
ATOM 11034 N N . TYR B 1 559 ? -15.43 14.734 3.043 1 98.19 559 TYR B N 1
ATOM 11035 C CA . TYR B 1 559 ? -14.867 15.016 1.725 1 98.19 559 TYR B CA 1
ATOM 11036 C C . TYR B 1 559 ? -15.656 14.289 0.635 1 98.19 559 TYR B C 1
ATOM 11038 O O . TYR B 1 559 ? -15.625 13.062 0.554 1 98.19 559 TYR B O 1
ATOM 11046 N N . GLU B 1 560 ? -16.281 15.031 -0.187 1 96.94 560 GLU B N 1
ATOM 11047 C CA . GLU B 1 560 ? -17.141 14.453 -1.229 1 96.94 560 GLU B CA 1
ATOM 11048 C C . GLU B 1 560 ? -16.328 13.516 -2.131 1 96.94 560 GLU B C 1
ATOM 11050 O O . GLU B 1 560 ? -16.828 12.461 -2.537 1 96.94 560 GLU B O 1
ATOM 11055 N N . ASP B 1 561 ? -15.156 13.891 -2.479 1 97.94 561 ASP B N 1
ATOM 11056 C CA . ASP B 1 561 ? -14.32 13.094 -3.377 1 97.94 561 ASP B CA 1
ATOM 11057 C C . ASP B 1 561 ? -13.961 11.75 -2.746 1 97.94 561 ASP B C 1
ATOM 11059 O O . ASP B 1 561 ? -13.844 10.742 -3.445 1 97.94 561 ASP B O 1
ATOM 11063 N N . CYS B 1 562 ? -13.734 11.664 -1.421 1 98.12 562 CYS B N 1
ATOM 11064 C CA . CYS B 1 562 ? -13.523 10.398 -0.729 1 98.12 562 CYS B CA 1
ATOM 11065 C C . CYS B 1 562 ? -14.766 9.516 -0.834 1 98.12 562 CYS B C 1
ATOM 11067 O O . CYS B 1 562 ? -14.656 8.312 -1.076 1 98.12 562 CYS B O 1
ATOM 11069 N N . MET B 1 563 ? -15.953 10.148 -0.621 1 97.31 563 MET B N 1
ATOM 11070 C CA . MET B 1 563 ? -17.234 9.445 -0.682 1 97.31 563 MET B CA 1
ATOM 11071 C C . MET B 1 563 ? -17.453 8.836 -2.062 1 97.31 563 MET B C 1
ATOM 11073 O O . MET B 1 563 ? -17.938 7.707 -2.178 1 97.31 563 MET B O 1
ATOM 11077 N N . ILE B 1 564 ? -17.062 9.516 -3.084 1 97.12 564 ILE B N 1
ATOM 11078 C CA . ILE B 1 564 ? -17.297 9.086 -4.457 1 97.12 564 ILE B CA 1
ATOM 11079 C C . ILE B 1 564 ? -16.281 8.016 -4.844 1 97.12 564 ILE B C 1
ATOM 11081 O O . ILE B 1 564 ? -16.625 6.996 -5.434 1 97.12 564 ILE B O 1
ATOM 11085 N N . SER B 1 565 ? -15.047 8.188 -4.48 1 97 565 SER B N 1
ATOM 11086 C CA . SER B 1 565 ? -13.969 7.32 -4.941 1 97 565 SER B CA 1
ATOM 11087 C C . SER B 1 565 ? -13.875 6.055 -4.098 1 97 565 SER B C 1
ATOM 11089 O O . SER B 1 565 ? -13.344 5.039 -4.551 1 97 565 SER B O 1
ATOM 11091 N N . GLY B 1 566 ? -14.344 6.168 -2.832 1 98.12 566 GLY B N 1
ATOM 11092 C CA . GLY B 1 566 ? -14.164 5.066 -1.9 1 98.12 566 GLY B CA 1
ATOM 11093 C C . GLY B 1 566 ? -12.758 4.965 -1.35 1 98.12 566 GLY B C 1
ATOM 11094 O O . GLY B 1 566 ? -12.32 3.889 -0.934 1 98.12 566 GLY B O 1
ATOM 11095 N N . LYS B 1 567 ? -12.008 6.078 -1.368 1 98.12 567 LYS B N 1
ATOM 11096 C CA . LYS B 1 567 ? -10.633 6.113 -0.878 1 98.12 567 LYS B CA 1
ATOM 11097 C C . LYS B 1 567 ? -10.508 7.039 0.329 1 98.12 567 LYS B C 1
ATOM 11099 O O . LYS B 1 567 ? -11.07 8.133 0.34 1 98.12 567 LYS B O 1
ATOM 11104 N N . ASP B 1 568 ? -9.805 6.574 1.382 1 98.56 568 ASP B N 1
ATOM 11105 C CA . ASP B 1 568 ? -9.508 7.367 2.572 1 98.56 568 ASP B CA 1
ATOM 11106 C C . ASP B 1 568 ? -8.641 8.578 2.223 1 98.56 568 ASP B C 1
ATOM 11108 O O . ASP B 1 568 ? -7.961 8.586 1.197 1 98.56 568 ASP B O 1
ATOM 11112 N N . LEU B 1 569 ? -8.672 9.594 3.076 1 98.56 569 LEU B N 1
ATOM 11113 C CA . LEU B 1 569 ? -7.82 10.758 2.877 1 98.56 569 LEU B CA 1
ATOM 11114 C C . LEU B 1 569 ? -6.355 10.344 2.76 1 98.56 569 LEU B C 1
ATOM 11116 O O . LEU B 1 569 ? -5.625 10.859 1.912 1 98.56 569 LEU B O 1
ATOM 11120 N N . THR B 1 570 ? -5.926 9.367 3.537 1 98.06 570 THR B N 1
ATOM 11121 C CA . THR B 1 570 ? -4.539 8.922 3.57 1 98.06 570 THR B CA 1
ATOM 11122 C C . THR B 1 570 ? -4.172 8.195 2.279 1 98.06 570 THR B C 1
ATOM 11124 O O . THR B 1 570 ? -2.99 7.996 1.989 1 98.06 570 THR B O 1
ATOM 11127 N N . GLU B 1 571 ? -5.191 7.867 1.482 1 97.62 571 GLU B N 1
ATOM 11128 C CA . GLU B 1 571 ? -4.973 7.164 0.222 1 97.62 571 GLU B CA 1
ATOM 11129 C C . GLU B 1 571 ? -5.102 8.109 -0.967 1 97.62 571 GLU B C 1
ATOM 11131 O O . GLU B 1 571 ? -5.102 7.676 -2.119 1 97.62 571 GLU B O 1
ATOM 11136 N N . GLY B 1 572 ? -5.246 9.367 -0.688 1 97.94 572 GLY B N 1
ATOM 11137 C CA . GLY B 1 572 ? -5.418 10.352 -1.745 1 97.94 572 GLY B CA 1
ATOM 11138 C C . GLY B 1 572 ? -6.863 10.531 -2.162 1 97.94 572 GLY B C 1
ATOM 11139 O O . GLY B 1 572 ? -7.148 10.812 -3.33 1 97.94 572 GLY B O 1
ATOM 11140 N N . GLY B 1 573 ? -7.785 10.375 -1.284 1 98.12 573 GLY B N 1
ATOM 11141 C CA . GLY B 1 573 ? -9.203 10.438 -1.612 1 98.12 573 GLY B CA 1
ATOM 11142 C C . GLY B 1 573 ? -9.703 11.852 -1.837 1 98.12 573 GLY B C 1
ATOM 11143 O O . GLY B 1 573 ? -10.75 12.055 -2.453 1 98.12 573 GLY B O 1
ATOM 11144 N N . ALA B 1 574 ? -9.016 12.883 -1.308 1 98.25 574 ALA B N 1
ATOM 11145 C CA . ALA B 1 574 ? -9.414 14.273 -1.511 1 98.25 574 ALA B CA 1
ATOM 11146 C C . ALA B 1 574 ? -9.195 14.703 -2.957 1 98.25 574 ALA B C 1
ATOM 11148 O O . ALA B 1 574 ? -8.461 14.047 -3.701 1 98.25 574 ALA B O 1
ATOM 11149 N N . LYS B 1 575 ? -9.805 15.766 -3.371 1 98.12 575 LYS B N 1
ATOM 11150 C CA . LYS B 1 575 ? -9.609 16.297 -4.719 1 98.12 575 LYS B CA 1
ATOM 11151 C C . LYS B 1 575 ? -8.188 16.828 -4.895 1 98.12 575 LYS B C 1
ATOM 11153 O O . LYS B 1 575 ? -7.566 16.641 -5.938 1 98.12 575 LYS B O 1
ATOM 11158 N N . TYR B 1 576 ? -7.637 17.531 -3.846 1 98.12 576 TYR B N 1
ATOM 11159 C CA . TYR B 1 576 ? -6.281 18.078 -3.824 1 98.12 576 TYR B CA 1
ATOM 11160 C C . TYR B 1 576 ? -5.48 17.484 -2.672 1 98.12 576 TYR B C 1
ATOM 11162 O O . TYR B 1 576 ? -5.852 17.641 -1.506 1 98.12 576 TYR B O 1
ATOM 11170 N N . ASN B 1 577 ? -4.391 16.828 -2.932 1 98.06 577 ASN B N 1
ATOM 11171 C CA . ASN B 1 577 ? -3.623 16.062 -1.962 1 98.06 577 ASN B CA 1
ATOM 11172 C C . ASN B 1 577 ? -2.186 16.562 -1.856 1 98.06 577 ASN B C 1
ATOM 11174 O O . ASN B 1 577 ? -1.278 15.984 -2.463 1 98.06 577 ASN B O 1
ATOM 11178 N N . GLY B 1 578 ? -1.928 17.547 -1.031 1 97.44 578 GLY B N 1
ATOM 11179 C CA . GLY B 1 578 ? -0.61 18.172 -0.987 1 97.44 578 GLY B CA 1
ATOM 11180 C C . GLY B 1 578 ? 0.166 17.828 0.27 1 97.44 578 GLY B C 1
ATOM 11181 O O . GLY B 1 578 ? -0.327 17.094 1.13 1 97.44 578 GLY B O 1
ATOM 11182 N N . ILE B 1 579 ? 1.391 18.219 0.428 1 98.19 579 ILE B N 1
ATOM 11183 C CA . ILE B 1 579 ? 2.268 18.312 1.59 1 98.19 579 ILE B CA 1
ATOM 11184 C C . ILE B 1 579 ? 2.928 19.688 1.637 1 98.19 579 ILE B C 1
ATOM 11186 O O . ILE B 1 579 ? 3.438 20.172 0.624 1 98.19 579 ILE B O 1
ATOM 11190 N N . ALA B 1 580 ? 2.939 20.297 2.787 1 97.56 580 ALA B N 1
ATOM 11191 C CA . ALA B 1 580 ? 3.305 21.703 2.762 1 97.56 580 ALA B CA 1
ATOM 11192 C C . ALA B 1 580 ? 4.277 22.047 3.891 1 97.56 580 ALA B C 1
ATOM 11194 O O . ALA B 1 580 ? 3.861 22.297 5.023 1 97.56 580 ALA B O 1
ATOM 11195 N N . PRO B 1 581 ? 5.57 22.125 3.605 1 97.44 581 PRO B N 1
ATOM 11196 C CA . PRO B 1 581 ? 6.547 22.641 4.566 1 97.44 581 PRO B CA 1
ATOM 11197 C C . PRO B 1 581 ? 6.656 24.156 4.539 1 97.44 581 PRO B C 1
ATOM 11199 O O . PRO B 1 581 ? 6.312 24.797 3.533 1 97.44 581 PRO B O 1
ATOM 11202 N N . GLN B 1 582 ? 7.102 24.75 5.609 1 96.38 582 GLN B N 1
ATOM 11203 C CA . GLN B 1 582 ? 7.219 26.203 5.68 1 96.38 582 GLN B CA 1
ATOM 11204 C C . GLN B 1 582 ? 8.602 26.625 6.184 1 96.38 582 GLN B C 1
ATOM 11206 O O . GLN B 1 582 ? 9.172 25.969 7.059 1 96.38 582 GLN B O 1
ATOM 11211 N N . ALA B 1 583 ? 9.07 27.75 5.703 1 97.25 583 ALA B N 1
ATOM 11212 C CA . ALA B 1 583 ? 10.406 28.25 6.012 1 97.25 583 ALA B CA 1
ATOM 11213 C C . ALA B 1 583 ? 10.344 29.375 7.031 1 97.25 583 ALA B C 1
ATOM 11215 O O . ALA B 1 583 ? 9.422 30.188 7.008 1 97.25 583 ALA B O 1
ATOM 11216 N N . ALA B 1 584 ? 11.383 29.422 7.855 1 95.81 584 ALA B N 1
ATOM 11217 C CA . ALA B 1 584 ? 11.594 30.516 8.812 1 95.81 584 ALA B CA 1
ATOM 11218 C C . ALA B 1 584 ? 12.969 31.156 8.617 1 95.81 584 ALA B C 1
ATOM 11220 O O . ALA B 1 584 ? 13.875 30.531 8.062 1 95.81 584 ALA B O 1
ATOM 11221 N N . GLY B 1 585 ? 13.062 32.406 9.031 1 97.12 585 GLY B N 1
ATOM 11222 C CA . GLY B 1 585 ? 14.359 33.062 9.07 1 97.12 585 GLY B CA 1
ATOM 11223 C C . GLY B 1 585 ? 14.805 33.594 7.723 1 97.12 585 GLY B C 1
ATOM 11224 O O . GLY B 1 585 ? 16 33.75 7.469 1 97.12 585 GLY B O 1
ATOM 11225 N N . MET B 1 586 ? 13.898 33.906 6.871 1 96.94 586 MET B N 1
ATOM 11226 C CA . MET B 1 586 ? 14.219 34.375 5.52 1 96.94 586 MET B CA 1
ATOM 11227 C C . MET B 1 586 ? 14.961 35.719 5.559 1 96.94 586 MET B C 1
ATOM 11229 O O . MET B 1 586 ? 15.906 35.906 4.801 1 96.94 586 MET B O 1
ATOM 11233 N N . ALA B 1 587 ? 14.523 36.594 6.414 1 97.81 587 ALA B N 1
ATOM 11234 C CA . ALA B 1 587 ? 15.172 37.906 6.516 1 97.81 587 ALA B CA 1
ATOM 11235 C C . ALA B 1 587 ? 16.578 37.781 7.086 1 97.81 587 ALA B C 1
ATOM 11237 O O . ALA B 1 587 ? 17.484 38.531 6.707 1 97.81 587 ALA B O 1
ATOM 11238 N N . THR B 1 588 ? 16.734 36.844 8.023 1 98.19 588 THR B N 1
ATOM 11239 C CA . THR B 1 588 ? 18.078 36.562 8.531 1 98.19 588 THR B CA 1
ATOM 11240 C C . THR B 1 588 ? 19.016 36.188 7.391 1 98.19 588 THR B C 1
ATOM 11242 O O . THR B 1 588 ? 20.156 36.656 7.332 1 98.19 588 THR B O 1
ATOM 11245 N N . CYS B 1 589 ? 18.562 35.406 6.492 1 98.5 589 CYS B N 1
ATOM 11246 C CA . CYS B 1 589 ? 19.344 34.969 5.332 1 98.5 589 CYS B CA 1
ATOM 11247 C C . CYS B 1 589 ? 19.594 36.156 4.402 1 98.5 589 CYS B C 1
ATOM 11249 O O . CYS B 1 589 ? 20.719 36.344 3.938 1 98.5 589 CYS B O 1
ATOM 11251 N N . ALA B 1 590 ? 18.594 36.906 4.133 1 98.38 590 ALA B N 1
ATOM 11252 C CA . ALA B 1 590 ? 18.703 38.062 3.23 1 98.38 590 ALA B CA 1
ATOM 11253 C C . ALA B 1 590 ? 19.719 39.062 3.758 1 98.38 590 ALA B C 1
ATOM 11255 O O . ALA B 1 590 ? 20.547 39.562 3.006 1 98.38 590 ALA B O 1
ATOM 11256 N N . ASP B 1 591 ? 19.625 39.438 5.008 1 98.5 591 ASP B N 1
ATOM 11257 C CA . ASP B 1 591 ? 20.547 40.406 5.605 1 98.5 591 ASP B CA 1
ATOM 11258 C C . ASP B 1 591 ? 21.969 39.875 5.664 1 98.5 591 ASP B C 1
ATOM 11260 O O . ASP B 1 591 ? 22.938 40.625 5.535 1 98.5 591 ASP B O 1
ATOM 11264 N N . SER B 1 592 ? 22.109 38.562 5.93 1 98.62 592 SER B N 1
ATOM 11265 C CA . SER B 1 592 ? 23.422 37.938 5.844 1 98.62 592 SER B CA 1
ATOM 11266 C C . SER B 1 592 ? 24.031 38.125 4.453 1 98.62 592 SER B C 1
ATOM 11268 O O . SER B 1 592 ? 25.188 38.5 4.316 1 98.62 592 SER B O 1
ATOM 11270 N N . LEU B 1 593 ? 23.234 37.844 3.43 1 98.75 593 LEU B N 1
ATOM 11271 C CA . LEU B 1 593 ? 23.703 37.969 2.053 1 98.75 593 LEU B CA 1
ATOM 11272 C C . LEU B 1 593 ? 24.031 39.438 1.741 1 98.75 593 LEU B C 1
ATOM 11274 O O . LEU B 1 593 ? 25.016 39.719 1.052 1 98.75 593 LEU B O 1
ATOM 11278 N N . ALA B 1 594 ? 23.203 40.375 2.197 1 98.62 594 ALA B N 1
ATOM 11279 C CA . ALA B 1 594 ? 23.453 41.781 1.982 1 98.62 594 ALA B CA 1
ATOM 11280 C C . ALA B 1 594 ? 24.781 42.219 2.617 1 98.62 594 ALA B C 1
ATOM 11282 O O . ALA B 1 594 ? 25.547 42.969 2.02 1 98.62 594 ALA B O 1
ATOM 11283 N N . THR B 1 595 ? 25 41.781 3.824 1 98.62 595 THR B N 1
ATOM 11284 C CA . THR B 1 595 ? 26.234 42.094 4.535 1 98.62 595 THR B CA 1
ATOM 11285 C C . THR B 1 595 ? 27.453 41.562 3.777 1 98.62 595 THR B C 1
ATOM 11287 O O . THR B 1 595 ? 28.438 42.25 3.592 1 98.62 595 THR B O 1
ATOM 11290 N N . ILE B 1 596 ? 27.406 40.312 3.344 1 98.75 596 ILE B N 1
ATOM 11291 C CA . ILE B 1 596 ? 28.484 39.688 2.582 1 98.75 596 ILE B CA 1
ATOM 11292 C C . ILE B 1 596 ? 28.719 40.438 1.289 1 98.75 596 ILE B C 1
ATOM 11294 O O . ILE B 1 596 ? 29.859 40.812 0.966 1 98.75 596 ILE B O 1
ATOM 11298 N N . LYS B 1 597 ? 27.641 40.688 0.577 1 98.75 597 LYS B N 1
ATOM 11299 C CA . LYS B 1 597 ? 27.75 41.406 -0.695 1 98.75 597 LYS B CA 1
ATOM 11300 C C . LYS B 1 597 ? 28.406 42.781 -0.51 1 98.75 597 LYS B C 1
ATOM 11302 O O . LYS B 1 597 ? 29.312 43.125 -1.251 1 98.75 597 LYS B O 1
ATOM 11307 N N . GLN B 1 598 ? 27.922 43.5 0.466 1 98.62 598 GLN B N 1
ATOM 11308 C CA . GLN B 1 598 ? 28.375 44.875 0.674 1 98.62 598 GLN B CA 1
ATOM 11309 C C . GLN B 1 598 ? 29.797 44.906 1.216 1 98.62 598 GLN B C 1
ATOM 11311 O O . GLN B 1 598 ? 30.672 45.562 0.628 1 98.62 598 GLN B O 1
ATOM 11316 N N . LEU B 1 599 ? 30.094 44.25 2.293 1 98.38 599 LEU B N 1
ATOM 11317 C CA . LEU B 1 599 ? 31.328 44.438 3.055 1 98.38 599 LEU B CA 1
ATOM 11318 C C . LEU B 1 599 ? 32.469 43.625 2.471 1 98.38 599 LEU B C 1
ATOM 11320 O O . LEU B 1 599 ? 33.625 44 2.557 1 98.38 599 LEU B O 1
ATOM 11324 N N . VAL B 1 600 ? 32.188 42.469 1.867 1 98.31 600 VAL B N 1
ATOM 11325 C CA . VAL B 1 600 ? 33.25 41.562 1.402 1 98.31 600 VAL B CA 1
ATOM 11326 C C . VAL B 1 600 ? 33.5 41.781 -0.082 1 98.31 600 VAL B C 1
ATOM 11328 O O . VAL B 1 600 ? 34.656 41.844 -0.511 1 98.31 600 VAL B O 1
ATOM 11331 N N . PHE B 1 601 ? 32.5 42 -0.88 1 98.12 601 PHE B N 1
ATOM 11332 C CA . PHE B 1 601 ? 32.719 41.969 -2.318 1 98.12 601 PHE B CA 1
ATOM 11333 C C . PHE B 1 601 ? 32.625 43.344 -2.932 1 98.12 601 PHE B C 1
ATOM 11335 O O . PHE B 1 601 ? 33.469 43.719 -3.766 1 98.12 601 PHE B O 1
ATOM 11342 N N . ASP B 1 602 ? 31.578 44.125 -2.504 1 98 602 ASP B N 1
ATOM 11343 C CA . ASP B 1 602 ? 31.422 45.438 -3.113 1 98 602 ASP B CA 1
ATOM 11344 C C . ASP B 1 602 ? 32.438 46.438 -2.553 1 98 602 ASP B C 1
ATOM 11346 O O . ASP B 1 602 ? 33.125 47.125 -3.309 1 98 602 ASP B O 1
ATOM 11350 N N . GLU B 1 603 ? 32.469 46.5 -1.169 1 97.69 603 GLU B N 1
ATOM 11351 C CA . GLU B 1 603 ? 33.312 47.469 -0.521 1 97.69 603 GLU B CA 1
ATOM 11352 C C . GLU B 1 603 ? 34.688 46.875 -0.174 1 97.69 603 GLU B C 1
ATOM 11354 O O . GLU B 1 603 ? 35.656 47.625 0.011 1 97.69 603 GLU B O 1
ATOM 11359 N N . LYS B 1 604 ? 34.75 45.625 -0.066 1 97.06 604 LYS B N 1
ATOM 11360 C CA . LYS B 1 604 ? 35.969 44.906 0.282 1 97.06 604 LYS B CA 1
ATOM 11361 C C . LYS B 1 604 ? 36.594 45.469 1.566 1 97.06 604 LYS B C 1
ATOM 11363 O O . LYS B 1 604 ? 37.781 45.656 1.647 1 97.06 604 LYS B O 1
ATOM 11368 N N . ARG B 1 605 ? 35.719 45.719 2.447 1 97.06 605 ARG B N 1
ATOM 11369 C CA . ARG B 1 605 ? 36.156 46.219 3.738 1 97.06 605 ARG B CA 1
ATOM 11370 C C . ARG B 1 605 ? 36.656 45.125 4.645 1 97.06 605 ARG B C 1
ATOM 11372 O O . ARG B 1 605 ? 37.531 45.344 5.477 1 97.06 605 ARG B O 1
ATOM 11379 N N . TYR B 1 606 ? 36.094 43.969 4.488 1 97.44 606 TYR B N 1
ATOM 11380 C CA . TYR B 1 606 ? 36.5 42.781 5.227 1 97.44 606 TYR B CA 1
ATOM 11381 C C . TYR B 1 606 ? 36.625 41.594 4.293 1 97.44 606 TYR B C 1
ATOM 11383 O O . TYR B 1 606 ? 35.969 41.531 3.25 1 97.44 606 TYR B O 1
ATOM 11391 N N . SER B 1 607 ? 37.469 40.688 4.664 1 97.44 607 SER B N 1
ATOM 11392 C CA . SER B 1 607 ? 37.531 39.438 3.914 1 97.44 607 SER B CA 1
ATOM 11393 C C . SER B 1 607 ? 36.5 38.438 4.387 1 97.44 607 SER B C 1
ATOM 11395 O O . SER B 1 607 ? 35.969 38.562 5.492 1 97.44 607 SER B O 1
ATOM 11397 N N . GLY B 1 608 ? 36.219 37.531 3.473 1 97.81 608 GLY B N 1
ATOM 11398 C CA . GLY B 1 608 ? 35.312 36.469 3.861 1 97.81 608 GLY B CA 1
ATOM 11399 C C . GLY B 1 608 ? 35.781 35.688 5.074 1 97.81 608 GLY B C 1
ATOM 11400 O O . GLY B 1 608 ? 34.969 35.281 5.918 1 97.81 608 GLY B O 1
ATOM 11401 N N . ALA B 1 609 ? 37.031 35.5 5.184 1 97.56 609 ALA B N 1
ATOM 11402 C CA . ALA B 1 609 ? 37.625 34.781 6.297 1 97.56 609 ALA B CA 1
ATOM 11403 C C . ALA B 1 609 ? 37.438 35.531 7.613 1 97.56 609 ALA B C 1
ATOM 11405 O O . ALA B 1 609 ? 37.188 34.906 8.648 1 97.56 609 ALA B O 1
ATOM 11406 N N . GLU B 1 610 ? 37.594 36.812 7.527 1 97.31 610 GLU B N 1
ATOM 11407 C CA . GLU B 1 610 ? 37.375 37.625 8.719 1 97.31 610 GLU B CA 1
ATOM 11408 C C . GLU B 1 610 ? 35.938 37.594 9.195 1 97.31 610 GLU B C 1
ATOM 11410 O O . GLU B 1 610 ? 35.688 37.469 10.391 1 97.31 610 GLU B O 1
ATOM 11415 N N . MET B 1 611 ? 35.062 37.688 8.242 1 97.19 611 MET B N 1
ATOM 11416 C CA . MET B 1 611 ? 33.656 37.625 8.57 1 97.19 611 MET B CA 1
ATOM 11417 C C . MET B 1 611 ? 33.281 36.281 9.156 1 97.19 611 MET B C 1
ATOM 11419 O O . MET B 1 611 ? 32.531 36.188 10.141 1 97.19 611 MET B O 1
ATOM 11423 N N . LEU B 1 612 ? 33.75 35.188 8.578 1 97.81 612 LEU B N 1
ATOM 11424 C CA . LEU B 1 612 ? 33.469 33.844 9.039 1 97.81 612 LEU B CA 1
ATOM 11425 C C . LEU B 1 612 ? 34.031 33.625 10.445 1 97.81 612 LEU B C 1
ATOM 11427 O O . LEU B 1 612 ? 33.375 33 11.281 1 97.81 612 LEU B O 1
ATOM 11431 N N . GLN B 1 613 ? 35.188 34.125 10.695 1 97.31 613 GLN B N 1
ATOM 11432 C CA . GLN B 1 613 ? 35.812 33.969 12.016 1 97.31 613 GLN B CA 1
ATOM 11433 C C . GLN B 1 613 ? 34.969 34.688 13.078 1 97.31 613 GLN B C 1
ATOM 11435 O O . GLN B 1 613 ? 34.844 34.219 14.211 1 97.31 613 GLN B O 1
ATOM 11440 N N . ALA B 1 614 ? 34.531 35.906 12.75 1 97.56 614 ALA B N 1
ATOM 11441 C CA . ALA B 1 614 ? 33.688 36.656 13.688 1 97.56 614 ALA B CA 1
ATOM 11442 C C . ALA B 1 614 ? 32.469 35.844 14.117 1 97.56 614 ALA B C 1
ATOM 11444 O O . ALA B 1 614 ? 32.094 35.875 15.289 1 97.56 614 ALA B O 1
ATOM 11445 N N . VAL B 1 615 ? 31.875 35.188 13.18 1 96.75 615 VAL B N 1
ATOM 11446 C CA . VAL B 1 615 ? 30.688 34.375 13.453 1 96.75 615 VAL B CA 1
ATOM 11447 C C . VAL B 1 615 ? 31.062 33.156 14.273 1 96.75 615 VAL B C 1
ATOM 11449 O O . VAL B 1 615 ? 30.359 32.781 15.211 1 96.75 615 VAL B O 1
ATOM 11452 N N . LYS B 1 616 ? 32.156 32.5 13.953 1 96.69 616 LYS B N 1
ATOM 11453 C CA . LYS B 1 616 ? 32.625 31.359 14.711 1 96.69 616 LYS B CA 1
ATOM 11454 C C . LYS B 1 616 ? 32.906 31.734 16.172 1 96.69 616 LYS B C 1
ATOM 11456 O O . LYS B 1 616 ? 32.688 30.938 17.078 1 96.69 616 LYS B O 1
ATOM 11461 N N . ASP B 1 617 ? 33.312 33 16.312 1 97.31 617 ASP B N 1
ATOM 11462 C CA . ASP B 1 617 ? 33.656 33.5 17.656 1 97.31 617 ASP B CA 1
ATOM 11463 C C . ASP B 1 617 ? 32.406 34.062 18.344 1 97.31 617 ASP B C 1
ATOM 11465 O O . ASP B 1 617 ? 32.5 34.688 19.406 1 97.31 617 ASP B O 1
ATOM 11469 N N . ASN B 1 618 ? 31.297 33.938 17.766 1 97.69 618 ASN B N 1
ATOM 11470 C CA . ASN B 1 618 ? 30.047 34.469 18.297 1 97.69 618 ASN B CA 1
ATOM 11471 C C . ASN B 1 618 ? 30.141 35.969 18.5 1 97.69 618 ASN B C 1
ATOM 11473 O O . ASN B 1 618 ? 29.641 36.531 19.484 1 97.69 618 ASN B O 1
ATOM 11477 N N . TRP B 1 619 ? 30.969 36.656 17.688 1 97.38 619 TRP B N 1
ATOM 11478 C CA . TRP B 1 619 ? 31.172 38.125 17.609 1 97.38 619 TRP B CA 1
ATOM 11479 C C . TRP B 1 619 ? 32 38.594 18.797 1 97.38 619 TRP B C 1
ATOM 11481 O O . TRP B 1 619 ? 32.188 39.812 18.984 1 97.38 619 TRP B O 1
ATOM 11491 N N . VAL B 1 620 ? 32.406 37.719 19.656 1 97.56 620 VAL B N 1
ATOM 11492 C CA . VAL B 1 620 ? 33.281 38.094 20.781 1 97.56 620 VAL B CA 1
ATOM 11493 C C . VAL B 1 620 ? 34.625 38.531 20.25 1 97.56 620 VAL B C 1
ATOM 11495 O O . VAL B 1 620 ? 35.25 37.812 19.469 1 97.56 620 VAL B O 1
ATOM 11498 N N . GLY B 1 621 ? 35.094 39.594 20.609 1 97.31 621 GLY B N 1
ATOM 11499 C CA . GLY B 1 621 ? 36.344 40.125 20.141 1 97.31 621 GLY B CA 1
ATOM 11500 C C . GLY B 1 621 ? 36.219 40.875 18.828 1 97.31 621 GLY B C 1
ATOM 11501 O O . GLY B 1 621 ? 37.219 41.406 18.312 1 97.31 621 GLY B O 1
ATOM 11502 N N . HIS B 1 622 ? 35.062 40.969 18.312 1 97.5 622 HIS B N 1
ATOM 11503 C CA . HIS B 1 622 ? 34.812 41.656 17.047 1 97.5 622 HIS B CA 1
ATOM 11504 C C . HIS B 1 622 ? 33.75 42.719 17.203 1 97.5 622 HIS B C 1
ATOM 11506 O O . HIS B 1 622 ? 32.844 42.844 16.359 1 97.5 622 HIS B O 1
ATOM 11512 N N . GLU B 1 623 ? 33.844 43.5 18.188 1 96 623 GLU B N 1
ATOM 11513 C CA . GLU B 1 623 ? 32.781 44.406 18.594 1 96 623 GLU B CA 1
ATOM 11514 C C . GLU B 1 623 ? 32.531 45.469 17.531 1 96 623 GLU B C 1
ATOM 11516 O O . GLU B 1 623 ? 31.406 45.875 17.297 1 96 623 GLU B O 1
ATOM 11521 N N . LYS B 1 624 ? 33.594 45.969 16.906 1 96.31 624 LYS B N 1
ATOM 11522 C CA . LYS B 1 624 ? 33.438 47 15.867 1 96.31 624 LYS B CA 1
ATOM 11523 C C . LYS B 1 624 ? 32.688 46.438 14.664 1 96.31 624 LYS B C 1
ATOM 11525 O O . LYS B 1 624 ? 31.781 47.125 14.133 1 96.31 624 LYS B O 1
ATOM 11530 N N . LEU B 1 625 ? 33.062 45.344 14.289 1 96.88 625 LEU B N 1
ATOM 11531 C CA . LEU B 1 625 ? 32.375 44.719 13.164 1 96.88 625 LEU B CA 1
ATOM 11532 C C . LEU B 1 625 ? 30.938 44.375 13.531 1 96.88 625 LEU B C 1
ATOM 11534 O O . LEU B 1 625 ? 30.031 44.531 12.703 1 96.88 625 LEU B O 1
ATOM 11538 N N . TYR B 1 626 ? 30.703 43.844 14.742 1 97.25 626 TYR B N 1
ATOM 11539 C CA . TYR B 1 626 ? 29.375 43.531 15.242 1 97.25 626 TYR B CA 1
ATOM 11540 C C . TYR B 1 626 ? 28.469 44.75 15.195 1 97.25 626 TYR B C 1
ATOM 11542 O O . TYR B 1 626 ? 27.344 44.688 14.719 1 97.25 626 TYR B O 1
ATOM 11550 N N . ALA B 1 627 ? 29.016 45.844 15.656 1 96.81 627 ALA B N 1
ATOM 11551 C CA . ALA B 1 627 ? 28.25 47.094 15.664 1 96.81 627 ALA B CA 1
ATOM 11552 C C . ALA B 1 627 ? 27.969 47.562 14.242 1 96.81 627 ALA B C 1
ATOM 11554 O O . ALA B 1 627 ? 26.875 48.094 13.969 1 96.81 627 ALA B O 1
ATOM 11555 N N . LEU B 1 628 ? 28.938 47.438 13.414 1 97.44 628 LEU B N 1
ATOM 11556 C CA . LEU B 1 628 ? 28.781 47.875 12.031 1 97.44 628 LEU B CA 1
ATOM 11557 C C . LEU B 1 628 ? 27.656 47.094 11.352 1 97.44 628 LEU B C 1
ATOM 11559 O O . LEU B 1 628 ? 26.781 47.656 10.711 1 97.44 628 LEU B O 1
ATOM 11563 N N . VAL B 1 629 ? 27.719 45.812 11.469 1 97.62 629 VAL B N 1
ATOM 11564 C CA . VAL B 1 629 ? 26.781 44.906 10.805 1 97.62 629 VAL B CA 1
ATOM 11565 C C . VAL B 1 629 ? 25.359 45.219 11.273 1 97.62 629 VAL B C 1
ATOM 11567 O O . VAL B 1 629 ? 24.406 45.094 10.5 1 97.62 629 VAL B O 1
ATOM 11570 N N . ASN B 1 630 ? 25.172 45.562 12.508 1 97 630 ASN B N 1
ATOM 11571 C CA . ASN B 1 630 ? 23.859 45.844 13.07 1 97 630 ASN B CA 1
ATOM 11572 C C . ASN B 1 630 ? 23.469 47.312 12.922 1 97 630 ASN B C 1
ATOM 11574 O O . ASN B 1 630 ? 22.422 47.75 13.398 1 97 630 ASN B O 1
ATOM 11578 N N . SER B 1 631 ? 24.344 48.094 12.25 1 96.06 631 SER B N 1
ATOM 11579 C CA . SER B 1 631 ? 24.078 49.531 12.109 1 96.06 631 SER B CA 1
ATOM 11580 C C . SER B 1 631 ? 23.391 49.844 10.789 1 96.06 631 SER B C 1
ATOM 11582 O O . SER B 1 631 ? 23.281 48.969 9.922 1 96.06 631 SER B O 1
ATOM 11584 N N . SER B 1 632 ? 23.031 51.094 10.609 1 94.75 632 SER B N 1
ATOM 11585 C CA . SER B 1 632 ? 22.359 51.562 9.391 1 94.75 632 SER B CA 1
ATOM 11586 C C . SER B 1 632 ? 23.359 51.719 8.242 1 94.75 632 SER B C 1
ATOM 11588 O O . SER B 1 632 ? 22.969 52 7.109 1 94.75 632 SER B O 1
ATOM 11590 N N . LYS B 1 633 ? 24.594 51.531 8.516 1 96.25 633 LYS B N 1
ATOM 11591 C CA . LYS B 1 633 ? 25.609 51.625 7.48 1 96.25 633 LYS B CA 1
ATOM 11592 C C . LYS B 1 633 ? 25.594 50.375 6.59 1 96.25 633 LYS B C 1
ATOM 11594 O O . LYS B 1 633 ? 26.125 50.406 5.473 1 96.25 633 LYS B O 1
ATOM 11599 N N . VAL B 1 634 ? 25.172 49.375 7.074 1 97.31 634 VAL B N 1
ATOM 11600 C CA . VAL B 1 634 ? 24.922 48.188 6.277 1 97.31 634 VAL B CA 1
ATOM 11601 C C . VAL B 1 634 ? 23.469 48.156 5.832 1 97.31 634 VAL B C 1
ATOM 11603 O O . VAL B 1 634 ? 22.562 48.531 6.59 1 97.31 634 VAL B O 1
ATOM 11606 N N . ARG B 1 635 ? 23.25 47.75 4.645 1 97.38 635 ARG B N 1
ATOM 11607 C CA . ARG B 1 635 ? 21.906 47.781 4.055 1 97.38 635 ARG B CA 1
ATOM 11608 C C . ARG B 1 635 ? 21.125 46.531 4.453 1 97.38 635 ARG B C 1
ATOM 11610 O O . ARG B 1 635 ? 21.562 45.406 4.234 1 97.38 635 ARG B O 1
ATOM 11617 N N . HIS B 1 636 ? 19.906 46.812 5.012 1 98 636 HIS B N 1
ATOM 11618 C CA . HIS B 1 636 ? 19.109 45.719 5.562 1 98 636 HIS B CA 1
ATOM 11619 C C . HIS B 1 636 ? 17.734 45.656 4.91 1 98 636 HIS B C 1
ATOM 11621 O O . HIS B 1 636 ? 17.219 46.688 4.438 1 98 636 HIS B O 1
ATOM 11627 N N . TYR B 1 637 ? 17.141 44.469 4.891 1 98 637 TYR B N 1
ATOM 11628 C CA . TYR B 1 637 ? 15.758 44.25 4.477 1 98 637 TYR B CA 1
ATOM 11629 C C . TYR B 1 637 ? 14.781 44.969 5.398 1 98 637 TYR B C 1
ATOM 11631 O O . TYR B 1 637 ? 15.016 45.062 6.602 1 98 637 TYR B O 1
ATOM 11639 N N . GLY B 1 638 ? 13.695 45.469 4.871 1 97.12 638 GLY B N 1
ATOM 11640 C CA . GLY B 1 638 ? 12.641 46.094 5.66 1 97.12 638 GLY B CA 1
ATOM 11641 C C . GLY B 1 638 ? 12.703 47.594 5.629 1 97.12 638 GLY B C 1
ATOM 11642 O O . GLY B 1 638 ? 11.93 48.281 6.324 1 97.12 638 GLY B O 1
ATOM 11643 N N . ASN B 1 639 ? 13.578 48.156 4.77 1 97.69 639 ASN B N 1
ATOM 11644 C CA . ASN B 1 639 ? 13.789 49.594 4.746 1 97.69 639 ASN B CA 1
ATOM 11645 C C . ASN B 1 639 ? 13.531 50.156 3.359 1 97.69 639 ASN B C 1
ATOM 11647 O O . ASN B 1 639 ? 14.062 51.219 3.018 1 97.69 639 ASN B O 1
ATOM 11651 N N . ASP B 1 640 ? 12.812 49.5 2.559 1 97.5 640 ASP B N 1
ATOM 11652 C CA . ASP B 1 640 ? 12.508 49.906 1.194 1 97.5 640 ASP B CA 1
ATOM 11653 C C . ASP B 1 640 ? 13.789 50.188 0.406 1 97.5 640 ASP B C 1
ATOM 11655 O O . ASP B 1 640 ? 13.906 51.219 -0.264 1 97.5 640 ASP B O 1
ATOM 11659 N N . ASP B 1 641 ? 14.758 49.312 0.612 1 97.5 641 ASP B N 1
ATOM 11660 C CA . ASP B 1 641 ? 16.031 49.344 -0.084 1 97.5 641 ASP B CA 1
ATOM 11661 C C . ASP B 1 641 ? 16.203 48.156 -1.015 1 97.5 641 ASP B C 1
ATOM 11663 O O . ASP B 1 641 ? 16.344 47 -0.554 1 97.5 641 ASP B O 1
ATOM 11667 N N . ASP B 1 642 ? 16.328 48.406 -2.295 1 97.62 642 ASP B N 1
ATOM 11668 C CA . ASP B 1 642 ? 16.344 47.344 -3.301 1 97.62 642 ASP B CA 1
ATOM 11669 C C . ASP B 1 642 ? 17.562 46.438 -3.131 1 97.62 642 ASP B C 1
ATOM 11671 O O . ASP B 1 642 ? 17.516 45.25 -3.447 1 97.62 642 ASP B O 1
ATOM 11675 N N . TYR B 1 643 ? 18.625 47.031 -2.598 1 97.69 643 TYR B N 1
ATOM 11676 C CA . TYR B 1 643 ? 19.859 46.25 -2.412 1 97.69 643 TYR B CA 1
ATOM 11677 C C . TYR B 1 643 ? 19.609 45.031 -1.523 1 97.69 643 TYR B C 1
ATOM 11679 O O . TYR B 1 643 ? 19.984 43.938 -1.878 1 97.69 643 TYR B O 1
ATOM 11687 N N . ALA B 1 644 ? 18.953 45.219 -0.436 1 97.94 644 ALA B N 1
ATOM 11688 C CA . ALA B 1 644 ? 18.656 44.156 0.515 1 97.94 644 ALA B CA 1
ATOM 11689 C C . ALA B 1 644 ? 17.375 43.438 0.137 1 97.94 644 ALA B C 1
ATOM 11691 O O . ALA B 1 644 ? 17.281 42.219 0.277 1 97.94 644 ALA B O 1
ATOM 11692 N N . ASP B 1 645 ? 16.391 44.188 -0.336 1 98.38 645 ASP B N 1
ATOM 11693 C CA . ASP B 1 645 ? 15.094 43.594 -0.663 1 98.38 645 ASP B CA 1
ATOM 11694 C C . ASP B 1 645 ? 15.211 42.594 -1.794 1 98.38 645 ASP B C 1
ATOM 11696 O O . ASP B 1 645 ? 14.484 41.594 -1.822 1 98.38 645 ASP B O 1
ATOM 11700 N N . ASP B 1 646 ? 16.062 42.812 -2.723 1 98.31 646 ASP B N 1
ATOM 11701 C CA . ASP B 1 646 ? 16.266 41.906 -3.83 1 98.31 646 ASP B CA 1
ATOM 11702 C C . ASP B 1 646 ? 16.859 40.562 -3.34 1 98.31 646 ASP B C 1
ATOM 11704 O O . ASP B 1 646 ? 16.594 39.531 -3.918 1 98.31 646 ASP B O 1
ATOM 11708 N N . LEU B 1 647 ? 17.656 40.625 -2.348 1 98.56 647 LEU B N 1
ATOM 11709 C CA . LEU B 1 647 ? 18.234 39.406 -1.779 1 98.56 647 LEU B CA 1
ATOM 11710 C C . LEU B 1 647 ? 17.172 38.625 -0.999 1 98.56 647 LEU B C 1
ATOM 11712 O O . LEU B 1 647 ? 17.203 37.406 -0.969 1 98.56 647 LEU B O 1
ATOM 11716 N N . PHE B 1 648 ? 16.266 39.375 -0.359 1 98.5 648 PHE B N 1
ATOM 11717 C CA . PHE B 1 648 ? 15.117 38.688 0.238 1 98.5 648 PHE B CA 1
ATOM 11718 C C . PHE B 1 648 ? 14.297 37.969 -0.827 1 98.5 648 PHE B C 1
ATOM 11720 O O . PHE B 1 648 ? 13.891 36.844 -0.636 1 98.5 648 PHE B O 1
ATOM 11727 N N . LYS B 1 649 ? 14.016 38.656 -1.893 1 98.38 649 LYS B N 1
ATOM 11728 C CA . LYS B 1 649 ? 13.289 38.062 -3.016 1 98.38 649 LYS B CA 1
ATOM 11729 C C . LYS B 1 649 ? 14.008 36.812 -3.539 1 98.38 649 LYS B C 1
ATOM 11731 O O . LYS B 1 649 ? 13.367 35.812 -3.816 1 98.38 649 LYS B O 1
ATOM 11736 N N . PHE B 1 650 ? 15.32 36.875 -3.697 1 98.38 650 PHE B N 1
ATOM 11737 C CA . PHE B 1 650 ? 16.125 35.75 -4.141 1 98.38 650 PHE B CA 1
ATOM 11738 C C . PHE B 1 650 ? 15.922 34.562 -3.213 1 98.38 650 PHE B C 1
ATOM 11740 O O . PHE B 1 650 ? 15.688 33.438 -3.674 1 98.38 650 PHE B O 1
ATOM 11747 N N . MET B 1 651 ? 16.047 34.812 -1.909 1 98.38 651 MET B N 1
ATOM 11748 C CA . MET B 1 651 ? 15.906 33.719 -0.926 1 98.38 651 MET B CA 1
ATOM 11749 C C . MET B 1 651 ? 14.5 33.125 -0.968 1 98.38 651 MET B C 1
ATOM 11751 O O . MET B 1 651 ? 14.344 31.906 -0.929 1 98.38 651 MET B O 1
ATOM 11755 N N . PHE B 1 652 ? 13.508 34 -1.021 1 98.19 652 PHE B N 1
ATOM 11756 C CA . PHE B 1 652 ? 12.102 33.594 -1.069 1 98.19 652 PHE B CA 1
ATOM 11757 C C . PHE B 1 652 ? 11.836 32.719 -2.275 1 98.19 652 PHE B C 1
ATOM 11759 O O . PHE B 1 652 ? 11.266 31.625 -2.137 1 98.19 652 PHE B O 1
ATOM 11766 N N . GLU B 1 653 ? 12.266 33.125 -3.389 1 98.38 653 GLU B N 1
ATOM 11767 C CA . GLU B 1 653 ? 12.031 32.375 -4.629 1 98.38 653 GLU B CA 1
ATOM 11768 C C . GLU B 1 653 ? 12.852 31.094 -4.668 1 98.38 653 GLU B C 1
ATOM 11770 O O . GLU B 1 653 ? 12.398 30.094 -5.211 1 98.38 653 GLU B O 1
ATOM 11775 N N . CYS B 1 654 ? 14.062 31.141 -4.145 1 98.31 654 CYS B N 1
ATOM 11776 C CA . CYS B 1 654 ? 14.898 29.953 -4.074 1 98.31 654 CYS B CA 1
ATOM 11777 C C . CYS B 1 654 ? 14.203 28.844 -3.285 1 98.31 654 CYS B C 1
ATOM 11779 O O . CYS B 1 654 ? 14.094 27.719 -3.76 1 98.31 654 CYS B O 1
ATOM 11781 N N . TYR B 1 655 ? 13.742 29.156 -2.15 1 98.19 655 TYR B N 1
ATOM 11782 C CA . TYR B 1 655 ? 13.055 28.156 -1.33 1 98.19 655 TYR B CA 1
ATOM 11783 C C . TYR B 1 655 ? 11.82 27.625 -2.043 1 98.19 655 TYR B C 1
ATOM 11785 O O . TYR B 1 655 ? 11.625 26.422 -2.145 1 98.19 655 TYR B O 1
ATOM 11793 N N . CYS B 1 656 ? 10.945 28.531 -2.527 1 98.44 656 CYS B N 1
ATOM 11794 C CA . CYS B 1 656 ? 9.68 28.141 -3.148 1 98.44 656 CYS B CA 1
ATOM 11795 C C . CYS B 1 656 ? 9.922 27.234 -4.355 1 98.44 656 CYS B C 1
ATOM 11797 O O . CYS B 1 656 ? 9.219 26.25 -4.543 1 98.44 656 CYS B O 1
ATOM 11799 N N . ARG B 1 657 ? 10.883 27.531 -5.137 1 97.62 657 ARG B N 1
ATOM 11800 C CA . ARG B 1 657 ? 11.156 26.766 -6.355 1 97.62 657 ARG B CA 1
ATOM 11801 C C . ARG B 1 657 ? 11.617 25.359 -6.027 1 97.62 657 ARG B C 1
ATOM 11803 O O . ARG B 1 657 ? 11.297 24.406 -6.754 1 97.62 657 ARG B O 1
ATOM 11810 N N . HIS B 1 658 ? 12.352 25.156 -4.922 1 98.12 658 HIS B N 1
ATOM 11811 C CA . HIS B 1 658 ? 12.875 23.844 -4.57 1 98.12 658 HIS B CA 1
ATOM 11812 C C . HIS B 1 658 ? 11.797 22.969 -3.938 1 98.12 658 HIS B C 1
ATOM 11814 O O . HIS B 1 658 ? 11.977 21.766 -3.787 1 98.12 658 HIS B O 1
ATOM 11820 N N . ILE B 1 659 ? 10.641 23.547 -3.598 1 98.19 659 ILE B N 1
ATOM 11821 C CA . ILE B 1 659 ? 9.555 22.797 -2.977 1 98.19 659 ILE B CA 1
ATOM 11822 C C . ILE B 1 659 ? 8.453 22.547 -3.998 1 98.19 659 ILE B C 1
ATOM 11824 O O . ILE B 1 659 ? 7.961 21.422 -4.133 1 98.19 659 ILE B O 1
ATOM 11828 N N . SER B 1 660 ? 8.117 23.594 -4.746 1 97.19 660 SER B N 1
ATOM 11829 C CA . SER B 1 660 ? 6.953 23.594 -5.633 1 97.19 660 SER B CA 1
ATOM 11830 C C . SER B 1 660 ? 7.098 22.547 -6.73 1 97.19 660 SER B C 1
ATOM 11832 O O . SER B 1 660 ? 8.188 22.359 -7.285 1 97.19 660 SER B O 1
ATOM 11834 N N . GLY B 1 661 ? 5.965 21.812 -6.961 1 93.25 661 GLY B N 1
ATOM 11835 C CA . GLY B 1 661 ? 5.922 20.922 -8.109 1 93.25 661 GLY B CA 1
ATOM 11836 C C . GLY B 1 661 ? 6.332 19.5 -7.77 1 93.25 661 GLY B C 1
ATOM 11837 O O . GLY B 1 661 ? 6.086 18.578 -8.547 1 93.25 661 GLY B O 1
ATOM 11838 N N . ARG B 1 662 ? 7.051 19.312 -6.625 1 97.19 662 ARG B N 1
ATOM 11839 C CA . ARG B 1 662 ? 7.387 17.953 -6.199 1 97.19 662 ARG B CA 1
ATOM 11840 C C . ARG B 1 662 ? 6.125 17.125 -5.984 1 97.19 662 ARG B C 1
ATOM 11842 O O . ARG B 1 662 ? 5.137 17.609 -5.438 1 97.19 662 ARG B O 1
ATOM 11849 N N . LYS B 1 663 ? 6.141 15.859 -6.387 1 97.5 663 LYS B N 1
ATOM 11850 C CA . LYS B 1 663 ? 4.98 14.984 -6.285 1 97.5 663 LYS B CA 1
ATOM 11851 C C . LYS B 1 663 ? 4.891 14.352 -4.898 1 97.5 663 LYS B C 1
ATOM 11853 O O . LYS B 1 663 ? 5.906 14.172 -4.223 1 97.5 663 LYS B O 1
ATOM 11858 N N . THR B 1 664 ? 3.719 14.07 -4.477 1 98 664 THR B N 1
ATOM 11859 C CA . THR B 1 664 ? 3.473 13.367 -3.221 1 98 664 THR B CA 1
ATOM 11860 C C . THR B 1 664 ? 3.027 11.93 -3.48 1 98 664 THR B C 1
ATOM 11862 O O . THR B 1 664 ? 2.617 11.594 -4.594 1 98 664 THR B O 1
ATOM 11865 N N . PRO B 1 665 ? 3.027 11.047 -2.492 1 96.88 665 PRO B N 1
ATOM 11866 C CA . PRO B 1 665 ? 2.557 9.672 -2.678 1 96.88 665 PRO B CA 1
ATOM 11867 C C . PRO B 1 665 ? 1.057 9.594 -2.955 1 96.88 665 PRO B C 1
ATOM 11869 O O . PRO B 1 665 ? 0.571 8.586 -3.467 1 96.88 665 PRO B O 1
ATOM 11872 N N . ARG B 1 666 ? 0.283 10.617 -2.684 1 97.25 666 ARG B N 1
ATOM 11873 C CA . ARG B 1 666 ? -1.171 10.609 -2.814 1 97.25 666 ARG B CA 1
ATOM 11874 C C . ARG B 1 666 ? -1.604 11.219 -4.145 1 97.25 666 ARG B C 1
ATOM 11876 O O . ARG B 1 666 ? -2.799 11.414 -4.387 1 97.25 666 ARG B O 1
ATOM 11883 N N . GLY B 1 667 ? -0.691 11.625 -4.965 1 95.62 667 GLY B N 1
ATOM 11884 C CA . GLY B 1 667 ? -1.006 12.086 -6.309 1 95.62 667 GLY B CA 1
ATOM 11885 C C . GLY B 1 667 ? -1.088 13.594 -6.418 1 95.62 667 GLY B C 1
ATOM 11886 O O . GLY B 1 667 ? -1.529 14.125 -7.438 1 95.62 667 GLY B O 1
ATOM 11887 N N . GLY B 1 668 ? -0.7 14.328 -5.367 1 97.31 668 GLY B N 1
ATOM 11888 C CA . GLY B 1 668 ? -0.668 15.781 -5.402 1 97.31 668 GLY B CA 1
ATOM 11889 C C . GLY B 1 668 ? 0.735 16.344 -5.523 1 97.31 668 GLY B C 1
ATOM 11890 O O . GLY B 1 668 ? 1.617 15.703 -6.102 1 97.31 668 GLY B O 1
ATOM 11891 N N . GLU B 1 669 ? 0.885 17.578 -5.082 1 97.75 669 GLU B N 1
ATOM 11892 C CA . GLU B 1 669 ? 2.178 18.25 -5.148 1 97.75 669 GLU B CA 1
ATOM 11893 C C . GLU B 1 669 ? 2.49 18.969 -3.84 1 97.75 669 GLU B C 1
ATOM 11895 O O . GLU B 1 669 ? 1.582 19.312 -3.078 1 97.75 669 GLU B O 1
ATOM 11900 N N . PHE B 1 670 ? 3.771 19.172 -3.582 1 98.31 670 PHE B N 1
ATOM 11901 C CA . PHE B 1 670 ? 4.211 19.938 -2.422 1 98.31 670 PHE B CA 1
ATOM 11902 C C . PHE B 1 670 ? 3.877 21.422 -2.586 1 98.31 670 PHE B C 1
ATOM 11904 O O . PHE B 1 670 ? 3.832 21.922 -3.707 1 98.31 670 PHE B O 1
ATOM 11911 N N . SER B 1 671 ? 3.625 22.094 -1.504 1 97.88 671 SER B N 1
ATOM 11912 C CA . SER B 1 671 ? 3.281 23.516 -1.442 1 97.88 671 SER B CA 1
ATOM 11913 C C . SER B 1 671 ? 4.145 24.25 -0.424 1 97.88 671 SER B C 1
ATOM 11915 O O . SER B 1 671 ? 4.062 23.984 0.776 1 97.88 671 SER B O 1
ATOM 11917 N N . PRO B 1 672 ? 4.922 25.234 -0.838 1 98.19 672 PRO B N 1
ATOM 11918 C CA . PRO B 1 672 ? 5.793 25.953 0.097 1 98.19 672 PRO B CA 1
ATOM 11919 C C . PRO B 1 672 ? 5.051 27.031 0.882 1 98.19 672 PRO B C 1
ATOM 11921 O O . PRO 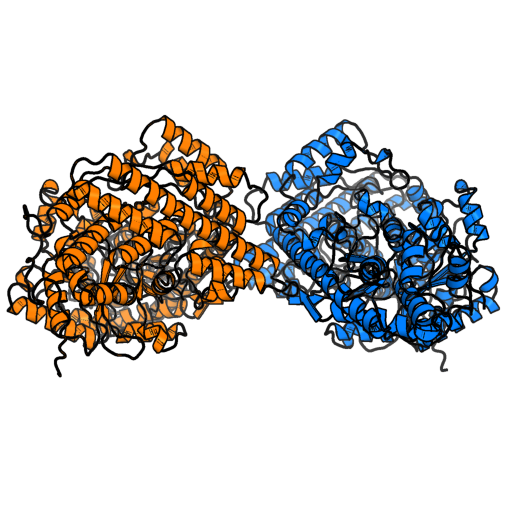B 1 672 ? 4.121 27.656 0.361 1 98.19 672 PRO B O 1
ATOM 11924 N N . GLY B 1 673 ? 5.398 27.203 2.119 1 97.38 673 GLY B N 1
ATOM 11925 C CA . GLY B 1 673 ? 4.996 28.328 2.949 1 97.38 673 GLY B CA 1
ATOM 11926 C C . GLY B 1 673 ? 6.168 29.078 3.549 1 97.38 673 GLY B C 1
ATOM 11927 O O . GLY B 1 673 ? 7.277 28.547 3.629 1 97.38 673 GLY B O 1
ATOM 11928 N N . VAL B 1 674 ? 5.961 30.344 3.867 1 97.06 674 VAL B N 1
ATOM 11929 C CA . VAL B 1 674 ? 7.008 31.125 4.512 1 97.06 674 VAL B CA 1
ATOM 11930 C C . VAL B 1 674 ? 6.445 31.812 5.762 1 97.06 674 VAL B C 1
ATOM 11932 O O . VAL B 1 674 ? 5.965 32.938 5.695 1 97.06 674 VAL B O 1
ATOM 11935 N N . TYR B 1 675 ? 6.531 31.094 6.789 1 93.94 675 TYR B N 1
ATOM 11936 C CA . TYR B 1 675 ? 6.113 31.547 8.109 1 93.94 675 TYR B CA 1
ATOM 11937 C C . TYR B 1 675 ? 6.68 30.641 9.203 1 93.94 675 TYR B C 1
ATOM 11939 O O . TYR B 1 675 ? 6.988 29.469 8.945 1 93.94 675 TYR B O 1
ATOM 11947 N N . SER B 1 676 ? 6.922 31.109 10.359 1 86.94 676 SER B N 1
ATOM 11948 C CA . SER B 1 676 ? 7.566 30.328 11.414 1 86.94 676 SER B CA 1
ATOM 11949 C C . SER B 1 676 ? 6.641 30.156 12.609 1 86.94 676 SER B C 1
ATOM 11951 O O . SER B 1 676 ? 6.938 29.375 13.523 1 86.94 676 SER B O 1
ATOM 11953 N N . VAL B 1 677 ? 5.582 30.781 12.633 1 76.5 677 VAL B N 1
ATOM 11954 C CA . VAL B 1 677 ? 4.773 30.812 13.852 1 76.5 677 VAL B CA 1
ATOM 11955 C C . VAL B 1 677 ? 5.637 31.25 15.031 1 76.5 677 VAL B C 1
ATOM 11957 O O . VAL B 1 677 ? 6.246 32.344 15 1 76.5 677 VAL B O 1
ATOM 11960 N N . ASN B 1 678 ? 5.812 30.516 16.031 1 79.31 678 ASN B N 1
ATOM 11961 C CA . ASN B 1 678 ? 6.723 30.859 17.109 1 79.31 678 ASN B CA 1
ATOM 11962 C C . ASN B 1 678 ? 7.992 30.016 17.078 1 79.31 678 ASN B C 1
ATOM 11964 O O . ASN B 1 678 ? 8.828 30.094 17.984 1 79.31 678 ASN B O 1
ATOM 11968 N N . ALA B 1 679 ? 8.109 29.391 16 1 87.69 679 ALA B N 1
ATOM 11969 C CA . ALA B 1 679 ? 9.234 28.453 15.906 1 87.69 679 ALA B CA 1
ATOM 11970 C C . ALA B 1 679 ? 10.547 29.203 15.703 1 87.69 679 ALA B C 1
ATOM 11972 O O . ALA B 1 679 ? 11.625 28.641 15.875 1 87.69 679 ALA B O 1
ATOM 11973 N N . ASN B 1 680 ? 10.492 30.469 15.336 1 91.56 680 ASN B N 1
ATOM 11974 C CA . ASN B 1 680 ? 11.711 31.234 15.086 1 91.56 680 ASN B CA 1
ATOM 11975 C C . ASN B 1 680 ? 12.602 31.297 16.312 1 91.56 680 ASN B C 1
ATOM 11977 O O . ASN B 1 680 ? 13.828 31.297 16.203 1 91.56 680 ASN B O 1
ATOM 11981 N N . VAL B 1 681 ? 11.93 31.281 17.5 1 89.44 681 VAL B N 1
ATOM 11982 C CA . VAL B 1 681 ? 12.688 31.328 18.75 1 89.44 681 VAL B CA 1
ATOM 11983 C C . VAL B 1 681 ? 13.367 29.984 18.984 1 89.44 681 VAL B C 1
ATOM 11985 O O . VAL B 1 681 ? 14.57 29.922 19.25 1 89.44 681 VAL B O 1
ATOM 11988 N N . GLY B 1 682 ? 12.57 28.922 18.953 1 87.5 682 GLY B N 1
ATOM 11989 C CA . GLY B 1 682 ? 13.125 27.594 19.109 1 87.5 682 GLY B CA 1
ATOM 11990 C C . GLY B 1 682 ? 14.219 27.281 18.109 1 87.5 682 GLY B C 1
ATOM 11991 O O . GLY B 1 682 ? 15.211 26.625 18.453 1 87.5 682 GLY B O 1
ATOM 11992 N N . MET B 1 683 ? 14.031 27.672 16.906 1 92.19 683 MET B N 1
ATOM 11993 C CA . MET B 1 683 ? 15.023 27.453 15.852 1 92.19 683 MET B CA 1
ATOM 11994 C C . MET B 1 683 ? 16.281 28.281 16.109 1 92.19 683 MET B C 1
ATOM 11996 O O . MET B 1 683 ? 17.391 27.828 15.812 1 92.19 683 MET B O 1
ATOM 12000 N N . GLY B 1 684 ? 16.062 29.469 16.625 1 92.88 684 GLY B N 1
ATOM 12001 C CA . GLY B 1 684 ? 17.203 30.281 17.016 1 92.88 684 GLY B CA 1
ATOM 12002 C C . GLY B 1 684 ? 18.078 29.625 18.078 1 92.88 684 GLY B C 1
ATOM 12003 O O . GLY B 1 684 ? 19.297 29.703 18.016 1 92.88 684 GLY B O 1
ATOM 12004 N N . LEU B 1 685 ? 17.422 28.938 19.047 1 90.25 685 LEU B N 1
ATOM 12005 C CA . LEU B 1 685 ? 18.125 28.281 20.141 1 90.25 685 LEU B CA 1
ATOM 12006 C C . LEU B 1 685 ? 19.031 27.172 19.609 1 90.25 685 LEU B C 1
ATOM 12008 O O . LEU B 1 685 ? 19.953 26.75 20.297 1 90.25 685 LEU B O 1
ATOM 12012 N N . ASN B 1 686 ? 18.734 26.766 18.375 1 90.56 686 ASN B N 1
ATOM 12013 C CA . ASN B 1 686 ? 19.516 25.688 17.766 1 90.56 686 ASN B CA 1
ATOM 12014 C C . ASN B 1 686 ? 20.391 26.203 16.641 1 90.56 686 ASN B C 1
ATOM 12016 O O . ASN B 1 686 ? 20.828 25.422 15.781 1 90.56 686 ASN B O 1
ATOM 12020 N N . THR B 1 687 ? 20.609 27.422 16.547 1 94.5 687 THR B N 1
ATOM 12021 C CA . THR B 1 687 ? 21.375 28.016 15.461 1 94.5 687 THR B CA 1
ATOM 12022 C C . THR B 1 687 ? 22.531 28.844 16.016 1 94.5 687 THR B C 1
ATOM 12024 O O . THR B 1 687 ? 22.375 29.547 17.016 1 94.5 687 THR B O 1
ATOM 12027 N N . ASN B 1 688 ? 23.641 28.734 15.461 1 96.44 688 ASN B N 1
ATOM 12028 C CA . ASN B 1 688 ? 24.812 29.516 15.844 1 96.44 688 ASN B CA 1
ATOM 12029 C C . ASN B 1 688 ? 24.703 30.969 15.367 1 96.44 688 ASN B C 1
ATOM 12031 O O . ASN B 1 688 ? 23.688 31.359 14.797 1 96.44 688 ASN B O 1
ATOM 12035 N N . ALA B 1 689 ? 25.75 31.781 15.766 1 97.5 689 ALA B N 1
ATOM 12036 C CA . ALA B 1 689 ? 25.781 33.156 15.312 1 97.5 689 ALA B CA 1
ATOM 12037 C C . ALA B 1 689 ? 25.766 33.25 13.789 1 97.5 689 ALA B C 1
ATOM 12039 O O . ALA B 1 689 ? 26.266 32.344 13.109 1 97.5 689 ALA B O 1
ATOM 12040 N N . SER B 1 690 ? 25.219 34.312 13.227 1 97.69 690 SER B N 1
ATOM 12041 C CA . SER B 1 690 ? 25.109 34.438 11.781 1 97.69 690 SER B CA 1
ATOM 12042 C C . SER B 1 690 ? 25.609 35.812 11.32 1 97.69 690 SER B C 1
ATOM 12044 O O . SER B 1 690 ? 25.781 36.719 12.133 1 97.69 690 SER B O 1
ATOM 12046 N N . ILE B 1 691 ? 25.781 35.938 10.023 1 97.88 691 ILE B N 1
ATOM 12047 C CA . ILE B 1 691 ? 26.484 37.062 9.43 1 97.88 691 ILE B CA 1
ATOM 12048 C C . ILE B 1 691 ? 25.625 38.312 9.508 1 97.88 691 ILE B C 1
ATOM 12050 O O . ILE B 1 691 ? 26.125 39.438 9.422 1 97.88 691 ILE B O 1
ATOM 12054 N N . ASP B 1 692 ? 24.344 38.188 9.734 1 97.31 692 ASP B N 1
ATOM 12055 C CA . ASP B 1 692 ? 23.422 39.344 9.859 1 97.31 692 ASP B CA 1
ATOM 12056 C C . ASP B 1 692 ? 23.609 40.031 11.195 1 97.31 692 ASP B C 1
ATOM 12058 O O . ASP B 1 692 ? 23 41.094 11.445 1 97.31 692 ASP B O 1
ATOM 12062 N N . GLY B 1 693 ? 24.406 39.5 12.023 1 97 693 GLY B N 1
ATOM 12063 C CA . GLY B 1 693 ? 24.688 40.156 13.289 1 97 693 GLY B CA 1
ATOM 12064 C C . GLY B 1 693 ? 23.984 39.5 14.461 1 97 693 GLY B C 1
ATOM 12065 O O . GLY B 1 693 ? 23.906 40.094 15.547 1 97 693 GLY B O 1
ATOM 12066 N N . ARG B 1 694 ? 23.391 38.375 14.297 1 96.5 694 ARG B N 1
ATOM 12067 C CA . ARG B 1 694 ? 22.766 37.625 15.367 1 96.5 694 ARG B CA 1
ATOM 12068 C C . ARG B 1 694 ? 23.812 36.812 16.141 1 96.5 694 ARG B C 1
ATOM 12070 O O . ARG B 1 694 ? 24.688 36.188 15.547 1 96.5 694 ARG B O 1
ATOM 12077 N N . LYS B 1 695 ? 23.672 36.781 17.438 1 96.75 695 LYS B N 1
ATOM 12078 C CA . LYS B 1 695 ? 24.5 35.906 18.25 1 96.75 695 LYS B CA 1
ATOM 12079 C C . LYS B 1 695 ? 23.875 34.531 18.375 1 96.75 695 LYS B C 1
ATOM 12081 O O . LYS B 1 695 ? 22.703 34.344 18.062 1 96.75 695 LYS B O 1
ATOM 12086 N N . LYS B 1 696 ? 24.734 33.656 18.844 1 95.44 696 LYS B N 1
ATOM 12087 C CA . LYS B 1 696 ? 24.266 32.281 19.047 1 95.44 696 LYS B CA 1
ATOM 12088 C C . LYS B 1 696 ? 23.047 32.25 19.969 1 95.44 696 LYS B C 1
ATOM 12090 O O . LYS B 1 696 ? 23 33 20.953 1 95.44 696 LYS B O 1
ATOM 12095 N N . PHE B 1 697 ? 21.953 31.531 19.578 1 92.5 697 PHE B N 1
ATOM 12096 C CA . PHE B 1 697 ? 20.766 31.188 20.359 1 92.5 697 PHE B CA 1
ATOM 12097 C C . PHE B 1 697 ? 19.75 32.312 20.312 1 92.5 697 PHE B C 1
ATOM 12099 O O . PHE B 1 697 ? 18.625 32.156 20.766 1 92.5 697 PHE B O 1
ATOM 12106 N N . GLU B 1 698 ? 20.156 33.531 19.703 1 93.88 698 GLU B N 1
ATOM 12107 C CA . GLU B 1 698 ? 19.141 34.562 19.484 1 93.88 698 GLU B CA 1
ATOM 12108 C C . GLU B 1 698 ? 18.094 34.094 18.484 1 93.88 698 GLU B C 1
ATOM 12110 O O . GLU B 1 698 ? 18.375 33.312 17.578 1 93.88 698 GLU B O 1
ATOM 12115 N N . PRO B 1 699 ? 16.906 34.562 18.672 1 93.25 699 PRO B N 1
ATOM 12116 C CA . PRO B 1 699 ? 15.867 34.188 17.719 1 93.25 699 PRO B CA 1
ATOM 12117 C C . PRO B 1 699 ? 16.219 34.562 16.281 1 93.25 699 PRO B C 1
ATOM 12119 O O . PRO B 1 699 ? 16.859 35.594 16.062 1 93.25 699 PRO B O 1
ATOM 12122 N N . ILE B 1 700 ? 15.922 33.781 15.352 1 95.81 700 ILE B N 1
ATOM 12123 C CA . ILE B 1 700 ? 16.016 34.156 13.953 1 95.81 700 ILE B CA 1
ATOM 12124 C C . ILE B 1 700 ? 14.82 35.031 13.586 1 95.81 700 ILE B C 1
ATOM 12126 O O . ILE B 1 700 ? 13.906 35.219 14.391 1 95.81 700 ILE B O 1
ATOM 12130 N N . SER B 1 701 ? 14.93 35.656 12.398 1 95.25 701 SER B N 1
ATOM 12131 C CA . SER B 1 701 ? 13.836 36.531 12.016 1 95.25 701 SER B CA 1
ATOM 12132 C C . SER B 1 701 ? 12.516 35.781 11.945 1 95.25 701 SER B C 1
ATOM 12134 O O . SER B 1 701 ? 12.477 34.625 11.531 1 95.25 701 SER B O 1
ATOM 12136 N N . ASP B 1 702 ? 11.469 36.406 12.367 1 90.75 702 ASP B N 1
ATOM 12137 C CA . ASP B 1 702 ? 10.156 35.75 12.414 1 90.75 702 ASP B CA 1
ATOM 12138 C C . ASP B 1 702 ? 9.422 35.938 11.086 1 90.75 702 ASP B C 1
ATOM 12140 O O . ASP B 1 702 ? 9.422 37 10.5 1 90.75 702 ASP B O 1
ATOM 12144 N N . ASN B 1 703 ? 8.828 34.844 10.594 1 92.81 703 ASN B N 1
ATOM 12145 C CA . ASN B 1 703 ? 7.949 34.906 9.422 1 92.81 703 ASN B CA 1
ATOM 12146 C C . ASN B 1 703 ? 8.578 35.688 8.281 1 92.81 703 ASN B C 1
ATOM 12148 O O . ASN B 1 703 ? 9.711 35.438 7.891 1 92.81 703 ASN B O 1
ATOM 12152 N N . MET B 1 704 ? 7.887 36.75 7.734 1 95.38 704 MET B N 1
ATOM 12153 C CA . MET B 1 704 ? 8.43 37.594 6.676 1 95.38 704 MET B CA 1
ATOM 12154 C C . MET B 1 704 ? 8.961 38.906 7.25 1 95.38 704 MET B C 1
ATOM 12156 O O . MET B 1 704 ? 9.195 39.844 6.512 1 95.38 704 MET B O 1
ATOM 12160 N N . GLY B 1 705 ? 9.125 38.906 8.555 1 94.31 705 GLY B N 1
ATOM 12161 C CA . GLY B 1 705 ? 9.516 40.125 9.234 1 94.31 705 GLY B CA 1
ATOM 12162 C C . GLY B 1 705 ? 11.016 40.375 9.211 1 94.31 705 GLY B C 1
ATOM 12163 O O . GLY B 1 705 ? 11.789 39.469 8.914 1 94.31 705 GLY B O 1
ATOM 12164 N N . PRO B 1 706 ? 11.422 41.594 9.477 1 96.12 706 PRO B N 1
ATOM 12165 C CA . PRO B 1 706 ? 12.844 41.938 9.477 1 96.12 706 PRO B CA 1
ATOM 12166 C C . PRO B 1 706 ? 13.602 41.344 10.656 1 96.12 706 PRO B C 1
ATOM 12168 O O . PRO B 1 706 ? 12.992 40.688 11.523 1 96.12 706 PRO B O 1
ATOM 12171 N N . VAL B 1 707 ? 14.891 41.5 10.625 1 96.75 707 VAL B N 1
ATOM 12172 C CA . VAL B 1 707 ? 15.766 40.938 11.656 1 96.75 707 VAL B CA 1
ATOM 12173 C C . VAL B 1 707 ? 15.75 41.844 12.883 1 96.75 707 VAL B C 1
ATOM 12175 O O . VAL B 1 707 ? 15.781 43.094 12.758 1 96.75 707 VAL B O 1
ATOM 12178 N N . HIS B 1 708 ? 15.625 41.25 14.055 1 93.56 708 HIS B N 1
ATOM 12179 C CA . HIS B 1 708 ? 15.75 41.906 15.344 1 93.56 708 HIS B CA 1
ATOM 12180 C C . HIS B 1 708 ? 16.766 41.219 16.234 1 93.56 708 HIS B C 1
ATOM 12182 O O . HIS B 1 708 ? 16.484 40.156 16.797 1 93.56 708 HIS B O 1
ATOM 12188 N N . THR B 1 709 ? 17.891 41.844 16.375 1 92.94 709 THR B N 1
ATOM 12189 C CA . THR B 1 709 ? 18.938 41.25 17.219 1 92.94 709 THR B CA 1
ATOM 12190 C C . THR B 1 709 ? 19.078 42.062 18.516 1 92.94 709 THR B C 1
ATOM 12192 O O . THR B 1 709 ? 18.406 43.062 18.719 1 92.94 709 THR B O 1
ATOM 12195 N N . ASP B 1 710 ? 19.969 41.562 19.391 1 89.94 710 ASP B N 1
ATOM 12196 C CA . ASP B 1 710 ? 20.312 42.281 20.594 1 89.94 710 ASP B CA 1
ATOM 12197 C C . ASP B 1 710 ? 21.047 43.594 20.25 1 89.94 710 ASP B C 1
ATOM 12199 O O . ASP B 1 710 ? 21.078 44.531 21.062 1 89.94 710 ASP B O 1
ATOM 12203 N N . GLY B 1 711 ? 21.625 43.594 19.062 1 89.44 711 GLY B N 1
ATOM 12204 C CA . GLY B 1 711 ? 22.328 44.781 18.609 1 89.44 711 GLY B CA 1
ATOM 12205 C C . GLY B 1 711 ? 21.422 45.844 18.062 1 89.44 711 GLY B C 1
ATOM 12206 O O . GLY B 1 711 ? 21.812 47 17.938 1 89.44 711 GLY B O 1
ATOM 12207 N N . GLY B 1 712 ? 20.234 45.469 17.734 1 89.12 712 GLY B N 1
ATOM 12208 C CA . GLY B 1 712 ? 19.266 46.406 17.234 1 89.12 712 GLY B CA 1
ATOM 12209 C C . GLY B 1 712 ? 18.359 45.844 16.156 1 89.12 712 GLY B C 1
ATOM 12210 O O . GLY B 1 712 ? 18.672 44.812 15.562 1 89.12 712 GLY B O 1
ATOM 12211 N N . SER B 1 713 ? 17.281 46.562 15.953 1 92.62 713 SER B N 1
ATOM 12212 C CA . SER B 1 713 ? 16.375 46.188 14.883 1 92.62 713 SER B CA 1
ATOM 12213 C C . SER B 1 713 ? 16.859 46.688 13.531 1 92.62 713 SER B C 1
ATOM 12215 O O . SER B 1 713 ? 17.391 47.812 13.438 1 92.62 713 SER B O 1
ATOM 12217 N N . HIS B 1 714 ? 16.719 45.875 12.578 1 96.12 714 HIS B N 1
ATOM 12218 C CA . HIS B 1 714 ? 17.25 46.219 11.266 1 96.12 714 HIS B CA 1
ATOM 12219 C C . HIS B 1 714 ? 16.25 47.062 10.484 1 96.12 714 HIS B C 1
ATOM 12221 O O . HIS B 1 714 ? 16.609 47.688 9.484 1 96.12 714 HIS B O 1
ATOM 12227 N N . ASP B 1 715 ? 14.977 47.062 10.836 1 94.5 715 ASP B N 1
ATOM 12228 C CA . ASP B 1 715 ? 13.992 47.938 10.203 1 94.5 715 ASP B CA 1
ATOM 12229 C C . ASP B 1 715 ? 13.922 49.281 10.922 1 94.5 715 ASP B C 1
ATOM 12231 O O . ASP B 1 715 ? 13.352 49.375 12.016 1 94.5 715 ASP B O 1
ATOM 12235 N N . ILE B 1 716 ? 14.344 50.312 10.258 1 93.69 716 ILE B N 1
ATOM 12236 C CA . ILE B 1 716 ? 14.484 51.594 10.945 1 93.69 716 ILE B CA 1
ATOM 12237 C C . ILE B 1 716 ? 13.727 52.656 10.18 1 93.69 716 ILE B C 1
ATOM 12239 O O . ILE B 1 716 ? 13.75 53.844 10.562 1 93.69 716 ILE B O 1
ATOM 12243 N N . CYS B 1 717 ? 13.117 52.344 9.078 1 93.88 717 CYS B N 1
ATOM 12244 C CA . CYS B 1 717 ? 12.555 53.344 8.211 1 93.88 717 CYS B CA 1
ATOM 12245 C C . CYS B 1 717 ? 11.031 53.406 8.328 1 93.88 717 CYS B C 1
ATOM 12247 O O . CYS B 1 717 ? 10.352 54 7.492 1 93.88 717 CYS B O 1
ATOM 12249 N N . GLY B 1 718 ? 10.398 52.625 9.273 1 91.56 718 GLY B N 1
ATOM 12250 C CA . GLY B 1 718 ? 8.977 52.75 9.578 1 91.56 718 GLY B CA 1
ATOM 12251 C C . GLY B 1 718 ? 8.117 51.719 8.867 1 91.56 718 GLY B C 1
ATOM 12252 O O . GLY B 1 718 ? 8.617 50.938 8.055 1 91.56 718 GLY B O 1
ATOM 12253 N N . PRO B 1 719 ? 6.785 51.781 9.156 1 92.94 719 PRO B N 1
ATOM 12254 C CA . PRO B 1 719 ? 5.871 50.719 8.695 1 92.94 719 PRO B CA 1
ATOM 12255 C C . PRO B 1 719 ? 5.668 50.75 7.18 1 92.94 719 PRO B C 1
ATOM 12257 O O . PRO B 1 719 ? 5.547 49.719 6.551 1 92.94 719 PRO B O 1
ATOM 12260 N N . THR B 1 720 ? 5.602 51.906 6.586 1 93.12 720 THR B N 1
ATOM 12261 C CA . THR B 1 720 ? 5.395 52 5.145 1 93.12 720 THR B CA 1
ATOM 12262 C C . THR B 1 720 ? 6.578 51.406 4.387 1 93.12 720 THR B C 1
ATOM 12264 O O . THR B 1 720 ? 6.395 50.719 3.396 1 93.12 720 THR B O 1
ATOM 12267 N N . ALA B 1 721 ? 7.777 51.719 4.828 1 95.56 721 ALA B N 1
ATOM 12268 C CA . ALA B 1 721 ? 8.977 51.156 4.223 1 95.56 721 ALA B CA 1
ATOM 12269 C C . ALA B 1 721 ? 8.984 49.625 4.344 1 95.56 721 ALA B C 1
ATOM 12271 O O . ALA B 1 721 ? 9.391 48.938 3.418 1 95.56 721 ALA B O 1
ATOM 12272 N N . LEU B 1 722 ? 8.57 49.219 5.445 1 95.31 722 LEU B N 1
ATOM 12273 C CA . LEU B 1 722 ? 8.516 47.781 5.691 1 95.31 722 LEU B CA 1
ATOM 12274 C C . LEU B 1 722 ? 7.559 47.094 4.723 1 95.31 722 LEU B C 1
ATOM 12276 O O . LEU B 1 722 ? 7.887 46.062 4.148 1 95.31 722 LEU B O 1
ATOM 12280 N N . VAL B 1 723 ? 6.375 47.625 4.508 1 95.56 723 VAL B N 1
ATOM 12281 C CA . VAL B 1 723 ? 5.371 47.031 3.611 1 95.56 723 VAL B CA 1
ATOM 12282 C C . VAL B 1 723 ? 5.887 47.094 2.174 1 95.56 723 VAL B C 1
ATOM 12284 O O . VAL B 1 723 ? 5.656 46.156 1.404 1 95.56 723 VAL B O 1
ATOM 12287 N N . ASN B 1 724 ? 6.559 48.156 1.85 1 96.56 724 ASN B N 1
ATOM 12288 C CA . ASN B 1 724 ? 7.145 48.25 0.516 1 96.56 724 ASN B CA 1
ATOM 12289 C C . ASN B 1 724 ? 8.148 47.125 0.263 1 96.56 724 ASN B C 1
ATOM 12291 O O . ASN B 1 724 ? 8.172 46.562 -0.821 1 96.56 724 ASN B O 1
ATOM 12295 N N . SER B 1 725 ? 8.992 46.875 1.215 1 97.38 725 SER B N 1
ATOM 12296 C CA . SER B 1 725 ? 9.953 45.781 1.099 1 97.38 725 SER B CA 1
ATOM 12297 C C . SER B 1 725 ? 9.242 44.438 0.982 1 97.38 725 SER B C 1
ATOM 12299 O O . SER B 1 725 ? 9.602 43.625 0.141 1 97.38 725 SER B O 1
ATOM 12301 N N . LEU B 1 726 ? 8.242 44.281 1.797 1 96.88 726 LEU B N 1
ATOM 12302 C CA . LEU B 1 726 ? 7.48 43.031 1.895 1 96.88 726 LEU B CA 1
ATOM 12303 C C . LEU B 1 726 ? 6.805 42.719 0.568 1 96.88 726 LEU B C 1
ATOM 12305 O O . LEU B 1 726 ? 6.707 41.531 0.19 1 96.88 726 LEU B O 1
ATOM 12309 N N . THR B 1 727 ? 6.348 43.625 -0.165 1 96.94 727 THR B N 1
ATOM 12310 C CA . THR B 1 727 ? 5.477 43.406 -1.316 1 96.94 727 THR B CA 1
ATOM 12311 C C . THR B 1 727 ? 6.289 43.344 -2.604 1 96.94 727 THR B C 1
ATOM 12313 O O . THR B 1 727 ? 5.727 43.281 -3.699 1 96.94 727 THR B O 1
ATOM 12316 N N . LYS B 1 728 ? 7.586 43.375 -2.484 1 96.69 728 LYS B N 1
ATOM 12317 C CA . LYS B 1 728 ? 8.43 43.188 -3.66 1 96.69 728 LYS B CA 1
ATOM 12318 C C . LYS B 1 728 ? 8.484 41.719 -4.094 1 96.69 728 LYS B C 1
ATOM 12320 O O . LYS B 1 728 ? 8.906 41.438 -5.207 1 96.69 728 LYS B O 1
ATOM 12325 N N . VAL B 1 729 ? 8.047 40.812 -3.299 1 96.69 729 VAL B N 1
ATOM 12326 C CA . VAL B 1 729 ? 7.953 39.406 -3.664 1 96.69 729 VAL B CA 1
ATOM 12327 C C . VAL B 1 729 ? 6.527 39.062 -4.105 1 96.69 729 VAL B C 1
ATOM 12329 O O . VAL B 1 729 ? 5.582 39.781 -3.752 1 96.69 729 VAL B O 1
ATOM 12332 N N . ASP B 1 730 ? 6.363 38.094 -4.965 1 97.38 730 ASP B N 1
ATOM 12333 C CA . ASP B 1 730 ? 5.055 37.562 -5.309 1 97.38 730 ASP B CA 1
ATOM 12334 C C . ASP B 1 730 ? 4.586 36.531 -4.266 1 97.38 730 ASP B C 1
ATOM 12336 O O . ASP B 1 730 ? 4.938 35.375 -4.336 1 97.38 730 ASP B O 1
ATOM 12340 N N . HIS B 1 731 ? 3.73 36.938 -3.379 1 97.69 731 HIS B N 1
ATOM 12341 C CA . HIS B 1 731 ? 3.299 36.125 -2.252 1 97.69 731 HIS B CA 1
ATOM 12342 C C . HIS B 1 731 ? 2.6 34.844 -2.729 1 97.69 731 HIS B C 1
ATOM 12344 O O . HIS B 1 731 ? 2.562 33.844 -2.008 1 97.69 731 HIS B O 1
ATOM 12350 N N . SER B 1 732 ? 2.02 34.812 -3.938 1 97.31 732 SER B N 1
ATOM 12351 C CA . SER B 1 732 ? 1.261 33.688 -4.43 1 97.31 732 SER B CA 1
ATOM 12352 C C . SER B 1 732 ? 2.174 32.5 -4.715 1 97.31 732 SER B C 1
ATOM 12354 O O . SER B 1 732 ? 1.703 31.359 -4.887 1 97.31 732 SER B O 1
ATOM 12356 N N . LEU B 1 733 ? 3.516 32.719 -4.742 1 97.62 733 LEU B N 1
ATOM 12357 C CA . LEU B 1 733 ? 4.453 31.594 -4.914 1 97.62 733 LEU B CA 1
ATOM 12358 C C . LEU B 1 733 ? 4.492 30.719 -3.668 1 97.62 733 LEU B C 1
ATOM 12360 O O . LEU B 1 733 ? 4.855 29.547 -3.744 1 97.62 733 LEU B O 1
ATOM 12364 N N . ALA B 1 734 ? 4.172 31.297 -2.525 1 97.94 734 ALA B N 1
ATOM 12365 C CA . ALA B 1 734 ? 4.012 30.547 -1.282 1 97.94 734 ALA B CA 1
ATOM 12366 C C . ALA B 1 734 ? 2.58 30.047 -1.125 1 97.94 734 ALA B C 1
ATOM 12368 O O . ALA B 1 734 ? 1.815 30.578 -0.314 1 97.94 734 ALA B O 1
ATOM 12369 N N . THR B 1 735 ? 2.285 28.984 -1.781 1 97.62 735 THR B N 1
ATOM 12370 C CA . THR B 1 735 ? 0.916 28.5 -1.904 1 97.62 735 THR B CA 1
ATOM 12371 C C . THR B 1 735 ? 0.41 27.953 -0.567 1 97.62 735 THR B C 1
ATOM 12373 O O . THR B 1 735 ? -0.792 27.75 -0.391 1 97.62 735 THR B O 1
ATOM 12376 N N . ASN B 1 736 ? 1.298 27.812 0.425 1 97 736 ASN B N 1
ATOM 12377 C CA . ASN B 1 736 ? 0.903 27.375 1.762 1 97 736 ASN B CA 1
ATOM 12378 C C . ASN B 1 736 ? 0.729 28.562 2.705 1 97 736 ASN B C 1
ATOM 12380 O O . ASN B 1 736 ? 0.419 28.391 3.883 1 97 736 ASN B O 1
ATOM 12384 N N . GLY B 1 737 ? 1.049 29.781 2.215 1 96.44 737 GLY B N 1
ATOM 12385 C CA . GLY B 1 737 ? 0.771 30.969 3 1 96.44 737 GLY B CA 1
ATOM 12386 C C . GLY B 1 737 ? 2.025 31.719 3.412 1 96.44 737 GLY B C 1
ATOM 12387 O O . GLY B 1 737 ? 3.127 31.172 3.363 1 96.44 737 GLY B O 1
ATOM 12388 N N . THR B 1 738 ? 1.875 33 3.73 1 97.06 738 THR B N 1
ATOM 12389 C CA . THR B 1 738 ? 2.881 33.875 4.32 1 97.06 738 THR B CA 1
ATOM 12390 C C . THR B 1 738 ? 2.33 34.562 5.559 1 97.06 738 THR B C 1
ATOM 12392 O O . THR B 1 738 ? 1.117 34.594 5.781 1 97.06 738 THR B O 1
ATOM 12395 N N . LEU B 1 739 ? 3.219 35.062 6.371 1 95.62 739 LEU B N 1
ATOM 12396 C CA . LEU B 1 739 ? 2.791 35.719 7.609 1 95.62 739 LEU B CA 1
ATOM 12397 C C . LEU B 1 739 ? 3.623 36.969 7.891 1 95.62 739 LEU B C 1
ATOM 12399 O O . LEU B 1 739 ? 4.844 36.938 7.711 1 95.62 739 LEU B O 1
ATOM 12403 N N . MET B 1 740 ? 2.945 38.062 8.188 1 95.25 740 MET B N 1
ATOM 12404 C CA . MET B 1 740 ? 3.615 39.281 8.609 1 95.25 740 MET B CA 1
ATOM 12405 C C . MET B 1 740 ? 3.051 39.781 9.938 1 95.25 740 MET B C 1
ATOM 12407 O O . MET B 1 740 ? 1.841 40 10.062 1 95.25 740 MET B O 1
ATOM 12411 N N . ASN B 1 741 ? 3.918 39.969 10.883 1 92.25 741 ASN B N 1
ATOM 12412 C CA . ASN B 1 741 ? 3.568 40.562 12.172 1 92.25 741 ASN B CA 1
ATOM 12413 C C . ASN B 1 741 ? 3.924 42.031 12.227 1 92.25 741 ASN B C 1
ATOM 12415 O O . ASN B 1 741 ? 5.027 42.438 11.844 1 92.25 741 ASN B O 1
ATOM 12419 N N . LEU B 1 742 ? 2.982 42.781 12.672 1 92.69 742 LEU B N 1
ATOM 12420 C CA . LEU B 1 742 ? 3.252 44.188 12.938 1 92.69 742 LEU B CA 1
ATOM 12421 C C . LEU B 1 742 ? 2.816 44.594 14.344 1 92.69 742 LEU B C 1
ATOM 12423 O O . LEU B 1 742 ? 1.793 44.094 14.836 1 92.69 742 LEU B O 1
ATOM 12427 N N . ARG B 1 743 ? 3.582 45.375 15 1 91.19 743 ARG B N 1
ATOM 12428 C CA . ARG B 1 743 ? 3.27 45.812 16.359 1 91.19 743 ARG B CA 1
ATOM 12429 C C . ARG B 1 743 ? 3.193 47.344 16.438 1 91.19 743 ARG B C 1
ATOM 12431 O O . ARG B 1 743 ? 4.098 48.031 15.969 1 91.19 743 ARG B O 1
ATOM 12438 N N . PHE B 1 744 ? 2.133 47.812 16.969 1 92.06 744 PHE B N 1
ATOM 12439 C CA . PHE B 1 744 ? 1.918 49.219 17.234 1 92.06 744 PHE B CA 1
ATOM 12440 C C . PHE B 1 744 ? 1.594 49.469 18.703 1 92.06 744 PHE B C 1
ATOM 12442 O O . PHE B 1 744 ? 0.886 48.656 19.328 1 92.06 744 PHE B O 1
ATOM 12449 N N . PRO B 1 745 ? 2.162 50.531 19.312 1 89.38 745 PRO B N 1
ATOM 12450 C CA . PRO B 1 745 ? 1.691 50.906 20.641 1 89.38 745 PRO B CA 1
ATOM 12451 C C . PRO B 1 745 ? 0.259 51.438 20.656 1 89.38 745 PRO B C 1
ATOM 12453 O O . PRO B 1 745 ? -0.224 51.906 19.625 1 89.38 745 PRO B O 1
ATOM 12456 N N . GLN B 1 746 ? -0.353 51.438 21.797 1 88.75 746 GLN B N 1
ATOM 12457 C CA . GLN B 1 746 ? -1.748 51.844 21.922 1 88.75 746 GLN B CA 1
ATOM 12458 C C . GLN B 1 746 ? -1.944 53.281 21.484 1 88.75 746 GLN B C 1
ATOM 12460 O O . GLN B 1 746 ? -2.949 53.625 20.844 1 88.75 746 GLN B O 1
ATOM 12465 N N . GLU B 1 747 ? -1.006 54.062 21.719 1 88.5 747 GLU B N 1
ATOM 12466 C CA . GLU B 1 747 ? -1.102 55.5 21.438 1 88.5 747 GLU B CA 1
ATOM 12467 C C . GLU B 1 747 ? -1.127 55.781 19.938 1 88.5 747 GLU B C 1
ATOM 12469 O O . GLU B 1 747 ? -1.766 56.719 19.469 1 88.5 747 GLU B O 1
ATOM 12474 N N . ALA B 1 748 ? -0.462 54.906 19.25 1 89.88 748 ALA B N 1
ATOM 12475 C CA . ALA B 1 748 ? -0.348 55.094 17.812 1 89.88 748 ALA B CA 1
ATOM 12476 C C . ALA B 1 748 ? -1.691 54.875 17.125 1 89.88 748 ALA B C 1
ATOM 12478 O O . ALA B 1 748 ? -1.908 55.344 16 1 89.88 748 ALA B O 1
ATOM 12479 N N . VAL B 1 749 ? -2.607 54.188 17.734 1 92.44 749 VAL B N 1
ATOM 12480 C CA . VAL B 1 749 ? -3.877 53.875 17.109 1 92.44 749 VAL B CA 1
ATOM 12481 C C . VAL B 1 749 ? -5.031 54.406 17.938 1 92.44 749 VAL B C 1
ATOM 12483 O O . VAL B 1 749 ? -6.172 53.969 17.812 1 92.44 749 VAL B O 1
ATOM 12486 N N . ALA B 1 750 ? -4.727 55.344 18.781 1 91.75 750 ALA B N 1
ATOM 12487 C CA . ALA B 1 750 ? -5.719 55.906 19.703 1 91.75 750 ALA B CA 1
ATOM 12488 C C . ALA B 1 750 ? -6.629 56.906 18.984 1 91.75 750 ALA B C 1
ATOM 12490 O O . ALA B 1 750 ? -6.18 57.625 18.109 1 91.75 750 ALA B O 1
ATOM 12491 N N . GLY B 1 751 ? -7.863 57 19.406 1 91.12 751 GLY B N 1
ATOM 12492 C CA . GLY B 1 751 ? -8.82 57.969 18.891 1 91.12 751 GLY B CA 1
ATOM 12493 C C . GLY B 1 751 ? -9.266 57.656 17.484 1 91.12 751 GLY B C 1
ATOM 12494 O O . GLY B 1 751 ? -8.836 56.656 16.891 1 91.12 751 GLY B O 1
ATOM 12495 N N . VAL B 1 752 ? -10.109 58.469 17.016 1 92.88 752 VAL B N 1
ATOM 12496 C CA . VAL B 1 752 ? -10.648 58.312 15.664 1 92.88 752 VAL B CA 1
ATOM 12497 C C . VAL B 1 752 ? -9.516 58.469 14.648 1 92.88 752 VAL B C 1
ATOM 12499 O O . VAL B 1 752 ? -9.508 57.781 13.625 1 92.88 752 VAL B O 1
ATOM 12502 N N . GLU B 1 753 ? -8.656 59.375 14.969 1 92.69 753 GLU B N 1
ATOM 12503 C CA . GLU B 1 753 ? -7.523 59.562 14.07 1 92.69 753 GLU B CA 1
ATOM 12504 C C . GLU B 1 753 ? -6.656 58.312 13.984 1 92.69 753 GLU B C 1
ATOM 12506 O O . GLU B 1 753 ? -6.223 57.938 12.891 1 92.69 753 GLU B O 1
ATOM 12511 N N . GLY B 1 754 ? -6.348 57.812 15.109 1 93.25 754 GLY B N 1
ATOM 12512 C CA . GLY B 1 754 ? -5.586 56.562 15.125 1 93.25 754 GLY B CA 1
ATOM 12513 C C . GLY B 1 754 ? -6.273 55.438 14.391 1 93.25 754 GLY B C 1
ATOM 12514 O O . GLY B 1 754 ? -5.621 54.656 13.688 1 93.25 754 GLY B O 1
ATOM 12515 N N . ARG B 1 755 ? -7.555 55.25 14.602 1 94.56 755 ARG B N 1
ATOM 12516 C CA . ARG B 1 755 ? -8.359 54.25 13.898 1 94.56 755 ARG B CA 1
ATOM 12517 C C . ARG B 1 755 ? -8.242 54.438 12.391 1 94.56 755 ARG B C 1
ATOM 12519 O O . ARG B 1 755 ? -8.008 53.469 11.664 1 94.56 755 ARG B O 1
ATOM 12526 N N . ASP B 1 756 ? -8.414 55.656 11.93 1 94.62 756 ASP B N 1
ATOM 12527 C CA . ASP B 1 756 ? -8.414 55.969 10.5 1 94.62 756 ASP B CA 1
ATOM 12528 C C . ASP B 1 756 ? -7.027 55.75 9.898 1 94.62 756 ASP B C 1
ATOM 12530 O O . ASP B 1 756 ? -6.902 55.375 8.734 1 94.62 756 ASP B O 1
ATOM 12534 N N . ASN B 1 757 ? -6.008 56.094 10.648 1 94.5 757 ASN B N 1
ATOM 12535 C CA . ASN B 1 757 ? -4.648 55.812 10.188 1 94.5 757 ASN B CA 1
ATOM 12536 C C . ASN B 1 757 ? -4.406 54.344 9.977 1 94.5 757 ASN B C 1
ATOM 12538 O O . ASN B 1 757 ? -3.812 53.938 8.977 1 94.5 757 ASN B O 1
ATOM 12542 N N . LEU B 1 758 ? -4.824 53.594 10.93 1 95.25 758 LEU B N 1
ATOM 12543 C CA . LEU B 1 758 ? -4.664 52.156 10.82 1 95.25 758 LEU B CA 1
ATOM 12544 C C . LEU B 1 758 ? -5.461 51.594 9.633 1 95.25 758 LEU B C 1
ATOM 12546 O O . LEU B 1 758 ? -4.984 50.75 8.906 1 95.25 758 LEU B O 1
ATOM 12550 N N . LEU B 1 759 ? -6.68 52.062 9.484 1 95.88 759 LEU B N 1
ATOM 12551 C CA . LEU B 1 759 ? -7.508 51.656 8.352 1 95.88 759 LEU B CA 1
ATOM 12552 C C . LEU B 1 759 ? -6.816 51.969 7.027 1 95.88 759 LEU B C 1
ATOM 12554 O O . LEU B 1 759 ? -6.801 51.156 6.113 1 95.88 759 LEU B O 1
ATOM 12558 N N . SER B 1 760 ? -6.281 53.188 6.91 1 94.94 760 SER B N 1
ATOM 12559 C CA . SER B 1 760 ? -5.578 53.594 5.699 1 94.94 760 SER B CA 1
ATOM 12560 C C . SER B 1 760 ? -4.367 52.688 5.43 1 94.94 760 SER B C 1
ATOM 12562 O O . SER B 1 760 ? -4.055 52.406 4.273 1 94.94 760 SER B O 1
ATOM 12564 N N . PHE B 1 761 ? -3.707 52.438 6.465 1 95 761 PHE B N 1
ATOM 12565 C CA . PHE B 1 761 ? -2.559 51.531 6.348 1 95 761 PHE B CA 1
ATOM 12566 C C . PHE B 1 761 ? -2.982 50.188 5.812 1 95 761 PHE B C 1
ATOM 12568 O O . PHE B 1 761 ? -2.34 49.625 4.914 1 95 761 PHE B O 1
ATOM 12575 N N . ILE B 1 762 ? -4.039 49.625 6.34 1 95.88 762 ILE B N 1
ATOM 12576 C CA . ILE B 1 762 ? -4.555 48.312 5.922 1 95.88 762 ILE B CA 1
ATOM 12577 C C . ILE B 1 762 ? -4.984 48.375 4.457 1 95.88 762 ILE B C 1
ATOM 12579 O O . ILE B 1 762 ? -4.715 47.438 3.688 1 95.88 762 ILE B O 1
ATOM 12583 N N . ASP B 1 763 ? -5.617 49.438 4.062 1 95 763 ASP B N 1
ATOM 12584 C CA . ASP B 1 763 ? -6.031 49.594 2.674 1 95 763 ASP B CA 1
ATOM 12585 C C . ASP B 1 763 ? -4.828 49.594 1.737 1 95 763 ASP B C 1
ATOM 12587 O O . ASP B 1 763 ? -4.879 49.031 0.653 1 95 763 ASP B O 1
ATOM 12591 N N . GLU B 1 764 ? -3.84 50.281 2.162 1 93.62 764 GLU B N 1
ATOM 12592 C CA . GLU B 1 764 ? -2.619 50.312 1.363 1 93.62 764 GLU B CA 1
ATOM 12593 C C . GLU B 1 764 ? -1.971 48.938 1.293 1 93.62 764 GLU B C 1
ATOM 12595 O O . GLU B 1 764 ? -1.433 48.531 0.253 1 93.62 764 GLU B O 1
ATOM 12600 N N . TYR B 1 765 ? -1.935 48.344 2.438 1 94 765 TYR B N 1
ATOM 12601 C CA . TYR B 1 765 ? -1.402 46.969 2.521 1 94 765 TYR B CA 1
ATOM 12602 C C . TYR B 1 765 ? -2.1 46.062 1.529 1 94 765 TYR B C 1
ATOM 12604 O O . TYR B 1 765 ? -1.445 45.281 0.827 1 94 765 TYR B O 1
ATOM 12612 N N . ILE B 1 766 ? -3.408 46.094 1.418 1 93.75 766 ILE B N 1
ATOM 12613 C CA . ILE B 1 766 ? -4.234 45.281 0.53 1 93.75 766 ILE B CA 1
ATOM 12614 C C . ILE B 1 766 ? -3.963 45.656 -0.922 1 93.75 766 ILE B C 1
ATOM 12616 O O . ILE B 1 766 ? -3.816 44.812 -1.785 1 93.75 766 ILE B O 1
ATOM 12620 N N . ALA B 1 767 ? -3.848 46.906 -1.167 1 94.75 767 ALA B N 1
ATOM 12621 C CA . ALA B 1 767 ? -3.623 47.438 -2.518 1 94.75 767 ALA B CA 1
ATOM 12622 C C . ALA B 1 767 ? -2.273 46.969 -3.061 1 94.75 767 ALA B C 1
ATOM 12624 O O . ALA B 1 767 ? -2.131 46.719 -4.262 1 94.75 767 ALA B O 1
ATOM 12625 N N . LYS B 1 768 ? -1.32 46.75 -2.205 1 95.44 768 LYS B N 1
ATOM 12626 C CA . LYS B 1 768 ? 0.033 46.375 -2.607 1 95.44 768 LYS B CA 1
ATOM 12627 C C . LYS B 1 768 ? 0.166 44.875 -2.76 1 95.44 768 LYS B C 1
ATOM 12629 O O . LYS B 1 768 ? 1.251 44.344 -3.053 1 95.44 768 LYS B O 1
ATOM 12634 N N . GLN B 1 769 ? -0.873 44.188 -2.51 1 94.88 769 GLN B N 1
ATOM 12635 C CA . GLN B 1 769 ? -1.023 42.75 -2.822 1 94.88 769 GLN B CA 1
ATOM 12636 C C . GLN B 1 769 ? -0.234 41.906 -1.847 1 94.88 769 GLN B C 1
ATOM 12638 O O . GLN B 1 769 ? 0.333 40.875 -2.236 1 94.88 769 GLN B O 1
ATOM 12643 N N . ALA B 1 770 ? -0.075 42.344 -0.653 1 95.56 770 ALA B N 1
ATOM 12644 C CA . ALA B 1 770 ? 0.435 41.5 0.402 1 95.56 770 ALA B CA 1
ATOM 12645 C C . ALA B 1 770 ? -0.626 40.5 0.849 1 95.56 770 ALA B C 1
ATOM 12647 O O . ALA B 1 770 ? -1.818 40.812 0.866 1 95.56 770 ALA B O 1
ATOM 12648 N N . MET B 1 771 ? -0.237 39.312 1.275 1 97.06 771 MET B N 1
ATOM 12649 C CA . MET B 1 771 ? -1.177 38.219 1.492 1 97.06 771 MET B CA 1
ATOM 12650 C C . MET B 1 771 ? -1.781 38.312 2.891 1 97.06 771 MET B C 1
ATOM 12652 O O . MET B 1 771 ? -2.986 38.125 3.059 1 97.06 771 MET B O 1
ATOM 12656 N N . HIS B 1 772 ? -1.024 38.531 3.869 1 96.69 772 HIS B N 1
ATOM 12657 C CA . HIS B 1 772 ? -1.456 38.406 5.254 1 96.69 772 HIS B CA 1
ATOM 12658 C C . HIS B 1 772 ? -0.817 39.469 6.145 1 96.69 772 HIS B C 1
ATOM 12660 O O . HIS B 1 772 ? 0.343 39.812 5.945 1 96.69 772 HIS B O 1
ATOM 12666 N N . VAL B 1 773 ? -1.584 39.875 7.168 1 95.25 773 VAL B N 1
ATOM 12667 C CA . VAL B 1 773 ? -1.015 40.75 8.195 1 95.25 773 VAL B CA 1
ATOM 12668 C C . VAL B 1 773 ? -1.777 40.562 9.508 1 95.25 773 VAL B C 1
ATOM 12670 O O . VAL B 1 773 ? -2.971 40.25 9.5 1 95.25 773 VAL B O 1
ATOM 12673 N N . GLN B 1 774 ? -1.106 40.688 10.586 1 93.75 774 GLN B N 1
ATOM 12674 C CA . GLN B 1 774 ? -1.713 40.719 11.914 1 93.75 774 GLN B CA 1
ATOM 12675 C C . GLN B 1 774 ? -1.032 41.75 12.805 1 93.75 774 GLN B C 1
ATOM 12677 O O . GLN B 1 774 ? 0.121 42.125 12.562 1 93.75 774 GLN B O 1
ATOM 12682 N N . PHE B 1 775 ? -1.769 42.188 13.789 1 93.19 775 PHE B N 1
ATOM 12683 C CA . PHE B 1 775 ? -1.315 43.344 14.562 1 93.19 775 PHE B CA 1
ATOM 12684 C C . PHE B 1 775 ? -1.289 43 16.047 1 93.19 775 PHE B C 1
ATOM 12686 O O . PHE B 1 775 ? -2.195 42.344 16.562 1 93.19 775 PHE B O 1
ATOM 12693 N N . ASN B 1 776 ? -0.24 43.375 16.703 1 90.38 776 ASN B N 1
ATOM 12694 C CA . ASN B 1 776 ? -0.204 43.469 18.156 1 90.38 776 ASN B CA 1
ATOM 12695 C C . ASN B 1 776 ? -0.262 44.938 18.609 1 90.38 776 ASN B C 1
ATOM 12697 O O . ASN B 1 776 ? 0.608 45.719 18.25 1 90.38 776 ASN B O 1
ATOM 12701 N N . ILE B 1 777 ? -1.282 45.219 19.328 1 91.31 777 ILE B N 1
ATOM 12702 C CA . ILE B 1 777 ? -1.414 46.562 19.875 1 91.31 777 ILE B CA 1
ATOM 12703 C C . ILE B 1 777 ? -0.973 46.562 21.344 1 91.31 777 ILE B C 1
ATOM 12705 O O . ILE B 1 777 ? -1.805 46.469 22.25 1 91.31 777 ILE B O 1
ATOM 12709 N N . MET B 1 778 ? 0.249 46.719 21.516 1 88.31 778 MET B N 1
ATOM 12710 C CA . MET B 1 778 ? 0.838 46.656 22.844 1 88.31 778 MET B CA 1
ATOM 12711 C C . MET B 1 778 ? 2.209 47.344 22.859 1 88.31 778 MET B C 1
ATOM 12713 O O . MET B 1 778 ? 3.004 47.156 21.938 1 88.31 778 MET B O 1
ATOM 12717 N N . SER B 1 779 ? 2.475 47.969 23.938 1 86 779 SER B N 1
ATOM 12718 C CA . SER B 1 779 ? 3.781 48.594 24.062 1 86 779 SER B CA 1
ATOM 12719 C C . SER B 1 779 ? 4.781 47.656 24.75 1 86 779 SER B C 1
ATOM 12721 O O . SER B 1 779 ? 4.391 46.75 25.484 1 86 779 SER B O 1
ATOM 12723 N N . SER B 1 780 ? 6.039 48 24.547 1 86.75 780 SER B N 1
ATOM 12724 C CA . SER B 1 780 ? 7.09 47.25 25.25 1 86.75 780 SER B CA 1
ATOM 12725 C C . SER B 1 780 ? 6.98 47.469 26.75 1 86.75 780 SER B C 1
ATOM 12727 O O . SER B 1 780 ? 7.273 46.531 27.516 1 86.75 780 SER B O 1
ATOM 12729 N N . ALA B 1 781 ? 6.57 48.594 27.062 1 85.44 781 ALA B N 1
ATOM 12730 C CA . ALA B 1 781 ? 6.43 48.906 28.484 1 85.44 781 ALA B CA 1
ATOM 12731 C C . ALA B 1 781 ? 5.379 48.031 29.156 1 85.44 781 ALA B C 1
ATOM 12733 O O . ALA B 1 781 ? 5.586 47.531 30.266 1 85.44 781 ALA B O 1
ATOM 12734 N N . THR B 1 782 ? 4.352 47.875 28.5 1 85.69 782 THR B N 1
ATOM 12735 C CA . THR B 1 782 ? 3.287 47.031 29.031 1 85.69 782 THR B CA 1
ATOM 12736 C C . THR B 1 782 ? 3.76 45.594 29.141 1 85.69 782 THR B C 1
ATOM 12738 O O . THR B 1 782 ? 3.459 44.906 30.125 1 85.69 782 THR B O 1
ATOM 12741 N N . MET B 1 783 ? 4.43 45.094 28.156 1 87.94 783 MET B N 1
ATOM 12742 C CA . MET B 1 783 ? 4.926 43.719 28.172 1 87.94 783 MET B CA 1
ATOM 12743 C C . MET B 1 783 ? 5.941 43.531 29.281 1 87.94 783 MET B C 1
ATOM 12745 O O . MET B 1 783 ? 5.949 42.469 29.938 1 87.94 783 MET B O 1
ATOM 12749 N N . ARG B 1 784 ? 6.758 44.531 29.484 1 89.88 784 ARG B N 1
ATOM 12750 C CA . ARG B 1 784 ? 7.727 44.438 30.578 1 89.88 784 ARG B CA 1
ATOM 12751 C C . ARG B 1 784 ? 7.023 44.469 31.938 1 89.88 784 ARG B C 1
ATOM 12753 O O . ARG B 1 784 ? 7.469 43.812 32.875 1 89.88 784 ARG B O 1
ATOM 12760 N N . ALA B 1 785 ? 6.039 45.219 31.984 1 88.06 785 ALA B N 1
ATOM 12761 C CA . ALA B 1 785 ? 5.238 45.25 33.219 1 88.06 785 ALA B CA 1
ATOM 12762 C C . ALA B 1 785 ? 4.613 43.875 33.5 1 88.06 785 ALA B C 1
ATOM 12764 O O . ALA B 1 785 ? 4.535 43.469 34.625 1 88.06 785 ALA B O 1
ATOM 12765 N N . ALA B 1 786 ? 4.141 43.312 32.469 1 87.69 786 ALA B N 1
ATOM 12766 C CA . ALA B 1 786 ? 3.543 41.969 32.594 1 87.69 786 ALA B CA 1
ATOM 12767 C C . ALA B 1 786 ? 4.574 40.938 33.031 1 87.69 786 ALA B C 1
ATOM 12769 O O . ALA B 1 786 ? 4.242 40 33.75 1 87.69 786 ALA B O 1
ATOM 12770 N N . GLN B 1 787 ? 5.793 41.156 32.562 1 87.25 787 GLN B N 1
ATOM 12771 C CA . GLN B 1 787 ? 6.867 40.281 33 1 87.25 787 GLN B CA 1
ATOM 12772 C C . GLN B 1 787 ? 7.141 40.438 34.5 1 87.25 787 GLN B C 1
ATOM 12774 O O . GLN B 1 787 ? 7.426 39.469 35.188 1 87.25 787 GLN B O 1
ATOM 12779 N N . LYS B 1 788 ? 7.07 41.625 34.906 1 86.88 788 LYS B N 1
ATOM 12780 C CA . LYS B 1 788 ? 7.391 41.969 36.312 1 86.88 788 LYS B CA 1
ATOM 12781 C C . LYS B 1 788 ? 6.273 41.5 37.25 1 86.88 788 LYS B C 1
ATOM 12783 O O . LYS B 1 788 ? 6.539 41.125 38.375 1 86.88 788 LYS B O 1
ATOM 12788 N N . LYS B 1 789 ? 5.07 41.656 36.781 1 90.12 789 LYS B N 1
ATOM 12789 C CA . LYS B 1 789 ? 3.906 41.312 37.594 1 90.12 789 LYS B CA 1
ATOM 12790 C C . LYS B 1 789 ? 2.918 40.469 36.812 1 90.12 789 LYS B C 1
ATOM 12792 O O . LYS B 1 789 ? 1.803 40.906 36.531 1 90.12 789 LYS B O 1
ATOM 12797 N N . PRO B 1 790 ? 3.268 39.281 36.625 1 85.94 790 PRO B N 1
ATOM 12798 C CA . PRO B 1 790 ? 2.426 38.438 35.781 1 85.94 790 PRO B CA 1
ATOM 12799 C C . PRO B 1 790 ? 1.018 38.25 36.344 1 85.94 790 PRO B C 1
ATOM 12801 O O . PRO B 1 790 ? 0.067 38.031 35.594 1 85.94 790 PRO B O 1
ATOM 12804 N N . GLU B 1 791 ? 0.771 38.375 37.594 1 83.06 791 GLU B N 1
ATOM 12805 C CA . GLU B 1 791 ? -0.52 38.156 38.25 1 83.06 791 GLU B CA 1
ATOM 12806 C C . GLU B 1 791 ? -1.545 39.188 37.781 1 83.06 791 GLU B C 1
ATOM 12808 O O . GLU B 1 791 ? -2.742 38.906 37.75 1 83.06 791 GLU B O 1
ATOM 12813 N N . ASP B 1 792 ? -1.022 40.312 37.438 1 83 792 ASP B N 1
ATOM 12814 C CA . ASP B 1 792 ? -1.911 41.406 37.031 1 83 792 ASP B CA 1
ATOM 12815 C C . ASP B 1 792 ? -2.258 41.281 35.531 1 83 792 ASP B C 1
ATOM 12817 O O . ASP B 1 792 ? -3.186 41.938 35.062 1 83 792 ASP B O 1
ATOM 12821 N N . TYR B 1 793 ? -1.621 40.406 34.844 1 84.69 793 TYR B N 1
ATOM 12822 C CA . TYR B 1 793 ? -1.761 40.312 33.406 1 84.69 793 TYR B CA 1
ATOM 12823 C C . TYR B 1 793 ? -2.08 38.875 32.969 1 84.69 793 TYR B C 1
ATOM 12825 O O . TYR B 1 793 ? -1.655 38.438 31.906 1 84.69 793 TYR B O 1
ATOM 12833 N N . LYS B 1 794 ? -2.789 38.156 33.75 1 78.81 794 LYS B N 1
ATOM 12834 C CA . LYS B 1 794 ? -3.041 36.719 33.531 1 78.81 794 LYS B CA 1
ATOM 12835 C C . LYS B 1 794 ? -3.801 36.5 32.25 1 78.81 794 LYS B C 1
ATOM 12837 O O . LYS B 1 794 ? -3.615 35.469 31.594 1 78.81 794 LYS B O 1
ATOM 12842 N N . ASP B 1 795 ? -4.555 37.438 31.891 1 79.44 795 ASP B N 1
ATOM 12843 C CA . ASP B 1 795 ? -5.395 37.188 30.719 1 79.44 795 ASP B CA 1
ATOM 12844 C C . ASP B 1 795 ? -4.973 38.062 29.547 1 79.44 795 ASP B C 1
ATOM 12846 O O . ASP B 1 795 ? -5.77 38.312 28.641 1 79.44 795 ASP B O 1
ATOM 12850 N N . MET B 1 796 ? -3.76 38.531 29.672 1 82.06 796 MET B N 1
ATOM 12851 C CA . MET B 1 796 ? -3.248 39.344 28.562 1 82.06 796 MET B CA 1
ATOM 12852 C C . MET B 1 796 ? -2.859 38.469 27.375 1 82.06 796 MET B C 1
ATOM 12854 O O . MET B 1 796 ? -1.892 37.719 27.453 1 82.06 796 MET B O 1
ATOM 12858 N N . LEU B 1 797 ? -3.596 38.688 26.344 1 82.88 797 LEU B N 1
ATOM 12859 C CA . LEU B 1 797 ? -3.355 37.938 25.109 1 82.88 797 LEU B CA 1
ATOM 12860 C C . LEU B 1 797 ? -2.438 38.688 24.172 1 82.88 797 LEU B C 1
ATOM 12862 O O . LEU B 1 797 ? -2.557 39.906 24.047 1 82.88 797 LEU B O 1
ATOM 12866 N N . VAL B 1 798 ? -1.51 37.938 23.625 1 78.31 798 VAL B N 1
ATOM 12867 C CA . VAL B 1 798 ? -0.633 38.531 22.609 1 78.31 798 VAL B CA 1
ATOM 12868 C C . VAL B 1 798 ? -0.636 37.656 21.359 1 78.31 798 VAL B C 1
ATOM 12870 O O . VAL B 1 798 ? -0.778 36.406 21.453 1 78.31 798 VAL B O 1
ATOM 12873 N N . ARG B 1 799 ? -0.52 38.344 20.312 1 77.88 799 ARG B N 1
ATOM 12874 C CA . ARG B 1 799 ? -0.397 37.625 19.062 1 77.88 799 ARG B CA 1
ATOM 12875 C C . ARG B 1 799 ? 1.05 37.188 18.812 1 77.88 799 ARG B C 1
ATOM 12877 O O . ARG B 1 799 ? 1.932 38.062 18.688 1 77.88 799 ARG B O 1
ATOM 12884 N N . VAL B 1 800 ? 1.314 36 18.797 1 66.94 800 VAL B N 1
ATOM 12885 C CA . VAL B 1 800 ? 2.676 35.5 18.656 1 66.94 800 VAL B CA 1
ATOM 12886 C C . VAL B 1 800 ? 2.992 35.25 17.172 1 66.94 800 VAL B C 1
ATOM 12888 O O . VAL B 1 800 ? 4.031 35.688 16.672 1 66.94 800 VAL B O 1
ATOM 12891 N N . ALA B 1 801 ? 2.129 34.656 16.516 1 64.75 801 ALA B N 1
ATOM 12892 C CA . ALA B 1 801 ? 2.193 34.406 15.086 1 64.75 801 ALA B CA 1
ATOM 12893 C C . ALA B 1 801 ? 0.8 34.188 14.508 1 64.75 801 ALA B C 1
ATOM 12895 O O . ALA B 1 801 ? -0.085 35.031 14.648 1 64.75 801 ALA B O 1
ATOM 12896 N N . GLY B 1 802 ? 0.678 33.094 14.07 1 58.09 802 GLY B N 1
ATOM 12897 C CA . GLY B 1 802 ? -0.646 32.812 13.547 1 58.09 802 GLY B CA 1
ATOM 12898 C C . GLY B 1 802 ? -1.659 32.469 14.625 1 58.09 802 GLY B C 1
ATOM 12899 O O . GLY B 1 802 ? -2.828 32.219 14.328 1 58.09 802 GLY B O 1
ATOM 12900 N N . TYR B 1 803 ? -1.082 32.594 15.922 1 66.75 803 TYR B N 1
ATOM 12901 C CA . TYR B 1 803 ? -1.992 32.312 17.031 1 66.75 803 TYR B CA 1
ATOM 12902 C C . TYR B 1 803 ? -1.752 33.25 18.188 1 66.75 803 TYR B C 1
ATOM 12904 O O . TYR B 1 803 ? -0.755 33.969 18.203 1 66.75 803 TYR B O 1
ATOM 12912 N N . SER B 1 804 ? -2.689 33.312 18.984 1 70.75 804 SER B N 1
ATOM 12913 C CA . SER B 1 804 ? -2.602 34.125 20.188 1 70.75 804 SER B CA 1
ATOM 12914 C C . SER B 1 804 ? -2.385 33.25 21.422 1 70.75 804 SER B C 1
ATOM 12916 O O . SER B 1 804 ? -2.793 32.094 21.453 1 70.75 804 SER B O 1
ATOM 12918 N N . ALA B 1 805 ? -1.668 33.781 22.344 1 76.69 805 ALA B N 1
ATOM 12919 C CA . ALA B 1 805 ? -1.392 33.094 23.609 1 76.69 805 ALA B CA 1
ATOM 12920 C C . ALA B 1 805 ? -1.327 34.062 24.766 1 76.69 805 ALA B C 1
ATOM 12922 O O . ALA B 1 805 ? -1.152 35.281 24.547 1 76.69 805 ALA B O 1
ATOM 12923 N N . TYR B 1 806 ? -1.509 33.531 25.859 1 76.81 806 TYR B N 1
ATOM 12924 C CA . TYR B 1 806 ? -1.336 34.344 27.047 1 76.81 806 TYR B CA 1
ATOM 12925 C C . TYR B 1 806 ? 0.137 34.656 27.297 1 76.81 806 TYR B C 1
ATOM 12927 O O . TYR B 1 806 ? 0.944 33.75 27.484 1 76.81 806 TYR B O 1
ATOM 12935 N N . PHE B 1 807 ? 0.478 35.875 27.359 1 81.88 807 PHE B N 1
ATOM 12936 C CA . PHE B 1 807 ? 1.857 36.344 27.391 1 81.88 807 PHE B CA 1
ATOM 12937 C C . PHE B 1 807 ? 2.605 35.75 28.578 1 81.88 807 PHE B C 1
ATOM 12939 O O . PHE B 1 807 ? 3.744 35.312 28.438 1 81.88 807 PHE B O 1
ATOM 12946 N N . VAL B 1 808 ? 1.946 35.688 29.688 1 79.12 808 VAL B N 1
ATOM 12947 C CA . VAL B 1 808 ? 2.619 35.312 30.922 1 79.12 808 VAL B CA 1
ATOM 12948 C C . VAL B 1 808 ? 2.91 33.812 30.906 1 79.12 808 VAL B C 1
ATOM 12950 O O . VAL B 1 808 ? 3.766 33.312 31.672 1 79.12 808 VAL B O 1
ATOM 12953 N N . GLU B 1 809 ? 2.252 33.156 30.047 1 75.25 809 GLU B N 1
ATOM 12954 C CA . GLU B 1 809 ? 2.436 31.703 29.969 1 75.25 809 GLU B CA 1
ATOM 12955 C C . GLU B 1 809 ? 3.533 31.328 28.984 1 75.25 809 GLU B C 1
ATOM 12957 O O . GLU B 1 809 ? 3.967 30.172 28.922 1 75.25 809 GLU B O 1
ATOM 12962 N N . LEU B 1 810 ? 3.98 32.312 28.25 1 77.81 810 LEU B N 1
ATOM 12963 C CA . LEU B 1 810 ? 5.023 32.062 27.266 1 77.81 810 LEU B CA 1
ATOM 12964 C C . LEU B 1 810 ? 6.391 31.953 27.922 1 77.81 810 LEU B C 1
ATOM 12966 O O . LEU B 1 810 ? 6.613 32.531 29 1 77.81 810 LEU B O 1
ATOM 12970 N N . GLY B 1 811 ? 7.297 31.172 27.375 1 75.81 811 GLY B N 1
ATOM 12971 C CA . GLY B 1 811 ? 8.664 31.125 27.859 1 75.81 811 GLY B CA 1
ATOM 12972 C C . GLY B 1 811 ? 9.383 32.469 27.75 1 75.81 811 GLY B C 1
ATOM 12973 O O . GLY B 1 811 ? 9.062 33.281 26.891 1 75.81 811 GLY B O 1
ATOM 12974 N N . LYS B 1 812 ? 10.383 32.594 28.484 1 79.62 812 LYS B N 1
ATOM 12975 C CA . LYS B 1 812 ? 11.109 33.875 28.562 1 79.62 812 LYS B CA 1
ATOM 12976 C C . LYS B 1 812 ? 11.727 34.25 27.219 1 79.62 812 LYS B C 1
ATOM 12978 O O . LYS B 1 812 ? 11.719 35.406 26.828 1 79.62 812 LYS B O 1
ATOM 12983 N N . PRO B 1 813 ? 12.211 33.25 26.547 1 78.69 813 PRO B N 1
ATOM 12984 C CA . PRO B 1 813 ? 12.812 33.625 25.266 1 78.69 813 PRO B CA 1
ATOM 12985 C C . PRO B 1 813 ? 11.789 34.188 24.281 1 78.69 813 PRO B C 1
ATOM 12987 O O . PRO B 1 813 ? 12.094 35.125 23.531 1 78.69 813 PRO B O 1
ATOM 12990 N N . LEU B 1 814 ? 10.688 33.625 24.266 1 80.75 814 LEU B N 1
ATOM 12991 C CA . LEU B 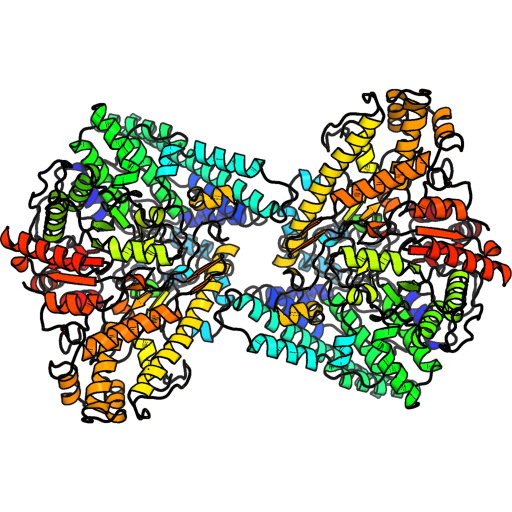1 814 ? 9.648 34.094 23.375 1 80.75 814 LEU B CA 1
ATOM 12992 C C . LEU B 1 814 ? 9.125 35.469 23.828 1 80.75 814 LEU B C 1
ATOM 12994 O O . LEU B 1 814 ? 8.828 36.312 23 1 80.75 814 LEU B O 1
ATOM 12998 N N . GLN B 1 815 ? 8.961 35.656 25.141 1 83.81 815 GLN B N 1
ATOM 12999 C CA . GLN B 1 815 ? 8.586 36.969 25.656 1 83.81 815 GLN B CA 1
ATOM 13000 C C . GLN B 1 815 ? 9.578 38.031 25.219 1 83.81 815 GLN B C 1
ATOM 13002 O O . GLN B 1 815 ? 9.18 39.125 24.781 1 83.81 815 GLN B O 1
ATOM 13007 N N . LYS B 1 816 ? 10.766 37.688 25.297 1 83.38 816 LYS B N 1
ATOM 13008 C CA . LYS B 1 816 ? 11.82 38.625 24.891 1 83.38 816 LYS B CA 1
ATOM 13009 C C . LYS B 1 816 ? 11.719 38.938 23.406 1 83.38 816 LYS B C 1
ATOM 13011 O O . LYS B 1 816 ? 11.891 40.094 23 1 83.38 816 LYS B O 1
ATOM 13016 N N . ASP B 1 817 ? 11.555 38 22.688 1 83.56 817 ASP B N 1
ATOM 13017 C CA . ASP B 1 817 ? 11.438 38.188 21.234 1 83.56 817 ASP B CA 1
ATOM 13018 C C . ASP B 1 817 ? 10.297 39.156 20.906 1 83.56 817 ASP B C 1
ATOM 13020 O O . ASP B 1 817 ? 10.438 40 20.031 1 83.56 817 ASP B O 1
ATOM 13024 N N . LEU B 1 818 ? 9.18 38.906 21.531 1 82.19 818 LEU B N 1
ATOM 13025 C CA . LEU B 1 818 ? 8.016 39.781 21.297 1 82.19 818 LEU B CA 1
ATOM 13026 C C . LEU B 1 818 ? 8.312 41.219 21.703 1 82.19 818 LEU B C 1
ATOM 13028 O O . LEU B 1 818 ? 7.895 42.156 21.016 1 82.19 818 LEU B O 1
ATOM 13032 N N . ILE B 1 819 ? 9.031 41.375 22.75 1 83.5 819 ILE B N 1
ATOM 13033 C CA . ILE B 1 819 ? 9.367 42.688 23.266 1 83.5 819 ILE B CA 1
ATOM 13034 C C . ILE B 1 819 ? 10.352 43.375 22.328 1 83.5 819 ILE B C 1
ATOM 13036 O O . ILE B 1 819 ? 10.289 44.594 22.125 1 83.5 819 ILE B O 1
ATOM 13040 N N . GLN B 1 820 ? 11.172 42.625 21.719 1 81.62 820 GLN B N 1
ATOM 13041 C CA . GLN B 1 820 ? 12.242 43.156 20.891 1 81.62 820 GLN B CA 1
ATOM 13042 C C . GLN B 1 820 ? 11.711 43.594 19.531 1 81.62 820 GLN B C 1
ATOM 13044 O O . GLN B 1 820 ? 12.359 44.375 18.828 1 81.62 820 GLN B O 1
ATOM 13049 N N . ARG B 1 821 ? 10.609 43.125 19.156 1 81.69 821 ARG B N 1
ATOM 13050 C CA . ARG B 1 821 ? 10.039 43.562 17.891 1 81.69 821 ARG B CA 1
ATOM 13051 C C . ARG B 1 821 ? 9.773 45.062 17.891 1 81.69 821 ARG B C 1
ATOM 13053 O O . ARG B 1 821 ? 9.398 45.625 18.906 1 81.69 821 ARG B O 1
ATOM 13060 N N . THR B 1 822 ? 10.016 45.625 16.734 1 80.56 822 THR B N 1
ATOM 13061 C CA . THR B 1 822 ? 9.953 47.062 16.625 1 80.56 822 THR B CA 1
ATOM 13062 C C . THR B 1 822 ? 8.539 47.562 16.922 1 80.56 822 THR B C 1
ATOM 13064 O O . THR B 1 822 ? 7.559 47.031 16.422 1 80.56 822 THR B O 1
ATOM 13067 N N . GLU B 1 823 ? 8.492 48.531 17.734 1 85.81 823 GLU B N 1
ATOM 13068 C CA . GLU B 1 823 ? 7.254 49.281 17.938 1 85.81 823 GLU B CA 1
ATOM 13069 C C . GLU B 1 823 ? 7.062 50.344 16.844 1 85.81 823 GLU B C 1
ATOM 13071 O O . GLU B 1 823 ? 7.703 51.375 16.859 1 85.81 823 GLU B O 1
ATOM 13076 N N . LEU B 1 824 ? 6.117 50.188 16.016 1 85 824 LEU B N 1
ATOM 13077 C CA . LEU B 1 824 ? 5.934 51.062 14.867 1 85 824 LEU B CA 1
ATOM 13078 C C . LEU B 1 824 ? 5.047 52.25 15.219 1 85 824 LEU B C 1
ATOM 13080 O O . LEU B 1 824 ? 4.223 52.156 16.125 1 85 824 LEU B O 1
ATOM 13084 N N . HIS B 1 825 ? 5.273 53.281 14.508 1 84.31 825 HIS B N 1
ATOM 13085 C CA . HIS B 1 825 ? 4.477 54.5 14.641 1 84.31 825 HIS B CA 1
ATOM 13086 C C . HIS B 1 825 ? 4.152 55.094 13.273 1 84.31 825 HIS B C 1
ATOM 13088 O O . HIS B 1 825 ? 4.941 54.969 12.336 1 84.31 825 HIS B O 1
ATOM 13094 N N . PHE B 1 826 ? 2.916 55.688 13.234 1 80.5 826 PHE B N 1
ATOM 13095 C CA . PHE B 1 826 ? 2.549 56.375 12 1 80.5 826 PHE B CA 1
ATOM 13096 C C . PHE B 1 826 ? 3.184 57.781 11.945 1 80.5 826 PHE B C 1
ATOM 13098 O O . PHE B 1 826 ? 3.295 58.438 12.969 1 80.5 826 PHE B O 1
#

Radius of gyration: 39.61 Å; Cα contacts (8 Å, |Δi|>4): 3632; chains: 2; bounding box: 80×115×88 Å

Organism: Klebsiella oxytoca (NCBI:txid571)

Secondary structure (DSSP, 8-state):
----------SS-TT----SS--TT----SS-HHHHHHHHHHHHS--BB--HHHHHHHHHHHHTTTS-HHHHHHHHHHHHHHHSPP---TT--S---SSSSTT-B---TTT--HHHHHHHHHS-GGG-SS---B-S-HHHHHHHHHHHHHHTTTSHHHHHHHH--HHHHTTSTTTT-SEE-HHHHHS----EE--HHHHHHHHHHHHHHHHHHHHHT--TTSTTHHHHHHHHHHHHHHHHHHHHHHHHHHHHHHHHHHH--SHHHHHHHHHHHHHHHHHTTS---SHHHHHHHHHHHHHHHHHH---S-EE--SHHHHTHHHHHHHHHTTSS-HHHHHHHHHHHHHHTT--B----HHHHHHS--SB----EEEEESB-TTS-B---HHHHHHHHHHHHH--S-SEEEEEE-TT--HHHHHHHHHHHHTTS---EEEEHHHHHHHHHHTT--HHHHHT-EEETTTEEE-TTTB---EEEEEEEHHHHHHHHHBTTB-TTT--B-S----BTTT--SHHHHHHHHHHHHHHHHHHHHHHHHHHHHHHHHH---HHHHTT-HHHHHHT--GGGT-SSB--BEEEEE-HHHHHHHHHHIIIIIIIS--S-HHHHHHHHHTTTTT-HHHHHHHTSTTS--TTSS-HHHHHHHHHHHHHHHHHHTT-B-TTS-BB--EE--TTHHHHHHHT----TTSPPTTPPPPPTTPPPEETTEES--SHHHHHHHHHTTS-GGG-TT-B--EEEE-GGGG-HHHHHHHHHHHHHHHHHTT--EEEEEE--HHHHHHHHH-GGGGTT-EEE-SSSEEEGGGS-HHHHHHHHHS-----/----------SS-TT----SS--TT----SS-HHHHHHHHHHHHS--BB--HHHHHHHHHHHHTTTS-HHHHHHHHHHHHHHHSPP---TT--S---SSSSTT-B---TTT--HHHHHHHHHS-GGG-SS---B-S-HHHHHHHHHHHHHHTTTSHHHHHHHH--HHHHTTSTTTT-SEE-HHHHHS----EE--HHHHHHHHHHHHHHHHHHHHHT--TTSTTHHHHHHHHHHHHHHHHHHHHHHHHHHHHHHHHHHH--SHHHHHHHHHHHHHHHHHTTS---SHHHHHHHHHHHHHHHHHH---S-EE--SHHHHTHHHHHHHHHTTSS-HHHHHHHHHHHHHHTT--B----HHHHHHS--SB----EEEEESB-TTS-B---HHHHHHHHHHHHH--S-SEEEEEE-TT--HHHHHHHHHHHHTTS---EEEEHHHHHHHHHHTT--HHHHHT-EEETTTEEE-TTTB---EEEEEEEHHHHHHHHHBTTB-TTT--B-S----BTTT--SHHHHHHHHHHHHHHHHHHHHHHHHHHHHHHHHH---HHHHTT-HHHHHHT--GGGT-SSB--BEEEEE-HHHHHHHHHHIIIIIIIS--S-HHHHHHHHHTTTTT-HHHHHHHTSTTS--TTSS-HHHHHHHHHHHHHHHHHHTT-B-TTS-BB--EE--TTHHHHHHHT----TTSPPTTPPPPPTTPPPEETTEES--SHHHHHHHHHTTS-GGG-TT-B--EEEE-GGGG-HHHHHHHHHHHHHHHHHTT--EEEEEE--HHHHHHHHH-GGGGTT-EEE-SSSEEEGGGS-HHHHHHHHHS-----

Solvent-accessible surface area (backbone atoms only — not comparable to full-atom values): 80645 Å² total; per-residue (Å²): 128,90,83,35,75,66,87,55,50,45,92,56,65,51,77,52,78,81,43,72,18,76,63,72,85,58,72,81,62,41,95,44,68,66,51,51,52,52,47,49,52,58,73,67,51,65,45,33,52,24,62,61,53,40,52,34,38,52,51,32,45,67,74,36,64,60,44,50,64,52,43,32,50,22,45,16,50,27,43,33,50,76,62,57,86,82,79,84,62,91,90,59,85,68,62,75,69,68,36,63,60,72,34,11,16,47,49,64,51,65,24,43,36,68,67,58,46,48,26,64,74,74,53,41,47,66,70,43,90,74,61,49,35,37,70,88,43,70,66,56,50,53,48,52,46,56,58,38,57,72,36,64,77,68,15,36,29,44,52,37,61,46,65,59,49,65,79,44,36,49,38,16,70,86,43,63,46,34,28,31,44,57,58,53,44,49,34,38,80,31,31,32,25,56,29,59,48,57,46,53,70,39,14,49,47,40,48,42,50,51,36,49,51,44,50,68,65,59,47,53,68,40,49,54,35,64,62,28,45,41,38,32,50,16,25,42,48,29,47,52,30,50,23,50,35,34,39,52,47,15,52,52,28,41,57,50,21,73,72,42,79,52,64,69,59,21,51,52,26,43,50,48,14,51,38,26,55,42,41,21,34,38,44,48,88,39,43,68,31,42,54,36,48,49,44,40,56,55,35,51,46,51,62,73,36,68,21,38,6,63,16,58,19,47,43,46,61,60,50,36,64,36,46,53,51,29,50,74,66,63,74,50,48,69,66,56,52,37,51,52,49,33,46,48,33,54,53,63,52,31,50,25,42,80,70,55,71,70,49,42,60,31,46,77,69,54,48,44,52,38,34,6,34,22,28,54,30,40,36,57,87,66,44,77,48,69,38,37,52,36,41,30,51,53,50,28,46,64,28,61,58,51,60,32,54,35,40,30,37,36,36,51,97,68,51,28,49,50,59,53,44,32,48,50,30,38,33,41,25,14,53,30,36,50,33,38,34,24,44,66,32,46,30,53,9,38,33,74,74,71,43,51,71,46,56,21,38,53,48,25,40,21,24,55,49,26,58,40,36,51,24,35,37,49,34,38,50,67,42,24,46,32,32,47,46,51,50,47,44,23,36,48,46,33,8,19,40,90,86,77,60,48,76,73,53,68,73,58,46,24,40,65,67,55,89,47,65,65,50,52,55,52,20,46,53,52,48,51,46,54,53,44,31,29,48,55,34,45,47,33,49,40,51,51,32,39,37,68,73,56,57,46,42,59,65,26,66,40,16,63,44,12,53,72,70,36,32,43,54,58,66,29,14,35,77,39,27,31,41,15,40,21,34,19,12,51,33,36,44,13,25,22,50,27,41,46,43,43,36,38,66,71,63,52,74,40,52,37,49,57,56,49,48,34,29,75,46,49,37,62,94,30,59,68,60,44,50,44,50,37,32,86,85,37,60,34,33,26,41,57,36,66,77,13,31,50,38,33,38,50,53,54,50,52,54,28,61,65,35,43,75,36,50,38,76,43,74,25,34,29,29,21,20,36,33,26,51,60,28,21,40,37,48,9,58,64,29,68,29,41,71,44,43,39,43,56,41,41,48,42,10,42,20,66,27,48,37,54,40,98,73,36,57,46,49,77,59,45,57,69,24,28,52,54,31,60,38,72,43,71,55,35,63,26,39,30,22,49,37,34,77,43,36,30,28,43,76,55,45,42,64,71,64,14,46,51,49,52,50,52,49,50,52,50,45,48,72,54,43,39,39,39,43,35,52,30,28,54,40,55,65,57,55,51,47,30,68,75,40,37,85,65,31,66,78,38,36,35,44,68,49,44,46,45,42,42,51,68,58,48,54,67,69,54,47,49,52,63,53,58,48,68,72,39,62,130,126,87,81,34,75,66,86,55,51,44,92,55,65,49,77,53,77,81,45,72,17,77,60,73,87,59,72,80,63,41,94,44,68,65,52,50,51,52,47,49,51,58,72,68,50,64,46,32,52,25,62,63,51,40,53,33,37,51,51,32,44,66,73,36,67,60,45,50,65,52,43,33,49,20,46,17,50,28,44,33,48,75,61,57,87,84,79,82,62,91,91,60,86,68,62,75,69,69,37,62,59,72,34,12,15,46,49,65,50,66,23,43,34,68,66,56,48,49,26,65,74,74,52,40,47,68,71,43,90,72,62,48,35,36,68,87,43,69,68,56,51,53,48,52,46,56,59,38,56,73,37,64,78,69,15,37,29,43,52,36,62,46,66,59,51,65,79,45,36,48,39,16,70,87,43,63,47,34,27,32,45,57,58,51,44,48,32,38,79,33,31,32,26,55,29,59,48,56,45,52,71,39,14,48,46,41,49,42,50,50,35,50,50,43,50,68,65,60,45,54,70,40,48,53,36,64,61,28,46,42,38,32,50,17,26,41,48,29,48,53,28,50,23,51,36,34,39,51,49,15,52,51,28,40,55,50,22,74,72,43,80,52,66,68,59,21,51,51,26,44,48,47,14,51,37,26,55,43,42,22,32,38,44,49,87,36,43,68,31,43,53,36,50,49,43,38,56,54,35,51,46,50,60,73,36,68,21,35,5,62,16,57,20,47,43,45,61,60,50,35,66,37,45,53,50,28,50,75,66,63,74,51,49,70,67,55,53,38,50,52,49,32,46,46,33,53,55,62,53,30,50,25,42,78,70,54,71,71,51,42,59,32,45,76,68,54,47,44,51,38,33,6,34,22,30,53,30,41,36,57,87,66,44,76,48,70,37,38,50,38,41,29,52,52,49,29,45,63,28,62,58,53,59,31,53,34,40,31,38,37,35,50,96,68,53,29,50,50,59,53,44,31,49,50,29,37,34,42,25,15,53,30,36,49,33,40,36,23,44,66,31,46,29,53,10,37,33,72,75,70,42,52,70,48,56,22,38,52,48,26,41,22,26,54,50,25,58,40,38,50,24,36,38,49,34,37,49,68,42,24,46,31,33,47,48,51,50,47,44,24,37,48,46,32,7,20,40,90,87,77,60,48,77,73,52,70,73,59,46,22,39,64,66,55,88,47,66,68,50,51,55,52,21,45,54,52,50,50,47,55,52,43,31,30,48,53,35,45,48,34,48,39,50,50,31,40,37,69,73,56,55,46,43,59,65,23,68,40,15,62,47,13,52,72,71,36,32,40,51,56,66,31,15,34,78,39,27,32,41,15,38,20,34,18,13,53,34,37,44,14,25,23,51,28,40,46,43,43,37,37,66,70,62,51,74,41,49,37,47,56,54,50,48,32,28,76,48,50,38,61,94,31,57,68,58,43,50,44,49,36,31,88,85,38,60,35,33,27,41,56,36,64,78,12,30,49,39,33,39,50,52,54,50,51,54,29,60,65,35,42,76,37,50,38,77,43,74,26,35,29,29,22,20,36,33,26,52,59,28,20,40,37,50,9,58,63,29,68,28,41,72,41,43,38,43,55,42,42,49,41,11,42,20,67,27,46,37,55,41,97,72,36,57,45,51,77,60,45,58,68,25,28,51,54,31,61,39,71,43,71,55,37,63,28,38,30,20,50,38,34,78,44,36,29,30,44,75,56,44,42,63,70,64,16,46,51,50,51,51,51,49,51,52,50,45,49,73,54,44,39,39,39,42,35,51,31,28,52,40,55,65,55,53,52,46,30,69,74,40,37,83,65,31,66,78,40,37,34,43,67,49,46,45,44,43,43,52,69,59,48,54,66,69,55,49,48,52,63,52,58,47,68,72,41,62,130

Foldseek 3Di:
DDFFADPAAFPDFLQDFQAFADDFPDDASFPDVLLSVLLVVLLPDAEAAAALLLVQLLVLCVVPVPDAQLQSLLSSLLSCLQDPDFDDDPSALAGFALGPDFNYAYDDLQAPLVLVLCCLVPPDQCPDDQARYHYPDVVSSVVSNVSSVVCVCPHLLNLLVVPADCLLPQCELNHLCLKYQVQLNRWPFAQAFFQLLVCLVQALQNLLVLLVVLLVPADPPDPCNVLLNSLSVSQNSNSLSLLVSLLVQLVVLQVVLVVDDDPVSSVSSPVSSVLSNCRSGHHDQALSSSLNNLNSLQSSLCNSTLHAFHEHAACCQSSVVRVVVCVVVVVDDSSVSLVSLLSSQSSQFRHFYDDRPSVCLQPPDRGSAFYEHEYWAAALVGHTDDHNVSNSNLSSCSSNLDQDDAYEYEDELNHHPSSLSSQLSSQSNFSFDHWYFFLPLLLLLQVLQVDDSSQSRRWDATGQFFIDRHLFEPASFQSMERELVQLLCCLACQCAGLVPRDNSDHRQDHLQGDPALVSSLVSSLRSLLSNLVSPQVSSLSSLVSCLNNRFRSNSNSSRVQCSNVSDTLSQLSHNAYHHEHEYWQLQVQLLLSQLSCVCCHVVNVDGSVVLVVCQSVLVVVVVVLLLCLLDVVGAGFQQLDCSSLVSSQSSVVSNLVSQFPPAHNSGGGYAYHFFSQSSQQSSQLSDAGGSSNAHRSAGHHGFLFHGFHPSGTNNDNFDVSRLSSSLVHSQSSRSGGTWEEDEAESVQLDDPVSSVVVSVVVSVSNVSPHTIYIYRHHALVVLVVCQVPVVSQQSRWGRRGSTIDRLNSDDPSSSVVVSRDDHGHD/DDFFADPAAFPDFLQDFQDFADDFPDDAQFPDVLLSVLLVVLLPDAEAAAALLLVQLLVLCVVPVPDDQLQSLLSSLLSCLQDPDFDDDPSALAGFALGPDFNYAYDDLQAPLVLVLCCLVPPDQCPDDQARYHYPDVVSSVVSNVSSVVCVCPHLLNLLVVPADCLLPQCELNHLVLKYQVQLNRWPFAQAFFQLLVCLVQALQNLLVLLVVLLVPADPPDPCNVLLNSLSVSQNSNSLSLLVSLLVQLVVLQVVLVVDDDPVSSVSSPVSSVLSNCRSGHHGQALSSSLNNLNSLQSSLCNSTLHAFHEHAACCQSSVVRVVVCVVVVVDDSSVSLVSLLSSQSSQFRHFYDDRPSVCLQPPDRGSAWYEHEYWAAALVGHTDDHNSSNSNLSSCSSNLDQDDAYEYEDELNHHPSSLSSQLSSQSHFSFDHWYFFLPLLLLLQVLQVDDSSQSRRWDATGQFFIDRHLFEPASFQSMEGELVQLLCCLALQCAGLVPRDNSDHRQDHLQGDPALVSSLVSSLRSLLSNLVSPQVSSLSSLVSCLNNRFRSNSNSSRVQCSNVSDTLSQLSHNAYHHEHEYWQLQVQLLLSQLSCVCCPVVNVDGSVVLVVCQSVLVVVVVVLLLCLLDVVGAGFQQLDCSSLVSSQSSVVSNLVSQFPPAHNSGGGYAYHFFSQSSQQSSQLSGAGGSSNAHRSAGRHGWLFHGFHPSGTNNDNFDVSRLSSQLVHSQSSRSGGTWDEDEAESVQLDDPVSSVVVSVVVSVSNVSPHTIYIYRHHALVVLVVCCVPVVSQQSRWGRRGSTIDRLNSDDPSSSVVVSRDDHGHD